Protein 5MJ6 (pdb70)

Secondary structure (DSSP, 8-state):
--TTSS--SSSPPSSEEEEEEEEEEEEETTTTEEEEEEEEEEEESS-EEEEEEE--S-EEEEEEEEETTT---EE-EEEEEGGGTEEEEEEEEEEPTT-EEEEEEEEEEEPBSSSSEEEEEEEE-TTS-EEEEEEEE-TTTTHHHHS-B--STT--BEEEEEEEEETTSEEEESSPEEEEEE-STTEEEEEE----SB-GGG--EEEE--EEEEEEETTEEEEEEE-GGGGGGGHHHHHHHHHHHHHHHHHH------SEEEEEEESS-SSSEE--TTEEEEEGGGT---TTTS-HHHHHHHHHHHHHHHHHTTBTTTEEESSGGGTHHHHHHHHHHHHHHHHHH-GGG-THHHHHHHHHHHHHHHTSTTPPPSS----SHHHHHHTSSHIIIIIHHHHHHHHHHHS-HHHHHHHHHHHHHHHTTEEE-HHHHHHHHHHHHTTSS-HHHHHHHHHHSSS-EEEEEEEETTEEEEEEEE----------EEEEEEEEETTS-EEEEEEEE-SSEEEEE-SS-EEEEEESGGG-SSSEEEE-HHHHHHHHHHHHH-GGGS-HHHHHHHHHHHHHHHHHTSS-HHHHHHHHGGGGG---HHHHHHHHHHHHHHHHHHHHHT-HHHHHHHHHHHHHHHHHHHHT--SSS-S-HHHHHHHHHHHHHHHHTT-TTHHHHHHHHHHHHHTTTS-S---TTTHHHHHHHHTTSHHHHHHHHHHHTT-S-HHHHHHHHHHHTT-S-HHHHHHHHHHHHH-TTS-GGGHHHHHHHHHHSHHHHHHHHHHHHHTHHHHHHHS-TT-HHHHHHHHHTTTT--SHHHHHHHHHHHHTT-HHHHTSHHHHHHHHHHHHHHHHHHHHHHHHHHHTTTSPPSS---/--S---SSPPSSEEEEEEEEEEEEETTTTEEEEEEEEEEEESS-EEEEEEE--SEEEEEEEEEETTT--EEE-EEEEEGGGTEEEEEEEEEEPTT-EEEEEEEEEEEPBSSSSEEEEEEEE-TT--EEEEEEEE-TTTTGGGTS-B--STT--BEEEEEEEEETTSEEEESSPEEE--B-TTSEEEEEEPPPPSB-GGG--EEEE--EEEEEESSS-EEEEEE-GGGGGGGHHHHHHHHHHHHHHHHHH------SEEEEEEESS-SSSEE--TTEEEEEGGGT---TTT--HHHHHHHHHHHHHHHHHHHBTTTEEESSGGGTHHHHHHHHHHHHHHHHHH-GGG-THHHHHHHHHHHHHHHTSTTPPPSS----SHHHHHHTSSHIIIIIHHHHHHHHHHHS-HHHHHHHHHHHHHHHTTEEE-HHHHHHHHHHTS-TT--HHHHHHHHHHSSS-EEEEEEEETTEEEEEEEE---------EEEEEEEEETTS-EEEEEEEE-SSEEEEEPSS-EEEEEESGGG-SSSEEEE-HHHHHHHHHHHHH-GGGS-HHHHHHHHHHHHHHHTTTSS-HHHHHHHGGGGGG---HHHHHHHHHHHHHHHHHHHHHT-HHHHHHHHHHHHHHHHHHHHT--SS--S-HHHHHHHHHHHHHHHHTT-TTHHHHHHHHHHHHHHTTT-S---TTTHHHHHHHHTTSHHHHHHHHHHHHH---HHHHHHHHHHHTT-S-HHHHHHHHHHHHHTSSS-GGGHHHHHHHHHHSGGGHHHHHHHHHHTHHHHHHHS-TT-HHHHHHHHHHHTT--SHHHHHHHHHHHHTT-HHHHTSHHHHHHHHHHHHHHHHHHHHHHHHHHHTTTS--SS---

Radius of gyration: 40.8 Å; Cα contacts (8 Å, |Δi|>4): 3440; chains: 2; bounding box: 120×125×76 Å

InterPro domains:
  IPR001930 Peptidase M1, alanine aminopeptidase/leukotriene A4 hydrolase [PR00756] (300-315)
  IPR001930 Peptidase M1, alanine aminopeptidase/leukotriene A4 hydrolase [PR00756] (348-363)
  IPR001930 Peptidase M1, alanine aminopeptidase/leukotriene A4 hydrolase [PR00756] (425-435)
  IPR001930 Peptidase M1, alanine aminopeptidase/leukotriene A4 hydrolase [PR00756] (461-476)
  IPR001930 Peptidase M1, alanine aminopeptidase/leukotriene A4 hydrolase [PR00756] (480-492)
  IPR014782 Peptidase M1, membrane alanine aminopeptidase [PF01433] (392-610)
  IPR024571 ERAP1-like C-terminal domain [PF11838] (689-1008)
  IPR027268 Peptidase M4/M1, CTD superfamily [G3DSA:1.10.390.10] (367-615)
  IPR034016 Aminopeptidase N-type [cd09601] (175-612)
  IPR042097 Aminopeptidase N-like , N-terminal domain superfamliy [G3DSA:2.60.40.1730] (155-366)
  IPR042097 Aminopeptidase N-like , N-terminal domain superfamliy [SSF63737] (159-365)
  IPR045357 Aminopeptidase N-like , N-terminal domain [PF17900] (173-358)
  IPR050344 Peptidase M1 family aminopeptidases [PTHR11533] (153-1024)

Sequence (1736 aa):
NGKLFPWAQIRLPTAVVPLRYEELSLHPNLTSMTFRRGSVTISVQALQVTWNIILHSTGHNISRVTFMSAVSSQEKQAEILEYAYHGQIAIVAPEALLAGHNYTLKIEYSANISSSYYGFYGFSYTDESNEEKKYFAATQFEPLAARSAFPCFDEPAFKATFIIKIIRDEQYTALSNMPKKSSVVLDDGLVQDEFSESVKMSTYLVAFIVGEMKNLSQDVNGTLVSIYAVPEKIGQVHYALETTVKLLEFFQNNYFEIQYPLKKLDLVAIPDFEAGAMENWGLLTFREETLLYDSNTSSMADRKLVTKIIAHELAHQWFGNLVTMKWWNDLWLNEGFATFMEYFSLEKIFKELSSYEDFLDARFKTMKKDSLNSSHPISSSVQSSEQIEEMFDSLSYFKGSSLLLMLKTYLSEDVFQHHAVVLYLHNHSYASIQSDDLWDSFNEVTNQTLDVKRMMKTWTLQKGFPLVTVQKKGKELFIQQERFFLNMSYLWHIPLSYVTEGRNYSKYQSVSLLDDKKSGVINLTEEVLWVKVNINMNGYYIVHYADDDWEALIHQLKINPYVLSDKDRANLINNIFELAGLGKVPLKRRAFDLINYLGNENHTAPITEALFQTDLIYNLLEKLGYMDLASRLVTRVFKLLQNQIQQQTWTDEGTPSMRELRSALLEFACTHNLGNCCSTTAMKLFDDWMASNGTQQSLPTDVMTTVFKVGAKTDKGWSFLLGKYISIGSEAEKNKILEALASSEDVRKLYWLMKSSLNGDNFRTQKLSFIIRTVGRHFPGHLLAWDFVKENWNKLVQKFPLGSYTIQNIVAGSTYLFSTKTHLSEVQAFFEENQSEATFRRLRCVQEALEVIQQLNIQWMEKNLKSLTWWLRTETSQVAPALFPWAQIRLPTAVVPLRYELSLHPNLTSMTFRGSVTISVQALQVTWNIILHSTGHNISRVTFMSAVSSQEKQAEILEYAYHGQIAIVAPEALLAGHNYTLKIEYSANISSSYYYGFYGFSYTDESNEKKYFAATQFEPLAARSAFPCFDEPAFKATFIIKIIRDEQYTALSNMPKKSSVVLDDGLVQDEFSESVKMSTYLVAFIVGEMKNLSQDVNGTLVSIYAVPEKIGQVHYALETTVKLLEFFQNYFEIQYPLKKLDLVAIPDFEAGAMENWGLLTFREETLLYDSNTSSMADRKLVTKIIAHELAHQWFGNLVTMKWWNDLWLNEGFATFMEYFSLEEKIFKELSSYEDFLDARFKTMKKDSLNSSHPISSSVQQSSEQIEEMFDSLSYFKGSSLLLMLKTYLSEDVFQHAVVLYLHNHSYASIQSDDLWDSFNEVTNQTLDVKRMMKTWTLQKGFPLVTVQKKGKELFIQQERFFLNSYLWHIPLSYVTEGRNYSKYQSVSLLDKKSGVINLTEEVLWVKVNINMNGYYIVHYADDDWWEALIHQLKINPYVLSDKDRANLINNIFELAGLGKVPLKRAFDLINYLGNNENHTAPITEALFQTDLIYNLLEKLGYMDLASRLVTRVFKLLQNNQIQQQQTWTDEGTPSMRELRSALLEFACTHNLGNCCSTTAMKLFDDWMASNGTQSLPTDVMTTVFKVGAKTDKGWSFLLGKYISIGSEAEKNKILEALASSEDVRRKLYWLMKSSLNGDNFRTQKLSFIIRTVGRRHFPGHLLAWDFVKENWNKLVQKFPLGSYTIQNIVAGSTYLFSTKTHLSEVQQAFFENQSEATFRLRRCVQEALEVIQQLNIQWMEKNLKSLTWWLRTETSQVAPA

Structure (mmCIF, N/CA/C/O backbone):
data_5MJ6
#
_entry.id   5MJ6
#
_cell.length_a   112.240
_cell.length_b   143.170
_cell.length_c   148.990
_cell.angle_alpha   90.00
_cell.angle_beta   90.00
_cell.angle_gamma   90.00
#
_symmetry.space_group_name_H-M   'P 21 21 21'
#
loop_
_entity.id
_entity.type
_entity.pdbx_description
1 polymer 'Leucyl-cystinyl aminopeptidase'
2 branched alpha-D-mannopyranose-(1-3)-beta-D-mannopyranose-(1-4)-2-acetamido-2-deoxy-beta-D-glucopyranose-(1-4)-2-acetamido-2-deoxy-beta-D-glucopyranose
3 branched beta-D-mannopyranose-(1-4)-2-acetamido-2-deoxy-beta-D-glucopyranose-(1-4)-2-acetamido-2-deoxy-beta-D-glucopyranose
4 branched 2-acetamido-2-deoxy-beta-D-glucopyranose-(1-4)-2-acetamido-2-deoxy-beta-D-glucopyranose
5 branched alpha-D-mannopyranose-(1-3)-[alpha-D-mannopyranose-(1-6)]beta-D-mannopyranose-(1-4)-2-acetamido-2-deoxy-beta-D-glucopyranose-(1-4)-2-acetamido-2-deoxy-beta-D-glucopyranose
6 non-polymer 2-acetamido-2-deoxy-beta-D-glucopyranose
7 non-polymer 'ZINC ION'
8 non-polymer '[(2~{S})-2-[[(2~{S})-1-azanyl-1-oxidanylidene-3-phenyl-propan-2-yl]carbamoyl]-4,4-diphenyl-butyl]-[(1~{R})-1-azanyl-3-phenyl-propyl]phosphinic acid'
9 non-polymer 'BROMIDE ION'
10 water water
#
loop_
_atom_site.group_PDB
_atom_site.id
_atom_site.type_symbol
_atom_site.label_atom_id
_atom_site.label_alt_id
_atom_site.label_comp_id
_atom_site.label_asym_id
_atom_site.label_entity_id
_atom_site.label_seq_id
_atom_site.pdbx_PDB_ins_code
_atom_site.Cartn_x
_atom_site.Cartn_y
_atom_site.Cartn_z
_atom_site.occupancy
_atom_site.B_iso_or_equiv
_atom_site.auth_seq_id
_atom_site.auth_comp_id
_atom_site.auth_asym_id
_atom_site.auth_atom_id
_atom_site.pdbx_PDB_model_num
ATOM 1 N N . ASN A 1 3 ? 32.670 -34.635 3.307 1.00 98.51 157 ASN A N 1
ATOM 2 C CA . ASN A 1 3 ? 33.234 -33.644 2.396 1.00 92.97 157 ASN A CA 1
ATOM 3 C C . ASN A 1 3 ? 33.520 -32.312 3.090 1.00 94.83 157 ASN A C 1
ATOM 4 O O . ASN A 1 3 ? 34.468 -32.204 3.869 1.00 91.61 157 ASN A O 1
ATOM 9 N N . GLY A 1 4 ? 32.699 -31.302 2.814 1.00 89.03 158 GLY A N 1
ATOM 10 C CA . GLY A 1 4 ? 32.968 -29.961 3.305 1.00 72.92 158 GLY A CA 1
ATOM 11 C C . GLY A 1 4 ? 32.086 -29.489 4.448 1.00 69.36 158 GLY A C 1
ATOM 12 O O . GLY A 1 4 ? 31.094 -28.806 4.226 1.00 57.24 158 GLY A O 1
ATOM 13 N N . LYS A 1 5 ? 32.451 -29.846 5.678 1.00 73.69 159 LYS A N 1
ATOM 14 C CA . LYS A 1 5 ? 31.794 -29.309 6.863 1.00 63.82 159 LYS A CA 1
ATOM 15 C C . LYS A 1 5 ? 32.341 -27.893 7.094 1.00 56.65 159 LYS A C 1
ATOM 16 O O . LYS A 1 5 ? 31.878 -27.145 7.954 1.00 55.28 159 LYS A O 1
ATOM 22 N N . LEU A 1 6 ? 33.336 -27.521 6.300 1.00 52.79 160 LEU A N 1
ATOM 23 C CA . LEU A 1 6 ? 33.849 -26.163 6.350 1.00 49.59 160 LEU A CA 1
ATOM 24 C C . LEU A 1 6 ? 33.301 -25.301 5.194 1.00 47.32 160 LEU A C 1
ATOM 25 O O . LEU A 1 6 ? 33.820 -24.224 4.899 1.00 39.46 160 LEU A O 1
ATOM 30 N N . PHE A 1 7 ? 32.229 -25.776 4.562 1.00 46.50 161 PHE A N 1
ATOM 31 C CA . PHE A 1 7 ? 31.528 -24.980 3.563 1.00 42.69 161 PHE A CA 1
ATOM 32 C C . PHE A 1 7 ? 30.233 -24.476 4.182 1.00 35.90 161 PHE A C 1
ATOM 33 O O . PHE A 1 7 ? 29.479 -25.258 4.778 1.00 47.07 161 PHE A O 1
ATOM 41 N N . PRO A 1 8 ? 29.975 -23.162 4.079 1.00 38.27 162 PRO A N 1
ATOM 42 C CA . PRO A 1 8 ? 28.913 -22.511 4.880 1.00 41.11 162 PRO A CA 1
ATOM 43 C C . PRO A 1 8 ? 27.470 -22.812 4.479 1.00 46.38 162 PRO A C 1
ATOM 44 O O . PRO A 1 8 ? 26.570 -22.035 4.775 1.00 57.25 162 PRO A O 1
ATOM 48 N N . TRP A 1 9 ? 27.251 -23.942 3.833 1.00 43.78 163 TRP A N 1
ATOM 49 C CA . TRP A 1 9 ? 25.923 -24.330 3.418 1.00 41.49 163 TRP A CA 1
ATOM 50 C C . TRP A 1 9 ? 25.921 -25.823 3.231 1.00 43.42 163 TRP A C 1
ATOM 51 O O . TRP A 1 9 ? 26.919 -26.391 2.779 1.00 56.46 163 TRP A O 1
ATOM 62 N N . ALA A 1 10 ? 24.821 -26.472 3.575 1.00 38.21 164 ALA A N 1
ATOM 63 C CA . ALA A 1 10 ? 24.801 -27.929 3.541 1.00 49.96 164 ALA A CA 1
ATOM 64 C C . ALA A 1 10 ? 23.759 -28.503 2.580 1.00 54.52 164 ALA A C 1
ATOM 65 O O . ALA A 1 10 ? 24.011 -29.499 1.904 1.00 64.00 164 ALA A O 1
ATOM 67 N N . GLN A 1 11 ? 22.595 -27.872 2.510 1.00 47.26 165 GLN A N 1
ATOM 68 C CA . GLN A 1 11 ? 21.531 -28.367 1.655 1.00 41.54 165 GLN A CA 1
ATOM 69 C C . GLN A 1 11 ? 21.860 -28.232 0.167 1.00 47.05 165 GLN A C 1
ATOM 70 O O . GLN A 1 11 ? 22.830 -27.588 -0.222 1.00 55.21 165 GLN A O 1
ATOM 76 N N . ILE A 1 12 ? 21.035 -28.869 -0.653 1.00 43.67 166 ILE A N 1
ATOM 77 C CA . ILE A 1 12 ? 21.162 -28.843 -2.093 1.00 42.51 166 ILE A CA 1
ATOM 78 C C . ILE A 1 12 ? 20.362 -27.668 -2.678 1.00 43.71 166 ILE A C 1
ATOM 79 O O . ILE A 1 12 ? 20.699 -27.134 -3.740 1.00 46.44 166 ILE A O 1
ATOM 84 N N . ARG A 1 13 ? 19.305 -27.251 -1.996 1.00 28.96 167 ARG A N 1
ATOM 85 C CA . ARG A 1 13 ? 18.631 -26.042 -2.437 1.00 37.72 167 ARG A CA 1
ATOM 86 C C . ARG A 1 13 ? 19.409 -24.849 -1.894 1.00 33.69 167 ARG A C 1
ATOM 87 O O . ARG A 1 13 ? 19.897 -24.886 -0.775 1.00 32.12 167 ARG A O 1
ATOM 95 N N . LEU A 1 14 ? 19.557 -23.812 -2.710 1.00 33.23 168 LEU A N 1
ATOM 96 C CA . LEU A 1 14 ? 20.299 -22.629 -2.317 1.00 33.93 168 LEU A CA 1
ATOM 97 C C . LEU A 1 14 ? 19.549 -21.913 -1.211 1.00 41.70 168 LEU A C 1
ATOM 98 O O . LEU A 1 14 ? 18.330 -22.087 -1.066 1.00 39.75 168 LEU A O 1
ATOM 103 N N . PRO A 1 15 ? 20.263 -21.096 -0.426 1.00 38.99 169 PRO A N 1
ATOM 104 C CA . PRO A 1 15 ? 19.551 -20.246 0.531 1.00 37.90 169 PRO A CA 1
ATOM 105 C C . PRO A 1 15 ? 18.573 -19.312 -0.190 1.00 41.01 169 PRO A C 1
ATOM 106 O O . PRO A 1 15 ? 18.676 -19.098 -1.402 1.00 42.11 169 PRO A O 1
ATOM 110 N N . THR A 1 16 ? 17.620 -18.773 0.553 1.00 40.87 170 THR A N 1
ATOM 111 C CA . THR A 1 16 ? 16.694 -17.804 -0.003 1.00 45.07 170 THR A CA 1
ATOM 112 C C . THR A 1 16 ? 17.145 -16.368 0.277 1.00 44.00 170 THR A C 1
ATOM 113 O O . THR A 1 16 ? 16.540 -15.411 -0.217 1.00 49.14 170 THR A O 1
ATOM 117 N N . ALA A 1 17 ? 18.218 -16.244 1.054 1.00 36.86 171 ALA A N 1
ATOM 118 C CA . ALA A 1 17 ? 18.649 -14.976 1.624 1.00 41.79 171 ALA A CA 1
ATOM 119 C C . ALA A 1 17 ? 19.083 -13.932 0.599 1.00 39.41 171 ALA A C 1
ATOM 120 O O . ALA A 1 17 ? 19.047 -12.746 0.885 1.00 50.37 171 ALA A O 1
ATOM 122 N N . VAL A 1 18 ? 19.515 -14.370 -0.577 1.00 40.52 172 VAL A N 1
ATOM 123 C CA . VAL A 1 18 ? 20.009 -13.479 -1.630 1.00 37.79 172 VAL A CA 1
ATOM 124 C C . VAL A 1 18 ? 19.438 -13.916 -2.956 1.00 40.79 172 VAL A C 1
ATOM 125 O O . VAL A 1 18 ? 19.521 -15.106 -3.292 1.00 41.30 172 VAL A O 1
ATOM 129 N N . VAL A 1 19 ? 18.856 -12.990 -3.719 1.00 40.27 173 VAL A N 1
ATOM 130 C CA . VAL A 1 19 ? 18.354 -13.372 -5.037 1.00 44.44 173 VAL A CA 1
ATOM 131 C C . VAL A 1 19 ? 18.934 -12.483 -6.123 1.00 42.54 173 VAL A C 1
ATOM 132 O O . VAL A 1 19 ? 19.151 -11.293 -5.913 1.00 40.80 173 VAL A O 1
ATOM 136 N N . PRO A 1 20 ? 19.203 -13.073 -7.294 1.00 41.43 174 PRO A N 1
ATOM 137 C CA . PRO A 1 20 ? 19.700 -12.349 -8.469 1.00 39.70 174 PRO A CA 1
ATOM 138 C C . PRO A 1 20 ? 18.607 -11.533 -9.164 1.00 39.70 174 PRO A C 1
ATOM 139 O O . PRO A 1 20 ? 17.485 -12.007 -9.278 1.00 39.40 174 PRO A O 1
ATOM 143 N N . LEU A 1 21 ? 18.933 -10.331 -9.629 1.00 45.14 175 LEU A N 1
ATOM 144 C CA . LEU A 1 21 ? 17.991 -9.537 -10.409 1.00 38.00 175 LEU A CA 1
ATOM 145 C C . LEU A 1 21 ? 18.400 -9.516 -11.873 1.00 41.24 175 LEU A C 1
ATOM 146 O O . LEU A 1 21 ? 17.572 -9.679 -12.751 1.00 43.66 175 LEU A O 1
ATOM 151 N N . ARG A 1 22 ? 19.690 -9.305 -12.122 1.00 42.23 176 ARG A N 1
ATOM 152 C CA . ARG A 1 22 ? 20.214 -9.160 -13.482 1.00 36.62 176 ARG A CA 1
ATOM 153 C C . ARG A 1 22 ? 21.554 -9.864 -13.641 1.00 31.89 176 ARG A C 1
ATOM 154 O O . ARG A 1 22 ? 22.409 -9.772 -12.761 1.00 39.39 176 ARG A O 1
ATOM 162 N N . TYR A 1 23 ? 21.747 -10.562 -14.756 1.00 30.96 177 TYR A N 1
ATOM 163 C CA . TYR A 1 23 ? 23.098 -10.995 -15.155 1.00 30.81 177 TYR A CA 1
ATOM 164 C C . TYR A 1 23 ? 23.576 -10.338 -16.454 1.00 30.01 177 TYR A C 1
ATOM 165 O O . TYR A 1 23 ? 22.855 -10.278 -17.441 1.00 32.40 177 TYR A O 1
ATOM 174 N N . GLU A 1 24 ? 24.808 -9.864 -16.447 1.00 35.73 178 GLU A N 1
ATOM 175 C CA A GLU A 1 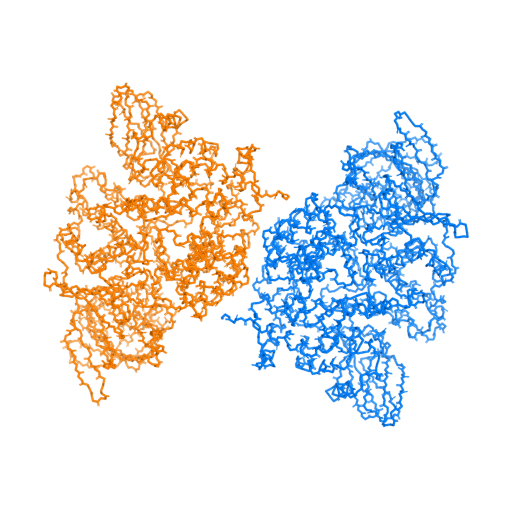24 ? 25.489 -9.447 -17.662 0.50 36.58 178 GLU A CA 1
ATOM 176 C CA B GLU A 1 24 ? 25.475 -9.481 -17.686 0.50 36.28 178 GLU A CA 1
ATOM 177 C C . GLU A 1 24 ? 26.635 -10.444 -17.894 1.00 34.74 178 GLU A C 1
ATOM 178 O O . GLU A 1 24 ? 27.612 -10.457 -17.142 1.00 37.14 178 GLU A O 1
ATOM 189 N N . LEU A 1 25 ? 26.511 -11.284 -18.909 1.00 33.53 179 LEU A N 1
ATOM 190 C CA . LEU A 1 25 ? 27.480 -12.345 -19.136 1.00 35.56 179 LEU A CA 1
ATOM 191 C C . LEU A 1 25 ? 28.221 -12.119 -20.426 1.00 33.93 179 LEU A C 1
ATOM 192 O O . LEU A 1 25 ? 27.601 -12.130 -21.488 1.00 41.87 179 LEU A O 1
ATOM 197 N N . SER A 1 26 ? 29.530 -11.893 -20.373 1.00 33.45 180 SER A N 1
ATOM 198 C CA . SER A 1 26 ? 30.288 -11.779 -21.633 1.00 46.64 180 SER A CA 1
ATOM 199 C C . SER A 1 26 ? 31.308 -12.924 -21.768 1.00 42.59 180 SER A C 1
ATOM 200 O O . SER A 1 26 ? 32.024 -13.268 -20.824 1.00 40.64 180 SER A O 1
ATOM 203 N N . LEU A 1 27 ? 31.330 -13.531 -22.949 1.00 44.82 181 LEU A N 1
ATOM 204 C CA . LEU A 1 27 ? 32.100 -14.744 -23.174 1.00 39.92 181 LEU A CA 1
ATOM 205 C C . LEU A 1 27 ? 33.003 -14.624 -24.386 1.00 46.97 181 LEU A C 1
ATOM 206 O O . LEU A 1 27 ? 32.637 -14.010 -25.396 1.00 39.26 181 LEU A O 1
ATOM 21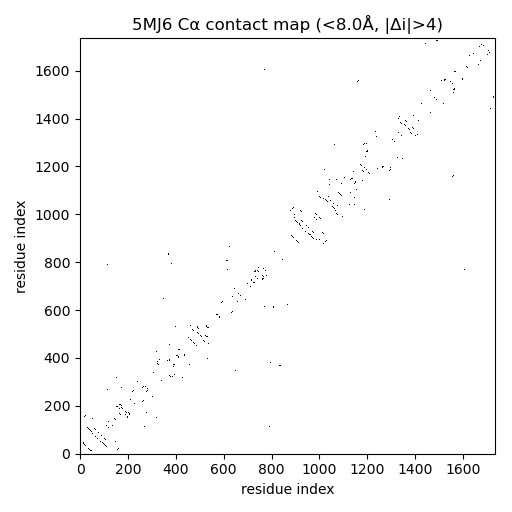1 N N . HIS A 1 28 ? 34.179 -15.232 -24.286 1.00 39.97 182 HIS A N 1
ATOM 212 C CA . HIS A 1 28 ? 35.053 -15.344 -25.432 1.00 40.79 182 HIS A CA 1
ATOM 213 C C . HIS A 1 28 ? 35.405 -16.808 -25.669 1.00 44.31 182 HIS A C 1
ATOM 214 O O . HIS A 1 28 ? 36.410 -17.320 -25.152 1.00 37.99 182 HIS A O 1
ATOM 221 N N . PRO A 1 29 ? 34.547 -17.497 -26.430 1.00 42.43 183 PRO A N 1
ATOM 222 C CA . PRO A 1 29 ? 34.774 -18.888 -26.812 1.00 40.17 183 PRO A CA 1
ATOM 223 C C . PRO A 1 29 ? 35.848 -19.009 -27.881 1.00 45.23 183 PRO A C 1
ATOM 224 O O . PRO A 1 29 ? 35.869 -18.248 -28.846 1.00 41.20 183 PRO A O 1
ATOM 228 N N . ASN A 1 30 ? 36.747 -19.963 -27.718 1.00 43.67 184 ASN A N 1
ATOM 229 C CA . ASN A 1 30 ? 37.571 -20.326 -28.845 1.00 46.80 184 ASN A CA 1
ATOM 230 C C . ASN A 1 30 ? 37.320 -21.760 -29.280 1.00 43.94 184 ASN A C 1
ATOM 231 O O . ASN A 1 30 ? 37.775 -22.711 -28.643 1.00 42.91 184 ASN A O 1
ATOM 236 N N . LEU A 1 31 ? 36.608 -21.908 -30.381 1.00 39.57 185 LEU A N 1
ATOM 237 C CA . LEU A 1 31 ? 36.133 -23.219 -30.774 1.00 44.59 185 LEU A CA 1
ATOM 238 C C . LEU A 1 31 ? 37.309 -24.120 -31.132 1.00 51.38 185 LEU A C 1
ATOM 239 O O . LEU A 1 31 ? 37.297 -25.319 -30.852 1.00 57.64 185 LEU A O 1
ATOM 244 N N . THR A 1 32 ? 38.342 -23.519 -31.713 1.00 56.25 186 THR A N 1
ATOM 245 C CA . THR A 1 32 ? 39.547 -24.237 -32.121 1.00 49.86 186 THR A CA 1
ATOM 246 C C . THR A 1 32 ? 40.266 -24.871 -30.935 1.00 49.53 186 THR A C 1
ATOM 247 O O . THR A 1 32 ? 40.431 -26.087 -30.883 1.00 56.79 186 THR A O 1
ATOM 251 N N . SER A 1 33 ? 40.683 -24.047 -29.984 1.00 49.44 187 SER A N 1
ATOM 252 C CA . SER A 1 33 ? 41.341 -24.537 -28.784 1.00 43.78 187 SER A CA 1
ATOM 253 C C . SER A 1 33 ? 40.371 -25.167 -27.775 1.00 45.55 187 SER A C 1
ATOM 254 O O . SER A 1 33 ? 40.827 -25.743 -26.795 1.00 44.69 187 SER A O 1
ATOM 257 N N . MET A 1 34 ? 39.055 -25.047 -28.006 1.00 44.45 188 MET A N 1
ATOM 258 C CA . MET A 1 34 ? 38.015 -25.614 -27.118 1.00 45.93 188 MET A CA 1
ATOM 259 C C . MET A 1 34 ? 38.044 -25.081 -25.678 1.00 40.08 188 MET A C 1
ATOM 260 O O . MET A 1 34 ? 37.743 -25.809 -24.732 1.00 37.67 188 MET A O 1
ATOM 265 N N . THR A 1 35 ? 38.400 -23.811 -25.527 1.00 41.04 189 THR A N 1
ATOM 266 C CA . THR A 1 35 ? 38.432 -23.133 -24.235 1.00 34.90 189 THR A CA 1
ATOM 267 C C . THR A 1 35 ? 37.601 -21.853 -24.287 1.00 40.51 189 THR A C 1
ATOM 268 O O . THR A 1 35 ? 37.291 -21.350 -25.371 1.00 37.67 189 THR A O 1
ATOM 272 N N . PHE A 1 36 ? 37.262 -21.289 -23.136 1.00 34.75 190 PHE A N 1
ATOM 273 C CA . PHE A 1 36 ? 36.649 -19.977 -23.182 1.00 36.69 190 PHE A CA 1
ATOM 274 C C . PHE A 1 36 ? 36.933 -19.224 -21.913 1.00 39.50 190 PHE A C 1
ATOM 275 O O . PHE A 1 36 ? 37.148 -19.819 -20.853 1.00 43.75 190 PHE A O 1
ATOM 283 N N . ARG A 1 37 ? 37.013 -17.908 -22.083 1.00 43.32 191 ARG A N 1
ATOM 284 C CA A ARG A 1 37 ? 37.222 -16.978 -20.977 0.60 45.25 191 ARG A CA 1
ATOM 285 C CA B ARG A 1 37 ? 37.243 -16.944 -21.012 0.40 45.30 191 ARG A CA 1
ATOM 286 C C . ARG A 1 37 ? 35.934 -16.200 -20.772 1.00 51.37 191 ARG A C 1
ATOM 287 O O . ARG A 1 37 ? 35.174 -15.955 -21.717 1.00 47.38 191 ARG A O 1
ATOM 302 N N . GLY A 1 38 ? 35.661 -15.826 -19.532 1.00 53.39 192 GLY A N 1
ATOM 303 C CA . GLY A 1 38 ? 34.377 -15.227 -19.259 1.00 42.13 192 GLY A CA 1
ATOM 304 C C . GLY A 1 38 ? 34.358 -14.216 -18.148 1.00 43.68 192 GLY A C 1
ATOM 305 O O . GLY A 1 38 ? 35.241 -14.183 -17.293 1.00 41.82 192 GLY A O 1
ATOM 306 N N . SER A 1 39 ? 33.319 -13.393 -18.172 1.00 40.11 193 SER A N 1
ATOM 307 C CA . SER A 1 39 ? 33.067 -12.438 -17.116 1.00 47.88 193 SER A CA 1
ATOM 308 C C . SER A 1 39 ? 31.571 -12.426 -16.813 1.00 46.77 193 SER A C 1
ATOM 309 O O . SER A 1 39 ? 30.753 -12.211 -17.713 1.00 43.07 193 SER A O 1
ATOM 312 N N . VAL A 1 40 ? 31.194 -12.669 -15.564 1.00 38.57 194 VAL A N 1
ATOM 313 C CA . VAL A 1 40 ? 29.786 -12.581 -15.243 1.00 34.67 194 VAL A CA 1
ATOM 314 C C . VAL A 1 40 ? 29.559 -11.537 -14.158 1.00 40.09 194 VAL A C 1
ATOM 315 O O . VAL A 1 40 ? 30.207 -11.549 -13.111 1.00 30.76 194 VAL A O 1
ATOM 319 N N . THR A 1 41 ? 28.655 -10.605 -14.454 1.00 32.51 195 THR A N 1
ATOM 320 C CA . THR A 1 41 ? 28.257 -9.589 -13.496 1.00 37.12 195 THR A CA 1
ATOM 321 C C . THR A 1 41 ? 26.831 -9.849 -13.028 1.00 36.76 195 THR A C 1
ATOM 322 O O . THR A 1 41 ? 25.892 -9.892 -13.837 1.00 32.45 195 THR A O 1
ATOM 326 N N . ILE A 1 42 ? 26.674 -10.035 -11.721 1.00 32.27 196 ILE A N 1
ATOM 327 C CA . ILE A 1 42 ? 25.377 -10.417 -11.170 1.00 35.76 196 ILE A CA 1
ATOM 328 C C . ILE A 1 42 ? 24.815 -9.381 -10.212 1.00 34.30 196 ILE A C 1
ATOM 329 O O . ILE A 1 42 ? 25.379 -9.150 -9.146 1.00 32.27 196 ILE A O 1
ATOM 334 N N . SER A 1 43 ? 23.700 -8.765 -10.589 1.00 37.39 197 SER A N 1
ATOM 335 C CA . SER A 1 43 ? 23.004 -7.836 -9.693 1.00 37.22 197 SER A CA 1
ATOM 336 C C . SER A 1 43 ? 22.143 -8.598 -8.718 1.00 39.74 197 SER A C 1
ATOM 337 O O . SER A 1 43 ? 21.190 -9.254 -9.127 1.00 43.25 197 SER A O 1
ATOM 340 N N . VAL A 1 44 ? 22.444 -8.491 -7.431 1.00 35.59 198 VAL A N 1
ATOM 341 C CA . VAL A 1 44 ? 21.668 -9.213 -6.441 1.00 33.73 198 VAL A CA 1
ATOM 342 C C . VAL A 1 44 ? 21.034 -8.302 -5.401 1.00 44.89 198 VAL A C 1
ATOM 343 O O . VAL A 1 44 ? 21.379 -7.112 -5.269 1.00 42.19 198 VAL A O 1
ATOM 347 N N . GLN A 1 45 ? 20.098 -8.890 -4.663 1.00 40.32 199 GLN A N 1
ATOM 348 C CA . GLN A 1 45 ? 19.474 -8.239 -3.532 1.00 37.34 199 GLN A CA 1
ATOM 349 C C . GLN A 1 45 ? 19.451 -9.184 -2.349 1.00 42.38 199 GLN A C 1
ATOM 350 O O . GLN A 1 45 ? 19.111 -10.372 -2.496 1.00 37.21 199 GLN A O 1
ATOM 356 N N . ALA A 1 46 ? 19.843 -8.659 -1.183 1.00 38.84 200 ALA A N 1
ATOM 357 C CA . ALA A 1 46 ? 19.743 -9.409 0.065 1.00 40.38 200 ALA A CA 1
ATOM 358 C C . ALA A 1 46 ? 18.332 -9.269 0.659 1.00 46.34 200 ALA A C 1
ATOM 359 O O . ALA A 1 46 ? 17.748 -8.183 0.664 1.00 42.94 200 ALA A O 1
ATOM 361 N N . LEU A 1 47 ? 17.785 -10.373 1.149 1.00 49.76 201 LEU A N 1
ATOM 362 C CA . LEU A 1 47 ? 16.475 -10.364 1.790 1.00 48.36 201 LEU A CA 1
ATOM 363 C C . LEU A 1 47 ? 16.599 -10.572 3.288 1.00 41.50 201 LEU A C 1
ATOM 364 O O . LEU A 1 47 ? 15.711 -10.217 4.044 1.00 51.80 201 LEU A O 1
ATOM 369 N N . GLN A 1 48 ? 17.706 -11.162 3.712 1.00 50.12 202 GLN A N 1
ATOM 370 C CA . GLN A 1 48 ? 17.980 -11.345 5.128 1.00 38.65 202 GLN A CA 1
ATOM 371 C C . GLN A 1 48 ? 19.385 -10.851 5.358 1.00 47.47 202 GLN A C 1
ATOM 372 O O . GLN A 1 48 ? 20.128 -10.646 4.406 1.00 48.76 202 GLN A O 1
ATOM 378 N N . VAL A 1 49 ? 19.754 -10.656 6.614 1.00 45.75 203 VAL A N 1
ATOM 379 C CA . VAL A 1 49 ? 21.122 -10.313 6.931 1.00 40.06 203 VAL A CA 1
ATOM 380 C C . VAL A 1 49 ? 21.987 -11.536 6.704 1.00 45.35 203 VAL A C 1
ATOM 381 O O . VAL A 1 49 ? 21.662 -12.612 7.209 1.00 50.30 203 VAL A O 1
ATOM 385 N N . THR A 1 50 ? 23.067 -11.401 5.934 1.00 44.87 204 THR A N 1
ATOM 386 C CA . THR A 1 50 ? 23.965 -12.536 5.746 1.00 46.58 204 THR A CA 1
ATOM 387 C C . THR A 1 50 ? 25.385 -12.153 5.341 1.00 42.97 204 THR A C 1
ATOM 388 O O . THR A 1 50 ? 25.619 -11.101 4.746 1.00 51.28 204 THR A O 1
ATOM 392 N N . TRP A 1 51 ? 26.320 -13.048 5.670 1.00 48.84 205 TRP A N 1
ATOM 393 C CA . TRP A 1 51 ? 27.745 -12.922 5.353 1.00 40.48 205 TRP A CA 1
ATOM 394 C C . TRP A 1 51 ? 28.193 -13.717 4.137 1.00 37.18 205 TRP A C 1
ATOM 395 O O . TRP A 1 51 ? 29.288 -13.517 3.624 1.00 45.67 205 TRP A O 1
ATOM 406 N N . ASN A 1 52 ? 27.343 -14.624 3.684 1.00 45.30 206 ASN A N 1
ATOM 407 C CA . ASN A 1 52 ? 27.662 -15.509 2.575 1.00 43.47 206 ASN A CA 1
ATOM 408 C C . ASN A 1 52 ? 26.707 -15.378 1.405 1.00 38.30 206 ASN A C 1
ATOM 409 O O . ASN A 1 52 ? 25.500 -15.377 1.584 1.00 49.39 206 ASN A O 1
ATOM 414 N N . ILE A 1 53 ? 27.257 -15.265 0.207 1.00 38.50 207 ILE A N 1
ATOM 415 C CA . ILE A 1 53 ? 26.493 -15.506 -1.000 1.00 37.05 207 ILE A CA 1
ATOM 416 C C . ILE A 1 53 ? 26.833 -16.932 -1.468 1.00 42.33 207 ILE A C 1
ATOM 417 O O . ILE A 1 53 ? 27.996 -17.218 -1.785 1.00 39.58 207 ILE A O 1
ATOM 422 N N . ILE A 1 54 ? 25.841 -17.822 -1.464 1.00 35.11 208 ILE A N 1
ATOM 423 C CA . ILE A 1 54 ? 25.999 -19.185 -1.961 1.00 33.44 208 ILE A CA 1
ATOM 424 C C . ILE A 1 54 ? 25.426 -19.265 -3.362 1.00 36.50 208 ILE A C 1
ATOM 425 O O . ILE A 1 54 ? 24.338 -18.772 -3.625 1.00 44.03 208 ILE A O 1
ATOM 430 N N . LEU A 1 55 ? 26.117 -19.970 -4.235 1.00 40.34 209 LEU A N 1
ATOM 431 C CA . LEU A 1 55 ? 25.940 -19.826 -5.666 1.00 29.37 209 LEU A CA 1
ATOM 432 C C . LEU A 1 55 ? 26.367 -21.140 -6.327 1.00 32.37 209 LEU A C 1
ATOM 433 O O . LEU A 1 55 ? 26.898 -22.009 -5.648 1.00 34.88 209 LEU A O 1
ATOM 438 N N . HIS A 1 56 ? 26.171 -21.305 -7.628 1.00 32.63 210 HIS A N 1
ATOM 439 C CA . HIS A 1 56 ? 26.662 -22.507 -8.296 1.00 26.92 210 HIS A CA 1
ATOM 440 C C . HIS A 1 56 ? 27.797 -22.211 -9.267 1.00 32.45 210 HIS A C 1
ATOM 441 O O . HIS A 1 56 ? 27.755 -21.216 -9.982 1.00 35.29 210 HIS A O 1
ATOM 448 N N . SER A 1 57 ? 28.800 -23.088 -9.292 1.00 36.16 211 SER A N 1
ATOM 449 C CA . SER A 1 57 ? 29.907 -23.022 -10.264 1.00 39.50 211 SER A CA 1
ATOM 450 C C . SER A 1 57 ? 30.687 -24.340 -10.323 1.00 34.38 211 SER A C 1
ATOM 451 O O . SER A 1 57 ? 31.026 -24.920 -9.288 1.00 38.77 211 SER A O 1
ATOM 454 N N . THR A 1 58 ? 30.955 -24.833 -11.525 1.00 37.69 212 THR A N 1
ATOM 455 C CA . THR A 1 58 ? 31.771 -26.045 -11.668 1.00 39.52 212 THR A CA 1
ATOM 456 C C . THR A 1 58 ? 32.682 -25.907 -12.870 1.00 37.34 212 THR A C 1
ATOM 457 O O . THR A 1 58 ? 32.285 -25.336 -13.892 1.00 40.54 212 THR A O 1
ATOM 461 N N . GLY A 1 59 ? 33.913 -26.401 -12.734 1.00 39.83 213 GLY A N 1
ATOM 462 C CA . GLY A 1 59 ? 34.885 -26.397 -13.822 1.00 31.09 213 GLY A CA 1
ATOM 463 C C . GLY A 1 59 ? 35.418 -25.021 -14.167 1.00 38.19 213 GLY A C 1
ATOM 464 O O . GLY A 1 59 ? 35.785 -24.741 -15.304 1.00 50.09 213 GLY A O 1
ATOM 465 N N . HIS A 1 60 ? 35.450 -24.138 -13.190 1.00 29.64 214 HIS A N 1
ATOM 466 C CA . HIS A 1 60 ? 35.833 -22.774 -13.496 1.00 42.09 214 HIS A CA 1
ATOM 467 C C . HIS A 1 60 ? 37.128 -22.434 -12.825 1.00 41.03 214 HIS A C 1
ATOM 468 O O . HIS A 1 60 ? 37.279 -22.602 -11.632 1.00 40.55 214 HIS A O 1
ATOM 475 N N . ASN A 1 61 ? 38.077 -21.994 -13.621 1.00 42.38 215 ASN A N 1
ATOM 476 C CA . ASN A 1 61 ? 39.283 -21.412 -13.111 1.00 44.59 215 ASN A CA 1
ATOM 477 C C . ASN A 1 61 ? 39.023 -19.941 -12.879 1.00 43.39 215 ASN A C 1
ATOM 478 O O . ASN A 1 61 ? 39.042 -19.157 -13.830 1.00 43.35 215 ASN A O 1
ATOM 483 N N . ILE A 1 62 ? 38.779 -19.572 -11.622 1.00 37.11 216 ILE A N 1
ATOM 484 C CA . ILE A 1 62 ? 38.331 -18.223 -11.273 1.00 40.57 216 ILE A CA 1
ATOM 485 C C . ILE A 1 62 ? 39.504 -17.320 -10.937 1.00 40.23 216 ILE A C 1
ATOM 486 O O . ILE A 1 62 ? 40.209 -17.571 -9.971 1.00 39.13 216 ILE A O 1
ATOM 491 N N . SER A 1 63 ? 39.692 -16.264 -11.731 1.00 48.76 217 SER A N 1
ATOM 492 C CA . SER A 1 63 ? 40.871 -15.406 -11.622 1.00 35.22 217 SER A CA 1
ATOM 493 C C . SER A 1 63 ? 40.640 -14.167 -10.771 1.00 43.45 217 SER A C 1
ATOM 494 O O . SER A 1 63 ? 41.541 -13.760 -10.053 1.00 62.89 217 SER A O 1
ATOM 497 N N . ARG A 1 64 ? 39.457 -13.560 -10.838 1.00 46.35 218 ARG A N 1
ATOM 498 C CA . ARG A 1 64 ? 39.146 -12.414 -9.968 1.00 47.34 218 ARG A CA 1
ATOM 499 C C . ARG A 1 64 ? 37.672 -12.400 -9.536 1.00 45.63 218 ARG A C 1
ATOM 500 O O . ARG A 1 64 ? 36.785 -12.756 -10.306 1.00 45.10 218 ARG A O 1
ATOM 508 N N . VAL A 1 65 ? 37.433 -12.019 -8.282 1.00 45.71 219 VAL A N 1
ATOM 509 C CA . VAL A 1 65 ? 36.092 -11.881 -7.735 1.00 43.46 219 VAL A CA 1
ATOM 510 C C . VAL A 1 65 ? 35.927 -10.550 -7.030 1.00 48.29 219 VAL A C 1
ATOM 511 O O . VAL A 1 65 ? 36.475 -10.357 -5.949 1.00 52.34 219 VAL A O 1
ATOM 515 N N . THR A 1 66 ? 35.166 -9.631 -7.609 1.00 52.14 220 THR A N 1
ATOM 516 C CA . THR A 1 66 ? 34.982 -8.356 -6.936 1.00 50.30 220 THR A CA 1
ATOM 517 C C . THR A 1 66 ? 33.572 -8.203 -6.384 1.00 53.73 220 THR A C 1
ATOM 518 O O . THR A 1 66 ? 32.609 -8.799 -6.870 1.00 52.40 220 THR A O 1
ATOM 522 N N . PHE A 1 67 ? 33.469 -7.405 -5.334 1.00 63.98 221 PHE A N 1
ATOM 523 C CA . PHE A 1 67 ? 32.219 -7.240 -4.628 1.00 50.92 221 PHE A CA 1
ATOM 524 C C . PHE A 1 67 ? 31.945 -5.763 -4.411 1.00 58.42 221 PHE A C 1
ATOM 525 O O . PHE A 1 67 ? 32.757 -5.044 -3.843 1.00 66.11 221 PHE A O 1
ATOM 533 N N . MET A 1 68 ? 30.798 -5.302 -4.882 1.00 67.46 222 MET A N 1
ATOM 534 C CA . MET A 1 68 ? 30.472 -3.896 -4.754 1.00 67.69 222 MET A CA 1
ATOM 535 C C . MET A 1 68 ? 29.139 -3.694 -4.036 1.00 60.37 222 MET A C 1
ATOM 536 O O . MET A 1 68 ? 28.090 -4.081 -4.550 1.00 50.60 222 MET A O 1
ATOM 541 N N . SER A 1 69 ? 29.202 -3.111 -2.835 1.00 69.87 223 SER A N 1
ATOM 542 C CA . SER A 1 69 ? 28.033 -2.476 -2.229 1.00 73.90 223 SER A CA 1
ATOM 543 C C . SER A 1 69 ? 27.528 -1.443 -3.240 1.00 83.87 223 SER A C 1
ATOM 544 O O . SER A 1 69 ? 28.300 -0.604 -3.692 1.00 96.81 223 SER A O 1
ATOM 547 N N . ALA A 1 70 ? 26.256 -1.516 -3.619 1.00 83.98 224 ALA A N 1
ATOM 548 C CA . ALA A 1 70 ? 25.696 -0.581 -4.601 1.00 88.02 224 ALA A CA 1
ATOM 549 C C . ALA A 1 70 ? 25.826 0.886 -4.184 1.00 101.80 224 ALA A C 1
ATOM 550 O O . ALA A 1 70 ? 26.160 1.743 -5.008 1.00 108.56 224 ALA A O 1
ATOM 552 N N . VAL A 1 71 ? 25.557 1.174 -2.912 1.00 99.02 225 VAL A N 1
ATOM 553 C CA . VAL A 1 71 ? 25.702 2.540 -2.394 1.00 102.50 225 VAL A CA 1
ATOM 554 C C . VAL A 1 71 ? 27.149 3.021 -2.475 1.00 104.87 225 VAL A C 1
ATOM 555 O O . VAL A 1 71 ? 27.414 4.150 -2.897 1.00 103.65 225 VAL A O 1
ATOM 559 N N . SER A 1 72 ? 28.074 2.103 -2.170 1.00 105.32 226 SER A N 1
ATOM 560 C CA . SER A 1 72 ? 29.469 2.396 -1.802 1.00 104.66 226 SER A CA 1
ATOM 561 C C . SER A 1 72 ? 30.290 2.596 -3.093 1.00 113.58 226 SER A C 1
ATOM 562 O O . SER A 1 72 ? 31.233 3.374 -3.117 1.00 118.36 226 SER A O 1
ATOM 565 N N . SER A 1 73 ? 29.883 1.939 -4.181 1.00 108.81 227 SER A N 1
ATOM 566 C CA . SER A 1 73 ? 30.586 1.977 -5.482 1.00 109.48 227 SER A CA 1
ATOM 567 C C . SER A 1 73 ? 32.119 2.033 -5.446 1.00 112.96 227 SER A C 1
ATOM 568 O O . SER A 1 73 ? 32.747 2.856 -6.164 1.00 115.36 227 SER A O 1
ATOM 571 N N . GLN A 1 74 ? 32.707 1.149 -4.638 1.00 114.90 228 GLN A N 1
ATOM 572 C CA . GLN A 1 74 ? 34.142 0.951 -4.646 1.00 112.83 228 GLN A CA 1
ATOM 573 C C . GLN A 1 74 ? 34.395 -0.603 -4.801 1.00 103.65 228 GLN A C 1
ATOM 574 O O . GLN A 1 74 ? 33.647 -1.467 -4.303 1.00 91.73 228 GLN A O 1
ATOM 580 N N . GLU A 1 75 ? 35.389 -0.963 -5.600 1.00 100.25 229 GLU A N 1
ATOM 581 C CA . GLU A 1 75 ? 35.520 -2.335 -6.102 1.00 86.96 229 GLU A CA 1
ATOM 582 C C . GLU A 1 75 ? 36.399 -3.222 -5.183 1.00 88.85 229 GLU A C 1
ATOM 583 O O . GLU A 1 75 ? 37.605 -3.308 -5.392 1.00 85.44 229 GLU A O 1
ATOM 589 N N . LYS A 1 76 ? 35.784 -3.844 -4.162 1.00 81.31 230 LYS A N 1
ATOM 590 C CA . LYS A 1 76 ? 36.438 -4.775 -3.192 1.00 71.76 230 LYS A CA 1
ATOM 591 C C . LYS A 1 76 ? 36.839 -6.117 -3.757 1.00 74.47 230 LYS A C 1
ATOM 592 O O . LYS A 1 76 ? 36.351 -6.569 -4.789 1.00 79.33 230 LYS A O 1
ATOM 598 N N . GLN A 1 77 ? 37.738 -6.759 -3.033 1.00 77.28 231 GLN A N 1
ATOM 599 C CA . GLN A 1 77 ? 38.022 -8.149 -3.254 1.00 68.02 231 GLN A CA 1
ATOM 600 C C . GLN A 1 77 ? 37.266 -8.965 -2.222 1.00 66.92 231 GLN A C 1
ATOM 601 O O . GLN A 1 77 ? 37.094 -8.541 -1.077 1.00 59.22 231 GLN A O 1
ATOM 607 N N . ALA A 1 78 ? 36.803 -10.137 -2.629 1.00 63.84 232 ALA A N 1
ATOM 608 C CA . ALA A 1 78 ? 36.086 -10.991 -1.701 1.00 64.41 232 ALA A CA 1
ATOM 609 C C . ALA A 1 78 ? 36.610 -12.416 -1.750 1.00 61.01 232 ALA A C 1
ATOM 610 O O . ALA A 1 78 ? 37.117 -12.870 -2.772 1.00 58.30 232 ALA A O 1
ATOM 612 N N . GLU A 1 79 ? 36.470 -13.101 -0.621 1.00 65.27 233 GLU A N 1
ATOM 613 C CA . GLU A 1 79 ? 36.898 -14.487 -0.440 1.00 65.92 233 GLU A CA 1
ATOM 614 C C . GLU A 1 79 ? 36.026 -15.517 -1.147 1.00 58.22 233 GLU A C 1
ATOM 615 O O . GLU A 1 79 ? 34.809 -15.352 -1.197 1.00 62.51 233 GLU A O 1
ATOM 621 N N . ILE A 1 80 ? 36.622 -16.596 -1.653 1.00 48.02 234 ILE A N 1
ATOM 622 C CA . ILE A 1 80 ? 35.811 -17.624 -2.287 1.00 41.75 234 ILE A CA 1
ATOM 623 C C . ILE A 1 80 ? 36.110 -19.049 -1.842 1.00 45.70 234 ILE A C 1
ATOM 624 O O . ILE A 1 80 ? 37.239 -19.501 -1.855 1.00 48.57 234 ILE A O 1
ATOM 629 N N . LEU A 1 81 ? 35.059 -19.750 -1.435 1.00 45.26 235 LEU A N 1
ATOM 630 C CA . LEU A 1 81 ? 35.138 -21.159 -1.072 1.00 40.46 235 LEU A CA 1
ATOM 631 C C . LEU A 1 81 ? 34.401 -22.046 -2.075 1.00 39.92 235 LEU A C 1
ATOM 632 O O . LEU A 1 81 ? 33.509 -21.590 -2.768 1.00 46.78 235 LEU A O 1
ATOM 637 N N . GLU A 1 82 ? 34.768 -23.319 -2.138 1.00 45.15 236 GLU A N 1
ATOM 638 C CA . GLU A 1 82 ? 34.206 -24.233 -3.126 1.00 46.39 236 GLU A CA 1
ATOM 639 C C . GLU A 1 82 ? 33.693 -25.514 -2.468 1.00 48.49 236 GLU A C 1
ATOM 640 O O . GLU A 1 82 ? 34.213 -25.945 -1.439 1.00 52.87 236 GLU A O 1
ATOM 646 N N . TYR A 1 83 ? 32.641 -26.094 -3.044 1.00 47.14 237 TYR A N 1
ATOM 647 C CA . TYR A 1 83 ? 32.110 -27.380 -2.596 1.00 46.43 237 TYR A CA 1
ATOM 648 C C . TYR A 1 83 ? 31.619 -28.127 -3.837 1.00 49.92 237 TYR A C 1
ATOM 649 O O . TYR A 1 83 ? 30.467 -27.993 -4.261 1.00 49.95 237 TYR A O 1
ATOM 658 N N . ALA A 1 84 ? 32.515 -28.912 -4.418 1.00 53.05 238 ALA A N 1
ATOM 659 C CA . ALA A 1 84 ? 32.297 -29.452 -5.745 1.00 50.83 238 ALA A CA 1
ATOM 660 C C . ALA A 1 84 ? 31.149 -30.453 -5.767 1.00 55.97 238 ALA A C 1
ATOM 661 O O . ALA A 1 84 ? 30.462 -30.598 -6.788 1.00 59.95 238 ALA A O 1
ATOM 663 N N . TYR A 1 85 ? 30.925 -31.114 -4.636 1.00 51.16 239 TYR A N 1
ATOM 664 C CA . TYR A 1 85 ? 29.933 -32.176 -4.569 1.00 53.37 239 TYR A CA 1
ATOM 665 C C . TYR A 1 85 ? 28.534 -31.651 -4.891 1.00 55.13 239 TYR A C 1
ATOM 666 O O . TYR A 1 85 ? 27.744 -32.322 -5.549 1.00 58.43 239 TYR A O 1
ATOM 675 N N . HIS A 1 86 ? 28.238 -30.446 -4.425 1.00 55.58 240 HIS A N 1
ATOM 676 C CA . HIS A 1 86 ? 26.945 -29.839 -4.669 1.00 49.84 240 HIS A CA 1
ATOM 677 C C . HIS A 1 86 ? 27.030 -28.776 -5.764 1.00 47.57 240 HIS A C 1
ATOM 678 O O . HIS A 1 86 ? 26.044 -28.113 -6.087 1.00 43.51 240 HIS A O 1
ATOM 685 N N . GLY A 1 87 ? 28.208 -28.643 -6.364 1.00 46.34 241 GLY A N 1
ATOM 686 C CA . GLY A 1 87 ? 28.386 -27.731 -7.478 1.00 36.18 241 GLY A CA 1
ATOM 687 C C . GLY A 1 87 ? 28.292 -26.293 -7.013 1.00 40.36 241 GLY A C 1
ATOM 688 O O . GLY A 1 87 ? 28.064 -25.388 -7.823 1.00 34.06 241 GLY A O 1
ATOM 689 N N . GLN A 1 88 ? 28.509 -26.092 -5.710 1.00 35.63 242 GLN A N 1
ATOM 690 C CA . GLN A 1 88 ? 28.337 -24.794 -5.069 1.00 33.86 242 GLN A CA 1
ATOM 691 C C . GLN A 1 88 ? 29.635 -24.017 -4.778 1.00 29.95 242 GLN A C 1
ATOM 692 O O . GLN A 1 88 ? 30.694 -24.586 -4.524 1.00 38.65 242 GLN A O 1
ATOM 698 N N . ILE A 1 89 ? 29.546 -22.699 -4.839 1.00 29.95 243 ILE A N 1
ATOM 699 C CA . ILE A 1 89 ? 30.630 -21.826 -4.362 1.00 35.43 243 ILE A CA 1
ATOM 700 C C . ILE A 1 89 ? 30.078 -20.795 -3.388 1.00 40.05 243 ILE A C 1
ATOM 701 O O . ILE A 1 89 ? 28.885 -20.469 -3.397 1.00 39.86 243 ILE A O 1
ATOM 706 N N . ALA A 1 90 ? 30.951 -20.257 -2.559 1.00 40.03 244 ALA A N 1
ATOM 707 C CA . ALA A 1 90 ? 30.507 -19.280 -1.584 1.00 42.90 244 ALA A CA 1
ATOM 708 C C . ALA A 1 90 ? 31.414 -18.068 -1.630 1.00 41.77 244 ALA A C 1
ATOM 709 O O . ALA A 1 90 ? 32.630 -18.191 -1.514 1.00 39.93 244 ALA A O 1
ATOM 711 N N . ILE A 1 91 ? 30.812 -16.899 -1.820 1.00 48.47 245 ILE A N 1
ATOM 712 C CA . ILE A 1 91 ? 31.525 -15.636 -1.664 1.00 42.96 245 ILE A CA 1
ATOM 713 C C . ILE A 1 91 ? 31.283 -15.136 -0.249 1.00 41.23 245 ILE A C 1
ATOM 714 O O . ILE A 1 91 ? 30.140 -14.849 0.135 1.00 42.45 245 ILE A O 1
ATOM 719 N N . VAL A 1 92 ? 32.351 -15.067 0.538 1.00 48.89 246 VAL A N 1
ATOM 720 C CA . VAL A 1 92 ? 32.275 -14.502 1.882 1.00 44.13 246 VAL A CA 1
ATOM 721 C C . VAL A 1 92 ? 32.518 -13.003 1.794 1.00 50.21 246 VAL A C 1
ATOM 722 O O . VAL A 1 92 ? 33.523 -12.563 1.244 1.00 47.78 246 VAL A O 1
ATOM 726 N N . ALA A 1 93 ? 31.576 -12.222 2.320 1.00 57.55 247 ALA A N 1
ATOM 727 C CA . ALA A 1 93 ? 31.582 -10.769 2.127 1.00 55.48 247 ALA A CA 1
ATOM 728 C C . ALA A 1 93 ? 32.366 -10.057 3.225 1.00 46.50 247 ALA A C 1
ATOM 729 O O . ALA A 1 93 ? 32.357 -10.477 4.387 1.00 45.93 247 ALA A O 1
ATOM 731 N N . PRO A 1 94 ? 33.059 -8.979 2.847 1.00 52.66 248 PRO A N 1
ATOM 732 C CA . PRO A 1 94 ? 33.832 -8.129 3.764 1.00 55.72 248 PRO A CA 1
ATOM 733 C C . PRO A 1 94 ? 32.951 -7.531 4.873 1.00 66.95 248 PRO A C 1
ATOM 734 O O . PRO A 1 94 ? 33.316 -7.617 6.047 1.00 69.38 248 PRO A O 1
ATOM 738 N N . GLU A 1 95 ? 31.809 -6.945 4.506 1.00 61.21 249 GLU A N 1
ATOM 739 C CA . GLU A 1 95 ? 30.795 -6.545 5.486 1.00 59.54 249 GLU A CA 1
ATOM 740 C C . GLU A 1 95 ? 29.527 -7.372 5.287 1.00 55.74 249 GLU A C 1
ATOM 741 O O . GLU A 1 95 ? 29.321 -7.947 4.216 1.00 60.96 249 GLU A O 1
ATOM 747 N N . ALA A 1 96 ? 28.670 -7.427 6.300 1.00 50.93 250 ALA A N 1
ATOM 748 C CA . ALA A 1 96 ? 27.411 -8.157 6.170 1.00 52.22 250 ALA A CA 1
ATOM 749 C C . ALA A 1 96 ? 26.512 -7.523 5.115 1.00 52.55 250 ALA A C 1
ATOM 750 O O . ALA A 1 96 ? 26.453 -6.293 4.987 1.00 48.41 250 ALA A O 1
ATOM 752 N N . LEU A 1 97 ? 25.851 -8.377 4.339 1.00 47.95 251 LEU A N 1
ATOM 753 C CA . LEU A 1 97 ? 24.791 -7.949 3.429 1.00 50.51 251 LEU A CA 1
ATOM 754 C C . LEU A 1 97 ? 23.538 -7.649 4.219 1.00 41.94 251 LEU A C 1
ATOM 755 O O . LEU A 1 97 ? 23.088 -8.498 5.001 1.00 35.86 251 LEU A O 1
ATOM 760 N N . LEU A 1 98 ? 22.963 -6.466 4.002 1.00 41.18 252 LEU A N 1
ATOM 761 C CA . LEU A 1 98 ? 21.720 -6.061 4.687 1.00 41.37 252 LEU A CA 1
ATOM 762 C C . LEU A 1 98 ? 20.440 -6.268 3.855 1.00 43.25 252 LEU A C 1
ATOM 763 O O . LEU A 1 98 ? 20.417 -6.047 2.636 1.00 46.71 252 LEU A O 1
ATOM 768 N N . ALA A 1 99 ? 19.370 -6.679 4.527 1.00 47.56 253 ALA A N 1
ATOM 769 C CA . ALA A 1 99 ? 18.078 -6.884 3.874 1.00 44.81 253 ALA A CA 1
ATOM 770 C C . ALA A 1 99 ? 17.596 -5.660 3.090 1.00 43.00 253 ALA A C 1
ATOM 771 O O . ALA A 1 99 ? 17.528 -4.556 3.626 1.00 46.54 253 ALA A O 1
ATOM 773 N N . GLY A 1 100 ? 17.285 -5.863 1.809 1.00 42.18 254 GLY A N 1
ATOM 774 C CA . GLY A 1 100 ? 16.787 -4.801 0.948 1.00 30.65 254 GLY A CA 1
ATOM 775 C C . GLY A 1 100 ? 17.848 -3.982 0.229 1.00 44.49 254 GLY A C 1
ATOM 776 O O . GLY A 1 100 ? 17.512 -3.106 -0.567 1.00 55.18 254 GLY A O 1
ATOM 777 N N . HIS A 1 101 ? 19.124 -4.248 0.504 1.00 45.65 255 HIS A N 1
ATOM 778 C CA . HIS A 1 101 ? 20.226 -3.582 -0.198 1.00 42.81 255 HIS A CA 1
ATOM 779 C C . HIS A 1 101 ? 20.619 -4.305 -1.482 1.00 41.81 255 HIS A C 1
ATOM 780 O O . HIS A 1 101 ? 20.456 -5.509 -1.606 1.00 35.26 255 HIS A O 1
ATOM 787 N N . ASN A 1 102 ? 21.149 -3.547 -2.429 1.00 47.14 256 ASN A N 1
ATOM 788 C CA . ASN A 1 102 ? 21.587 -4.081 -3.709 1.00 47.18 256 ASN A CA 1
ATOM 789 C C . ASN A 1 102 ? 23.102 -4.237 -3.763 1.00 48.53 256 ASN A C 1
ATOM 790 O O . ASN A 1 102 ? 23.828 -3.392 -3.260 1.00 53.89 256 ASN A O 1
ATOM 795 N N . TYR A 1 103 ? 23.587 -5.325 -4.339 1.00 45.56 257 TYR A N 1
ATOM 796 C CA . TYR A 1 103 ? 25.022 -5.499 -4.471 1.00 40.70 257 TYR A CA 1
ATOM 797 C C . TYR A 1 103 ? 25.361 -6.026 -5.841 1.00 42.67 257 TYR A C 1
ATOM 798 O O . TYR A 1 103 ? 24.543 -6.702 -6.477 1.00 41.12 257 TYR A O 1
ATOM 807 N N . THR A 1 104 ? 26.572 -5.727 -6.298 1.00 47.07 258 THR A N 1
ATOM 808 C CA . THR A 1 104 ? 27.027 -6.252 -7.573 1.00 43.10 258 THR A CA 1
ATOM 809 C C . THR A 1 104 ? 28.207 -7.187 -7.366 1.00 47.50 258 THR A C 1
ATOM 810 O O . THR A 1 104 ? 29.132 -6.894 -6.617 1.00 46.61 258 THR A O 1
ATOM 814 N N . LEU A 1 105 ? 28.139 -8.334 -8.026 1.00 38.60 259 LEU A N 1
ATOM 815 C CA . LEU A 1 105 ? 29.090 -9.406 -7.833 1.00 37.43 259 LEU A CA 1
ATOM 816 C C . LEU A 1 105 ? 29.702 -9.664 -9.176 1.00 42.79 259 LEU A C 1
ATOM 817 O O . LEU A 1 105 ? 28.975 -9.859 -10.150 1.00 43.44 259 LEU A O 1
ATOM 822 N N . LYS A 1 106 ? 31.029 -9.625 -9.254 1.00 47.10 260 LYS A N 1
ATOM 823 C CA . LYS A 1 106 ? 31.697 -9.824 -10.536 1.00 41.11 260 LYS A CA 1
ATOM 824 C C . LYS A 1 106 ? 32.757 -10.917 -10.440 1.00 41.70 260 LYS A C 1
ATOM 825 O O . LYS A 1 106 ? 33.667 -10.848 -9.622 1.00 45.06 260 LYS A O 1
ATOM 831 N N . ILE A 1 107 ? 32.611 -11.922 -11.294 1.00 35.43 261 ILE A N 1
ATOM 832 C CA . ILE A 1 107 ? 33.471 -13.089 -11.321 1.00 33.32 261 ILE A CA 1
ATOM 833 C C . ILE A 1 107 ? 34.094 -13.256 -12.696 1.00 38.51 261 ILE A C 1
ATOM 834 O O . ILE A 1 107 ? 33.376 -13.432 -13.685 1.00 37.48 261 ILE A O 1
ATOM 839 N N . GLU A 1 108 ? 35.424 -13.175 -12.766 1.00 40.15 262 GLU A N 1
ATOM 840 C CA . GLU A 1 108 ? 36.159 -13.436 -14.010 1.00 39.26 262 GLU A CA 1
ATOM 841 C C . GLU A 1 108 ? 36.787 -14.797 -13.956 1.00 35.33 262 GLU A C 1
ATOM 842 O O . GLU A 1 108 ? 37.331 -15.188 -12.929 1.00 40.95 262 GLU A O 1
ATOM 848 N N . TYR A 1 109 ? 36.753 -15.517 -15.066 1.00 34.75 263 TYR A N 1
ATOM 849 C CA . TYR A 1 109 ? 37.140 -16.908 -15.012 1.00 34.29 263 TYR A CA 1
ATOM 850 C C . TYR A 1 109 ? 37.401 -17.459 -16.381 1.00 35.58 263 TYR A C 1
ATOM 851 O O . TYR A 1 109 ? 36.949 -16.897 -17.377 1.00 41.81 263 TYR A O 1
ATOM 860 N N . SER A 1 110 ? 38.091 -18.592 -16.413 1.00 36.71 264 SER A N 1
ATOM 861 C CA . SER A 1 110 ? 38.349 -19.307 -17.649 1.00 35.54 264 SER A CA 1
ATOM 862 C C . SER A 1 110 ? 37.824 -20.732 -17.514 1.00 38.15 264 SER A C 1
ATOM 863 O O . SER A 1 110 ? 37.763 -21.269 -16.394 1.00 39.50 264 SER A O 1
ATOM 866 N N . ALA A 1 111 ? 37.472 -21.361 -18.635 1.00 32.15 265 ALA A N 1
ATOM 867 C CA . ALA A 1 111 ? 37.021 -22.758 -18.588 1.00 38.12 265 ALA A CA 1
ATOM 868 C C . ALA A 1 111 ? 37.255 -23.518 -19.893 1.00 36.06 265 ALA A C 1
ATOM 869 O O . ALA A 1 111 ? 37.614 -22.939 -20.906 1.00 32.30 265 ALA A O 1
ATOM 871 N N . ASN A 1 112 ? 36.999 -24.820 -19.847 1.00 44.09 266 ASN A N 1
ATOM 872 C CA . ASN A 1 112 ? 36.937 -25.660 -21.040 1.00 42.88 266 ASN A CA 1
ATOM 873 C C . ASN A 1 112 ? 35.547 -25.746 -21.653 1.00 38.60 266 ASN A C 1
ATOM 874 O O . ASN A 1 112 ? 34.546 -25.821 -20.952 1.00 41.12 266 ASN A O 1
ATOM 879 N N . ILE A 1 113 ? 35.495 -25.718 -22.979 1.00 35.70 267 ILE A N 1
ATOM 880 C CA . ILE A 1 113 ? 34.267 -25.995 -23.691 1.00 38.24 267 ILE A CA 1
ATOM 881 C C . ILE A 1 113 ? 34.062 -27.500 -23.636 1.00 40.18 267 ILE A C 1
ATOM 882 O O . ILE A 1 113 ? 34.980 -28.274 -23.880 1.00 39.78 267 ILE A O 1
ATOM 887 N N . SER A 1 114 ? 32.857 -27.914 -23.290 1.00 41.21 268 SER A N 1
ATOM 888 C CA . SER A 1 114 ? 32.636 -29.303 -22.952 1.00 39.37 268 SER A CA 1
ATOM 889 C C . SER A 1 114 ? 32.764 -30.194 -24.185 1.00 43.29 268 SER A C 1
ATOM 890 O O . SER A 1 114 ? 32.430 -29.783 -25.304 1.00 42.64 268 SER A O 1
ATOM 893 N N . SER A 1 115 ? 33.265 -31.406 -23.990 1.00 36.35 269 SER A N 1
ATOM 894 C CA . SER A 1 115 ? 33.242 -32.395 -25.071 1.00 47.62 269 SER A CA 1
ATOM 895 C C . SER A 1 115 ? 32.117 -33.445 -24.917 1.00 46.24 269 SER A C 1
ATOM 896 O O . SER A 1 115 ? 32.090 -34.447 -25.630 1.00 44.03 269 SER A O 1
ATOM 899 N N . SER A 1 116 ? 31.194 -33.219 -23.984 1.00 42.77 270 SER A N 1
ATOM 900 C CA . SER A 1 116 ? 29.979 -34.025 -23.931 1.00 42.32 270 SER A CA 1
ATOM 901 C C . SER A 1 116 ? 28.854 -33.320 -24.681 1.00 42.66 270 SER A C 1
ATOM 902 O O . SER A 1 116 ? 29.080 -32.496 -25.563 1.00 39.55 270 SER A O 1
ATOM 905 N N . TYR A 1 117 ? 27.629 -33.643 -24.317 1.00 44.69 271 TYR A N 1
ATOM 906 C CA . TYR A 1 117 ? 26.495 -33.001 -24.933 1.00 41.33 271 TYR A CA 1
ATOM 907 C C . TYR A 1 117 ? 25.815 -32.059 -23.946 1.00 39.71 271 TYR A C 1
ATOM 908 O O . TYR A 1 117 ? 24.724 -31.572 -24.173 1.00 34.57 271 TYR A O 1
ATOM 917 N N . TYR A 1 118 ? 26.495 -31.799 -22.847 1.00 36.17 272 TYR A N 1
ATOM 918 C CA . TYR A 1 118 ? 25.881 -31.165 -21.703 1.00 37.40 272 TYR A CA 1
ATOM 919 C C . TYR A 1 118 ? 26.705 -29.921 -21.369 1.00 35.76 272 TYR A C 1
ATOM 920 O O . TYR A 1 118 ? 27.908 -29.918 -21.556 1.00 37.25 272 TYR A O 1
ATOM 929 N N . GLY A 1 119 ? 26.061 -28.847 -20.937 1.00 33.59 273 GLY A N 1
ATOM 930 C CA . GLY A 1 119 ? 26.781 -27.602 -20.708 1.00 40.69 273 GLY A CA 1
ATOM 931 C C . GLY A 1 119 ? 26.995 -26.775 -21.973 1.00 34.36 273 GLY A C 1
ATOM 932 O O . GLY A 1 119 ? 26.291 -26.954 -22.965 1.00 39.18 273 GLY A O 1
ATOM 933 N N . PHE A 1 120 ? 27.931 -25.836 -21.914 1.00 33.48 274 PHE A N 1
ATOM 934 C CA . PHE A 1 120 ? 28.416 -25.121 -23.089 1.00 31.17 274 PHE A CA 1
ATOM 935 C C . PHE A 1 120 ? 29.371 -26.038 -23.859 1.00 36.45 274 PHE A C 1
ATOM 936 O O . PHE A 1 120 ? 30.526 -26.209 -23.458 1.00 38.93 274 PHE A O 1
ATOM 944 N N . TYR A 1 121 ? 28.908 -26.660 -24.937 1.00 32.15 275 TYR A N 1
ATOM 945 C CA . TYR A 1 121 ? 29.734 -27.680 -25.569 1.00 37.99 275 TYR A CA 1
ATOM 946 C C . TYR A 1 121 ? 30.040 -27.340 -27.000 1.00 33.89 275 TYR A C 1
ATOM 947 O O . TYR A 1 121 ? 29.464 -26.427 -27.572 1.00 40.81 275 TYR A O 1
ATOM 956 N N . GLY A 1 122 ? 30.984 -28.071 -27.567 1.00 36.52 276 GLY A N 1
ATOM 957 C CA . GLY A 1 122 ? 31.429 -27.798 -28.911 1.00 40.86 276 GLY A CA 1
ATOM 958 C C . GLY A 1 122 ? 31.972 -29.032 -29.587 1.00 36.53 276 GLY A C 1
ATOM 959 O O . GLY A 1 122 ? 32.461 -29.949 -28.935 1.00 43.48 276 GLY A O 1
ATOM 960 N N . PHE A 1 123 ? 31.897 -29.036 -30.907 1.00 35.30 277 PHE A N 1
ATOM 961 C CA . PHE A 1 123 ? 32.276 -30.189 -31.715 1.00 37.67 277 PHE A CA 1
ATOM 962 C C . PHE A 1 123 ? 32.689 -29.724 -33.095 1.00 42.00 277 PHE A C 1
ATOM 963 O O . PHE A 1 123 ? 32.478 -28.566 -33.476 1.00 45.15 277 PHE A O 1
ATOM 971 N N . SER A 1 124 ? 33.234 -30.645 -33.870 1.00 47.80 278 SER A N 1
ATOM 972 C CA . SER A 1 124 ? 33.487 -30.354 -35.273 1.00 50.71 278 SER A CA 1
ATOM 973 C C . SER A 1 124 ? 32.699 -31.328 -36.114 1.00 54.86 278 SER A C 1
ATOM 974 O O . SER A 1 124 ? 32.456 -32.456 -35.688 1.00 60.42 278 SER A O 1
ATOM 977 N N . TYR A 1 125 ? 32.278 -30.887 -37.292 1.00 55.25 279 TYR A N 1
ATOM 978 C CA . TYR A 1 125 ? 31.654 -31.784 -38.250 1.00 57.58 279 TYR A CA 1
ATOM 979 C C . TYR A 1 125 ? 32.319 -31.552 -39.610 1.00 67.01 279 TYR A C 1
ATOM 980 O O . TYR A 1 125 ? 33.196 -30.684 -39.737 1.00 60.43 279 TYR A O 1
ATOM 989 N N . THR A 1 126 ? 31.906 -32.329 -40.613 1.00 79.15 280 THR A N 1
ATOM 990 C CA . THR A 1 126 ? 32.509 -32.288 -41.948 1.00 74.65 280 THR A CA 1
ATOM 991 C C . THR A 1 126 ? 31.494 -31.912 -43.035 1.00 72.99 280 THR A C 1
ATOM 992 O O . THR A 1 126 ? 30.369 -32.405 -43.051 1.00 71.28 280 THR A O 1
ATOM 996 N N . ASP A 1 127 ? 31.920 -31.017 -43.925 1.00 82.04 281 ASP A N 1
ATOM 997 C CA . ASP A 1 127 ? 31.177 -30.574 -45.108 1.00 79.28 281 ASP A CA 1
ATOM 998 C C . ASP A 1 127 ? 30.889 -31.672 -46.128 1.00 85.14 281 ASP A C 1
ATOM 999 O O . ASP A 1 127 ? 31.415 -32.783 -46.041 1.00 86.00 281 ASP A O 1
ATOM 1004 N N . GLU A 1 128 ? 30.070 -31.337 -47.122 1.00 90.97 282 GLU A N 1
ATOM 1005 C CA . GLU A 1 128 ? 30.096 -32.059 -48.394 1.00 92.92 282 GLU A CA 1
ATOM 1006 C C . GLU A 1 128 ? 31.469 -31.826 -49.011 1.00 95.72 282 GLU A C 1
ATOM 1007 O O . GLU A 1 128 ? 32.032 -32.690 -49.680 1.00 96.22 282 GLU A O 1
ATOM 1013 N N . SER A 1 129 ? 31.997 -30.630 -48.762 1.00 95.26 283 SER A N 1
ATOM 1014 C CA . SER A 1 129 ? 33.287 -30.192 -49.284 1.00 93.03 283 SER A CA 1
ATOM 1015 C C . SER A 1 129 ? 34.485 -30.932 -48.667 1.00 88.89 283 SER A C 1
ATOM 1016 O O . SER A 1 129 ? 35.624 -30.727 -49.081 1.00 90.29 283 SER A O 1
ATOM 1019 N N . ASN A 1 130 ? 34.224 -31.806 -47.702 1.00 86.49 284 ASN A N 1
ATOM 1020 C CA . ASN A 1 130 ? 35.279 -32.466 -46.937 1.00 87.50 284 ASN A CA 1
ATOM 1021 C C . ASN A 1 130 ? 36.207 -31.440 -46.281 1.00 89.39 284 ASN A C 1
ATOM 1022 O O . ASN A 1 130 ? 37.423 -31.610 -46.220 1.00 92.45 284 ASN A O 1
ATOM 1027 N N . GLU A 1 131 ? 35.593 -30.353 -45.827 1.00 83.89 285 GLU A N 1
ATOM 1028 C CA A GLU A 1 131 ? 36.263 -29.333 -45.029 0.53 80.28 285 GLU A CA 1
ATOM 1029 C CA B GLU A 1 131 ? 36.272 -29.361 -45.008 0.47 80.27 285 GLU A CA 1
ATOM 1030 C C . GLU A 1 131 ? 35.711 -29.419 -43.603 1.00 80.76 285 GLU A C 1
ATOM 1031 O O . GLU A 1 131 ? 34.506 -29.608 -43.413 1.00 78.59 285 GLU A O 1
ATOM 1042 N N . LYS A 1 132 ? 36.589 -29.286 -42.616 1.00 75.43 286 LYS A N 1
ATOM 1043 C CA . LYS A 1 132 ? 36.193 -29.406 -41.218 1.00 71.22 286 LYS A CA 1
ATOM 1044 C C . LYS A 1 132 ? 35.620 -28.086 -40.707 1.00 72.06 286 LYS A C 1
ATOM 1045 O O . LYS A 1 132 ? 36.197 -27.007 -40.925 1.00 63.41 286 LYS A O 1
ATOM 1051 N N . LYS A 1 133 ? 34.467 -28.188 -40.048 1.00 57.96 287 LYS A N 1
ATOM 1052 C CA . LYS A 1 133 ? 33.741 -27.028 -39.543 1.00 55.46 287 LYS A CA 1
ATOM 1053 C C . LYS A 1 133 ? 33.596 -27.150 -38.034 1.00 49.97 287 LYS A C 1
ATOM 1054 O O . LYS A 1 133 ? 33.503 -28.263 -37.510 1.00 49.65 287 LYS A O 1
ATOM 1060 N N . TYR A 1 134 ? 33.582 -26.014 -37.340 1.00 48.80 288 TYR A N 1
ATOM 1061 C CA . TYR A 1 134 ? 33.419 -26.013 -35.889 1.00 47.94 288 TYR A CA 1
ATOM 1062 C C . TYR A 1 134 ? 32.068 -25.467 -35.480 1.00 46.34 288 TYR A C 1
ATOM 1063 O O . TYR A 1 134 ? 31.454 -24.685 -36.217 1.00 47.16 288 TYR A O 1
ATOM 1072 N N . PHE A 1 135 ? 31.603 -25.893 -34.303 1.00 43.36 289 PHE A N 1
ATOM 1073 C CA . PHE A 1 135 ? 30.288 -25.484 -33.809 1.00 37.54 289 PHE A CA 1
ATOM 1074 C C . PHE A 1 135 ? 30.258 -25.502 -32.267 1.00 38.53 289 PHE A C 1
ATOM 1075 O O . PHE A 1 135 ? 30.839 -26.391 -31.639 1.00 38.31 289 PHE A O 1
ATOM 1083 N N . ALA A 1 136 ? 29.605 -24.507 -31.663 1.00 35.62 290 ALA A N 1
ATOM 1084 C CA . ALA A 1 136 ? 29.357 -24.505 -30.215 1.00 36.33 290 ALA A CA 1
ATOM 1085 C C . ALA A 1 136 ? 27.875 -24.231 -29.896 1.00 33.94 290 ALA A C 1
ATOM 1086 O O . ALA A 1 136 ? 27.233 -23.373 -30.515 1.00 35.56 290 ALA A O 1
ATOM 1088 N N . ALA A 1 137 ? 27.326 -24.980 -28.944 1.00 32.24 291 ALA A N 1
ATOM 1089 C CA . ALA A 1 137 ? 25.941 -24.775 -28.517 1.00 28.86 291 ALA A CA 1
ATOM 1090 C C . ALA A 1 137 ? 25.813 -25.052 -27.039 1.00 31.86 291 ALA A C 1
ATOM 1091 O O . ALA A 1 137 ? 26.666 -25.709 -26.457 1.00 34.26 291 ALA A O 1
ATOM 1093 N N . THR A 1 138 ? 24.732 -24.573 -26.438 1.00 39.48 292 THR A N 1
ATOM 1094 C CA . THR A 1 138 ? 24.468 -24.810 -25.018 1.00 36.91 292 THR A CA 1
ATOM 1095 C C . THR A 1 138 ? 23.331 -25.802 -24.809 1.00 33.49 292 THR A C 1
ATOM 1096 O O . THR A 1 138 ? 22.357 -25.764 -25.534 1.00 37.19 292 THR A O 1
ATOM 1100 N N . GLN A 1 139 ? 23.474 -26.701 -23.836 1.00 35.64 293 GLN A N 1
ATOM 1101 C CA . GLN A 1 139 ? 22.360 -27.526 -23.356 1.00 32.96 293 GLN A CA 1
ATOM 1102 C C . GLN A 1 139 ? 22.366 -27.496 -21.843 1.00 32.83 293 GLN A C 1
ATOM 1103 O O . GLN A 1 139 ? 23.116 -28.230 -21.217 1.00 34.41 293 GLN A O 1
ATOM 1109 N N . PHE A 1 140 ? 21.545 -26.644 -21.244 1.00 33.76 294 PHE A N 1
ATOM 1110 C CA . PHE A 1 140 ? 21.681 -26.406 -19.808 1.00 30.14 294 PHE A CA 1
ATOM 1111 C C . PHE A 1 140 ? 20.729 -27.222 -18.946 1.00 28.86 294 PHE A C 1
ATOM 1112 O O . PHE A 1 140 ? 21.100 -27.581 -17.833 1.00 32.62 294 PHE A O 1
ATOM 1120 N N . GLU A 1 141 ? 19.530 -27.542 -19.428 1.00 30.15 295 GLU A N 1
ATOM 1121 C CA . GLU A 1 141 ? 18.574 -28.257 -18.559 1.00 36.66 295 GLU A CA 1
ATOM 1122 C C . GLU A 1 141 ? 19.024 -29.695 -18.269 1.00 30.53 295 GLU A C 1
ATOM 1123 O O . GLU A 1 141 ? 19.357 -30.448 -19.171 1.00 34.32 295 GLU A O 1
ATOM 1129 N N . PRO A 1 142 ? 19.033 -30.086 -16.999 1.00 29.43 296 PRO A N 1
ATOM 1130 C CA . PRO A 1 142 ? 18.649 -29.290 -15.834 1.00 32.25 296 PRO A CA 1
ATOM 1131 C C . PRO A 1 142 ? 19.780 -28.556 -15.114 1.00 34.01 296 PRO A C 1
ATOM 1132 O O . PRO A 1 142 ? 19.495 -27.479 -14.579 1.00 35.05 296 PRO A O 1
ATOM 1136 N N . LEU A 1 143 ? 20.999 -29.112 -15.056 1.00 31.51 297 LEU A N 1
ATOM 1137 C CA . LEU A 1 143 ? 21.988 -28.623 -14.075 1.00 38.41 297 LEU A CA 1
ATOM 1138 C C . LEU A 1 143 ? 23.329 -28.190 -14.666 1.00 39.13 297 LEU A C 1
ATOM 1139 O O . LEU A 1 143 ? 24.344 -28.144 -13.949 1.00 38.98 297 LEU A O 1
ATOM 1144 N N . ALA A 1 144 ? 23.348 -27.872 -15.955 1.00 31.85 298 ALA A N 1
ATOM 1145 C CA . ALA A 1 144 ? 24.604 -27.539 -16.602 1.00 33.38 298 ALA A CA 1
ATOM 1146 C C . ALA A 1 144 ? 24.912 -26.031 -16.757 1.00 33.29 298 ALA A C 1
ATOM 1147 O O . ALA A 1 144 ? 26.048 -25.696 -17.104 1.00 30.39 298 ALA A O 1
ATOM 1149 N N . ALA A 1 145 ? 23.945 -25.131 -16.507 1.00 32.12 299 ALA A N 1
ATOM 1150 C CA . ALA A 1 145 ? 24.205 -23.694 -16.677 1.00 32.14 299 ALA A CA 1
ATOM 1151 C C . ALA A 1 145 ? 25.414 -23.275 -15.854 1.00 33.70 299 ALA A C 1
ATOM 1152 O O . ALA A 1 145 ? 26.245 -22.456 -16.296 1.00 30.19 299 ALA A O 1
ATOM 1154 N N . ARG A 1 146 ? 25.495 -23.845 -14.655 1.00 32.72 300 ARG A N 1
ATOM 1155 C CA . ARG A 1 146 ? 26.567 -23.582 -13.710 1.00 29.07 300 ARG A CA 1
ATOM 1156 C C . ARG A 1 146 ? 27.945 -24.007 -14.240 1.00 35.36 300 ARG A C 1
ATOM 1157 O O . ARG A 1 146 ? 28.972 -23.631 -13.673 1.00 31.94 300 ARG A O 1
ATOM 1165 N N . SER A 1 147 ? 27.989 -24.805 -15.299 1.00 31.81 301 SER A N 1
ATOM 1166 C CA . SER A 1 147 ? 29.291 -25.213 -15.803 1.00 29.95 301 SER A CA 1
ATOM 1167 C C . SER A 1 147 ? 29.724 -24.249 -16.903 1.00 36.72 301 SER A C 1
ATOM 1168 O O . SER A 1 147 ? 30.888 -24.237 -17.293 1.00 39.48 301 SER A O 1
ATOM 1171 N N . ALA A 1 148 ? 28.799 -23.440 -17.410 1.00 30.05 302 ALA A N 1
ATOM 1172 C CA . ALA A 1 148 ? 29.196 -22.389 -18.336 1.00 35.31 302 ALA A CA 1
ATOM 1173 C C . ALA A 1 148 ? 29.469 -21.077 -17.595 1.00 33.32 302 ALA A C 1
ATOM 1174 O O . ALA A 1 148 ? 30.377 -20.335 -17.960 1.00 37.24 302 ALA A O 1
ATOM 1176 N N . PHE A 1 149 ? 28.690 -20.773 -16.564 1.00 31.73 303 PHE A N 1
ATOM 1177 C CA . PHE A 1 149 ? 28.975 -19.568 -15.771 1.00 32.39 303 PHE A CA 1
ATOM 1178 C C . PHE A 1 149 ? 28.485 -19.660 -14.337 1.00 32.19 303 PHE A C 1
ATOM 1179 O O . PHE A 1 149 ? 27.509 -20.347 -14.043 1.00 34.93 303 PHE A O 1
ATOM 1187 N N . PRO A 1 150 ? 29.181 -18.980 -13.425 1.00 30.08 304 PRO A N 1
ATOM 1188 C CA . PRO A 1 150 ? 28.680 -18.946 -12.051 1.00 31.11 304 PRO A CA 1
ATOM 1189 C C . PRO A 1 150 ? 27.289 -18.353 -12.041 1.00 28.94 304 PRO A C 1
ATOM 1190 O O . PRO A 1 150 ? 27.077 -17.319 -12.675 1.00 29.59 304 PRO A O 1
ATOM 1194 N N . CYS A 1 151 ? 26.357 -18.985 -11.338 1.00 30.82 305 CYS A N 1
ATOM 1195 C CA . CYS A 1 151 ? 25.000 -18.467 -11.301 1.00 30.34 305 CYS A CA 1
ATOM 1196 C C . CYS A 1 151 ? 24.181 -19.161 -10.234 1.00 36.81 305 CYS A C 1
ATOM 1197 O O . CYS A 1 151 ? 24.596 -20.185 -9.669 1.00 27.96 305 CYS A O 1
ATOM 1200 N N . PHE A 1 152 ? 23.030 -18.572 -9.925 1.00 39.03 306 PHE A N 1
ATOM 1201 C CA . PHE A 1 152 ? 22.078 -19.212 -9.021 1.00 41.19 306 PHE A CA 1
ATOM 1202 C C . PHE A 1 152 ? 21.284 -20.205 -9.851 1.00 35.75 306 PHE A C 1
ATOM 1203 O O . PHE A 1 152 ? 20.240 -19.860 -10.382 1.00 41.34 306 PHE A O 1
ATOM 1211 N N . ASP A 1 153 ? 21.797 -21.429 -9.961 1.00 35.92 307 ASP A N 1
ATOM 1212 C CA . ASP A 1 153 ? 21.323 -22.380 -10.961 1.00 36.75 307 ASP A CA 1
ATOM 1213 C C . ASP A 1 153 ? 20.153 -23.228 -10.457 1.00 39.04 307 ASP A C 1
ATOM 1214 O O . ASP A 1 153 ? 20.275 -24.444 -10.349 1.00 37.15 307 ASP A O 1
ATOM 1219 N N . GLU A 1 154 ? 19.028 -22.567 -10.170 1.00 42.76 308 GLU A N 1
ATOM 1220 C CA . GLU A 1 154 ? 17.781 -23.186 -9.712 1.00 38.07 308 GLU A CA 1
ATOM 1221 C C . GLU A 1 154 ? 16.633 -22.511 -10.399 1.00 40.42 308 GLU A C 1
ATOM 1222 O O . GLU A 1 154 ? 16.556 -21.294 -10.367 1.00 43.36 308 GLU A O 1
ATOM 1228 N N . PRO A 1 155 ? 15.694 -23.285 -10.948 1.00 37.60 309 PRO A N 1
ATOM 1229 C CA . PRO A 1 155 ? 14.557 -22.731 -11.705 1.00 37.58 309 PRO A CA 1
ATOM 1230 C C . PRO A 1 155 ? 13.790 -21.570 -11.041 1.00 37.50 309 PRO A C 1
ATOM 1231 O O . PRO A 1 155 ? 13.390 -20.644 -11.736 1.00 41.50 309 PRO A O 1
ATOM 1235 N N . ALA A 1 156 ? 13.614 -21.582 -9.734 1.00 33.56 310 ALA A N 1
ATOM 1236 C CA . ALA A 1 156 ? 12.821 -20.530 -9.074 1.00 39.18 310 ALA A CA 1
ATOM 1237 C C . ALA A 1 156 ? 13.472 -19.138 -9.038 1.00 35.86 310 ALA A C 1
ATOM 1238 O O . ALA A 1 156 ? 12.776 -18.148 -8.870 1.00 33.25 310 ALA A O 1
ATOM 1240 N N . PHE A 1 157 ? 14.797 -19.062 -9.168 1.00 37.52 311 PHE A N 1
ATOM 1241 C CA . PHE A 1 157 ? 15.502 -17.771 -9.178 1.00 40.70 311 PHE A CA 1
ATOM 1242 C C . PHE A 1 157 ? 15.479 -17.106 -10.554 1.00 35.66 311 PHE A C 1
ATOM 1243 O O . PHE A 1 157 ? 16.488 -17.097 -11.232 1.00 44.18 311 PHE A O 1
ATOM 1251 N N . LYS A 1 158 ? 14.363 -16.536 -10.974 1.00 34.15 312 LYS A N 1
ATOM 1252 C CA . LYS A 1 158 ? 14.315 -15.968 -12.315 1.00 29.68 312 LYS A CA 1
ATOM 1253 C C . LYS A 1 158 ? 14.920 -14.566 -12.369 1.00 32.25 312 LYS A C 1
ATOM 1254 O O . LYS A 1 158 ? 14.876 -13.805 -11.408 1.00 31.25 312 LYS A O 1
ATOM 1260 N N . ALA A 1 159 ? 15.499 -14.230 -13.509 1.00 33.14 313 ALA A N 1
ATOM 1261 C CA . ALA A 1 159 ? 16.170 -12.948 -13.655 1.00 32.61 313 ALA A CA 1
ATOM 1262 C C . ALA A 1 159 ? 16.286 -12.590 -15.121 1.00 31.09 313 ALA A C 1
ATOM 1263 O O . ALA A 1 159 ? 15.870 -13.358 -15.988 1.00 29.64 313 ALA A O 1
ATOM 1265 N N . THR A 1 160 ? 16.824 -11.417 -15.405 1.00 30.44 314 THR A N 1
ATOM 1266 C CA . THR A 1 160 ? 17.073 -11.047 -16.798 1.00 42.22 314 THR A CA 1
ATOM 1267 C C . THR A 1 160 ? 18.548 -11.266 -17.158 1.00 40.25 314 THR A C 1
ATOM 1268 O O . THR A 1 160 ? 19.429 -11.255 -16.291 1.00 39.58 314 THR A O 1
ATOM 1272 N N . PHE A 1 161 ? 18.811 -11.508 -18.435 1.00 38.33 315 PHE A N 1
ATOM 1273 C CA . PHE A 1 161 ? 20.175 -11.786 -18.883 1.00 34.55 315 PHE A CA 1
ATOM 1274 C C . PHE A 1 161 ? 20.567 -10.884 -20.029 1.00 36.31 315 PHE A C 1
ATOM 1275 O O . PHE A 1 161 ? 19.782 -10.668 -20.955 1.00 35.51 315 PHE A O 1
ATOM 1283 N N . ILE A 1 162 ? 21.772 -10.333 -19.944 1.00 31.89 316 ILE A N 1
ATOM 1284 C CA . ILE A 1 162 ? 22.384 -9.646 -21.070 1.00 33.18 316 ILE A CA 1
ATOM 1285 C C . ILE A 1 162 ? 23.571 -10.500 -21.530 1.00 35.70 316 ILE A C 1
ATOM 1286 O O . ILE A 1 162 ? 24.542 -10.649 -20.791 1.00 35.21 316 ILE A O 1
ATOM 1291 N N . ILE A 1 163 ? 23.490 -11.079 -22.727 1.00 31.22 317 ILE A N 1
ATOM 1292 C CA . ILE A 1 163 ? 24.573 -11.936 -23.224 1.00 34.89 317 ILE A CA 1
ATOM 1293 C C . ILE A 1 163 ? 25.495 -11.225 -24.243 1.00 37.05 317 ILE A C 1
ATOM 1294 O O . ILE A 1 163 ? 25.040 -10.558 -25.170 1.00 33.35 317 ILE A O 1
ATOM 1299 N N . LYS A 1 164 ? 26.796 -11.382 -24.051 1.00 36.67 318 LYS A N 1
ATOM 1300 C CA . LYS A 1 164 ? 27.800 -10.903 -24.997 1.00 38.48 318 LYS A CA 1
ATOM 1301 C C . LYS A 1 164 ? 28.755 -12.023 -25.436 1.00 42.24 318 LYS A C 1
ATOM 1302 O O . LYS A 1 164 ? 29.424 -12.653 -24.602 1.00 34.62 318 LYS A O 1
ATOM 1308 N N . ILE A 1 165 ? 28.819 -12.256 -26.744 1.00 41.67 319 ILE A N 1
ATOM 1309 C CA . ILE A 1 165 ? 29.694 -13.277 -27.303 1.00 38.52 319 ILE A CA 1
ATOM 1310 C C . ILE A 1 165 ? 30.716 -12.679 -28.253 1.00 35.73 319 ILE A C 1
ATOM 1311 O O . ILE A 1 165 ? 30.373 -11.894 -29.126 1.00 37.22 319 ILE A O 1
ATOM 1316 N N . ILE A 1 166 ? 31.975 -13.049 -28.095 1.00 34.16 320 ILE A N 1
ATOM 1317 C CA . ILE A 1 166 ? 32.966 -12.704 -29.104 1.00 39.59 320 ILE A CA 1
ATOM 1318 C C . ILE A 1 166 ? 33.148 -13.885 -30.045 1.00 38.27 320 ILE A C 1
ATOM 1319 O O . ILE A 1 166 ? 33.338 -15.016 -29.615 1.00 34.92 320 ILE A O 1
ATOM 1324 N N . ARG A 1 167 ? 33.045 -13.624 -31.338 1.00 38.46 321 ARG A N 1
ATOM 1325 C CA . ARG A 1 167 ? 33.041 -14.692 -32.314 1.00 35.02 321 ARG A CA 1
ATOM 1326 C C . ARG A 1 167 ? 33.865 -14.307 -33.538 1.00 42.43 321 ARG A C 1
ATOM 1327 O O . ARG A 1 167 ? 34.008 -13.126 -33.862 1.00 41.47 321 ARG A O 1
ATOM 1335 N N . ASP A 1 168 ? 34.388 -15.314 -34.230 1.00 46.20 322 ASP A N 1
ATOM 1336 C CA . ASP A 1 168 ? 35.010 -15.100 -35.537 1.00 40.17 322 ASP A CA 1
ATOM 1337 C C . ASP A 1 168 ? 33.957 -14.591 -36.517 1.00 44.12 322 ASP A C 1
ATOM 1338 O O . ASP A 1 168 ? 32.813 -15.055 -36.503 1.00 51.43 322 ASP A O 1
ATOM 1343 N N . GLU A 1 169 ? 34.360 -13.657 -37.376 1.00 43.58 323 GLU A N 1
ATOM 1344 C CA . GLU A 1 169 ? 33.485 -13.018 -38.365 1.00 46.36 323 GLU A CA 1
ATOM 1345 C C . GLU A 1 169 ? 32.675 -13.998 -39.213 1.00 48.45 323 GLU A C 1
ATOM 1346 O O . GLU A 1 169 ? 31.511 -13.750 -39.504 1.00 52.79 323 GLU A O 1
ATOM 1352 N N . GLN A 1 170 ? 33.281 -15.107 -39.608 1.00 44.45 324 GLN A N 1
ATOM 1353 C CA . GLN A 1 170 ? 32.572 -16.093 -40.417 1.00 46.68 324 GLN A CA 1
ATOM 1354 C C . GLN A 1 170 ? 31.369 -16.726 -39.672 1.00 52.92 324 GLN A C 1
ATOM 1355 O O . GLN A 1 170 ? 30.395 -17.131 -40.302 1.00 48.86 324 GLN A O 1
ATOM 1361 N N . TYR A 1 171 ? 31.424 -16.795 -38.343 1.00 50.33 325 TYR A N 1
ATOM 1362 C CA . TYR A 1 171 ? 30.400 -17.501 -37.571 1.00 47.03 325 TYR A CA 1
ATOM 1363 C C . TYR A 1 171 ? 29.179 -16.648 -37.251 1.00 47.69 325 TYR A C 1
ATOM 1364 O O . TYR A 1 171 ? 29.243 -15.426 -37.207 1.00 45.84 325 TYR A O 1
ATOM 1373 N N . THR A 1 172 ? 28.047 -17.301 -37.048 1.00 42.72 326 THR A N 1
ATOM 1374 C CA . THR A 1 172 ? 26.869 -16.605 -36.571 1.00 45.82 326 THR A CA 1
ATOM 1375 C C . THR A 1 172 ? 26.684 -16.926 -35.099 1.00 44.63 326 THR A C 1
ATOM 1376 O O . THR A 1 172 ? 26.876 -18.070 -34.691 1.00 47.50 326 THR A O 1
ATOM 1380 N N . ALA A 1 173 ? 26.365 -15.912 -34.299 1.00 44.83 327 ALA A N 1
ATOM 1381 C CA . ALA A 1 173 ? 26.023 -16.117 -32.898 1.00 34.14 327 ALA A CA 1
ATOM 1382 C C . ALA A 1 173 ? 24.542 -15.913 -32.725 1.00 35.02 327 ALA A C 1
ATOM 1383 O O . ALA A 1 173 ? 23.965 -14.995 -33.302 1.00 36.52 327 ALA A O 1
ATOM 1385 N N . LEU A 1 174 ? 23.926 -16.805 -31.956 1.00 36.73 328 LEU A N 1
ATOM 1386 C CA . LEU A 1 174 ? 22.529 -16.667 -31.591 1.00 35.64 328 LEU A CA 1
ATOM 1387 C C . LEU A 1 174 ? 22.375 -16.736 -30.082 1.00 37.77 328 LEU A C 1
ATOM 1388 O O . LEU A 1 174 ? 23.206 -17.328 -29.359 1.00 35.72 328 LEU A O 1
ATOM 1393 N N . SER A 1 175 ? 21.307 -16.137 -29.596 1.00 31.04 329 SER A N 1
ATOM 1394 C CA . SER A 1 175 ? 20.984 -16.263 -28.184 1.00 38.75 329 SER A CA 1
ATOM 1395 C C . SER A 1 175 ? 19.461 -16.176 -28.002 1.00 38.23 329 SER A C 1
ATOM 1396 O O . SER A 1 175 ? 18.731 -16.162 -28.999 1.00 37.37 329 SER A O 1
ATOM 1399 N N . ASN A 1 176 ? 18.990 -16.135 -26.752 1.00 34.40 330 ASN A N 1
ATOM 1400 C CA . ASN A 1 176 ? 17.550 -16.115 -26.482 1.00 37.79 330 ASN A CA 1
ATOM 1401 C C . ASN A 1 176 ? 16.869 -14.918 -27.122 1.00 39.22 330 ASN A C 1
ATOM 1402 O O . ASN A 1 176 ? 15.841 -15.074 -27.779 1.00 33.45 330 ASN A O 1
ATOM 1407 N N . MET A 1 177 ? 17.478 -13.744 -26.945 1.00 36.66 331 MET A N 1
ATOM 1408 C CA . MET A 1 177 ? 16.969 -12.460 -27.432 1.00 35.67 331 MET A CA 1
ATOM 1409 C C . MET A 1 177 ? 17.551 -12.032 -28.777 1.00 38.38 331 MET A C 1
ATOM 1410 O O . MET A 1 177 ? 18.589 -12.546 -29.191 1.00 44.70 331 MET A O 1
ATOM 1415 N N . PRO A 1 178 ? 16.902 -11.066 -29.456 1.00 42.42 332 PRO A N 1
ATOM 1416 C CA . PRO A 1 178 ? 17.486 -10.507 -30.694 1.00 36.33 332 PRO A CA 1
ATOM 1417 C C . PRO A 1 178 ? 18.866 -9.878 -30.472 1.00 40.76 332 PRO A C 1
ATOM 1418 O O . PRO A 1 178 ? 19.159 -9.370 -29.389 1.00 49.06 332 PRO A O 1
ATOM 1422 N N . LYS A 1 179 ? 19.711 -9.885 -31.490 1.00 44.30 333 LYS A N 1
ATOM 1423 C CA . LYS A 1 179 ? 21.000 -9.223 -31.363 1.00 41.81 333 LYS A CA 1
ATOM 1424 C C . LYS A 1 179 ? 20.782 -7.717 -31.370 1.00 41.43 333 LYS A C 1
ATOM 1425 O O . LYS A 1 179 ? 20.131 -7.192 -32.249 1.00 45.82 333 LYS A O 1
ATOM 1431 N N . LYS A 1 180 ? 21.311 -7.024 -30.371 1.00 48.40 334 LYS A N 1
ATOM 1432 C CA . LYS A 1 180 ? 21.146 -5.574 -30.274 1.00 45.40 334 LYS A CA 1
ATOM 1433 C C . LYS A 1 180 ? 22.150 -4.816 -31.142 1.00 51.21 334 LYS A C 1
ATOM 1434 O O . LYS A 1 180 ? 21.798 -3.828 -31.773 1.00 49.93 334 LYS A O 1
ATOM 1440 N N . SER A 1 181 ? 23.393 -5.295 -31.177 1.00 45.44 335 SER A N 1
ATOM 1441 C CA . SER A 1 181 ? 24.477 -4.621 -31.882 1.00 46.49 335 SER A CA 1
ATOM 1442 C C . SER A 1 181 ? 25.691 -5.531 -32.131 1.00 52.69 335 SER A C 1
ATOM 1443 O O . SER A 1 181 ? 25.840 -6.588 -31.504 1.00 52.86 335 SER A O 1
ATOM 1446 N N . SER A 1 182 ? 26.551 -5.107 -33.058 1.00 53.29 336 SER A N 1
ATOM 1447 C CA . SER A 1 182 ? 27.845 -5.747 -33.302 1.00 49.12 336 SER A CA 1
ATOM 1448 C C . SER A 1 182 ? 28.937 -4.697 -33.302 1.00 48.88 336 SER A C 1
ATOM 1449 O O . SER A 1 182 ? 28.709 -3.554 -33.692 1.00 56.39 336 SER A O 1
ATOM 1452 N N . VAL A 1 183 ? 30.120 -5.094 -32.854 1.00 53.00 337 VAL A N 1
ATOM 1453 C CA . VAL A 1 183 ? 31.279 -4.217 -32.831 1.00 55.38 337 VAL A CA 1
ATOM 1454 C C . VAL A 1 183 ? 32.492 -4.982 -33.349 1.00 50.44 337 VAL A C 1
ATOM 1455 O O . VAL A 1 183 ? 32.810 -6.057 -32.848 1.00 49.43 337 VAL A O 1
ATOM 1459 N N . VAL A 1 184 ? 33.161 -4.437 -34.361 1.00 48.05 338 VAL A N 1
ATOM 1460 C CA . VAL A 1 184 ? 34.315 -5.108 -34.957 1.00 47.10 338 VAL A CA 1
ATOM 1461 C C . VAL A 1 184 ? 35.545 -5.019 -34.054 1.00 42.32 338 VAL A C 1
ATOM 1462 O O . VAL A 1 184 ? 35.855 -3.962 -33.523 1.00 50.04 338 VAL A O 1
ATOM 1466 N N . LEU A 1 185 ? 36.239 -6.132 -33.857 1.00 54.86 339 LEU A N 1
ATOM 1467 C CA . LEU A 1 185 ? 37.414 -6.129 -32.984 1.00 55.07 339 LEU A CA 1
ATOM 1468 C C . LEU A 1 185 ? 38.685 -6.457 -33.751 1.00 55.38 339 LEU A C 1
ATOM 1469 O O . LEU A 1 185 ? 38.643 -6.803 -34.939 1.00 50.95 339 LEU A O 1
ATOM 1474 N N . ASP A 1 186 ? 39.820 -6.349 -33.072 1.00 58.86 340 ASP A N 1
ATOM 1475 C CA . ASP A 1 186 ? 41.090 -6.659 -33.709 1.00 56.31 340 ASP A CA 1
ATOM 1476 C C . ASP A 1 186 ? 41.080 -8.110 -34.179 1.00 60.26 340 ASP A C 1
ATOM 1477 O O . ASP A 1 186 ? 40.280 -8.921 -33.705 1.00 61.49 340 ASP A O 1
ATOM 1482 N N . ASP A 1 187 ? 41.962 -8.422 -35.122 1.00 67.12 341 ASP A N 1
ATOM 1483 C CA . ASP A 1 187 ? 41.950 -9.709 -35.800 1.00 57.98 341 ASP A CA 1
ATOM 1484 C C . ASP A 1 187 ? 40.593 -9.837 -36.477 1.00 56.63 341 ASP A C 1
ATOM 1485 O O . ASP A 1 187 ? 39.915 -8.828 -36.713 1.00 64.83 341 ASP A O 1
ATOM 1490 N N . GLY A 1 188 ? 40.188 -11.039 -36.839 1.00 47.03 342 GLY A N 1
ATOM 1491 C CA . GLY A 1 188 ? 38.916 -11.155 -37.522 1.00 49.69 342 GLY A CA 1
ATOM 1492 C C . GLY A 1 188 ? 37.759 -11.374 -36.564 1.00 52.42 342 GLY A C 1
ATOM 1493 O O . GLY A 1 188 ? 36.939 -12.259 -36.804 1.00 48.09 342 GLY A O 1
ATOM 1494 N N . LEU A 1 189 ? 37.694 -10.583 -35.488 1.00 47.31 343 LEU A N 1
ATOM 1495 C CA . LEU A 1 189 ? 36.737 -10.829 -34.395 1.00 52.25 343 LEU A CA 1
ATOM 1496 C C . LEU A 1 189 ? 35.593 -9.823 -34.348 1.00 52.15 343 LEU A C 1
ATOM 1497 O O . LEU A 1 189 ? 35.742 -8.643 -34.699 1.00 53.55 343 LEU A O 1
ATOM 1502 N N . VAL A 1 190 ? 34.445 -10.322 -33.910 1.00 43.73 344 VAL A N 1
ATOM 1503 C CA . VAL A 1 190 ? 33.242 -9.523 -33.736 1.00 42.72 344 VAL A CA 1
ATOM 1504 C C . VAL A 1 190 ? 32.718 -9.764 -32.335 1.00 46.62 344 VAL A C 1
ATOM 1505 O O . VAL A 1 190 ? 32.736 -10.897 -31.828 1.00 46.64 344 VAL A O 1
ATOM 1509 N N . GLN A 1 191 ? 32.274 -8.683 -31.710 1.00 45.84 345 GLN A N 1
ATOM 1510 C CA . GLN A 1 191 ? 31.648 -8.706 -30.408 1.00 38.59 345 GLN A CA 1
ATOM 1511 C C . GLN A 1 191 ? 30.153 -8.475 -30.592 1.00 44.97 345 GLN A C 1
ATOM 1512 O O . GLN A 1 191 ? 29.735 -7.436 -31.108 1.00 46.81 345 GLN A O 1
ATOM 1518 N N . ASP A 1 192 ? 29.366 -9.464 -30.179 1.00 47.52 346 ASP A N 1
ATOM 1519 C CA . ASP A 1 192 ? 27.908 -9.431 -30.267 1.00 44.50 346 ASP A CA 1
ATOM 1520 C C . ASP A 1 192 ? 27.245 -9.111 -28.961 1.00 44.95 346 ASP A C 1
ATOM 1521 O O . ASP A 1 192 ? 27.641 -9.646 -27.929 1.00 43.39 346 ASP A O 1
ATOM 1526 N N . GLU A 1 193 ? 26.205 -8.285 -29.002 1.00 45.08 347 GLU A N 1
ATOM 1527 C CA . GLU A 1 193 ? 25.443 -8.009 -27.786 1.00 44.99 347 GLU A CA 1
ATOM 1528 C C . GLU A 1 193 ? 23.942 -8.220 -28.002 1.00 46.47 347 GLU A C 1
ATOM 1529 O O . GLU A 1 193 ? 23.336 -7.708 -28.945 1.00 40.30 347 GLU A O 1
ATOM 1535 N N . PHE A 1 194 ? 23.346 -8.994 -27.111 1.00 38.88 348 PHE A N 1
ATOM 1536 C CA . PHE A 1 194 ? 21.958 -9.343 -27.268 1.00 40.07 348 PHE A CA 1
ATOM 1537 C C . PHE A 1 194 ? 21.149 -8.516 -26.284 1.00 43.89 348 PHE A C 1
ATOM 1538 O O . PHE A 1 194 ? 21.651 -8.117 -25.233 1.00 42.44 348 PHE A O 1
ATOM 1546 N N . SER A 1 195 ? 19.923 -8.192 -26.671 1.00 42.65 349 SER A N 1
ATOM 1547 C CA . SER A 1 195 ? 19.026 -7.406 -25.832 1.00 41.76 349 SER A CA 1
ATOM 1548 C C . SER A 1 195 ? 18.808 -8.036 -24.457 1.00 44.11 349 SER A C 1
ATOM 1549 O O . SER A 1 195 ? 18.888 -9.257 -24.310 1.00 50.12 349 SER A O 1
ATOM 1552 N N . GLU A 1 196 ? 18.517 -7.216 -23.455 1.00 34.97 350 GLU A N 1
ATOM 1553 C CA . GLU A 1 196 ? 18.187 -7.757 -22.149 1.00 43.09 350 GLU A CA 1
ATOM 1554 C C . GLU A 1 196 ? 16.945 -8.635 -22.233 1.00 39.34 350 GLU A C 1
ATOM 1555 O O . GLU A 1 196 ? 15.928 -8.242 -22.791 1.00 48.73 350 GLU A O 1
ATOM 1561 N N . SER A 1 197 ? 17.035 -9.827 -21.670 1.00 38.31 351 SER A N 1
ATOM 1562 C CA . SER A 1 197 ? 15.959 -10.794 -21.798 1.00 44.31 351 SER A CA 1
ATOM 1563 C C . SER A 1 197 ? 14.794 -10.491 -20.863 1.00 37.37 351 SER A C 1
ATOM 1564 O O . SER A 1 197 ? 14.856 -9.581 -20.036 1.00 44.18 351 SER A O 1
ATOM 1567 N N . VAL A 1 198 ? 13.724 -11.261 -21.011 1.00 34.92 352 VAL A N 1
ATOM 1568 C CA . VAL A 1 198 ? 12.640 -11.241 -20.036 1.00 36.20 352 VAL A CA 1
ATOM 1569 C C . VAL A 1 198 ? 13.061 -12.071 -18.817 1.00 38.26 352 VAL A C 1
ATOM 1570 O O . VAL A 1 198 ? 14.020 -12.847 -18.883 1.00 38.07 352 VAL A O 1
ATOM 1574 N N . LYS A 1 199 ? 12.371 -11.874 -17.702 1.00 34.22 353 LYS A N 1
ATOM 1575 C CA . LYS A 1 199 ? 12.588 -12.662 -16.493 1.00 33.38 353 LYS A CA 1
ATOM 1576 C C . LYS A 1 199 ? 12.449 -14.165 -16.792 1.00 40.98 353 LYS A C 1
ATOM 1577 O O . LYS A 1 199 ? 11.382 -14.607 -17.234 1.00 42.25 353 LYS A O 1
ATOM 1583 N N . MET A 1 200 ? 13.517 -14.935 -16.561 1.00 34.76 354 MET A N 1
ATOM 1584 C CA . MET A 1 200 ? 13.528 -16.377 -16.855 1.00 33.92 354 MET A CA 1
ATOM 1585 C C . MET A 1 200 ? 14.522 -17.177 -15.998 1.00 32.45 354 MET A C 1
ATOM 1586 O O . MET A 1 200 ? 15.356 -16.614 -15.281 1.00 34.77 354 MET A O 1
ATOM 1591 N N . SER A 1 201 ? 14.428 -18.497 -16.099 1.00 31.92 355 SER A N 1
ATOM 1592 C CA . SER A 1 201 ? 15.288 -19.426 -15.372 1.00 33.83 355 SER A CA 1
ATOM 1593 C C . SER A 1 201 ? 16.647 -19.605 -16.058 1.00 36.85 355 SER A C 1
ATOM 1594 O O . SER A 1 201 ? 16.745 -19.490 -17.280 1.00 39.03 355 SER A O 1
ATOM 1597 N N . THR A 1 202 ? 17.694 -19.881 -15.280 1.00 33.25 356 THR A N 1
ATOM 1598 C CA . THR A 1 202 ? 19.025 -20.020 -15.862 1.00 35.43 356 THR A CA 1
ATOM 1599 C C . THR A 1 202 ? 19.098 -21.214 -16.818 1.00 38.01 356 THR A C 1
ATOM 1600 O O . THR A 1 202 ? 19.855 -21.180 -17.801 1.00 35.84 356 THR A O 1
ATOM 1604 N N . TYR A 1 203 ? 18.302 -22.252 -16.569 1.00 27.60 357 TYR A N 1
ATOM 1605 C CA . TYR A 1 203 ? 18.401 -23.444 -17.406 1.00 35.02 357 TYR A CA 1
ATOM 1606 C C . TYR A 1 203 ? 17.889 -23.162 -18.830 1.00 34.57 357 TYR A C 1
ATOM 1607 O O . TYR A 1 203 ? 18.129 -23.947 -19.734 1.00 32.91 357 TYR A O 1
ATOM 1616 N N . LEU A 1 204 ? 17.228 -22.021 -19.019 1.00 33.40 358 LEU A N 1
ATOM 1617 C CA . LEU A 1 204 ? 16.682 -21.618 -20.316 1.00 32.17 358 LEU A CA 1
ATOM 1618 C C . LEU A 1 204 ? 17.603 -20.696 -21.133 1.00 35.03 358 LEU A C 1
ATOM 1619 O O . LEU A 1 204 ? 17.336 -20.412 -22.310 1.00 39.95 358 LEU A O 1
ATOM 1624 N N . VAL A 1 205 ? 18.644 -20.173 -20.497 1.00 33.73 359 VAL A N 1
ATOM 1625 C CA . VAL A 1 205 ? 19.612 -19.359 -21.196 1.00 28.60 359 VAL A CA 1
ATOM 1626 C C . VAL A 1 205 ? 20.267 -20.205 -22.302 1.00 39.06 359 VAL A C 1
ATOM 1627 O O . VAL A 1 205 ? 20.555 -21.395 -22.095 1.00 29.67 359 VAL A O 1
ATOM 1631 N N . ALA A 1 206 ? 20.472 -19.622 -23.483 1.00 29.23 360 ALA A N 1
ATOM 1632 C CA . ALA A 1 206 ? 21.072 -20.392 -24.574 1.00 37.64 360 ALA A CA 1
ATOM 1633 C C . ALA A 1 206 ? 21.902 -19.525 -25.506 1.00 36.45 360 ALA A C 1
ATOM 1634 O O . ALA A 1 206 ? 21.575 -18.356 -25.752 1.00 38.47 360 ALA A O 1
ATOM 1636 N N . PHE A 1 207 ? 22.979 -20.090 -26.027 1.00 28.42 361 PHE A N 1
ATOM 1637 C CA . PHE A 1 207 ? 23.713 -19.382 -27.065 1.00 42.39 361 PHE A CA 1
ATOM 1638 C C . PHE A 1 207 ? 24.396 -20.372 -27.983 1.00 35.68 361 PHE A C 1
ATOM 1639 O O . PHE A 1 207 ? 24.674 -21.506 -27.603 1.00 37.02 361 PHE A O 1
ATOM 1647 N N . ILE A 1 208 ? 24.598 -19.936 -29.220 1.00 37.86 362 ILE A N 1
ATOM 1648 C CA . ILE A 1 208 ? 25.080 -20.793 -30.286 1.00 32.17 362 ILE A CA 1
ATOM 1649 C C . ILE A 1 208 ? 26.107 -20.032 -31.126 1.00 39.07 362 ILE A C 1
ATOM 1650 O O . ILE A 1 208 ? 25.931 -18.846 -31.406 1.00 41.26 362 ILE A O 1
ATOM 1655 N N . VAL A 1 209 ? 27.201 -20.694 -31.475 1.00 31.72 363 VAL A N 1
ATOM 1656 C CA . VAL A 1 209 ? 28.193 -20.111 -32.358 1.00 35.63 363 VAL A CA 1
ATOM 1657 C C . VAL A 1 209 ? 28.489 -21.117 -33.462 1.00 37.62 363 VAL A C 1
ATOM 1658 O O . VAL A 1 209 ? 28.873 -22.237 -33.177 1.00 38.86 363 VAL A O 1
ATOM 1662 N N . GLY A 1 210 ? 28.287 -20.730 -34.716 1.00 35.14 364 GLY A N 1
ATOM 1663 C CA . GLY A 1 210 ? 28.540 -21.623 -35.831 1.00 35.99 364 GLY A CA 1
ATOM 1664 C C . GLY A 1 210 ? 28.045 -21.048 -37.147 1.00 41.63 364 GLY A C 1
ATOM 1665 O O . GLY A 1 210 ? 27.351 -20.035 -37.158 1.00 51.06 364 GLY A O 1
ATOM 1666 N N . GLU A 1 211 ? 28.390 -21.704 -38.252 1.00 43.29 365 GLU A N 1
ATOM 1667 C CA . GLU A 1 211 ? 27.984 -21.267 -39.587 1.00 47.63 365 GLU A CA 1
ATOM 1668 C C . GLU A 1 211 ? 26.612 -21.807 -39.983 1.00 44.98 365 GLU A C 1
ATOM 1669 O O . GLU A 1 211 ? 26.426 -23.012 -40.098 1.00 49.80 365 GLU A O 1
ATOM 1675 N N . MET A 1 212 ? 25.671 -20.899 -40.226 1.00 40.63 366 MET A N 1
ATOM 1676 C CA . MET A 1 212 ? 24.290 -21.264 -40.483 1.00 44.27 366 MET A CA 1
ATOM 1677 C C . MET A 1 212 ? 23.617 -20.337 -41.476 1.00 44.69 366 MET A C 1
ATOM 1678 O O . MET A 1 212 ? 24.076 -19.232 -41.729 1.00 47.84 366 MET A O 1
ATOM 1683 N N . LYS A 1 213 ? 22.501 -20.794 -42.020 1.00 46.78 367 LYS A N 1
ATOM 1684 C CA . LYS A 1 213 ? 21.637 -19.949 -42.825 1.00 40.81 367 LYS A CA 1
ATOM 1685 C C . LYS A 1 213 ? 20.252 -19.973 -42.188 1.00 48.55 367 LYS A C 1
ATOM 1686 O O . LYS A 1 213 ? 19.997 -20.755 -41.269 1.00 42.85 367 LYS A O 1
ATOM 1692 N N . ASN A 1 214 ? 19.360 -19.120 -42.664 1.00 40.57 368 ASN A N 1
ATOM 1693 C CA . ASN A 1 214 ? 18.039 -19.041 -42.075 1.00 44.21 368 ASN A CA 1
ATOM 1694 C C . ASN A 1 214 ? 16.944 -18.963 -43.110 1.00 50.20 368 ASN A C 1
ATOM 1695 O O . ASN A 1 214 ? 17.135 -18.410 -44.176 1.00 47.46 368 ASN A O 1
ATOM 1700 N N . LEU A 1 215 ? 15.792 -19.529 -42.784 1.00 48.79 369 LEU A N 1
ATOM 1701 C CA . LEU A 1 215 ? 14.585 -19.334 -43.567 1.00 43.51 369 LEU A CA 1
ATOM 1702 C C . LEU A 1 215 ? 13.558 -18.683 -42.658 1.00 47.19 369 LEU A C 1
ATOM 1703 O O . LEU A 1 215 ? 13.271 -19.213 -41.583 1.00 46.93 369 LEU A O 1
ATOM 1708 N N . SER A 1 216 ? 13.010 -17.538 -43.060 1.00 46.56 370 SER A N 1
ATOM 1709 C CA . SER A 1 216 ? 12.243 -16.733 -42.112 1.00 44.82 370 SER A CA 1
ATOM 1710 C C . SER A 1 216 ? 10.904 -16.300 -42.636 1.00 43.31 370 SER A C 1
ATOM 1711 O O . SER A 1 216 ? 10.663 -16.293 -43.835 1.00 55.93 370 SER A O 1
ATOM 1714 N N . GLN A 1 217 ? 10.046 -15.911 -41.708 1.00 41.63 371 GLN A N 1
ATOM 1715 C CA . GLN A 1 217 ? 8.718 -15.440 -42.012 1.00 46.71 371 GLN A CA 1
ATOM 1716 C C . GLN A 1 217 ? 8.180 -14.606 -40.850 1.00 53.92 371 GLN A C 1
ATOM 1717 O O . GLN A 1 217 ? 8.388 -14.960 -39.694 1.00 54.85 371 GLN A O 1
ATOM 1723 N N . ASP A 1 218 ? 7.501 -13.502 -41.162 1.00 58.64 372 ASP A N 1
ATOM 1724 C CA . ASP A 1 218 ? 6.828 -12.681 -40.161 1.00 46.34 372 ASP A CA 1
ATOM 1725 C C . ASP A 1 218 ? 5.470 -13.267 -39.790 1.00 51.50 372 ASP A C 1
ATOM 1726 O O . ASP A 1 218 ? 4.700 -13.683 -40.657 1.00 53.19 372 ASP A O 1
ATOM 1731 N N . VAL A 1 219 ? 5.191 -13.339 -38.494 1.00 52.18 373 VAL A N 1
ATOM 1732 C CA . VAL A 1 219 ? 3.867 -13.728 -38.023 1.00 43.96 373 VAL A CA 1
ATOM 1733 C C . VAL A 1 219 ? 3.392 -12.643 -37.073 1.00 49.20 373 VAL A C 1
ATOM 1734 O O . VAL A 1 219 ? 3.530 -12.764 -35.846 1.00 44.51 373 VAL A O 1
ATOM 1738 N N . ASN A 1 220 ? 2.913 -11.541 -37.650 1.00 53.69 374 ASN A N 1
ATOM 1739 C CA . ASN A 1 220 ? 2.238 -10.522 -36.857 1.00 57.52 374 ASN A CA 1
ATOM 1740 C C . ASN A 1 220 ? 3.231 -9.833 -35.899 1.00 49.45 374 ASN A C 1
ATOM 1741 O O . ASN A 1 220 ? 2.962 -9.650 -34.728 1.00 59.21 374 ASN A O 1
ATOM 1746 N N . GLY A 1 221 ? 4.403 -9.472 -36.405 1.00 52.70 375 GLY A N 1
ATOM 1747 C CA . GLY A 1 221 ? 5.410 -8.866 -35.557 1.00 50.95 375 GLY A CA 1
ATOM 1748 C C . GLY A 1 221 ? 6.434 -9.815 -34.942 1.00 55.45 375 GLY A C 1
ATOM 1749 O O . GLY A 1 221 ? 7.484 -9.371 -34.479 1.00 68.37 375 GLY A O 1
ATOM 1750 N N . THR A 1 222 ? 6.147 -11.110 -34.897 1.00 47.19 376 THR A N 1
ATOM 1751 C CA . THR A 1 222 ? 7.175 -12.050 -34.465 1.00 48.74 376 THR A CA 1
ATOM 1752 C C . THR A 1 222 ? 7.913 -12.628 -35.682 1.00 49.00 376 THR A C 1
ATOM 1753 O O . THR A 1 222 ? 7.296 -13.196 -36.593 1.00 53.24 376 THR A O 1
ATOM 1757 N N . LEU A 1 223 ? 9.229 -12.456 -35.724 1.00 31.94 377 LEU A N 1
ATOM 1758 C CA . LEU A 1 223 ? 9.999 -13.084 -36.789 1.00 42.41 377 LEU A CA 1
ATOM 1759 C C . LEU A 1 223 ? 10.328 -14.547 -36.419 1.00 45.45 377 LEU A C 1
ATOM 1760 O O . LEU A 1 223 ? 11.080 -14.805 -35.473 1.00 40.02 377 LEU A O 1
ATOM 1765 N N . VAL A 1 224 ? 9.752 -15.488 -37.172 1.00 46.67 378 VAL A N 1
ATOM 1766 C CA . VAL A 1 224 ? 10.019 -16.925 -37.017 1.00 43.66 378 VAL A CA 1
ATOM 1767 C C . VAL A 1 224 ? 11.117 -17.366 -37.989 1.00 46.23 378 VAL A C 1
ATOM 1768 O O . VAL A 1 224 ? 10.995 -17.135 -39.183 1.00 42.29 378 VAL A O 1
ATOM 1772 N N . SER A 1 225 ? 12.182 -17.986 -37.491 1.00 37.56 379 SER A N 1
ATOM 1773 C CA . SER A 1 225 ? 13.306 -18.359 -38.347 1.00 38.99 379 SER A CA 1
ATOM 1774 C C . SER A 1 225 ? 13.753 -19.789 -38.072 1.00 46.38 379 SER A C 1
ATOM 1775 O O . SER A 1 225 ? 13.887 -20.171 -36.914 1.00 47.73 379 SER A O 1
ATOM 1778 N N . ILE A 1 226 ? 13.975 -20.578 -39.118 1.00 35.45 380 ILE A N 1
ATOM 1779 C CA . ILE A 1 226 ? 14.617 -21.870 -38.958 1.00 32.43 380 ILE A CA 1
ATOM 1780 C C . ILE A 1 226 ? 16.066 -21.716 -39.390 1.00 37.55 380 ILE A C 1
ATOM 1781 O O . ILE A 1 226 ? 16.345 -21.189 -40.455 1.00 42.10 380 ILE A O 1
ATOM 1786 N N . TYR A 1 227 ? 16.990 -22.142 -38.541 1.00 39.92 381 TYR A N 1
ATOM 1787 C CA . TYR A 1 227 ? 18.407 -22.200 -38.889 1.00 38.88 381 TYR A CA 1
ATOM 1788 C C . TYR A 1 227 ? 18.909 -23.623 -39.091 1.00 38.28 381 TYR A C 1
ATOM 1789 O O . TYR A 1 227 ? 18.398 -24.569 -38.502 1.00 35.30 381 TYR A O 1
ATOM 1798 N N . ALA A 1 228 ? 19.932 -23.746 -39.923 1.00 38.64 382 ALA A N 1
ATOM 1799 C CA . ALA A 1 228 ? 20.559 -25.014 -40.257 1.00 41.62 382 ALA A CA 1
ATOM 1800 C C . ALA A 1 228 ? 21.922 -24.703 -40.863 1.00 45.14 382 ALA A C 1
ATOM 1801 O O . ALA A 1 228 ? 22.154 -23.567 -41.289 1.00 44.85 382 ALA A O 1
ATOM 1803 N N . VAL A 1 229 ? 22.818 -25.688 -40.906 1.00 40.82 383 VAL A N 1
ATOM 1804 C CA . VAL A 1 229 ? 24.080 -25.482 -41.598 1.00 49.77 383 VAL A CA 1
ATOM 1805 C C . VAL A 1 229 ? 23.732 -25.298 -43.078 1.00 47.72 383 VAL A C 1
ATOM 1806 O O . VAL A 1 229 ? 22.707 -25.808 -43.531 1.00 46.58 383 VAL A O 1
ATOM 1810 N N . PRO A 1 230 ? 24.555 -24.527 -43.818 1.00 53.50 384 PRO A N 1
ATOM 1811 C CA . PRO A 1 230 ? 24.259 -24.129 -45.203 1.00 48.58 384 PRO A CA 1
ATOM 1812 C C . PRO A 1 230 ? 23.868 -25.285 -46.125 1.00 51.51 384 PRO A C 1
ATOM 1813 O O . PRO A 1 230 ? 22.922 -25.126 -46.903 1.00 53.22 384 PRO A O 1
ATOM 1817 N N . GLU A 1 231 ? 24.566 -26.421 -46.034 1.00 50.28 385 GLU A N 1
ATOM 1818 C CA . GLU A 1 231 ? 24.284 -27.572 -46.890 1.00 48.49 385 GLU A CA 1
ATOM 1819 C C . GLU A 1 231 ? 22.864 -28.096 -46.648 1.00 58.32 385 GLU A C 1
ATOM 1820 O O . GLU A 1 231 ? 22.260 -28.681 -47.547 1.00 62.69 385 GLU A O 1
ATOM 1826 N N . LYS A 1 232 ? 22.318 -27.875 -45.449 1.00 52.71 386 LYS A N 1
ATOM 1827 C CA . LYS A 1 232 ? 21.012 -28.455 -45.093 1.00 53.90 386 LYS A CA 1
ATOM 1828 C C . LYS A 1 232 ? 19.812 -27.519 -45.265 1.00 48.05 386 LYS A C 1
ATOM 1829 O O . LYS A 1 232 ? 18.686 -27.958 -45.071 1.00 42.62 386 LYS A O 1
ATOM 1835 N N . ILE A 1 233 ? 20.031 -26.245 -45.594 1.00 51.20 387 ILE A N 1
ATOM 1836 C CA . ILE A 1 233 ? 18.963 -25.242 -45.447 1.00 41.81 387 ILE A CA 1
ATOM 1837 C C . ILE A 1 233 ? 17.784 -25.484 -46.369 1.00 40.97 387 ILE A C 1
ATOM 1838 O O . ILE A 1 233 ? 16.706 -24.932 -46.163 1.00 50.30 387 ILE A O 1
ATOM 1843 N N . GLY A 1 234 ? 17.968 -26.329 -47.372 1.00 42.58 388 GLY A N 1
ATOM 1844 C CA . GLY A 1 234 ? 16.864 -26.704 -48.230 1.00 40.17 388 GLY A CA 1
ATOM 1845 C C . GLY A 1 234 ? 15.828 -27.571 -47.533 1.00 46.32 388 GLY A C 1
ATOM 1846 O O . GLY A 1 234 ? 14.685 -27.661 -47.989 1.00 58.88 388 GLY A O 1
ATOM 1847 N N . GLN A 1 235 ? 16.211 -28.195 -46.419 1.00 42.74 389 GLN A N 1
ATOM 1848 C CA . GLN A 1 235 ? 15.331 -29.157 -45.743 1.00 44.96 389 GLN A CA 1
ATOM 1849 C C . GLN A 1 235 ? 14.469 -28.559 -44.618 1.00 41.09 389 GLN A C 1
ATOM 1850 O O . GLN A 1 235 ? 13.822 -29.302 -43.878 1.00 49.60 389 GLN A O 1
ATOM 1856 N N . VAL A 1 236 ? 14.418 -27.237 -44.504 1.00 33.13 390 VAL A N 1
ATOM 1857 C CA . VAL A 1 236 ? 13.653 -26.604 -43.429 1.00 35.07 390 VAL A CA 1
ATOM 1858 C C . VAL A 1 236 ? 12.247 -26.067 -43.774 1.00 38.92 390 VAL A C 1
ATOM 1859 O O . VAL A 1 236 ? 11.620 -25.425 -42.931 1.00 42.33 390 VAL A O 1
ATOM 1863 N N . HIS A 1 237 ? 11.735 -26.293 -44.978 1.00 46.23 391 HIS A N 1
ATOM 1864 C CA . HIS A 1 237 ? 10.466 -25.648 -45.345 1.00 47.68 391 HIS A CA 1
ATOM 1865 C C . HIS A 1 237 ? 9.250 -26.162 -44.564 1.00 42.83 391 HIS A C 1
ATOM 1866 O O . HIS A 1 237 ? 8.358 -25.391 -44.241 1.00 42.42 391 HIS A O 1
ATOM 1873 N N . TYR A 1 238 ? 9.199 -27.458 -44.278 1.00 41.79 392 TYR A N 1
ATOM 1874 C CA . TYR A 1 238 ? 8.058 -28.007 -43.570 1.00 36.14 392 TYR A CA 1
ATOM 1875 C C . TYR A 1 238 ? 8.052 -27.507 -42.117 1.00 42.05 392 TYR A C 1
ATOM 1876 O O . TYR A 1 238 ? 7.019 -27.071 -41.610 1.00 43.28 392 TYR A O 1
ATOM 1885 N N . ALA A 1 239 ? 9.204 -27.549 -41.451 1.00 43.78 393 ALA A N 1
ATOM 1886 C CA . ALA A 1 239 ? 9.320 -26.989 -40.102 1.00 36.26 393 ALA A CA 1
ATOM 1887 C C . ALA A 1 239 ? 8.861 -25.524 -40.020 1.00 42.95 393 ALA A C 1
ATOM 1888 O O . ALA A 1 239 ? 8.159 -25.153 -39.077 1.00 47.54 393 ALA A O 1
ATOM 1890 N N . LEU A 1 240 ? 9.241 -24.687 -40.990 1.00 44.76 394 LEU A N 1
ATOM 1891 C CA . LEU A 1 240 ? 8.803 -23.291 -40.947 1.00 42.60 394 LEU A CA 1
ATOM 1892 C C . LEU A 1 240 ? 7.285 -23.204 -41.041 1.00 45.37 394 LEU A C 1
ATOM 1893 O O . LEU A 1 240 ? 6.657 -22.553 -40.205 1.00 51.02 394 LEU A O 1
ATOM 1898 N N . GLU A 1 241 ? 6.691 -23.898 -42.012 1.00 48.78 395 GLU A N 1
ATOM 1899 C CA . GLU A 1 241 ? 5.232 -23.857 -42.214 1.00 49.45 395 GLU A CA 1
ATOM 1900 C C . GLU A 1 241 ? 4.448 -24.375 -41.012 1.00 45.04 395 GLU A C 1
ATOM 1901 O O . GLU A 1 241 ? 3.464 -23.767 -40.589 1.00 48.13 395 GLU A O 1
ATOM 1907 N N . THR A 1 242 ? 4.891 -25.504 -40.477 1.00 41.95 396 THR A N 1
ATOM 1908 C CA . THR A 1 242 ? 4.354 -26.058 -39.228 1.00 42.35 396 THR A CA 1
ATOM 1909 C C . THR A 1 242 ? 4.440 -25.108 -38.025 1.00 43.32 396 THR A C 1
ATOM 1910 O O . THR A 1 242 ? 3.454 -24.922 -37.309 1.00 44.13 396 THR A O 1
ATOM 1914 N N . THR A 1 243 ? 5.625 -24.536 -37.794 1.00 43.08 397 THR A N 1
ATOM 1915 C CA . THR A 1 243 ? 5.845 -23.636 -36.664 1.00 39.38 397 THR A CA 1
ATOM 1916 C C . THR A 1 243 ? 4.867 -22.475 -36.681 1.00 42.89 397 THR A C 1
ATOM 1917 O O . THR A 1 243 ? 4.318 -22.093 -35.642 1.00 40.21 397 THR A O 1
ATOM 1921 N N . VAL A 1 244 ? 4.662 -21.910 -37.865 1.00 41.65 398 VAL A N 1
ATOM 1922 C CA . VAL A 1 244 ? 3.746 -20.796 -38.017 1.00 37.77 398 VAL A CA 1
ATOM 1923 C C . VAL A 1 244 ? 2.316 -21.204 -37.668 1.00 48.23 398 VAL A C 1
ATOM 1924 O O . VAL A 1 244 ? 1.611 -20.459 -36.992 1.00 54.90 398 VAL A O 1
ATOM 1928 N N . LYS A 1 245 ? 1.884 -22.381 -38.117 1.00 42.07 399 LYS A N 1
ATOM 1929 C CA . LYS A 1 245 ? 0.545 -22.862 -37.772 1.00 43.20 399 LYS A CA 1
ATOM 1930 C C . LYS A 1 245 ? 0.382 -23.047 -36.280 1.00 45.12 399 LYS A C 1
ATOM 1931 O O . LYS A 1 245 ? -0.616 -22.614 -35.703 1.00 45.88 399 LYS A O 1
ATOM 1937 N N . LEU A 1 246 ? 1.343 -23.726 -35.657 1.00 41.24 400 LEU A N 1
ATOM 1938 C CA . LEU A 1 246 ? 1.196 -24.090 -34.254 1.00 40.42 400 LEU A CA 1
ATOM 1939 C C . LEU A 1 246 ? 1.274 -22.851 -33.366 1.00 43.06 400 LEU A C 1
ATOM 1940 O O . LEU A 1 246 ? 0.639 -22.776 -32.309 1.00 44.82 400 LEU A O 1
ATOM 1945 N N . LEU A 1 247 ? 2.050 -21.877 -33.814 1.00 40.07 401 LEU A N 1
ATOM 1946 C CA . LEU A 1 247 ? 2.212 -20.638 -33.081 1.00 42.86 401 LEU A CA 1
ATOM 1947 C C . LEU A 1 247 ? 0.874 -19.891 -33.012 1.00 47.22 401 LEU A C 1
ATOM 1948 O O . LEU A 1 247 ? 0.472 -19.410 -31.947 1.00 47.89 401 LEU A O 1
ATOM 1953 N N . GLU A 1 248 ? 0.169 -19.816 -34.135 1.00 45.87 402 GLU A N 1
ATOM 1954 C CA . GLU A 1 248 ? -1.093 -19.084 -34.177 1.00 49.84 402 GLU A CA 1
ATOM 1955 C C . GLU A 1 248 ? -2.098 -19.788 -33.299 1.00 50.39 402 GLU A C 1
ATOM 1956 O O . GLU A 1 248 ? -2.847 -19.163 -32.547 1.00 51.91 402 GLU A O 1
ATOM 1962 N N . PHE A 1 249 ? -2.086 -21.109 -33.391 1.00 44.76 403 PHE A N 1
ATOM 1963 C CA . PHE A 1 249 ? -2.962 -21.938 -32.595 1.00 43.84 403 PHE A CA 1
ATOM 1964 C C . PHE A 1 249 ? -2.757 -21.773 -31.104 1.00 42.63 403 PHE A C 1
ATOM 1965 O O . PHE A 1 249 ? -3.720 -21.703 -30.344 1.00 51.33 403 PHE A O 1
ATOM 1973 N N . PHE A 1 250 ? -1.506 -21.762 -30.674 1.00 38.55 404 PHE A N 1
ATOM 1974 C CA . PHE A 1 250 ? -1.220 -21.725 -29.246 1.00 43.92 404 PHE A CA 1
ATOM 1975 C C . PHE A 1 250 ? -1.545 -20.344 -28.684 1.00 42.25 404 PHE A C 1
ATOM 1976 O O . PHE A 1 250 ? -2.017 -20.216 -27.561 1.00 39.97 404 PHE A O 1
ATOM 1984 N N . GLN A 1 251 ? -1.321 -19.318 -29.490 1.00 41.06 405 GLN A N 1
ATOM 1985 C CA . GLN A 1 251 ? -1.615 -17.961 -29.080 1.00 43.83 405 GLN A CA 1
ATOM 1986 C C . GLN A 1 251 ? -3.116 -17.731 -28.936 1.00 47.06 405 GLN A C 1
ATOM 1987 O O . GLN A 1 251 ? -3.554 -16.973 -28.066 1.00 51.02 405 GLN A O 1
ATOM 1993 N N . ASN A 1 252 ? -3.912 -18.413 -29.751 1.00 41.83 406 ASN A N 1
ATOM 1994 C CA A ASN A 1 252 ? -5.363 -18.310 -29.666 0.56 43.73 406 ASN A CA 1
ATOM 1995 C CA B ASN A 1 252 ? -5.347 -18.265 -29.644 0.44 43.78 406 ASN A CA 1
ATOM 1996 C C . ASN A 1 252 ? -5.908 -19.101 -28.500 1.00 43.66 406 ASN A C 1
ATOM 1997 O O . ASN A 1 252 ? -6.847 -18.679 -27.836 1.00 46.74 406 ASN A O 1
ATOM 2006 N N . TYR A 1 253 ? -5.317 -20.265 -28.258 1.00 42.38 407 TYR A N 1
ATOM 2007 C CA . TYR A 1 253 ? -5.778 -21.132 -27.175 1.00 40.54 407 TYR A CA 1
ATOM 2008 C C . TYR A 1 253 ? -5.434 -20.591 -25.784 1.00 46.41 407 TYR A C 1
ATOM 2009 O O . TYR A 1 253 ? -6.297 -20.504 -24.916 1.00 48.75 407 TYR A O 1
ATOM 2018 N N . PHE A 1 254 ? -4.170 -20.232 -25.575 1.00 40.33 408 PHE A N 1
ATOM 2019 C CA . PHE A 1 254 ? -3.729 -19.722 -24.281 1.00 45.07 408 PHE A CA 1
ATOM 2020 C C . PHE A 1 254 ? -4.185 -18.299 -24.042 1.00 46.46 408 PHE A C 1
ATOM 2021 O O . PHE A 1 254 ? -4.241 -17.862 -22.896 1.00 45.87 408 PHE A O 1
ATOM 2029 N N . GLU A 1 255 ? -4.456 -17.579 -25.129 1.00 44.30 409 GLU A N 1
ATOM 2030 C CA . GLU A 1 255 ? -4.906 -16.197 -25.053 1.00 46.85 409 GLU A CA 1
ATOM 2031 C C . GLU A 1 255 ? -3.822 -15.284 -24.512 1.00 43.63 409 GLU A C 1
ATOM 2032 O O . GLU A 1 255 ? -4.099 -14.263 -23.898 1.00 45.49 409 GLU A O 1
ATOM 2038 N N . ILE A 1 256 ? -2.582 -15.697 -24.706 1.00 50.41 410 ILE A N 1
ATOM 2039 C CA . ILE A 1 256 ? -1.428 -14.928 -24.295 1.00 46.03 410 ILE A CA 1
ATOM 2040 C C . ILE A 1 256 ? -0.429 -14.978 -25.414 1.00 45.59 410 ILE A C 1
ATOM 2041 O O . ILE A 1 256 ? -0.029 -16.048 -25.840 1.00 49.51 410 ILE A O 1
ATOM 2046 N N . GLN A 1 257 ? -0.035 -13.814 -25.904 1.00 53.16 411 GLN A N 1
ATOM 2047 C CA . GLN A 1 257 ? 0.945 -13.738 -26.978 1.00 49.67 411 GLN A CA 1
ATOM 2048 C C . GLN A 1 257 ? 2.318 -14.246 -26.565 1.00 42.29 411 GLN A C 1
ATOM 2049 O O . GLN A 1 257 ? 2.779 -14.000 -25.461 1.00 46.81 411 GLN A O 1
ATOM 2055 N N . TYR A 1 258 ? 2.965 -14.969 -27.464 1.00 42.45 412 TYR A N 1
ATOM 2056 C CA . TYR A 1 258 ? 4.399 -15.187 -27.367 1.00 41.72 412 TYR A CA 1
ATOM 2057 C C . TYR A 1 258 ? 5.066 -13.811 -27.280 1.00 36.45 412 TYR A C 1
ATOM 2058 O O . TYR A 1 258 ? 4.881 -12.995 -28.174 1.00 40.70 412 TYR A O 1
ATOM 2067 N N . PRO A 1 259 ? 5.845 -13.542 -26.225 1.00 42.84 413 PRO A N 1
ATOM 2068 C CA . PRO A 1 259 ? 6.279 -12.165 -25.934 1.00 41.61 413 PRO A CA 1
ATOM 2069 C C . PRO A 1 259 ? 7.629 -11.762 -26.510 1.00 45.77 413 PRO A C 1
ATOM 2070 O O . PRO A 1 259 ? 8.196 -10.794 -26.021 1.00 49.94 413 PRO A O 1
ATOM 2074 N N . LEU A 1 260 ? 8.172 -12.482 -27.480 1.00 45.13 414 LEU A N 1
ATOM 2075 C CA . LEU A 1 260 ? 9.456 -12.046 -28.033 1.00 46.89 414 LEU A CA 1
ATOM 2076 C C . LEU A 1 260 ? 9.242 -11.598 -29.465 1.00 46.11 414 LEU A C 1
ATOM 2077 O O . LEU A 1 260 ? 8.243 -11.939 -30.105 1.00 51.89 414 LEU A O 1
ATOM 2082 N N . LYS A 1 261 ? 10.175 -10.808 -29.960 1.00 44.61 415 LYS A N 1
ATOM 2083 C CA . LYS A 1 261 ? 10.040 -10.229 -31.275 1.00 47.76 415 LYS A CA 1
ATOM 2084 C C . LYS A 1 261 ? 10.597 -11.198 -32.312 1.00 50.78 415 LYS A C 1
ATOM 2085 O O . LYS A 1 261 ? 10.371 -11.043 -33.517 1.00 54.72 415 LYS A O 1
ATOM 2091 N N . LYS A 1 262 ? 11.307 -12.216 -31.825 1.00 39.90 416 LYS A N 1
ATOM 2092 C CA . LYS A 1 262 ? 11.903 -13.240 -32.672 1.00 36.26 416 LYS A CA 1
ATOM 2093 C C . LYS A 1 262 ? 11.670 -14.631 -32.059 1.00 40.76 416 LYS A C 1
ATOM 2094 O O . LYS A 1 262 ? 11.578 -14.789 -30.832 1.00 39.10 416 LYS A O 1
ATOM 2100 N N . LEU A 1 263 ? 11.571 -15.633 -32.923 1.00 42.92 417 LEU A N 1
ATOM 2101 C CA . LEU A 1 263 ? 11.518 -17.020 -32.494 1.00 34.32 417 LEU A CA 1
ATOM 2102 C C . LEU A 1 263 ? 12.439 -17.841 -33.392 1.00 39.54 417 LEU A C 1
ATOM 2103 O O . LEU A 1 263 ? 12.205 -17.950 -34.593 1.00 37.25 417 LEU A O 1
ATOM 2108 N N . ASP A 1 264 ? 13.505 -18.392 -32.816 1.00 38.26 418 ASP A N 1
ATOM 2109 C CA . ASP A 1 264 ? 14.455 -19.194 -33.584 1.00 37.45 418 ASP A CA 1
ATOM 2110 C C . ASP A 1 264 ? 14.377 -20.692 -33.283 1.00 41.59 418 ASP A C 1
ATOM 2111 O O . ASP A 1 264 ? 14.262 -21.125 -32.122 1.00 34.50 418 ASP A O 1
ATOM 2116 N N . LEU A 1 265 ? 14.440 -21.475 -34.352 1.00 36.31 419 LEU A N 1
ATOM 2117 C CA . LEU A 1 265 ? 14.434 -22.926 -34.256 1.00 36.90 419 LEU A CA 1
ATOM 2118 C C . LEU A 1 265 ? 15.650 -23.388 -35.003 1.00 38.69 419 LEU A C 1
ATOM 2119 O O . LEU A 1 265 ? 15.768 -23.113 -36.204 1.00 38.22 419 LEU A O 1
ATOM 2124 N N . VAL A 1 266 ? 16.562 -24.065 -34.308 1.00 34.14 420 VAL A N 1
ATOM 2125 C CA . VAL A 1 266 ? 17.872 -24.367 -34.872 1.00 35.03 420 VAL A CA 1
ATOM 2126 C C . VAL A 1 266 ? 18.165 -25.868 -34.959 1.00 37.17 420 VAL A C 1
ATOM 2127 O O . VAL A 1 266 ? 18.099 -26.589 -33.957 1.00 39.47 420 VAL A O 1
ATOM 2131 N N . ALA A 1 267 ? 18.507 -26.329 -36.159 1.00 36.67 421 ALA A N 1
ATOM 2132 C CA . ALA A 1 267 ? 18.945 -27.712 -36.349 1.00 38.36 421 ALA A CA 1
ATOM 2133 C C . ALA A 1 267 ? 20.420 -27.837 -36.014 1.00 36.43 421 ALA A C 1
ATOM 2134 O O . ALA A 1 267 ? 21.276 -27.382 -36.749 1.00 44.93 421 ALA A O 1
ATOM 2136 N N . ILE A 1 268 ? 20.720 -28.447 -34.886 1.00 40.51 422 ILE A N 1
ATOM 2137 C CA . ILE A 1 268 ? 22.099 -28.630 -34.474 1.00 43.47 422 ILE A CA 1
ATOM 2138 C C . ILE A 1 268 ? 22.611 -29.998 -34.934 1.00 40.64 422 ILE A C 1
ATOM 2139 O O . ILE A 1 268 ? 21.964 -31.005 -34.694 1.00 44.52 422 ILE A O 1
ATOM 2144 N N . PRO A 1 269 ? 23.769 -30.022 -35.624 1.00 52.02 423 PRO A N 1
ATOM 2145 C CA . PRO A 1 269 ? 24.416 -31.226 -36.176 1.00 48.79 423 PRO A CA 1
ATOM 2146 C C . PRO A 1 269 ? 24.727 -32.319 -35.147 1.00 50.15 423 PRO A C 1
ATOM 2147 O O . PRO A 1 269 ? 24.855 -33.485 -35.504 1.00 55.31 423 PRO A O 1
ATOM 2151 N N . ASP A 1 270 ? 24.836 -31.955 -33.880 1.00 45.25 424 ASP A N 1
ATOM 2152 C CA . ASP A 1 270 ? 25.297 -32.906 -32.884 1.00 49.17 424 ASP A CA 1
ATOM 2153 C C . ASP A 1 270 ? 24.700 -32.533 -31.517 1.00 40.17 424 ASP A C 1
ATOM 2154 O O . ASP A 1 270 ? 25.034 -31.497 -30.952 1.00 44.52 424 ASP A O 1
ATOM 2159 N N . PHE A 1 271 ? 23.805 -33.368 -30.999 1.00 39.13 425 PHE A N 1
ATOM 2160 C CA . PHE A 1 271 ? 22.845 -32.932 -29.975 1.00 36.88 425 PHE A CA 1
ATOM 2161 C C . PHE A 1 271 ? 22.170 -34.154 -29.346 1.00 40.25 425 PHE A C 1
ATOM 2162 O O . PHE A 1 271 ? 21.606 -34.958 -30.074 1.00 44.85 425 PHE A O 1
ATOM 2170 N N . GLU A 1 272 ? 22.220 -34.319 -28.020 1.00 39.59 426 GLU A N 1
ATOM 2171 C CA . GLU A 1 272 ? 21.784 -35.597 -27.422 1.00 39.12 426 GLU A CA 1
ATOM 2172 C C . GLU A 1 272 ? 20.268 -35.758 -27.284 1.00 45.80 426 GLU A C 1
ATOM 2173 O O . GLU A 1 272 ? 19.729 -36.807 -27.639 1.00 43.45 426 GLU A O 1
ATOM 2179 N N . ALA A 1 273 ? 19.587 -34.741 -26.760 1.00 39.20 427 ALA A N 1
ATOM 2180 C CA . ALA A 1 273 ? 18.128 -34.767 -26.667 1.00 34.33 427 ALA A CA 1
ATOM 2181 C C . ALA A 1 273 ? 17.470 -34.721 -28.037 1.00 39.03 427 ALA A C 1
ATOM 2182 O O . ALA A 1 273 ? 18.126 -34.411 -29.024 1.00 42.08 427 ALA A O 1
ATOM 2184 N N . GLY A 1 274 ? 16.171 -35.012 -28.095 1.00 36.01 428 GLY A N 1
ATOM 2185 C CA . GLY A 1 274 ? 15.391 -34.698 -29.278 1.00 32.20 428 GLY A CA 1
ATOM 2186 C C . GLY A 1 274 ? 15.299 -33.187 -29.530 1.00 37.11 428 GLY A C 1
ATOM 2187 O O . GLY A 1 274 ? 15.399 -32.732 -30.661 1.00 37.79 428 GLY A O 1
ATOM 2188 N N . ALA A 1 275 ? 15.111 -32.399 -28.477 1.00 30.11 429 ALA A N 1
ATOM 2189 C CA . ALA A 1 275 ? 14.994 -30.954 -28.633 1.00 36.42 429 ALA A CA 1
ATOM 2190 C C . ALA A 1 275 ? 15.098 -30.269 -27.296 1.00 33.01 429 ALA A C 1
ATOM 2191 O O . ALA A 1 275 ? 15.156 -30.924 -26.262 1.00 37.44 429 ALA A O 1
ATOM 2193 N N . MET A 1 276 ? 15.113 -28.943 -27.323 1.00 32.00 430 MET A N 1
ATOM 2194 C CA . MET A 1 276 ? 15.197 -28.148 -26.108 1.00 30.23 430 MET A CA 1
ATOM 2195 C C . MET A 1 276 ? 14.486 -26.835 -26.326 1.00 38.01 430 MET A C 1
ATOM 2196 O O . MET A 1 276 ? 14.623 -26.212 -27.375 1.00 36.04 430 MET A O 1
ATOM 2201 N N . GLU A 1 277 ? 13.764 -26.400 -25.306 1.00 39.91 431 GLU A N 1
ATOM 2202 C CA . GLU A 1 277 ? 12.845 -25.289 -25.429 1.00 37.90 431 GLU A CA 1
ATOM 2203 C C . GLU A 1 277 ? 13.356 -23.907 -25.022 1.00 36.36 431 GLU A C 1
ATOM 2204 O O . GLU A 1 277 ? 12.548 -23.050 -24.637 1.00 38.37 431 GLU A O 1
ATOM 2210 N N . ASN A 1 278 ? 14.663 -23.688 -25.063 1.00 35.23 432 ASN A N 1
ATOM 2211 C CA . ASN A 1 278 ? 15.210 -22.387 -24.648 1.00 35.20 432 ASN A CA 1
ATOM 2212 C C . ASN A 1 278 ? 14.422 -21.215 -25.248 1.00 38.23 432 ASN A C 1
ATOM 2213 O O . ASN A 1 278 ? 14.341 -21.153 -26.469 1.00 42.64 432 ASN A O 1
ATOM 2218 N N . TRP A 1 279 ? 13.826 -20.331 -24.429 1.00 39.28 433 TRP A N 1
ATOM 2219 C CA . TRP A 1 279 ? 13.105 -19.175 -24.980 1.00 43.03 433 TRP A CA 1
ATOM 2220 C C . TRP A 1 279 ? 13.726 -18.543 -26.244 1.00 40.37 433 TRP A C 1
ATOM 2221 O O . TRP A 1 279 ? 14.788 -17.970 -26.123 1.00 44.41 433 TRP A O 1
ATOM 2232 N N . GLY A 1 280 ? 12.990 -18.409 -27.346 1.00 35.38 434 GLY A N 1
ATOM 2233 C CA . GLY A 1 280 ? 13.477 -17.642 -28.482 1.00 33.51 434 GLY A CA 1
ATOM 2234 C C . GLY A 1 280 ? 14.553 -18.376 -29.252 1.00 44.21 434 GLY A C 1
ATOM 2235 O O . GLY A 1 280 ? 14.892 -17.953 -30.347 1.00 38.66 434 GLY A O 1
ATOM 2236 N N . LEU A 1 281 ? 15.075 -19.482 -28.712 1.00 37.73 435 LEU A N 1
ATOM 2237 C CA . LEU A 1 281 ? 16.138 -20.224 -29.385 1.00 36.73 435 LEU A CA 1
ATOM 2238 C C . LEU A 1 281 ? 15.955 -21.730 -29.111 1.00 35.94 435 LEU A C 1
ATOM 2239 O O . LEU A 1 281 ? 16.705 -22.379 -28.381 1.00 41.34 435 LEU A O 1
ATOM 2244 N N . LEU A 1 282 ? 14.883 -22.255 -29.659 1.00 35.44 436 LEU A N 1
ATOM 2245 C CA . LEU A 1 282 ? 14.582 -23.661 -29.582 1.00 30.55 436 LEU A CA 1
ATOM 2246 C C . LEU A 1 282 ? 15.615 -24.438 -30.395 1.00 34.40 436 LEU A C 1
ATOM 2247 O O . LEU A 1 282 ? 15.906 -24.055 -31.520 1.00 33.56 436 LEU A O 1
ATOM 2252 N N . THR A 1 283 ? 16.167 -25.514 -29.825 1.00 34.82 437 THR A N 1
ATOM 2253 C CA . THR A 1 283 ? 17.177 -26.327 -30.510 1.00 36.37 437 THR A CA 1
ATOM 2254 C C . THR A 1 283 ? 16.707 -27.771 -30.762 1.00 32.06 437 THR A C 1
ATOM 2255 O O . THR A 1 283 ? 15.967 -28.334 -29.964 1.00 33.23 437 THR A O 1
ATOM 2259 N N . PHE A 1 284 ? 17.129 -28.352 -31.884 1.00 31.47 438 PHE A N 1
ATOM 2260 C CA . PHE A 1 284 ? 16.707 -29.710 -32.282 1.00 35.40 438 PHE A CA 1
ATOM 2261 C C . PHE A 1 284 ? 17.840 -30.567 -32.812 1.00 37.37 438 PHE A C 1
ATOM 2262 O O . PHE A 1 284 ? 18.780 -30.038 -33.398 1.00 40.87 438 PHE A O 1
ATOM 2270 N N . ARG A 1 285 ? 17.749 -31.888 -32.662 1.00 33.58 439 ARG A N 1
ATOM 2271 C CA . ARG A 1 285 ? 18.529 -32.758 -33.542 1.00 34.92 439 ARG A CA 1
ATOM 2272 C C . ARG A 1 285 ? 18.172 -32.452 -34.997 1.00 40.39 439 ARG A C 1
ATOM 2273 O O . ARG A 1 285 ? 17.029 -32.126 -35.293 1.00 43.00 439 ARG A O 1
ATOM 2281 N N . GLU A 1 286 ? 19.130 -32.560 -35.911 1.00 42.55 440 GLU A N 1
ATOM 2282 C CA . GLU A 1 286 ? 18.802 -32.451 -37.329 1.00 40.59 440 GLU A CA 1
ATOM 2283 C C . GLU A 1 286 ? 17.708 -33.453 -37.725 1.00 36.34 440 GLU A C 1
ATOM 2284 O O . GLU A 1 286 ? 16.749 -33.079 -38.390 1.00 36.80 440 GLU A O 1
ATOM 2290 N N . GLU A 1 287 ? 17.828 -34.708 -37.289 1.00 42.92 441 GLU A N 1
ATOM 2291 C CA . GLU A 1 287 ? 16.860 -35.758 -37.650 1.00 38.88 441 GLU A CA 1
ATOM 2292 C C . GLU A 1 287 ? 15.417 -35.507 -37.140 1.00 45.43 441 GLU A C 1
ATOM 2293 O O . GLU A 1 287 ? 14.484 -36.219 -37.525 1.00 51.61 441 GLU A O 1
ATOM 2299 N N . THR A 1 288 ? 15.225 -34.520 -36.266 1.00 42.16 442 THR A N 1
ATOM 2300 C CA . THR A 1 288 ? 13.888 -34.238 -35.734 1.00 42.96 442 THR A CA 1
ATOM 2301 C C . THR A 1 288 ? 13.353 -32.873 -36.171 1.00 42.55 442 THR A C 1
ATOM 2302 O O . THR A 1 288 ? 12.295 -32.441 -35.718 1.00 45.65 442 THR A O 1
ATOM 2306 N N . LEU A 1 289 ? 14.069 -32.174 -37.038 1.00 43.30 443 LEU A N 1
ATOM 2307 C CA . LEU A 1 289 ? 13.560 -30.881 -37.495 1.00 41.30 443 LEU A CA 1
ATOM 2308 C C . LEU A 1 289 ? 13.612 -30.753 -39.015 1.00 38.92 443 LEU A C 1
ATOM 2309 O O . LEU A 1 289 ? 12.729 -30.158 -39.622 1.00 39.21 443 LEU A O 1
ATOM 2314 N N . LEU A 1 290 ? 14.647 -31.307 -39.634 1.00 43.26 444 LEU A N 1
ATOM 2315 C CA . LEU A 1 290 ? 14.723 -31.286 -41.089 1.00 39.73 444 LEU A CA 1
ATOM 2316 C C . LEU A 1 290 ? 13.739 -32.300 -41.658 1.00 41.70 444 LEU A C 1
ATOM 2317 O O . LEU A 1 290 ? 13.352 -33.232 -40.969 1.00 38.24 444 LEU A O 1
ATOM 2322 N N . TYR A 1 291 ? 13.297 -32.084 -42.894 1.00 49.57 445 TYR A N 1
ATOM 2323 C CA . TYR A 1 291 ? 12.291 -32.945 -43.515 1.00 44.18 445 TYR A CA 1
ATOM 2324 C C . TYR A 1 291 ? 12.270 -32.809 -45.036 1.00 47.46 445 TYR A C 1
ATOM 2325 O O . TYR A 1 291 ? 12.217 -31.694 -45.568 1.00 45.00 445 TYR A O 1
ATOM 2334 N N . ASP A 1 292 ? 12.319 -33.950 -45.723 1.00 50.62 446 ASP A N 1
ATOM 2335 C CA . ASP A 1 292 ? 12.094 -34.003 -47.165 1.00 50.37 446 ASP A CA 1
ATOM 2336 C C . ASP A 1 292 ? 11.142 -35.127 -47.509 1.00 56.31 446 ASP A C 1
ATOM 2337 O O . ASP A 1 292 ? 11.420 -36.300 -47.250 1.00 55.63 446 ASP A O 1
ATOM 2342 N N . SER A 1 293 ? 10.041 -34.742 -48.139 1.00 58.68 447 SER A N 1
ATOM 2343 C CA . SER A 1 293 ? 8.998 -35.661 -48.566 1.00 61.87 447 SER A CA 1
ATOM 2344 C C . SER A 1 293 ? 9.509 -36.931 -49.273 1.00 62.79 447 SER A C 1
ATOM 2345 O O . SER A 1 293 ? 8.896 -37.980 -49.145 1.00 67.15 447 SER A O 1
ATOM 2348 N N . ASN A 1 294 ? 10.625 -36.848 -49.998 1.00 57.95 448 ASN A N 1
ATOM 2349 C CA . ASN A 1 294 ? 11.075 -37.996 -50.785 1.00 57.34 448 ASN A CA 1
ATOM 2350 C C . ASN A 1 294 ? 12.040 -38.902 -50.056 1.00 65.77 448 ASN A C 1
ATOM 2351 O O . ASN A 1 294 ? 12.238 -40.032 -50.475 1.00 61.43 448 ASN A O 1
ATOM 2356 N N . THR A 1 295 ? 12.640 -38.426 -48.970 1.00 61.40 449 THR A N 1
ATOM 2357 C CA . THR A 1 295 ? 13.606 -39.240 -48.245 1.00 50.96 449 THR A CA 1
ATOM 2358 C C . THR A 1 295 ? 13.108 -39.551 -46.845 1.00 50.81 449 THR A C 1
ATOM 2359 O O . THR A 1 295 ? 13.609 -40.468 -46.191 1.00 50.33 449 THR A O 1
ATOM 2363 N N . SER A 1 296 ? 12.116 -38.785 -46.391 1.00 50.30 450 SER A N 1
ATOM 2364 C CA . SER A 1 296 ? 11.557 -38.954 -45.046 1.00 43.68 450 SER A CA 1
ATOM 2365 C C . SER A 1 296 ? 10.227 -39.702 -45.109 1.00 50.59 450 SER A C 1
ATOM 2366 O O . SER A 1 296 ? 9.373 -39.397 -45.944 1.00 54.01 450 SER A O 1
ATOM 2369 N N . SER A 1 297 ? 10.051 -40.677 -44.223 1.00 47.56 451 SER A N 1
ATOM 2370 C CA . SER A 1 297 ? 8.802 -41.426 -44.151 1.00 45.93 451 SER A CA 1
ATOM 2371 C C . SER A 1 297 ? 7.665 -40.618 -43.515 1.00 56.14 451 SER A C 1
ATOM 2372 O O . SER A 1 297 ? 7.881 -39.504 -43.006 1.00 47.84 451 SER A O 1
ATOM 2375 N N . MET A 1 298 ? 6.456 -41.190 -43.547 1.00 50.46 452 MET A N 1
ATOM 2376 C CA . MET A 1 298 ? 5.305 -40.616 -42.853 1.00 47.81 452 MET A CA 1
ATOM 2377 C C . MET A 1 298 ? 5.603 -40.426 -41.364 1.00 45.40 452 MET A C 1
ATOM 2378 O O . MET A 1 298 ? 5.279 -39.384 -40.781 1.00 47.84 452 MET A O 1
ATOM 2383 N N . ALA A 1 299 ? 6.219 -41.447 -40.770 1.00 40.61 453 ALA A N 1
ATOM 2384 C CA . ALA A 1 299 ? 6.624 -41.446 -39.367 1.00 46.67 453 ALA A CA 1
ATOM 2385 C C . ALA A 1 299 ? 7.556 -40.267 -39.053 1.00 43.14 453 ALA A C 1
ATOM 2386 O O . ALA A 1 299 ? 7.466 -39.656 -37.991 1.00 37.76 453 ALA A O 1
ATOM 2388 N N . ASP A 1 300 ? 8.462 -39.976 -39.985 1.00 45.92 454 ASP A N 1
ATOM 2389 C CA . ASP A 1 300 ? 9.382 -38.860 -39.857 1.00 44.07 454 ASP A CA 1
ATOM 2390 C C . ASP A 1 300 ? 8.652 -37.522 -39.858 1.00 42.40 454 ASP A C 1
ATOM 2391 O O . ASP A 1 300 ? 9.028 -36.618 -39.125 1.00 44.96 454 ASP A O 1
ATOM 2396 N N . ARG A 1 301 ? 7.604 -37.404 -40.668 1.00 40.79 455 ARG A N 1
ATOM 2397 C CA . ARG A 1 301 ? 6.794 -36.190 -40.707 1.00 38.78 455 ARG A CA 1
ATOM 2398 C C . ARG A 1 301 ? 6.032 -35.991 -39.395 1.00 46.28 455 ARG A C 1
ATOM 2399 O O . ARG A 1 301 ? 5.982 -34.888 -38.857 1.00 41.98 455 ARG A O 1
ATOM 2407 N N . LYS A 1 302 ? 5.446 -37.063 -38.874 1.00 39.40 456 LYS A N 1
ATOM 2408 C CA . LYS A 1 302 ? 4.834 -37.015 -37.556 1.00 42.53 456 LYS A CA 1
ATOM 2409 C C . LYS A 1 302 ? 5.823 -36.576 -36.464 1.00 41.45 456 LYS A C 1
ATOM 2410 O O . LYS A 1 302 ? 5.507 -35.696 -35.659 1.00 40.45 456 LYS A O 1
ATOM 2416 N N . LEU A 1 303 ? 7.014 -37.174 -36.457 1.00 38.62 457 LEU A N 1
ATOM 2417 C CA . LEU A 1 303 ? 8.069 -36.821 -35.502 1.00 37.46 457 LEU A CA 1
ATOM 2418 C C . LEU A 1 303 ? 8.380 -35.314 -35.511 1.00 39.82 457 LEU A C 1
ATOM 2419 O O . LEU A 1 303 ? 8.428 -34.680 -34.459 1.00 40.55 457 LEU A O 1
ATOM 2424 N N . VAL A 1 304 ? 8.562 -34.739 -36.693 1.00 38.16 458 VAL A N 1
ATOM 2425 C CA . VAL A 1 304 ? 8.810 -33.301 -36.819 1.00 37.63 458 VAL A CA 1
ATOM 2426 C C . VAL A 1 304 ? 7.621 -32.457 -36.356 1.00 34.78 458 VAL A C 1
ATOM 2427 O O . VAL A 1 304 ? 7.804 -31.446 -35.674 1.00 39.64 458 VAL A O 1
ATOM 2431 N N . THR A 1 305 ? 6.403 -32.873 -36.689 1.00 35.21 459 THR A N 1
ATOM 2432 C CA . THR A 1 305 ? 5.228 -32.108 -36.267 1.00 38.76 459 THR A CA 1
ATOM 2433 C C . THR A 1 305 ? 5.082 -32.181 -34.737 1.00 38.65 459 THR A C 1
ATOM 2434 O O . THR A 1 305 ? 4.867 -31.160 -34.056 1.00 35.95 459 THR A O 1
ATOM 2438 N N . LYS A 1 306 ? 5.218 -33.387 -34.192 1.00 41.81 460 LYS A N 1
ATOM 2439 C CA . LYS A 1 306 ? 5.056 -33.599 -32.756 1.00 31.55 460 LYS A CA 1
ATOM 2440 C C . LYS A 1 306 ? 6.053 -32.800 -31.937 1.00 34.75 460 LYS A C 1
ATOM 2441 O O . LYS A 1 306 ? 5.674 -32.164 -30.957 1.00 34.05 460 LYS A O 1
ATOM 2447 N N . ILE A 1 307 ? 7.324 -32.823 -32.337 1.00 34.06 461 ILE A N 1
ATOM 2448 C CA . ILE A 1 307 ? 8.369 -32.241 -31.498 1.00 33.43 461 ILE A CA 1
ATOM 2449 C C . ILE A 1 307 ? 8.306 -30.713 -31.572 1.00 38.48 461 ILE A C 1
ATOM 2450 O O . ILE A 1 307 ? 8.683 -30.030 -30.625 1.00 41.35 461 ILE A O 1
ATOM 2455 N N . ILE A 1 308 ? 7.802 -30.177 -32.679 1.00 35.50 462 ILE A N 1
ATOM 2456 C CA . ILE A 1 308 ? 7.676 -28.735 -32.810 1.00 32.76 462 ILE A CA 1
ATOM 2457 C C . ILE A 1 308 ? 6.521 -28.251 -31.955 1.00 38.14 462 ILE A C 1
ATOM 2458 O O . ILE A 1 308 ? 6.597 -27.185 -31.331 1.00 37.87 462 ILE A O 1
ATOM 2463 N N . ALA A 1 309 ? 5.453 -29.043 -31.910 1.00 39.32 463 ALA A N 1
ATOM 2464 C CA . ALA A 1 309 ? 4.308 -28.710 -31.061 1.00 39.93 463 ALA A CA 1
ATOM 2465 C C . ALA A 1 309 ? 4.756 -28.729 -29.613 1.00 35.77 463 ALA A C 1
ATOM 2466 O O . ALA A 1 309 ? 4.454 -27.824 -28.833 1.00 39.71 463 ALA A O 1
ATOM 2468 N N . HIS A 1 310 ? 5.534 -29.747 -29.275 1.00 32.71 464 HIS A N 1
ATOM 2469 C CA . HIS A 1 310 ? 6.040 -29.882 -27.926 1.00 33.78 464 HIS A CA 1
ATOM 2470 C C . HIS A 1 310 ? 6.920 -28.685 -27.507 1.00 37.03 464 HIS A C 1
ATOM 2471 O O . HIS A 1 310 ? 6.717 -28.130 -26.425 1.00 33.44 464 HIS A O 1
ATOM 2478 N N . GLU A 1 311 ? 7.872 -28.271 -28.351 1.00 28.96 465 GLU A N 1
ATOM 2479 C CA . GLU A 1 311 ? 8.747 -27.195 -27.946 1.00 28.86 465 GLU A CA 1
ATOM 2480 C C . GLU A 1 311 ? 8.001 -25.881 -27.871 1.00 39.86 465 GLU A C 1
ATOM 2481 O O . GLU A 1 311 ? 8.254 -25.088 -26.967 1.00 34.78 465 GLU A O 1
ATOM 2487 N N . LEU A 1 312 ? 7.077 -25.653 -28.804 1.00 39.83 466 LEU A N 1
ATOM 2488 C CA . LEU A 1 312 ? 6.269 -24.443 -28.789 1.00 32.50 466 LEU A CA 1
ATOM 2489 C C . LEU A 1 312 ? 5.418 -24.372 -27.518 1.00 38.15 466 LEU A C 1
ATOM 2490 O O . LEU A 1 312 ? 5.350 -23.312 -26.875 1.00 36.01 466 LEU A O 1
ATOM 2495 N N . ALA A 1 313 ? 4.788 -25.486 -27.130 1.00 33.50 467 ALA A N 1
ATOM 2496 C CA . ALA A 1 313 ? 3.988 -25.484 -25.892 1.00 34.79 467 ALA A CA 1
ATOM 2497 C C . ALA A 1 313 ? 4.805 -25.051 -24.677 1.00 34.99 467 ALA A C 1
ATOM 2498 O O . ALA A 1 313 ? 4.323 -24.263 -23.862 1.00 40.54 467 ALA A O 1
ATOM 2500 N N . HIS A 1 314 ? 6.035 -25.560 -24.567 1.00 32.35 468 HIS A N 1
ATOM 2501 C CA . HIS A 1 314 ? 6.972 -25.153 -23.514 1.00 30.73 468 HIS A CA 1
ATOM 2502 C C . HIS A 1 314 ? 7.161 -23.641 -23.379 1.00 33.43 468 HIS A C 1
ATOM 2503 O O . HIS A 1 314 ? 7.483 -23.156 -22.283 1.00 35.04 468 HIS A O 1
ATOM 2510 N N . GLN A 1 315 ? 6.990 -22.904 -24.479 1.00 34.13 469 GLN A N 1
ATOM 2511 C CA . GLN A 1 315 ? 7.147 -21.457 -24.439 1.00 31.96 469 GLN A CA 1
ATOM 2512 C C . GLN A 1 315 ? 6.186 -20.861 -23.416 1.00 37.15 469 GLN A C 1
ATOM 2513 O O . GLN A 1 315 ? 6.491 -19.836 -22.798 1.00 43.76 469 GLN A O 1
ATOM 2519 N N . TRP A 1 316 ? 5.039 -21.513 -23.217 1.00 36.02 470 TRP A N 1
ATOM 2520 C CA . TRP A 1 316 ? 4.121 -21.118 -22.146 1.00 39.85 470 TRP A CA 1
ATOM 2521 C C . TRP A 1 316 ? 4.325 -21.982 -20.886 1.00 34.28 470 TRP A C 1
ATOM 2522 O O . TRP A 1 316 ? 4.629 -21.466 -19.803 1.00 38.56 470 TRP A O 1
ATOM 2533 N N . PHE A 1 317 ? 4.184 -23.293 -21.022 1.00 30.90 471 PHE A N 1
ATOM 2534 C CA . PHE A 1 317 ? 4.359 -24.179 -19.881 1.00 27.27 471 PHE A CA 1
ATOM 2535 C C . PHE A 1 317 ? 5.802 -24.586 -19.755 1.00 39.28 471 PHE A C 1
ATOM 2536 O O . PHE A 1 317 ? 6.251 -25.540 -20.404 1.00 36.17 471 PHE A O 1
ATOM 2544 N N . GLY A 1 318 ? 6.535 -23.863 -18.916 1.00 38.82 472 GLY A N 1
ATOM 2545 C CA . GLY A 1 318 ? 7.956 -24.095 -18.791 1.00 35.27 472 GLY A CA 1
ATOM 2546 C C . GLY A 1 318 ? 8.739 -22.809 -18.812 1.00 36.05 472 GLY A C 1
ATOM 2547 O O . GLY A 1 318 ? 9.618 -22.607 -17.984 1.00 34.63 472 GLY A O 1
ATOM 2548 N N . ASN A 1 319 ? 8.408 -21.920 -19.740 1.00 29.54 473 ASN A N 1
ATOM 2549 C CA . ASN A 1 319 ? 9.188 -20.696 -19.858 1.00 38.39 473 ASN A CA 1
ATOM 2550 C C . ASN A 1 319 ? 8.515 -19.511 -19.187 1.00 35.83 473 ASN A C 1
ATOM 2551 O O . ASN A 1 319 ? 9.091 -18.866 -18.311 1.00 39.49 473 ASN A O 1
ATOM 2556 N N . LEU A 1 320 ? 7.288 -19.237 -19.597 1.00 39.29 474 LEU A N 1
ATOM 2557 C CA . LEU A 1 320 ? 6.466 -18.218 -18.968 1.00 33.35 474 LEU A CA 1
ATOM 2558 C C . LEU A 1 320 ? 6.144 -18.623 -17.529 1.00 36.44 474 LEU A C 1
ATOM 2559 O O . LEU A 1 320 ? 6.287 -17.855 -16.589 1.00 36.00 474 LEU A O 1
ATOM 2564 N N . VAL A 1 321 ? 5.745 -19.868 -17.357 1.00 39.80 475 VAL A N 1
ATOM 2565 C CA . VAL A 1 321 ? 5.368 -20.358 -16.046 1.00 33.21 475 VAL A CA 1
ATOM 2566 C C . VAL A 1 321 ? 6.256 -21.555 -15.754 1.00 35.86 475 VAL A C 1
ATOM 2567 O O . VAL A 1 321 ? 6.368 -22.444 -16.593 1.00 36.91 475 VAL A O 1
ATOM 2571 N N . THR A 1 322 ? 6.918 -21.566 -14.600 1.00 33.36 476 THR A N 1
ATOM 2572 C CA . THR A 1 322 ? 7.937 -22.577 -14.314 1.00 30.39 476 THR A CA 1
ATOM 2573 C C . THR A 1 322 ? 7.785 -23.132 -12.919 1.00 37.04 476 THR A C 1
ATOM 2574 O O . THR A 1 322 ? 7.508 -22.397 -11.976 1.00 42.39 476 THR A O 1
ATOM 2578 N N . MET A 1 323 ? 7.996 -24.427 -12.783 1.00 32.17 477 MET A N 1
ATOM 2579 C CA . MET A 1 323 ? 8.006 -25.088 -11.482 1.00 38.91 477 MET A CA 1
ATOM 2580 C C . MET A 1 323 ? 9.030 -24.427 -10.536 1.00 43.48 477 MET A C 1
ATOM 2581 O O . MET A 1 323 ? 10.059 -23.888 -10.989 1.00 42.60 477 MET A O 1
ATOM 2586 N N . LYS A 1 324 ? 8.763 -24.472 -9.231 1.00 41.38 478 LYS A N 1
ATOM 2587 C CA . LYS A 1 324 ? 9.696 -23.915 -8.262 1.00 37.90 478 LYS A CA 1
ATOM 2588 C C . LYS A 1 324 ? 10.917 -24.798 -8.136 1.00 46.92 478 LYS A C 1
ATOM 2589 O O . LYS A 1 324 ? 12.026 -24.318 -7.869 1.00 41.62 478 LYS A O 1
ATOM 2595 N N . TRP A 1 325 ? 10.706 -26.099 -8.296 1.00 38.29 479 TRP A N 1
ATOM 2596 C CA . TRP A 1 325 ? 11.774 -27.057 -8.062 1.00 39.07 479 TRP A CA 1
ATOM 2597 C C . TRP A 1 325 ? 11.481 -28.362 -8.826 1.00 41.58 479 TRP A C 1
ATOM 2598 O O . TRP A 1 325 ? 10.355 -28.583 -9.275 1.00 40.02 479 TRP A O 1
ATOM 2609 N N . TRP A 1 326 ? 12.498 -29.205 -8.988 1.00 29.61 480 TRP A N 1
ATOM 2610 C CA . TRP A 1 326 ? 12.424 -30.316 -9.926 1.00 34.65 480 TRP A CA 1
ATOM 2611 C C . TRP A 1 326 ? 11.436 -31.388 -9.505 1.00 38.15 480 TRP A C 1
ATOM 2612 O O . TRP A 1 326 ? 11.110 -32.279 -10.288 1.00 41.88 480 TRP A O 1
ATOM 2623 N N . ASN A 1 327 ? 10.935 -31.299 -8.282 1.00 38.69 481 ASN A N 1
ATOM 2624 C CA . ASN A 1 327 ? 10.003 -32.305 -7.813 1.00 41.69 481 ASN A CA 1
ATOM 2625 C C . ASN A 1 327 ? 8.707 -32.146 -8.588 1.00 36.16 481 ASN A C 1
ATOM 2626 O O . ASN A 1 327 ? 7.958 -33.110 -8.772 1.00 40.60 481 ASN A O 1
ATOM 2631 N N . ASP A 1 328 ? 8.472 -30.930 -9.079 1.00 33.99 482 ASP A N 1
ATOM 2632 C CA . ASP A 1 328 ? 7.283 -30.645 -9.874 1.00 31.18 482 ASP A CA 1
ATOM 2633 C C . ASP A 1 328 ? 7.612 -30.467 -11.348 1.00 33.98 482 ASP A C 1
ATOM 2634 O O . ASP A 1 328 ? 6.949 -29.701 -12.040 1.00 36.31 482 ASP A O 1
ATOM 2639 N N . LEU A 1 329 ? 8.618 -31.200 -11.836 1.00 35.48 483 LEU A N 1
ATOM 2640 C CA . LEU A 1 329 ? 8.943 -31.200 -13.271 1.00 36.60 483 LEU A CA 1
ATOM 2641 C C . LEU A 1 329 ? 7.729 -31.468 -14.174 1.00 40.14 483 LEU A C 1
ATOM 2642 O O . LEU A 1 329 ? 7.575 -30.813 -15.211 1.00 40.15 483 LEU A O 1
ATOM 2647 N N . TRP A 1 330 ? 6.858 -32.395 -13.761 1.00 36.01 484 TRP A N 1
ATOM 2648 C CA . TRP A 1 330 ? 5.682 -32.784 -14.554 1.00 33.81 484 TRP A CA 1
ATOM 2649 C C . TRP A 1 330 ? 4.761 -31.620 -14.869 1.00 34.51 484 TRP A C 1
ATOM 2650 O O . TRP A 1 330 ? 4.061 -31.666 -15.868 1.00 33.79 484 TRP A O 1
ATOM 2661 N N . LEU A 1 331 ? 4.741 -30.587 -14.032 1.00 28.94 485 LEU A N 1
ATOM 2662 C CA . LEU A 1 331 ? 3.983 -29.382 -14.372 1.00 35.07 485 LEU A CA 1
ATOM 2663 C C . LEU A 1 331 ? 4.464 -28.773 -15.698 1.00 41.07 485 LEU A C 1
ATOM 2664 O O . LEU A 1 331 ? 3.684 -28.177 -16.433 1.00 40.55 485 LEU A O 1
ATOM 2669 N N . ASN A 1 332 ? 5.754 -28.927 -16.002 1.00 39.98 486 ASN A N 1
ATOM 2670 C CA . ASN A 1 332 ? 6.279 -28.528 -17.300 1.00 39.62 486 ASN A CA 1
ATOM 2671 C C . ASN A 1 332 ? 5.989 -29.564 -18.367 1.00 43.11 486 ASN A C 1
ATOM 2672 O O . ASN A 1 332 ? 5.280 -29.319 -19.335 1.00 38.75 486 ASN A O 1
ATOM 2677 N N . GLU A 1 333 ? 6.582 -30.732 -18.152 1.00 39.85 487 GLU A N 1
ATOM 2678 C CA . GLU A 1 333 ? 6.681 -31.781 -19.147 1.00 40.42 487 GLU A CA 1
ATOM 2679 C C . GLU A 1 333 ? 5.361 -32.506 -19.411 1.00 37.28 487 GLU A C 1
ATOM 2680 O O . GLU A 1 333 ? 5.036 -32.821 -20.565 1.00 35.29 487 GLU A O 1
ATOM 2686 N N . GLY A 1 334 ? 4.605 -32.769 -18.354 1.00 34.96 488 GLY A N 1
ATOM 2687 C CA . GLY A 1 334 ? 3.248 -33.262 -18.513 1.00 33.65 488 GLY A CA 1
ATOM 2688 C C . GLY A 1 334 ? 2.391 -32.306 -19.337 1.00 35.96 488 GLY A C 1
ATOM 2689 O O . GLY A 1 334 ? 1.779 -32.711 -20.318 1.00 40.89 488 GLY A O 1
ATOM 2690 N N . PHE A 1 335 ? 2.358 -31.030 -18.968 1.00 30.64 489 PHE A N 1
ATOM 2691 C CA . PHE A 1 335 ? 1.543 -30.097 -19.718 1.00 39.20 489 PHE A CA 1
ATOM 2692 C C . PHE A 1 335 ? 2.006 -29.982 -21.160 1.00 37.24 489 PHE A C 1
ATOM 2693 O O . PHE A 1 335 ? 1.199 -29.980 -22.072 1.00 41.70 489 PHE A O 1
ATOM 2701 N N . ALA A 1 336 ? 3.303 -29.845 -21.369 1.00 37.19 490 ALA A N 1
ATOM 2702 C CA . ALA A 1 336 ? 3.820 -29.681 -22.713 1.00 35.00 490 ALA A CA 1
ATOM 2703 C C . ALA A 1 336 ? 3.512 -30.914 -23.560 1.00 36.79 490 ALA A C 1
ATOM 2704 O O . ALA A 1 336 ? 3.293 -30.792 -24.766 1.00 37.79 490 ALA A O 1
ATOM 2706 N N . THR A 1 337 ? 3.502 -32.093 -22.938 1.00 31.39 491 THR A N 1
ATOM 2707 C CA . THR A 1 337 ? 3.219 -33.327 -23.668 1.00 38.45 491 THR A CA 1
ATOM 2708 C C . THR A 1 337 ? 1.744 -33.369 -24.007 1.00 34.82 491 THR A C 1
ATOM 2709 O O . THR A 1 337 ? 1.354 -33.734 -25.116 1.00 36.74 491 THR A O 1
ATOM 2713 N N . PHE A 1 338 ? 0.918 -32.996 -23.041 1.00 35.68 492 PHE A N 1
ATOM 2714 C CA . PHE A 1 338 ? -0.524 -32.888 -23.285 1.00 39.94 492 PHE A CA 1
ATOM 2715 C C . PHE A 1 338 ? -0.841 -31.929 -24.451 1.00 38.21 492 PHE A C 1
ATOM 2716 O O . PHE A 1 338 ? -1.693 -32.221 -25.290 1.00 39.07 492 PHE A O 1
ATOM 2724 N N . MET A 1 339 ? -0.143 -30.799 -24.517 1.00 29.45 493 MET A N 1
ATOM 2725 C CA . MET A 1 339 ? -0.451 -29.798 -25.535 1.00 36.14 493 MET A CA 1
ATOM 2726 C C . MET A 1 339 ? 0.080 -30.220 -26.911 1.00 42.43 493 MET A C 1
ATOM 2727 O O . MET A 1 339 ? -0.522 -29.940 -27.961 1.00 43.30 493 MET A O 1
ATOM 2732 N N . GLU A 1 340 ? 1.208 -30.912 -26.894 1.00 39.46 494 GLU A N 1
ATOM 2733 C CA . GLU A 1 340 ? 1.712 -31.556 -28.089 1.00 44.53 494 GLU A CA 1
ATOM 2734 C C . GLU A 1 340 ? 0.609 -32.382 -28.773 1.00 42.07 494 GLU A C 1
ATOM 2735 O O . GLU A 1 340 ? 0.317 -32.148 -29.929 1.00 48.23 494 GLU A O 1
ATOM 2741 N N . TYR A 1 341 ? -0.033 -33.300 -28.056 1.00 36.41 495 TYR A N 1
ATOM 2742 C CA . TYR A 1 341 ? -0.993 -34.211 -28.688 1.00 40.08 495 TYR A CA 1
ATOM 2743 C C . TYR A 1 341 ? -2.370 -33.590 -28.876 1.00 45.45 495 TYR A C 1
ATOM 2744 O O . TYR A 1 341 ? -3.139 -34.018 -29.733 1.00 39.72 495 TYR A O 1
ATOM 2753 N N . PHE A 1 342 ? -2.674 -32.586 -28.060 1.00 45.01 496 PHE A N 1
ATOM 2754 C CA . PHE A 1 342 ? -3.923 -31.868 -28.163 1.00 38.48 496 PHE A CA 1
ATOM 2755 C C . PHE A 1 342 ? -3.919 -31.031 -29.447 1.00 44.63 496 PHE A C 1
ATOM 2756 O O . PHE A 1 342 ? -4.826 -31.134 -30.270 1.00 46.45 496 PHE A O 1
ATOM 2764 N N . SER A 1 343 ? -2.875 -30.232 -29.629 1.00 39.21 497 SER A N 1
ATOM 2765 C CA . SER A 1 343 ? -2.800 -29.319 -30.766 1.00 40.29 497 SER A CA 1
ATOM 2766 C C . SER A 1 343 ? -2.795 -30.055 -32.115 1.00 41.41 497 SER A C 1
ATOM 2767 O O . SER A 1 343 ? -3.407 -29.596 -33.080 1.00 46.09 497 SER A O 1
ATOM 2770 N N . LEU A 1 344 ? -2.104 -31.194 -32.180 1.00 43.55 498 LEU A N 1
ATOM 2771 C CA . LEU A 1 344 ? -2.086 -32.024 -33.389 1.00 43.58 498 LEU A CA 1
ATOM 2772 C C . LEU A 1 344 ? -3.456 -32.623 -33.686 1.00 45.60 498 LEU A C 1
ATOM 2773 O O . LEU A 1 344 ? -3.821 -32.811 -34.840 1.00 44.66 498 LEU A O 1
ATOM 2778 N N . GLU A 1 345 ? -4.212 -32.948 -32.645 1.00 45.15 499 GLU A N 1
ATOM 2779 C CA . GLU A 1 345 ? -5.532 -33.498 -32.872 1.00 46.74 499 GLU A CA 1
ATOM 2780 C C . GLU A 1 345 ? -6.462 -32.403 -33.378 1.00 49.18 499 GLU A C 1
ATOM 2781 O O . GLU A 1 345 ? -7.407 -32.681 -34.102 1.00 50.84 499 GLU A O 1
ATOM 2787 N N . LYS A 1 346 ? -6.174 -31.152 -33.034 1.00 42.30 500 LYS A N 1
ATOM 2788 C CA . LYS A 1 346 ? -6.984 -30.045 -33.530 1.00 47.11 500 LYS A CA 1
ATOM 2789 C C . LYS A 1 346 ? -6.653 -29.701 -34.977 1.00 50.49 500 LYS A C 1
ATOM 2790 O O . LYS A 1 346 ? -7.547 -29.627 -35.817 1.00 57.05 500 LYS A O 1
ATOM 2796 N N . ILE A 1 347 ? -5.381 -29.491 -35.290 1.00 50.80 501 ILE A N 1
ATOM 2797 C CA . ILE A 1 347 ? -5.062 -28.997 -36.626 1.00 47.21 501 ILE A CA 1
ATOM 2798 C C . ILE A 1 347 ? -4.158 -29.903 -37.457 1.00 38.10 501 ILE A C 1
ATOM 2799 O O . ILE A 1 347 ? -3.740 -29.523 -38.533 1.00 50.25 501 ILE A O 1
ATOM 2804 N N . PHE A 1 348 ? -3.867 -31.104 -36.973 1.00 41.83 502 PHE A N 1
ATOM 2805 C CA . PHE A 1 348 ? -3.190 -32.114 -37.795 1.00 45.63 502 PHE A CA 1
ATOM 2806 C C . PHE A 1 348 ? -3.852 -33.462 -37.599 1.00 45.58 502 PHE A C 1
ATOM 2807 O O . PHE A 1 348 ? -3.168 -34.464 -37.436 1.00 44.09 502 PHE A O 1
ATOM 2815 N N . LYS A 1 349 ? -5.185 -33.476 -37.606 1.00 46.11 503 LYS A N 1
ATOM 2816 C CA . LYS A 1 349 ? -5.952 -34.673 -37.271 1.00 44.61 503 LYS A CA 1
ATOM 2817 C C . LYS A 1 349 ? -5.606 -35.857 -38.165 1.00 45.41 503 LYS A C 1
ATOM 2818 O O . LYS A 1 349 ? -5.639 -37.000 -37.721 1.00 50.71 503 LYS A O 1
ATOM 2824 N N . GLU A 1 350 ? -5.260 -35.579 -39.420 1.00 43.53 504 GLU A N 1
ATOM 2825 C CA . GLU A 1 350 ? -4.935 -36.630 -40.380 1.00 45.94 504 GLU A CA 1
ATOM 2826 C C . GLU A 1 350 ? -3.681 -37.453 -39.999 1.00 48.73 504 GLU A C 1
ATOM 2827 O O . GLU A 1 350 ? -3.514 -38.567 -40.469 1.00 44.38 504 GLU A O 1
ATOM 2833 N N . LEU A 1 351 ? -2.813 -36.923 -39.140 1.00 42.52 505 LEU A N 1
ATOM 2834 C CA . LEU A 1 351 ? -1.612 -37.666 -38.761 1.00 46.41 505 LEU A CA 1
ATOM 2835 C C . LEU A 1 351 ? -1.906 -38.826 -37.794 1.00 44.67 505 LEU A C 1
ATOM 2836 O O . LEU A 1 351 ? -1.046 -39.693 -37.579 1.00 47.30 505 LEU A O 1
ATOM 2841 N N . SER A 1 352 ? -3.113 -38.840 -37.222 1.00 37.20 506 SER A N 1
ATOM 2842 C CA . SER A 1 352 ? -3.503 -39.849 -36.227 1.00 43.43 506 SER A CA 1
ATOM 2843 C C . SER A 1 352 ? -2.458 -39.960 -35.095 1.00 48.91 506 SER A C 1
ATOM 2844 O O . SER A 1 352 ? -2.077 -41.050 -34.660 1.00 41.06 506 SER A O 1
ATOM 2847 N N . SER A 1 353 ? -1.996 -38.820 -34.615 1.00 47.37 507 SER A N 1
ATOM 2848 C CA . SER A 1 353 ? -0.989 -38.831 -33.585 1.00 44.11 507 SER A CA 1
ATOM 2849 C C . SER A 1 353 ? -1.530 -39.416 -32.263 1.00 42.50 507 SER A C 1
ATOM 2850 O O . SER A 1 353 ? -0.747 -39.809 -31.385 1.00 49.67 507 SER A O 1
ATOM 2853 N N . TYR A 1 354 ? -2.847 -39.540 -32.134 1.00 39.15 508 TYR A N 1
ATOM 2854 C CA . TYR A 1 354 ? -3.431 -40.165 -30.936 1.00 40.65 508 TYR A CA 1
ATOM 2855 C C . TYR A 1 354 ? -2.960 -41.626 -30.717 1.00 44.08 508 TYR A C 1
ATOM 2856 O O . TYR A 1 354 ? -2.977 -42.116 -29.598 1.00 44.29 508 TYR A O 1
ATOM 2865 N N . GLU A 1 355 ? -2.555 -42.312 -31.781 1.00 47.31 509 GLU A N 1
ATOM 2866 C CA . GLU A 1 355 ? -1.995 -43.663 -31.661 1.00 50.14 509 GLU A CA 1
ATOM 2867 C C . GLU A 1 355 ? -0.675 -43.670 -30.868 1.00 46.18 509 GLU A C 1
ATOM 2868 O O . GLU A 1 355 ? -0.497 -44.484 -29.967 1.00 46.94 509 GLU A O 1
ATOM 2874 N N . ASP A 1 356 ? 0.234 -42.757 -31.195 1.00 42.51 510 ASP A N 1
ATOM 2875 C CA . ASP A 1 356 ? 1.460 -42.594 -30.437 1.00 39.02 510 ASP A CA 1
ATOM 2876 C C . ASP A 1 356 ? 1.174 -42.272 -28.975 1.00 39.85 510 ASP A C 1
ATOM 2877 O O . ASP A 1 356 ? 1.792 -42.851 -28.088 1.00 37.99 510 ASP A O 1
ATOM 2882 N N . PHE A 1 357 ? 0.259 -41.334 -28.719 1.00 36.29 511 PHE A N 1
ATOM 2883 C CA . PHE A 1 357 ? -0.052 -40.968 -27.337 1.00 38.51 511 PHE A CA 1
ATOM 2884 C C . PHE A 1 357 ? -0.452 -42.217 -26.564 1.00 43.04 511 PHE A C 1
ATOM 2885 O O . PHE A 1 357 ? 0.028 -42.475 -25.456 1.00 47.73 511 PHE A O 1
ATOM 2893 N N . LEU A 1 358 ? -1.294 -43.017 -27.203 1.00 44.82 512 LEU A N 1
ATOM 2894 C CA . LEU A 1 358 ? -1.849 -44.230 -26.621 1.00 46.34 512 LEU A CA 1
ATOM 2895 C C . LEU A 1 358 ? -0.777 -45.284 -26.364 1.00 40.85 512 LEU A C 1
ATOM 2896 O O . LEU A 1 358 ? -0.726 -45.886 -25.292 1.00 40.22 512 LEU A O 1
ATOM 2901 N N . ASP A 1 359 ? 0.087 -45.501 -27.349 1.00 37.93 513 ASP A N 1
ATOM 2902 C CA . ASP A 1 359 ? 1.182 -46.443 -27.177 1.00 36.62 513 ASP A CA 1
ATOM 2903 C C . ASP A 1 359 ? 2.109 -46.022 -26.039 1.00 41.49 513 ASP A C 1
ATOM 2904 O O . ASP A 1 359 ? 2.570 -46.857 -25.248 1.00 44.54 513 ASP A O 1
ATOM 2909 N N . ALA A 1 360 ? 2.383 -44.727 -25.944 1.00 36.96 514 ALA A N 1
ATOM 2910 C CA . ALA A 1 360 ? 3.330 -44.272 -24.949 1.00 37.13 514 ALA A CA 1
ATOM 2911 C C . ALA A 1 360 ? 2.745 -44.454 -23.545 1.00 38.64 514 ALA A C 1
ATOM 2912 O O . ALA A 1 360 ? 3.460 -44.751 -22.591 1.00 40.41 514 ALA A O 1
ATOM 2914 N N . ARG A 1 361 ? 1.434 -44.329 -23.423 1.00 38.03 515 ARG A N 1
ATOM 2915 C CA . ARG A 1 361 ? 0.803 -44.506 -22.119 1.00 40.23 515 ARG A CA 1
ATOM 2916 C C . ARG A 1 361 ? 0.837 -45.969 -21.670 1.00 35.47 515 ARG A C 1
ATOM 2917 O O . ARG A 1 361 ? 1.167 -46.245 -20.509 1.00 30.31 515 ARG A O 1
ATOM 2925 N N . PHE A 1 362 ? 0.523 -46.895 -22.581 1.00 38.16 516 PHE A N 1
ATOM 2926 C CA . PHE A 1 362 ? 0.725 -48.334 -22.325 1.00 34.66 516 PHE A CA 1
ATOM 2927 C C . PHE A 1 362 ? 2.088 -48.598 -21.687 1.00 33.44 516 PHE A C 1
ATOM 2928 O O . PHE A 1 362 ? 2.173 -49.240 -20.643 1.00 43.37 516 PHE A O 1
ATOM 2936 N N . LYS A 1 363 ? 3.146 -48.075 -22.310 1.00 40.14 517 LYS A N 1
ATOM 2937 C CA . LYS A 1 363 ? 4.508 -48.225 -21.795 1.00 36.19 517 LYS A CA 1
ATOM 2938 C C . LYS A 1 363 ? 4.742 -47.514 -20.476 1.00 37.02 517 LYS A C 1
ATOM 2939 O O . LYS A 1 363 ? 5.515 -47.985 -19.631 1.00 34.54 517 LYS A O 1
ATOM 2945 N N . THR A 1 364 ? 4.126 -46.354 -20.292 1.00 35.19 518 THR A N 1
ATOM 2946 C CA . THR A 1 364 ? 4.352 -45.649 -19.028 1.00 33.58 518 THR A CA 1
ATOM 2947 C C . THR A 1 364 ? 3.696 -46.413 -17.873 1.00 35.25 518 THR A C 1
ATOM 2948 O O . THR A 1 364 ? 4.243 -46.497 -16.783 1.00 37.09 518 THR A O 1
ATOM 2952 N N . MET A 1 365 ? 2.546 -47.014 -18.138 1.00 33.31 519 MET A N 1
ATOM 2953 C CA . MET A 1 365 ? 1.876 -47.807 -17.135 1.00 32.64 519 MET A CA 1
ATOM 2954 C C . MET A 1 365 ? 2.715 -49.007 -16.712 1.00 32.71 519 MET A C 1
ATOM 2955 O O . MET A 1 365 ? 2.896 -49.218 -15.525 1.00 31.17 519 MET A O 1
ATOM 2960 N N . LYS A 1 366 ? 3.231 -49.785 -17.660 1.00 34.14 520 LYS A N 1
ATOM 2961 C CA . LYS A 1 366 ? 4.113 -50.909 -17.329 1.00 39.26 520 LYS A CA 1
ATOM 2962 C C . LYS A 1 366 ? 5.251 -50.438 -16.378 1.00 40.54 520 LYS A C 1
ATOM 2963 O O . LYS A 1 366 ? 5.499 -51.059 -15.342 1.00 35.17 520 LYS A O 1
ATOM 2969 N N . LYS A 1 367 ? 5.884 -49.305 -16.704 1.00 32.45 521 LYS A N 1
ATOM 2970 C CA . LYS A 1 367 ? 6.888 -48.693 -15.838 1.00 36.09 521 LYS A CA 1
ATOM 2971 C C . LYS A 1 367 ? 6.296 -48.305 -14.480 1.00 38.06 521 LYS A C 1
ATOM 2972 O O . LYS A 1 367 ? 6.818 -48.697 -13.432 1.00 45.72 521 LYS A O 1
ATOM 2978 N N . ASP A 1 368 ? 5.189 -47.567 -14.491 1.00 34.93 522 ASP A N 1
ATOM 2979 C CA . ASP A 1 368 ? 4.535 -47.122 -13.249 1.00 35.10 522 ASP A CA 1
ATOM 2980 C C . ASP A 1 368 ? 4.099 -48.273 -12.315 1.00 41.04 522 ASP A C 1
ATOM 2981 O O . ASP A 1 368 ? 3.991 -48.104 -11.090 1.00 38.28 522 ASP A O 1
ATOM 2986 N N . SER A 1 369 ? 3.863 -49.450 -12.877 1.00 36.24 523 SER A N 1
ATOM 2987 C CA . SER A 1 369 ? 3.389 -50.556 -12.062 1.00 34.70 523 SER A CA 1
ATOM 2988 C C . SER A 1 369 ? 4.492 -51.197 -11.222 1.00 38.23 523 SER A C 1
ATOM 2989 O O . SER A 1 369 ? 4.200 -51.928 -10.292 1.00 45.07 523 SER A O 1
ATOM 2992 N N . LEU A 1 370 ? 5.751 -50.935 -11.554 1.00 44.18 524 LEU A N 1
ATOM 2993 C CA . LEU A 1 370 ? 6.875 -51.436 -10.760 1.00 41.08 524 LEU A CA 1
ATOM 2994 C C . LEU A 1 370 ? 6.967 -50.840 -9.364 1.00 45.76 524 LEU A C 1
ATOM 2995 O O . LEU A 1 370 ? 6.549 -49.707 -9.124 1.00 46.82 524 LEU A O 1
ATOM 3000 N N . ASN A 1 371 ? 7.560 -51.593 -8.447 1.00 44.73 525 ASN A N 1
ATOM 3001 C CA . ASN A 1 371 ? 7.715 -51.114 -7.090 1.00 49.02 525 ASN A CA 1
ATOM 3002 C C . ASN A 1 371 ? 8.722 -49.978 -6.954 1.00 48.77 525 ASN A C 1
ATOM 3003 O O . ASN A 1 371 ? 8.621 -49.147 -6.064 1.00 55.01 525 ASN A O 1
ATOM 3008 N N . SER A 1 372 ? 9.696 -49.946 -7.847 1.00 50.04 526 SER A N 1
ATOM 3009 C CA . SER A 1 372 ? 10.697 -48.898 -7.850 1.00 43.75 526 SER A CA 1
ATOM 3010 C C . SER A 1 372 ? 10.214 -47.658 -8.601 1.00 48.04 526 SER A C 1
ATOM 3011 O O . SER A 1 372 ? 10.994 -46.801 -8.998 1.00 52.28 526 SER A O 1
ATOM 3014 N N . SER A 1 373 ? 8.916 -47.548 -8.791 1.00 44.87 527 SER A N 1
ATOM 3015 C CA . SER A 1 373 ? 8.356 -46.304 -9.269 1.00 45.28 527 SER A CA 1
ATOM 3016 C C . SER A 1 373 ? 8.310 -45.288 -8.102 1.00 42.11 527 SER A C 1
ATOM 3017 O O . SER A 1 373 ? 8.216 -45.711 -6.961 1.00 43.33 527 SER A O 1
ATOM 3020 N N . HIS A 1 374 ? 8.437 -43.991 -8.383 1.00 49.67 528 HIS A N 1
ATOM 3021 C CA . HIS A 1 374 ? 7.981 -42.969 -7.463 1.00 52.77 528 HIS A CA 1
ATOM 3022 C C . HIS A 1 374 ? 6.613 -42.374 -7.796 1.00 43.40 528 HIS A C 1
ATOM 3023 O O . HIS A 1 374 ? 6.094 -42.553 -8.906 1.00 47.79 528 HIS A O 1
ATOM 3030 N N . PRO A 1 375 ? 6.038 -41.635 -6.832 1.00 42.06 529 PRO A N 1
ATOM 3031 C CA . PRO A 1 375 ? 4.969 -40.692 -7.154 1.00 41.91 529 PRO A CA 1
ATOM 3032 C C . PRO A 1 375 ? 5.444 -39.703 -8.212 1.00 45.65 529 PRO A C 1
ATOM 3033 O O . PRO A 1 375 ? 6.642 -39.429 -8.284 1.00 50.16 529 PRO A O 1
ATOM 3037 N N . ILE A 1 376 ? 4.514 -39.164 -8.996 1.00 41.85 530 ILE A N 1
ATOM 3038 C CA . ILE A 1 376 ? 4.824 -38.296 -10.114 1.00 38.27 530 ILE A CA 1
ATOM 3039 C C . ILE A 1 376 ? 5.375 -36.938 -9.650 1.00 42.52 530 ILE A C 1
ATOM 3040 O O . ILE A 1 376 ? 6.152 -36.295 -10.345 1.00 43.93 530 ILE A O 1
ATOM 3045 N N . SER A 1 377 ? 4.951 -36.512 -8.469 1.00 48.93 531 SER A N 1
ATOM 3046 C CA . SER A 1 377 ? 5.545 -35.390 -7.766 1.00 42.19 531 SER A CA 1
ATOM 3047 C C . SER A 1 377 ? 6.233 -35.937 -6.525 1.00 44.00 531 SER A C 1
ATOM 3048 O O . SER A 1 377 ? 5.577 -36.200 -5.527 1.00 53.44 531 SER A O 1
ATOM 3051 N N . SER A 1 378 ? 7.539 -36.141 -6.591 1.00 42.27 532 SER A N 1
ATOM 3052 C CA . SER A 1 378 ? 8.274 -36.755 -5.486 1.00 45.85 532 SER A CA 1
ATOM 3053 C C . SER A 1 378 ? 9.587 -36.028 -5.231 1.00 47.25 532 SER A C 1
ATOM 3054 O O . SER A 1 378 ? 10.193 -35.465 -6.146 1.00 49.73 532 SER A O 1
ATOM 3057 N N . SER A 1 379 ? 10.032 -36.054 -3.984 1.00 49.12 533 SER A N 1
ATOM 3058 C CA . SER A 1 379 ? 11.204 -35.286 -3.595 1.00 53.12 533 SER A CA 1
ATOM 3059 C C . SER A 1 379 ? 12.445 -35.715 -4.362 1.00 55.10 533 SER A C 1
ATOM 3060 O O . SER A 1 379 ? 12.626 -36.900 -4.680 1.00 57.49 533 SER A O 1
ATOM 3063 N N . VAL A 1 380 ? 13.274 -34.729 -4.678 1.00 42.99 534 VAL A N 1
ATOM 3064 C CA . VAL A 1 380 ? 14.543 -34.944 -5.355 1.00 52.37 534 VAL A CA 1
ATOM 3065 C C . VAL A 1 380 ? 15.614 -34.243 -4.532 1.00 51.49 534 VAL A C 1
ATOM 3066 O O . VAL A 1 380 ? 15.521 -33.056 -4.222 1.00 51.78 534 VAL A O 1
ATOM 3070 N N . GLN A 1 381 ? 16.617 -35.000 -4.129 1.00 49.92 535 GLN A N 1
ATOM 3071 C CA . GLN A 1 381 ? 17.550 -34.508 -3.136 1.00 49.25 535 GLN A CA 1
ATOM 3072 C C . GLN A 1 381 ? 19.003 -34.719 -3.548 1.00 51.49 535 GLN A C 1
ATOM 3073 O O . GLN A 1 381 ? 19.908 -34.559 -2.745 1.00 50.41 535 GLN A O 1
ATOM 3079 N N . SER A 1 382 ? 19.207 -35.084 -4.806 1.00 44.58 536 SER A N 1
ATOM 3080 C CA . SER A 1 382 ? 20.533 -35.231 -5.370 1.00 45.23 536 SER A CA 1
ATOM 3081 C C . SER A 1 382 ? 20.452 -34.940 -6.849 1.00 45.94 536 SER A C 1
ATOM 3082 O O . SER A 1 382 ? 19.366 -34.942 -7.430 1.00 42.88 536 SER A O 1
ATOM 3085 N N . SER A 1 383 ? 21.603 -34.724 -7.465 1.00 40.81 537 SER A N 1
ATOM 3086 C CA . SER A 1 383 ? 21.632 -34.464 -8.889 1.00 42.53 537 SER A CA 1
ATOM 3087 C C . SER A 1 383 ? 21.108 -35.670 -9.680 1.00 42.54 537 SER A C 1
ATOM 3088 O O . SER A 1 383 ? 20.451 -35.491 -10.713 1.00 43.65 537 SER A O 1
ATOM 3091 N N . GLU A 1 384 ? 21.393 -36.881 -9.195 1.00 41.28 538 GLU A N 1
ATOM 3092 C CA . GLU A 1 384 ? 20.924 -38.118 -9.832 1.00 42.97 538 GLU A CA 1
ATOM 3093 C C . GLU A 1 384 ? 19.412 -38.167 -9.859 1.00 42.18 538 GLU A C 1
ATOM 3094 O O . GLU A 1 384 ? 18.800 -38.523 -10.875 1.00 38.80 538 GLU A O 1
ATOM 3100 N N . GLN A 1 385 ? 18.801 -37.817 -8.736 1.00 38.42 539 GLN A N 1
ATOM 3101 C CA . GLN A 1 385 ? 17.355 -37.780 -8.692 1.00 36.09 539 GLN A CA 1
ATOM 3102 C C . GLN A 1 385 ? 16.782 -36.680 -9.556 1.00 38.13 539 GLN A C 1
ATOM 3103 O O . GLN A 1 385 ? 15.715 -36.859 -10.126 1.00 44.47 539 GLN A O 1
ATOM 3109 N N . ILE A 1 386 ? 17.483 -35.555 -9.690 1.00 39.98 540 ILE A N 1
ATOM 3110 C CA . ILE A 1 386 ? 16.976 -34.492 -10.547 1.00 36.67 540 ILE A CA 1
ATOM 3111 C C . ILE A 1 386 ? 16.952 -35.009 -11.974 1.00 36.95 540 ILE A C 1
ATOM 3112 O O . ILE A 1 386 ? 15.943 -34.921 -12.643 1.00 39.49 540 ILE A O 1
ATOM 3117 N N . GLU A 1 387 ? 18.071 -35.557 -12.419 1.00 37.61 541 GLU A N 1
ATOM 3118 C CA . GLU A 1 387 ? 18.184 -36.152 -13.741 1.00 38.04 541 GLU A CA 1
ATOM 3119 C C . GLU A 1 387 ? 17.126 -37.208 -13.975 1.00 35.60 541 GLU A C 1
ATOM 3120 O O . GLU A 1 387 ? 16.529 -37.242 -15.036 1.00 43.26 541 GLU A O 1
ATOM 3126 N N . GLU A 1 388 ? 16.897 -38.068 -12.985 1.00 40.37 542 GLU A N 1
ATOM 3127 C CA . GLU A 1 388 ? 15.926 -39.165 -13.099 1.00 42.44 542 GLU A CA 1
ATOM 3128 C C . GLU A 1 388 ? 14.476 -38.705 -13.274 1.00 38.58 542 GLU A C 1
ATOM 3129 O O . GLU A 1 388 ? 13.621 -39.491 -13.672 1.00 38.39 542 GLU A O 1
ATOM 3135 N N . MET A 1 389 ? 14.196 -37.442 -12.977 1.00 34.98 543 MET A N 1
ATOM 3136 C CA . MET A 1 389 ? 12.859 -36.909 -13.192 1.00 34.06 543 MET A CA 1
ATOM 3137 C C . MET A 1 389 ? 12.514 -36.865 -14.673 1.00 34.13 543 MET A C 1
ATOM 3138 O O . MET A 1 389 ? 11.350 -36.914 -15.035 1.00 36.45 543 MET A O 1
ATOM 3143 N N . PHE A 1 390 ? 13.526 -36.769 -15.534 1.00 38.65 544 PHE A N 1
ATOM 3144 C CA . PHE A 1 390 ? 13.282 -36.684 -16.973 1.00 34.66 544 PHE A CA 1
ATOM 3145 C C . PHE A 1 390 ? 13.025 -38.053 -17.568 1.00 41.75 544 PHE A C 1
ATOM 3146 O O . PHE A 1 390 ? 13.852 -38.592 -18.304 1.00 44.12 544 PHE A O 1
ATOM 3154 N N . ASP A 1 391 ? 11.862 -38.604 -17.229 1.00 37.61 545 ASP A N 1
ATOM 3155 C CA . ASP A 1 391 ? 11.488 -39.945 -17.659 1.00 44.20 545 ASP A CA 1
ATOM 3156 C C . ASP A 1 391 ? 10.047 -39.987 -18.142 1.00 46.42 545 ASP A C 1
ATOM 3157 O O . ASP A 1 391 ? 9.363 -38.966 -18.175 1.00 40.19 545 ASP A O 1
ATOM 3162 N N . SER A 1 392 ? 9.576 -41.167 -18.507 1.00 40.58 546 SER A N 1
ATOM 3163 C CA . SER A 1 392 ? 8.233 -41.242 -19.060 1.00 41.73 546 SER A CA 1
ATOM 3164 C C . SER A 1 392 ? 7.125 -40.946 -18.037 1.00 39.02 546 SER A C 1
ATOM 3165 O O . SER A 1 392 ? 6.052 -40.536 -18.428 1.00 43.59 546 SER A O 1
ATOM 3168 N N . LEU A 1 393 ? 7.363 -41.115 -16.744 1.00 37.23 547 LEU A N 1
ATOM 3169 C CA . LEU A 1 393 ? 6.314 -40.763 -15.785 1.00 33.93 547 LEU A CA 1
ATOM 3170 C C . LEU A 1 393 ? 5.951 -39.285 -15.872 1.00 40.28 547 LEU A C 1
ATOM 3171 O O . LEU A 1 393 ? 4.800 -38.958 -16.144 1.00 46.85 547 LEU A O 1
ATOM 3176 N N . SER A 1 394 ? 6.922 -38.403 -15.634 1.00 38.09 548 SER A N 1
ATOM 3177 C CA . SER A 1 394 ? 6.708 -36.945 -15.703 1.00 39.68 548 SER A CA 1
ATOM 3178 C C . SER A 1 394 ? 6.060 -36.474 -17.000 1.00 38.89 548 SER A C 1
ATOM 3179 O O . SER A 1 394 ? 5.311 -35.494 -17.010 1.00 44.07 548 SER A O 1
ATOM 3182 N N . TYR A 1 395 ? 6.380 -37.141 -18.104 1.00 37.56 549 TYR A N 1
ATOM 3183 C CA . TYR A 1 395 ? 5.846 -36.748 -19.406 1.00 34.02 549 TYR A CA 1
ATOM 3184 C C . TYR A 1 395 ? 4.482 -37.348 -19.684 1.00 35.05 549 TYR A C 1
ATOM 3185 O O . TYR A 1 395 ? 3.540 -36.623 -19.954 1.00 44.30 549 TYR A O 1
ATOM 3194 N N . PHE A 1 396 ? 4.373 -38.671 -19.622 1.00 34.26 550 PHE A N 1
ATOM 3195 C CA . PHE A 1 396 ? 3.169 -39.325 -20.106 1.00 34.06 550 PHE A CA 1
ATOM 3196 C C . PHE A 1 396 ? 2.125 -39.607 -19.027 1.00 34.89 550 PHE A C 1
ATOM 3197 O O . PHE A 1 396 ? 0.936 -39.509 -19.301 1.00 41.15 550 PHE A O 1
ATOM 3205 N N . LYS A 1 397 ? 2.532 -39.916 -17.804 1.00 32.83 551 LYS A N 1
ATOM 3206 C CA . LYS A 1 397 ? 1.556 -39.934 -16.714 1.00 35.08 551 LYS A CA 1
ATOM 3207 C C . LYS A 1 397 ? 1.045 -38.522 -16.418 1.00 37.39 551 LYS A C 1
ATOM 3208 O O . LYS A 1 397 ? -0.128 -38.326 -16.143 1.00 40.50 551 LYS A O 1
ATOM 3214 N N . GLY A 1 398 ? 1.919 -37.531 -16.481 1.00 39.54 552 GLY A N 1
ATOM 3215 C CA . GLY A 1 398 ? 1.482 -36.169 -16.237 1.00 37.06 552 GLY A CA 1
ATOM 3216 C C . GLY A 1 398 ? 0.435 -35.712 -17.237 1.00 41.21 552 GLY A C 1
ATOM 3217 O O . GLY A 1 398 ? -0.565 -35.109 -16.858 1.00 40.05 552 GLY A O 1
ATOM 3218 N N . SER A 1 399 ? 0.655 -35.998 -18.517 1.00 32.97 553 SER A N 1
ATOM 3219 C CA . SER A 1 399 ? -0.299 -35.591 -19.533 1.00 35.50 553 SER A CA 1
ATOM 3220 C C . SER A 1 399 ? -1.569 -36.438 -19.543 1.00 42.64 553 SER A C 1
ATOM 3221 O O . SER A 1 399 ? -2.571 -36.050 -20.137 1.00 47.47 553 SER A O 1
ATOM 3224 N N . SER A 1 400 ? -1.521 -37.604 -18.912 1.00 38.67 554 SER A N 1
ATOM 3225 C CA . SER A 1 400 ? -2.674 -38.485 -18.930 1.00 44.89 554 SER A CA 1
ATOM 3226 C C . SER A 1 400 ? -3.516 -38.193 -17.697 1.00 42.03 554 SER A C 1
ATOM 3227 O O . SER A 1 400 ? -4.722 -38.409 -17.703 1.00 47.85 554 SER A O 1
ATOM 3230 N N . LEU A 1 401 ? -2.878 -37.679 -16.650 1.00 37.03 555 LEU A N 1
ATOM 3231 C CA . LEU A 1 401 ? -3.613 -37.030 -15.581 1.00 37.04 555 LEU A CA 1
ATOM 3232 C C . LEU A 1 401 ? -4.467 -35.896 -16.147 1.00 45.57 555 LEU A C 1
ATOM 3233 O O . LEU A 1 401 ? -5.640 -35.776 -15.823 1.00 46.85 555 LEU A O 1
ATOM 3238 N N . LEU A 1 402 ? -3.881 -35.061 -16.997 1.00 45.02 556 LEU A N 1
ATOM 3239 C CA . LEU A 1 402 ? -4.624 -33.943 -17.573 1.00 45.99 556 LEU A CA 1
ATOM 3240 C C . LEU A 1 402 ? -5.682 -34.400 -18.542 1.00 45.50 556 LEU A C 1
ATOM 3241 O O . LEU A 1 402 ? -6.698 -33.744 -18.687 1.00 46.86 556 LEU A O 1
ATOM 3246 N N . LEU A 1 403 ? -5.431 -35.513 -19.223 1.00 43.79 557 LEU A N 1
ATOM 3247 C CA . LEU A 1 403 ? -6.405 -36.044 -20.166 1.00 49.24 557 LEU A CA 1
ATOM 3248 C C . LEU A 1 403 ? -7.642 -36.538 -19.416 1.00 48.58 557 LEU A C 1
ATOM 3249 O O . LEU A 1 403 ? -8.777 -36.358 -19.853 1.00 48.17 557 LEU A O 1
ATOM 3254 N N . MET A 1 404 ? -7.396 -37.176 -18.283 1.00 46.68 558 MET A N 1
ATOM 3255 C CA . MET A 1 404 ? -8.446 -37.637 -17.399 1.00 48.43 558 MET A CA 1
ATOM 3256 C C . MET A 1 404 ? -9.245 -36.425 -16.934 1.00 48.75 558 MET A C 1
ATOM 3257 O O . MET A 1 404 ? -10.460 -36.448 -16.890 1.00 54.78 558 MET A O 1
ATOM 3262 N N . LEU A 1 405 ? -8.554 -35.349 -16.617 1.00 45.72 559 LEU A N 1
ATOM 3263 C CA . LEU A 1 405 ? -9.222 -34.197 -16.052 1.00 47.17 559 LEU A CA 1
ATOM 3264 C C . LEU A 1 405 ? -10.023 -33.457 -17.108 1.00 51.62 559 LEU A C 1
ATOM 3265 O O . LEU A 1 405 ? -11.162 -33.075 -16.874 1.00 59.10 559 LEU A O 1
ATOM 3270 N N . LYS A 1 406 ? -9.432 -33.253 -18.276 1.00 49.96 560 LYS A N 1
ATOM 3271 C CA . LYS A 1 406 ? -10.137 -32.606 -19.368 1.00 45.19 560 LYS A CA 1
ATOM 3272 C C . LYS A 1 406 ? -11.365 -33.426 -19.818 1.00 49.92 560 LYS A C 1
ATOM 3273 O O . LYS A 1 406 ? -12.439 -32.877 -20.025 1.00 53.83 560 LYS A O 1
ATOM 3279 N N . THR A 1 407 ? -11.205 -34.736 -19.973 1.00 53.62 561 THR A N 1
ATOM 3280 C CA . THR A 1 407 ? -12.331 -35.603 -20.340 1.00 56.84 561 THR A CA 1
ATOM 3281 C C . THR A 1 407 ? -13.487 -35.474 -19.334 1.00 56.92 561 THR A C 1
ATOM 3282 O O . THR A 1 407 ? -14.650 -35.344 -19.717 1.00 50.45 561 THR A O 1
ATOM 3286 N N . TYR A 1 408 ? -13.144 -35.492 -18.049 1.00 50.04 562 TYR A N 1
ATOM 3287 C CA . TYR A 1 408 ? -14.131 -35.522 -16.986 1.00 51.80 562 TYR A CA 1
ATOM 3288 C C . TYR A 1 408 ? -14.855 -34.200 -16.781 1.00 57.05 562 TYR A C 1
ATOM 3289 O O . TYR A 1 408 ? -16.076 -34.168 -16.666 1.00 55.96 562 TYR A O 1
ATOM 3298 N N . LEU A 1 409 ? -14.108 -33.109 -16.703 1.00 52.45 563 LEU A N 1
ATOM 3299 C CA . LEU A 1 409 ? -14.732 -31.800 -16.707 1.00 53.17 563 LEU A CA 1
ATOM 3300 C C . LEU A 1 409 ? -15.061 -31.522 -18.164 1.00 51.92 563 LEU A C 1
ATOM 3301 O O . LEU A 1 409 ? -15.314 -32.442 -18.933 1.00 62.69 563 LEU A O 1
ATOM 3306 N N . SER A 1 410 ? -15.059 -30.273 -18.572 1.00 55.80 564 SER A N 1
ATOM 3307 C CA . SER A 1 410 ? -15.293 -30.007 -19.983 1.00 62.86 564 SER A CA 1
ATOM 3308 C C . SER A 1 410 ? -14.019 -29.528 -20.675 1.00 56.06 564 SER A C 1
ATOM 3309 O O . SER A 1 410 ? -13.049 -29.182 -20.010 1.00 55.34 564 SER A O 1
ATOM 3312 N N . GLU A 1 411 ? -14.019 -29.510 -22.003 1.00 54.44 565 GLU A N 1
ATOM 3313 C CA . GLU A 1 411 ? -12.923 -28.907 -22.768 1.00 55.60 565 GLU A CA 1
ATOM 3314 C C . GLU A 1 411 ? -12.802 -27.408 -22.429 1.00 51.55 565 GLU A C 1
ATOM 3315 O O . GLU A 1 411 ? -11.702 -26.887 -22.211 1.00 50.98 565 GLU A O 1
ATOM 3321 N N . ASP A 1 412 ? -13.949 -26.742 -22.364 1.00 45.92 566 ASP A N 1
ATOM 3322 C CA . ASP A 1 412 ? -14.034 -25.317 -22.092 1.00 48.19 566 ASP A CA 1
ATOM 3323 C C . ASP A 1 412 ? -13.713 -25.014 -20.638 1.00 48.17 566 ASP A C 1
ATOM 3324 O O . ASP A 1 412 ? -13.110 -23.991 -20.331 1.00 47.04 566 ASP A O 1
ATOM 3329 N N . VAL A 1 413 ? -14.128 -25.895 -19.738 1.00 45.60 567 VAL A N 1
ATOM 3330 C CA . VAL A 1 413 ? -13.797 -25.721 -18.333 1.00 48.35 567 VAL A CA 1
ATOM 3331 C C . VAL A 1 413 ? -12.275 -25.873 -18.136 1.00 51.10 567 VAL A C 1
ATOM 3332 O O . VAL A 1 413 ? -11.659 -25.152 -17.350 1.00 45.64 567 VAL A O 1
ATOM 3336 N N . PHE A 1 414 ? -11.693 -26.796 -18.899 1.00 48.94 568 PHE A N 1
ATOM 3337 C CA . PHE A 1 414 ? -10.262 -27.037 -18.946 1.00 40.87 568 PHE A CA 1
ATOM 3338 C C . PHE A 1 414 ? -9.493 -25.840 -19.468 1.00 46.51 568 PHE A C 1
ATOM 3339 O O . PHE A 1 414 ? -8.481 -25.437 -18.897 1.00 46.09 568 PHE A O 1
ATOM 3347 N N . GLN A 1 415 ? -9.949 -25.294 -20.583 1.00 41.61 569 GLN A N 1
ATOM 3348 C CA . GLN A 1 415 ? -9.268 -24.164 -21.172 1.00 41.99 569 GLN A CA 1
ATOM 3349 C C . GLN A 1 415 ? -9.373 -22.908 -20.296 1.00 43.78 569 GLN A C 1
ATOM 3350 O O . GLN A 1 415 ? -8.464 -22.074 -20.274 1.00 47.28 569 GLN A O 1
ATOM 3356 N N . HIS A 1 416 ? -10.473 -22.765 -19.569 1.00 44.88 570 HIS A N 1
ATOM 3357 C CA A HIS A 1 416 ? -10.625 -21.613 -18.700 0.45 45.72 570 HIS A CA 1
ATOM 3358 C CA B HIS A 1 416 ? -10.647 -21.625 -18.681 0.55 45.75 570 HIS A CA 1
ATOM 3359 C C . HIS A 1 416 ? -9.635 -21.718 -17.548 1.00 40.00 570 HIS A C 1
ATOM 3360 O O . HIS A 1 416 ? -8.996 -20.739 -17.198 1.00 41.36 570 HIS A O 1
ATOM 3373 N N . ALA A 1 417 ? -9.500 -22.914 -16.979 1.00 44.08 571 ALA A N 1
ATOM 3374 C CA . ALA A 1 417 ? -8.548 -23.156 -15.886 1.00 41.83 571 ALA A CA 1
ATOM 3375 C C . ALA A 1 417 ? -7.139 -22.834 -16.338 1.00 42.10 571 ALA A C 1
ATOM 3376 O O . ALA A 1 417 ? -6.407 -22.152 -15.634 1.00 43.38 571 ALA A O 1
ATOM 3378 N N . VAL A 1 418 ? -6.777 -23.334 -17.516 1.00 36.27 572 VAL A N 1
ATOM 3379 C CA . VAL A 1 418 ? -5.471 -23.113 -18.105 1.00 43.21 572 VAL A CA 1
ATOM 3380 C C . VAL A 1 418 ? -5.149 -21.626 -18.256 1.00 46.23 572 VAL A C 1
ATOM 3381 O O . VAL A 1 418 ? -4.094 -21.172 -17.791 1.00 47.83 572 VAL A O 1
ATOM 3385 N N . VAL A 1 419 ? -6.059 -20.873 -18.874 1.00 40.16 573 VAL A N 1
ATOM 3386 C CA . VAL A 1 419 ? -5.857 -19.438 -19.084 1.00 37.70 573 VAL A CA 1
ATOM 3387 C C . VAL A 1 419 ? -5.747 -18.666 -17.761 1.00 41.42 573 VAL A C 1
ATOM 3388 O O . VAL A 1 419 ? -5.016 -17.679 -17.672 1.00 43.21 573 VAL A O 1
ATOM 3392 N N . LEU A 1 420 ? -6.453 -19.097 -16.721 1.00 39.57 574 LEU A N 1
ATOM 3393 C CA . LEU A 1 420 ? -6.320 -18.398 -15.455 1.00 42.44 574 LEU A CA 1
ATOM 3394 C C . LEU A 1 420 ? -4.922 -18.615 -14.916 1.00 44.44 574 LEU A C 1
ATOM 3395 O O . LEU A 1 420 ? -4.165 -17.677 -14.670 1.00 48.46 574 LEU A O 1
ATOM 3400 N N . TYR A 1 421 ? -4.601 -19.882 -14.747 1.00 45.16 575 TYR A N 1
ATOM 3401 C CA . TYR A 1 421 ? -3.273 -20.361 -14.401 1.00 44.80 575 TYR A CA 1
ATOM 3402 C C . TYR A 1 421 ? -2.107 -19.614 -15.064 1.00 42.04 575 TYR A C 1
ATOM 3403 O O . TYR A 1 421 ? -1.244 -19.101 -14.363 1.00 43.39 575 TYR A O 1
ATOM 3412 N N . LEU A 1 422 ? -2.073 -19.543 -16.395 1.00 35.83 576 LEU A N 1
ATOM 3413 C CA . LEU A 1 422 ? -0.944 -18.891 -17.064 1.00 44.30 576 LEU A CA 1
ATOM 3414 C C . LEU A 1 422 ? -0.922 -17.384 -16.819 1.00 46.56 576 LEU A C 1
ATOM 3415 O O . LEU A 1 422 ? 0.158 -16.796 -16.816 1.00 43.22 576 LEU A O 1
ATOM 3420 N N . HIS A 1 423 ? -2.088 -16.759 -16.612 1.00 44.89 577 HIS A N 1
ATOM 3421 C CA . HIS A 1 423 ? -2.129 -15.316 -16.322 1.00 47.31 577 HIS A CA 1
ATOM 3422 C C . HIS A 1 423 ? -1.626 -15.013 -14.918 1.00 43.14 577 HIS A C 1
ATOM 3423 O O . HIS A 1 423 ? -0.834 -14.110 -14.699 1.00 50.62 577 HIS A O 1
ATOM 3430 N N . ASN A 1 424 ? -2.097 -15.797 -13.972 1.00 38.52 578 ASN A N 1
ATOM 3431 C CA . ASN A 1 424 ? -1.789 -15.616 -12.573 1.00 42.70 578 ASN A CA 1
ATOM 3432 C C . ASN A 1 424 ? -0.318 -15.866 -12.213 1.00 45.63 578 ASN A C 1
ATOM 3433 O O . ASN A 1 424 ? 0.158 -15.454 -11.161 1.00 49.29 578 ASN A O 1
ATOM 3438 N N . HIS A 1 425 ? 0.404 -16.566 -13.072 1.00 44.70 579 HIS A N 1
ATOM 3439 C CA . HIS A 1 425 ? 1.730 -16.996 -12.679 1.00 41.71 579 HIS A CA 1
ATOM 3440 C C . HIS A 1 425 ? 2.779 -16.661 -13.732 1.00 42.34 579 HIS A C 1
ATOM 3441 O O . HIS A 1 425 ? 3.925 -17.106 -13.623 1.00 40.12 579 HIS A O 1
ATOM 3448 N N . SER A 1 426 ? 2.385 -15.865 -14.728 1.00 41.04 580 SER A N 1
ATOM 3449 C CA . SER A 1 426 ? 3.308 -15.330 -15.733 1.00 36.25 580 SER A CA 1
ATOM 3450 C C . SER A 1 426 ? 4.586 -14.791 -15.143 1.00 40.35 580 SER A C 1
ATOM 3451 O O . SER A 1 426 ? 4.544 -13.930 -14.262 1.00 38.39 580 SER A O 1
ATOM 3454 N N . TYR A 1 427 ? 5.706 -15.318 -15.641 1.00 35.98 581 TYR A N 1
ATOM 3455 C CA . TYR A 1 427 ? 7.055 -14.916 -15.248 1.00 34.74 581 TYR A CA 1
ATOM 3456 C C . TYR A 1 427 ? 7.332 -15.296 -13.811 1.00 31.65 581 TYR A C 1
ATOM 3457 O O . TYR A 1 427 ? 8.061 -14.610 -13.126 1.00 42.39 581 TYR A O 1
ATOM 3466 N N . ALA A 1 428 ? 6.750 -16.398 -13.358 1.00 32.49 582 ALA A N 1
ATOM 3467 C CA . ALA A 1 428 ? 6.865 -16.761 -11.956 1.00 40.65 582 ALA A CA 1
ATOM 3468 C C . ALA A 1 428 ? 6.874 -18.270 -11.741 1.00 35.16 582 ALA A C 1
ATOM 3469 O O . ALA A 1 428 ? 6.948 -19.049 -12.684 1.00 38.11 582 ALA A O 1
ATOM 3471 N N . SER A 1 429 ? 6.814 -18.678 -10.486 1.00 39.60 583 SER A N 1
ATOM 3472 C CA . SER A 1 429 ? 7.012 -20.075 -10.168 1.00 40.31 583 SER A CA 1
ATOM 3473 C C . SER A 1 429 ? 5.822 -20.709 -9.484 1.00 44.72 583 SER A C 1
ATOM 3474 O O . SER A 1 429 ? 5.046 -20.049 -8.817 1.00 56.77 583 SER A O 1
ATOM 3477 N N . ILE A 1 430 ? 5.699 -22.012 -9.659 1.00 44.09 584 ILE A N 1
ATOM 3478 C CA . ILE A 1 430 ? 4.516 -22.749 -9.264 1.00 48.52 584 ILE A CA 1
ATOM 3479 C C . ILE A 1 430 ? 4.865 -24.077 -8.631 1.00 45.06 584 ILE A C 1
ATOM 3480 O O . ILE A 1 430 ? 5.944 -24.591 -8.818 1.00 46.51 584 ILE A O 1
ATOM 3485 N N . GLN A 1 431 ? 3.930 -24.627 -7.876 1.00 54.26 585 GLN A N 1
ATOM 3486 C CA . GLN A 1 431 ? 4.018 -26.013 -7.439 1.00 47.97 585 GLN A CA 1
ATOM 3487 C C . GLN A 1 431 ? 2.651 -26.626 -7.659 1.00 42.69 585 GLN A C 1
ATOM 3488 O O . GLN A 1 431 ? 1.720 -25.915 -8.005 1.00 42.23 585 GLN A O 1
ATOM 3494 N N . SER A 1 432 ? 2.530 -27.929 -7.454 1.00 48.86 586 SER A N 1
ATOM 3495 C CA . SER A 1 432 ? 1.320 -28.669 -7.838 1.00 55.36 586 SER A CA 1
ATOM 3496 C C . SER A 1 432 ? 0.006 -28.017 -7.427 1.00 49.54 586 SER A C 1
ATOM 3497 O O . SER A 1 432 ? -0.960 -28.021 -8.190 1.00 52.62 586 SER A O 1
ATOM 3500 N N . ASP A 1 433 ? -0.020 -27.428 -6.240 1.00 50.01 587 ASP A N 1
ATOM 3501 C CA . ASP A 1 433 ? -1.269 -26.916 -5.695 1.00 44.79 587 ASP A CA 1
ATOM 3502 C C . ASP A 1 433 ? -1.802 -25.749 -6.477 1.00 52.42 587 ASP A C 1
ATOM 3503 O O . ASP A 1 433 ? -3.012 -25.558 -6.523 1.00 55.22 587 ASP A O 1
ATOM 3508 N N . ASP A 1 434 ? -0.923 -24.966 -7.091 1.00 45.65 588 ASP A N 1
ATOM 3509 C CA . ASP A 1 434 ? -1.397 -23.815 -7.852 1.00 47.77 588 ASP A CA 1
ATOM 3510 C C . ASP A 1 434 ? -2.241 -24.261 -9.034 1.00 51.20 588 ASP A C 1
ATOM 3511 O O . ASP A 1 434 ? -3.209 -23.593 -9.408 1.00 47.98 588 ASP A O 1
ATOM 3516 N N . LEU A 1 435 ? -1.897 -25.408 -9.605 1.00 48.48 589 LEU A N 1
ATOM 3517 C CA . LEU A 1 435 ? -2.622 -25.879 -10.768 1.00 49.35 589 LEU A CA 1
ATOM 3518 C C . LEU A 1 435 ? -4.010 -26.328 -10.336 1.00 54.17 589 LEU A C 1
ATOM 3519 O O . LEU A 1 435 ? -5.004 -26.054 -11.008 1.00 58.38 589 LEU A O 1
ATOM 3524 N N . TRP A 1 436 ? -4.090 -27.011 -9.203 1.00 48.05 590 TRP A N 1
ATOM 3525 C CA . TRP A 1 436 ? -5.387 -27.451 -8.745 1.00 49.67 590 TRP A CA 1
ATOM 3526 C C . TRP A 1 436 ? -6.197 -26.252 -8.253 1.00 50.90 590 TRP A C 1
ATOM 3527 O O . TRP A 1 436 ? -7.415 -26.250 -8.354 1.00 49.46 590 TRP A O 1
ATOM 3538 N N . ASP A 1 437 ? -5.524 -25.224 -7.748 1.00 56.33 591 ASP A N 1
ATOM 3539 C CA . ASP A 1 437 ? -6.221 -24.020 -7.310 1.00 47.91 591 ASP A CA 1
ATOM 3540 C C . ASP A 1 437 ? -6.915 -23.375 -8.485 1.00 51.28 591 ASP A C 1
ATOM 3541 O O . ASP A 1 437 ? -8.069 -22.992 -8.380 1.00 65.11 591 ASP A O 1
ATOM 3546 N N . SER A 1 438 ? -6.214 -23.253 -9.603 1.00 49.84 592 SER A N 1
ATOM 3547 C CA . SER A 1 438 ? -6.789 -22.619 -10.779 1.00 51.37 592 SER A CA 1
ATOM 3548 C C . SER A 1 438 ? -7.977 -23.406 -11.303 1.00 53.89 592 SER A C 1
ATOM 3549 O O . SER A 1 438 ? -8.894 -22.841 -11.878 1.00 52.20 592 SER A O 1
ATOM 3552 N N . PHE A 1 439 ? -7.955 -24.716 -11.123 1.00 49.86 593 PHE A N 1
ATOM 3553 C CA . PHE A 1 439 ? -9.093 -25.515 -11.536 1.00 56.21 593 PHE A CA 1
ATOM 3554 C C . PHE A 1 439 ? -10.255 -25.283 -10.595 1.00 56.04 593 PHE A C 1
ATOM 3555 O O . PHE A 1 439 ? -11.401 -25.185 -11.030 1.00 49.87 593 PHE A O 1
ATOM 3563 N N . ASN A 1 440 ? -9.947 -25.202 -9.304 1.00 52.27 594 ASN A N 1
ATOM 3564 C CA . ASN A 1 440 ? -10.959 -24.962 -8.293 1.00 53.30 594 ASN A CA 1
ATOM 3565 C C . ASN A 1 440 ? -11.684 -23.634 -8.496 1.00 60.15 594 ASN A C 1
ATOM 3566 O O . ASN A 1 440 ? -12.863 -23.529 -8.188 1.00 76.48 594 ASN A O 1
ATOM 3571 N N . GLU A 1 441 ? -10.997 -22.632 -9.035 1.00 58.58 595 GLU A N 1
ATOM 3572 C CA . GLU A 1 441 ? -11.617 -21.332 -9.288 1.00 65.15 595 GLU A CA 1
ATOM 3573 C C . GLU A 1 441 ? -12.619 -21.407 -10.428 1.00 62.91 595 GLU A C 1
ATOM 3574 O O . GLU A 1 441 ? -13.688 -20.808 -10.378 1.00 79.07 595 GLU A O 1
ATOM 3580 N N . VAL A 1 442 ? -12.268 -22.149 -11.463 1.00 54.62 596 VAL A N 1
ATOM 3581 C CA . VAL A 1 442 ? -13.167 -22.332 -12.604 1.00 62.02 596 VAL A CA 1
ATOM 3582 C C . VAL A 1 442 ? -14.280 -23.331 -12.266 1.00 69.38 596 VAL A C 1
ATOM 3583 O O . VAL A 1 442 ? -15.378 -23.272 -12.810 1.00 73.88 596 VAL A O 1
ATOM 3587 N N . THR A 1 443 ? -13.982 -24.242 -11.345 1.00 74.00 597 THR A N 1
ATOM 3588 C CA . THR A 1 443 ? -14.872 -25.347 -11.019 1.00 73.77 597 THR A CA 1
ATOM 3589 C C . THR A 1 443 ? -16.125 -24.915 -10.274 1.00 86.72 597 THR A C 1
ATOM 3590 O O . THR A 1 443 ? -17.186 -25.570 -10.490 1.00 93.43 597 THR A O 1
ATOM 3594 N N . ASN A 1 444 ? -16.058 -23.851 -9.453 1.00 89.75 598 ASN A N 1
ATOM 3595 C CA . ASN A 1 444 ? -17.284 -23.326 -8.862 1.00 99.31 598 ASN A CA 1
ATOM 3596 C C . ASN A 1 444 ? -17.618 -24.237 -7.705 1.00 105.46 598 ASN A C 1
ATOM 3597 O O . ASN A 1 444 ? -18.752 -24.554 -7.410 1.00 99.44 598 ASN A O 1
ATOM 3602 N N . GLN A 1 445 ? -16.509 -24.779 -7.196 1.00 102.50 599 GLN A N 1
ATOM 3603 C CA . GLN A 1 445 ? -16.343 -25.644 -6.007 1.00 91.63 599 GLN A CA 1
ATOM 3604 C C . GLN A 1 445 ? -17.427 -26.696 -5.907 1.00 93.61 599 GLN A C 1
ATOM 3605 O O . GLN A 1 445 ? -17.783 -27.175 -4.842 1.00 100.95 599 GLN A O 1
ATOM 3611 N N . THR A 1 446 ? -17.915 -27.046 -7.089 1.00 100.34 600 THR A N 1
ATOM 3612 C CA . THR A 1 446 ? -18.824 -28.160 -7.319 1.00 96.33 600 THR A CA 1
ATOM 3613 C C . THR A 1 446 ? -18.050 -29.451 -7.095 1.00 96.55 600 THR A C 1
ATOM 3614 O O . THR A 1 446 ? -18.539 -30.424 -6.508 1.00 93.05 600 THR A O 1
ATOM 3618 N N . LEU A 1 447 ? -16.812 -29.417 -7.573 1.00 86.14 601 LEU A N 1
ATOM 3619 C CA . LEU A 1 447 ? -15.860 -30.490 -7.395 1.00 74.93 601 LEU A CA 1
ATOM 3620 C C . LEU A 1 447 ? -14.569 -29.905 -6.826 1.00 65.83 601 LEU A C 1
ATOM 3621 O O . LEU A 1 447 ? -14.040 -28.933 -7.346 1.00 68.33 601 LEU A O 1
ATOM 3626 N N . ASP A 1 448 ? -14.074 -30.473 -5.736 1.00 60.90 602 ASP A N 1
ATOM 3627 C CA . ASP A 1 448 ? -12.798 -30.030 -5.190 1.00 59.67 602 ASP A CA 1
ATOM 3628 C C . ASP A 1 448 ? -11.637 -30.767 -5.860 1.00 63.82 602 ASP A C 1
ATOM 3629 O O . ASP A 1 448 ? -11.226 -31.840 -5.423 1.00 62.24 602 ASP A O 1
ATOM 3634 N N . VAL A 1 449 ? -11.096 -30.163 -6.908 1.00 59.54 603 VAL A N 1
ATOM 3635 C CA . VAL A 1 449 ? -10.104 -30.821 -7.737 1.00 61.10 603 VAL A CA 1
ATOM 3636 C C . VAL A 1 449 ? -8.809 -31.119 -6.971 1.00 62.07 603 VAL A C 1
ATOM 3637 O O . VAL A 1 449 ? -8.146 -32.134 -7.223 1.00 57.28 603 VAL A O 1
ATOM 3641 N N . LYS A 1 450 ? -8.473 -30.277 -5.997 1.00 57.29 604 LYS A N 1
ATOM 3642 C CA . LYS A 1 450 ? -7.274 -30.545 -5.215 1.00 52.49 604 LYS A CA 1
ATOM 3643 C C . LYS A 1 450 ? -7.361 -31.902 -4.499 1.00 55.19 604 LYS A C 1
ATOM 3644 O O . LYS A 1 450 ? -6.420 -32.695 -4.559 1.00 60.95 604 LYS A O 1
ATOM 3650 N N . ARG A 1 451 ? -8.484 -32.191 -3.845 1.00 62.45 605 ARG A N 1
ATOM 3651 C CA . ARG A 1 451 ? -8.582 -33.438 -3.097 1.00 66.38 605 ARG A CA 1
ATOM 3652 C C . ARG A 1 451 ? -8.846 -34.616 -4.034 1.00 55.82 605 ARG A C 1
ATOM 3653 O O . ARG A 1 451 ? -8.588 -35.763 -3.695 1.00 57.91 605 ARG A O 1
ATOM 3661 N N . MET A 1 452 ? -9.314 -34.321 -5.237 1.00 51.84 606 MET A N 1
ATOM 3662 C CA . MET A 1 452 ? -9.494 -35.365 -6.237 1.00 52.95 606 MET A CA 1
ATOM 3663 C C . MET A 1 452 ? -8.153 -35.855 -6.807 1.00 56.91 606 MET A C 1
ATOM 3664 O O . MET A 1 452 ? -8.016 -37.035 -7.138 1.00 51.84 606 MET A O 1
ATOM 3669 N N . MET A 1 453 ? -7.175 -34.952 -6.927 1.00 48.80 607 MET A N 1
ATOM 3670 C CA . MET A 1 453 ? -5.914 -35.264 -7.609 1.00 41.39 607 MET A CA 1
ATOM 3671 C C . MET A 1 453 ? -4.820 -35.653 -6.628 1.00 48.31 607 MET A C 1
ATOM 3672 O O . MET A 1 453 ? -3.716 -36.033 -7.033 1.00 51.15 607 MET A O 1
ATOM 3677 N N . LYS A 1 454 ? -5.125 -35.561 -5.338 1.00 57.14 608 LYS A N 1
ATOM 3678 C CA . LYS A 1 454 ? -4.149 -35.831 -4.289 1.00 45.12 608 LYS A CA 1
ATOM 3679 C C . LYS A 1 454 ? -3.432 -37.162 -4.526 1.00 49.64 608 LYS A C 1
ATOM 3680 O O . LYS A 1 454 ? -2.209 -37.217 -4.619 1.00 50.96 608 LYS A O 1
ATOM 3686 N N . THR A 1 455 ? -4.197 -38.238 -4.635 1.00 50.07 609 THR A N 1
ATOM 3687 C CA . THR A 1 455 ? -3.582 -39.548 -4.708 1.00 44.74 609 THR A CA 1
ATOM 3688 C C . THR A 1 455 ? -2.906 -39.712 -6.053 1.00 42.80 609 THR A C 1
ATOM 3689 O O . THR A 1 455 ? -1.821 -40.295 -6.149 1.00 43.77 609 THR A O 1
ATOM 3693 N N . TRP A 1 456 ? -3.532 -39.177 -7.097 1.00 35.42 610 TRP A N 1
ATOM 3694 C CA . TRP A 1 456 ? -2.951 -39.298 -8.430 1.00 41.62 610 TRP A CA 1
ATOM 3695 C C . TRP A 1 456 ? -1.530 -38.704 -8.523 1.00 38.36 610 TRP A C 1
ATOM 3696 O O . TRP A 1 456 ? -0.717 -39.174 -9.303 1.00 34.23 610 TRP A O 1
ATOM 3707 N N . THR A 1 457 ? -1.239 -37.682 -7.720 1.00 36.81 611 THR A N 1
ATOM 3708 C CA . THR A 1 457 ? 0.050 -37.004 -7.803 1.00 43.18 611 THR A CA 1
ATOM 3709 C C . THR A 1 457 ? 1.047 -37.398 -6.700 1.00 45.85 611 THR A C 1
ATOM 3710 O O . THR A 1 457 ? 2.259 -37.229 -6.878 1.00 44.27 611 THR A O 1
ATOM 3714 N N . LEU A 1 458 ? 0.557 -37.924 -5.577 1.00 43.45 612 LEU A N 1
ATOM 3715 C CA . LEU A 1 458 ? 1.440 -38.246 -4.454 1.00 37.97 612 LEU A CA 1
ATOM 3716 C C . LEU A 1 458 ? 1.628 -39.730 -4.176 1.00 39.61 612 LEU A C 1
ATOM 3717 O O . LEU A 1 458 ? 2.469 -40.105 -3.360 1.00 42.86 612 LEU A O 1
ATOM 3722 N N . GLN A 1 459 ? 0.852 -40.577 -4.836 1.00 41.57 613 GLN A N 1
ATOM 3723 C CA . GLN A 1 459 ? 1.034 -42.015 -4.689 1.00 42.43 613 GLN A CA 1
ATOM 3724 C C . GLN A 1 459 ? 1.606 -42.608 -5.961 1.00 37.71 613 GLN A C 1
ATOM 3725 O O . GLN A 1 459 ? 1.286 -42.161 -7.053 1.00 38.22 613 GLN A O 1
ATOM 3731 N N . LYS A 1 460 ? 2.475 -43.603 -5.833 1.00 43.61 614 LYS A N 1
ATOM 3732 C CA . LYS A 1 460 ? 3.024 -44.239 -7.030 1.00 43.20 614 LYS A CA 1
ATOM 3733 C C . LYS A 1 460 ? 1.992 -45.228 -7.597 1.00 42.71 614 LYS A C 1
ATOM 3734 O O . LYS A 1 460 ? 1.118 -45.716 -6.874 1.00 44.66 614 LYS A O 1
ATOM 3740 N N . GLY A 1 461 ? 2.082 -45.493 -8.892 1.00 39.05 615 GLY A N 1
ATOM 3741 C CA . GLY A 1 461 ? 1.230 -46.472 -9.524 1.00 31.65 615 GLY A CA 1
ATOM 3742 C C . GLY A 1 461 ? -0.131 -45.937 -9.909 1.00 40.38 615 GLY A C 1
ATOM 3743 O O . GLY A 1 461 ? -0.338 -44.726 -10.115 1.00 42.56 615 GLY A O 1
ATOM 3744 N N . PHE A 1 462 ? -1.074 -46.862 -10.004 1.00 38.61 616 PHE A N 1
ATOM 3745 C CA . PHE A 1 462 ? -2.425 -46.557 -10.455 1.00 41.01 616 PHE A CA 1
ATOM 3746 C C . PHE A 1 462 ? -3.326 -47.718 -10.004 1.00 38.67 616 PHE A C 1
ATOM 3747 O O . PHE A 1 462 ? -2.820 -48.809 -9.711 1.00 33.59 616 PHE A O 1
ATOM 3755 N N . PRO A 1 463 ? -4.654 -47.484 -9.933 1.00 38.53 617 PRO A N 1
ATOM 3756 C CA . PRO A 1 463 ? -5.545 -48.548 -9.462 1.00 40.44 617 PRO A CA 1
ATOM 3757 C C . PRO A 1 463 ? -5.799 -49.636 -10.507 1.00 36.29 617 PRO A C 1
ATOM 3758 O O . PRO A 1 463 ? -5.845 -49.321 -11.698 1.00 34.41 617 PRO A O 1
ATOM 3762 N N . LEU A 1 464 ? -5.926 -50.888 -10.062 1.00 33.62 618 LEU A N 1
ATOM 3763 C CA . LEU A 1 464 ? -6.628 -51.923 -10.823 1.00 40.87 618 LEU A CA 1
ATOM 3764 C C . LEU A 1 464 ? -8.125 -51.825 -10.495 1.00 37.64 618 LEU A C 1
ATOM 3765 O O . LEU A 1 464 ? -8.516 -52.003 -9.348 1.00 39.65 618 LEU A O 1
ATOM 3770 N N . VAL A 1 465 ? -8.954 -51.489 -11.476 1.00 34.64 619 VAL A N 1
ATOM 3771 C CA . VAL A 1 465 ? -10.404 -51.459 -11.263 1.00 34.50 619 VAL A CA 1
ATOM 3772 C C . VAL A 1 465 ? -11.040 -52.778 -11.679 1.00 36.23 619 VAL A C 1
ATOM 3773 O O . VAL A 1 465 ? -10.967 -53.159 -12.853 1.00 39.31 619 VAL A O 1
ATOM 3777 N N . THR A 1 466 ? -11.669 -53.468 -10.733 1.00 35.15 620 THR A N 1
ATOM 3778 C CA . THR A 1 466 ? -12.315 -54.751 -11.035 1.00 37.91 620 THR A CA 1
ATOM 3779 C C . THR A 1 466 ? -13.835 -54.612 -11.216 1.00 41.08 620 THR A C 1
ATOM 3780 O O . THR A 1 466 ? -14.502 -53.965 -10.425 1.00 42.74 620 THR A O 1
ATOM 3784 N N . VAL A 1 467 ? -14.365 -55.222 -12.270 1.00 40.43 621 VAL A N 1
ATOM 3785 C CA . VAL A 1 467 ? -15.762 -55.055 -12.677 1.00 43.97 621 VAL A CA 1
ATOM 3786 C C . VAL A 1 467 ? -16.492 -56.387 -12.791 1.00 45.45 621 VAL A C 1
ATOM 3787 O O . VAL A 1 467 ? -15.980 -57.337 -13.382 1.00 39.56 621 VAL A O 1
ATOM 3791 N N . GLN A 1 468 ? -17.699 -56.444 -12.240 1.00 39.91 622 GLN A N 1
ATOM 3792 C CA . GLN A 1 468 ? -18.505 -57.658 -12.281 1.00 42.93 622 GLN A CA 1
ATOM 3793 C C . GLN A 1 468 ? -19.966 -57.299 -12.436 1.00 47.44 622 GLN A C 1
ATOM 3794 O O . GLN A 1 468 ? -20.533 -56.600 -11.597 1.00 47.90 622 GLN A O 1
ATOM 3800 N N . LYS A 1 469 ? -20.571 -57.752 -13.522 1.00 47.93 623 LYS A N 1
ATOM 3801 C CA . LYS A 1 469 ? -21.965 -57.438 -13.779 1.00 54.41 623 LYS A CA 1
ATOM 3802 C C . LYS A 1 469 ? -22.888 -58.328 -12.951 1.00 52.37 623 LYS A C 1
ATOM 3803 O O . LYS A 1 469 ? -22.963 -59.532 -13.165 1.00 57.87 623 LYS A O 1
ATOM 3809 N N . LYS A 1 470 ? -23.577 -57.738 -11.987 1.00 50.83 624 LYS A N 1
ATOM 3810 C CA . LYS A 1 470 ? -24.593 -58.469 -11.242 1.00 49.73 624 LYS A CA 1
ATOM 3811 C C . LYS A 1 470 ? -25.991 -58.014 -11.706 1.00 53.36 624 LYS A C 1
ATOM 3812 O O . LYS A 1 470 ? -26.566 -57.060 -11.174 1.00 48.75 624 LYS A O 1
ATOM 3818 N N . GLY A 1 471 ? -26.522 -58.675 -12.730 1.00 52.85 625 GLY A N 1
ATOM 3819 C CA . GLY A 1 471 ? -27.822 -58.303 -13.263 1.00 44.35 625 GLY A CA 1
ATOM 3820 C C . GLY A 1 471 ? -27.811 -56.995 -14.029 1.00 54.29 625 GLY A C 1
ATOM 3821 O O . GLY A 1 471 ? -27.208 -56.903 -15.100 1.00 64.44 625 GLY A O 1
ATOM 3822 N N . LYS A 1 472 ? -28.494 -55.989 -13.487 1.00 53.99 626 LYS A N 1
ATOM 3823 C CA . LYS A 1 472 ? -28.594 -54.664 -14.112 1.00 53.41 626 LYS A CA 1
ATOM 3824 C C . LYS A 1 472 ? -27.720 -53.638 -13.375 1.00 58.06 626 LYS A C 1
ATOM 3825 O O . LYS A 1 472 ? -27.886 -52.424 -13.529 1.00 59.63 626 LYS A O 1
ATOM 3831 N N . GLU A 1 473 ? -26.799 -54.127 -12.559 1.00 45.88 627 GLU A N 1
ATOM 3832 C CA . GLU A 1 473 ? -25.873 -53.238 -11.883 1.00 53.26 627 GLU A CA 1
ATOM 3833 C C . GLU A 1 473 ? -24.437 -53.787 -11.951 1.00 46.62 627 GLU A C 1
ATOM 3834 O O . GLU A 1 473 ? -24.201 -54.996 -11.854 1.00 46.14 627 GLU A O 1
ATOM 3840 N N . LEU A 1 474 ? -23.489 -52.880 -12.140 1.00 48.45 628 LEU A N 1
ATOM 3841 C CA . LEU A 1 474 ? -22.064 -53.214 -12.107 1.00 49.72 628 LEU A CA 1
ATOM 3842 C C . LEU A 1 474 ? -21.502 -53.107 -10.718 1.00 44.08 628 LEU A C 1
ATOM 3843 O O . LEU A 1 474 ? -21.524 -52.025 -10.127 1.00 45.25 628 LEU A O 1
ATOM 3848 N N . PHE A 1 475 ? -20.982 -54.208 -10.197 1.00 34.59 629 PHE A N 1
ATOM 3849 C CA . PHE A 1 475 ? -20.223 -54.084 -8.984 1.00 43.46 629 PHE A CA 1
ATOM 3850 C C . PHE A 1 475 ? -18.747 -53.750 -9.290 1.00 52.37 629 PHE A C 1
ATOM 3851 O O . PHE A 1 475 ? -18.127 -54.380 -10.128 1.00 46.94 629 PHE A O 1
ATOM 3859 N N . ILE A 1 476 ? -18.210 -52.751 -8.588 1.00 51.46 630 ILE A N 1
ATOM 3860 C CA . ILE A 1 476 ? -16.925 -52.125 -8.922 1.00 44.02 630 ILE A CA 1
ATOM 3861 C C . ILE A 1 476 ? -15.964 -52.075 -7.714 1.00 47.54 630 ILE A C 1
ATOM 3862 O O . ILE A 1 476 ? -16.362 -51.711 -6.630 1.00 50.12 630 ILE A O 1
ATOM 3867 N N . GLN A 1 477 ? -14.693 -52.414 -7.906 1.00 46.56 631 GLN A N 1
ATOM 3868 C CA . GLN A 1 477 ? -13.665 -52.241 -6.874 1.00 45.52 631 GLN A CA 1
ATOM 3869 C C . GLN A 1 477 ? -12.364 -51.645 -7.413 1.00 40.44 631 GLN A C 1
ATOM 3870 O O . GLN A 1 477 ? -12.025 -51.824 -8.586 1.00 43.89 631 GLN A O 1
ATOM 3876 N N . GLN A 1 478 ? -11.632 -50.957 -6.539 1.00 34.15 632 GLN A N 1
ATOM 3877 C CA . GLN A 1 478 ? -10.275 -50.496 -6.832 1.00 41.48 632 GLN A CA 1
ATOM 3878 C C . GLN A 1 478 ? -9.272 -51.082 -5.827 1.00 41.96 632 GLN A C 1
ATOM 3879 O O . GLN A 1 478 ? -9.619 -51.436 -4.697 1.00 37.62 632 GLN A O 1
ATOM 3885 N N . GLU A 1 479 ? -8.025 -51.186 -6.272 1.00 39.33 633 GLU A N 1
ATOM 3886 C CA . GLU A 1 479 ? -6.904 -51.605 -5.445 1.00 41.08 633 GLU A CA 1
ATOM 3887 C C . GLU A 1 479 ? -5.621 -51.200 -6.161 1.00 42.25 633 GLU A C 1
ATOM 3888 O O . GLU A 1 479 ? -5.646 -50.925 -7.367 1.00 42.33 633 GLU A O 1
ATOM 3894 N N . ARG A 1 480 ? -4.513 -51.145 -5.425 1.00 40.24 634 ARG A N 1
ATOM 3895 C CA . ARG A 1 480 ? -3.192 -50.961 -6.032 1.00 52.67 634 ARG A CA 1
ATOM 3896 C C . ARG A 1 480 ? -2.902 -52.007 -7.106 1.00 52.41 634 ARG A C 1
ATOM 3897 O O . ARG A 1 480 ? -3.006 -53.209 -6.849 1.00 50.79 634 ARG A O 1
ATOM 3905 N N . PHE A 1 481 ? -2.508 -51.560 -8.296 1.00 43.54 635 PHE A N 1
ATOM 3906 C CA . PHE A 1 481 ? -2.018 -52.503 -9.296 1.00 44.54 635 PHE A CA 1
ATOM 3907 C C . PHE A 1 481 ? -0.496 -52.640 -9.208 1.00 63.28 635 PHE A C 1
ATOM 3908 O O . PHE A 1 481 ? 0.256 -51.644 -9.294 1.00 59.90 635 PHE A O 1
ATOM 3916 N N . PHE A 1 482 ? -0.071 -53.890 -9.043 1.00 62.46 636 PHE A N 1
ATOM 3917 C CA . PHE A 1 482 ? 1.330 -54.271 -8.938 1.00 71.68 636 PHE A CA 1
ATOM 3918 C C . PHE A 1 482 ? 1.429 -55.789 -8.800 1.00 80.95 636 PHE A C 1
ATOM 3919 O O . PHE A 1 482 ? 0.474 -56.439 -8.356 1.00 79.10 636 PHE A O 1
ATOM 3927 N N . LEU A 1 483 ? 2.580 -56.351 -9.170 1.00 85.65 637 LEU A N 1
ATOM 3928 C CA . LEU A 1 483 ? 2.856 -57.752 -8.853 1.00 90.18 637 LEU A CA 1
ATOM 3929 C C . LEU A 1 483 ? 3.834 -57.843 -7.662 1.00 96.34 637 LEU A C 1
ATOM 3930 O O . LEU A 1 483 ? 4.930 -57.266 -7.716 1.00 95.70 637 LEU A O 1
ATOM 3935 N N . ASN A 1 484 ? 3.441 -58.563 -6.600 1.00 104.67 638 ASN A N 1
ATOM 3936 C CA . ASN A 1 484 ? 4.248 -58.652 -5.384 1.00 113.63 638 ASN A CA 1
ATOM 3937 C C . ASN A 1 484 ? 5.124 -59.895 -5.612 1.00 117.72 638 ASN A C 1
ATOM 3938 O O . ASN A 1 484 ? 5.050 -60.539 -6.663 1.00 110.68 638 ASN A O 1
ATOM 3943 N N . MET A 1 485 ? 5.965 -60.220 -4.645 1.00 122.90 639 MET A N 1
ATOM 3944 C CA . MET A 1 485 ? 7.131 -61.052 -4.898 1.00 114.65 639 MET A CA 1
ATOM 3945 C C . MET A 1 485 ? 7.405 -61.936 -3.695 1.00 103.64 639 MET A C 1
ATOM 3946 O O . MET A 1 485 ? 7.123 -61.542 -2.567 1.00 104.66 639 MET A O 1
ATOM 3951 N N . SER A 1 495 ? -2.744 -49.059 1.535 1.00 78.08 649 SER A N 1
ATOM 3952 C CA . SER A 1 495 ? -2.320 -47.759 1.020 1.00 84.15 649 SER A CA 1
ATOM 3953 C C . SER A 1 495 ? -3.528 -46.838 0.853 1.00 78.63 649 SER A C 1
ATOM 3954 O O . SER A 1 495 ? -4.423 -46.842 1.706 1.00 91.06 649 SER A O 1
ATOM 3957 N N . TYR A 1 496 ? -3.571 -46.062 -0.233 1.00 61.08 650 TYR A N 1
ATOM 3958 C CA . TYR A 1 496 ? -4.652 -45.077 -0.402 1.00 67.91 650 TYR A CA 1
ATOM 3959 C C . TYR A 1 496 ? -5.577 -45.298 -1.604 1.00 61.15 650 TYR A C 1
ATOM 3960 O O . TYR A 1 496 ? -5.277 -46.060 -2.523 1.00 56.22 650 TYR A O 1
ATOM 3969 N N . LEU A 1 497 ? -6.710 -44.605 -1.565 1.00 51.34 651 LEU A N 1
ATOM 3970 C CA . LEU A 1 497 ? -7.727 -44.678 -2.598 1.00 45.81 651 LEU A CA 1
ATOM 3971 C C . LEU A 1 497 ? -7.549 -43.588 -3.639 1.00 41.69 651 LEU A C 1
ATOM 3972 O O . LEU A 1 497 ? -7.160 -42.471 -3.312 1.00 44.35 651 LEU A O 1
ATOM 3977 N N . TRP A 1 498 ? -7.848 -43.911 -4.889 1.00 34.94 652 TRP A N 1
ATOM 3978 C CA . TRP A 1 498 ? -7.858 -42.911 -5.942 1.00 37.31 652 TRP A CA 1
ATOM 3979 C C . TRP A 1 498 ? -9.290 -42.418 -6.133 1.00 44.15 652 TRP A C 1
ATOM 3980 O O . TRP A 1 498 ? -10.254 -43.161 -5.916 1.00 40.80 652 TRP A O 1
ATOM 3991 N N . HIS A 1 499 ? -9.430 -41.165 -6.532 1.00 37.32 653 HIS A N 1
ATOM 3992 C CA . HIS A 1 499 ? -10.686 -40.704 -7.049 1.00 39.07 653 HIS A CA 1
ATOM 3993 C C . HIS A 1 499 ? -10.657 -40.912 -8.539 1.00 42.76 653 HIS A C 1
ATOM 3994 O O . HIS A 1 499 ? -9.947 -40.207 -9.254 1.00 34.91 653 HIS A O 1
ATOM 4001 N N . ILE A 1 500 ? -11.442 -41.877 -9.006 1.00 44.78 654 ILE A N 1
ATOM 4002 C CA . ILE A 1 500 ? -11.353 -42.318 -10.387 1.00 45.11 654 ILE A CA 1
ATOM 4003 C C . ILE A 1 500 ? -12.575 -41.952 -11.232 1.00 45.67 654 ILE A C 1
ATOM 4004 O O . ILE A 1 500 ? -13.697 -42.321 -10.901 1.00 45.64 654 ILE A O 1
ATOM 4009 N N . PRO A 1 501 ? -12.360 -41.223 -12.335 1.00 51.71 655 PRO A N 1
ATOM 4010 C CA . PRO A 1 501 ? -13.479 -41.064 -13.269 1.00 46.34 655 PRO A CA 1
ATOM 4011 C C . PRO A 1 501 ? -13.725 -42.344 -14.064 1.00 46.03 655 PRO A C 1
ATOM 4012 O O . PRO A 1 501 ? -13.050 -42.593 -15.055 1.00 48.82 655 PRO A O 1
ATOM 4016 N N . LEU A 1 502 ? -14.677 -43.156 -13.625 1.00 47.66 656 LEU A N 1
ATOM 4017 C CA . LEU A 1 502 ? -15.055 -44.355 -14.366 1.00 48.41 656 LEU A CA 1
ATOM 4018 C C . LEU A 1 502 ? -16.008 -44.014 -15.497 1.00 51.51 656 LEU A C 1
ATOM 4019 O O . LEU A 1 502 ? -17.165 -43.705 -15.261 1.00 56.74 656 LEU A O 1
ATOM 4024 N N . SER A 1 503 ? -15.543 -44.071 -16.731 1.00 57.55 657 SER A N 1
ATOM 4025 C CA . SER A 1 503 ? -16.474 -43.968 -17.835 1.00 46.60 657 SER A CA 1
ATOM 4026 C C . SER A 1 503 ? -16.835 -45.392 -18.258 1.00 52.72 657 SER A C 1
ATOM 4027 O O . SER A 1 503 ? -16.120 -46.346 -17.908 1.00 49.81 657 SER A O 1
ATOM 4030 N N . TYR A 1 504 ? -17.945 -45.554 -18.977 1.00 44.46 658 TYR A N 1
ATOM 4031 C CA . TYR A 1 504 ? -18.325 -46.874 -19.460 1.00 45.17 658 TYR A CA 1
ATOM 4032 C C . TYR A 1 504 ? -19.333 -46.786 -20.581 1.00 44.67 658 TYR A C 1
ATOM 4033 O O . TYR A 1 504 ? -20.187 -45.913 -20.599 1.00 50.95 658 TYR A O 1
ATOM 4042 N N . VAL A 1 505 ? -19.208 -47.700 -21.525 1.00 42.69 659 VAL A N 1
ATOM 4043 C CA . VAL A 1 505 ? -20.080 -47.738 -22.667 1.00 41.70 659 VAL A CA 1
ATOM 4044 C C . VAL A 1 505 ? -20.631 -49.135 -22.686 1.00 44.52 659 VAL A C 1
ATOM 4045 O O . VAL A 1 505 ? -20.011 -50.058 -22.167 1.00 42.98 659 VAL A O 1
ATOM 4049 N N . THR A 1 506 ? -21.816 -49.286 -23.258 1.00 52.99 660 THR A N 1
ATOM 4050 C CA . THR A 1 506 ? -22.569 -50.508 -23.076 1.00 51.75 660 THR A CA 1
ATOM 4051 C C . THR A 1 506 ? -23.605 -50.674 -24.175 1.00 52.40 660 THR A C 1
ATOM 4052 O O . THR A 1 506 ? -23.980 -49.709 -24.845 1.00 51.93 660 THR A O 1
ATOM 4056 N N . GLU A 1 507 ? -24.050 -51.908 -24.365 1.00 51.46 661 GLU A N 1
ATOM 4057 C CA . GLU A 1 507 ? -25.057 -52.200 -25.361 1.00 52.69 661 GLU A CA 1
ATOM 4058 C C . GLU A 1 507 ? -26.167 -53.006 -24.742 1.00 60.35 661 GLU A C 1
ATOM 4059 O O . GLU A 1 507 ? -25.920 -54.102 -24.226 1.00 55.70 661 GLU A O 1
ATOM 4065 N N . GLY A 1 508 ? -27.388 -52.467 -24.798 1.00 65.43 662 GLY A N 1
ATOM 4066 C CA . GLY A 1 508 ? -28.570 -53.162 -24.303 1.00 61.86 662 GLY A CA 1
ATOM 4067 C C . GLY A 1 508 ? -28.980 -54.351 -25.161 1.00 68.73 662 GLY A C 1
ATOM 4068 O O . GLY A 1 508 ? -28.359 -54.639 -26.187 1.00 71.26 662 GLY A O 1
ATOM 4069 N N . ARG A 1 509 ? -30.032 -55.052 -24.752 1.00 72.60 663 ARG A N 1
ATOM 4070 C CA . ARG A 1 509 ? -30.509 -56.195 -25.525 1.00 71.11 663 ARG A CA 1
ATOM 4071 C C . ARG A 1 509 ? -31.046 -55.781 -26.908 1.00 76.65 663 ARG A C 1
ATOM 4072 O O . ARG A 1 509 ? -30.993 -56.575 -27.850 1.00 78.22 663 ARG A O 1
ATOM 4080 N N . ASN A 1 510 ? -31.539 -54.545 -27.040 1.00 73.89 664 ASN A N 1
ATOM 4081 C CA . ASN A 1 510 ? -32.057 -54.058 -28.331 1.00 73.82 664 ASN A CA 1
ATOM 4082 C C . ASN A 1 510 ? -31.029 -53.324 -29.210 1.00 79.62 664 ASN A C 1
ATOM 4083 O O . ASN A 1 510 ? -31.404 -52.661 -30.184 1.00 69.37 664 ASN A O 1
ATOM 4088 N N . TYR A 1 511 ? -29.751 -53.441 -28.840 1.00 77.89 665 TYR A N 1
ATOM 4089 C CA . TYR A 1 511 ? -28.600 -53.038 -29.662 1.00 74.31 665 TYR A CA 1
ATOM 4090 C C . TYR A 1 511 ? -28.370 -51.532 -29.733 1.00 76.46 665 TYR A C 1
ATOM 4091 O O . TYR A 1 511 ? -27.613 -51.037 -30.567 1.00 69.18 665 TYR A O 1
ATOM 4100 N N . SER A 1 512 ? -29.007 -50.809 -28.827 1.00 78.63 666 SER A N 1
ATOM 4101 C CA . SER A 1 512 ? -28.740 -49.392 -28.668 1.00 73.68 666 SER A CA 1
ATOM 4102 C C . SER A 1 512 ? -27.583 -49.213 -27.691 1.00 71.26 666 SER A C 1
ATOM 4103 O O . SER A 1 512 ? -27.413 -50.009 -26.763 1.00 62.61 666 SER A O 1
ATOM 4106 N N . LYS A 1 513 ? -26.784 -48.174 -27.909 1.00 75.39 667 LYS A N 1
ATOM 4107 C CA . LYS A 1 513 ? -25.603 -47.947 -27.093 1.00 62.68 667 LYS A CA 1
ATOM 4108 C C . LYS A 1 513 ? -25.779 -46.775 -26.136 1.00 62.24 667 LYS A C 1
ATOM 4109 O O . LYS A 1 513 ? -26.211 -45.686 -26.518 1.00 64.74 667 LYS A O 1
ATOM 4115 N N . TYR A 1 514 ? -25.421 -47.019 -24.882 1.00 62.02 668 TYR A N 1
ATOM 4116 C CA . TYR A 1 514 ? -25.530 -46.035 -23.818 1.00 63.53 668 TYR A CA 1
ATOM 4117 C C . TYR A 1 514 ? -24.132 -45.863 -23.210 1.00 67.23 668 TYR A C 1
ATOM 4118 O O . TYR A 1 514 ? -23.365 -46.825 -23.145 1.00 54.60 668 TYR A O 1
ATOM 4127 N N . GLN A 1 515 ? -23.776 -44.640 -22.818 1.00 62.42 669 GLN A N 1
ATOM 4128 C CA . GLN A 1 515 ? -22.516 -44.415 -22.117 1.00 56.97 669 GLN A CA 1
ATOM 4129 C C . GLN A 1 515 ? -22.655 -43.326 -21.059 1.00 61.58 669 GLN A C 1
ATOM 4130 O O . GLN A 1 515 ? -23.372 -42.332 -21.245 1.00 59.09 669 GLN A O 1
ATOM 4136 N N . SER A 1 516 ? -21.963 -43.520 -19.945 1.00 54.60 670 SER A N 1
ATOM 4137 C CA . SER A 1 516 ? -22.099 -42.615 -18.815 1.00 60.54 670 SER A CA 1
ATOM 4138 C C . SER A 1 516 ? -20.776 -42.462 -18.048 1.00 54.77 670 SER A C 1
ATOM 4139 O O . SER A 1 516 ? -19.783 -43.112 -18.363 1.00 56.28 670 SER A O 1
ATOM 4142 N N . VAL A 1 517 ? -20.760 -41.585 -17.053 1.00 48.76 671 VAL A N 1
ATOM 4143 C CA . VAL A 1 517 ? -19.601 -41.451 -16.189 1.00 52.00 671 VAL A CA 1
ATOM 4144 C C . VAL A 1 517 ? -20.021 -41.414 -14.724 1.00 50.33 671 VAL A C 1
ATOM 4145 O O . VAL A 1 517 ? -20.990 -40.761 -14.381 1.00 63.54 671 VAL A O 1
ATOM 4149 N N . SER A 1 518 ? -19.298 -42.135 -13.877 1.00 49.70 672 SER A N 1
ATOM 4150 C CA . SER A 1 518 ? -19.426 -42.029 -12.425 1.00 54.05 672 SER A CA 1
ATOM 4151 C C . SER A 1 518 ? -18.028 -41.837 -11.840 1.00 48.99 672 SER A C 1
ATOM 4152 O O . SER A 1 518 ? -17.027 -42.031 -12.518 1.00 54.01 672 SER A O 1
ATOM 4155 N N . LEU A 1 519 ? -17.963 -41.498 -10.565 1.00 47.90 673 LEU A N 1
ATOM 4156 C CA . LEU A 1 519 ? -16.706 -41.185 -9.933 1.00 42.77 673 LEU A CA 1
ATOM 4157 C C . LEU A 1 519 ? -16.487 -42.044 -8.683 1.00 43.77 673 LEU A C 1
ATOM 4158 O O . LEU A 1 519 ? -17.087 -41.792 -7.650 1.00 57.90 673 LEU A O 1
ATOM 4163 N N . LEU A 1 520 ? -15.615 -43.046 -8.773 1.00 43.12 674 LEU A N 1
ATOM 4164 C CA . LEU A 1 520 ? -15.332 -43.920 -7.646 1.00 40.60 674 LEU A CA 1
ATOM 4165 C C . LEU A 1 520 ? -14.395 -43.252 -6.632 1.00 46.78 674 LEU A C 1
ATOM 4166 O O . LEU A 1 520 ? -13.220 -43.013 -6.900 1.00 48.80 674 LEU A O 1
ATOM 4171 N N . ASP A 1 521 ? -14.939 -42.947 -5.465 1.00 52.39 675 ASP A N 1
ATOM 4172 C CA A ASP A 1 521 ? -14.200 -42.309 -4.383 0.52 49.53 675 ASP A CA 1
ATOM 4173 C CA B ASP A 1 521 ? -14.180 -42.300 -4.404 0.48 49.58 675 ASP A CA 1
ATOM 4174 C C . ASP A 1 521 ? -13.803 -43.327 -3.336 1.00 52.49 675 ASP A C 1
ATOM 4175 O O . ASP A 1 521 ? -12.811 -43.173 -2.636 1.00 53.11 675 ASP A O 1
ATOM 4184 N N . LYS A 1 522 ? -14.599 -44.380 -3.222 1.00 55.21 676 LYS A N 1
ATOM 4185 C CA . LYS A 1 522 ? -14.397 -45.345 -2.150 1.00 51.35 676 LYS A CA 1
ATOM 4186 C C . LYS A 1 522 ? -13.741 -46.634 -2.655 1.00 45.22 676 LYS A C 1
ATOM 4187 O O . LYS A 1 522 ? -13.443 -46.765 -3.831 1.00 39.57 676 LYS A O 1
ATOM 4193 N N . LYS A 1 523 ? -13.485 -47.556 -1.738 1.00 48.88 677 LYS A N 1
ATOM 4194 C CA . LYS A 1 523 ? -12.955 -48.858 -2.069 1.00 36.25 677 LYS A CA 1
ATOM 4195 C C . LYS A 1 523 ? -13.813 -49.579 -3.097 1.00 39.41 677 LYS A C 1
ATOM 4196 O O . LYS A 1 523 ? -13.300 -50.220 -4.002 1.00 40.99 677 LYS A O 1
ATOM 4202 N N . SER A 1 524 ? -15.124 -49.489 -2.955 1.00 45.24 678 SER A N 1
ATOM 4203 C CA . SER A 1 524 ? -16.008 -50.096 -3.939 1.00 41.88 678 SER A CA 1
ATOM 4204 C C . SER A 1 524 ? -17.255 -49.283 -4.144 1.00 40.63 678 SER A C 1
ATOM 4205 O O . SER A 1 524 ? -17.502 -48.319 -3.428 1.00 52.86 678 SER A O 1
ATOM 4208 N N . GLY A 1 525 ? -18.025 -49.661 -5.151 1.00 39.35 679 GLY A N 1
ATOM 4209 C CA . GLY A 1 525 ? -19.222 -48.934 -5.516 1.00 38.74 679 GLY A CA 1
ATOM 4210 C C . GLY A 1 525 ? -20.111 -49.825 -6.363 1.00 44.94 679 GLY A C 1
ATOM 4211 O O . GLY A 1 525 ? -19.705 -50.911 -6.768 1.00 45.01 679 GLY A O 1
ATOM 4212 N N . VAL A 1 526 ? -21.338 -49.384 -6.608 1.00 45.82 680 VAL A N 1
ATOM 4213 C CA . VAL A 1 526 ? -22.203 -50.058 -7.561 1.00 44.09 680 VAL A CA 1
ATOM 4214 C C . VAL A 1 526 ? -22.631 -49.030 -8.598 1.00 51.01 680 VAL A C 1
ATOM 4215 O O . VAL A 1 526 ? -22.935 -47.887 -8.252 1.00 47.46 680 VAL A O 1
ATOM 4219 N N . ILE A 1 527 ? -22.633 -49.432 -9.865 1.00 45.78 681 ILE A N 1
ATOM 4220 C CA . ILE A 1 527 ? -23.156 -48.595 -10.930 1.00 40.54 681 ILE A CA 1
ATOM 4221 C C . ILE A 1 527 ? -24.490 -49.145 -11.433 1.00 51.37 681 ILE A C 1
ATOM 4222 O O . ILE A 1 527 ? -24.608 -50.332 -11.733 1.00 47.90 681 ILE A O 1
ATOM 4227 N N . ASN A 1 528 ? -25.495 -48.280 -11.518 1.00 50.74 682 ASN A N 1
ATOM 4228 C CA . ASN A 1 528 ? -26.799 -48.695 -11.989 1.00 44.82 682 ASN A CA 1
ATOM 4229 C C . ASN A 1 528 ? -26.850 -48.645 -13.508 1.00 54.14 682 ASN A C 1
ATOM 4230 O O . ASN A 1 528 ? -26.692 -47.580 -14.100 1.00 58.00 682 ASN A O 1
ATOM 4235 N N . LEU A 1 529 ? -27.070 -49.790 -14.146 1.00 51.38 683 LEU A N 1
ATOM 4236 C CA . LEU A 1 529 ? -26.992 -49.831 -15.602 1.00 56.63 683 LEU A CA 1
ATOM 4237 C C . LEU A 1 529 ? -28.272 -49.505 -16.360 1.00 65.31 683 LEU A C 1
ATOM 4238 O O . LEU A 1 529 ? -28.227 -49.407 -17.588 1.00 71.21 683 LEU A O 1
ATOM 4243 N N . THR A 1 530 ? -29.395 -49.372 -15.646 1.00 62.52 684 THR A N 1
ATOM 4244 C CA . THR A 1 530 ? -30.705 -49.008 -16.231 1.00 66.24 684 THR A CA 1
ATOM 4245 C C . THR A 1 530 ? -31.393 -50.132 -17.018 1.00 64.97 684 THR A C 1
ATOM 4246 O O . THR A 1 530 ? -32.610 -50.242 -16.998 1.00 75.03 684 THR A O 1
ATOM 4250 N N . GLU A 1 531 ? -30.627 -50.965 -17.707 1.00 68.43 685 GLU A N 1
ATOM 4251 C CA . GLU A 1 531 ? -31.208 -52.021 -18.534 1.00 68.58 685 GLU A CA 1
ATOM 4252 C C . GLU A 1 531 ? -30.448 -53.326 -18.345 1.00 61.12 685 GLU A C 1
ATOM 4253 O O . GLU A 1 531 ? -29.526 -53.382 -17.547 1.00 73.05 685 GLU A O 1
ATOM 4259 N N . GLU A 1 532 ? -30.835 -54.378 -19.054 1.00 57.40 686 GLU A N 1
ATOM 4260 C CA . GLU A 1 532 ? -29.955 -55.534 -19.188 1.00 59.24 686 GLU A CA 1
ATOM 4261 C C . GLU A 1 532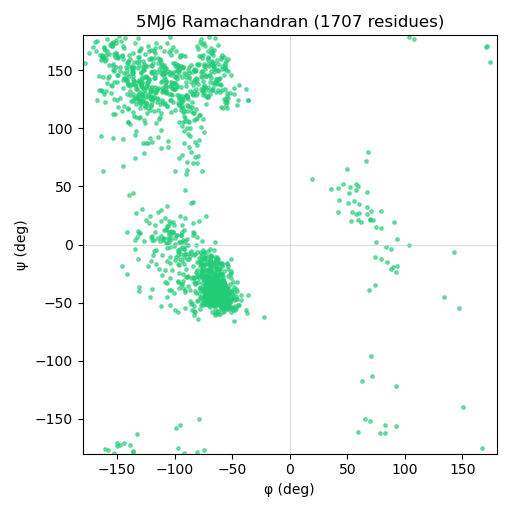 ? -29.040 -55.296 -20.386 1.00 64.11 686 GLU A C 1
ATOM 4262 O O . GLU A 1 532 ? -29.460 -54.712 -21.392 1.00 61.13 686 GLU A O 1
ATOM 4268 N N . VAL A 1 533 ? -27.787 -55.731 -20.285 1.00 53.72 687 VAL A N 1
ATOM 4269 C CA . VAL A 1 533 ? -26.829 -55.431 -21.340 1.00 56.10 687 VAL A CA 1
ATOM 4270 C C . VAL A 1 533 ? -26.157 -56.706 -21.840 1.00 52.80 687 VAL A C 1
ATOM 4271 O O . VAL A 1 533 ? -26.025 -57.677 -21.094 1.00 50.50 687 VAL A O 1
ATOM 4275 N N . LEU A 1 534 ? -25.740 -56.696 -23.105 1.00 50.75 688 LEU A N 1
ATOM 4276 C CA . LEU A 1 534 ? -24.961 -57.799 -23.668 1.00 52.58 688 LEU A CA 1
ATOM 4277 C C . LEU A 1 534 ? -23.537 -57.781 -23.137 1.00 54.58 688 LEU A C 1
ATOM 4278 O O . LEU A 1 534 ? -23.023 -58.789 -22.632 1.00 54.51 688 LEU A O 1
ATOM 4283 N N . TRP A 1 535 ? -22.910 -56.616 -23.252 1.00 46.09 689 TRP A N 1
ATOM 4284 C CA . TRP A 1 535 ? -21.522 -56.456 -22.853 1.00 56.03 689 TRP A CA 1
ATOM 4285 C C . TRP A 1 535 ? -21.370 -55.067 -22.272 1.00 49.04 689 TRP A C 1
ATOM 4286 O O . TRP A 1 535 ? -22.194 -54.191 -22.536 1.00 52.72 689 TRP A O 1
ATOM 4297 N N . VAL A 1 536 ? -20.318 -54.871 -21.487 1.00 33.59 690 VAL A N 1
ATOM 4298 C CA . VAL A 1 536 ? -19.958 -53.551 -21.008 1.00 49.13 690 VAL A CA 1
ATOM 4299 C C . VAL A 1 536 ? -18.424 -53.393 -21.025 1.00 42.57 690 VAL A C 1
ATOM 4300 O O . VAL A 1 536 ? -17.689 -54.325 -20.696 1.00 42.51 690 VAL A O 1
ATOM 4304 N N . LYS A 1 537 ? -17.962 -52.223 -21.462 1.00 40.34 691 LYS A N 1
ATOM 4305 C CA . LYS A 1 537 ? -16.545 -51.868 -21.525 1.00 38.33 691 LYS A CA 1
ATOM 4306 C C . LYS A 1 537 ? -16.280 -50.636 -20.671 1.00 34.71 691 LYS A C 1
ATOM 4307 O O . LYS A 1 537 ? -16.847 -49.568 -20.906 1.00 40.84 691 LYS A O 1
ATOM 4313 N N . VAL A 1 538 ? -15.429 -50.784 -19.667 1.00 37.94 692 VAL A N 1
ATOM 4314 C CA . VAL A 1 538 ? -15.105 -49.673 -18.770 1.00 41.47 692 VAL A CA 1
ATOM 4315 C C . VAL A 1 538 ? -13.847 -48.918 -19.243 1.00 45.42 692 VAL A C 1
ATOM 4316 O O . VAL A 1 538 ? -13.008 -49.490 -19.939 1.00 51.15 692 VAL A O 1
ATOM 4320 N N . ASN A 1 539 ? -13.758 -47.625 -18.923 1.00 41.77 693 ASN A N 1
ATOM 4321 C CA . ASN A 1 539 ? -12.629 -46.780 -19.327 1.00 43.89 693 ASN A CA 1
ATOM 4322 C C . ASN A 1 539 ? -12.611 -46.552 -20.828 1.00 43.21 693 ASN A C 1
ATOM 4323 O O . ASN A 1 539 ? -11.849 -47.191 -21.552 1.00 47.16 693 ASN A O 1
ATOM 4328 N N . ILE A 1 540 ? -13.446 -45.626 -21.285 1.00 40.76 694 ILE A N 1
ATOM 4329 C CA . ILE A 1 540 ? -13.634 -45.384 -22.715 1.00 49.42 694 ILE A CA 1
ATOM 4330 C C . ILE A 1 540 ? -12.441 -44.688 -23.338 1.00 47.84 694 ILE A C 1
ATOM 4331 O O . ILE A 1 540 ? -12.017 -43.651 -22.844 1.00 41.84 694 ILE A O 1
ATOM 4336 N N . ASN A 1 541 ? -11.919 -45.259 -24.429 1.00 49.47 695 ASN A N 1
ATOM 4337 C CA . ASN A 1 541 ? -10.762 -44.707 -25.157 1.00 56.72 695 ASN A CA 1
ATOM 4338 C C . ASN A 1 541 ? -9.506 -44.582 -24.290 1.00 49.82 695 ASN A C 1
ATOM 4339 O O . ASN A 1 541 ? -8.593 -43.819 -24.609 1.00 54.99 695 ASN A O 1
ATOM 4344 N N . MET A 1 542 ? -9.471 -45.350 -23.206 1.00 41.08 696 MET A N 1
ATOM 4345 C CA . MET A 1 542 ? -8.487 -45.181 -22.141 1.00 45.10 696 MET A CA 1
ATOM 4346 C C . MET A 1 542 ? -8.212 -43.735 -21.726 1.00 45.86 696 MET A C 1
ATOM 4347 O O . MET A 1 542 ? -7.083 -43.385 -21.406 1.00 44.27 696 MET A O 1
ATOM 4352 N N . ASN A 1 543 ? -9.245 -42.903 -21.693 1.00 42.20 697 ASN A N 1
ATOM 4353 C CA . ASN A 1 543 ? -9.077 -41.558 -21.181 1.00 40.49 697 ASN A CA 1
ATOM 4354 C C . ASN A 1 543 ? -8.717 -41.549 -19.704 1.00 42.00 697 ASN A C 1
ATOM 4355 O O . ASN A 1 543 ? -8.344 -40.511 -19.175 1.00 52.17 697 ASN A O 1
ATOM 4360 N N . GLY A 1 544 ? -8.817 -42.700 -19.044 1.00 31.00 698 GLY A N 1
ATOM 4361 C CA . GLY A 1 544 ? -8.431 -42.812 -17.654 1.00 33.72 698 GLY A CA 1
ATOM 4362 C C . GLY A 1 544 ? -7.155 -43.614 -17.416 1.00 43.70 698 GLY A C 1
ATOM 4363 O O . GLY A 1 544 ? -6.834 -44.561 -18.136 1.00 36.72 698 GLY A O 1
ATOM 4364 N N . TYR A 1 545 ? -6.424 -43.234 -16.379 1.00 36.75 699 TYR A N 1
ATOM 4365 C CA . TYR A 1 545 ? -5.124 -43.816 -16.123 1.00 34.10 699 TYR A CA 1
ATOM 4366 C C . TYR A 1 545 ? -5.289 -44.941 -15.114 1.00 35.99 699 TYR A C 1
ATOM 4367 O O . TYR A 1 545 ? -4.959 -44.787 -13.932 1.00 31.84 699 TYR A O 1
ATOM 4376 N N . TYR A 1 546 ? -5.841 -46.062 -15.585 1.00 30.13 700 TYR A N 1
ATOM 4377 C CA . TYR A 1 546 ? -5.977 -47.256 -14.749 1.00 33.01 700 TYR A CA 1
ATOM 4378 C C . TYR A 1 546 ? -6.188 -48.464 -15.655 1.00 33.71 700 TYR A C 1
ATOM 4379 O O . TYR A 1 546 ? -6.350 -48.314 -16.851 1.00 33.62 700 TYR A O 1
ATOM 4388 N N . ILE A 1 547 ? -6.117 -49.662 -15.089 1.00 31.90 701 ILE A N 1
ATOM 4389 C CA . ILE A 1 547 ? -6.336 -50.877 -15.855 1.00 34.30 701 ILE A CA 1
ATOM 4390 C C . ILE A 1 547 ? -7.649 -51.480 -15.346 1.00 39.37 701 ILE A C 1
ATOM 4391 O O . ILE A 1 547 ? -7.976 -51.294 -14.169 1.00 32.06 701 ILE A O 1
ATOM 4396 N N . VAL A 1 548 ? -8.415 -52.147 -16.217 1.00 32.18 702 VAL A N 1
ATOM 4397 C CA . VAL A 1 548 ? -9.665 -52.766 -15.796 1.00 33.13 702 VAL A CA 1
ATOM 4398 C C . VAL A 1 548 ? -9.642 -54.277 -15.963 1.00 39.16 702 VAL A C 1
ATOM 4399 O O . VAL A 1 548 ? -9.272 -54.784 -17.020 1.00 34.46 702 VAL A O 1
ATOM 4403 N N . HIS A 1 549 ? -10.031 -54.982 -14.902 1.00 40.50 703 HIS A N 1
ATOM 4404 C CA . HIS A 1 549 ? -10.175 -56.439 -14.904 1.00 38.54 703 HIS A CA 1
ATOM 4405 C C . HIS A 1 549 ? -11.663 -56.849 -14.794 1.00 44.29 703 HIS A C 1
ATOM 4406 O O . HIS A 1 549 ? -12.361 -56.446 -13.869 1.00 39.61 703 HIS A O 1
ATOM 4413 N N . TYR A 1 550 ? -12.159 -57.639 -15.735 1.00 41.60 704 TYR A N 1
ATOM 4414 C CA . TYR A 1 550 ? -13.547 -58.083 -15.643 1.00 46.18 704 TYR A CA 1
ATOM 4415 C C . TYR A 1 550 ? -13.644 -59.481 -15.009 1.00 45.77 704 TYR A C 1
ATOM 4416 O O . TYR A 1 550 ? -12.691 -60.260 -15.043 1.00 46.17 704 TYR A O 1
ATOM 4425 N N . ALA A 1 551 ? -14.785 -59.774 -14.394 1.00 43.88 705 ALA A N 1
ATOM 4426 C CA . ALA A 1 551 ? -15.132 -61.140 -14.017 1.00 46.09 705 ALA A CA 1
ATOM 4427 C C . ALA A 1 551 ? -15.145 -62.014 -15.267 1.00 50.87 705 ALA A C 1
ATOM 4428 O O . ALA A 1 551 ? -15.207 -61.495 -16.388 1.00 54.58 705 ALA A O 1
ATOM 4430 N N . ASP A 1 552 ? -15.098 -63.331 -15.093 1.00 51.44 706 ASP A N 1
ATOM 4431 C CA . ASP A 1 552 ? -14.922 -64.210 -16.250 1.00 53.27 706 ASP A CA 1
ATOM 4432 C C . ASP A 1 552 ? -16.058 -64.130 -17.240 1.00 60.25 706 ASP A C 1
ATOM 4433 O O . ASP A 1 552 ? -15.833 -64.193 -18.443 1.00 61.03 706 ASP A O 1
ATOM 4438 N N . ASP A 1 553 ? -17.276 -63.986 -16.726 1.00 59.15 707 ASP A N 1
ATOM 4439 C CA . ASP A 1 553 ? -18.456 -63.846 -17.561 1.00 55.83 707 ASP A CA 1
ATOM 4440 C C . ASP A 1 553 ? -18.401 -62.593 -18.410 1.00 54.80 707 ASP A C 1
ATOM 4441 O O . ASP A 1 553 ? -18.884 -62.563 -19.540 1.00 57.70 707 ASP A O 1
ATOM 4446 N N . ASP A 1 554 ? -17.814 -61.548 -17.854 1.00 59.30 708 ASP A N 1
ATOM 4447 C CA . ASP A 1 554 ? -17.792 -60.265 -18.529 1.00 50.35 708 ASP A CA 1
ATOM 4448 C C . ASP A 1 554 ? -16.623 -60.135 -19.503 1.00 46.56 708 ASP A C 1
ATOM 4449 O O . ASP A 1 554 ? -16.748 -59.421 -20.496 1.00 49.30 708 ASP A O 1
ATOM 4454 N N . TRP A 1 555 ? -15.505 -60.820 -19.239 1.00 38.80 709 TRP A N 1
ATOM 4455 C CA . TRP A 1 555 ? -14.442 -60.945 -20.251 1.00 44.31 709 TRP A CA 1
ATOM 4456 C C . TRP A 1 555 ? -15.016 -61.662 -21.459 1.00 52.02 709 TRP A C 1
ATOM 4457 O O . TRP A 1 555 ? -14.843 -61.236 -22.610 1.00 47.74 709 TRP A O 1
ATOM 4468 N N . GLU A 1 556 ? -15.734 -62.745 -21.171 1.00 53.37 710 GLU A N 1
ATOM 4469 C CA . GLU A 1 556 ? -16.279 -63.596 -22.201 1.00 51.07 710 GLU A CA 1
ATOM 4470 C C . GLU A 1 556 ? -17.204 -62.803 -23.107 1.00 50.84 710 GLU A C 1
ATOM 4471 O O . GLU A 1 556 ? -17.183 -62.982 -24.324 1.00 60.06 710 GLU A O 1
ATOM 4477 N N . ALA A 1 557 ? -17.992 -61.909 -22.524 1.00 44.21 711 ALA A N 1
ATOM 4478 C CA . ALA A 1 557 ? -18.917 -61.124 -23.326 1.00 44.74 711 ALA A CA 1
ATOM 4479 C C . ALA A 1 557 ? -18.163 -60.188 -24.274 1.00 44.10 711 ALA A C 1
ATOM 4480 O O . ALA A 1 557 ? -18.495 -60.132 -25.455 1.00 52.48 711 ALA A O 1
ATOM 4482 N N . LEU A 1 558 ? -17.154 -59.463 -23.783 1.00 43.54 712 LEU A N 1
ATOM 4483 C CA . LEU A 1 558 ? -16.368 -58.589 -24.684 1.00 50.81 712 LEU A CA 1
ATOM 4484 C C . LEU A 1 558 ? -15.624 -59.392 -25.746 1.00 45.32 712 LEU A C 1
ATOM 4485 O O . LEU A 1 558 ? -15.610 -59.009 -26.915 1.00 40.20 712 LEU A O 1
ATOM 4490 N N . ILE A 1 559 ? -15.022 -60.508 -25.338 1.00 39.79 713 ILE A N 1
ATOM 4491 C CA . ILE A 1 559 ? -14.302 -61.371 -26.272 1.00 47.98 713 ILE A CA 1
ATOM 4492 C C . ILE A 1 559 ? -15.241 -61.951 -27.342 1.00 51.54 713 ILE A C 1
ATOM 4493 O O . ILE A 1 559 ? -14.866 -62.055 -28.510 1.00 53.49 713 ILE A O 1
ATOM 4498 N N . HIS A 1 560 ? -16.471 -62.296 -26.968 1.00 58.41 714 HIS A N 1
ATOM 4499 C CA . HIS A 1 560 ? -17.431 -62.789 -27.963 1.00 56.22 714 HIS A CA 1
ATOM 4500 C C . HIS A 1 560 ? -17.904 -61.689 -28.934 1.00 54.64 714 HIS A C 1
ATOM 4501 O O . HIS A 1 560 ? -18.088 -61.937 -30.131 1.00 52.35 714 HIS A O 1
ATOM 4508 N N . GLN A 1 561 ? -18.108 -60.487 -28.409 1.00 48.55 715 GLN A N 1
ATOM 4509 C CA . GLN A 1 561 ? -18.519 -59.345 -29.220 1.00 52.31 715 GLN A CA 1
ATOM 4510 C C . GLN A 1 561 ? -17.452 -58.922 -30.246 1.00 51.79 715 GLN A C 1
ATOM 4511 O O . GLN A 1 561 ? -17.783 -58.405 -31.320 1.00 52.23 715 GLN A O 1
ATOM 4517 N N . LEU A 1 562 ? -16.177 -59.133 -29.914 1.00 46.98 716 LEU A N 1
ATOM 4518 C CA . LEU A 1 562 ? -15.088 -58.780 -30.829 1.00 48.56 716 LEU A CA 1
ATOM 4519 C C . LEU A 1 562 ? -15.073 -59.765 -31.980 1.00 47.12 716 LEU A C 1
ATOM 4520 O O . LEU A 1 562 ? -14.791 -59.407 -33.126 1.00 44.30 716 LEU A O 1
ATOM 4525 N N . LYS A 1 563 ? -15.384 -61.016 -31.660 1.00 48.43 717 LYS A N 1
ATOM 4526 C CA . LYS A 1 563 ? -15.464 -62.059 -32.672 1.00 53.83 717 LYS A CA 1
ATOM 4527 C C . LYS A 1 563 ? -16.712 -61.853 -33.556 1.00 60.19 717 LYS A C 1
ATOM 4528 O O . LYS A 1 563 ? -16.705 -62.223 -34.729 1.00 63.93 717 LYS A O 1
ATOM 4534 N N . ILE A 1 564 ? -17.757 -61.224 -33.009 1.00 54.34 718 ILE A N 1
ATOM 4535 C CA . ILE A 1 564 ? -18.988 -60.948 -33.771 1.00 52.52 718 ILE A CA 1
ATOM 4536 C C . ILE A 1 564 ? -18.964 -59.648 -34.565 1.00 53.33 718 ILE A C 1
ATOM 4537 O O . ILE A 1 564 ? -19.314 -59.627 -35.734 1.00 54.58 718 ILE A O 1
ATOM 4542 N N . ASN A 1 565 ? -18.568 -58.562 -33.917 1.00 54.01 719 ASN A N 1
ATOM 4543 C CA . ASN A 1 565 ? -18.433 -57.276 -34.581 1.00 54.27 719 ASN A CA 1
ATOM 4544 C C . ASN A 1 565 ? -17.607 -56.312 -33.730 1.00 54.21 719 ASN A C 1
ATOM 4545 O O . ASN A 1 565 ? -18.156 -55.607 -32.882 1.00 57.15 719 ASN A O 1
ATOM 4550 N N . PRO A 1 566 ? -16.288 -56.259 -33.975 1.00 50.43 720 PRO A N 1
ATOM 4551 C CA . PRO A 1 566 ? -15.389 -55.459 -33.135 1.00 46.77 720 PRO A CA 1
ATOM 4552 C C . PRO A 1 566 ? -15.674 -53.948 -33.200 1.00 45.20 720 PRO A C 1
ATOM 4553 O O . PRO A 1 566 ? -15.321 -53.228 -32.266 1.00 42.03 720 PRO A O 1
ATOM 4557 N N . TYR A 1 567 ? -16.350 -53.480 -34.246 1.00 51.19 721 TYR A N 1
ATOM 4558 C CA . TYR A 1 567 ? -16.480 -52.029 -34.467 1.00 46.98 721 TYR A CA 1
ATOM 4559 C C . TYR A 1 567 ? -17.595 -51.341 -33.682 1.00 50.87 721 TYR A C 1
ATOM 4560 O O . TYR A 1 567 ? -17.874 -50.168 -33.913 1.00 53.88 721 TYR A O 1
ATOM 4569 N N . VAL A 1 568 ? -18.211 -52.050 -32.737 1.00 49.67 722 VAL A N 1
ATOM 4570 C CA . VAL A 1 568 ? -19.066 -51.382 -31.756 1.00 54.05 722 VAL A CA 1
ATOM 4571 C C . VAL A 1 568 ? -18.201 -50.563 -30.789 1.00 50.23 722 VAL A C 1
ATOM 4572 O O . VAL A 1 568 ? -18.676 -49.616 -30.181 1.00 52.25 722 VAL A O 1
ATOM 4576 N N . LEU A 1 569 ? -16.924 -50.938 -30.674 1.00 52.77 723 LEU A N 1
ATOM 4577 C CA . LEU A 1 569 ? -15.917 -50.195 -29.911 1.00 41.14 723 LEU A CA 1
ATOM 4578 C C . LEU A 1 569 ? -14.994 -49.398 -30.828 1.00 44.27 723 LEU A C 1
ATOM 4579 O O . LEU A 1 569 ? -14.940 -49.673 -32.025 1.00 43.08 723 LEU A O 1
ATOM 4584 N N . SER A 1 570 ? -14.269 -48.419 -30.281 1.00 43.09 724 SER A N 1
ATOM 4585 C CA . SER A 1 570 ? -13.241 -47.707 -31.066 1.00 41.67 724 SER A CA 1
ATOM 4586 C C . SER A 1 570 ? -11.933 -48.494 -31.184 1.00 45.91 724 SER A C 1
ATOM 4587 O O . SER A 1 570 ? -11.733 -49.503 -30.494 1.00 42.52 724 SER A O 1
ATOM 4590 N N . ASP A 1 571 ? -11.045 -48.043 -32.070 1.00 40.14 725 ASP A N 1
ATOM 4591 C CA . ASP A 1 571 ? -9.735 -48.672 -32.186 1.00 40.73 725 ASP A CA 1
ATOM 4592 C C . ASP A 1 571 ? -8.943 -48.501 -30.880 1.00 44.68 725 ASP A C 1
ATOM 4593 O O . ASP A 1 571 ? -8.216 -49.415 -30.464 1.00 43.92 725 ASP A O 1
ATOM 4598 N N . LYS A 1 572 ? -9.110 -47.355 -30.222 1.00 37.53 726 LYS A N 1
ATOM 4599 C CA . LYS A 1 572 ? -8.513 -47.126 -28.910 1.00 40.55 726 LYS A CA 1
ATOM 4600 C C . LYS A 1 572 ? -9.050 -48.111 -27.866 1.00 47.61 726 LYS A C 1
ATOM 4601 O O . LYS A 1 572 ? -8.271 -48.687 -27.083 1.00 40.89 726 LYS A O 1
ATOM 4607 N N . ASP A 1 573 ? -10.377 -48.301 -27.868 1.00 43.95 727 ASP A N 1
ATOM 4608 C CA . ASP A 1 573 ? -11.049 -49.272 -26.992 1.00 36.92 727 ASP A CA 1
ATOM 4609 C C . ASP A 1 573 ? -10.493 -50.669 -27.206 1.00 36.17 727 ASP A C 1
ATOM 4610 O O . ASP A 1 573 ? -10.191 -51.375 -26.248 1.00 40.83 727 ASP A O 1
ATOM 4615 N N . ARG A 1 574 ? -10.374 -51.082 -28.462 1.00 30.01 728 ARG A N 1
ATOM 4616 C CA . ARG A 1 574 ? -9.865 -52.432 -28.741 1.00 42.18 728 ARG A CA 1
ATOM 4617 C C . ARG A 1 574 ? -8.360 -52.548 -28.429 1.00 42.07 728 ARG A C 1
ATOM 4618 O O . ARG A 1 574 ? -7.891 -53.623 -28.046 1.00 36.95 728 ARG A O 1
ATOM 4626 N N . ALA A 1 575 ? -7.615 -51.444 -28.554 1.00 37.25 729 ALA A N 1
ATOM 4627 C CA . ALA A 1 575 ? -6.190 -51.447 -28.219 1.00 29.82 729 ALA A CA 1
ATOM 4628 C C . ALA A 1 575 ? -6.036 -51.609 -26.718 1.00 40.81 729 ALA A C 1
ATOM 4629 O O . ALA A 1 575 ? -5.255 -52.463 -26.270 1.00 37.54 729 ALA A O 1
ATOM 4631 N N . ASN A 1 576 ? -6.766 -50.776 -25.957 1.00 39.17 730 ASN A N 1
ATOM 4632 C CA . ASN A 1 576 ? -6.955 -50.938 -24.510 1.00 34.31 730 ASN A CA 1
ATOM 4633 C C . ASN A 1 576 ? -7.093 -52.370 -24.030 1.00 43.31 730 ASN A C 1
ATOM 4634 O O . ASN A 1 576 ? -6.354 -52.822 -23.155 1.00 35.55 730 ASN A O 1
ATOM 4639 N N . LEU A 1 577 ? -8.103 -53.047 -24.575 1.00 36.65 731 LEU A N 1
ATOM 4640 C CA . LEU A 1 577 ? -8.438 -54.403 -24.177 1.00 37.76 731 LEU A CA 1
ATOM 4641 C C . LEU A 1 577 ? -7.265 -55.327 -24.420 1.00 38.05 731 LEU A C 1
ATOM 4642 O O . LEU A 1 577 ? -6.931 -56.149 -23.571 1.00 37.22 731 LEU A O 1
ATOM 4647 N N . ILE A 1 578 ? -6.621 -55.183 -25.571 1.00 38.70 732 ILE A N 1
ATOM 4648 C CA . ILE A 1 578 ? -5.505 -56.064 -25.878 1.00 44.71 732 ILE A CA 1
ATOM 4649 C C . ILE A 1 578 ? -4.382 -55.847 -24.863 1.00 41.44 732 ILE A C 1
ATOM 4650 O O . ILE A 1 578 ? -3.901 -56.810 -24.259 1.00 37.42 732 ILE A O 1
ATOM 4655 N N . ASN A 1 579 ? -3.993 -54.585 -24.663 1.00 34.74 733 ASN A N 1
ATOM 4656 C CA . ASN A 1 579 ? -3.014 -54.245 -23.638 1.00 30.08 733 ASN A CA 1
ATOM 4657 C C . ASN A 1 579 ? -3.356 -54.817 -22.265 1.00 38.32 733 ASN A C 1
ATOM 4658 O O . ASN A 1 579 ? -2.565 -55.550 -21.668 1.00 43.76 733 ASN A O 1
ATOM 4663 N N . ASN A 1 580 ? -4.532 -54.463 -21.760 1.00 43.55 734 ASN A N 1
ATOM 4664 C CA . ASN A 1 580 ? -4.929 -54.825 -20.401 1.00 43.42 734 ASN A CA 1
ATOM 4665 C C . ASN A 1 580 ? -4.934 -56.335 -20.175 1.00 40.73 734 ASN A C 1
ATOM 4666 O O . ASN A 1 580 ? -4.508 -56.804 -19.128 1.00 42.86 734 ASN A O 1
ATOM 4671 N N . ILE A 1 581 ? -5.410 -57.101 -21.151 1.00 37.71 735 ILE A N 1
ATOM 4672 C CA . ILE A 1 581 ? -5.497 -58.537 -20.958 1.00 40.48 735 ILE A CA 1
ATOM 4673 C C . ILE A 1 581 ? -4.097 -59.148 -20.944 1.00 43.26 735 ILE A C 1
ATOM 4674 O O . ILE A 1 581 ? -3.841 -60.084 -20.187 1.00 41.61 735 ILE A O 1
ATOM 4679 N N . PHE A 1 582 ? -3.174 -58.606 -21.731 1.00 37.39 736 PHE A N 1
ATOM 4680 C CA . PHE A 1 582 ? -1.806 -59.117 -21.683 1.00 42.07 736 PHE A CA 1
ATOM 4681 C C . PHE A 1 582 ? -1.107 -58.725 -20.363 1.00 48.32 736 PHE A C 1
ATOM 4682 O O . PHE A 1 582 ? -0.542 -59.595 -19.690 1.00 51.80 736 PHE A O 1
ATOM 4690 N N . GLU A 1 583 ? -1.198 -57.463 -19.944 1.00 43.24 737 GLU A N 1
ATOM 4691 C CA . GLU A 1 583 ? -0.657 -57.088 -18.629 1.00 53.50 737 GLU A CA 1
ATOM 4692 C C . GLU A 1 583 ? -1.299 -57.881 -17.477 1.00 56.38 737 GLU A C 1
ATOM 4693 O O . GLU A 1 583 ? -0.625 -58.193 -16.494 1.00 60.12 737 GLU A O 1
ATOM 4699 N N . LEU A 1 584 ? -2.579 -58.229 -17.588 1.00 47.05 738 LEU A N 1
ATOM 4700 C CA . LEU A 1 584 ? -3.220 -59.031 -16.543 1.00 40.63 738 LEU A CA 1
ATOM 4701 C C . LEU A 1 584 ? -2.815 -60.506 -16.572 1.00 50.13 738 LEU A C 1
ATOM 4702 O O . LEU A 1 584 ? -2.797 -61.153 -15.530 1.00 48.35 738 LEU A O 1
ATOM 4707 N N . ALA A 1 585 ? -2.496 -61.040 -17.752 1.00 56.63 739 ALA A N 1
ATOM 4708 C CA . ALA A 1 585 ? -1.966 -62.411 -17.856 1.00 53.74 739 ALA A CA 1
ATOM 4709 C C . ALA A 1 585 ? -0.536 -62.489 -17.343 1.00 52.78 739 ALA A C 1
ATOM 4710 O O . ALA A 1 585 ? -0.066 -63.552 -16.973 1.00 61.15 739 ALA A O 1
ATOM 4712 N N . GLY A 1 586 ? 0.151 -61.353 -17.323 1.00 60.97 740 GLY A N 1
ATOM 4713 C CA . GLY A 1 586 ? 1.500 -61.277 -16.786 1.00 64.54 740 GLY A CA 1
ATOM 4714 C C . GLY A 1 586 ? 1.518 -61.293 -15.269 1.00 63.10 740 GLY A C 1
ATOM 4715 O O . GLY A 1 586 ? 2.261 -62.061 -14.664 1.00 72.16 740 GLY A O 1
ATOM 4716 N N . LEU A 1 587 ? 0.714 -60.423 -14.662 1.00 69.14 741 LEU A N 1
ATOM 4717 C CA . LEU A 1 587 ? 0.422 -60.484 -13.235 1.00 71.44 741 LEU A CA 1
ATOM 4718 C C . LEU A 1 587 ? 0.040 -61.926 -12.859 1.00 79.27 741 LEU A C 1
ATOM 4719 O O . LEU A 1 587 ? 0.762 -62.603 -12.124 1.00 82.93 741 LEU A O 1
ATOM 4724 N N . GLY A 1 588 ? -1.089 -62.389 -13.388 1.00 70.17 742 GLY A N 1
ATOM 4725 C CA . GLY A 1 588 ? -1.596 -63.716 -13.102 1.00 66.07 742 GLY A CA 1
ATOM 4726 C C . GLY A 1 588 ? -3.114 -63.753 -12.990 1.00 64.57 742 GLY A C 1
ATOM 4727 O O . GLY A 1 588 ? -3.701 -64.825 -12.880 1.00 74.60 742 GLY A O 1
ATOM 4728 N N . LYS A 1 589 ? -3.749 -62.583 -13.034 1.00 57.75 743 LYS A N 1
ATOM 4729 C CA . LYS A 1 589 ? -5.197 -62.459 -12.839 1.00 53.31 743 LYS A CA 1
ATOM 4730 C C . LYS A 1 589 ? -6.036 -63.154 -13.917 1.00 59.93 743 LYS A C 1
ATOM 4731 O O . LYS A 1 589 ? -7.249 -63.271 -13.763 1.00 62.11 743 LYS A O 1
ATOM 4737 N N . VAL A 1 590 ? -5.409 -63.565 -15.018 1.00 55.30 744 VAL A N 1
ATOM 4738 C CA . VAL A 1 590 ? -6.063 -64.388 -16.041 1.00 58.73 744 VAL A CA 1
ATOM 4739 C C . VAL A 1 590 ? -5.025 -65.324 -16.661 1.00 55.73 744 VAL A C 1
ATOM 4740 O O . VAL A 1 590 ? -3.845 -64.979 -16.728 1.00 61.85 744 VAL A O 1
ATOM 4744 N N . PRO A 1 591 ? -5.454 -66.521 -17.100 1.00 57.01 745 PRO A N 1
ATOM 4745 C CA . PRO A 1 591 ? -4.553 -67.399 -17.861 1.00 50.16 745 PRO A CA 1
ATOM 4746 C C . PRO A 1 591 ? -4.086 -66.764 -19.169 1.00 47.69 745 PRO A C 1
ATOM 4747 O O . PRO A 1 591 ? -4.861 -66.072 -19.822 1.00 50.45 745 PRO A O 1
ATOM 4751 N N . LEU A 1 592 ? -2.829 -66.988 -19.545 1.00 51.41 746 LEU A N 1
ATOM 4752 C CA . LEU A 1 592 ? -2.271 -66.359 -20.745 1.00 49.06 746 LEU A CA 1
ATOM 4753 C C . LEU A 1 592 ? -3.058 -66.775 -22.002 1.00 53.44 746 LEU A C 1
ATOM 4754 O O . LEU A 1 592 ? -3.120 -66.044 -23.006 1.00 44.88 746 LEU A O 1
ATOM 4759 N N . LYS A 1 593 ? -3.681 -67.944 -21.916 1.00 46.82 747 LYS A N 1
ATOM 4760 C CA . LYS A 1 593 ? -4.508 -68.465 -22.987 1.00 57.65 747 LYS A CA 1
ATOM 4761 C C . LYS A 1 593 ? -5.664 -67.504 -23.272 1.00 56.02 747 LYS A C 1
ATOM 4762 O O . LYS A 1 593 ? -6.032 -67.277 -24.427 1.00 52.43 747 LYS A O 1
ATOM 4768 N N . ARG A 1 594 ? -6.216 -66.910 -22.223 1.00 52.00 748 ARG A N 1
ATOM 4769 C CA A ARG A 1 594 ? -7.331 -65.989 -22.406 0.48 51.55 748 ARG A CA 1
ATOM 4770 C CA B ARG A 1 594 ? -7.317 -65.969 -22.372 0.52 51.53 748 ARG A CA 1
ATOM 4771 C C . ARG A 1 594 ? -6.909 -64.781 -23.244 1.00 50.41 748 ARG A C 1
ATOM 4772 O O . ARG A 1 594 ? -7.719 -64.231 -23.981 1.00 53.10 748 ARG A O 1
ATOM 4787 N N . ALA A 1 595 ? -5.640 -64.383 -23.154 1.00 45.94 749 ALA A N 1
ATOM 4788 C CA . ALA A 1 595 ? -5.140 -63.247 -23.933 1.00 48.25 749 ALA A CA 1
ATOM 4789 C C . ALA A 1 595 ? -5.054 -63.586 -25.411 1.00 46.32 749 ALA A C 1
ATOM 4790 O O . ALA A 1 595 ? -5.287 -62.751 -26.285 1.00 39.05 749 ALA A O 1
ATOM 4792 N N . PHE A 1 596 ? -4.727 -64.833 -25.693 1.00 51.89 750 PHE A N 1
ATOM 4793 C CA . PHE A 1 596 ? -4.623 -65.230 -27.071 1.00 48.02 750 PHE A CA 1
ATOM 4794 C C . PHE A 1 596 ? -6.003 -65.521 -27.638 1.00 49.46 750 PHE A C 1
ATOM 4795 O O . PHE A 1 596 ? -6.227 -65.298 -28.829 1.00 56.19 750 PHE A O 1
ATOM 4803 N N . ASP A 1 597 ? -6.949 -65.925 -26.790 1.00 51.13 751 ASP A N 1
ATOM 4804 C CA . ASP A 1 597 ? -8.355 -65.963 -27.211 1.00 47.70 751 ASP A CA 1
ATOM 4805 C C . ASP A 1 597 ? -8.820 -64.593 -27.669 1.00 45.18 751 ASP A C 1
ATOM 4806 O O . ASP A 1 597 ? -9.433 -64.463 -28.715 1.00 53.22 751 ASP A O 1
ATOM 4811 N N . LEU A 1 598 ? -8.526 -63.566 -26.886 1.00 39.90 752 LEU A N 1
ATOM 4812 C CA . LEU A 1 598 ? -8.979 -62.240 -27.237 1.00 44.10 752 LEU A CA 1
ATOM 4813 C C . LEU A 1 598 ? -8.413 -61.731 -28.565 1.00 43.76 752 LEU A C 1
ATOM 4814 O O . LEU A 1 598 ? -9.095 -60.987 -29.256 1.00 48.63 752 LEU A O 1
ATOM 4819 N N . ILE A 1 599 ? -7.191 -62.091 -28.945 1.00 48.00 753 ILE A N 1
ATOM 4820 C CA . ILE A 1 599 ? -6.670 -61.528 -30.198 1.00 51.21 753 ILE A CA 1
ATOM 4821 C C . ILE A 1 599 ? -6.978 -62.375 -31.432 1.00 51.43 753 ILE A C 1
ATOM 4822 O O . ILE A 1 599 ? -6.623 -61.993 -32.548 1.00 51.62 753 ILE A O 1
ATOM 4827 N N . ASN A 1 600 ? -7.665 -63.505 -31.257 1.00 50.06 754 ASN A N 1
ATOM 4828 C CA . ASN A 1 600 ? -8.157 -64.278 -32.412 1.00 49.79 754 ASN A CA 1
ATOM 4829 C C . ASN A 1 600 ? -9.089 -63.493 -33.339 1.00 44.60 754 ASN A C 1
ATOM 4830 O O . ASN A 1 600 ? -9.314 -63.892 -34.490 1.00 50.97 754 ASN A O 1
ATOM 4835 N N . TYR A 1 601 ? -9.621 -62.374 -32.868 1.00 39.94 755 TYR A N 1
ATOM 4836 C CA . TYR A 1 601 ? -10.529 -61.619 -33.696 1.00 42.34 755 TYR A CA 1
ATOM 4837 C C . TYR A 1 601 ? -9.722 -60.851 -34.738 1.00 46.16 755 TYR A C 1
ATOM 4838 O O . TYR A 1 601 ? -10.305 -60.277 -35.679 1.00 48.75 755 TYR A O 1
ATOM 4847 N N . LEU A 1 602 ? -8.394 -60.782 -34.567 1.00 50.02 756 LEU A N 1
ATOM 4848 C CA . LEU A 1 602 ? -7.553 -59.858 -35.344 1.00 45.48 756 LEU A CA 1
ATOM 4849 C C . LEU A 1 602 ? -7.633 -60.072 -36.844 1.00 45.04 756 LEU A C 1
ATOM 4850 O O . LEU A 1 602 ? -7.267 -59.174 -37.611 1.00 47.87 756 LEU A O 1
ATOM 4855 N N . GLY A 1 603 ? -8.115 -61.237 -37.273 1.00 44.34 757 GLY A N 1
ATOM 4856 C CA . GLY A 1 603 ? -8.325 -61.464 -38.694 1.00 45.65 757 GLY A CA 1
ATOM 4857 C C . GLY A 1 603 ? -9.303 -60.455 -39.286 1.00 45.92 757 GLY A C 1
ATOM 4858 O O . GLY A 1 603 ? -9.269 -60.137 -40.466 1.00 44.70 757 GLY A O 1
ATOM 4859 N N . ASN A 1 604 ? -10.168 -59.926 -38.438 1.00 50.56 758 ASN A N 1
ATOM 4860 C CA . ASN A 1 604 ? -11.203 -59.020 -38.879 1.00 52.08 758 ASN A CA 1
ATOM 4861 C C . ASN A 1 604 ? -10.934 -57.566 -38.484 1.00 51.10 758 ASN A C 1
ATOM 4862 O O . ASN A 1 604 ? -11.838 -56.727 -38.526 1.00 53.04 758 ASN A O 1
ATOM 4867 N N . GLU A 1 605 ? -9.698 -57.268 -38.098 1.00 47.69 759 GLU A N 1
ATOM 4868 C CA . GLU A 1 605 ? -9.340 -55.919 -37.646 1.00 48.12 759 GLU A CA 1
ATOM 4869 C C . GLU A 1 605 ? -8.595 -55.108 -38.730 1.00 47.08 759 GLU A C 1
ATOM 4870 O O . GLU A 1 605 ? -7.558 -55.545 -39.218 1.00 52.22 759 GLU A O 1
ATOM 4876 N N . ASN A 1 606 ? -9.114 -53.940 -39.113 1.00 47.65 760 ASN A N 1
ATOM 4877 C CA . ASN A 1 606 ? -8.418 -53.090 -40.105 1.00 51.60 760 ASN A CA 1
ATOM 4878 C C . ASN A 1 606 ? -7.736 -51.832 -39.539 1.00 42.90 760 ASN A C 1
ATOM 4879 O O . ASN A 1 606 ? -7.185 -51.037 -40.285 1.00 43.95 760 ASN A O 1
ATOM 4884 N N . HIS A 1 607 ? -7.788 -51.622 -38.233 1.00 48.76 761 HIS A N 1
ATOM 4885 C CA . HIS A 1 607 ? -7.182 -50.405 -37.692 1.00 54.81 761 HIS A CA 1
ATOM 4886 C C . HIS A 1 607 ? -5.747 -50.683 -37.222 1.00 44.85 761 HIS A C 1
ATOM 4887 O O . HIS A 1 607 ? -5.391 -51.819 -36.880 1.00 46.60 761 HIS A O 1
ATOM 4894 N N . THR A 1 608 ? -4.924 -49.644 -37.223 1.00 40.63 762 THR A N 1
ATOM 4895 C CA . THR A 1 608 ? -3.526 -49.804 -36.892 1.00 38.70 762 THR A CA 1
ATOM 4896 C C . THR A 1 608 ? -3.322 -50.130 -35.418 1.00 42.89 762 THR A C 1
ATOM 4897 O O . THR A 1 608 ? -2.694 -51.143 -35.088 1.00 45.41 762 THR A O 1
ATOM 4901 N N . ALA A 1 609 ? -3.889 -49.290 -34.550 1.00 38.57 763 ALA A N 1
ATOM 4902 C CA . ALA A 1 609 ? -3.624 -49.321 -33.108 1.00 32.23 763 ALA A CA 1
ATOM 4903 C C . ALA A 1 609 ? -3.801 -50.698 -32.458 1.00 44.07 763 ALA A C 1
ATOM 4904 O O . ALA A 1 609 ? -2.914 -51.140 -31.720 1.00 46.04 763 ALA A O 1
ATOM 4906 N N . PRO A 1 610 ? -4.934 -51.385 -32.714 1.00 41.92 764 PRO A N 1
ATOM 4907 C CA . PRO A 1 610 ? -4.982 -52.707 -32.084 1.00 36.56 764 PRO A CA 1
ATOM 4908 C C . PRO A 1 610 ? -3.970 -53.670 -32.679 1.00 39.24 764 PRO A C 1
ATOM 4909 O O . PRO A 1 610 ? -3.473 -54.510 -31.949 1.00 38.40 764 PRO A O 1
ATOM 4913 N N . ILE A 1 611 ? -3.657 -53.549 -33.962 1.00 36.99 765 ILE A N 1
ATOM 4914 C CA . ILE A 1 611 ? -2.734 -54.497 -34.565 1.00 38.94 765 ILE A CA 1
ATOM 4915 C C . ILE A 1 611 ? -1.319 -54.277 -34.028 1.00 40.38 765 ILE A C 1
ATOM 4916 O O . ILE A 1 611 ? -0.681 -55.229 -33.595 1.00 40.23 765 ILE A O 1
ATOM 4921 N N . THR A 1 612 ? -0.842 -53.034 -34.008 1.00 43.34 766 THR A N 1
ATOM 4922 C CA . THR A 1 612 ? 0.488 -52.754 -33.455 1.00 42.17 766 THR A CA 1
ATOM 4923 C C . THR A 1 612 ? 0.620 -53.099 -31.949 1.00 41.39 766 THR A C 1
ATOM 4924 O O . THR A 1 612 ? 1.678 -53.565 -31.501 1.00 41.69 766 THR A O 1
ATOM 4928 N N . GLU A 1 613 ? -0.441 -52.910 -31.169 1.00 35.51 767 GLU A N 1
ATOM 4929 C CA . GLU A 1 613 ? -0.390 -53.326 -29.765 1.00 35.09 767 GLU A CA 1
ATOM 4930 C C . GLU A 1 613 ? -0.255 -54.843 -29.610 1.00 40.90 767 GLU A C 1
ATOM 4931 O O . GLU A 1 613 ? 0.459 -55.309 -28.732 1.00 38.91 767 GLU A O 1
ATOM 4937 N N . ALA A 1 614 ? -0.929 -55.611 -30.457 1.00 36.42 768 ALA A N 1
ATOM 4938 C CA . ALA A 1 614 ? -0.767 -57.057 -30.458 1.00 36.45 768 ALA A CA 1
ATOM 4939 C C . ALA A 1 614 ? 0.633 -57.462 -30.954 1.00 41.90 768 ALA A C 1
ATOM 4940 O O . ALA A 1 614 ? 1.278 -58.350 -30.382 1.00 37.28 768 ALA A O 1
ATOM 4942 N N . LEU A 1 615 ? 1.104 -56.801 -32.010 1.00 38.91 769 LEU A N 1
ATOM 4943 C CA . LEU A 1 615 ? 2.431 -57.065 -32.550 1.00 36.57 769 LEU A CA 1
ATOM 4944 C C . LEU A 1 615 ? 3.480 -56.766 -31.497 1.00 47.73 769 LEU A C 1
ATOM 4945 O O . LEU A 1 615 ? 4.536 -57.418 -31.454 1.00 42.70 769 LEU A O 1
ATOM 4950 N 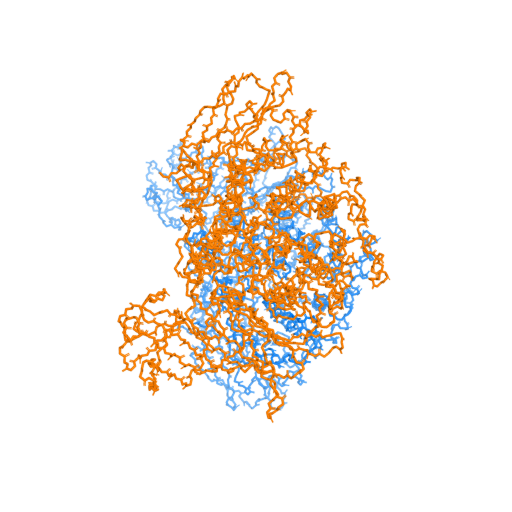N . PHE A 1 616 ? 3.189 -55.791 -30.638 1.00 40.58 770 PHE A N 1
ATOM 4951 C CA . PHE A 1 616 ? 4.120 -55.472 -29.563 1.00 38.99 770 PHE A CA 1
ATOM 4952 C C . PHE A 1 616 ? 4.237 -56.617 -28.564 1.00 37.31 770 PHE A C 1
ATOM 4953 O O . PHE A 1 616 ? 5.341 -57.047 -28.248 1.00 47.30 770 PHE A O 1
ATOM 4961 N N . GLN A 1 617 ? 3.106 -57.101 -28.059 1.00 37.43 771 GLN A N 1
ATOM 4962 C CA . GLN A 1 617 ? 3.104 -58.158 -27.038 1.00 37.44 771 GLN A CA 1
ATOM 4963 C C . GLN A 1 617 ? 3.725 -59.461 -27.569 1.00 42.01 771 GLN A C 1
ATOM 4964 O O . GLN A 1 617 ? 4.517 -60.100 -26.887 1.00 46.82 771 GLN A O 1
ATOM 4970 N N . THR A 1 618 ? 3.352 -59.837 -28.787 1.00 39.08 772 THR A N 1
ATOM 4971 C CA . THR A 1 618 ? 3.964 -60.945 -29.518 1.00 38.95 772 THR A CA 1
ATOM 4972 C C . THR A 1 618 ? 5.494 -60.838 -29.593 1.00 41.61 772 THR A C 1
ATOM 4973 O O . THR A 1 618 ? 6.215 -61.778 -29.221 1.00 38.82 772 THR A O 1
ATOM 4977 N N . ASP A 1 619 ? 5.988 -59.696 -30.070 1.00 37.67 773 ASP A N 1
ATOM 4978 C CA . ASP A 1 619 ? 7.439 -59.481 -30.174 1.00 43.41 773 ASP A CA 1
ATOM 4979 C C . ASP A 1 619 ? 8.144 -59.521 -28.825 1.00 43.50 773 ASP A C 1
ATOM 4980 O O . ASP A 1 619 ? 9.236 -60.060 -28.732 1.00 38.82 773 ASP A O 1
ATOM 4985 N N . LEU A 1 620 ? 7.526 -58.963 -27.788 1.00 36.78 774 LEU A N 1
ATOM 4986 C CA . LEU A 1 620 ? 8.091 -59.038 -26.455 1.00 30.91 774 LEU A CA 1
ATOM 4987 C C . LEU A 1 620 ? 8.291 -60.472 -26.033 1.00 40.57 774 LEU A C 1
ATOM 4988 O O . LEU A 1 620 ? 9.388 -60.865 -25.628 1.00 45.13 774 LEU A O 1
ATOM 4993 N N . ILE A 1 621 ? 7.222 -61.252 -26.125 1.00 39.01 775 ILE A N 1
ATOM 4994 C CA . ILE A 1 621 ? 7.284 -62.660 -25.799 1.00 37.48 775 ILE A CA 1
ATOM 4995 C C . ILE A 1 621 ? 8.274 -63.411 -26.700 1.00 41.38 775 ILE A C 1
ATOM 4996 O O . ILE A 1 621 ? 9.070 -64.225 -26.216 1.00 40.77 775 ILE A O 1
ATOM 5001 N N . TYR A 1 622 ? 8.220 -63.148 -27.999 1.00 36.06 776 TYR A N 1
ATOM 5002 C CA . TYR A 1 622 ? 9.153 -63.778 -28.914 1.00 38.68 776 TYR A CA 1
ATOM 5003 C C . TYR A 1 622 ? 10.581 -63.524 -28.459 1.00 37.35 776 TYR A C 1
ATOM 5004 O O . TYR A 1 622 ? 11.374 -64.448 -28.367 1.00 35.63 776 TYR A O 1
ATOM 5013 N N . ASN A 1 623 ? 10.903 -62.273 -28.155 1.00 36.56 777 ASN A N 1
ATOM 5014 C CA . ASN A 1 623 ? 12.284 -61.909 -27.841 1.00 39.50 777 ASN A CA 1
ATOM 5015 C C . ASN A 1 623 ? 12.731 -62.423 -26.493 1.00 38.77 777 ASN A C 1
ATOM 5016 O O . ASN A 1 623 ? 13.922 -62.667 -26.288 1.00 38.28 777 ASN A O 1
ATOM 5021 N N . LEU A 1 624 ? 11.785 -62.616 -25.580 1.00 36.06 778 LEU A N 1
ATOM 5022 C CA . LEU A 1 624 ? 12.123 -63.247 -24.317 1.00 35.53 778 LEU A CA 1
ATOM 5023 C C . LEU A 1 624 ? 12.474 -64.722 -24.546 1.00 40.95 778 LEU A C 1
ATOM 5024 O O . LEU A 1 624 ? 13.527 -65.193 -24.081 1.00 38.48 778 LEU A O 1
ATOM 5029 N N . LEU A 1 625 ? 11.634 -65.437 -25.293 1.00 32.65 779 LEU A N 1
ATOM 5030 C CA . LEU A 1 625 ? 11.876 -66.864 -25.534 1.00 33.64 779 LEU A CA 1
ATOM 5031 C C . LEU A 1 625 ? 13.156 -67.108 -26.302 1.00 39.27 779 LEU A C 1
ATOM 5032 O O . LEU A 1 625 ? 13.922 -68.037 -25.985 1.00 36.78 779 LEU A O 1
ATOM 5037 N N . GLU A 1 626 ? 13.377 -66.286 -27.325 1.00 34.75 780 GLU A N 1
ATOM 5038 C CA . GLU A 1 626 ? 14.585 -66.380 -28.150 1.00 37.14 780 GLU A CA 1
ATOM 5039 C C . GLU A 1 626 ? 15.859 -66.322 -27.284 1.00 42.16 780 GLU A C 1
ATOM 5040 O O . GLU A 1 626 ? 16.742 -67.173 -27.426 1.00 43.13 780 GLU A O 1
ATOM 5046 N N . LYS A 1 627 ? 15.939 -65.342 -26.374 1.00 43.85 781 LYS A N 1
ATOM 5047 C CA . LYS A 1 627 ? 17.121 -65.178 -25.499 1.00 42.46 781 LYS A CA 1
ATOM 5048 C C . LYS A 1 627 ? 17.289 -66.290 -24.462 1.00 35.37 781 LYS A C 1
ATOM 5049 O O . LYS A 1 627 ? 18.378 -66.494 -23.946 1.00 39.91 781 LYS A O 1
ATOM 5055 N N . LEU A 1 628 ? 16.216 -66.994 -24.142 1.00 42.47 782 LEU A N 1
ATOM 5056 C CA . LEU A 1 628 ? 16.309 -68.158 -23.270 1.00 42.26 782 LEU A CA 1
ATOM 5057 C C . LEU A 1 628 ? 16.772 -69.361 -24.055 1.00 41.80 782 LEU A C 1
ATOM 5058 O O . LEU A 1 628 ? 17.146 -70.378 -23.481 1.00 48.00 782 LEU A O 1
ATOM 5063 N N . GLY A 1 629 ? 16.712 -69.249 -25.374 1.00 41.65 783 GLY A N 1
ATOM 5064 C CA . GLY A 1 629 ? 17.070 -70.352 -26.244 1.00 45.41 783 GLY A CA 1
ATOM 5065 C C . GLY A 1 629 ? 15.920 -71.249 -26.666 1.00 50.77 783 GLY A C 1
ATOM 5066 O O . GLY A 1 629 ? 16.146 -72.243 -27.332 1.00 51.26 783 GLY A O 1
ATOM 5067 N N . TYR A 1 630 ? 14.689 -70.907 -26.290 1.00 51.66 784 TYR A N 1
ATOM 5068 C CA . TYR A 1 630 ? 13.515 -71.648 -26.755 1.00 42.69 784 TYR A CA 1
ATOM 5069 C C . TYR A 1 630 ? 13.165 -71.300 -28.199 1.00 41.03 784 TYR A C 1
ATOM 5070 O O . TYR A 1 630 ? 12.076 -70.795 -28.468 1.00 48.69 784 TYR A O 1
ATOM 5079 N N . MET A 1 631 ? 14.065 -71.598 -29.122 1.00 35.51 785 MET A N 1
ATOM 5080 C CA . MET A 1 631 ? 13.954 -71.127 -30.491 1.00 40.40 785 MET A CA 1
ATOM 5081 C C . MET A 1 631 ? 12.734 -71.667 -31.193 1.00 40.68 785 MET A C 1
ATOM 5082 O O . MET A 1 631 ? 11.995 -70.934 -31.863 1.00 42.98 785 MET A O 1
ATOM 5087 N N . ASP A 1 632 ? 12.541 -72.967 -31.049 1.00 38.36 786 ASP A N 1
ATOM 5088 C CA . ASP A 1 632 ? 11.434 -73.652 -31.657 1.00 44.48 786 ASP A CA 1
ATOM 5089 C C . ASP A 1 632 ? 10.104 -73.073 -31.150 1.00 49.54 786 ASP A C 1
ATOM 5090 O O . ASP A 1 632 ? 9.195 -72.768 -31.932 1.00 38.82 786 ASP A O 1
ATOM 5095 N N . LEU A 1 633 ? 10.002 -72.902 -29.841 1.00 38.14 787 LEU A N 1
ATOM 5096 C CA . LEU A 1 633 ? 8.772 -72.413 -29.265 1.00 37.41 787 LEU A CA 1
ATOM 5097 C C . LEU A 1 633 ? 8.497 -70.996 -29.762 1.00 45.19 787 LEU A C 1
ATOM 5098 O O . LEU A 1 633 ? 7.350 -70.659 -30.079 1.00 44.84 787 LEU A O 1
ATOM 5103 N N . ALA A 1 634 ? 9.548 -70.182 -29.866 1.00 37.47 788 ALA A N 1
ATOM 5104 C CA . ALA A 1 634 ? 9.405 -68.787 -30.308 1.00 37.21 788 ALA A CA 1
ATOM 5105 C C . ALA A 1 634 ? 9.010 -68.669 -31.781 1.00 40.17 788 ALA A C 1
ATOM 5106 O O . ALA A 1 634 ? 8.219 -67.803 -32.153 1.00 46.26 788 ALA A O 1
ATOM 5108 N N . SER A 1 635 ? 9.560 -69.534 -32.623 1.00 44.14 789 SER A N 1
ATOM 5109 C CA . SER A 1 635 ? 9.137 -69.585 -34.022 1.00 45.42 789 SER A CA 1
ATOM 5110 C C . SER A 1 635 ? 7.681 -70.053 -34.173 1.00 48.76 789 SER A C 1
ATOM 5111 O O . SER A 1 635 ? 6.955 -69.600 -35.067 1.00 40.46 789 SER A O 1
ATOM 5114 N N . ARG A 1 636 ? 7.253 -70.961 -33.303 1.00 42.39 790 ARG A N 1
ATOM 5115 C CA . ARG A 1 636 ? 5.874 -71.418 -33.351 1.00 44.20 790 ARG A CA 1
ATOM 5116 C C . ARG A 1 636 ? 4.935 -70.281 -33.022 1.00 46.89 790 ARG A C 1
ATOM 5117 O O . ARG A 1 636 ? 3.880 -70.129 -33.639 1.00 46.05 790 ARG A O 1
ATOM 5125 N N . LEU A 1 637 ? 5.346 -69.455 -32.070 1.00 46.86 791 LEU A N 1
ATOM 5126 C CA . LEU A 1 637 ? 4.529 -68.329 -31.655 1.00 41.43 791 LEU A CA 1
ATOM 5127 C C . LEU A 1 637 ? 4.272 -67.333 -32.791 1.00 44.29 791 LEU A C 1
ATOM 5128 O O . LEU A 1 637 ? 3.123 -66.978 -33.034 1.00 45.64 791 LEU A O 1
ATOM 5133 N N . VAL A 1 638 ? 5.317 -66.895 -33.499 1.00 44.95 792 VAL A N 1
ATOM 5134 C CA . VAL A 1 638 ? 5.111 -65.874 -34.531 1.00 41.25 792 VAL A CA 1
ATOM 5135 C C . VAL A 1 638 ? 4.469 -66.476 -35.767 1.00 43.25 792 VAL A C 1
ATOM 5136 O O . VAL A 1 638 ? 3.834 -65.764 -36.548 1.00 48.47 792 VAL A O 1
ATOM 5140 N N . THR A 1 639 ? 4.637 -67.783 -35.948 1.00 40.70 793 THR A N 1
ATOM 5141 C CA . THR A 1 639 ? 3.943 -68.496 -37.009 1.00 44.22 793 THR A CA 1
ATOM 5142 C C . THR A 1 639 ? 2.419 -68.439 -36.761 1.00 50.81 793 THR A C 1
ATOM 5143 O O . THR A 1 639 ? 1.634 -68.139 -37.665 1.00 43.81 793 THR A O 1
ATOM 5147 N N . ARG A 1 640 ? 2.019 -68.707 -35.521 1.00 50.06 794 ARG A N 1
ATOM 5148 C CA . ARG A 1 640 ? 0.629 -68.605 -35.107 1.00 46.43 794 ARG A CA 1
ATOM 5149 C C . ARG A 1 640 ? 0.077 -67.211 -35.391 1.00 46.73 794 ARG A C 1
ATOM 5150 O O . ARG A 1 640 ? -0.943 -67.072 -36.049 1.00 44.75 794 ARG A O 1
ATOM 5158 N N . VAL A 1 641 ? 0.778 -66.185 -34.917 1.00 45.80 795 VAL A N 1
ATOM 5159 C CA . VAL A 1 641 ? 0.377 -64.798 -35.113 1.00 34.44 795 VAL A CA 1
ATOM 5160 C C . VAL A 1 641 ? 0.414 -64.418 -36.588 1.00 41.41 795 VAL A C 1
ATOM 5161 O O . VAL A 1 641 ? -0.420 -63.647 -37.068 1.00 37.10 795 VAL A O 1
ATOM 5165 N N . PHE A 1 642 ? 1.384 -64.948 -37.322 1.00 48.67 796 PHE A N 1
ATOM 5166 C CA . PHE A 1 642 ? 1.452 -64.627 -38.745 1.00 45.32 796 PHE A CA 1
ATOM 5167 C C . PHE A 1 642 ? 0.195 -65.134 -39.473 1.00 47.37 796 PHE A C 1
ATOM 5168 O O . PHE A 1 642 ? -0.359 -64.423 -40.317 1.00 45.45 796 PHE A O 1
ATOM 5176 N N . LYS A 1 643 ? -0.239 -66.358 -39.141 1.00 47.45 797 LYS A N 1
ATOM 5177 C CA . LYS A 1 643 ? -1.422 -66.973 -39.755 1.00 51.63 797 LYS A CA 1
ATOM 5178 C C . LYS A 1 643 ? -2.667 -66.175 -39.389 1.00 48.71 797 LYS A C 1
ATOM 5179 O O . LYS A 1 643 ? -3.613 -66.049 -40.166 1.00 51.26 797 LYS A O 1
ATOM 5185 N N . LEU A 1 644 ? -2.643 -65.612 -38.196 1.00 46.29 798 LEU A N 1
ATOM 5186 C CA . LEU A 1 644 ? -3.728 -64.786 -37.722 1.00 38.74 798 LEU A CA 1
ATOM 5187 C C . LEU A 1 644 ? -3.865 -63.489 -38.518 1.00 41.57 798 LEU A C 1
ATOM 5188 O O . LEU A 1 644 ? -4.963 -63.004 -38.701 1.00 50.11 798 LEU A O 1
ATOM 5193 N N . LEU A 1 645 ? -2.753 -62.926 -38.986 1.00 42.26 799 LEU A N 1
ATOM 5194 C CA . LEU A 1 645 ? -2.775 -61.646 -39.701 1.00 38.71 799 LEU A CA 1
ATOM 5195 C C . LEU A 1 645 ? -2.465 -61.805 -41.179 1.00 43.15 799 LEU A C 1
ATOM 5196 O O . LEU A 1 645 ? -2.355 -60.815 -41.909 1.00 45.07 799 LEU A O 1
ATOM 5201 N N . GLN A 1 646 ? -2.318 -63.060 -41.598 1.00 44.86 800 GLN A N 1
ATOM 5202 C CA . GLN A 1 646 ? -2.046 -63.449 -42.988 1.00 49.19 800 GLN A CA 1
ATOM 5203 C C . GLN A 1 646 ? -2.738 -62.600 -44.067 1.00 57.12 800 GLN A C 1
ATOM 5204 O O . GLN A 1 646 ? -2.120 -62.213 -45.056 1.00 53.01 800 GLN A O 1
ATOM 5210 N N . ASN A 1 647 ? -4.014 -62.288 -43.873 1.00 56.24 801 ASN A N 1
ATOM 5211 C CA . ASN A 1 647 ? -4.717 -61.527 -44.887 1.00 55.19 801 ASN A CA 1
ATOM 5212 C C . ASN A 1 647 ? -4.322 -60.069 -44.912 1.00 55.11 801 ASN A C 1
ATOM 5213 O O . ASN A 1 647 ? -4.067 -59.551 -45.997 1.00 52.10 801 ASN A O 1
ATOM 5218 N N . GLN A 1 648 ? -4.233 -59.400 -43.765 1.00 44.18 802 GLN A N 1
ATOM 5219 C CA . GLN A 1 648 ? -3.756 -58.016 -43.813 1.00 48.37 802 GLN A CA 1
ATOM 5220 C C . GLN A 1 648 ? -2.319 -57.917 -44.344 1.00 48.64 802 GLN A C 1
ATOM 5221 O O . GLN A 1 648 ? -1.990 -57.009 -45.115 1.00 48.01 802 GLN A O 1
ATOM 5227 N N . ILE A 1 649 ? -1.485 -58.868 -43.943 1.00 44.23 803 ILE A N 1
ATOM 5228 C CA . ILE A 1 649 ? -0.082 -58.914 -44.353 1.00 46.53 803 ILE A CA 1
ATOM 5229 C C . ILE A 1 649 ? 0.053 -59.146 -45.859 1.00 51.80 803 ILE A C 1
ATOM 5230 O O . ILE A 1 649 ? 0.635 -58.331 -46.579 1.00 56.60 803 ILE A O 1
ATOM 5235 N N . GLN A 1 650 ? -0.451 -60.262 -46.350 1.00 56.52 804 GLN A N 1
ATOM 5236 C CA . GLN A 1 650 ? -0.631 -60.400 -47.792 1.00 58.72 804 GLN A CA 1
ATOM 5237 C C . GLN A 1 650 ? -1.335 -59.397 -48.675 1.00 62.80 804 GLN A C 1
ATOM 5238 O O . GLN A 1 650 ? -0.959 -59.314 -49.843 1.00 68.05 804 GLN A O 1
ATOM 5244 N N . GLN A 1 651 ? -2.206 -58.554 -48.144 1.00 62.21 805 GLN A N 1
ATOM 5245 C CA . GLN A 1 651 ? -2.775 -57.547 -49.012 1.00 59.12 805 GLN A CA 1
ATOM 5246 C C . GLN A 1 651 ? -1.970 -56.243 -49.032 1.00 58.80 805 GLN A C 1
ATOM 5247 O O . GLN A 1 651 ? -2.378 -55.280 -49.683 1.00 52.44 805 GLN A O 1
ATOM 5253 N N . GLN A 1 652 ? -0.841 -56.193 -48.325 1.00 56.01 806 GLN A N 1
ATOM 5254 C CA . GLN A 1 652 ? -0.050 -54.962 -48.272 1.00 50.53 806 GLN A CA 1
ATOM 5255 C C . GLN A 1 652 ? 0.717 -54.724 -49.563 1.00 59.97 806 GLN A C 1
ATOM 5256 O O . GLN A 1 652 ? 1.397 -55.630 -50.073 1.00 56.38 806 GLN A O 1
ATOM 5262 N N . THR A 1 653 ? 0.639 -53.498 -50.074 1.00 49.62 807 THR A N 1
ATOM 5263 C CA . THR A 1 653 ? 1.509 -53.100 -51.175 1.00 52.37 807 THR A CA 1
ATOM 5264 C C . THR A 1 653 ? 2.818 -52.476 -50.673 1.00 53.08 807 THR A C 1
ATOM 5265 O O . THR A 1 653 ? 2.942 -52.077 -49.514 1.00 50.90 807 THR A O 1
ATOM 5269 N N . TRP A 1 654 ? 3.800 -52.426 -51.560 1.00 50.11 808 TRP A N 1
ATOM 5270 C CA . TRP A 1 654 ? 5.095 -51.860 -51.247 1.00 43.05 808 TRP A CA 1
ATOM 5271 C C . TRP A 1 654 ? 5.178 -50.436 -51.791 1.00 48.98 808 TRP A C 1
ATOM 5272 O O . TRP A 1 654 ? 5.981 -50.148 -52.676 1.00 46.77 808 TRP A O 1
ATOM 5283 N N . THR A 1 655 ? 4.323 -49.555 -51.262 1.00 40.43 809 THR A N 1
ATOM 5284 C CA . THR A 1 655 ? 4.197 -48.185 -51.757 1.00 39.99 809 THR A CA 1
ATOM 5285 C C . THR A 1 655 ? 4.050 -47.171 -50.609 1.00 43.06 809 THR A C 1
ATOM 5286 O O . THR A 1 655 ? 4.189 -47.525 -49.440 1.00 51.98 809 THR A O 1
ATOM 5290 N N . ASP A 1 656 ? 3.771 -45.913 -50.951 1.00 47.10 810 ASP A N 1
ATOM 5291 C CA . ASP A 1 656 ? 3.471 -44.869 -49.967 1.00 49.99 810 ASP A CA 1
ATOM 5292 C C . ASP A 1 656 ? 1.976 -44.485 -49.962 1.00 55.44 810 ASP A C 1
ATOM 5293 O O . ASP A 1 656 ? 1.602 -43.459 -49.383 1.00 58.43 810 ASP A O 1
ATOM 5298 N N . GLU A 1 657 ? 1.133 -45.288 -50.611 1.00 53.98 811 GLU A N 1
ATOM 5299 C CA . GLU A 1 657 ? -0.301 -44.981 -50.742 1.00 49.14 811 GLU A CA 1
ATOM 5300 C C . GLU A 1 657 ? -1.053 -45.064 -49.433 1.00 48.58 811 GLU A C 1
ATOM 5301 O O . GLU A 1 657 ? -0.698 -45.864 -48.569 1.00 55.34 811 GLU A O 1
ATOM 5307 N N . GLY A 1 658 ? -2.098 -44.248 -49.292 1.00 47.71 812 GLY A N 1
ATOM 5308 C CA . GLY A 1 658 ? -3.011 -44.359 -48.164 1.00 40.21 812 GLY A CA 1
ATOM 5309 C C . GLY A 1 658 ? -2.909 -43.253 -47.126 1.00 47.52 812 GLY A C 1
ATOM 5310 O O . GLY A 1 658 ? -2.055 -42.368 -47.229 1.00 53.95 812 GLY A O 1
ATOM 5311 N N . THR A 1 659 ? -3.789 -43.303 -46.126 1.00 38.69 813 THR A N 1
ATOM 5312 C CA . THR A 1 659 ? -3.735 -42.393 -44.996 1.00 41.21 813 THR A CA 1
ATOM 5313 C C . THR A 1 659 ? -2.488 -42.662 -44.165 1.00 48.89 813 THR A C 1
ATOM 5314 O O . THR A 1 659 ? -1.989 -43.789 -44.165 1.00 48.59 813 THR A O 1
ATOM 5318 N N . PRO A 1 660 ? -1.990 -41.639 -43.434 1.00 54.07 814 PRO A N 1
ATOM 5319 C CA . PRO A 1 660 ? -0.835 -41.803 -42.541 1.00 45.56 814 PRO A CA 1
ATOM 5320 C C . PRO A 1 660 ? -0.939 -43.061 -41.689 1.00 47.20 814 PRO A C 1
ATOM 5321 O O . PRO A 1 660 ? 0.020 -43.835 -41.586 1.00 46.73 814 PRO A O 1
ATOM 5325 N N . SER A 1 661 ? -2.111 -43.263 -41.094 1.00 49.52 815 SER A N 1
ATOM 5326 C CA . SER A 1 661 ? -2.356 -44.447 -40.289 1.00 46.94 815 SER A CA 1
ATOM 5327 C C . SER A 1 661 ? -2.199 -45.751 -41.080 1.00 48.71 815 SER A C 1
ATOM 5328 O O . SER A 1 661 ? -1.693 -46.742 -40.552 1.00 46.30 815 SER A O 1
ATOM 5331 N N . MET A 1 662 ? -2.639 -45.752 -42.334 1.00 43.53 816 MET A N 1
ATOM 5332 C CA . MET A 1 662 ? -2.574 -46.962 -43.133 1.00 52.56 816 MET A CA 1
ATOM 5333 C C . MET A 1 662 ? -1.145 -47.202 -43.590 1.00 50.11 816 MET A C 1
ATOM 5334 O O . MET A 1 662 ? -0.734 -48.345 -43.849 1.00 46.23 816 MET A O 1
ATOM 5339 N N . ARG A 1 663 ? -0.403 -46.105 -43.697 1.00 41.20 817 ARG A N 1
ATOM 5340 C CA . ARG A 1 663 ? 1.000 -46.164 -44.030 1.00 43.95 817 ARG A CA 1
ATOM 5341 C C . ARG A 1 663 ? 1.796 -46.727 -42.849 1.00 44.89 817 ARG A C 1
ATOM 5342 O O . ARG A 1 663 ? 2.734 -47.490 -43.047 1.00 44.22 817 ARG A O 1
ATOM 5350 N N . GLU A 1 664 ? 1.389 -46.390 -41.626 1.00 42.85 818 GLU A N 1
ATOM 5351 C CA . GLU A 1 664 ? 2.028 -46.947 -40.438 1.00 42.36 818 GLU A CA 1
ATOM 5352 C C . GLU A 1 664 ? 1.727 -48.428 -40.250 1.00 41.64 818 GLU A C 1
ATOM 5353 O O . GLU A 1 664 ? 2.542 -49.173 -39.706 1.00 47.98 818 GLU A O 1
ATOM 5359 N N . LEU A 1 665 ? 0.561 -48.859 -40.707 1.00 39.52 819 LEU A N 1
ATOM 5360 C CA . LEU A 1 665 ? 0.197 -50.266 -40.626 1.00 37.04 819 LEU A CA 1
ATOM 5361 C C . LEU A 1 665 ? 1.010 -51.089 -41.623 1.00 38.17 819 LEU A C 1
ATOM 5362 O O . LEU A 1 665 ? 1.425 -52.212 -41.325 1.00 41.09 819 LEU A O 1
ATOM 5367 N N . ARG A 1 666 ? 1.255 -50.520 -42.799 1.00 35.28 820 ARG A N 1
ATOM 5368 C CA . ARG A 1 666 ? 2.035 -51.199 -43.825 1.00 40.74 820 ARG A CA 1
ATOM 5369 C C . ARG A 1 666 ? 3.440 -51.488 -43.311 1.00 46.21 820 ARG A C 1
ATOM 5370 O O . ARG A 1 666 ? 3.928 -52.618 -43.407 1.00 47.77 820 ARG A O 1
ATOM 5378 N N . SER A 1 667 ? 4.069 -50.458 -42.754 1.00 43.09 821 SER A N 1
ATOM 5379 C CA . SER A 1 667 ? 5.392 -50.571 -42.187 1.00 44.18 821 SER A CA 1
ATOM 5380 C C . SER A 1 667 ? 5.417 -51.580 -41.052 1.00 43.83 821 SER A C 1
ATOM 5381 O O . SER A 1 667 ? 6.277 -52.457 -41.014 1.00 40.45 821 SER A O 1
ATOM 5384 N N . ALA A 1 668 ? 4.477 -51.458 -40.126 1.00 41.85 822 ALA A N 1
ATOM 5385 C CA . ALA A 1 668 ? 4.441 -52.379 -39.000 1.00 37.56 822 ALA A CA 1
ATOM 5386 C C . ALA A 1 668 ? 4.302 -53.846 -39.465 1.00 45.88 822 ALA A C 1
ATOM 5387 O O . ALA A 1 668 ? 4.985 -54.741 -38.954 1.00 38.34 822 ALA A O 1
ATOM 5389 N N . LEU A 1 669 ? 3.433 -54.084 -40.443 1.00 41.48 823 LEU A N 1
ATOM 5390 C CA . LEU A 1 669 ? 3.155 -55.441 -40.903 1.00 35.58 823 LEU A CA 1
ATOM 5391 C C . LEU A 1 669 ? 4.296 -56.046 -41.709 1.00 40.71 823 LEU A C 1
ATOM 5392 O O . LEU A 1 669 ? 4.718 -57.177 -41.446 1.00 39.85 823 LEU A O 1
ATOM 5397 N N . LEU A 1 670 ? 4.794 -55.302 -42.695 1.00 42.14 824 LEU A N 1
ATOM 5398 C CA . LEU A 1 670 ? 5.914 -55.782 -43.504 1.00 40.03 824 LEU A CA 1
ATOM 5399 C C . LEU A 1 670 ? 7.156 -55.996 -42.641 1.00 46.36 824 LEU A C 1
ATOM 5400 O O . LEU A 1 670 ? 7.907 -56.958 -42.844 1.00 46.40 824 LEU A O 1
ATOM 5405 N N . GLU A 1 671 ? 7.357 -55.112 -41.662 1.00 42.75 825 GLU A N 1
ATOM 5406 C CA . GLU A 1 671 ? 8.510 -55.222 -40.774 1.00 44.59 825 GLU A CA 1
ATOM 5407 C C . GLU A 1 671 ? 8.440 -56.500 -39.943 1.00 46.40 825 GLU A C 1
ATOM 5408 O O . GLU A 1 671 ? 9.451 -57.176 -39.739 1.00 47.24 825 GLU A O 1
ATOM 5414 N N . PHE A 1 672 ? 7.238 -56.826 -39.471 1.00 41.86 826 PHE A N 1
ATOM 5415 C CA . PHE A 1 672 ? 7.006 -58.050 -38.693 1.00 41.00 826 PHE A CA 1
ATOM 5416 C C . PHE A 1 672 ? 7.304 -59.294 -39.541 1.00 47.56 826 PHE A C 1
ATOM 5417 O O . PHE A 1 672 ? 7.966 -60.221 -39.078 1.00 43.97 826 PHE A O 1
ATOM 5425 N N . ALA A 1 673 ? 6.836 -59.310 -40.784 1.00 41.50 827 ALA A N 1
ATOM 5426 C CA . ALA A 1 673 ? 7.065 -60.471 -41.635 1.00 46.43 827 ALA A CA 1
ATOM 5427 C C . ALA A 1 673 ? 8.534 -60.638 -42.052 1.00 54.38 827 ALA A C 1
ATOM 5428 O O . ALA A 1 673 ? 9.070 -61.749 -42.019 1.00 53.66 827 ALA A O 1
ATOM 5430 N N . CYS A 1 674 ? 9.198 -59.551 -42.431 1.00 49.14 828 CYS A N 1
ATOM 5431 C CA . CYS A 1 674 ? 10.602 -59.660 -42.838 1.00 44.95 828 CYS A CA 1
ATOM 5432 C C . CYS A 1 674 ? 11.558 -60.039 -41.701 1.00 43.22 828 CYS A C 1
ATOM 5433 O O . CYS A 1 674 ? 12.484 -60.823 -41.899 1.00 50.64 828 CYS A O 1
ATOM 5436 N N . THR A 1 675 ? 11.330 -59.483 -40.518 1.00 44.20 829 THR A N 1
ATOM 5437 C CA . THR A 1 675 ? 12.168 -59.749 -39.357 1.00 47.34 829 THR A CA 1
ATOM 5438 C C . THR A 1 675 ? 12.176 -61.230 -38.992 1.00 48.69 829 THR A C 1
ATOM 5439 O O . THR A 1 675 ? 13.224 -61.785 -38.682 1.00 53.20 829 THR A O 1
ATOM 5443 N N . HIS A 1 676 ? 11.011 -61.871 -39.044 1.00 44.62 830 HIS A N 1
ATOM 5444 C CA . HIS A 1 676 ? 10.909 -63.280 -38.675 1.00 54.06 830 HIS A CA 1
ATOM 5445 C C . HIS A 1 676 ? 10.911 -64.250 -39.863 1.00 51.93 830 HIS A C 1
ATOM 5446 O O . HIS A 1 676 ? 10.688 -65.453 -39.690 1.00 54.79 830 HIS A O 1
ATOM 5453 N N . ASN A 1 677 ? 11.175 -63.724 -41.056 1.00 56.01 831 ASN A N 1
ATOM 5454 C CA . ASN A 1 677 ? 11.306 -64.543 -42.251 1.00 54.02 831 ASN A CA 1
ATOM 5455 C C . ASN A 1 677 ? 10.046 -65.328 -42.528 1.00 58.42 831 ASN A C 1
ATOM 5456 O O . ASN A 1 677 ? 10.096 -66.541 -42.732 1.00 58.71 831 ASN A O 1
ATOM 5461 N N . LEU A 1 678 ? 8.916 -64.628 -42.524 1.00 54.13 832 LEU A N 1
ATOM 5462 C CA . LEU A 1 678 ? 7.629 -65.251 -42.782 1.00 53.57 832 LEU A CA 1
ATOM 5463 C C . LEU A 1 678 ? 7.078 -64.785 -44.128 1.00 56.15 832 LEU A C 1
ATOM 5464 O O . LEU A 1 678 ? 7.293 -63.644 -44.538 1.00 51.33 832 LEU A O 1
ATOM 5469 N N . GLY A 1 679 ? 6.357 -65.669 -44.808 1.00 58.50 833 GLY A N 1
ATOM 5470 C CA . GLY A 1 679 ? 5.866 -65.369 -46.133 1.00 47.77 833 GLY A CA 1
ATOM 5471 C C . GLY A 1 679 ? 7.020 -65.223 -47.089 1.00 51.30 833 GLY A C 1
ATOM 5472 O O . GLY A 1 679 ? 8.083 -65.837 -46.929 1.00 62.40 833 GLY A O 1
ATOM 5473 N N . ASN A 1 680 ? 6.828 -64.396 -48.097 1.00 47.69 834 ASN A N 1
ATOM 5474 C CA . ASN A 1 680 ? 7.901 -64.156 -49.039 1.00 55.70 834 ASN A CA 1
ATOM 5475 C C . ASN A 1 680 ? 8.234 -62.650 -49.053 1.00 58.35 834 ASN A C 1
ATOM 5476 O O . ASN A 1 680 ? 8.784 -62.130 -50.017 1.00 55.67 834 ASN A O 1
ATOM 5481 N N . CYS A 1 681 ? 7.916 -61.965 -47.953 1.00 49.79 835 CYS A N 1
ATOM 5482 C CA A CYS A 1 681 ? 8.205 -60.549 -47.852 0.63 49.52 835 CYS A CA 1
ATOM 5483 C CA B CYS A 1 681 ? 8.257 -60.552 -47.731 0.37 49.55 835 CYS A CA 1
ATOM 5484 C C . CYS A 1 681 ? 9.721 -60.289 -47.979 1.00 48.48 835 CYS A C 1
ATOM 5485 O O . CYS A 1 681 ? 10.114 -59.319 -48.645 1.00 49.97 835 CYS A O 1
ATOM 5490 N N . SER A 1 682 ? 10.542 -61.136 -47.366 1.00 45.45 836 SER A N 1
ATOM 5491 C CA . SER A 1 682 ? 11.983 -61.098 -47.536 1.00 46.66 836 SER A CA 1
ATOM 5492 C C . SER A 1 682 ? 12.405 -61.076 -49.015 1.00 50.84 836 SER A C 1
ATOM 5493 O O . SER A 1 682 ? 13.274 -60.309 -49.414 1.00 57.25 836 SER A O 1
ATOM 5496 N N . THR A 1 683 ? 11.799 -61.934 -49.819 1.00 56.69 837 THR A N 1
ATOM 5497 C CA . THR A 1 683 ? 12.121 -62.011 -51.237 1.00 50.62 837 THR A CA 1
ATOM 5498 C C . THR A 1 683 ? 11.806 -60.714 -52.003 1.00 47.86 837 THR A C 1
ATOM 5499 O O . THR A 1 683 ? 12.554 -60.280 -52.899 1.00 49.05 837 THR A O 1
ATOM 5503 N N . THR A 1 684 ? 10.682 -60.107 -51.655 1.00 45.78 838 THR A N 1
ATOM 5504 C CA . THR A 1 684 ? 10.231 -58.887 -52.294 1.00 44.30 838 THR A CA 1
ATOM 5505 C C . THR A 1 684 ? 11.158 -57.744 -51.898 1.00 51.19 838 THR A C 1
ATOM 5506 O O . THR A 1 684 ? 11.544 -56.906 -52.727 1.00 41.80 838 THR A O 1
ATOM 5510 N N . ALA A 1 685 ? 11.540 -57.750 -50.624 1.00 45.95 839 ALA A N 1
ATOM 5511 C CA . ALA A 1 685 ? 12.418 -56.733 -50.091 1.00 42.38 839 ALA A CA 1
ATOM 5512 C C . ALA A 1 685 ? 13.784 -56.809 -50.738 1.00 47.53 839 ALA A C 1
ATOM 5513 O O . ALA A 1 685 ? 14.372 -55.769 -51.055 1.00 48.84 839 ALA A O 1
ATOM 5515 N N . MET A 1 686 ? 14.293 -58.027 -50.920 1.00 41.52 840 MET A N 1
ATOM 5516 C CA . MET A 1 686 ? 15.639 -58.191 -51.452 1.00 44.82 840 MET A CA 1
ATOM 5517 C C . MET A 1 686 ? 15.682 -57.710 -52.897 1.00 47.84 840 MET A C 1
ATOM 5518 O O . MET A 1 686 ? 16.636 -57.049 -53.308 1.00 46.59 840 MET A O 1
ATOM 5523 N N . LYS A 1 687 ? 14.639 -58.034 -53.655 1.00 41.30 841 LYS A N 1
ATOM 5524 C CA . LYS A 1 687 ? 14.528 -57.576 -55.034 1.00 43.41 841 LYS A CA 1
ATOM 5525 C C . LYS A 1 687 ? 14.610 -56.060 -55.097 1.00 43.43 841 LYS A C 1
ATOM 5526 O O . LYS A 1 687 ? 15.318 -55.510 -55.928 1.00 51.00 841 LYS A O 1
ATOM 5532 N N . LEU A 1 688 ? 13.895 -55.392 -54.204 1.00 38.43 842 LEU A N 1
ATOM 5533 C CA . LEU A 1 688 ? 13.948 -53.934 -54.117 1.00 47.84 842 LEU A CA 1
ATOM 5534 C C . LEU A 1 688 ? 15.327 -53.408 -53.718 1.00 43.39 842 LEU A C 1
ATOM 5535 O O . LEU A 1 688 ? 15.808 -52.450 -54.303 1.00 45.25 842 LEU A O 1
ATOM 5540 N N . PHE A 1 689 ? 15.965 -54.028 -52.735 1.00 39.19 843 PHE A N 1
ATOM 5541 C CA . PHE A 1 689 ? 17.296 -53.602 -52.329 1.00 37.98 843 PHE A CA 1
ATOM 5542 C C . PHE A 1 689 ? 18.315 -53.699 -53.463 1.00 42.09 843 PHE A C 1
ATOM 5543 O O . PHE A 1 689 ? 19.017 -52.724 -53.730 1.00 42.72 843 PHE A O 1
ATOM 5551 N N . ASP A 1 690 ? 18.394 -54.860 -54.118 1.00 40.64 844 ASP A N 1
ATOM 5552 C CA . ASP A 1 690 ? 19.339 -55.084 -55.224 1.00 41.36 844 ASP A CA 1
ATOM 5553 C C . ASP A 1 690 ? 19.164 -54.080 -56.355 1.00 44.38 844 ASP A C 1
ATOM 5554 O O . ASP A 1 690 ? 20.138 -53.612 -56.936 1.00 46.56 844 ASP A O 1
ATOM 5559 N N . ASP A 1 691 ? 17.918 -53.766 -56.675 1.00 36.67 845 ASP A N 1
ATOM 5560 C CA . ASP A 1 691 ? 17.626 -52.781 -57.698 1.00 43.16 845 ASP A CA 1
ATOM 5561 C C . ASP A 1 691 ? 18.002 -51.378 -57.236 1.00 48.42 845 ASP A C 1
ATOM 5562 O O . ASP A 1 691 ? 18.365 -50.532 -58.045 1.00 51.69 845 ASP A O 1
ATOM 5567 N N . TRP A 1 692 ? 17.892 -51.121 -55.938 1.00 42.96 846 TRP A N 1
ATOM 5568 C CA . TRP A 1 692 ? 18.268 -49.823 -55.411 1.00 41.62 846 TRP A CA 1
ATOM 5569 C C . TRP A 1 692 ? 19.794 -49.714 -55.420 1.00 41.37 846 TRP A C 1
ATOM 5570 O O . TRP A 1 692 ? 20.353 -48.727 -55.873 1.00 39.49 846 TRP A O 1
ATOM 5581 N N . MET A 1 693 ? 20.463 -50.774 -54.979 1.00 40.41 847 MET A N 1
ATOM 5582 C CA . MET A 1 693 ? 21.926 -50.830 -54.935 1.00 43.23 847 MET A CA 1
ATOM 5583 C C . MET A 1 693 ? 22.590 -50.794 -56.320 1.00 46.26 847 MET A C 1
ATOM 5584 O O . MET A 1 693 ? 23.570 -50.089 -56.525 1.00 46.09 847 MET A O 1
ATOM 5589 N N . ALA A 1 694 ? 22.061 -51.561 -57.267 1.00 46.89 848 ALA A N 1
ATOM 5590 C CA . ALA A 1 694 ? 22.595 -51.553 -58.629 1.00 47.01 848 ALA A CA 1
ATOM 5591 C C . ALA A 1 694 ? 22.333 -50.224 -59.341 1.00 42.23 848 ALA A C 1
ATOM 5592 O O . ALA A 1 694 ? 22.930 -49.944 -60.374 1.00 46.42 848 ALA A O 1
ATOM 5594 N N . SER A 1 695 ? 21.459 -49.393 -58.797 1.00 37.29 849 SER A N 1
ATOM 5595 C CA . SER A 1 695 ? 21.271 -48.081 -59.394 1.00 36.28 849 SER A CA 1
ATOM 5596 C C . SER A 1 695 ? 22.006 -46.988 -58.612 1.00 41.61 849 SER A C 1
ATOM 5597 O O . SER A 1 695 ? 21.695 -45.806 -58.757 1.00 45.05 849 SER A O 1
ATOM 5600 N N . ASN A 1 696 ? 22.988 -47.374 -57.802 1.00 37.75 850 ASN A N 1
ATOM 5601 C CA . ASN A 1 696 ? 23.660 -46.422 -56.905 1.00 47.16 850 ASN A CA 1
ATOM 5602 C C . ASN A 1 696 ? 22.651 -45.523 -56.158 1.00 45.56 850 ASN A C 1
ATOM 5603 O O . ASN A 1 696 ? 22.751 -44.300 -56.195 1.00 52.24 850 ASN A O 1
ATOM 5608 N N . GLY A 1 697 ? 21.664 -46.141 -55.512 1.00 45.59 851 GLY A N 1
ATOM 5609 C CA . GLY A 1 697 ? 20.626 -45.432 -54.769 1.00 40.83 851 GLY A CA 1
ATOM 5610 C C . GLY A 1 697 ? 19.893 -44.338 -55.525 1.00 43.35 851 GLY A C 1
ATOM 5611 O O . GLY A 1 697 ? 19.741 -43.230 -55.030 1.00 65.29 851 GLY A O 1
ATOM 5612 N N . THR A 1 698 ? 19.428 -44.655 -56.723 1.00 52.60 852 THR A N 1
ATOM 5613 C CA . THR A 1 698 ? 18.756 -43.699 -57.602 1.00 45.66 852 THR A CA 1
ATOM 5614 C C . THR A 1 698 ? 17.281 -44.045 -57.761 1.00 53.23 852 THR A C 1
ATOM 5615 O O . THR A 1 698 ? 16.414 -43.195 -57.573 1.00 68.47 852 THR A O 1
ATOM 5619 N N . GLN A 1 699 ? 17.004 -45.293 -58.137 1.00 59.19 853 GLN A N 1
ATOM 5620 C CA A GLN A 1 699 ? 15.629 -45.757 -58.283 0.60 63.36 853 GLN A CA 1
ATOM 5621 C CA B GLN A 1 699 ? 15.629 -45.764 -58.278 0.40 63.27 853 GLN A CA 1
ATOM 5622 C C . GLN A 1 699 ? 14.920 -45.695 -56.935 1.00 61.30 853 GLN A C 1
ATOM 5623 O O . GLN A 1 699 ? 15.016 -46.618 -56.131 1.00 66.25 853 GLN A O 1
ATOM 5634 N N . SER A 1 700 ? 14.221 -44.593 -56.706 1.00 56.47 854 SER A N 1
ATOM 5635 C CA . SER A 1 700 ? 13.560 -44.328 -55.445 1.00 56.63 854 SER A CA 1
ATOM 5636 C C . SER A 1 700 ? 12.921 -45.550 -54.794 1.00 62.54 854 SER A C 1
ATOM 5637 O O . SER A 1 700 ? 12.259 -46.350 -55.457 1.00 60.52 854 SER A O 1
ATOM 5640 N N . LEU A 1 701 ? 13.167 -45.697 -53.498 1.00 57.98 855 LEU A N 1
ATOM 5641 C CA . LEU A 1 701 ? 12.417 -46.610 -52.658 1.00 50.59 855 LEU A CA 1
ATOM 5642 C C . LEU A 1 701 ? 11.297 -45.829 -51.995 1.00 48.41 855 LEU A C 1
ATOM 5643 O O . LEU A 1 701 ? 11.521 -44.721 -51.504 1.00 44.22 855 LEU A O 1
ATOM 5648 N N . PRO A 1 702 ? 10.085 -46.399 -51.977 1.00 44.49 856 PRO A N 1
ATOM 5649 C CA . PRO A 1 702 ? 9.011 -45.806 -51.172 1.00 46.08 856 PRO A CA 1
ATOM 5650 C C . PRO A 1 702 ? 9.449 -45.667 -49.711 1.00 52.21 856 PRO A C 1
ATOM 5651 O O . PRO A 1 702 ? 9.833 -46.673 -49.104 1.00 43.25 856 PRO A O 1
ATOM 5655 N N . THR A 1 703 ? 9.402 -44.448 -49.168 1.00 55.76 857 THR A N 1
ATOM 5656 C CA . THR A 1 703 ? 9.867 -44.180 -47.798 1.00 54.34 857 THR A CA 1
ATOM 5657 C C . THR A 1 703 ? 9.243 -45.073 -46.702 1.00 47.78 857 THR A C 1
ATOM 5658 O O . THR A 1 703 ? 9.785 -45.188 -45.615 1.00 51.82 857 THR A O 1
ATOM 5662 N N . ASP A 1 704 ? 8.115 -45.709 -46.985 1.00 50.74 858 ASP A N 1
ATOM 5663 C CA . ASP A 1 704 ? 7.452 -46.525 -45.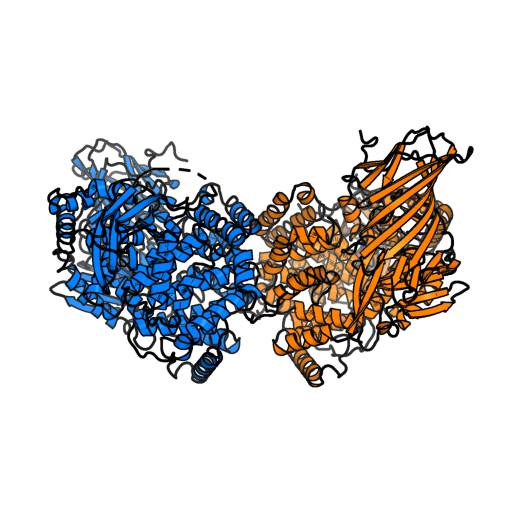975 1.00 51.17 858 ASP A CA 1
ATOM 5664 C C . ASP A 1 704 ? 7.980 -47.954 -45.900 1.00 46.07 858 ASP A C 1
ATOM 5665 O O . ASP A 1 704 ? 7.582 -48.719 -45.035 1.00 49.39 858 ASP A O 1
ATOM 5670 N N . VAL A 1 705 ? 8.872 -48.326 -46.800 1.00 42.65 859 VAL A N 1
ATOM 5671 C CA . VAL A 1 705 ? 9.373 -49.688 -46.785 1.00 42.16 859 VAL A CA 1
ATOM 5672 C C . VAL A 1 705 ? 10.900 -49.725 -46.753 1.00 44.10 859 VAL A C 1
ATOM 5673 O O . VAL A 1 705 ? 11.479 -50.805 -46.757 1.00 44.93 859 VAL A O 1
ATOM 5677 N N . MET A 1 706 ? 11.530 -48.545 -46.687 1.00 40.30 860 MET A N 1
ATOM 5678 C CA . MET A 1 706 ? 12.999 -48.413 -46.665 1.00 49.92 860 MET A CA 1
ATOM 5679 C C . MET A 1 706 ? 13.690 -49.227 -45.571 1.00 47.82 860 MET A C 1
ATOM 5680 O O . MET A 1 706 ? 14.594 -50.023 -45.858 1.00 45.15 860 MET A O 1
ATOM 5685 N N . THR A 1 707 ? 13.277 -48.996 -44.325 1.00 40.95 861 THR A N 1
ATOM 5686 C CA . THR A 1 707 ? 13.834 -49.683 -43.172 1.00 42.71 861 THR A CA 1
ATOM 5687 C C . THR A 1 707 ? 13.818 -51.192 -43.377 1.00 41.22 861 THR A C 1
ATOM 5688 O O . THR A 1 707 ? 14.819 -51.870 -43.154 1.00 48.16 861 THR A O 1
ATOM 5692 N N . THR A 1 708 ? 12.688 -51.704 -43.835 1.00 41.23 862 THR A N 1
ATOM 5693 C CA . THR A 1 708 ? 12.544 -53.120 -44.153 1.00 43.20 862 THR A CA 1
ATOM 5694 C C . THR A 1 708 ? 13.472 -53.579 -45.260 1.00 40.26 862 THR A C 1
ATOM 5695 O O . THR A 1 708 ? 14.127 -54.615 -45.127 1.00 39.35 862 THR A O 1
ATOM 5699 N N . VAL A 1 709 ? 13.515 -52.807 -46.346 1.00 37.99 863 VAL A N 1
ATOM 5700 C CA . VAL A 1 709 ? 14.352 -53.114 -47.517 1.00 35.77 863 VAL A CA 1
ATOM 5701 C C . VAL A 1 709 ? 15.827 -53.033 -47.132 1.00 39.87 863 VAL A C 1
ATOM 5702 O O . VAL A 1 709 ? 16.594 -53.943 -47.435 1.00 34.42 863 VAL A O 1
ATOM 5706 N N . PHE A 1 710 ? 16.211 -51.967 -46.431 1.00 39.47 864 PHE A N 1
ATOM 5707 C CA . PHE A 1 710 ? 17.574 -51.840 -45.920 1.00 33.81 864 PHE A CA 1
ATOM 5708 C C . PHE A 1 710 ? 17.932 -52.948 -44.936 1.00 38.59 864 PHE A C 1
ATOM 5709 O O . PHE A 1 710 ? 19.066 -53.433 -44.942 1.00 36.10 864 PHE A O 1
ATOM 5717 N N . LYS A 1 711 ? 16.994 -53.363 -44.083 1.00 39.42 865 LYS A N 1
ATOM 5718 C CA . LYS A 1 711 ? 17.337 -54.419 -43.111 1.00 36.71 865 LYS A CA 1
ATOM 5719 C C . LYS A 1 711 ? 17.730 -55.683 -43.836 1.00 38.96 865 LYS A C 1
ATOM 5720 O O . LYS A 1 711 ? 18.651 -56.396 -43.438 1.00 43.49 865 LYS A O 1
ATOM 5726 N N . VAL A 1 712 ? 17.023 -55.957 -44.917 1.00 36.99 866 VAL A N 1
ATOM 5727 C CA . VAL A 1 712 ? 17.196 -57.216 -45.600 1.00 38.98 866 VAL A CA 1
ATOM 5728 C C . VAL A 1 712 ? 18.473 -57.168 -46.442 1.00 46.11 866 VAL A C 1
ATOM 5729 O O . VAL A 1 712 ? 19.240 -58.131 -46.464 1.00 43.42 866 VAL A O 1
ATOM 5733 N N . GLY A 1 713 ? 18.746 -56.023 -47.066 1.00 44.18 867 GLY A N 1
ATOM 5734 C CA . GLY A 1 713 ? 19.999 -55.849 -47.771 1.00 35.27 867 GLY A CA 1
ATOM 5735 C C . GLY A 1 713 ? 21.216 -55.943 -46.871 1.00 41.05 867 GLY A C 1
ATOM 5736 O O . GLY A 1 713 ? 22.246 -56.504 -47.235 1.00 43.66 867 GLY A O 1
ATOM 5737 N N . ALA A 1 714 ? 21.104 -55.397 -45.672 1.00 40.36 868 ALA A N 1
ATOM 5738 C CA . ALA A 1 714 ? 22.244 -55.356 -44.779 1.00 40.76 868 ALA A CA 1
ATOM 5739 C C . ALA A 1 714 ? 22.649 -56.736 -44.276 1.00 39.40 868 ALA A C 1
ATOM 5740 O O . ALA A 1 714 ? 23.691 -56.885 -43.639 1.00 38.91 868 ALA A O 1
ATOM 5742 N N . LYS A 1 715 ? 21.833 -57.746 -44.553 1.00 41.84 869 LYS A N 1
ATOM 5743 C CA . LYS A 1 715 ? 22.149 -59.092 -44.103 1.00 41.06 869 LYS A CA 1
ATOM 5744 C C . LYS A 1 715 ? 23.280 -59.701 -44.923 1.00 39.27 869 LYS A C 1
ATOM 5745 O O . LYS A 1 715 ? 23.804 -60.744 -44.564 1.00 45.61 869 LYS A O 1
ATOM 5751 N N . THR A 1 716 ? 23.643 -59.051 -46.025 1.00 42.53 870 THR A N 1
ATOM 5752 C CA . THR A 1 716 ? 24.804 -59.438 -46.851 1.00 42.07 870 THR A CA 1
ATOM 5753 C C . THR A 1 716 ? 26.013 -58.498 -46.665 1.00 50.09 870 THR A C 1
ATOM 5754 O O . THR A 1 716 ? 25.837 -57.299 -46.429 1.00 52.44 870 THR A O 1
ATOM 5758 N N . ASP A 1 717 ? 27.227 -59.038 -46.768 1.00 45.41 871 ASP A N 1
ATOM 5759 C CA . ASP A 1 717 ? 28.442 -58.219 -46.875 1.00 49.79 871 ASP A CA 1
ATOM 5760 C C . ASP A 1 717 ? 28.340 -57.100 -47.910 1.00 45.40 871 ASP A C 1
ATOM 5761 O O . ASP A 1 717 ? 28.551 -55.920 -47.596 1.00 52.28 871 ASP A O 1
ATOM 5766 N N . LYS A 1 718 ? 28.039 -57.484 -49.143 1.00 38.46 872 LYS A N 1
ATOM 5767 C CA . LYS A 1 718 ? 27.963 -56.542 -50.252 1.00 43.97 872 LYS A CA 1
ATOM 5768 C C . LYS A 1 718 ? 26.968 -55.411 -49.943 1.00 47.13 872 LYS A C 1
ATOM 5769 O O . LYS A 1 718 ? 27.254 -54.235 -50.191 1.00 43.23 872 LYS A O 1
ATOM 5775 N N . GLY A 1 719 ? 25.827 -55.773 -49.355 1.00 37.40 873 GLY A N 1
ATOM 5776 C CA . GLY A 1 719 ? 24.787 -54.810 -49.025 1.00 36.63 873 GLY A CA 1
ATOM 5777 C C . GLY A 1 719 ? 25.133 -53.931 -47.833 1.00 43.89 873 GLY A C 1
ATOM 5778 O O . GLY A 1 719 ? 24.894 -52.715 -47.842 1.00 38.43 873 GLY A O 1
ATOM 5779 N N . TRP A 1 720 ? 25.686 -54.566 -46.800 1.00 40.76 874 TRP A N 1
ATOM 5780 C CA . TRP A 1 720 ? 26.141 -53.888 -45.604 1.00 33.70 874 TRP A CA 1
ATOM 5781 C C . TRP A 1 720 ? 27.171 -52.811 -45.940 1.00 44.33 874 TRP A C 1
ATOM 5782 O O . TRP A 1 720 ? 27.002 -51.635 -45.585 1.00 39.60 874 TRP A O 1
ATOM 5793 N N . SER A 1 721 ? 28.226 -53.215 -46.641 1.00 42.27 875 SER A N 1
ATOM 5794 C CA . SER A 1 721 ? 29.229 -52.275 -47.113 1.00 39.56 875 SER A CA 1
ATOM 5795 C C . SER A 1 721 ? 28.615 -51.143 -47.922 1.00 35.27 875 SER A C 1
ATOM 5796 O O . SER A 1 721 ? 28.987 -49.978 -47.772 1.00 41.94 875 SER A O 1
ATOM 5799 N N . PHE A 1 722 ? 27.669 -51.476 -48.785 1.00 39.04 876 PHE A N 1
ATOM 5800 C CA . PHE A 1 722 ? 27.101 -50.446 -49.645 1.00 39.47 876 PHE A CA 1
ATOM 5801 C C . PHE A 1 722 ? 26.298 -49.445 -48.834 1.00 37.06 876 PHE A C 1
ATOM 5802 O O . PHE A 1 722 ? 26.361 -48.248 -49.102 1.00 37.47 876 PHE A O 1
ATOM 5810 N N . LEU A 1 723 ? 25.565 -49.939 -47.837 1.00 41.55 877 LEU A N 1
ATOM 5811 C CA . LEU A 1 723 ? 24.791 -49.083 -46.936 1.00 38.69 877 LEU A CA 1
ATOM 5812 C C . LEU A 1 723 ? 25.685 -48.152 -46.118 1.00 44.17 877 LEU A C 1
ATOM 5813 O O . LEU A 1 723 ? 25.398 -46.953 -46.002 1.00 39.86 877 LEU A O 1
ATOM 5818 N N . LEU A 1 724 ? 26.751 -48.707 -45.541 1.00 37.15 878 LEU A N 1
ATOM 5819 C CA . LEU A 1 724 ? 27.741 -47.896 -44.849 1.00 36.08 878 LEU A CA 1
ATOM 5820 C C . LEU A 1 724 ? 28.238 -46.734 -45.727 1.00 46.72 878 LEU A C 1
ATOM 5821 O O . LEU A 1 724 ? 28.263 -45.569 -45.291 1.00 44.82 878 LEU A O 1
ATOM 5826 N N . GLY A 1 725 ? 28.617 -47.054 -46.965 1.00 36.79 879 GLY A N 1
ATOM 5827 C CA . GLY A 1 725 ? 28.984 -46.042 -47.934 1.00 35.46 879 GLY A CA 1
ATOM 5828 C C . GLY A 1 725 ? 27.953 -44.934 -48.089 1.00 42.07 879 GLY A C 1
ATOM 5829 O O . GLY A 1 725 ? 28.335 -43.772 -48.216 1.00 40.94 879 GLY A O 1
ATOM 5830 N N . LYS A 1 726 ? 26.659 -45.279 -48.096 1.00 33.47 880 LYS A N 1
ATOM 5831 C CA . LYS A 1 726 ? 25.598 -44.262 -48.175 1.00 38.03 880 LYS A CA 1
ATOM 5832 C C . LYS A 1 726 ? 25.477 -43.442 -46.880 1.00 40.45 880 LYS A C 1
ATOM 5833 O O . LYS A 1 726 ? 25.322 -42.224 -46.923 1.00 44.75 880 LYS A O 1
ATOM 5839 N N . TYR A 1 727 ? 25.552 -44.114 -45.734 1.00 34.29 881 TYR A N 1
ATOM 5840 C CA . TYR A 1 727 ? 25.456 -43.438 -44.442 1.00 38.87 881 TYR A CA 1
ATOM 5841 C C . TYR A 1 727 ? 26.520 -42.341 -44.256 1.00 45.55 881 TYR A C 1
ATOM 5842 O O . TYR A 1 727 ? 26.242 -41.274 -43.708 1.00 46.66 881 TYR A O 1
ATOM 5851 N N . ILE A 1 728 ? 27.748 -42.600 -44.673 1.00 38.72 882 ILE A N 1
ATOM 5852 C CA . ILE A 1 728 ? 28.776 -41.601 -44.457 1.00 40.75 882 ILE A CA 1
ATOM 5853 C C . ILE A 1 728 ? 28.788 -40.535 -45.556 1.00 46.17 882 ILE A C 1
ATOM 5854 O O . ILE A 1 728 ? 29.705 -39.726 -45.607 1.00 52.29 882 ILE A O 1
ATOM 5859 N N . SER A 1 729 ? 27.780 -40.501 -46.425 1.00 44.81 883 SER A N 1
ATOM 5860 C CA . SER A 1 729 ? 27.859 -39.544 -47.526 1.00 43.23 883 SER A CA 1
ATOM 5861 C C . SER A 1 729 ? 26.571 -38.828 -47.959 1.00 41.19 883 SER A C 1
ATOM 5862 O O . SER A 1 729 ? 26.647 -37.752 -48.532 1.00 46.68 883 SER A O 1
ATOM 5865 N N . ILE A 1 730 ? 25.399 -39.407 -47.725 1.00 46.49 884 ILE A N 1
ATOM 5866 C CA . ILE A 1 730 ? 24.160 -38.724 -48.111 1.00 40.53 884 ILE A CA 1
ATOM 5867 C C . ILE A 1 730 ? 23.790 -37.605 -47.118 1.00 49.43 884 ILE A C 1
ATOM 5868 O O . ILE A 1 730 ? 24.266 -37.559 -45.976 1.00 50.41 884 ILE A O 1
ATOM 5873 N N . GLY A 1 731 ? 22.924 -36.705 -47.563 1.00 55.94 885 GLY A N 1
ATOM 5874 C CA . GLY A 1 731 ? 22.580 -35.532 -46.782 1.00 47.07 885 GLY A CA 1
ATOM 5875 C C . GLY A 1 731 ? 21.305 -35.602 -45.962 1.00 55.93 885 GLY A C 1
ATOM 5876 O O . GLY A 1 731 ? 21.047 -34.695 -45.165 1.00 55.21 885 GLY A O 1
ATOM 5877 N N . SER A 1 732 ? 20.495 -36.646 -46.142 1.00 51.73 886 SER A N 1
ATOM 5878 C CA . SER A 1 732 ? 19.258 -36.770 -45.349 1.00 42.10 886 SER A CA 1
ATOM 5879 C C . SER A 1 732 ? 19.456 -37.581 -44.079 1.00 43.87 886 SER A C 1
ATOM 5880 O O . SER A 1 732 ? 19.709 -38.793 -44.135 1.00 37.23 886 SER A O 1
ATOM 5883 N N . GLU A 1 733 ? 19.315 -36.904 -42.940 1.00 43.35 887 GLU A N 1
ATOM 5884 C CA . GLU A 1 733 ? 19.472 -37.537 -41.644 1.00 40.41 887 GLU A CA 1
ATOM 5885 C C . GLU A 1 733 ? 18.335 -38.530 -41.371 1.00 43.28 887 GLU A C 1
ATOM 5886 O O . GLU A 1 733 ? 18.508 -39.470 -40.601 1.00 51.84 887 GLU A O 1
ATOM 5892 N N . ALA A 1 734 ? 17.189 -38.356 -42.028 1.00 41.42 888 ALA A N 1
ATOM 5893 C CA . ALA A 1 734 ? 16.086 -39.296 -41.834 1.00 39.46 888 ALA A CA 1
ATOM 5894 C C . ALA A 1 734 ? 16.429 -40.635 -42.457 1.00 42.29 888 ALA A C 1
ATOM 5895 O O . ALA A 1 734 ? 16.240 -41.683 -41.842 1.00 42.60 888 ALA A O 1
ATOM 5897 N N . GLU A 1 735 ? 16.936 -40.590 -43.685 1.00 38.10 889 GLU A N 1
ATOM 5898 C CA . GLU A 1 735 ? 17.345 -41.794 -44.392 1.00 40.54 889 GLU A CA 1
ATOM 5899 C C . GLU A 1 735 ? 18.545 -42.468 -43.692 1.00 46.51 889 GLU A C 1
ATOM 5900 O O . GLU A 1 735 ? 18.547 -43.700 -43.516 1.00 40.61 889 GLU A O 1
ATOM 5906 N N . LYS A 1 736 ? 19.532 -41.668 -43.263 1.00 38.89 890 LYS A N 1
ATOM 5907 C CA . LYS A 1 736 ? 20.695 -42.212 -42.548 1.00 43.17 890 LYS A CA 1
ATOM 5908 C C . LYS A 1 736 ? 20.256 -43.023 -41.340 1.00 45.42 890 LYS A C 1
ATOM 5909 O O . LYS A 1 736 ? 20.847 -44.051 -41.043 1.00 41.86 890 LYS A O 1
ATOM 5915 N N . ASN A 1 737 ? 19.214 -42.555 -40.655 1.00 46.21 891 ASN A N 1
ATOM 5916 C CA . ASN A 1 737 ? 18.713 -43.242 -39.477 1.00 44.79 891 ASN A CA 1
ATOM 5917 C C . ASN A 1 737 ? 18.115 -44.597 -39.818 1.00 39.29 891 ASN A C 1
ATOM 5918 O O . ASN A 1 737 ? 18.274 -45.553 -39.058 1.00 37.91 891 ASN A O 1
ATOM 5923 N N . LYS A 1 738 ? 17.448 -44.693 -40.963 1.00 40.92 892 LYS A N 1
ATOM 5924 C CA . LYS A 1 738 ? 16.870 -45.970 -41.356 1.00 41.65 892 LYS A CA 1
ATOM 5925 C C . LYS A 1 738 ? 18.010 -46.903 -41.760 1.00 41.57 892 LYS A C 1
ATOM 5926 O O . LYS A 1 738 ? 17.990 -48.100 -41.445 1.00 37.50 892 LYS A O 1
ATOM 5932 N N . ILE A 1 739 ? 19.010 -46.344 -42.434 1.00 36.34 893 ILE A N 1
ATOM 5933 C CA . ILE A 1 739 ? 20.213 -47.093 -42.775 1.00 36.24 893 ILE A CA 1
ATOM 5934 C C . ILE A 1 739 ? 20.900 -47.637 -41.518 1.00 42.27 893 ILE A C 1
ATOM 5935 O O . ILE A 1 739 ? 21.207 -48.839 -41.438 1.00 33.80 893 ILE A O 1
ATOM 5940 N N . LEU A 1 740 ? 21.103 -46.764 -40.526 1.00 32.07 894 LEU A N 1
ATOM 5941 C CA . LEU A 1 740 ? 21.811 -47.155 -39.311 1.00 36.75 894 LEU A CA 1
ATOM 5942 C C . LEU A 1 740 ? 21.096 -48.302 -38.599 1.00 35.95 894 LEU A C 1
ATOM 5943 O O . LEU A 1 740 ? 21.733 -49.246 -38.113 1.00 36.98 894 LEU A O 1
ATOM 5948 N N . GLU A 1 741 ? 19.777 -48.234 -38.558 1.00 37.73 895 GLU A N 1
ATOM 5949 C CA . GLU A 1 741 ? 18.999 -49.325 -37.995 1.00 39.53 895 GLU A CA 1
ATOM 5950 C C . GLU A 1 741 ? 19.244 -50.637 -38.726 1.00 38.96 895 GLU A C 1
ATOM 5951 O O . GLU A 1 741 ? 19.263 -51.708 -38.101 1.00 36.17 895 GLU A O 1
ATOM 5957 N N . ALA A 1 742 ? 19.435 -50.552 -40.046 1.00 37.14 896 ALA A N 1
ATOM 5958 C CA . ALA A 1 742 ? 19.689 -51.749 -40.850 1.00 35.54 896 ALA A CA 1
ATOM 5959 C C . ALA A 1 742 ? 21.064 -52.317 -40.516 1.00 38.64 896 ALA A C 1
ATOM 5960 O O . ALA A 1 742 ? 21.190 -53.516 -40.259 1.00 41.13 896 ALA A O 1
ATOM 5962 N N . LEU A 1 743 ? 22.085 -51.449 -40.538 1.00 30.82 897 LEU A N 1
ATOM 5963 C CA . LEU A 1 743 ? 23.460 -51.842 -40.209 1.00 32.74 897 LEU A CA 1
ATOM 5964 C C . LEU A 1 743 ? 23.508 -52.563 -38.868 1.00 40.08 897 LEU A C 1
ATOM 5965 O O . LEU A 1 743 ? 24.104 -53.642 -38.745 1.00 36.74 897 LEU A O 1
ATOM 5970 N N . ALA A 1 744 ? 22.849 -51.969 -37.875 1.00 33.17 898 ALA A N 1
ATOM 5971 C CA . ALA A 1 744 ? 22.870 -52.504 -36.526 1.00 37.83 898 ALA A CA 1
ATOM 5972 C C . ALA A 1 744 ? 21.967 -53.732 -36.367 1.00 43.62 898 ALA A C 1
ATOM 5973 O O . ALA A 1 744 ? 21.840 -54.263 -35.271 1.00 34.93 898 ALA A O 1
ATOM 5975 N N . SER A 1 745 ? 21.347 -54.171 -37.467 1.00 42.37 899 SER A N 1
ATOM 5976 C CA . SER A 1 745 ? 20.502 -55.367 -37.465 1.00 41.21 899 SER A CA 1
ATOM 5977 C C . SER A 1 745 ? 21.221 -56.552 -38.128 1.00 42.98 899 SER A C 1
ATOM 5978 O O . SER A 1 745 ? 20.649 -57.649 -38.270 1.00 42.58 899 SER A O 1
ATOM 5981 N N . SER A 1 746 ? 22.464 -56.314 -38.546 1.00 36.91 900 SER A N 1
ATOM 5982 C CA . SER A 1 746 ? 23.314 -57.354 -39.104 1.00 41.84 900 SER A CA 1
ATOM 5983 C C . SER A 1 746 ? 23.466 -58.481 -38.113 1.00 44.71 900 SER A C 1
ATOM 5984 O O . SER A 1 746 ? 23.390 -58.249 -36.906 1.00 46.06 900 SER A O 1
ATOM 5987 N N . GLU A 1 747 ? 23.685 -59.695 -38.612 1.00 45.61 901 GLU A N 1
ATOM 5988 C CA . GLU A 1 747 ? 23.867 -60.837 -37.725 1.00 46.92 901 GLU A CA 1
ATOM 5989 C C . GLU A 1 747 ? 25.344 -61.091 -37.505 1.00 40.04 901 GLU A C 1
ATOM 5990 O O . GLU A 1 747 ? 25.717 -62.030 -36.817 1.00 41.47 901 GLU A O 1
ATOM 5996 N N . ASP A 1 748 ? 26.187 -60.248 -38.093 1.00 44.94 902 ASP A N 1
ATOM 5997 C CA . ASP A 1 748 ? 27.629 -60.386 -37.909 1.00 43.68 902 ASP A CA 1
ATOM 5998 C C . ASP A 1 748 ? 28.100 -59.605 -36.682 1.00 41.02 902 ASP A C 1
ATOM 5999 O O . ASP A 1 748 ? 27.971 -58.383 -36.617 1.00 40.79 902 ASP A O 1
ATOM 6004 N N . VAL A 1 749 ? 28.661 -60.330 -35.723 1.00 38.43 903 VAL A N 1
ATOM 6005 C CA . VAL A 1 749 ? 29.021 -59.788 -34.422 1.00 37.56 903 VAL A CA 1
ATOM 6006 C C . VAL A 1 749 ? 30.175 -58.774 -34.493 1.00 43.72 903 VAL A C 1
ATOM 6007 O O . VAL A 1 749 ? 30.161 -57.752 -33.792 1.00 38.80 903 VAL A O 1
ATOM 6011 N N . ARG A 1 750 ? 31.168 -59.043 -35.337 1.00 42.03 904 ARG A N 1
ATOM 6012 C CA . ARG A 1 750 ? 32.273 -58.109 -35.495 1.00 39.84 904 ARG A CA 1
ATOM 6013 C C . ARG A 1 750 ? 31.769 -56.738 -35.962 1.00 43.51 904 ARG A C 1
ATOM 6014 O O . ARG A 1 750 ? 32.271 -55.704 -35.522 1.00 42.37 904 ARG A O 1
ATOM 6022 N N . LYS A 1 751 ? 30.780 -56.736 -36.851 1.00 39.66 905 LYS A N 1
ATOM 6023 C CA . LYS A 1 751 ? 30.211 -55.492 -37.337 1.00 37.85 905 LYS A CA 1
ATOM 6024 C C . LYS A 1 751 ? 29.417 -54.788 -36.255 1.00 37.34 905 LYS A C 1
ATOM 6025 O O . LYS A 1 751 ? 29.554 -53.580 -36.063 1.00 34.03 905 LYS A O 1
ATOM 6031 N N . LEU A 1 752 ? 28.589 -55.537 -35.542 1.00 38.09 906 LEU A N 1
ATOM 6032 C CA . LEU A 1 752 ? 27.826 -54.951 -34.460 1.00 34.63 906 LEU A CA 1
ATOM 6033 C C . LEU A 1 752 ? 28.769 -54.348 -33.417 1.00 40.27 906 LEU A C 1
ATOM 6034 O O . LEU A 1 752 ? 28.485 -53.282 -32.856 1.00 38.80 906 LEU A O 1
ATOM 6039 N N . TYR A 1 753 ? 29.895 -55.019 -33.159 1.00 37.76 907 TYR A N 1
ATOM 6040 C CA . TYR A 1 753 ? 30.833 -54.493 -32.184 1.00 36.15 907 TYR A CA 1
ATOM 6041 C C . TYR A 1 753 ? 31.454 -53.201 -32.708 1.00 36.89 907 TYR A C 1
ATOM 6042 O O . TYR A 1 753 ? 31.538 -52.203 -31.989 1.00 38.80 907 TYR A O 1
ATOM 6051 N N . TRP A 1 754 ? 31.864 -53.218 -33.966 1.00 30.44 908 TRP A N 1
ATOM 6052 C CA . TRP A 1 754 ? 32.421 -52.042 -34.612 1.00 31.60 908 TRP A CA 1
ATOM 6053 C C . TRP A 1 754 ? 31.476 -50.822 -34.581 1.00 35.43 908 TRP A C 1
ATOM 6054 O O . TRP A 1 754 ? 31.942 -49.691 -34.436 1.00 33.19 908 TRP A O 1
ATOM 6065 N N . LEU A 1 755 ? 30.166 -51.038 -34.734 1.00 39.17 909 LEU A N 1
ATOM 6066 C CA . LEU A 1 755 ? 29.212 -49.925 -34.725 1.00 31.80 909 LEU A CA 1
ATOM 6067 C C . LEU A 1 755 ? 29.176 -49.233 -33.376 1.00 31.67 909 LEU A C 1
ATOM 6068 O O . LEU A 1 755 ? 29.137 -48.012 -33.295 1.00 32.89 909 LEU A O 1
ATOM 6073 N N . MET A 1 756 ? 29.203 -50.019 -32.313 1.00 35.76 910 MET A N 1
ATOM 6074 C CA . MET A 1 756 ? 29.116 -49.458 -30.975 1.00 33.17 910 MET A CA 1
ATOM 6075 C C . MET A 1 756 ? 30.406 -48.724 -30.621 1.00 34.91 910 MET A C 1
ATOM 6076 O O . MET A 1 756 ? 30.370 -47.594 -30.129 1.00 33.69 910 MET A O 1
ATOM 6081 N N . LYS A 1 757 ? 31.542 -49.358 -30.899 1.00 30.40 911 LYS A N 1
ATOM 6082 C CA . LYS A 1 757 ? 32.827 -48.775 -30.560 1.00 31.42 911 LYS A CA 1
ATOM 6083 C C . LYS A 1 757 ? 33.057 -47.484 -31.347 1.00 39.31 911 LYS A C 1
ATOM 6084 O O . LYS A 1 757 ? 33.539 -46.477 -30.793 1.00 40.00 911 LYS A O 1
ATOM 6090 N N . SER A 1 758 ? 32.683 -47.508 -32.626 1.00 34.46 912 SER A N 1
ATOM 6091 C CA . SER A 1 758 ? 32.813 -46.325 -33.478 1.00 36.18 912 SER A CA 1
ATOM 6092 C C . SER A 1 758 ? 31.982 -45.198 -32.899 1.00 42.70 912 SER A C 1
ATOM 6093 O O . SER A 1 758 ? 32.498 -44.118 -32.672 1.00 48.67 912 SER A O 1
ATOM 6096 N N . SER A 1 759 ? 30.704 -45.455 -32.627 1.00 38.08 913 SER A N 1
ATOM 6097 C CA . SER A 1 759 ? 29.850 -44.409 -32.091 1.00 43.98 913 SER A CA 1
ATOM 6098 C C . SER A 1 759 ? 30.304 -43.859 -30.733 1.00 42.71 913 SER A C 1
ATOM 6099 O O . SER A 1 759 ? 30.129 -42.677 -30.474 1.00 34.89 913 SER A O 1
ATOM 6102 N N . LEU A 1 760 ? 30.857 -44.694 -29.859 1.00 37.54 914 LEU A N 1
ATOM 6103 C CA . LEU A 1 760 ? 31.269 -44.184 -28.560 1.00 41.15 914 LEU A CA 1
ATOM 6104 C C . LEU A 1 760 ? 32.433 -43.205 -28.731 1.00 45.70 914 LEU A C 1
ATOM 6105 O O . LEU A 1 760 ? 32.593 -42.271 -27.942 1.00 44.70 914 LEU A O 1
ATOM 6110 N N . ASN A 1 761 ? 33.217 -43.397 -29.786 1.00 39.38 915 ASN A N 1
ATOM 6111 C CA . ASN A 1 761 ? 34.367 -42.540 -30.029 1.00 43.94 915 ASN A CA 1
ATOM 6112 C C . ASN A 1 761 ? 34.070 -41.327 -30.930 1.00 52.66 915 ASN A C 1
ATOM 6113 O O . ASN A 1 761 ? 34.890 -40.407 -31.027 1.00 44.75 915 ASN A O 1
ATOM 6118 N N . GLY A 1 762 ? 32.892 -41.305 -31.554 1.00 51.50 916 GLY A N 1
ATOM 6119 C CA . GLY A 1 762 ? 32.606 -40.353 -32.627 1.00 47.71 916 GLY A CA 1
ATOM 6120 C C . GLY A 1 762 ? 32.968 -41.022 -33.945 1.00 58.30 916 GLY A C 1
ATOM 6121 O O . GLY A 1 762 ? 32.446 -42.085 -34.276 1.00 69.78 916 GLY A O 1
ATOM 6122 N N . ASP A 1 763 ? 33.864 -40.420 -34.706 1.00 58.37 917 ASP A N 1
ATOM 6123 C CA . ASP A 1 763 ? 34.438 -41.100 -35.877 1.00 75.36 917 ASP A CA 1
ATOM 6124 C C . ASP A 1 763 ? 33.440 -41.280 -37.042 1.00 69.51 917 ASP A C 1
ATOM 6125 O O . ASP A 1 763 ? 33.274 -40.358 -37.849 1.00 81.05 917 ASP A O 1
ATOM 6130 N N . ASN A 1 764 ? 32.785 -42.428 -37.174 1.00 49.06 918 ASN A N 1
ATOM 6131 C CA . ASN A 1 764 ? 31.859 -42.539 -38.305 1.00 50.68 918 ASN A CA 1
ATOM 6132 C C . ASN A 1 764 ? 30.428 -42.239 -37.890 1.00 49.55 918 ASN A C 1
ATOM 6133 O O . ASN A 1 764 ? 29.622 -41.723 -38.663 1.00 48.93 918 ASN A O 1
ATOM 6138 N N . PHE A 1 765 ? 30.106 -42.578 -36.655 1.00 40.92 919 PHE A N 1
ATOM 6139 C CA . PHE A 1 765 ? 28.792 -42.299 -36.159 1.00 41.77 919 PHE A CA 1
ATOM 6140 C C . PHE A 1 765 ? 28.951 -41.359 -34.997 1.00 41.99 919 PHE A C 1
ATOM 6141 O O . PHE A 1 765 ? 29.908 -41.470 -34.245 1.00 40.66 919 PHE A O 1
ATOM 6149 N N . ARG A 1 766 ? 28.026 -40.424 -34.850 1.00 40.10 920 ARG A N 1
ATOM 6150 C CA . ARG A 1 766 ? 28.070 -39.538 -33.702 1.00 33.42 920 ARG A CA 1
ATOM 6151 C C . ARG A 1 766 ? 27.629 -40.275 -32.445 1.00 36.77 920 ARG A C 1
ATOM 6152 O O . ARG A 1 766 ? 26.906 -41.266 -32.512 1.00 43.06 920 ARG A O 1
ATOM 6160 N N . THR A 1 767 ? 28.106 -39.815 -31.301 1.00 38.52 921 THR A N 1
ATOM 6161 C CA . THR A 1 767 ? 27.818 -40.449 -30.027 1.00 34.70 921 THR A CA 1
ATOM 6162 C C . THR A 1 767 ? 26.353 -40.252 -29.655 1.00 38.71 921 THR A C 1
ATOM 6163 O O . THR A 1 767 ? 25.818 -40.935 -28.784 1.00 38.81 921 THR A O 1
ATOM 6167 N N . GLN A 1 768 ? 25.696 -39.317 -30.325 1.00 41.54 922 GLN A N 1
ATOM 6168 C CA . GLN A 1 768 ? 24.257 -39.151 -30.151 1.00 41.61 922 GLN A CA 1
ATOM 6169 C C . GLN A 1 768 ? 23.475 -40.368 -30.687 1.00 36.79 922 GLN A C 1
ATOM 6170 O O . GLN A 1 768 ? 22.299 -40.534 -30.379 1.00 42.65 922 GLN A O 1
ATOM 6176 N N . LYS A 1 769 ? 24.111 -41.207 -31.505 1.00 39.68 923 LYS A N 1
ATOM 6177 C CA . LYS A 1 769 ? 23.424 -42.395 -32.026 1.00 38.58 923 LYS A CA 1
ATOM 6178 C C . LYS A 1 769 ? 23.673 -43.622 -31.167 1.00 33.81 923 LYS A C 1
ATOM 6179 O O . LYS A 1 769 ? 23.198 -44.685 -31.490 1.00 31.09 923 LYS A O 1
ATOM 6185 N N . LEU A 1 770 ? 24.409 -43.475 -30.074 1.00 32.78 924 LEU A N 1
ATOM 6186 C CA . LEU A 1 770 ? 24.933 -44.641 -29.374 1.00 32.81 924 LEU A CA 1
ATOM 6187 C C . LEU A 1 770 ? 23.849 -45.437 -28.652 1.00 33.02 924 LEU A C 1
ATOM 6188 O O . LEU A 1 770 ? 23.797 -46.658 -28.794 1.00 33.16 924 LEU A O 1
ATOM 6193 N N . SER A 1 771 ? 22.984 -44.768 -27.892 1.00 32.33 925 SER A N 1
ATOM 6194 C CA . SER A 1 771 ? 21.874 -45.465 -27.234 1.00 33.03 925 SER A CA 1
ATOM 6195 C C . SER A 1 771 ? 20.990 -46.233 -28.239 1.00 33.24 925 SER A C 1
ATOM 6196 O O . SER A 1 771 ? 20.593 -47.362 -27.982 1.00 38.07 925 SER A O 1
ATOM 6199 N N . PHE A 1 772 ? 20.709 -45.615 -29.380 1.00 26.08 926 PHE A N 1
ATOM 6200 C CA . PHE A 1 772 ? 20.005 -46.258 -30.477 1.00 31.65 926 PHE A CA 1
ATOM 6201 C C . PHE A 1 772 ? 20.737 -47.478 -31.077 1.00 34.86 926 PHE A C 1
ATOM 6202 O O . PHE A 1 772 ? 20.132 -48.532 -31.309 1.00 36.61 926 PHE A O 1
ATOM 6210 N N . ILE A 1 773 ? 22.029 -47.345 -31.341 1.00 30.62 927 ILE A N 1
ATOM 6211 C CA . ILE A 1 773 ? 22.786 -48.486 -31.842 1.00 33.44 927 ILE A CA 1
ATOM 6212 C C . ILE A 1 773 ? 22.803 -49.658 -30.828 1.00 37.20 927 ILE A C 1
ATOM 6213 O O . ILE A 1 773 ? 22.571 -50.819 -31.220 1.00 32.93 927 ILE A O 1
ATOM 6218 N N . ILE A 1 774 ? 23.060 -49.358 -29.546 1.00 30.64 928 ILE A N 1
ATOM 6219 C CA . ILE A 1 774 ? 23.068 -50.380 -28.487 1.00 29.47 928 ILE A CA 1
ATOM 6220 C C . ILE A 1 774 ? 21.695 -51.030 -28.330 1.00 33.88 928 ILE A C 1
ATOM 6221 O O . ILE A 1 774 ? 21.602 -52.253 -28.258 1.00 42.97 928 ILE A O 1
ATOM 6226 N N . ARG A 1 775 ? 20.637 -50.215 -28.280 1.00 34.02 929 ARG A N 1
ATOM 6227 C CA . ARG A 1 775 ? 19.252 -50.698 -28.286 1.00 33.43 929 ARG A CA 1
ATOM 6228 C C . ARG A 1 775 ? 19.081 -51.750 -29.388 1.00 43.33 929 ARG A C 1
ATOM 6229 O O . ARG A 1 775 ? 18.646 -52.874 -29.142 1.00 42.68 929 ARG A O 1
ATOM 6237 N N . THR A 1 776 ? 19.442 -51.377 -30.608 1.00 34.88 930 THR A N 1
ATOM 6238 C CA . THR A 1 776 ? 19.167 -52.220 -31.743 1.00 35.18 930 THR A CA 1
ATOM 6239 C C . THR A 1 776 ? 19.973 -53.501 -31.684 1.00 40.96 930 THR A C 1
ATOM 6240 O O . THR A 1 776 ? 19.456 -54.559 -31.979 1.00 42.30 930 THR A O 1
ATOM 6244 N N . VAL A 1 777 ? 21.237 -53.398 -31.291 1.00 35.31 931 VAL A N 1
ATOM 6245 C CA . VAL A 1 777 ? 22.117 -54.556 -31.222 1.00 31.63 931 VAL A CA 1
ATOM 6246 C C . VAL A 1 777 ? 21.673 -55.571 -30.160 1.00 41.75 931 VAL A C 1
ATOM 6247 O O . VAL A 1 777 ? 21.734 -56.788 -30.394 1.00 34.26 931 VAL A O 1
ATOM 6251 N N . GLY A 1 778 ? 21.216 -55.070 -29.008 1.00 39.01 932 GLY A N 1
ATOM 6252 C CA . GLY A 1 778 ? 20.843 -55.914 -27.887 1.00 31.17 932 GLY A CA 1
ATOM 6253 C C . GLY A 1 778 ? 19.528 -56.674 -28.031 1.00 41.41 932 GLY A C 1
ATOM 6254 O O . GLY A 1 778 ? 19.227 -57.583 -27.252 1.00 37.23 932 GLY A O 1
ATOM 6255 N N . ARG A 1 779 ? 18.759 -56.307 -29.049 1.00 39.09 933 ARG A N 1
ATOM 6256 C CA . ARG A 1 779 ? 17.382 -56.758 -29.220 1.00 39.89 933 ARG A CA 1
ATOM 6257 C C . ARG A 1 779 ? 17.299 -58.156 -29.846 1.00 38.77 933 ARG A C 1
ATOM 6258 O O . ARG A 1 779 ? 16.400 -58.940 -29.550 1.00 38.66 933 ARG A O 1
ATOM 6266 N N . HIS A 1 780 ? 18.243 -58.465 -30.715 1.00 38.01 934 HIS A N 1
ATOM 6267 C CA . HIS A 1 780 ? 18.214 -59.726 -31.419 1.00 37.01 934 HIS A CA 1
ATOM 6268 C C . HIS A 1 780 ? 19.271 -60.666 -30.881 1.00 39.11 934 HIS A C 1
ATOM 6269 O O . HIS A 1 780 ? 20.093 -60.269 -30.050 1.00 41.88 934 HIS A O 1
ATOM 6276 N N . PHE A 1 781 ? 19.255 -61.909 -31.347 1.00 38.77 935 PHE A N 1
ATOM 6277 C CA . PHE A 1 781 ? 20.057 -62.930 -30.695 1.00 36.32 935 PHE A CA 1
ATOM 6278 C C . PHE A 1 781 ? 21.572 -62.753 -30.810 1.00 36.86 935 PHE A C 1
ATOM 6279 O O . PHE A 1 781 ? 22.259 -62.855 -29.798 1.00 40.08 935 PHE A O 1
ATOM 6287 N N . PRO A 1 782 ? 22.102 -62.495 -32.024 1.00 36.27 936 PRO A N 1
ATOM 6288 C CA . PRO A 1 782 ? 23.566 -62.414 -32.126 1.00 29.51 936 PRO A CA 1
ATOM 6289 C C . PRO A 1 782 ? 24.202 -61.316 -31.274 1.00 37.88 936 PRO A C 1
ATOM 6290 O O . PRO A 1 782 ? 25.366 -61.447 -30.863 1.00 39.05 936 PRO A O 1
ATOM 6294 N N . GLY A 1 783 ? 23.464 -60.245 -31.005 1.00 37.92 937 GLY A N 1
ATOM 6295 C CA . GLY A 1 783 ? 24.045 -59.084 -30.352 1.00 33.28 937 GLY A CA 1
ATOM 6296 C C . GLY A 1 783 ? 23.598 -58.951 -28.916 1.00 42.92 937 GLY A C 1
ATOM 6297 O O . GLY A 1 783 ? 23.988 -58.004 -28.217 1.00 39.41 937 GLY A O 1
ATOM 6298 N N . HIS A 1 784 ? 22.780 -59.903 -28.471 1.00 41.31 938 HIS A N 1
ATOM 6299 C CA . HIS A 1 784 ? 22.196 -59.831 -27.137 1.00 36.79 938 HIS A CA 1
ATOM 6300 C C . HIS A 1 784 ? 23.285 -59.741 -26.080 1.00 37.23 938 HIS A C 1
ATOM 6301 O O . HIS A 1 784 ? 23.316 -58.794 -25.303 1.00 43.26 938 HIS A O 1
ATOM 6308 N N . LEU A 1 785 ? 24.193 -60.711 -26.057 1.00 44.69 939 LEU A N 1
ATOM 6309 C CA . LEU A 1 785 ? 25.246 -60.705 -25.044 1.00 38.55 939 LEU A CA 1
ATOM 6310 C C . LEU A 1 785 ? 26.234 -59.556 -25.285 1.00 36.78 939 LEU A C 1
ATOM 6311 O O . LEU A 1 785 ? 26.799 -59.006 -24.351 1.00 45.23 939 LEU A O 1
ATOM 6316 N N . LEU A 1 786 ? 26.376 -59.157 -26.535 1.00 31.99 940 LEU A N 1
ATOM 6317 C CA . LEU A 1 786 ? 27.362 -58.155 -26.952 1.00 33.80 940 LEU A CA 1
ATOM 6318 C C . LEU A 1 786 ? 27.082 -56.730 -26.436 1.00 37.07 940 LEU A C 1
ATOM 6319 O O . LEU A 1 786 ? 27.986 -56.031 -25.989 1.00 36.96 940 LEU A O 1
ATOM 6324 N N . ALA A 1 787 ? 25.819 -56.319 -26.494 1.00 40.13 941 ALA A N 1
ATOM 6325 C CA . ALA A 1 787 ? 25.390 -55.002 -26.034 1.00 32.68 941 ALA A CA 1
ATOM 6326 C C . ALA A 1 787 ? 25.605 -54.831 -24.549 1.00 35.48 941 ALA A C 1
ATOM 6327 O O . ALA A 1 787 ? 26.191 -53.841 -24.106 1.00 34.83 941 ALA A O 1
ATOM 6329 N N . TRP A 1 788 ? 25.119 -55.790 -23.772 1.00 32.89 942 TRP A N 1
ATOM 6330 C CA . TRP A 1 788 ? 25.278 -55.714 -22.335 1.00 28.39 942 TRP A CA 1
ATOM 6331 C C . TRP A 1 788 ? 26.783 -55.656 -21.969 1.00 34.31 942 TRP A C 1
ATOM 6332 O O . TRP A 1 788 ? 27.206 -54.801 -21.177 1.00 35.42 942 TRP A O 1
ATOM 6343 N N . ASP A 1 789 ? 27.581 -56.547 -22.569 1.00 31.68 943 ASP A N 1
ATOM 6344 C CA . ASP A 1 789 ? 29.021 -56.545 -22.374 1.00 33.24 943 ASP A CA 1
ATOM 6345 C C . ASP A 1 789 ? 29.616 -55.212 -22.763 1.00 34.51 943 ASP A C 1
ATOM 6346 O O . ASP A 1 789 ? 30.524 -54.728 -22.101 1.00 28.40 943 ASP A O 1
ATOM 6351 N N . PHE A 1 790 ? 29.107 -54.617 -23.836 1.00 29.65 944 PHE A N 1
ATOM 6352 C CA . PHE A 1 790 ? 29.604 -53.318 -24.221 1.00 28.47 944 PHE A CA 1
ATOM 6353 C C . PHE A 1 790 ? 29.327 -52.280 -23.146 1.00 35.54 944 PHE A C 1
ATOM 6354 O O . PHE A 1 790 ? 30.169 -51.437 -22.848 1.00 35.21 944 PHE A O 1
ATOM 6362 N N . VAL A 1 791 ? 28.128 -52.330 -22.589 1.00 30.74 945 VAL A N 1
ATOM 6363 C CA . VAL A 1 791 ? 27.743 -51.392 -21.562 1.00 35.96 945 VAL A CA 1
ATOM 6364 C C . VAL A 1 791 ? 28.607 -51.537 -20.309 1.00 35.11 945 VAL A C 1
ATOM 6365 O O . VAL A 1 791 ? 28.998 -50.541 -19.707 1.00 31.96 945 VAL A O 1
ATOM 6369 N N . LYS A 1 792 ? 28.891 -52.772 -19.906 1.00 33.29 946 LYS A N 1
ATOM 6370 C CA . LYS A 1 792 ? 29.713 -53.001 -18.720 1.00 33.79 946 LYS A CA 1
ATOM 6371 C C . LYS A 1 792 ? 31.158 -52.552 -18.917 1.00 36.48 946 LYS A C 1
ATOM 6372 O O . LYS A 1 792 ? 31.682 -51.817 -18.092 1.00 42.93 946 LYS A O 1
ATOM 6378 N N . GLU A 1 793 ? 31.801 -53.000 -19.993 1.00 30.88 947 GLU A N 1
ATOM 6379 C CA . GLU A 1 793 ? 33.209 -52.664 -20.241 1.00 36.84 947 GLU A CA 1
ATOM 6380 C C . GLU A 1 793 ? 33.443 -51.185 -20.488 1.00 37.39 947 GLU A C 1
ATOM 6381 O O . GLU A 1 793 ? 34.522 -50.682 -20.228 1.00 38.04 947 GLU A O 1
ATOM 6387 N N . ASN A 1 794 ? 32.452 -50.473 -20.994 1.00 27.96 948 ASN A N 1
ATOM 6388 C CA . ASN A 1 794 ? 32.674 -49.065 -21.243 1.00 35.00 948 ASN A CA 1
ATOM 6389 C C . ASN A 1 794 ? 31.910 -48.222 -20.256 1.00 35.68 948 ASN A C 1
ATOM 6390 O O . ASN A 1 794 ? 31.639 -47.053 -20.512 1.00 37.79 948 ASN A O 1
ATOM 6395 N N . TRP A 1 795 ? 31.579 -48.810 -19.114 1.00 33.17 949 TRP A N 1
ATOM 6396 C CA . TRP A 1 795 ? 30.634 -48.150 -18.216 1.00 45.66 949 TRP A CA 1
ATOM 6397 C C . TRP A 1 795 ? 31.102 -46.744 -17.820 1.00 42.42 949 TRP A C 1
ATOM 6398 O O . TRP A 1 795 ? 30.331 -45.800 -17.890 1.00 38.38 949 TRP A O 1
ATOM 6409 N N . ASN A 1 796 ? 32.374 -46.602 -17.467 1.00 38.52 950 ASN A N 1
ATOM 6410 C CA . ASN A 1 796 ? 32.883 -45.315 -17.012 1.00 43.29 950 ASN A CA 1
ATOM 6411 C C . ASN A 1 796 ? 32.964 -44.262 -18.083 1.00 39.45 950 ASN A C 1
ATOM 6412 O O . ASN A 1 796 ? 32.795 -43.084 -17.798 1.00 39.73 950 ASN A O 1
ATOM 6417 N N . LYS A 1 797 ? 33.243 -44.675 -19.307 1.00 37.35 951 LYS A N 1
ATOM 6418 C CA . LYS A 1 797 ? 33.284 -43.728 -20.407 1.00 45.45 951 LYS A CA 1
ATOM 6419 C C . LYS A 1 797 ? 31.865 -43.248 -20.744 1.00 45.61 951 LYS A C 1
ATOM 6420 O O . LYS A 1 797 ? 31.670 -42.104 -21.167 1.00 36.10 951 LYS A O 1
ATOM 6426 N N . LEU A 1 798 ? 30.881 -44.124 -20.533 1.00 37.48 952 LEU A N 1
ATOM 6427 C CA . LEU A 1 798 ? 29.484 -43.773 -20.779 1.00 38.61 952 LEU A CA 1
ATOM 6428 C C . LEU A 1 798 ? 29.036 -42.747 -19.762 1.00 43.03 952 LEU A C 1
ATOM 6429 O O . LEU A 1 798 ? 28.379 -41.756 -20.111 1.00 42.24 952 LEU A O 1
ATOM 6434 N N . VAL A 1 799 ? 29.421 -42.961 -18.508 1.00 37.10 953 VAL A N 1
ATOM 6435 C CA . VAL A 1 799 ? 28.996 -42.068 -17.440 1.00 40.08 953 VAL A CA 1
ATOM 6436 C C . VAL A 1 799 ? 29.715 -40.709 -17.548 1.00 42.29 953 VAL A C 1
ATOM 6437 O O . VAL A 1 799 ? 29.157 -39.661 -17.205 1.00 50.22 953 VAL A O 1
ATOM 6441 N N . GLN A 1 800 ? 30.930 -40.720 -18.076 1.00 44.92 954 GLN A N 1
ATOM 6442 C CA . GLN A 1 800 ? 31.643 -39.480 -18.396 1.00 49.87 954 GLN A CA 1
ATOM 6443 C C . GLN A 1 800 ? 30.877 -38.627 -19.429 1.00 51.28 954 GLN A C 1
ATOM 6444 O O . GLN A 1 800 ? 30.870 -37.414 -19.335 1.00 55.36 954 GLN A O 1
ATOM 6450 N N . LYS A 1 801 ? 30.232 -39.273 -20.402 1.00 52.03 955 LYS A N 1
ATOM 6451 C CA . LYS A 1 801 ? 29.495 -38.588 -21.468 1.00 47.74 955 LYS A CA 1
ATOM 6452 C C . LYS A 1 801 ? 28.033 -38.310 -21.101 1.00 53.75 955 LYS A C 1
ATOM 6453 O O . LYS A 1 801 ? 27.429 -37.366 -21.601 1.00 48.77 955 LYS A O 1
ATOM 6459 N N . PHE A 1 802 ? 27.477 -39.155 -20.238 1.00 54.02 956 PHE A N 1
ATOM 6460 C CA . PHE A 1 802 ? 26.083 -39.063 -19.812 1.00 44.28 956 PHE A CA 1
ATOM 6461 C C . PHE A 1 802 ? 25.982 -39.341 -18.317 1.00 53.23 956 PHE A C 1
ATOM 6462 O O . PHE A 1 802 ? 26.033 -40.505 -17.897 1.00 57.36 956 PHE A O 1
ATOM 6470 N N . PRO A 1 803 ? 25.807 -38.295 -17.506 1.00 48.82 957 PRO A N 1
ATOM 6471 C CA . PRO A 1 803 ? 25.817 -38.467 -16.047 1.00 52.23 957 PRO A CA 1
ATOM 6472 C C . PRO A 1 803 ? 24.802 -39.485 -15.490 1.00 46.23 957 PRO A C 1
ATOM 6473 O O . PRO A 1 803 ? 23.776 -39.787 -16.107 1.00 43.05 957 PRO A O 1
ATOM 6477 N N . LEU A 1 804 ? 25.119 -40.034 -14.325 1.00 37.51 958 LEU A N 1
ATOM 6478 C CA . LEU A 1 804 ? 24.123 -40.734 -13.545 1.00 43.24 958 LEU A CA 1
ATOM 6479 C C . LEU A 1 804 ? 23.093 -39.706 -13.118 1.00 52.25 958 LEU A C 1
ATOM 6480 O O . LEU A 1 804 ? 23.465 -38.577 -12.770 1.00 64.55 958 LEU A O 1
ATOM 6485 N N . GLY A 1 805 ? 21.808 -40.026 -13.161 1.00 47.14 959 GLY A N 1
ATOM 6486 C CA . GLY A 1 805 ? 21.238 -41.096 -13.938 1.00 42.43 959 GLY A CA 1
ATOM 6487 C C . GLY A 1 805 ? 20.284 -40.317 -14.841 1.00 50.60 959 GLY A C 1
ATOM 6488 O O . GLY A 1 805 ? 19.122 -40.052 -14.528 1.00 41.13 959 GLY A O 1
ATOM 6489 N N . SER A 1 806 ? 20.843 -39.891 -15.958 1.00 45.26 960 SER A N 1
ATOM 6490 C CA . SER A 1 806 ? 20.133 -39.199 -17.000 1.00 38.06 960 SER A CA 1
ATOM 6491 C C . SER A 1 806 ? 19.369 -40.158 -17.904 1.00 43.60 960 SER A C 1
ATOM 6492 O O . SER A 1 806 ? 19.553 -41.378 -17.857 1.00 36.73 960 SER A O 1
ATOM 6495 N N . TYR A 1 807 ? 18.550 -39.584 -18.771 1.00 42.71 961 TYR A N 1
ATOM 6496 C CA . TYR A 1 807 ? 17.685 -40.378 -19.609 1.00 39.41 961 TYR A CA 1
ATOM 6497 C C . TYR A 1 807 ? 18.486 -41.344 -20.501 1.00 38.80 961 TYR A C 1
ATOM 6498 O O . TYR A 1 807 ? 18.108 -42.508 -20.653 1.00 40.66 961 TYR A O 1
ATOM 6507 N N . THR A 1 808 ? 19.580 -40.865 -21.088 1.00 37.74 962 THR A N 1
ATOM 6508 C CA . THR A 1 808 ? 20.385 -41.687 -21.997 1.00 36.23 962 THR A CA 1
ATOM 6509 C C . THR A 1 808 ? 20.916 -42.968 -21.309 1.00 40.96 962 THR A C 1
ATOM 6510 O O . THR A 1 808 ? 20.835 -44.065 -21.867 1.00 33.06 962 THR A O 1
ATOM 6514 N N . ILE A 1 809 ? 21.467 -42.819 -20.103 1.00 36.76 963 ILE A N 1
ATOM 6515 C CA . ILE A 1 809 ? 21.993 -43.959 -19.349 1.00 39.84 963 ILE A CA 1
ATOM 6516 C C . ILE A 1 809 ? 20.881 -44.924 -18.960 1.00 42.64 963 ILE A C 1
ATOM 6517 O O . ILE A 1 809 ? 21.043 -46.150 -19.030 1.00 37.65 963 ILE A O 1
ATOM 6522 N N . GLN A 1 810 ? 19.741 -44.382 -18.553 1.00 38.78 964 GLN A N 1
ATOM 6523 C CA . GLN A 1 810 ? 18.669 -45.260 -18.141 1.00 42.10 964 GLN A CA 1
ATOM 6524 C C . GLN A 1 810 ? 18.175 -46.017 -19.384 1.00 40.67 964 GLN A C 1
ATOM 6525 O O . GLN A 1 810 ? 17.849 -47.207 -19.323 1.00 39.80 964 GLN A O 1
ATOM 6531 N N . ASN A 1 811 ? 18.191 -45.347 -20.529 1.00 34.85 965 ASN A N 1
ATOM 6532 C CA . ASN A 1 811 ? 17.845 -45.998 -21.788 1.00 36.49 965 ASN A CA 1
ATOM 6533 C C . ASN A 1 811 ? 18.820 -47.130 -22.121 1.00 43.85 965 ASN A C 1
ATOM 6534 O O . ASN A 1 811 ? 18.430 -48.208 -22.594 1.00 37.80 965 ASN A O 1
ATOM 6539 N N . ILE A 1 812 ? 20.102 -46.881 -21.870 1.00 35.73 966 ILE A N 1
ATOM 6540 C CA . ILE A 1 812 ? 21.112 -47.852 -22.226 1.00 35.13 966 ILE A CA 1
ATOM 6541 C C . ILE A 1 812 ? 21.026 -49.066 -21.292 1.00 36.23 966 ILE A C 1
ATOM 6542 O O . ILE A 1 812 ? 21.091 -50.208 -21.732 1.00 34.34 966 ILE A O 1
ATOM 6547 N N . VAL A 1 813 ? 20.833 -48.810 -20.003 1.00 39.53 967 VAL A N 1
ATOM 6548 C CA . VAL A 1 813 ? 20.759 -49.881 -19.020 1.00 36.25 967 VAL A CA 1
ATOM 6549 C C . VAL A 1 813 ? 19.529 -50.761 -19.246 1.00 37.98 967 VAL A C 1
ATOM 6550 O O . VAL A 1 813 ? 19.607 -51.991 -19.229 1.00 36.23 967 VAL A O 1
ATOM 6554 N N . ALA A 1 814 ? 18.399 -50.108 -19.471 1.00 39.32 968 ALA A N 1
ATOM 6555 C CA . ALA A 1 814 ? 17.127 -50.780 -19.699 1.00 37.89 968 ALA A CA 1
ATOM 6556 C C . ALA A 1 814 ? 17.155 -51.609 -20.974 1.00 33.01 968 ALA A C 1
ATOM 6557 O O . ALA A 1 814 ? 16.679 -52.740 -21.004 1.00 39.14 968 ALA A O 1
ATOM 6559 N N . GLY A 1 815 ? 17.706 -51.040 -22.033 1.00 30.88 969 GLY A N 1
ATOM 6560 C CA . GLY A 1 815 ? 17.604 -51.651 -23.342 1.00 28.71 969 GLY A CA 1
ATOM 6561 C C . GLY A 1 815 ? 18.539 -52.816 -23.520 1.00 36.73 969 GLY A C 1
ATOM 6562 O O . GLY A 1 815 ? 18.399 -53.596 -24.471 1.00 47.94 969 GLY A O 1
ATOM 6563 N N . SER A 1 816 ? 19.507 -52.942 -22.619 1.00 30.99 970 SER A N 1
ATOM 6564 C CA . SER A 1 816 ? 20.474 -54.016 -22.746 1.00 28.90 970 SER A CA 1
ATOM 6565 C C . SER A 1 816 ? 20.333 -55.050 -21.653 1.00 32.47 970 SER A C 1
ATOM 6566 O O . SER A 1 816 ? 21.184 -55.937 -21.557 1.00 31.65 970 SER A O 1
ATOM 6569 N N . THR A 1 817 ? 19.277 -54.933 -20.837 1.00 29.48 971 THR A N 1
ATOM 6570 C CA . THR A 1 817 ? 19.034 -55.868 -19.727 1.00 31.76 971 THR A CA 1
ATOM 6571 C C . THR A 1 817 ? 17.611 -56.415 -19.655 1.00 33.29 971 THR A C 1
ATOM 6572 O O . THR A 1 817 ? 17.374 -57.374 -18.963 1.00 35.66 971 THR A O 1
ATOM 6576 N N . TYR A 1 818 ? 16.669 -55.848 -20.398 1.00 29.85 972 TYR A N 1
ATOM 6577 C CA . TYR A 1 818 ? 15.250 -56.139 -20.145 1.00 37.61 972 TYR A CA 1
ATOM 6578 C C . TYR A 1 818 ? 14.818 -57.470 -20.782 1.00 38.76 972 TYR A C 1
ATOM 6579 O O . TYR A 1 818 ? 13.667 -57.944 -20.588 1.00 33.08 972 TYR A O 1
ATOM 6588 N N . LEU A 1 819 ? 15.708 -58.082 -21.558 1.00 33.65 973 LEU A N 1
ATOM 6589 C CA . LEU A 1 819 ? 15.386 -59.363 -22.155 1.00 27.90 973 LEU A CA 1
ATOM 6590 C C . LEU A 1 819 ? 16.097 -60.493 -21.427 1.00 31.60 973 LEU A C 1
ATOM 6591 O O . LEU A 1 819 ? 16.279 -61.570 -21.982 1.00 43.89 973 LEU A O 1
ATOM 6596 N N . PHE A 1 820 ? 16.555 -60.219 -20.208 1.00 35.08 974 PHE A N 1
ATOM 6597 C CA . PHE A 1 820 ? 17.200 -61.226 -19.360 1.00 37.46 974 PHE A CA 1
ATOM 6598 C C . PHE A 1 820 ? 16.130 -61.925 -18.498 1.00 37.62 974 PHE A C 1
ATOM 6599 O O . PHE A 1 820 ? 15.361 -61.242 -17.813 1.00 33.56 974 PHE A O 1
ATOM 6607 N N . SER A 1 821 ? 16.096 -63.260 -18.498 1.00 34.74 975 SER A N 1
ATOM 6608 C CA . SER A 1 821 ? 15.051 -63.985 -17.765 1.00 36.31 975 SER A CA 1
ATOM 6609 C C . SER A 1 821 ? 15.526 -65.138 -16.903 1.00 40.80 975 SER A C 1
ATOM 6610 O O . SER A 1 821 ? 14.778 -66.076 -16.671 1.00 45.52 975 SER A O 1
ATOM 6613 N N . THR A 1 822 ? 16.757 -65.090 -16.424 1.00 42.37 976 THR A N 1
ATOM 6614 C CA . THR A 1 822 ? 17.201 -66.109 -15.486 1.00 39.46 976 THR A CA 1
ATOM 6615 C C . THR A 1 822 ? 17.772 -65.503 -14.204 1.00 39.00 976 THR A C 1
ATOM 6616 O O . THR A 1 822 ? 18.326 -64.396 -14.214 1.00 37.84 976 THR A O 1
ATOM 6620 N N . LYS A 1 823 ? 17.616 -66.244 -13.111 1.00 35.80 977 LYS A N 1
ATOM 6621 C CA . LYS A 1 823 ? 18.300 -65.969 -11.851 1.00 45.08 977 LYS A CA 1
ATOM 6622 C C . LYS A 1 823 ? 19.788 -65.680 -12.040 1.00 44.48 977 LYS A C 1
ATOM 6623 O O . LYS A 1 823 ? 20.347 -64.802 -11.371 1.00 42.48 977 LYS A O 1
ATOM 6629 N N . THR A 1 824 ? 20.430 -66.420 -12.940 1.00 37.56 978 THR A N 1
ATOM 6630 C CA . THR A 1 824 ? 21.858 -66.236 -13.195 1.00 39.41 978 THR A CA 1
ATOM 6631 C C . THR A 1 824 ? 22.181 -64.843 -13.759 1.00 38.61 978 THR A C 1
ATOM 6632 O O . THR A 1 824 ? 23.108 -64.188 -13.302 1.00 39.90 978 THR A O 1
ATOM 6636 N N . HIS A 1 825 ? 21.414 -64.377 -14.731 1.00 36.62 979 HIS A N 1
ATOM 6637 C CA . HIS A 1 825 ? 21.573 -62.999 -15.183 1.00 41.28 979 HIS A CA 1
ATOM 6638 C C . HIS A 1 825 ? 21.218 -61.990 -14.095 1.00 42.48 979 HIS A C 1
ATOM 6639 O O . HIS A 1 825 ? 21.873 -60.949 -13.983 1.00 40.66 979 HIS A O 1
ATOM 6646 N N . LEU A 1 826 ? 20.194 -62.289 -13.295 1.00 38.60 980 LEU A N 1
ATOM 6647 C CA . LEU A 1 826 ? 19.806 -61.370 -12.220 1.00 38.39 980 LEU A CA 1
ATOM 6648 C C . LEU A 1 826 ? 20.989 -61.138 -11.283 1.00 35.83 980 LEU A C 1
ATOM 6649 O O . LEU A 1 826 ? 21.410 -60.006 -11.064 1.00 34.37 980 LEU A O 1
ATOM 6654 N N . SER A 1 827 ? 21.549 -62.219 -10.764 1.00 35.39 981 SER A N 1
ATOM 6655 C CA . SER A 1 827 ? 22.740 -62.105 -9.940 1.00 39.09 981 SER A CA 1
ATOM 6656 C C . SER A 1 827 ? 23.868 -61.379 -10.666 1.00 34.16 981 SER A C 1
ATOM 6657 O O . SER A 1 827 ? 24.590 -60.608 -10.047 1.00 36.90 981 SER A O 1
ATOM 6660 N N . GLU A 1 828 ? 24.023 -61.613 -11.969 1.00 38.44 982 GLU A N 1
ATOM 6661 C CA . GLU A 1 828 ? 25.147 -61.015 -12.684 1.00 38.02 982 GLU A CA 1
ATOM 6662 C C . GLU A 1 828 ? 24.991 -59.498 -12.755 1.00 40.87 982 GLU A C 1
ATOM 6663 O O . GLU A 1 828 ? 25.940 -58.760 -12.450 1.00 34.45 982 GLU A O 1
ATOM 6669 N N . VAL A 1 829 ? 23.789 -59.042 -13.122 1.00 32.47 983 VAL A N 1
ATOM 6670 C CA . VAL A 1 829 ? 23.523 -57.615 -13.275 1.00 34.67 983 VAL A CA 1
ATOM 6671 C C . VAL A 1 829 ? 23.639 -56.897 -11.932 1.00 33.86 983 VAL A C 1
ATOM 6672 O O . VAL A 1 829 ? 24.224 -55.827 -11.831 1.00 39.97 983 VAL A O 1
ATOM 6676 N N . GLN A 1 830 ? 23.110 -57.527 -10.898 1.00 42.27 984 GLN A N 1
ATOM 6677 C CA . GLN A 1 830 ? 23.184 -57.021 -9.531 1.00 40.36 984 GLN A CA 1
ATOM 6678 C C . GLN A 1 830 ? 24.633 -56.876 -9.054 1.00 42.89 984 GLN A C 1
ATOM 6679 O O . GLN A 1 830 ? 25.027 -55.830 -8.523 1.00 40.98 984 GLN A O 1
ATOM 6685 N N . ALA A 1 831 ? 25.424 -57.926 -9.261 1.00 36.30 985 ALA A N 1
ATOM 6686 C CA . ALA A 1 831 ? 26.830 -57.937 -8.852 1.00 32.03 985 ALA A CA 1
ATOM 6687 C C . ALA A 1 831 ? 27.628 -56.884 -9.598 1.00 42.23 985 ALA A C 1
ATOM 6688 O O . ALA A 1 831 ? 28.537 -56.270 -9.034 1.00 47.26 985 ALA A O 1
ATOM 6690 N N . PHE A 1 832 ? 27.300 -56.672 -10.868 1.00 45.88 986 PHE A N 1
ATOM 6691 C CA . PHE A 1 832 ? 28.027 -55.677 -11.642 1.00 40.58 986 PHE A CA 1
ATOM 6692 C C . PHE A 1 832 ? 27.811 -54.307 -11.036 1.00 45.72 986 PHE A C 1
ATOM 6693 O O . PHE A 1 832 ? 28.765 -53.555 -10.833 1.00 47.40 986 PHE A O 1
ATOM 6701 N N . PHE A 1 833 ? 26.558 -53.975 -10.740 1.00 41.84 987 PHE A N 1
ATOM 6702 C CA . PHE A 1 833 ? 26.271 -52.620 -10.276 1.00 41.13 987 PHE A CA 1
ATOM 6703 C C . PHE A 1 833 ? 26.743 -52.425 -8.843 1.00 42.19 987 PHE A C 1
ATOM 6704 O O . PHE A 1 833 ? 27.149 -51.335 -8.471 1.00 46.95 987 PHE A O 1
ATOM 6712 N N . GLU A 1 834 ? 26.743 -53.486 -8.046 1.00 46.70 988 GLU A N 1
ATOM 6713 C CA A GLU A 1 834 ? 27.280 -53.433 -6.685 0.43 46.83 988 GLU A CA 1
ATOM 6714 C CA B GLU A 1 834 ? 27.251 -53.364 -6.681 0.57 46.95 988 GLU A CA 1
ATOM 6715 C C . GLU A 1 834 ? 28.764 -53.084 -6.682 1.00 48.92 988 GLU A C 1
ATOM 6716 O O . GLU A 1 834 ? 29.263 -52.409 -5.784 1.00 50.94 988 GLU A O 1
ATOM 6727 N N . ASN A 1 835 ? 29.482 -53.551 -7.699 1.00 47.01 989 ASN A N 1
ATOM 6728 C CA . ASN A 1 835 ? 30.900 -53.224 -7.794 1.00 49.63 989 ASN A CA 1
ATOM 6729 C C . ASN A 1 835 ? 31.183 -51.849 -8.386 1.00 54.64 989 ASN A C 1
ATOM 6730 O O . ASN A 1 835 ? 32.340 -51.468 -8.513 1.00 51.61 989 ASN A O 1
ATOM 6735 N N . GLN A 1 836 ? 30.152 -51.098 -8.758 1.00 53.57 990 GLN A N 1
ATOM 6736 C CA . GLN A 1 836 ? 30.409 -49.756 -9.257 1.00 52.36 990 GLN A CA 1
ATOM 6737 C C . GLN A 1 836 ? 30.555 -48.813 -8.092 1.00 54.90 990 GLN A C 1
ATOM 6738 O O . GLN A 1 836 ? 31.542 -48.090 -7.989 1.00 70.97 990 GLN A O 1
ATOM 6744 N N . SER A 1 837 ? 29.557 -48.851 -7.221 1.00 48.65 991 SER A N 1
ATOM 6745 C CA . SER A 1 837 ? 29.517 -48.131 -5.956 1.00 55.71 991 SER A CA 1
ATOM 6746 C C . SER A 1 837 ? 28.140 -48.383 -5.417 1.00 64.06 991 SER A C 1
ATOM 6747 O O . SER A 1 837 ? 27.218 -48.677 -6.194 1.00 59.28 991 SER A O 1
ATOM 6750 N N . GLU A 1 838 ? 27.988 -48.256 -4.102 1.00 72.27 992 GLU A N 1
ATOM 6751 C CA . GLU A 1 838 ? 26.686 -48.434 -3.464 1.00 58.90 992 GLU A CA 1
ATOM 6752 C C . GLU A 1 838 ? 25.690 -47.379 -3.973 1.00 59.12 992 GLU A C 1
ATOM 6753 O O . GLU A 1 838 ? 24.514 -47.681 -4.180 1.00 62.58 992 GLU A O 1
ATOM 6759 N N . ALA A 1 839 ? 26.179 -46.163 -4.217 1.00 59.02 993 ALA A N 1
ATOM 6760 C CA . ALA A 1 839 ? 25.379 -45.091 -4.811 1.00 54.85 993 ALA A CA 1
ATOM 6761 C C . ALA A 1 839 ? 24.806 -45.461 -6.207 1.00 64.52 993 ALA A C 1
ATOM 6762 O O . ALA A 1 839 ? 23.617 -45.235 -6.476 1.00 63.03 993 ALA A O 1
ATOM 6764 N N . THR A 1 840 ? 25.636 -46.021 -7.088 1.00 55.58 994 THR A N 1
ATOM 6765 C CA . THR A 1 840 ? 25.176 -46.409 -8.419 1.00 53.88 994 THR A CA 1
ATOM 6766 C C . THR A 1 840 ? 24.133 -47.524 -8.346 1.00 52.56 994 THR A C 1
ATOM 6767 O O . THR A 1 840 ? 23.134 -47.492 -9.062 1.00 54.94 994 THR A O 1
ATOM 6771 N N . PHE A 1 841 ? 24.350 -48.484 -7.453 1.00 47.02 995 PHE A N 1
ATOM 6772 C CA . PHE A 1 841 ? 23.461 -49.635 -7.323 1.00 42.87 995 PHE A CA 1
ATOM 6773 C C . PHE A 1 841 ? 22.102 -49.272 -6.727 1.00 50.81 995 PHE A C 1
ATOM 6774 O O . PHE A 1 841 ? 21.109 -49.986 -6.933 1.00 44.34 995 PHE A O 1
ATOM 6782 N N . ARG A 1 842 ? 22.065 -48.161 -6.001 1.00 52.48 996 ARG A N 1
ATOM 6783 C CA A ARG A 1 842 ? 20.839 -47.707 -5.363 0.54 50.88 996 ARG A CA 1
ATOM 6784 C CA B ARG A 1 842 ? 20.841 -47.696 -5.355 0.46 50.89 996 ARG A CA 1
ATOM 6785 C C . ARG A 1 842 ? 20.033 -46.776 -6.275 1.00 49.98 996 ARG A C 1
ATOM 6786 O O . ARG A 1 842 ? 18.924 -46.345 -5.923 1.00 45.64 996 ARG A O 1
ATOM 6801 N N . LEU A 1 843 ? 20.573 -46.475 -7.459 1.00 46.57 997 LEU A N 1
ATOM 6802 C CA . LEU A 1 843 ? 19.833 -45.661 -8.431 1.00 46.35 997 LEU A CA 1
ATOM 6803 C C . LEU A 1 843 ? 18.555 -46.342 -8.925 1.00 47.85 997 LEU A C 1
ATOM 6804 O O . LEU A 1 843 ? 18.524 -47.556 -9.139 1.00 46.26 997 LEU A O 1
ATOM 6809 N N . ARG A 1 844 ? 17.505 -45.550 -9.119 1.00 48.43 998 ARG A N 1
ATOM 6810 C CA . ARG A 1 844 ? 16.232 -46.073 -9.589 1.00 49.19 998 ARG A CA 1
ATOM 6811 C C . ARG A 1 844 ? 16.403 -46.860 -10.883 1.00 50.95 998 ARG A C 1
ATOM 6812 O O . ARG A 1 844 ? 15.819 -47.926 -11.035 1.00 45.21 998 ARG A O 1
ATOM 6820 N N . CYS A 1 845 ? 17.198 -46.309 -11.801 1.00 52.28 999 CYS A N 1
ATOM 6821 C CA . CYS A 1 845 ? 17.589 -46.968 -13.051 1.00 51.76 999 CYS A CA 1
ATOM 6822 C C . CYS A 1 845 ? 18.000 -48.419 -12.832 1.00 49.80 999 CYS A C 1
ATOM 6823 O O . CYS A 1 845 ? 17.503 -49.336 -13.497 1.00 48.66 999 CYS A O 1
ATOM 6826 N N . VAL A 1 846 ? 18.919 -48.622 -11.896 1.00 48.76 1000 VAL A N 1
ATOM 6827 C CA . VAL A 1 846 ? 19.435 -49.952 -11.633 1.00 43.46 1000 VAL A CA 1
ATOM 6828 C C . VAL A 1 846 ? 18.331 -50.810 -11.000 1.00 40.40 1000 VAL A C 1
ATOM 6829 O O . VAL A 1 846 ? 18.107 -51.952 -11.410 1.00 39.81 1000 VAL A O 1
ATOM 6833 N N . GLN A 1 847 ? 17.609 -50.243 -10.041 1.00 40.74 1001 GLN A N 1
ATOM 6834 C CA . GLN A 1 847 ? 16.577 -50.991 -9.313 1.00 44.77 1001 GLN A CA 1
ATOM 6835 C C . GLN A 1 847 ? 15.419 -51.411 -10.213 1.00 35.81 1001 GLN A C 1
ATOM 6836 O O . GLN A 1 847 ? 14.865 -52.491 -10.037 1.00 37.32 1001 GLN A O 1
ATOM 6842 N N . GLU A 1 848 ? 15.069 -50.573 -11.186 1.00 44.44 1002 GLU A N 1
ATOM 6843 C CA . GLU A 1 848 ? 14.014 -50.926 -12.129 1.00 42.51 1002 GLU A CA 1
ATOM 6844 C C . GLU A 1 848 ? 14.487 -52.049 -13.057 1.00 47.29 1002 GLU A C 1
ATOM 6845 O O . GLU A 1 848 ? 13.726 -52.970 -13.361 1.00 44.97 1002 GLU A O 1
ATOM 6851 N N . ALA A 1 849 ? 15.746 -52.003 -13.475 1.00 37.58 1003 ALA A N 1
ATOM 6852 C CA . ALA A 1 849 ? 16.296 -53.093 -14.268 1.00 35.87 1003 ALA A CA 1
ATOM 6853 C C . ALA A 1 849 ? 16.297 -54.411 -13.495 1.00 37.21 1003 ALA A C 1
ATOM 6854 O O . ALA A 1 849 ? 16.011 -55.464 -14.060 1.00 43.78 1003 ALA A O 1
ATOM 6856 N N . LEU A 1 850 ? 16.626 -54.370 -12.210 1.00 33.44 1004 LEU A N 1
ATOM 6857 C CA . LEU A 1 850 ? 16.688 -55.616 -11.463 1.00 36.66 1004 LEU A CA 1
ATOM 6858 C C . LEU A 1 850 ? 15.266 -56.131 -11.282 1.00 39.55 1004 LEU A C 1
ATOM 6859 O O . LEU A 1 850 ? 15.025 -57.349 -11.259 1.00 44.23 1004 LEU A O 1
ATOM 6864 N N . GLU A 1 851 ? 14.315 -55.205 -11.191 1.00 33.74 1005 GLU A N 1
ATOM 6865 C CA . GLU A 1 851 ? 12.931 -55.609 -10.988 1.00 42.09 1005 GLU A CA 1
ATOM 6866 C C . GLU A 1 851 ? 12.310 -56.190 -12.267 1.00 40.17 1005 GLU A C 1
ATOM 6867 O O . GLU A 1 851 ? 11.568 -57.170 -12.203 1.00 42.09 1005 GLU A O 1
ATOM 6873 N N . VAL A 1 852 ? 12.628 -55.604 -13.424 1.00 35.27 1006 VAL A N 1
ATOM 6874 C CA . VAL A 1 852 ? 12.113 -56.092 -14.701 1.00 35.77 1006 VAL A CA 1
ATOM 6875 C C . VAL A 1 852 ? 12.590 -57.513 -14.960 1.00 40.89 1006 VAL A C 1
ATOM 6876 O O . VAL A 1 852 ? 11.834 -58.346 -15.447 1.00 40.46 1006 VAL A O 1
ATOM 6880 N N . ILE A 1 853 ? 13.837 -57.792 -14.596 1.00 34.05 1007 ILE A N 1
ATOM 6881 C CA . ILE A 1 853 ? 14.401 -59.125 -14.747 1.00 33.29 1007 ILE A CA 1
ATOM 6882 C C . ILE A 1 853 ? 13.700 -60.131 -13.831 1.00 36.64 1007 ILE A C 1
ATOM 6883 O O . ILE A 1 853 ? 13.365 -61.222 -14.269 1.00 42.37 1007 ILE A O 1
ATOM 6888 N N . GLN A 1 854 ? 13.490 -59.783 -12.565 1.00 38.75 1008 GLN A N 1
ATOM 6889 C CA A GLN A 1 854 ? 12.747 -60.654 -11.660 0.55 40.05 1008 GLN A CA 1
ATOM 6890 C CA B GLN A 1 854 ? 12.738 -60.650 -11.662 0.45 40.04 1008 GLN A CA 1
ATOM 6891 C C . GLN A 1 854 ? 11.348 -60.963 -12.233 1.00 42.31 1008 GLN A C 1
ATOM 6892 O O . GLN A 1 854 ? 10.885 -62.106 -12.191 1.00 41.96 1008 GLN A O 1
ATOM 6903 N N . LEU A 1 855 ? 10.684 -59.953 -12.786 1.00 38.22 1009 LEU A N 1
ATOM 6904 C CA . LEU A 1 855 ? 9.380 -60.173 -13.400 1.00 42.52 1009 LEU A CA 1
ATOM 6905 C C . LEU A 1 855 ? 9.457 -61.075 -14.623 1.00 38.16 1009 LEU A C 1
ATOM 6906 O O . LEU A 1 855 ? 8.570 -61.899 -14.829 1.00 48.76 1009 LEU A O 1
ATOM 6911 N N . ASN A 1 856 ? 10.511 -60.931 -15.426 1.00 40.84 1010 ASN A N 1
ATOM 6912 C CA . ASN A 1 856 ? 10.780 -61.858 -16.539 1.00 33.66 1010 ASN A CA 1
ATOM 6913 C C . ASN A 1 856 ? 10.872 -63.302 -16.075 1.00 35.79 1010 ASN A C 1
ATOM 6914 O O . ASN A 1 856 ? 10.284 -64.202 -16.683 1.00 38.12 1010 ASN A O 1
ATOM 6919 N N . ILE A 1 857 ? 11.616 -63.516 -14.993 1.00 38.15 1011 ILE A N 1
ATOM 6920 C CA . ILE A 1 857 ? 11.752 -64.824 -14.369 1.00 31.47 1011 ILE A CA 1
ATOM 6921 C C . ILE A 1 857 ? 10.409 -65.397 -13.862 1.00 45.02 1011 ILE A C 1
ATOM 6922 O O . ILE A 1 857 ? 10.108 -66.574 -14.086 1.00 42.27 1011 ILE A O 1
ATOM 6927 N N . GLN A 1 858 ? 9.596 -64.575 -13.195 1.00 44.49 1012 GLN A N 1
ATOM 6928 C CA . GLN A 1 858 ? 8.317 -65.065 -12.707 1.00 45.64 1012 GLN A CA 1
ATOM 6929 C C . GLN A 1 858 ? 7.360 -65.328 -13.851 1.00 48.80 1012 GLN A C 1
ATOM 6930 O O . GLN A 1 858 ? 6.496 -66.206 -13.754 1.00 45.59 1012 GLN A O 1
ATOM 6936 N N . TRP A 1 859 ? 7.506 -64.564 -14.930 1.00 39.50 1013 TRP A N 1
ATOM 6937 C CA . TRP A 1 859 ? 6.615 -64.722 -16.074 1.00 36.37 1013 TRP A CA 1
ATOM 6938 C C . TRP A 1 859 ? 6.842 -66.062 -16.728 1.00 44.13 1013 TRP A C 1
ATOM 6939 O O . TRP A 1 859 ? 5.900 -66.719 -17.124 1.00 45.63 1013 TRP A O 1
ATOM 6950 N N . MET A 1 860 ? 8.099 -66.464 -16.850 1.00 41.10 1014 MET A N 1
ATOM 6951 C CA . MET A 1 860 ? 8.391 -67.753 -17.455 1.00 44.92 1014 MET A CA 1
ATOM 6952 C C . MET A 1 860 ? 7.859 -68.863 -16.571 1.00 50.29 1014 MET A C 1
ATOM 6953 O O . MET A 1 860 ? 7.225 -69.791 -17.048 1.00 53.22 1014 MET A O 1
ATOM 6958 N N . GLU A 1 861 ? 8.087 -68.755 -15.270 1.00 53.02 1015 GLU A N 1
ATOM 6959 C CA . GLU A 1 861 ? 7.713 -69.842 -14.376 1.00 50.48 1015 GLU A CA 1
ATOM 6960 C C . GLU A 1 861 ? 6.186 -69.938 -14.225 1.00 51.91 1015 GLU A C 1
ATOM 6961 O O . GLU A 1 861 ? 5.679 -70.869 -13.609 1.00 56.06 1015 GLU A O 1
ATOM 6967 N N . LYS A 1 862 ? 5.449 -68.998 -14.808 1.00 47.80 1016 LYS A N 1
ATOM 6968 C CA . LYS A 1 862 ? 3.994 -69.086 -14.756 1.00 51.09 1016 LYS A CA 1
ATOM 6969 C C . LYS A 1 862 ? 3.397 -69.492 -16.092 1.00 55.50 1016 LYS A C 1
ATOM 6970 O O . LYS A 1 862 ? 2.384 -70.181 -16.125 1.00 53.50 1016 LYS A O 1
ATOM 6976 N N . ASN A 1 863 ? 4.026 -69.077 -17.188 1.00 50.39 1017 ASN A N 1
ATOM 6977 C CA . ASN A 1 863 ? 3.404 -69.210 -18.500 1.00 49.98 1017 ASN A CA 1
ATOM 6978 C C . ASN A 1 863 ? 4.163 -70.095 -19.476 1.00 47.53 1017 ASN A C 1
ATOM 6979 O O . ASN A 1 863 ? 3.673 -70.365 -20.567 1.00 52.36 1017 ASN A O 1
ATOM 6984 N N . LEU A 1 864 ? 5.346 -70.563 -19.097 1.00 46.34 1018 LEU A N 1
ATOM 6985 C CA . LEU A 1 864 ? 6.157 -71.320 -20.044 1.00 44.20 1018 LEU A CA 1
ATOM 6986 C C . LEU A 1 864 ? 5.476 -72.626 -20.442 1.00 55.60 1018 LEU A C 1
ATOM 6987 O O . LEU A 1 864 ? 5.297 -72.898 -21.635 1.00 52.17 1018 LEU A O 1
ATOM 6992 N N . LYS A 1 865 ? 5.071 -73.417 -19.450 1.00 56.21 1019 LYS A N 1
ATOM 6993 C CA . LYS A 1 865 ? 4.397 -74.686 -19.742 1.00 64.19 1019 LYS A CA 1
ATOM 6994 C C . LYS A 1 865 ? 3.029 -74.465 -20.406 1.00 53.81 1019 LYS A C 1
ATOM 6995 O O . LYS A 1 865 ? 2.605 -75.265 -21.235 1.00 60.46 1019 LYS A O 1
ATOM 7001 N N . SER A 1 866 ? 2.364 -73.365 -20.081 1.00 52.78 1020 SER A N 1
ATOM 7002 C CA . SER A 1 866 ? 1.103 -73.023 -20.732 1.00 51.41 1020 SER A CA 1
ATOM 7003 C C . SER A 1 866 ? 1.318 -72.803 -22.226 1.00 56.11 1020 SER A C 1
ATOM 7004 O O . SER A 1 866 ? 0.685 -73.431 -23.070 1.00 61.85 1020 SER A O 1
ATOM 7007 N N . LEU A 1 867 ? 2.215 -71.877 -22.531 1.00 56.22 1021 LEU A N 1
ATOM 7008 C CA . LEU A 1 867 ? 2.581 -71.545 -23.895 1.00 46.51 1021 LEU A CA 1
ATOM 7009 C C . LEU A 1 867 ? 3.065 -72.780 -24.664 1.00 50.71 1021 LEU A C 1
ATOM 7010 O O . LEU A 1 867 ? 2.659 -73.007 -25.799 1.00 53.91 1021 LEU A O 1
ATOM 7015 N N . THR A 1 868 ? 3.935 -73.571 -24.039 1.00 52.96 1022 THR A N 1
ATOM 7016 C CA . THR A 1 868 ? 4.417 -74.814 -24.629 1.00 52.05 1022 THR A CA 1
ATOM 7017 C C . THR A 1 868 ? 3.267 -75.723 -25.037 1.00 55.70 1022 THR A C 1
ATOM 7018 O O . THR A 1 868 ? 3.331 -76.379 -26.074 1.00 56.21 1022 THR A O 1
ATOM 7022 N N . TRP A 1 869 ? 2.209 -75.742 -24.231 1.00 60.50 1023 TRP A N 1
ATOM 7023 C CA . TRP A 1 869 ? 1.039 -76.583 -24.509 1.00 56.80 1023 TRP A CA 1
ATOM 7024 C C . TRP A 1 869 ? 0.128 -76.008 -25.604 1.00 56.93 1023 TRP A C 1
ATOM 7025 O O . TRP A 1 869 ? -0.309 -76.734 -26.493 1.00 58.56 1023 TRP A O 1
ATOM 7036 N N . TRP A 1 870 ? -0.159 -74.713 -25.532 1.00 51.22 1024 TRP A N 1
ATOM 7037 C CA . TRP A 1 870 ? -1.011 -74.058 -26.512 1.00 50.60 1024 TRP A CA 1
ATOM 7038 C C . TRP A 1 870 ? -0.445 -74.133 -27.929 1.00 55.63 1024 TRP A C 1
ATOM 7039 O O . TRP A 1 870 ? -1.179 -74.070 -28.917 1.00 65.44 1024 TRP A O 1
ATOM 7050 N N . LEU A 1 871 ? 0.869 -74.265 -28.030 1.00 59.00 1025 LEU A N 1
ATOM 7051 C CA . LEU A 1 871 ? 1.535 -74.198 -29.319 1.00 50.54 1025 LEU A CA 1
ATOM 7052 C C . LEU A 1 871 ? 2.030 -75.556 -29.798 1.00 59.88 1025 LEU A C 1
ATOM 7053 O O . LEU A 1 871 ? 2.803 -75.641 -30.758 1.00 60.41 1025 LEU A O 1
ATOM 7058 N N . ARG A 1 872 ? 1.573 -76.612 -29.131 1.00 60.79 1026 ARG A N 1
ATOM 7059 C CA . ARG A 1 872 ? 2.073 -77.971 -29.357 1.00 62.05 1026 ARG A CA 1
ATOM 7060 C C . ARG A 1 872 ? 1.822 -78.520 -30.767 1.00 68.78 1026 ARG A C 1
ATOM 7061 O O . ARG A 1 872 ? 2.498 -79.447 -31.212 1.00 64.32 1026 ARG A O 1
ATOM 7069 N N . THR A 1 873 ? 0.855 -77.946 -31.467 1.00 67.39 1027 THR A N 1
ATOM 7070 C CA . THR A 1 873 ? 0.468 -78.446 -32.777 1.00 67.36 1027 THR A CA 1
ATOM 7071 C C . THR A 1 873 ? 0.941 -77.524 -33.896 1.00 71.35 1027 THR A C 1
ATOM 7072 O O . THR A 1 873 ? 0.922 -77.892 -35.069 1.00 72.60 1027 THR A O 1
ATOM 7076 N N . GLU A 1 874 ? 1.354 -76.317 -33.521 1.00 71.02 1028 GLU A N 1
ATOM 7077 C CA . GLU A 1 874 ? 1.802 -75.317 -34.481 1.00 68.66 1028 GLU A CA 1
ATOM 7078 C C . GLU A 1 874 ? 3.120 -75.745 -35.142 1.00 68.45 1028 GLU A C 1
ATOM 7079 O O . GLU A 1 874 ? 3.855 -76.570 -34.598 1.00 65.69 1028 GLU A O 1
ATOM 7085 N N . THR A 1 875 ? 3.407 -75.206 -36.324 1.00 59.85 1029 THR A N 1
ATOM 7086 C CA . THR A 1 875 ? 4.609 -75.593 -37.044 1.00 64.93 1029 THR A CA 1
ATOM 7087 C C . THR A 1 875 ? 5.755 -74.622 -36.783 1.00 75.64 1029 THR A C 1
ATOM 7088 O O . THR A 1 875 ? 5.661 -73.427 -37.067 1.00 69.32 1029 THR A O 1
ATOM 7092 N N . SER A 1 876 ? 6.841 -75.156 -36.236 1.00 75.14 1030 SER A N 1
ATOM 7093 C CA . SER A 1 876 ? 8.051 -74.387 -36.054 1.00 69.41 1030 SER A CA 1
ATOM 7094 C C . SER A 1 876 ? 8.690 -74.136 -37.420 1.00 79.00 1030 SER A C 1
ATOM 7095 O O . SER A 1 876 ? 8.334 -74.752 -38.427 1.00 77.01 1030 SER A O 1
ATOM 7098 N N . GLN A 1 877 ? 9.641 -73.216 -37.428 1.00 73.74 1031 GLN A N 1
ATOM 7099 C CA . GLN A 1 877 ? 10.371 -72.829 -38.621 1.00 71.24 1031 GLN A CA 1
ATOM 7100 C C . GLN A 1 877 ? 11.845 -73.238 -38.509 1.00 76.37 1031 GLN A C 1
ATOM 7101 O O . GLN A 1 877 ? 12.567 -73.361 -39.488 1.00 75.68 1031 GLN A O 1
ATOM 7107 N N . VAL A 1 878 ? 12.268 -73.435 -37.266 1.00 72.39 1032 VAL A N 1
ATOM 7108 C CA . VAL A 1 878 ? 13.651 -73.772 -36.938 1.00 72.33 1032 VAL A CA 1
ATOM 7109 C C . VAL A 1 878 ? 13.755 -75.199 -36.405 1.00 81.94 1032 VAL A C 1
ATOM 7110 O O . VAL A 1 878 ? 12.760 -75.744 -35.894 1.00 77.59 1032 VAL A O 1
ATOM 7114 N N . ALA A 1 879 ? 14.930 -75.817 -36.574 1.00 83.30 1033 ALA A N 1
ATOM 7115 C CA . ALA A 1 879 ? 15.249 -77.131 -36.019 1.00 81.24 1033 ALA A CA 1
ATOM 7116 C C . ALA A 1 879 ? 15.530 -77.017 -34.526 1.00 83.47 1033 ALA A C 1
ATOM 7117 O O . ALA A 1 879 ? 16.285 -76.137 -34.096 1.00 88.35 1033 ALA A O 1
ATOM 7119 N N . PRO A 1 880 ? 14.907 -77.897 -33.723 1.00 86.98 1034 PRO A N 1
ATOM 7120 C CA . PRO A 1 880 ? 15.121 -77.814 -32.278 1.00 83.69 1034 PRO A CA 1
ATOM 7121 C C . PRO A 1 880 ? 16.439 -78.471 -31.881 1.00 75.98 1034 PRO A C 1
ATOM 7122 O O . PRO A 1 880 ? 16.946 -79.341 -32.597 1.00 69.25 1034 PRO A O 1
ATOM 7126 N N . ALA A 1 881 ? 16.990 -78.042 -30.753 1.00 72.40 1035 ALA A N 1
ATOM 7127 C CA . ALA A 1 881 ? 18.226 -78.619 -30.237 1.00 74.98 1035 ALA A CA 1
ATOM 7128 C C . ALA A 1 881 ? 17.948 -79.842 -29.360 1.00 87.82 1035 ALA A C 1
ATOM 7129 O O . ALA A 1 881 ? 17.509 -79.733 -28.208 1.00 84.16 1035 ALA A O 1
ATOM 7132 N N . LEU B 1 6 ? 25.232 -92.574 14.982 1.00 53.56 160 LEU B N 1
ATOM 7133 C CA . LEU B 1 6 ? 24.837 -93.947 14.672 1.00 60.01 160 LEU B CA 1
ATOM 7134 C C . LEU B 1 6 ? 25.834 -94.573 13.703 1.00 62.98 160 LEU B C 1
ATOM 7135 O O . LEU B 1 6 ? 26.449 -95.584 14.037 1.00 70.60 160 LEU B O 1
ATOM 7140 N N . PHE B 1 7 ? 26.021 -93.975 12.525 1.00 55.14 161 PHE B N 1
ATOM 7141 C CA . PHE B 1 7 ? 26.979 -94.523 11.556 1.00 46.80 161 PHE B CA 1
ATOM 7142 C C . PHE B 1 7 ? 28.414 -94.595 12.111 1.00 45.74 161 PHE B C 1
ATOM 7143 O O . PHE B 1 7 ? 29.033 -93.578 12.409 1.00 48.63 161 PHE B O 1
ATOM 7151 N N . PRO B 1 8 ? 28.964 -95.810 12.199 1.00 41.24 162 PRO B N 1
ATOM 7152 C CA . PRO B 1 8 ? 30.122 -96.095 13.048 1.00 41.35 162 PRO B CA 1
ATOM 7153 C C . PRO B 1 8 ? 31.456 -95.784 12.410 1.00 44.47 162 PRO B C 1
ATOM 7154 O O . PRO B 1 8 ? 32.396 -96.533 12.632 1.00 43.96 162 PRO B O 1
ATOM 7158 N N . TRP B 1 9 ? 31.534 -94.715 11.624 1.00 47.04 163 TRP B N 1
ATOM 7159 C CA . TRP B 1 9 ? 32.787 -94.315 10.986 1.00 44.35 163 TRP B CA 1
ATOM 7160 C C . TRP B 1 9 ? 32.628 -92.889 10.473 1.00 45.14 163 TRP B C 1
ATOM 7161 O O . TRP B 1 9 ? 31.539 -92.507 10.087 1.00 52.55 163 TRP B O 1
ATOM 7172 N N . ALA B 1 10 ? 33.683 -92.079 10.510 1.00 48.87 164 ALA B N 1
ATOM 7173 C CA . ALA B 1 10 ? 33.501 -90.668 10.183 1.00 52.29 164 ALA B CA 1
ATOM 7174 C C . ALA B 1 10 ? 34.561 -90.109 9.235 1.00 54.23 164 ALA B C 1
ATOM 7175 O O . ALA B 1 10 ? 34.475 -88.962 8.819 1.00 65.78 164 ALA B O 1
ATOM 7177 N N . GLN B 1 11 ? 35.547 -90.917 8.881 1.00 49.58 165 GLN B N 1
ATOM 7178 C CA . GLN B 1 11 ? 36.572 -90.487 7.942 1.00 48.13 165 GLN B CA 1
ATOM 7179 C C . GLN B 1 11 ? 36.238 -90.863 6.505 1.00 51.63 165 GLN B C 1
ATOM 7180 O O . GLN B 1 11 ? 35.563 -91.858 6.254 1.00 50.95 165 GLN B O 1
ATOM 7186 N N . ILE B 1 12 ? 36.760 -90.073 5.571 1.00 53.14 166 ILE B N 1
ATOM 7187 C CA . ILE B 1 12 ? 36.674 -90.342 4.138 1.00 49.06 166 ILE B CA 1
ATOM 7188 C C . ILE B 1 12 ? 37.414 -91.625 3.740 1.00 50.03 166 ILE B C 1
ATOM 7189 O O . ILE B 1 12 ? 36.918 -92.417 2.932 1.00 54.75 166 ILE B O 1
ATOM 7194 N N . ARG B 1 13 ? 38.609 -91.814 4.287 1.00 46.79 167 ARG B N 1
ATOM 7195 C CA . ARG B 1 13 ? 39.374 -93.030 4.034 1.00 48.96 167 ARG B CA 1
ATOM 7196 C C . ARG B 1 13 ? 38.781 -94.190 4.804 1.00 47.40 167 ARG B C 1
ATOM 7197 O O . ARG B 1 13 ? 38.262 -94.006 5.902 1.00 48.54 167 ARG B O 1
ATOM 7205 N N . LEU B 1 14 ? 38.872 -95.379 4.224 1.00 44.46 168 LEU B N 1
ATOM 7206 C CA . LEU B 1 14 ? 38.364 -96.580 4.857 1.00 46.90 168 LEU B CA 1
ATOM 7207 C C . LEU B 1 14 ? 39.239 -96.944 6.036 1.00 49.51 168 LEU B C 1
ATOM 7208 O O . LEU B 1 14 ? 40.408 -96.553 6.090 1.00 44.55 168 LEU B O 1
ATOM 7213 N N . PRO B 1 15 ? 38.665 -97.678 7.003 1.00 53.72 169 PRO B N 1
ATOM 7214 C CA . PRO B 1 15 ? 39.496 -98.285 8.043 1.00 40.66 169 PRO B CA 1
ATOM 7215 C C . PRO B 1 15 ? 40.523 -99.203 7.424 1.00 41.10 169 PRO B C 1
ATOM 7216 O O . PRO B 1 15 ? 40.308 -99.728 6.338 1.00 47.39 169 PRO B O 1
ATOM 7220 N N . THR B 1 16 ? 41.635 -99.386 8.115 1.00 47.06 170 THR B N 1
ATOM 7221 C CA . THR B 1 16 ? 42.653 -100.325 7.691 1.00 45.58 170 THR B CA 1
ATOM 7222 C C . THR B 1 16 ? 42.392 -101.721 8.271 1.00 47.63 170 THR B C 1
ATOM 7223 O O . THR B 1 16 ? 42.997 -102.701 7.831 1.00 49.90 170 THR B O 1
ATOM 7227 N N . ALA B 1 17 ? 41.475 -101.810 9.235 1.00 48.48 171 ALA B N 1
ATOM 7228 C CA . ALA B 1 17 ? 41.260 -103.043 10.017 1.00 52.81 171 ALA B CA 1
ATOM 7229 C C . ALA B 1 17 ? 40.918 -104.303 9.199 1.00 58.72 171 ALA B C 1
ATOM 7230 O O . ALA B 1 17 ? 41.385 -105.401 9.526 1.00 55.03 171 ALA B O 1
ATOM 7232 N N . VAL B 1 18 ? 40.099 -104.142 8.159 1.00 53.11 172 VAL B N 1
ATOM 7233 C CA . VAL B 1 18 ? 39.654 -105.252 7.316 1.00 45.87 172 VAL B CA 1
ATOM 7234 C C . VAL B 1 18 ? 40.118 -105.067 5.886 1.00 50.07 172 VAL B C 1
ATOM 7235 O O . VAL B 1 18 ? 39.868 -104.017 5.297 1.00 55.43 172 VAL B O 1
ATOM 7239 N N . VAL B 1 19 ? 40.787 -106.068 5.316 1.00 54.67 173 VAL B N 1
ATOM 7240 C CA . VAL B 1 19 ? 41.186 -105.981 3.911 1.00 52.56 173 VAL B CA 1
ATOM 7241 C C . VAL B 1 19 ? 40.668 -107.179 3.111 1.00 57.50 173 VAL B C 1
ATOM 7242 O O . VAL B 1 19 ? 40.725 -108.320 3.581 1.00 53.27 173 VAL B O 1
ATOM 7246 N N . PRO B 1 20 ? 40.139 -106.907 1.905 1.00 56.34 174 PRO B N 1
ATOM 7247 C CA . PRO B 1 20 ? 39.666 -107.886 0.917 1.00 46.21 174 PRO B CA 1
ATOM 7248 C C . PRO B 1 20 ? 40.759 -108.808 0.394 1.00 46.75 174 PRO B C 1
ATOM 7249 O O . PRO B 1 20 ? 41.915 -108.410 0.340 1.00 53.75 174 PRO B O 1
ATOM 7253 N N . LEU B 1 21 ? 40.391 -110.034 0.030 1.00 55.54 175 LEU B N 1
ATOM 7254 C CA . LEU B 1 21 ? 41.321 -110.970 -0.588 1.00 48.63 175 LEU B CA 1
ATOM 7255 C C . LEU B 1 21 ? 40.794 -111.380 -1.931 1.00 46.23 175 LEU B C 1
ATOM 7256 O O . LEU B 1 21 ? 41.528 -111.425 -2.896 1.00 49.72 175 LEU B O 1
ATOM 7261 N N . ARG B 1 22 ? 39.507 -111.695 -1.988 1.00 53.00 176 ARG B N 1
ATOM 7262 C CA . ARG B 1 22 ? 38.908 -112.237 -3.200 1.00 47.57 176 ARG B CA 1
ATOM 7263 C C . ARG B 1 22 ? 37.492 -111.741 -3.350 1.00 50.86 176 ARG B C 1
ATOM 7264 O O . ARG B 1 22 ? 36.725 -111.757 -2.399 1.00 57.33 176 ARG B O 1
ATOM 7272 N N . TYR B 1 23 ? 37.140 -111.307 -4.549 1.00 50.04 177 TYR B N 1
ATOM 7273 C CA . TYR B 1 23 ? 35.774 -110.912 -4.828 1.00 47.05 177 TYR B CA 1
ATOM 7274 C C . TYR B 1 23 ? 35.172 -111.935 -5.765 1.00 53.27 177 TYR B C 1
ATOM 7275 O O . TYR B 1 23 ? 35.868 -112.490 -6.614 1.00 52.70 177 TYR B O 1
ATOM 7284 N N . GLU B 1 24 ? 33.879 -112.184 -5.615 1.00 46.96 178 GLU B N 1
ATOM 7285 C CA . GLU B 1 24 ? 33.135 -112.907 -6.623 1.00 50.34 178 GLU B CA 1
ATOM 7286 C C . GLU B 1 24 ? 31.880 -112.115 -6.940 1.00 51.96 178 GLU B C 1
ATOM 7287 O O . GLU B 1 24 ? 30.968 -111.996 -6.118 1.00 49.42 178 GLU B O 1
ATOM 7293 N N . LEU B 1 25 ? 31.862 -111.556 -8.140 1.00 48.65 179 LEU B N 1
ATOM 7294 C CA . LEU B 1 25 ? 30.819 -110.642 -8.559 1.00 51.55 179 LEU B CA 1
ATOM 7295 C C . LEU B 1 25 ? 30.016 -111.317 -9.645 1.00 59.49 179 LEU B C 1
ATOM 7296 O O . LEU B 1 25 ? 30.578 -111.708 -10.676 1.00 57.57 179 LEU B O 1
ATOM 7301 N N . SER B 1 26 ? 28.715 -111.482 -9.414 1.00 54.78 180 SER B N 1
ATOM 7302 C CA . SER B 1 26 ? 27.862 -112.075 -10.436 1.00 60.47 180 SER B CA 1
ATOM 7303 C C . SER B 1 26 ? 26.792 -111.072 -10.834 1.00 54.19 180 SER B C 1
ATOM 7304 O O . SER B 1 26 ? 26.063 -110.542 -9.982 1.00 48.54 180 SER B O 1
ATOM 7307 N N . LEU B 1 27 ? 26.710 -110.802 -12.132 1.00 48.80 181 LEU B N 1
ATOM 7308 C CA . LEU B 1 27 ? 25.839 -109.733 -12.606 1.00 62.81 181 LEU B CA 1
ATOM 7309 C C . LEU B 1 27 ? 24.788 -110.167 -13.610 1.00 65.42 181 LEU B C 1
ATOM 7310 O O . LEU B 1 27 ? 25.034 -111.000 -14.489 1.00 70.34 181 LEU B O 1
ATOM 7315 N N . HIS B 1 28 ? 23.616 -109.568 -13.476 1.00 61.29 182 HIS B N 1
ATOM 7316 C CA . HIS B 1 28 ? 22.547 -109.790 -14.416 1.00 61.20 182 HIS B CA 1
ATOM 7317 C C . HIS B 1 28 ? 22.135 -108.451 -14.977 1.00 56.96 182 HIS B C 1
ATOM 7318 O O . HIS B 1 28 ? 21.254 -107.804 -14.436 1.00 56.47 182 HIS B O 1
ATOM 7325 N N . PRO B 1 29 ? 22.795 -107.997 -16.040 1.00 57.66 183 PRO B N 1
ATOM 7326 C CA . PRO B 1 29 ? 22.380 -106.720 -16.623 1.00 58.30 183 PRO B CA 1
ATOM 7327 C C . PRO B 1 29 ? 21.251 -106.878 -17.621 1.00 65.79 183 PRO B C 1
ATOM 7328 O O . PRO B 1 29 ? 21.275 -107.841 -18.395 1.00 68.14 183 PRO B O 1
ATOM 7332 N N . ASN B 1 30 ? 20.292 -105.957 -17.610 1.00 61.07 184 ASN B N 1
ATOM 7333 C CA . ASN B 1 30 ? 19.363 -105.837 -18.733 1.00 72.84 184 ASN B CA 1
ATOM 7334 C C . ASN B 1 30 ? 19.563 -104.511 -19.463 1.00 69.61 184 ASN B C 1
ATOM 7335 O O . ASN B 1 30 ? 19.195 -103.449 -18.954 1.00 68.60 184 ASN B O 1
ATOM 7340 N N . LEU B 1 31 ? 20.134 -104.577 -20.660 1.00 71.18 185 LEU B N 1
ATOM 7341 C CA . LEU B 1 31 ? 20.456 -103.369 -21.418 1.00 70.66 185 LEU B CA 1
ATOM 7342 C C . LEU B 1 31 ? 19.191 -102.632 -21.863 1.00 67.45 185 LEU B C 1
ATOM 7343 O O . LEU B 1 31 ? 19.164 -101.408 -21.936 1.00 76.87 185 LEU B O 1
ATOM 7348 N N . THR B 1 32 ? 18.134 -103.384 -22.137 1.00 76.57 186 THR B N 1
ATOM 7349 C CA . THR B 1 32 ? 16.868 -102.804 -22.571 1.00 76.19 186 THR B CA 1
ATOM 7350 C C . THR B 1 32 ? 16.254 -101.908 -21.489 1.00 72.82 186 THR B C 1
ATOM 7351 O O . THR B 1 32 ? 15.832 -100.785 -21.756 1.00 56.57 186 THR B O 1
ATOM 7355 N N . SER B 1 33 ? 16.211 -102.417 -20.263 1.00 71.07 187 SER B N 1
ATOM 7356 C CA . SER B 1 33 ? 15.590 -101.699 -19.156 1.00 71.88 187 SER B CA 1
ATOM 7357 C C . SER B 1 33 ? 16.558 -100.807 -18.371 1.00 76.36 187 SER B C 1
ATOM 7358 O O . SER B 1 33 ? 16.122 -100.047 -17.494 1.00 68.22 187 SER B O 1
ATOM 7361 N N . MET B 1 34 ? 17.856 -100.916 -18.680 1.00 69.63 188 MET B N 1
ATOM 7362 C CA . MET B 1 34 ? 18.909 -100.134 -18.023 1.00 61.56 188 MET B CA 1
ATOM 7363 C C . MET B 1 34 ? 18.937 -100.343 -16.503 1.00 66.46 188 MET B C 1
ATOM 7364 O O . MET B 1 34 ? 18.994 -99.379 -15.720 1.00 57.79 188 MET B O 1
ATOM 7369 N N . THR B 1 35 ? 18.878 -101.614 -16.106 1.00 63.51 189 THR B N 1
ATOM 7370 C CA . THR B 1 35 ? 18.978 -102.019 -14.710 1.00 54.96 189 THR B CA 1
ATOM 7371 C C . THR B 1 35 ? 19.835 -103.270 -14.614 1.00 58.85 189 THR B C 1
ATOM 7372 O O . THR B 1 35 ? 20.062 -103.951 -15.611 1.00 60.17 189 THR B O 1
ATOM 7376 N N . PHE B 1 36 ? 20.320 -103.573 -13.417 1.00 56.49 190 PHE B N 1
ATOM 7377 C CA . PHE B 1 36 ? 20.989 -104.847 -13.200 1.00 55.24 190 PHE B CA 1
ATOM 7378 C C . PHE B 1 36 ? 20.810 -105.297 -11.767 1.00 50.83 190 PHE B C 1
ATOM 7379 O O . PHE B 1 36 ? 20.445 -104.513 -10.890 1.00 51.86 190 PHE B O 1
ATOM 7387 N N . ARG B 1 37 ? 21.034 -106.585 -11.563 1.00 50.93 191 ARG B N 1
ATOM 7388 C CA . ARG B 1 37 ? 20.915 -107.218 -10.266 1.00 58.19 191 ARG B CA 1
ATOM 7389 C C . ARG B 1 37 ? 22.237 -107.901 -10.015 1.00 60.61 191 ARG B C 1
ATOM 7390 O O . ARG B 1 37 ? 22.868 -108.394 -10.960 1.00 62.24 191 ARG B O 1
ATOM 7398 N N . GLY B 1 38 ? 22.674 -107.915 -8.757 1.00 63.88 192 GLY B N 1
ATOM 7399 C CA . GLY B 1 38 ? 24.013 -108.387 -8.450 1.00 60.04 192 GLY B CA 1
ATOM 7400 C C . GLY B 1 38 ? 24.244 -109.088 -7.122 1.00 56.41 192 GLY B C 1
ATOM 7401 O O . GLY B 1 38 ? 23.554 -108.858 -6.119 1.00 52.14 192 GLY B O 1
ATOM 7402 N N . SER B 1 39 ? 25.241 -109.959 -7.134 1.00 57.86 193 SER B N 1
ATOM 7403 C CA . SER B 1 39 ? 25.712 -110.609 -5.927 1.00 58.65 193 SER B CA 1
ATOM 7404 C C . SER B 1 39 ? 27.229 -110.477 -5.838 1.00 57.72 193 SER B C 1
ATOM 7405 O O . SER B 1 39 ? 27.940 -110.956 -6.717 1.00 59.55 193 SER B O 1
ATOM 7408 N N . VAL B 1 40 ? 27.714 -109.802 -4.796 1.00 55.19 194 VAL B N 1
ATOM 7409 C CA . VAL B 1 40 ? 29.144 -109.751 -4.493 1.00 50.33 194 VAL B CA 1
ATOM 7410 C C . VAL B 1 40 ? 29.424 -110.679 -3.334 1.00 49.02 194 VAL B C 1
ATOM 7411 O O . VAL B 1 40 ? 28.678 -110.688 -2.373 1.00 55.10 194 VAL B O 1
ATOM 7415 N N . THR B 1 41 ? 30.493 -111.452 -3.408 1.00 46.73 195 THR B N 1
ATOM 7416 C CA . THR B 1 41 ? 30.911 -112.219 -2.247 1.00 49.85 195 THR B CA 1
ATOM 7417 C C . THR B 1 41 ? 32.359 -111.900 -1.983 1.00 56.09 195 THR B C 1
ATOM 7418 O O . THR B 1 41 ? 33.240 -112.326 -2.725 1.00 58.52 195 THR B O 1
ATOM 7422 N N . ILE B 1 42 ? 32.588 -111.135 -0.921 1.00 52.98 196 ILE B N 1
ATOM 7423 C CA . ILE B 1 42 ? 33.912 -110.658 -0.564 1.00 51.57 196 ILE B CA 1
ATOM 7424 C C . ILE B 1 42 ? 34.565 -111.534 0.502 1.00 51.73 196 ILE B C 1
ATOM 7425 O O . ILE B 1 42 ? 34.025 -111.724 1.585 1.00 52.01 196 ILE B O 1
ATOM 7430 N N . SER B 1 43 ? 35.728 -112.076 0.180 1.00 48.22 197 SER B N 1
ATOM 7431 C CA . SER B 1 43 ? 36.531 -112.775 1.161 1.00 53.91 197 SER B CA 1
ATOM 7432 C C . SER B 1 43 ? 37.517 -111.808 1.811 1.00 56.83 197 SER B C 1
ATOM 7433 O O . SER B 1 43 ? 38.422 -111.279 1.151 1.00 50.79 197 SER B O 1
ATOM 7436 N N . VAL B 1 44 ? 37.330 -111.581 3.108 1.00 53.06 198 VAL B N 1
ATOM 7437 C CA . VAL B 1 44 ? 38.141 -110.625 3.840 1.00 51.67 198 VAL B CA 1
ATOM 7438 C C . VAL B 1 44 ? 38.954 -111.280 4.947 1.00 52.47 198 VAL B C 1
ATOM 7439 O O . VAL B 1 44 ? 38.761 -112.441 5.290 1.00 61.16 198 VAL B O 1
ATOM 7443 N N . GLN B 1 45 ? 39.878 -110.507 5.490 1.00 50.84 199 GLN B N 1
ATOM 7444 C CA . GLN B 1 45 ? 40.675 -110.905 6.629 1.00 52.58 199 GLN B CA 1
ATOM 7445 C C . GLN B 1 45 ? 40.773 -109.705 7.548 1.00 55.04 199 GLN B C 1
ATOM 7446 O O . GLN B 1 45 ? 40.920 -108.576 7.079 1.00 59.84 199 GLN B O 1
ATOM 7452 N N . ALA B 1 46 ? 40.654 -109.924 8.850 1.00 56.55 200 ALA B N 1
ATOM 7453 C CA . ALA B 1 46 ? 40.803 -108.819 9.789 1.00 57.94 200 ALA B CA 1
ATOM 7454 C C . ALA B 1 46 ? 42.262 -108.705 10.208 1.00 63.68 200 ALA B C 1
ATOM 7455 O O . ALA B 1 46 ? 42.940 -109.710 10.456 1.00 59.79 200 ALA B O 1
ATOM 7457 N N . LEU B 1 47 ? 42.754 -107.475 10.252 1.00 59.92 201 LEU B N 1
ATOM 7458 C CA . LEU B 1 47 ? 44.116 -107.246 10.683 1.00 61.85 201 LEU B CA 1
ATOM 7459 C C . LEU B 1 47 ? 44.112 -106.892 12.159 1.00 60.63 201 LEU B C 1
ATOM 7460 O O . LEU B 1 47 ? 45.097 -107.104 12.858 1.00 68.17 201 LEU B O 1
ATOM 7465 N N . GLN B 1 48 ? 42.987 -106.374 12.631 1.00 60.78 202 GLN B N 1
ATOM 7466 C CA . GLN B 1 48 ? 42.807 -106.136 14.052 1.00 63.25 202 GLN B CA 1
ATOM 7467 C C . GLN B 1 48 ? 41.359 -106.431 14.449 1.00 59.20 202 GLN B C 1
ATOM 7468 O O . GLN B 1 48 ? 40.540 -106.785 13.603 1.00 62.36 202 GLN B O 1
ATOM 7474 N N . VAL B 1 49 ? 41.051 -106.300 15.735 1.00 56.99 203 VAL B N 1
ATOM 7475 C CA . VAL B 1 49 ? 39.719 -106.582 16.257 1.00 51.51 203 VAL B CA 1
ATOM 7476 C C . VAL B 1 49 ? 38.757 -105.453 15.934 1.00 57.99 203 VAL B C 1
ATOM 7477 O O . VAL B 1 49 ? 39.075 -104.275 16.104 1.00 63.18 203 VAL B O 1
ATOM 7481 N N . THR B 1 50 ? 37.577 -105.807 15.451 1.00 51.95 204 THR B N 1
ATOM 7482 C CA . THR B 1 50 ? 36.589 -104.794 15.144 1.00 53.95 204 THR B CA 1
ATOM 7483 C C . THR B 1 50 ? 35.212 -105.406 15.067 1.00 50.87 204 THR B C 1
ATOM 7484 O O . THR B 1 50 ? 35.078 -106.608 14.850 1.00 53.01 204 THR B O 1
ATOM 7488 N N . TRP B 1 51 ? 34.201 -104.561 15.253 1.00 51.08 205 TRP B N 1
ATOM 7489 C CA . TRP B 1 51 ? 32.805 -104.968 15.206 1.00 56.37 205 TRP B CA 1
ATOM 7490 C C . TRP B 1 51 ? 32.126 -104.482 13.938 1.00 66.73 205 TRP B C 1
ATOM 7491 O O . TRP B 1 51 ? 30.950 -104.778 13.688 1.00 63.78 205 TRP B O 1
ATOM 7502 N N . ASN B 1 52 ? 32.861 -103.734 13.127 1.00 62.02 206 ASN B N 1
ATOM 7503 C CA . ASN B 1 52 ? 32.263 -103.235 11.904 1.00 63.34 206 ASN B CA 1
ATOM 7504 C C . ASN B 1 52 ? 33.139 -103.378 10.666 1.00 62.15 206 ASN B C 1
ATOM 7505 O O . ASN B 1 52 ? 34.366 -103.519 10.740 1.00 50.69 206 ASN B O 1
ATOM 7510 N N . ILE B 1 53 ? 32.457 -103.388 9.526 1.00 57.04 207 ILE B N 1
ATOM 7511 C CA . ILE B 1 53 ? 33.088 -103.431 8.224 1.00 56.84 207 ILE B CA 1
ATOM 7512 C C . ILE B 1 53 ? 32.560 -102.249 7.438 1.00 52.04 207 ILE B C 1
ATOM 7513 O O . ILE B 1 53 ? 31.345 -102.090 7.277 1.00 51.79 207 ILE B O 1
ATOM 7518 N N . ILE B 1 54 ? 33.467 -101.394 6.990 1.00 45.82 208 ILE B N 1
ATOM 7519 C CA . ILE B 1 54 ? 33.073 -100.203 6.252 1.00 37.67 208 ILE B CA 1
ATOM 7520 C C . ILE B 1 54 ? 33.492 -100.377 4.825 1.00 40.41 208 ILE B C 1
ATOM 7521 O O . ILE B 1 54 ? 34.613 -100.787 4.544 1.00 48.74 208 ILE B O 1
ATOM 7526 N N . LEU B 1 55 ? 32.569 -100.062 3.931 1.00 39.69 209 LEU B N 1
ATOM 7527 C CA . LEU B 1 55 ? 32.658 -100.418 2.525 1.00 44.78 209 LEU B CA 1
ATOM 7528 C C . LEU B 1 55 ? 32.256 -99.236 1.719 1.00 41.83 209 LEU B C 1
ATOM 7529 O O . LEU B 1 55 ? 31.628 -98.333 2.254 1.00 43.51 209 LEU B O 1
ATOM 7534 N N . HIS B 1 56 ? 32.569 -99.261 0.429 1.00 40.63 210 HIS B N 1
ATOM 7535 C CA . HIS B 1 56 ? 32.009 -98.276 -0.489 1.00 49.47 210 HIS B CA 1
ATOM 7536 C C . HIS B 1 56 ? 30.809 -98.849 -1.280 1.00 46.62 210 HIS B C 1
ATOM 7537 O O . HIS B 1 56 ? 30.851 -99.979 -1.771 1.00 46.71 210 HIS B O 1
ATOM 7544 N N . SER B 1 57 ? 29.738 -98.066 -1.360 1.00 41.96 211 SER B N 1
ATOM 7545 C CA . SER B 1 57 ? 28.538 -98.428 -2.106 1.00 41.16 211 SER B CA 1
ATOM 7546 C C . SER B 1 57 ? 27.671 -97.192 -2.290 1.00 41.95 211 SER B C 1
ATOM 7547 O O . SER B 1 57 ? 27.434 -96.448 -1.329 1.00 44.75 211 SER B O 1
ATOM 7550 N N . THR B 1 58 ? 27.208 -96.977 -3.522 1.00 45.65 212 THR B N 1
ATOM 7551 C CA . THR B 1 58 ? 26.294 -95.870 -3.855 1.00 49.49 212 THR B CA 1
ATOM 7552 C C . THR B 1 58 ? 25.202 -96.323 -4.837 1.00 59.87 212 THR B C 1
ATOM 7553 O O . THR B 1 58 ? 25.464 -97.150 -5.721 1.00 55.47 212 THR B O 1
ATOM 7557 N N . GLY B 1 59 ? 23.991 -95.778 -4.697 1.00 54.56 213 GLY B N 1
ATOM 7558 C CA . GLY B 1 59 ? 22.889 -96.119 -5.593 1.00 51.82 213 GLY B CA 1
ATOM 7559 C C . GLY B 1 59 ? 22.498 -97.595 -5.679 1.00 59.32 213 GLY B C 1
ATOM 7560 O O . GLY B 1 59 ? 21.957 -98.055 -6.680 1.00 62.58 213 GLY B O 1
ATOM 7561 N N . HIS B 1 60 ? 22.769 -98.349 -4.626 1.00 62.19 214 HIS B N 1
ATOM 7562 C CA . HIS B 1 60 ? 22.418 -99.762 -4.596 1.00 58.11 214 HIS B CA 1
ATOM 7563 C C . HIS B 1 60 ? 21.251 -100.035 -3.665 1.00 59.95 214 HIS B C 1
ATOM 7564 O O . HIS B 1 60 ? 21.240 -99.585 -2.525 1.00 59.46 214 HIS B O 1
ATOM 7571 N N . ASN B 1 61 ? 20.274 -100.781 -4.160 1.00 63.99 215 ASN B N 1
ATOM 7572 C CA . ASN B 1 61 ? 19.171 -101.232 -3.338 1.00 62.17 215 ASN B CA 1
ATOM 7573 C C . ASN B 1 61 ? 19.581 -102.585 -2.775 1.00 63.99 215 ASN B C 1
ATOM 7574 O O . ASN B 1 61 ? 19.650 -103.577 -3.507 1.00 64.37 215 ASN B O 1
ATOM 7579 N N . ILE B 1 62 ? 19.910 -102.621 -1.487 1.00 63.34 216 ILE B N 1
ATOM 7580 C CA . ILE B 1 62 ? 20.478 -103.839 -0.923 1.00 59.48 216 ILE B CA 1
ATOM 7581 C C . ILE B 1 62 ? 19.396 -104.670 -0.257 1.00 64.42 216 ILE B C 1
ATOM 7582 O O . ILE B 1 62 ? 18.622 -104.182 0.565 1.00 60.74 216 ILE B O 1
ATOM 7587 N N . SER B 1 63 ? 19.331 -105.933 -0.651 1.00 68.53 217 SER B N 1
ATOM 7588 C CA . SER B 1 63 ? 18.240 -106.803 -0.238 1.00 65.98 217 SER B CA 1
ATOM 7589 C C . SER B 1 63 ? 18.627 -107.724 0.910 1.00 61.87 217 SER B C 1
ATOM 7590 O O . SER B 1 63 ? 17.861 -107.936 1.842 1.00 75.29 217 SER B O 1
ATOM 7593 N N . ARG B 1 64 ? 19.821 -108.279 0.841 1.00 63.06 218 ARG B N 1
ATOM 7594 C CA . ARG B 1 64 ? 20.225 -109.267 1.816 1.00 62.68 218 ARG B CA 1
ATOM 7595 C C . ARG B 1 64 ? 21.722 -109.155 2.059 1.00 65.20 218 ARG B C 1
ATOM 7596 O O . ARG B 1 64 ? 22.498 -109.179 1.111 1.00 66.40 218 ARG B O 1
ATOM 7604 N N . VAL B 1 65 ? 22.130 -109.014 3.314 1.00 59.59 219 VAL B N 1
ATOM 7605 C CA . VAL B 1 65 ? 23.541 -109.011 3.642 1.00 61.98 219 VAL B CA 1
ATOM 7606 C C . VAL B 1 65 ? 23.847 -110.165 4.552 1.00 60.26 219 VAL B C 1
ATOM 7607 O O . VAL B 1 65 ? 23.044 -110.551 5.386 1.00 63.07 219 VAL B O 1
ATOM 7611 N N . THR B 1 66 ? 25.059 -110.679 4.454 1.00 55.52 220 THR B N 1
ATOM 7612 C CA . THR B 1 66 ? 25.308 -111.980 5.041 1.00 58.90 220 THR B CA 1
ATOM 7613 C C . THR B 1 66 ? 26.753 -112.220 5.446 1.00 71.98 220 THR B C 1
ATOM 7614 O O . THR B 1 66 ? 27.647 -112.299 4.617 1.00 65.18 220 THR B O 1
ATOM 7618 N N . PHE B 1 67 ? 26.961 -112.315 6.757 1.00 67.52 221 PHE B N 1
ATOM 7619 C CA . PHE B 1 67 ? 28.292 -112.463 7.327 1.00 62.03 221 PHE B CA 1
ATOM 7620 C C . PHE B 1 67 ? 28.533 -113.918 7.673 1.00 63.92 221 PHE B C 1
ATOM 7621 O O . PHE B 1 67 ? 27.644 -114.598 8.188 1.00 66.97 221 PHE B O 1
ATOM 7629 N N . MET B 1 68 ? 29.740 -114.387 7.386 1.00 62.06 222 MET B N 1
ATOM 7630 C CA . MET B 1 68 ? 30.087 -115.770 7.626 1.00 66.52 222 MET B CA 1
ATOM 7631 C C . MET B 1 68 ? 31.545 -115.947 8.032 1.00 70.49 222 MET B C 1
ATOM 7632 O O . MET B 1 68 ? 32.454 -115.711 7.239 1.00 68.87 222 MET B O 1
ATOM 7637 N N . SER B 1 69 ? 31.761 -116.395 9.263 1.00 72.45 223 SER B N 1
ATOM 7638 C CA . SER B 1 69 ? 33.105 -116.684 9.730 1.00 69.25 223 SER B CA 1
ATOM 7639 C C . SER B 1 69 ? 33.635 -117.890 8.983 1.00 75.52 223 SER B C 1
ATOM 7640 O O . SER B 1 69 ? 32.855 -118.706 8.497 1.00 86.45 223 SER B O 1
ATOM 7643 N N . ALA B 1 70 ? 34.956 -117.994 8.887 1.00 73.02 224 ALA B N 1
ATOM 7644 C CA . ALA B 1 70 ? 35.594 -119.015 8.060 1.00 76.90 224 ALA B CA 1
ATOM 7645 C C . ALA B 1 70 ? 35.878 -120.293 8.832 1.00 83.24 224 ALA B C 1
ATOM 7646 O O . ALA B 1 70 ? 35.708 -121.385 8.299 1.00 90.98 224 ALA B O 1
ATOM 7648 N N . VAL B 1 71 ? 36.304 -120.153 10.085 1.00 87.58 225 VAL B N 1
ATOM 7649 C CA . VAL B 1 71 ? 36.721 -121.300 10.894 1.00 89.97 225 VAL B CA 1
ATOM 7650 C C . VAL B 1 71 ? 35.536 -122.166 11.348 1.00 92.11 225 VAL B C 1
ATOM 7651 O O . VAL B 1 71 ? 35.694 -123.367 11.582 1.00 98.07 225 VAL B O 1
ATOM 7655 N N . SER B 1 72 ? 34.353 -121.563 11.451 1.00 88.05 226 SER B N 1
ATOM 7656 C CA . SER B 1 72 ? 33.186 -122.227 12.029 1.00 93.64 226 SER B CA 1
ATOM 7657 C C . SER B 1 72 ? 32.129 -122.521 10.981 1.00 90.28 226 SER B C 1
ATOM 7658 O O . SER B 1 72 ? 31.307 -123.420 11.140 1.00 91.03 226 SER B O 1
ATOM 7661 N N . SER B 1 73 ? 32.153 -121.708 9.933 1.00 89.74 227 SER B N 1
ATOM 7662 C CA . SER B 1 73 ? 31.368 -121.890 8.716 1.00 90.12 227 SER B CA 1
ATOM 7663 C C . SER B 1 73 ? 29.898 -121.544 8.856 1.00 95.94 227 SER B C 1
ATOM 7664 O O . SER B 1 73 ? 29.146 -121.689 7.886 1.00 101.47 227 SER B O 1
ATOM 7667 N N . GLN B 1 74 ? 29.451 -121.078 10.019 1.00 88.14 228 GLN B N 1
ATOM 7668 C CA . GLN B 1 74 ? 28.018 -120.841 10.085 1.00 96.50 228 GLN B CA 1
ATOM 7669 C C . GLN B 1 74 ? 27.650 -119.444 9.606 1.00 91.99 228 GLN B C 1
ATOM 7670 O O . GLN B 1 74 ? 28.337 -118.448 9.856 1.00 89.26 228 GLN B O 1
ATOM 7676 N N . GLU B 1 75 ? 26.501 -119.417 8.951 1.00 91.74 229 GLU B N 1
ATOM 7677 C CA . GLU B 1 75 ? 26.052 -118.359 8.092 1.00 78.67 229 GLU B CA 1
ATOM 7678 C C . GLU B 1 75 ? 25.088 -117.437 8.861 1.00 80.52 229 GLU B C 1
ATOM 7679 O O . GLU B 1 75 ? 24.165 -117.936 9.501 1.00 96.92 229 GLU B O 1
ATOM 7685 N N . LYS B 1 76 ? 25.304 -116.119 8.857 1.00 68.90 230 LYS B N 1
ATOM 7686 C CA . LYS B 1 76 ? 24.380 -115.209 9.571 1.00 58.57 230 LYS B CA 1
ATOM 7687 C C . LYS B 1 76 ? 24.094 -113.881 8.861 1.00 64.14 230 LYS B C 1
ATOM 7688 O O . LYS B 1 76 ? 24.998 -113.248 8.322 1.00 69.46 230 LYS B O 1
ATOM 7694 N N . GLN B 1 77 ? 22.843 -113.437 8.905 1.00 52.78 231 GLN B N 1
ATOM 7695 C CA . GLN B 1 77 ? 22.485 -112.139 8.346 1.00 61.59 231 GLN B CA 1
ATOM 7696 C C . GLN B 1 77 ? 22.976 -110.983 9.209 1.00 66.37 231 GLN B C 1
ATOM 7697 O O . GLN B 1 77 ? 23.111 -111.120 10.420 1.00 69.35 231 GLN B O 1
ATOM 7703 N N . ALA B 1 78 ? 23.253 -109.843 8.584 1.00 61.69 232 ALA B N 1
ATOM 7704 C CA . ALA B 1 78 ? 23.714 -108.672 9.325 1.00 63.92 232 ALA B CA 1
ATOM 7705 C C . ALA B 1 78 ? 23.022 -107.415 8.827 1.00 63.68 232 ALA B C 1
ATOM 7706 O O . ALA B 1 78 ? 22.656 -107.334 7.650 1.00 61.24 232 ALA B O 1
ATOM 7708 N N . GLU B 1 79 ? 22.835 -106.445 9.724 1.00 65.67 233 GLU B N 1
ATOM 7709 C CA . GLU B 1 79 ? 22.202 -105.177 9.355 1.00 60.45 233 GLU B CA 1
ATOM 7710 C C . GLU B 1 79 ? 23.144 -104.347 8.480 1.00 61.61 233 GLU B C 1
ATOM 7711 O O . GLU B 1 79 ? 24.360 -104.556 8.480 1.00 59.55 233 GLU B O 1
ATOM 7717 N N . ILE B 1 80 ? 22.567 -103.409 7.736 1.00 62.88 234 ILE B N 1
ATOM 7718 C CA . ILE B 1 80 ? 23.330 -102.492 6.906 1.00 57.82 234 ILE B CA 1
ATOM 7719 C C . ILE B 1 80 ? 22.956 -101.041 7.156 1.00 54.23 234 ILE B C 1
ATOM 7720 O O . ILE B 1 80 ? 21.786 -100.673 7.156 1.00 66.03 234 ILE B O 1
ATOM 7725 N N . LEU B 1 81 ? 23.979 -100.230 7.391 1.00 57.95 235 LEU B N 1
ATOM 7726 C CA . LEU B 1 81 ? 23.823 -98.795 7.532 1.00 54.80 235 LEU B CA 1
ATOM 7727 C C . LEU B 1 81 ? 24.411 -98.096 6.308 1.00 54.00 235 LEU B C 1
ATOM 7728 O O . LEU B 1 81 ? 25.339 -98.605 5.671 1.00 49.75 235 LEU B O 1
ATOM 7733 N N . GLU B 1 82 ? 23.867 -96.934 5.972 1.00 56.60 236 GLU B N 1
ATOM 7734 C CA . GLU B 1 82 ? 24.363 -96.190 4.825 1.00 60.18 236 GLU B CA 1
ATOM 7735 C C . GLU B 1 82 ? 24.669 -94.753 5.186 1.00 57.26 236 GLU B C 1
ATOM 7736 O O . GLU B 1 82 ? 23.898 -94.098 5.881 1.00 61.28 236 GLU B O 1
ATOM 7742 N N . TYR B 1 83 ? 25.805 -94.271 4.693 1.00 57.48 237 TYR B N 1
ATOM 7743 C CA . TYR B 1 83 ? 26.193 -92.871 4.814 1.00 62.66 237 TYR B CA 1
ATOM 7744 C C . TYR B 1 83 ? 26.535 -92.361 3.407 1.00 60.56 237 TYR B C 1
ATOM 7745 O O . TYR B 1 83 ? 27.683 -92.412 2.971 1.00 57.10 237 TYR B O 1
ATOM 7754 N N . ALA B 1 84 ? 25.512 -91.897 2.697 1.00 66.30 238 ALA B N 1
ATOM 7755 C CA . ALA B 1 84 ? 25.618 -91.606 1.267 1.00 66.39 238 ALA B CA 1
ATOM 7756 C C . ALA B 1 84 ? 26.622 -90.499 0.959 1.00 60.32 238 ALA B C 1
ATOM 7757 O O . ALA B 1 84 ? 27.309 -90.543 -0.059 1.00 57.63 238 ALA B O 1
ATOM 7759 N N . TYR B 1 85 ? 26.702 -89.517 1.851 1.00 61.91 239 TYR B N 1
ATOM 7760 C CA . TYR B 1 85 ? 27.577 -88.361 1.677 1.00 64.18 239 TYR B CA 1
ATOM 7761 C C . TYR B 1 85 ? 29.073 -88.722 1.593 1.00 61.17 239 TYR B C 1
ATOM 7762 O O . TYR B 1 85 ? 29.862 -87.951 1.058 1.00 55.15 239 TYR B O 1
ATOM 7771 N N . HIS B 1 86 ? 29.463 -89.888 2.109 1.00 62.52 240 HIS B N 1
ATOM 7772 C CA . HIS B 1 86 ? 30.830 -90.390 1.910 1.00 60.69 240 HIS B CA 1
ATOM 7773 C C . HIS B 1 86 ? 30.867 -91.645 1.036 1.00 55.92 240 HIS B C 1
ATOM 7774 O O . HIS B 1 86 ? 31.924 -92.230 0.830 1.00 58.54 240 HIS B O 1
ATOM 7781 N N . GLY B 1 87 ? 29.720 -92.067 0.526 1.00 51.03 241 GLY B N 1
ATOM 7782 C CA . GLY B 1 87 ? 29.672 -93.237 -0.335 1.00 48.68 241 GLY B CA 1
ATOM 7783 C C . GLY B 1 87 ? 29.946 -94.528 0.411 1.00 48.16 241 GLY B C 1
ATOM 7784 O O . GLY B 1 87 ? 30.332 -95.540 -0.183 1.00 47.00 241 GLY B O 1
ATOM 7785 N N . GLN B 1 88 ? 29.735 -94.503 1.723 1.00 46.79 242 GLN B N 1
ATOM 7786 C CA . GLN B 1 88 ? 30.052 -95.660 2.529 1.00 41.24 242 GLN B CA 1
ATOM 7787 C C . GLN B 1 88 ? 28.810 -96.364 3.045 1.00 45.41 242 GLN B C 1
ATOM 7788 O O . GLN B 1 88 ? 27.767 -95.739 3.281 1.00 52.64 242 GLN B O 1
ATOM 7794 N N . ILE B 1 89 ? 28.936 -97.681 3.181 1.00 43.60 243 ILE B N 1
ATOM 7795 C CA . ILE B 1 89 ? 27.977 -98.506 3.908 1.00 45.34 243 ILE B CA 1
ATOM 7796 C C . ILE B 1 89 ? 28.701 -99.176 5.073 1.00 46.66 243 ILE B C 1
ATOM 7797 O O . ILE B 1 89 ? 29.921 -99.346 5.040 1.00 47.65 243 ILE B O 1
ATOM 7802 N N . ALA B 1 90 ? 27.943 -99.557 6.097 1.00 54.36 244 ALA B N 1
ATOM 7803 C CA . ALA B 1 90 ? 28.491 -100.215 7.275 1.00 43.80 244 ALA B CA 1
ATOM 7804 C C . ALA B 1 90 ? 27.797 -101.547 7.520 1.00 48.38 244 ALA B C 1
ATOM 7805 O O . ALA B 1 90 ? 26.578 -101.596 7.666 1.00 49.62 244 ALA B O 1
ATOM 7807 N N . ILE B 1 91 ? 28.578 -102.625 7.525 1.00 55.46 245 ILE B N 1
ATOM 7808 C CA . ILE B 1 91 ? 28.117 -103.948 7.948 1.00 47.82 245 ILE B CA 1
ATOM 7809 C C . ILE B 1 91 ? 28.136 -104.024 9.462 1.00 49.15 245 ILE B C 1
ATOM 7810 O O . ILE B 1 91 ? 29.210 -104.069 10.045 1.00 57.49 245 ILE B O 1
ATOM 7815 N N . VAL B 1 92 ? 26.974 -104.044 10.107 1.00 60.27 246 VAL B N 1
ATOM 7816 C CA . VAL B 1 92 ? 26.925 -104.160 11.567 1.00 55.59 246 VAL B CA 1
ATOM 7817 C C . VAL B 1 92 ? 27.140 -105.612 11.990 1.00 55.87 246 VAL B C 1
ATOM 7818 O O . VAL B 1 92 ? 26.188 -106.378 12.101 1.00 61.06 246 VAL B O 1
ATOM 7822 N N . ALA B 1 93 ? 28.388 -106.000 12.215 1.00 51.15 247 ALA B N 1
ATOM 7823 C CA . ALA B 1 93 ? 28.693 -107.420 12.304 1.00 61.73 247 ALA B CA 1
ATOM 7824 C C . ALA B 1 93 ? 28.062 -108.066 13.533 1.00 59.57 247 ALA B C 1
ATOM 7825 O O . ALA B 1 93 ? 28.052 -107.474 14.605 1.00 71.25 247 ALA B O 1
ATOM 7827 N N . PRO B 1 94 ? 27.525 -109.290 13.373 1.00 66.15 248 PRO B N 1
ATOM 7828 C CA . PRO B 1 94 ? 26.896 -110.024 14.480 1.00 63.40 248 PRO B CA 1
ATOM 7829 C C . PRO B 1 94 ? 27.913 -110.561 15.487 1.00 59.86 248 PRO B C 1
ATOM 7830 O O . PRO B 1 94 ? 27.543 -110.984 16.579 1.00 65.42 248 PRO B O 1
ATOM 7834 N N . GLU B 1 95 ? 29.187 -110.505 15.116 1.00 66.65 249 GLU B N 1
ATOM 7835 C CA . GLU B 1 95 ? 30.259 -111.178 15.838 1.00 64.51 249 GLU B CA 1
ATOM 7836 C C . GLU B 1 95 ? 31.591 -110.445 15.639 1.00 66.10 249 GLU B C 1
ATOM 7837 O O . GLU B 1 95 ? 32.006 -110.216 14.501 1.00 66.66 249 GLU B O 1
ATOM 7843 N N . ALA B 1 96 ? 32.251 -110.065 16.732 1.00 61.06 250 ALA B N 1
ATOM 7844 C CA . ALA B 1 96 ? 33.560 -109.405 16.651 1.00 61.53 250 ALA B CA 1
ATOM 7845 C C . ALA B 1 96 ? 34.535 -110.131 15.724 1.00 65.41 250 ALA B C 1
ATOM 7846 O O . ALA B 1 96 ? 34.733 -111.339 15.838 1.00 65.29 250 ALA B O 1
ATOM 7848 N N . LEU B 1 97 ? 35.143 -109.391 14.806 1.00 57.61 251 LEU B N 1
ATOM 7849 C CA . LEU B 1 97 ? 36.113 -109.987 13.898 1.00 55.06 251 LEU B CA 1
ATOM 7850 C C . LEU B 1 97 ? 37.459 -110.021 14.583 1.00 52.57 251 LEU B C 1
ATOM 7851 O O . LEU B 1 97 ? 37.904 -109.008 15.101 1.00 62.09 251 LEU B O 1
ATOM 7856 N N . LEU B 1 98 ? 38.102 -111.181 14.578 1.00 49.41 252 LEU B N 1
ATOM 7857 C CA . LEU B 1 98 ? 39.386 -111.362 15.253 1.00 58.55 252 LEU B CA 1
ATOM 7858 C C . LEU B 1 98 ? 40.586 -111.198 14.323 1.00 57.19 252 LEU B C 1
ATOM 7859 O O . LEU B 1 98 ? 40.537 -111.568 13.153 1.00 59.85 252 LEU B O 1
ATOM 7864 N N . ALA B 1 99 ? 41.673 -110.664 14.865 1.00 50.97 253 ALA B N 1
ATOM 7865 C CA . ALA B 1 99 ? 42.875 -110.422 14.083 1.00 60.60 253 ALA B CA 1
ATOM 7866 C C . ALA B 1 99 ? 43.482 -111.723 13.529 1.00 66.51 253 ALA B C 1
ATOM 7867 O O . ALA B 1 99 ? 43.628 -112.714 14.245 1.00 64.41 253 ALA B O 1
ATOM 7869 N N . GLY B 1 100 ? 43.827 -111.716 12.245 1.00 70.45 254 GLY B N 1
ATOM 7870 C CA . GLY B 1 100 ? 44.358 -112.897 11.594 1.00 61.17 254 GLY B CA 1
ATOM 7871 C C . GLY B 1 100 ? 43.280 -113.771 10.975 1.00 64.14 254 GLY B C 1
ATOM 7872 O O . GLY B 1 100 ? 43.551 -114.578 10.081 1.00 66.14 254 GLY B O 1
ATOM 7873 N N . HIS B 1 101 ? 42.043 -113.602 11.428 1.00 65.01 255 HIS B N 1
ATOM 7874 C CA . HIS B 1 101 ? 40.971 -114.495 11.002 1.00 64.41 255 HIS B CA 1
ATOM 7875 C C . HIS B 1 101 ? 40.355 -114.116 9.664 1.00 61.11 255 HIS B C 1
ATOM 7876 O O . HIS B 1 101 ? 40.312 -112.942 9.288 1.00 66.38 255 HIS B O 1
ATOM 7883 N N . ASN B 1 102 ? 39.865 -115.128 8.956 1.00 57.82 256 ASN B N 1
ATOM 7884 C CA . ASN B 1 102 ? 39.190 -114.927 7.678 1.00 56.48 256 ASN B CA 1
ATOM 7885 C C . ASN B 1 102 ? 37.664 -114.869 7.840 1.00 57.97 256 ASN B C 1
ATOM 7886 O O . ASN B 1 102 ? 37.103 -115.456 8.759 1.00 59.47 256 ASN B O 1
ATOM 7891 N N . TYR B 1 103 ? 37.000 -114.122 6.966 1.00 55.22 257 TYR B N 1
ATOM 7892 C CA . TYR B 1 103 ? 35.554 -113.981 7.001 1.00 51.06 257 TYR B CA 1
ATOM 7893 C C . TYR B 1 103 ? 35.076 -113.781 5.576 1.00 55.61 257 TYR B C 1
ATOM 7894 O O . TYR B 1 103 ? 35.857 -113.426 4.697 1.00 56.46 257 TYR B O 1
ATOM 7903 N N . THR B 1 104 ? 33.789 -114.002 5.355 1.00 54.28 258 THR B N 1
ATOM 7904 C CA . THR B 1 104 ? 33.209 -113.912 4.026 1.00 52.03 258 THR B CA 1
ATOM 7905 C C . THR B 1 104 ? 31.970 -113.050 4.053 1.00 55.77 258 THR B C 1
ATOM 7906 O O . THR B 1 104 ? 31.084 -113.236 4.883 1.00 57.69 258 THR B O 1
ATOM 7910 N N . LEU B 1 105 ? 31.919 -112.112 3.120 1.00 54.54 259 LEU B N 1
ATOM 7911 C CA . LEU B 1 105 ? 30.890 -111.093 3.079 1.00 55.02 259 LEU B CA 1
ATOM 7912 C C . LEU B 1 105 ? 30.030 -111.248 1.814 1.00 55.56 259 LEU B C 1
ATOM 7913 O O . LEU B 1 105 ? 30.553 -111.293 0.696 1.00 56.35 259 LEU B O 1
ATOM 7918 N N . LYS B 1 106 ? 28.714 -111.339 1.982 1.00 57.79 260 LYS B N 1
ATOM 7919 C CA . LYS B 1 106 ? 27.825 -111.474 0.827 1.00 53.86 260 LYS B CA 1
ATOM 7920 C C . LYS B 1 106 ? 26.711 -110.433 0.822 1.00 54.80 260 LYS B C 1
ATOM 7921 O O . LYS B 1 106 ? 25.961 -110.278 1.787 1.00 59.38 260 LYS B O 1
ATOM 7927 N N . ILE B 1 107 ? 26.624 -109.712 -0.289 1.00 58.48 261 ILE B N 1
ATOM 7928 C CA . ILE B 1 107 ? 25.665 -108.630 -0.444 1.00 57.35 261 ILE B CA 1
ATOM 7929 C C . ILE B 1 107 ? 24.917 -108.821 -1.749 1.00 63.42 261 ILE B C 1
ATOM 7930 O O . ILE B 1 107 ? 25.523 -108.935 -2.810 1.00 64.86 261 ILE B O 1
ATOM 7935 N N . GLU B 1 108 ? 23.593 -108.872 -1.663 1.00 70.01 262 GLU B N 1
ATOM 7936 C CA . GLU B 1 108 ? 22.741 -108.974 -2.841 1.00 58.88 262 GLU B CA 1
ATOM 7937 C C . GLU B 1 108 ? 22.012 -107.668 -3.056 1.00 54.30 262 GLU B C 1
ATOM 7938 O O . GLU B 1 108 ? 21.433 -107.109 -2.126 1.00 55.81 262 GLU B O 1
ATOM 7944 N N . TYR B 1 109 ? 22.024 -107.175 -4.281 1.00 51.70 263 TYR B N 1
ATOM 7945 C CA . TYR B 1 109 ? 21.505 -105.837 -4.509 1.00 60.17 263 TYR B CA 1
ATOM 7946 C C . TYR B 1 109 ? 20.957 -105.689 -5.916 1.00 57.69 263 TYR B C 1
ATOM 7947 O O . TYR B 1 109 ? 21.266 -106.489 -6.811 1.00 58.34 263 TYR B O 1
ATOM 7956 N N . SER B 1 110 ? 20.130 -104.663 -6.089 1.00 47.36 264 SER B N 1
ATOM 7957 C CA . SER B 1 110 ? 19.689 -104.202 -7.396 1.00 54.98 264 SER B CA 1
ATOM 7958 C C . SER B 1 110 ? 20.186 -102.750 -7.603 1.00 57.42 264 SER B C 1
ATOM 7959 O O . SER B 1 110 ? 20.491 -102.068 -6.620 1.00 50.21 264 SER B O 1
ATOM 7962 N N . ALA B 1 111 ? 20.243 -102.273 -8.852 1.00 50.47 265 ALA B N 1
ATOM 7963 C CA . ALA B 1 111 ? 20.746 -100.924 -9.165 1.00 48.45 265 ALA B CA 1
ATOM 7964 C C . ALA B 1 111 ? 20.341 -100.468 -10.569 1.00 56.74 265 ALA B C 1
ATOM 7965 O O . ALA B 1 111 ? 19.989 -101.302 -11.402 1.00 60.26 265 ALA B O 1
ATOM 7967 N N . ASN B 1 112 ? 20.383 -99.164 -10.852 1.00 61.58 266 ASN B N 1
ATOM 7968 C CA . ASN B 1 112 ? 20.216 -98.730 -12.246 1.00 56.92 266 ASN B CA 1
ATOM 7969 C C . ASN B 1 112 ? 21.539 -98.912 -12.980 1.00 58.69 266 ASN B C 1
ATOM 7970 O O . ASN B 1 112 ? 22.597 -98.890 -12.370 1.00 56.92 266 ASN B O 1
ATOM 7975 N N . ILE B 1 113 ? 21.481 -99.078 -14.292 1.00 63.38 267 ILE B N 1
ATOM 7976 C CA . ILE B 1 113 ? 22.652 -98.852 -15.120 1.00 60.66 267 ILE B CA 1
ATOM 7977 C C . ILE B 1 113 ? 22.730 -97.345 -15.390 1.00 55.91 267 ILE B C 1
ATOM 7978 O O . ILE B 1 113 ? 21.703 -96.688 -15.569 1.00 58.53 267 ILE B O 1
ATOM 7983 N N . SER B 1 114 ? 23.942 -96.799 -15.388 1.00 53.69 268 SER B N 1
ATOM 7984 C CA . SER B 1 114 ? 24.144 -95.355 -15.460 1.00 54.14 268 SER B CA 1
ATOM 7985 C C . SER B 1 114 ? 23.847 -94.759 -16.854 1.00 56.43 268 SER B C 1
ATOM 7986 O O . SER B 1 114 ? 24.121 -95.379 -17.888 1.00 48.55 268 SER B O 1
ATOM 7989 N N . SER B 1 115 ? 23.305 -93.542 -16.837 1.00 55.83 269 SER B N 1
ATOM 7990 C CA . SER B 1 115 ? 23.029 -92.723 -18.015 1.00 56.34 269 SER B CA 1
ATOM 7991 C C . SER B 1 115 ? 24.131 -91.714 -18.360 1.00 66.09 269 SER B C 1
ATOM 7992 O O . SER B 1 115 ? 24.040 -90.979 -19.352 1.00 64.98 269 SER B O 1
ATOM 7995 N N . SER B 1 116 ? 25.152 -91.646 -17.516 1.00 64.55 270 SER B N 1
ATOM 7996 C CA . SER B 1 116 ? 26.296 -90.786 -17.782 1.00 64.15 270 SER B CA 1
ATOM 7997 C C . SER B 1 116 ? 27.406 -91.634 -18.368 1.00 56.48 270 SER B C 1
ATOM 7998 O O . SER B 1 116 ? 27.156 -92.714 -18.895 1.00 58.31 270 SER B O 1
ATOM 8001 N N . TYR B 1 117 ? 28.636 -91.152 -18.254 1.00 58.63 271 TYR B N 1
ATOM 8002 C CA . TYR B 1 117 ? 29.773 -91.836 -18.842 1.00 55.05 271 TYR B CA 1
ATOM 8003 C C . TYR B 1 117 ? 30.597 -92.516 -17.763 1.00 49.81 271 TYR B C 1
ATOM 8004 O O . TYR B 1 117 ? 31.653 -93.075 -18.019 1.00 51.95 271 TYR B O 1
ATOM 8013 N N . TYR B 1 118 ? 30.086 -92.461 -16.549 1.00 49.07 272 TYR B N 1
ATOM 8014 C CA A TYR B 1 118 ? 30.844 -92.841 -15.364 0.54 52.90 272 TYR B CA 1
ATOM 8015 C CA B TYR B 1 118 ? 30.849 -92.864 -15.379 0.46 52.90 272 TYR B CA 1
ATOM 8016 C C . TYR B 1 118 ? 30.150 -94.049 -14.711 1.00 52.55 272 TYR B C 1
ATOM 8017 O O . TYR B 1 118 ? 28.932 -94.091 -14.638 1.00 57.77 272 TYR B O 1
ATOM 8034 N N . GLY B 1 119 ? 30.915 -95.033 -14.252 1.00 48.88 273 GLY B N 1
ATOM 8035 C CA . GLY B 1 119 ? 30.325 -96.200 -13.615 1.00 50.62 273 GLY B CA 1
ATOM 8036 C C . GLY B 1 119 ? 30.044 -97.348 -14.572 1.00 50.30 273 GLY B C 1
ATOM 8037 O O . GLY B 1 119 ? 30.691 -97.483 -15.611 1.00 45.03 273 GLY B O 1
ATOM 8038 N N . PHE B 1 120 ? 29.102 -98.208 -14.205 1.00 50.04 274 PHE B N 1
ATOM 8039 C CA . PHE B 1 120 ? 28.615 -99.215 -15.139 1.00 49.53 274 PHE B CA 1
ATOM 8040 C C . PHE B 1 120 ? 27.491 -98.552 -15.917 1.00 49.55 274 PHE B C 1
ATOM 8041 O O . PHE B 1 120 ? 26.405 -98.330 -15.379 1.00 44.42 274 PHE B O 1
ATOM 8049 N N . TYR B 1 121 ? 27.766 -98.202 -17.172 1.00 41.48 275 TYR B N 1
ATOM 8050 C CA . TYR B 1 121 ? 26.888 -97.290 -17.893 1.00 48.13 275 TYR B CA 1
ATOM 8051 C C . TYR B 1 121 ? 26.476 -97.867 -19.232 1.00 55.91 275 TYR B C 1
ATOM 8052 O O . TYR B 1 121 ? 27.195 -98.681 -19.820 1.00 50.94 275 TYR B O 1
ATOM 8061 N N . GLY B 1 122 ? 25.309 -97.445 -19.707 1.00 49.92 276 GLY B N 1
ATOM 8062 C CA . GLY B 1 122 ? 24.794 -97.979 -20.943 1.00 50.23 276 GLY B CA 1
ATOM 8063 C C . GLY B 1 122 ? 24.300 -96.932 -21.910 1.00 57.64 276 GLY B C 1
ATOM 8064 O O . GLY B 1 122 ? 23.930 -95.821 -21.532 1.00 54.41 276 GLY B O 1
ATOM 8065 N N . PHE B 1 123 ? 24.276 -97.311 -23.179 1.00 56.52 277 PHE B N 1
ATOM 8066 C CA . PHE B 1 123 ? 23.803 -96.427 -24.231 1.00 61.02 277 PHE B CA 1
ATOM 8067 C C . PHE B 1 123 ? 23.256 -97.246 -25.407 1.00 64.87 277 PHE B C 1
ATOM 8068 O O . PHE B 1 123 ? 23.486 -98.457 -25.516 1.00 62.28 277 PHE B O 1
ATOM 8076 N N . SER B 1 124 ? 22.508 -96.577 -26.274 1.00 66.52 278 SER B N 1
ATOM 8077 C CA . SER B 1 124 ? 22.062 -97.176 -27.519 1.00 66.72 278 SER B CA 1
ATOM 8078 C C . SER B 1 124 ? 22.617 -96.334 -28.642 1.00 68.28 278 SER B C 1
ATOM 8079 O O . SER B 1 124 ? 22.783 -95.125 -28.480 1.00 63.46 278 SER B O 1
ATOM 8082 N N . TYR B 1 125 ? 22.931 -96.970 -29.767 1.00 72.89 279 TYR B N 1
ATOM 8083 C CA . TYR B 1 125 ? 23.339 -96.229 -30.955 1.00 70.00 279 TYR B CA 1
ATOM 8084 C C . TYR B 1 125 ? 22.573 -96.751 -32.167 1.00 75.80 279 TYR B C 1
ATOM 8085 O O . TYR B 1 125 ? 21.551 -97.419 -32.005 1.00 74.95 279 TYR B O 1
ATOM 8094 N N . THR B 1 126 ? 23.045 -96.443 -33.374 1.00 89.38 280 THR B N 1
ATOM 8095 C CA . THR B 1 126 ? 22.331 -96.853 -34.591 1.00 81.65 280 THR B CA 1
ATOM 8096 C C . THR B 1 126 ? 23.244 -97.320 -35.726 1.00 82.79 280 THR B C 1
ATOM 8097 O O . THR B 1 126 ? 24.045 -96.553 -36.246 1.00 93.25 280 THR B O 1
ATOM 8101 N N . ASP B 1 127 ? 23.104 -98.586 -36.111 1.00 86.69 281 ASP B N 1
ATOM 8102 C CA . ASP B 1 127 ? 23.853 -99.141 -37.238 1.00 90.04 281 ASP B CA 1
ATOM 8103 C C . ASP B 1 127 ? 23.460 -98.468 -38.566 1.00 95.79 281 ASP B C 1
ATOM 8104 O O . ASP B 1 127 ? 22.598 -97.585 -38.595 1.00 98.83 281 ASP B O 1
ATOM 8109 N N . GLU B 1 128 ? 24.111 -98.857 -39.658 1.00 88.55 282 GLU B N 1
ATOM 8110 C CA . GLU B 1 128 ? 23.732 -98.346 -40.971 1.00 95.54 282 GLU B CA 1
ATOM 8111 C C . GLU B 1 128 ? 22.318 -98.818 -41.352 1.00 100.15 282 GLU B C 1
ATOM 8112 O O . GLU B 1 128 ? 21.543 -98.062 -41.945 1.00 104.97 282 GLU B O 1
ATOM 8118 N N . SER B 1 129 ? 21.987 -100.058 -40.988 1.00 90.99 283 SER B N 1
ATOM 8119 C CA . SER B 1 129 ? 20.648 -100.625 -41.181 1.00 92.82 283 SER B CA 1
ATOM 8120 C C . SER B 1 129 ? 19.525 -99.770 -40.574 1.00 95.59 283 SER B C 1
ATOM 8121 O O . SER B 1 129 ? 18.343 -99.950 -40.893 1.00 99.90 283 SER B O 1
ATOM 8124 N N . ASN B 1 130 ? 19.923 -98.854 -39.697 1.00 93.34 284 ASN B N 1
ATOM 8125 C CA . ASN B 1 130 ? 19.044 -97.947 -38.965 1.00 93.06 284 ASN B CA 1
ATOM 8126 C C . ASN B 1 130 ? 18.243 -98.644 -37.881 1.00 95.79 284 ASN B C 1
ATOM 8127 O O . ASN B 1 130 ? 17.209 -98.136 -37.456 1.00 103.82 284 ASN B O 1
ATOM 8132 N N . GLU B 1 131 ? 18.720 -99.807 -37.440 1.00 90.69 285 GLU B N 1
ATOM 8133 C CA . GLU B 1 131 ? 18.209 -100.412 -36.214 1.00 94.31 285 GLU B CA 1
ATOM 8134 C C . GLU B 1 131 ? 19.040 -100.011 -34.987 1.00 88.79 285 GLU B C 1
ATOM 8135 O O . GLU B 1 131 ? 20.229 -99.701 -35.082 1.00 78.71 285 GLU B O 1
ATOM 8141 N N . LYS B 1 132 ? 18.387 -100.018 -33.830 1.00 88.13 286 LYS B N 1
ATOM 8142 C CA . LYS B 1 132 ? 19.003 -99.595 -32.584 1.00 73.68 286 LYS B CA 1
ATOM 8143 C C . LYS B 1 132 ? 19.685 -100.745 -31.873 1.00 77.41 286 LYS B C 1
ATOM 8144 O O . LYS B 1 132 ? 19.028 -101.688 -31.425 1.00 78.12 286 LYS B O 1
ATOM 8150 N N . LYS B 1 133 ? 21.005 -100.659 -31.766 1.00 76.61 287 LYS B N 1
ATOM 8151 C CA . LYS B 1 133 ? 21.756 -101.614 -30.971 1.00 71.57 287 LYS B CA 1
ATOM 8152 C C . LYS B 1 133 ? 22.060 -101.040 -29.576 1.00 72.07 287 LYS B C 1
ATOM 8153 O O . LYS B 1 133 ? 22.165 -99.821 -29.390 1.00 69.14 287 LYS B O 1
ATOM 8159 N N . TYR B 1 134 ? 22.166 -101.925 -28.594 1.00 68.65 288 TYR B N 1
ATOM 8160 C CA . TYR B 1 134 ? 22.398 -101.507 -27.224 1.00 58.28 288 TYR B CA 1
ATOM 8161 C C . TYR B 1 134 ? 23.781 -101.907 -26.759 1.00 61.81 288 TYR B C 1
ATOM 8162 O O . TYR B 1 134 ? 24.370 -102.879 -27.259 1.00 56.28 288 TYR B O 1
ATOM 8171 N N . PHE B 1 135 ? 24.289 -101.152 -25.790 1.00 62.44 289 PHE B N 1
ATOM 8172 C CA . PHE B 1 135 ? 25.671 -101.299 -25.356 1.00 59.75 289 PHE B CA 1
ATOM 8173 C C . PHE B 1 135 ? 25.911 -100.844 -23.911 1.00 59.60 289 PHE B C 1
ATOM 8174 O O . PHE B 1 135 ? 25.418 -99.801 -23.475 1.00 65.60 289 PHE B O 1
ATOM 8182 N N . ALA B 1 136 ? 26.675 -101.636 -23.170 1.00 59.82 290 ALA B N 1
ATOM 8183 C CA . ALA B 1 136 ? 27.016 -101.294 -21.794 1.00 54.80 290 ALA B CA 1
ATOM 8184 C C . ALA B 1 136 ? 28.491 -101.573 -21.573 1.00 59.03 290 ALA B C 1
ATOM 8185 O O . ALA B 1 136 ? 29.021 -102.556 -22.123 1.00 55.70 290 ALA B O 1
ATOM 8187 N N . ALA B 1 137 ? 29.145 -100.705 -20.792 1.00 54.33 291 ALA B N 1
ATOM 8188 C CA . ALA B 1 137 ? 30.575 -100.836 -20.477 1.00 52.74 291 ALA B CA 1
ATOM 8189 C C . ALA B 1 137 ? 30.920 -100.201 -19.131 1.00 47.97 291 ALA B C 1
ATOM 8190 O O . ALA B 1 137 ? 30.055 -99.659 -18.449 1.00 39.61 291 ALA B O 1
ATOM 8192 N N . THR B 1 138 ? 32.192 -100.261 -18.755 1.00 53.46 292 THR B N 1
ATOM 8193 C CA . THR B 1 138 ? 32.601 -99.719 -17.470 1.00 45.85 292 THR B CA 1
ATOM 8194 C C . THR B 1 138 ? 33.671 -98.664 -17.583 1.00 48.02 292 THR B C 1
ATOM 8195 O O . THR B 1 138 ? 34.576 -98.755 -18.416 1.00 48.97 292 THR B O 1
ATOM 8199 N N . GLN B 1 139 ? 33.541 -97.651 -16.738 1.00 49.66 293 GLN B N 1
ATOM 8200 C CA . GLN B 1 139 ? 34.601 -96.692 -16.497 1.00 44.10 293 GLN B CA 1
ATOM 8201 C C . GLN B 1 139 ? 34.585 -96.406 -15.006 1.00 44.49 293 GLN B C 1
ATOM 8202 O O . GLN B 1 139 ? 33.692 -95.704 -14.503 1.00 44.06 293 GLN B O 1
ATOM 8208 N N . PHE B 1 140 ? 35.567 -96.966 -14.306 1.00 41.96 294 PHE B N 1
ATOM 8209 C CA . PHE B 1 140 ? 35.575 -96.976 -12.846 1.00 39.32 294 PHE B CA 1
ATOM 8210 C C . PHE B 1 140 ? 36.530 -95.954 -12.233 1.00 39.64 294 PHE B C 1
ATOM 8211 O O . PHE B 1 140 ? 36.202 -95.327 -11.228 1.00 49.73 294 PHE B O 1
ATOM 8219 N N . GLU B 1 141 ? 37.700 -95.788 -12.833 1.00 36.57 295 GLU B N 1
ATOM 8220 C CA . GLU B 1 141 ? 38.671 -94.806 -12.365 1.00 46.95 295 GLU B CA 1
ATOM 8221 C C . GLU B 1 141 ? 38.162 -93.372 -12.499 1.00 45.50 295 GLU B C 1
ATOM 8222 O O . GLU B 1 141 ? 37.711 -92.994 -13.566 1.00 47.28 295 GLU B O 1
ATOM 8228 N N . PRO B 1 142 ? 38.285 -92.556 -11.427 1.00 46.52 296 PRO B N 1
ATOM 8229 C CA . PRO B 1 142 ? 38.907 -92.938 -10.146 1.00 43.41 296 PRO B CA 1
ATOM 8230 C C . PRO B 1 142 ? 37.985 -93.609 -9.125 1.00 41.54 296 PRO B C 1
ATOM 8231 O O . PRO B 1 142 ? 38.468 -94.534 -8.483 1.00 39.64 296 PRO B O 1
ATOM 8235 N N . LEU B 1 143 ? 36.729 -93.170 -8.985 1.00 39.12 297 LEU B N 1
ATOM 8236 C CA . LEU B 1 143 ? 35.889 -93.547 -7.842 1.00 42.33 297 LEU B CA 1
ATOM 8237 C C . LEU B 1 143 ? 34.554 -94.238 -8.170 1.00 42.04 297 LEU B C 1
ATOM 8238 O O . LEU B 1 143 ? 33.675 -94.286 -7.327 1.00 44.47 297 LEU B O 1
ATOM 8243 N N . ALA B 1 144 ? 34.395 -94.785 -9.366 1.00 40.35 298 ALA B N 1
ATOM 8244 C CA . ALA B 1 144 ? 33.072 -95.258 -9.784 1.00 46.95 298 ALA B CA 1
ATOM 8245 C C . ALA B 1 144 ? 32.790 -96.749 -9.535 1.00 40.13 298 ALA B C 1
ATOM 8246 O O . ALA B 1 144 ? 31.665 -97.193 -9.724 1.00 41.26 298 ALA B O 1
ATOM 8248 N N . ALA B 1 145 ? 33.790 -97.518 -9.120 1.00 41.29 299 ALA B N 1
ATOM 8249 C CA . ALA B 1 145 ? 33.583 -98.943 -8.872 1.00 40.84 299 ALA B CA 1
ATOM 8250 C C . ALA B 1 145 ? 32.474 -99.157 -7.860 1.00 44.79 299 ALA B C 1
ATOM 8251 O O . ALA B 1 145 ? 31.621 -100.028 -8.028 1.00 43.26 299 ALA B O 1
ATOM 8253 N N . ARG B 1 146 ? 32.475 -98.330 -6.822 1.00 48.35 300 ARG B N 1
ATOM 8254 C CA . ARG B 1 146 ? 31.469 -98.406 -5.772 1.00 44.56 300 ARG B CA 1
ATOM 8255 C C . ARG B 1 146 ? 30.048 -98.217 -6.297 1.00 45.15 300 ARG B C 1
ATOM 8256 O O . ARG B 1 146 ? 29.088 -98.529 -5.594 1.00 49.06 300 ARG B O 1
ATOM 8264 N N . SER B 1 147 ? 29.904 -97.693 -7.514 1.00 41.91 301 SER B N 1
ATOM 8265 C CA . SER B 1 147 ? 28.572 -97.390 -8.040 1.00 45.44 301 SER B CA 1
ATOM 8266 C C . SER B 1 147 ? 28.059 -98.590 -8.803 1.00 45.48 301 SER B C 1
ATOM 8267 O O . SER B 1 147 ? 26.893 -98.636 -9.198 1.00 48.77 301 SER B O 1
ATOM 8270 N N . ALA B 1 148 ? 28.933 -99.571 -8.992 1.00 41.08 302 ALA B N 1
ATOM 8271 C CA . ALA B 1 148 ? 28.537 -100.816 -9.651 1.00 49.53 302 ALA B CA 1
ATOM 8272 C C . ALA B 1 148 ? 28.378 -101.950 -8.635 1.00 53.60 302 ALA B C 1
ATOM 8273 O O . ALA B 1 148 ? 27.341 -102.616 -8.598 1.00 57.35 302 ALA B O 1
ATOM 8275 N N . PHE B 1 149 ? 29.396 -102.169 -7.810 1.00 49.83 303 PHE B N 1
ATOM 8276 C CA . PHE B 1 149 ? 29.286 -103.136 -6.726 1.00 48.78 303 PHE B CA 1
ATOM 8277 C C . PHE B 1 149 ? 29.861 -102.606 -5.409 1.00 53.23 303 PHE B C 1
ATOM 8278 O O . PHE B 1 149 ? 30.733 -101.743 -5.421 1.00 54.79 303 PHE B O 1
ATOM 8286 N N . PRO B 1 150 ? 29.342 -103.093 -4.266 1.00 52.44 304 PRO B N 1
ATOM 8287 C CA . PRO B 1 150 ? 29.981 -102.804 -2.979 1.00 46.92 304 PRO B CA 1
ATOM 8288 C C . PRO B 1 150 ? 31.409 -103.317 -2.940 1.00 45.86 304 PRO B C 1
ATOM 8289 O O . PRO B 1 150 ? 31.659 -104.436 -3.408 1.00 48.49 304 PRO B O 1
ATOM 8293 N N . CYS B 1 151 ? 32.334 -102.521 -2.407 1.00 47.93 305 CYS B N 1
ATOM 8294 C CA . CYS B 1 151 ? 33.749 -102.919 -2.380 1.00 50.50 305 CYS B CA 1
ATOM 8295 C C . CYS B 1 151 ? 34.614 -101.945 -1.619 1.00 47.48 305 CYS B C 1
ATOM 8296 O O . CYS B 1 151 ? 34.213 -100.821 -1.341 1.00 45.83 305 CYS B O 1
ATOM 8299 N N . PHE B 1 152 ? 35.814 -102.403 -1.287 1.00 45.25 306 PHE B N 1
ATOM 8300 C CA . PHE B 1 152 ? 36.817 -101.562 -0.661 1.00 48.08 306 PHE B CA 1
ATOM 8301 C C . PHE B 1 152 ? 37.475 -100.746 -1.760 1.00 41.86 306 PHE B C 1
ATOM 8302 O O . PHE B 1 152 ? 38.504 -101.127 -2.304 1.00 43.32 306 PHE B O 1
ATOM 8310 N N . ASP B 1 153 ? 36.858 -99.620 -2.078 1.00 39.79 307 ASP B N 1
ATOM 8311 C CA . ASP B 1 153 ? 37.144 -98.909 -3.315 1.00 47.41 307 ASP B CA 1
ATOM 8312 C C . ASP B 1 153 ? 38.265 -97.876 -3.160 1.00 43.66 307 ASP B C 1
ATOM 8313 O O . ASP B 1 153 ? 38.067 -96.679 -3.345 1.00 44.54 307 ASP B O 1
ATOM 8318 N N . GLU B 1 154 ? 39.436 -98.374 -2.794 1.00 41.03 308 GLU B N 1
ATOM 8319 C CA . GLU B 1 154 ? 40.650 -97.584 -2.659 1.00 45.57 308 GLU B CA 1
ATOM 8320 C C . GLU B 1 154 ? 41.745 -98.396 -3.306 1.00 43.90 308 GLU B C 1
ATOM 8321 O O . GLU B 1 154 ? 41.813 -99.612 -3.124 1.00 48.88 308 GLU B O 1
ATOM 8327 N N . PRO B 1 155 ? 42.605 -97.729 -4.060 1.00 35.90 309 PRO B N 1
ATOM 8328 C CA . PRO B 1 155 ? 43.537 -98.438 -4.945 1.00 36.93 309 PRO B CA 1
ATOM 8329 C C . PRO B 1 155 ? 44.504 -99.336 -4.220 1.00 36.49 309 PRO B C 1
ATOM 8330 O O . PRO B 1 155 ? 45.155 -100.137 -4.861 1.00 44.26 309 PRO B O 1
ATOM 8334 N N . ALA B 1 156 ? 44.606 -99.228 -2.906 1.00 43.68 310 ALA B N 1
ATOM 8335 C CA . ALA B 1 156 ? 45.608 -100.015 -2.192 1.00 44.11 310 ALA B CA 1
ATOM 8336 C C . ALA B 1 156 ? 45.050 -101.361 -1.760 1.00 50.16 310 ALA B C 1
ATOM 8337 O O . ALA B 1 156 ? 45.813 -102.295 -1.465 1.00 42.36 310 ALA B O 1
ATOM 8339 N N . PHE B 1 157 ? 43.719 -101.439 -1.692 1.00 47.67 311 PHE B N 1
ATOM 8340 C CA . PHE B 1 157 ? 43.039 -102.691 -1.385 1.00 45.13 311 PHE B CA 1
ATOM 8341 C C . PHE B 1 157 ? 42.971 -103.585 -2.632 1.00 48.42 311 PHE B C 1
ATOM 8342 O O . PHE B 1 157 ? 41.928 -103.691 -3.279 1.00 48.86 311 PHE B O 1
ATOM 8350 N N . LYS B 1 158 ? 44.094 -104.216 -2.969 1.00 44.95 312 LYS B N 1
ATOM 8351 C CA . LYS B 1 158 ? 44.151 -105.109 -4.111 1.00 46.58 312 LYS B CA 1
ATOM 8352 C C . LYS B 1 158 ? 43.614 -106.476 -3.749 1.00 50.85 312 LYS B C 1
ATOM 8353 O O . LYS B 1 158 ? 43.811 -106.964 -2.650 1.00 52.11 312 LYS B O 1
ATOM 8359 N N . ALA B 1 159 ? 42.931 -107.090 -4.691 1.00 50.08 313 ALA B N 1
ATOM 8360 C CA . ALA B 1 159 ? 42.339 -108.387 -4.480 1.00 44.87 313 ALA B CA 1
ATOM 8361 C C . ALA B 1 159 ? 42.232 -109.081 -5.822 1.00 55.46 313 ALA B C 1
ATOM 8362 O O . ALA B 1 159 ? 42.509 -108.473 -6.871 1.00 46.79 313 ALA B O 1
ATOM 8364 N N . THR B 1 160 ? 41.821 -110.346 -5.797 1.00 56.42 314 THR B N 1
ATOM 8365 C CA . THR B 1 160 ? 41.519 -111.062 -7.032 1.00 54.82 314 THR B CA 1
ATOM 8366 C C . THR B 1 160 ? 40.014 -111.032 -7.296 1.00 49.23 314 THR B C 1
ATOM 8367 O O . THR B 1 160 ? 39.213 -110.964 -6.359 1.00 48.88 314 THR B O 1
ATOM 8371 N N . PHE B 1 161 ? 39.638 -111.054 -8.573 1.00 45.08 315 PHE B N 1
ATOM 8372 C CA . PHE B 1 161 ? 38.232 -110.919 -8.951 1.00 50.30 315 PHE B CA 1
ATOM 8373 C C . PHE B 1 161 ? 37.741 -112.107 -9.785 1.00 56.14 315 PHE B C 1
ATOM 8374 O O . PHE B 1 161 ? 38.464 -112.604 -10.652 1.00 56.80 315 PHE B O 1
ATOM 8382 N N . ILE B 1 162 ? 36.516 -112.559 -9.511 1.00 48.58 316 ILE B N 1
ATOM 8383 C CA . ILE B 1 162 ? 35.834 -113.517 -10.376 1.00 48.16 316 ILE B CA 1
ATOM 8384 C C . ILE B 1 162 ? 34.532 -112.903 -10.845 1.00 48.88 316 ILE B C 1
ATOM 8385 O O . ILE B 1 162 ? 33.646 -112.633 -10.037 1.00 49.72 316 ILE B O 1
ATOM 8390 N N . ILE B 1 163 ? 34.431 -112.680 -12.156 1.00 54.99 317 ILE B N 1
ATOM 8391 C CA . ILE B 1 163 ? 33.272 -112.024 -12.761 1.00 54.88 317 ILE B CA 1
ATOM 8392 C C . ILE B 1 163 ? 32.326 -112.990 -13.467 1.00 53.86 317 ILE B C 1
ATOM 8393 O O . ILE B 1 163 ? 32.743 -113.804 -14.296 1.00 58.12 317 ILE B O 1
ATOM 8398 N N . LYS B 1 164 ? 31.046 -112.868 -13.129 1.00 56.75 318 LYS B N 1
ATOM 8399 C CA . LYS B 1 164 ? 29.974 -113.625 -13.755 1.00 56.83 318 LYS B CA 1
ATOM 8400 C C . LYS B 1 164 ? 28.968 -112.681 -14.416 1.00 61.74 318 LYS B C 1
ATOM 8401 O O . LYS B 1 164 ? 28.379 -111.804 -13.759 1.00 54.33 318 LYS B O 1
ATOM 8407 N N . ILE B 1 165 ? 28.765 -112.863 -15.718 1.00 64.54 319 ILE B N 1
ATOM 8408 C CA . ILE B 1 165 ? 27.777 -112.070 -16.435 1.00 62.32 319 ILE B CA 1
ATOM 8409 C C . ILE B 1 165 ? 26.702 -112.951 -17.082 1.00 64.65 319 ILE B C 1
ATOM 8410 O O . ILE B 1 165 ? 26.996 -113.980 -17.702 1.00 59.22 319 ILE B O 1
ATOM 8415 N N . ILE B 1 166 ? 25.450 -112.540 -16.898 1.00 67.67 320 ILE B N 1
ATOM 8416 C CA . ILE B 1 166 ? 24.313 -113.106 -17.606 1.00 59.31 320 ILE B CA 1
ATOM 8417 C C . ILE B 1 166 ? 23.884 -112.128 -18.678 1.00 62.12 320 ILE B C 1
ATOM 8418 O O . ILE B 1 166 ? 23.581 -110.973 -18.375 1.00 64.06 320 ILE B O 1
ATOM 8423 N N . ARG B 1 167 ? 23.849 -112.606 -19.922 1.00 69.83 321 ARG B N 1
ATOM 8424 C CA . ARG B 1 167 ? 23.547 -111.791 -21.101 1.00 66.21 321 ARG B CA 1
ATOM 8425 C C . ARG B 1 167 ? 22.672 -112.526 -22.097 1.00 66.82 321 ARG B C 1
ATOM 8426 O O . ARG B 1 167 ? 22.669 -113.758 -22.125 1.00 69.80 321 ARG B O 1
ATOM 8434 N N . ASP B 1 168 ? 21.969 -111.775 -22.945 1.00 73.69 322 ASP B N 1
ATOM 8435 C CA . ASP B 1 168 ? 21.304 -112.358 -24.114 1.00 64.13 322 ASP B CA 1
ATOM 8436 C C . ASP B 1 168 ? 22.373 -112.880 -25.053 1.00 68.07 322 ASP B C 1
ATOM 8437 O O . ASP B 1 168 ? 23.459 -112.317 -25.116 1.00 75.38 322 ASP B O 1
ATOM 8442 N N . GLU B 1 169 ? 22.077 -113.949 -25.781 1.00 73.30 323 GLU B N 1
ATOM 8443 C CA . GLU B 1 169 ? 23.107 -114.643 -26.552 1.00 69.72 323 GLU B CA 1
ATOM 8444 C C . GLU B 1 169 ? 23.606 -113.873 -27.777 1.00 67.40 323 GLU B C 1
ATOM 8445 O O . GLU B 1 169 ? 24.696 -114.151 -28.282 1.00 63.24 323 GLU B O 1
ATOM 8451 N N . GLN B 1 170 ? 22.817 -112.916 -28.259 1.00 65.08 324 GLN B N 1
ATOM 8452 C CA . GLN B 1 170 ? 23.257 -112.029 -29.342 1.00 72.38 324 GLN B CA 1
ATOM 8453 C C . GLN B 1 170 ? 24.499 -111.185 -28.979 1.00 73.83 324 GLN B C 1
ATOM 8454 O O . GLN B 1 170 ? 25.348 -110.909 -29.829 1.00 55.46 324 GLN B O 1
ATOM 8460 N N . TYR B 1 171 ? 24.584 -110.786 -27.709 1.00 77.08 325 TYR B N 1
ATOM 8461 C CA . TYR B 1 171 ? 25.676 -109.965 -27.177 1.00 64.83 325 TYR B CA 1
ATOM 8462 C C . TYR B 1 171 ? 26.957 -110.738 -26.847 1.00 67.31 325 TYR B C 1
ATOM 8463 O O . TYR B 1 171 ? 26.893 -111.865 -26.354 1.00 68.43 325 TYR B O 1
ATOM 8472 N N . THR B 1 172 ? 28.117 -110.132 -27.100 1.00 60.74 326 THR B N 1
ATOM 8473 C CA . THR B 1 172 ? 29.363 -110.631 -26.516 1.00 59.53 326 THR B CA 1
ATOM 8474 C C . THR B 1 172 ? 29.572 -109.938 -25.162 1.00 63.83 326 THR B C 1
ATOM 8475 O O . THR B 1 172 ? 29.161 -108.787 -24.970 1.00 64.44 326 THR B O 1
ATOM 8479 N N . ALA B 1 173 ? 30.174 -110.645 -24.211 1.00 58.07 327 ALA B N 1
ATOM 8480 C CA . ALA B 1 173 ? 30.540 -110.029 -22.947 1.00 54.90 327 ALA B CA 1
ATOM 8481 C C . ALA B 1 173 ? 32.016 -110.268 -22.706 1.00 56.15 327 ALA B C 1
ATOM 8482 O O . ALA B 1 173 ? 32.514 -111.380 -22.840 1.00 52.52 327 ALA B O 1
ATOM 8484 N N . LEU B 1 174 ? 32.713 -109.188 -22.384 1.00 56.07 328 LEU B N 1
ATOM 8485 C CA . LEU B 1 174 ? 34.147 -109.231 -22.192 1.00 55.32 328 LEU B CA 1
ATOM 8486 C C . LEU B 1 174 ? 34.472 -108.752 -20.799 1.00 57.91 328 LEU B C 1
ATOM 8487 O O . LEU B 1 174 ? 33.667 -108.066 -20.170 1.00 52.98 328 LEU B O 1
ATOM 8492 N N . SER B 1 175 ? 35.653 -109.106 -20.316 1.00 55.60 329 SER B N 1
ATOM 8493 C CA . SER B 1 175 ? 36.071 -108.663 -18.997 1.00 53.22 329 SER B CA 1
ATOM 8494 C C . SER B 1 175 ? 37.586 -108.733 -18.919 1.00 51.85 329 SER B C 1
ATOM 8495 O O . SER B 1 175 ? 38.244 -109.022 -19.912 1.00 53.75 329 SER B O 1
ATOM 8498 N N . ASN B 1 176 ? 38.144 -108.428 -17.759 1.00 49.79 330 ASN B N 1
ATOM 8499 C CA . ASN B 1 176 ? 39.592 -108.366 -17.635 1.00 42.44 330 ASN B CA 1
ATOM 8500 C C . ASN B 1 176 ? 40.277 -109.657 -18.084 1.00 50.67 330 ASN B C 1
ATOM 8501 O O . ASN B 1 176 ? 41.286 -109.625 -18.780 1.00 56.80 330 ASN B O 1
ATOM 8506 N N . MET B 1 177 ? 39.696 -110.794 -17.722 1.00 60.53 331 MET B N 1
ATOM 8507 C CA . MET B 1 177 ? 40.363 -112.081 -17.882 1.00 61.19 331 MET B CA 1
ATOM 8508 C C . MET B 1 177 ? 39.835 -112.891 -19.082 1.00 60.26 331 MET B C 1
ATOM 8509 O O . MET B 1 177 ? 38.801 -112.536 -19.679 1.00 56.03 331 MET B O 1
ATOM 8514 N N . PRO B 1 178 ? 40.561 -113.967 -19.460 1.00 56.63 332 PRO B N 1
ATOM 8515 C CA . PRO B 1 178 ? 40.031 -114.924 -20.442 1.00 62.68 332 PRO B CA 1
ATOM 8516 C C . PRO B 1 178 ? 38.767 -115.604 -19.933 1.00 54.44 332 PRO B C 1
ATOM 8517 O O . PRO B 1 178 ? 38.701 -115.955 -18.763 1.00 61.08 332 PRO B O 1
ATOM 8521 N N . LYS B 1 179 ? 37.771 -115.772 -20.792 1.00 58.90 333 LYS B N 1
ATOM 8522 C CA . LYS B 1 179 ? 36.519 -116.396 -20.373 1.00 62.06 333 LYS B CA 1
ATOM 8523 C C . LYS B 1 179 ? 36.748 -117.864 -20.025 1.00 70.05 333 LYS B C 1
ATOM 8524 O O . LYS B 1 179 ? 37.456 -118.595 -20.736 1.00 65.35 333 LYS B O 1
ATOM 8530 N N . LYS B 1 180 ? 36.176 -118.282 -18.901 1.00 65.86 334 LYS B N 1
ATOM 8531 C CA . LYS B 1 180 ? 36.364 -119.647 -18.420 1.00 72.98 334 LYS B CA 1
ATOM 8532 C C . LYS B 1 180 ? 35.282 -120.581 -18.953 1.00 75.99 334 LYS B C 1
ATOM 8533 O O . LYS B 1 180 ? 35.565 -121.713 -19.345 1.00 68.87 334 LYS B O 1
ATOM 8539 N N . SER B 1 181 ? 34.046 -120.096 -18.979 1.00 69.98 335 SER B N 1
ATOM 8540 C CA . SER B 1 181 ? 32.928 -120.950 -19.309 1.00 72.44 335 SER B CA 1
ATOM 8541 C C . SER B 1 181 ? 31.688 -120.163 -19.683 1.00 79.14 335 SER B C 1
ATOM 8542 O O . SER B 1 181 ? 31.305 -119.220 -18.988 1.00 81.18 335 SER B O 1
ATOM 8545 N N . SER B 1 182 ? 31.070 -120.555 -20.792 1.00 80.78 336 SER B N 1
ATOM 8546 C CA . SER B 1 182 ? 29.695 -120.170 -21.070 1.00 80.88 336 SER B CA 1
ATOM 8547 C C . SER B 1 182 ? 28.806 -121.349 -20.683 1.00 87.09 336 SER B C 1
ATOM 8548 O O . SER B 1 182 ? 29.195 -122.504 -20.839 1.00 91.36 336 SER B O 1
ATOM 8551 N N . VAL B 1 183 ? 27.625 -121.040 -20.164 1.00 80.20 337 VAL B N 1
ATOM 8552 C CA . VAL B 1 183 ? 26.613 -122.016 -19.800 1.00 74.22 337 VAL B CA 1
ATOM 8553 C C . VAL B 1 183 ? 25.278 -121.512 -20.371 1.00 77.82 337 VAL B C 1
ATOM 8554 O O . VAL B 1 183 ? 24.922 -120.369 -20.150 1.00 80.65 337 VAL B O 1
ATOM 8558 N N . VAL B 1 184 ? 24.552 -122.317 -21.140 1.00 80.84 338 VAL B N 1
ATOM 8559 C CA . VAL B 1 184 ? 23.232 -121.878 -21.600 1.00 74.71 338 VAL B CA 1
ATOM 8560 C C . VAL B 1 184 ? 22.250 -122.156 -20.474 1.00 78.52 338 VAL B C 1
ATOM 8561 O O . VAL B 1 184 ? 22.369 -123.167 -19.799 1.00 79.12 338 VAL B O 1
ATOM 8565 N N . LEU B 1 185 ? 21.304 -121.247 -20.251 1.00 82.01 339 LEU B N 1
ATOM 8566 C CA . LEU B 1 185 ? 20.359 -121.354 -19.132 1.00 84.66 339 LEU B CA 1
ATOM 8567 C C . LEU B 1 185 ? 18.898 -121.483 -19.558 1.00 91.13 339 LEU B C 1
ATOM 8568 O O . LEU B 1 185 ? 18.540 -121.207 -20.703 1.00 85.46 339 LEU B O 1
ATOM 8573 N N . ASP B 1 186 ? 18.069 -121.869 -18.588 1.00 99.83 340 ASP B N 1
ATOM 8574 C CA . ASP B 1 186 ? 16.681 -122.283 -18.802 1.00 104.36 340 ASP B CA 1
ATOM 8575 C C . ASP B 1 186 ? 15.754 -121.231 -19.422 1.00 103.98 340 ASP B C 1
ATOM 8576 O O . ASP B 1 186 ? 14.676 -121.577 -19.905 1.00 110.29 340 ASP B O 1
ATOM 8581 N N . ASP B 1 187 ? 16.153 -119.961 -19.415 1.00 101.05 341 ASP B N 1
ATOM 8582 C CA . ASP B 1 187 ? 15.360 -118.933 -20.088 1.00 95.78 341 ASP B CA 1
ATOM 8583 C C . ASP B 1 187 ? 16.003 -118.515 -21.409 1.00 94.42 341 ASP B C 1
ATOM 8584 O O . ASP B 1 187 ? 15.450 -117.696 -22.140 1.00 89.20 341 ASP B O 1
ATOM 8589 N N . GLY B 1 188 ? 17.165 -119.080 -21.718 1.00 89.82 342 GLY B N 1
ATOM 8590 C CA . GLY B 1 188 ? 17.817 -118.797 -22.987 1.00 94.09 342 GLY B CA 1
ATOM 8591 C C . GLY B 1 188 ? 18.781 -117.623 -22.928 1.00 99.41 342 GLY B C 1
ATOM 8592 O O . GLY B 1 188 ? 19.120 -117.008 -23.950 1.00 88.99 342 GLY B O 1
ATOM 8593 N N . LEU B 1 189 ? 19.200 -117.299 -21.707 1.00 94.59 343 LEU B N 1
ATOM 8594 C CA . LEU B 1 189 ? 20.284 -116.360 -21.467 1.00 77.29 343 LEU B CA 1
ATOM 8595 C C . LEU B 1 189 ? 21.543 -117.166 -21.185 1.00 82.62 343 LEU B C 1
ATOM 8596 O O . LEU B 1 189 ? 21.459 -118.320 -20.765 1.00 84.02 343 LEU B O 1
ATOM 8601 N N . VAL B 1 190 ? 22.711 -116.582 -21.417 1.00 77.88 344 VAL B N 1
ATOM 8602 C CA . VAL B 1 190 ? 23.945 -117.304 -21.153 1.00 67.58 344 VAL B CA 1
ATOM 8603 C C . VAL B 1 190 ? 24.574 -116.840 -19.828 1.00 77.20 344 VAL B C 1
ATOM 8604 O O . VAL B 1 190 ? 24.300 -115.739 -19.340 1.00 70.96 344 VAL B O 1
ATOM 8608 N N . GLN B 1 191 ? 25.380 -117.717 -19.234 1.00 77.32 345 GLN B N 1
ATOM 8609 C CA . GLN B 1 191 ? 26.077 -117.452 -17.983 1.00 69.59 345 GLN B CA 1
ATOM 8610 C C . GLN B 1 191 ? 27.555 -117.422 -18.262 1.00 73.87 345 GLN B C 1
ATOM 8611 O O . GLN B 1 191 ? 28.211 -118.469 -18.246 1.00 73.06 345 GLN B O 1
ATOM 8617 N N . ASP B 1 192 ? 28.087 -116.235 -18.538 1.00 69.00 346 ASP B N 1
ATOM 8618 C CA . ASP B 1 192 ? 29.530 -116.119 -18.726 1.00 69.89 346 ASP B CA 1
ATOM 8619 C C . ASP B 1 192 ? 30.260 -116.068 -17.385 1.00 64.84 346 ASP B C 1
ATOM 8620 O O . ASP B 1 192 ? 29.820 -115.436 -16.417 1.00 63.99 346 ASP B O 1
ATOM 8625 N N . GLU B 1 193 ? 31.364 -116.788 -17.327 1.00 60.89 347 GLU B N 1
ATOM 8626 C CA . GLU B 1 193 ? 32.217 -116.749 -16.170 1.00 64.68 347 GLU B CA 1
ATOM 8627 C C . GLU B 1 193 ? 33.631 -116.559 -16.673 1.00 64.54 347 GLU B C 1
ATOM 8628 O O . GLU B 1 193 ? 34.019 -117.127 -17.683 1.00 64.69 347 GLU B O 1
ATOM 8634 N N . PHE B 1 194 ? 34.405 -115.743 -15.981 1.00 60.29 348 PHE B N 1
ATOM 8635 C CA . PHE B 1 194 ? 35.752 -115.483 -16.443 1.00 62.32 348 PHE B CA 1
ATOM 8636 C C . PHE B 1 194 ? 36.721 -116.039 -15.431 1.00 54.23 348 PHE B C 1
ATOM 8637 O O . PHE B 1 194 ? 36.357 -116.228 -14.279 1.00 56.17 348 PHE B O 1
ATOM 8645 N N . SER B 1 195 ? 37.934 -116.344 -15.876 1.00 58.26 349 SER B N 1
ATOM 8646 C CA . SER B 1 195 ? 38.988 -116.814 -14.985 1.00 57.16 349 SER B CA 1
ATOM 8647 C C . SER B 1 195 ? 39.200 -115.850 -13.816 1.00 63.94 349 SER B C 1
ATOM 8648 O O . SER B 1 195 ? 38.809 -114.678 -13.891 1.00 66.42 349 SER B O 1
ATOM 8651 N N . GLU B 1 196 ? 39.801 -116.349 -12.738 1.00 52.94 350 GLU B N 1
ATOM 8652 C CA . GLU B 1 196 ? 40.115 -115.525 -11.577 1.00 52.85 350 GLU B CA 1
ATOM 8653 C C . GLU B 1 196 ? 41.289 -114.591 -11.872 1.00 56.34 350 GLU B C 1
ATOM 8654 O O . GLU B 1 196 ? 42.297 -115.017 -12.444 1.00 58.08 350 GLU B O 1
ATOM 8660 N N . SER B 1 197 ? 41.161 -113.325 -11.474 1.00 49.11 351 SER B N 1
ATOM 8661 C CA . SER B 1 197 ? 42.163 -112.327 -11.828 1.00 49.11 351 SER B CA 1
ATOM 8662 C C . SER B 1 197 ? 43.405 -112.458 -10.993 1.00 47.91 351 SER B C 1
ATOM 8663 O O . SER B 1 197 ? 43.395 -113.061 -9.924 1.00 56.37 351 SER B O 1
ATOM 8666 N N . VAL B 1 198 ? 44.481 -111.884 -11.501 1.00 41.96 352 VAL B N 1
ATOM 8667 C CA . VAL B 1 198 ? 45.629 -111.566 -10.685 1.00 47.68 352 VAL B CA 1
ATOM 8668 C C . VAL B 1 198 ? 45.196 -110.520 -9.631 1.00 46.47 352 VAL B C 1
ATOM 8669 O O . VAL B 1 198 ? 44.191 -109.831 -9.811 1.00 43.05 352 VAL B O 1
ATOM 8673 N N . LYS B 1 199 ? 45.945 -110.405 -8.542 1.00 44.33 353 LYS B N 1
ATOM 8674 C CA . LYS B 1 199 ? 45.681 -109.375 -7.540 1.00 47.86 353 LYS B CA 1
ATOM 8675 C C . LYS B 1 199 ? 45.716 -107.969 -8.167 1.00 54.15 353 LYS B C 1
ATOM 8676 O O . LYS B 1 199 ? 46.708 -107.602 -8.789 1.00 50.52 353 LYS B O 1
ATOM 8682 N N . MET B 1 200 ? 44.646 -107.188 -7.994 1.00 44.37 354 MET B N 1
ATOM 8683 C CA . MET B 1 200 ? 44.582 -105.856 -8.588 1.00 40.95 354 MET B CA 1
ATOM 8684 C C . MET B 1 200 ? 43.633 -104.872 -7.869 1.00 47.63 354 MET B C 1
ATOM 8685 O O . MET B 1 200 ? 42.897 -105.253 -6.959 1.00 45.60 354 MET B O 1
ATOM 8690 N N . SER B 1 201 ? 43.651 -103.606 -8.286 1.00 40.46 355 SER B N 1
ATOM 8691 C CA . SER B 1 201 ? 42.783 -102.588 -7.674 1.00 40.45 355 SER B CA 1
ATOM 8692 C C . SER B 1 201 ? 41.388 -102.568 -8.292 1.00 38.08 355 SER B C 1
ATOM 8693 O O . SER B 1 201 ? 41.226 -102.869 -9.473 1.00 42.85 355 SER B O 1
ATOM 8696 N N . THR B 1 202 ? 40.389 -102.215 -7.486 1.00 37.11 356 THR B N 1
ATOM 8697 C CA . THR B 1 202 ? 39.008 -102.180 -7.945 1.00 43.51 356 THR B CA 1
ATOM 8698 C C . THR B 1 202 ? 38.828 -101.287 -9.154 1.00 42.90 356 THR B C 1
ATOM 8699 O O . THR B 1 202 ? 38.017 -101.593 -10.022 1.00 40.32 356 THR B O 1
ATOM 8703 N N . TYR B 1 203 ? 39.580 -100.193 -9.239 1.00 40.72 357 TYR B N 1
ATOM 8704 C CA . TYR B 1 203 ? 39.318 -99.240 -10.316 1.00 42.51 357 TYR B CA 1
ATOM 8705 C C . TYR B 1 203 ? 39.710 -99.835 -11.685 1.00 42.78 357 TYR B C 1
ATOM 8706 O O . TYR B 1 203 ? 39.375 -99.269 -12.724 1.00 41.79 357 TYR B O 1
ATOM 8715 N N . LEU B 1 204 ? 40.384 -100.988 -11.681 1.00 39.91 358 LEU B N 1
ATOM 8716 C CA . LEU B 1 204 ? 40.806 -101.639 -12.923 1.00 39.10 358 LEU B CA 1
ATOM 8717 C C . LEU B 1 204 ? 39.863 -102.733 -13.402 1.00 43.90 358 LEU B C 1
ATOM 8718 O O . LEU B 1 204 ? 39.941 -103.142 -14.553 1.00 48.24 358 LEU B O 1
ATOM 8723 N N . VAL B 1 205 ? 38.981 -103.212 -12.524 1.00 49.51 359 VAL B N 1
ATOM 8724 C CA . VAL B 1 205 ? 37.942 -104.172 -12.917 1.00 45.18 359 VAL B CA 1
ATOM 8725 C C . VAL B 1 205 ? 37.104 -103.587 -14.054 1.00 51.00 359 VAL B C 1
ATOM 8726 O O . VAL B 1 205 ? 36.700 -102.422 -13.997 1.00 51.82 359 VAL B O 1
ATOM 8730 N N . ALA B 1 206 ? 36.856 -104.378 -15.095 1.00 51.26 360 ALA B N 1
ATOM 8731 C CA . ALA B 1 206 ? 36.013 -103.903 -16.188 1.00 47.73 360 ALA B CA 1
ATOM 8732 C C . ALA B 1 206 ? 35.333 -105.037 -16.894 1.00 55.71 360 ALA B C 1
ATOM 8733 O O . ALA B 1 206 ? 35.819 -106.168 -16.896 1.00 57.70 360 ALA B O 1
ATOM 8735 N N . PHE B 1 207 ? 34.213 -104.704 -17.517 1.00 49.68 361 PHE B N 1
ATOM 8736 C CA . PHE B 1 207 ? 33.458 -105.633 -18.329 1.00 57.16 361 PHE B CA 1
ATOM 8737 C C . PHE B 1 207 ? 32.603 -104.855 -19.323 1.00 58.28 361 PHE B C 1
ATOM 8738 O O . PHE B 1 207 ? 32.132 -103.760 -19.008 1.00 50.20 361 PHE B O 1
ATOM 8746 N N . ILE B 1 208 ? 32.437 -105.423 -20.521 1.00 58.63 362 ILE B N 1
ATOM 8747 C CA . ILE B 1 208 ? 31.604 -104.857 -21.592 1.00 54.73 362 ILE B CA 1
ATOM 8748 C C . ILE B 1 208 ? 30.541 -105.861 -22.064 1.00 61.16 362 ILE B C 1
ATOM 8749 O O . ILE B 1 208 ? 30.831 -107.055 -22.174 1.00 57.35 362 ILE B O 1
ATOM 8754 N N . VAL B 1 209 ? 29.319 -105.387 -22.323 1.00 57.07 363 VAL B N 1
ATOM 8755 C CA . VAL B 1 209 ? 28.262 -106.218 -22.916 1.00 52.86 363 VAL B CA 1
ATOM 8756 C C . VAL B 1 209 ? 27.688 -105.579 -24.185 1.00 66.64 363 VAL B C 1
ATOM 8757 O O . VAL B 1 209 ? 27.126 -104.473 -24.134 1.00 68.46 363 VAL B O 1
ATOM 8761 N N . GLY B 1 210 ? 27.813 -106.256 -25.324 1.00 62.56 364 GLY B N 1
ATOM 8762 C CA . GLY B 1 210 ? 27.285 -105.698 -26.559 1.00 57.82 364 GLY B CA 1
ATOM 8763 C C . GLY B 1 210 ? 27.701 -106.451 -27.803 1.00 62.05 364 GLY B C 1
ATOM 8764 O O . GLY B 1 210 ? 28.564 -107.322 -27.755 1.00 66.25 364 GLY B O 1
ATOM 8765 N N . GLU B 1 211 ? 27.090 -106.109 -28.931 1.00 64.24 365 GLU B N 1
ATOM 8766 C CA . GLU B 1 211 ? 27.366 -106.813 -30.181 1.00 65.46 365 GLU B CA 1
ATOM 8767 C C . GLU B 1 211 ? 28.613 -106.255 -30.845 1.00 54.82 365 GLU B C 1
ATOM 8768 O O . GLU B 1 211 ? 28.641 -105.108 -31.267 1.00 60.45 365 GLU B O 1
ATOM 8774 N N . MET B 1 212 ? 29.654 -107.072 -30.905 1.00 56.86 366 MET B N 1
ATOM 8775 C CA . MET B 1 212 ? 30.940 -106.630 -31.401 1.00 54.13 366 MET B CA 1
ATOM 8776 C C . MET B 1 212 ? 31.587 -107.712 -32.223 1.00 57.98 366 MET B C 1
ATOM 8777 O O . MET B 1 212 ? 31.406 -108.891 -31.926 1.00 61.62 366 MET B O 1
ATOM 8782 N N . LYS B 1 213 ? 32.343 -107.307 -33.242 1.00 51.03 367 LYS B N 1
ATOM 8783 C CA . LYS B 1 213 ? 33.198 -108.215 -34.002 1.00 61.17 367 LYS B CA 1
ATOM 8784 C C . LYS B 1 213 ? 34.636 -108.037 -33.535 1.00 63.71 367 LYS B C 1
ATOM 8785 O O . LYS B 1 213 ? 34.933 -107.103 -32.791 1.00 64.81 367 LYS B O 1
ATOM 8791 N N . ASN B 1 214 ? 35.526 -108.924 -33.968 1.00 57.90 368 ASN B N 1
ATOM 8792 C CA . ASN B 1 214 ? 36.912 -108.861 -33.523 1.00 63.01 368 ASN B CA 1
ATOM 8793 C C . ASN B 1 214 ? 37.941 -109.250 -34.580 1.00 61.82 368 ASN B C 1
ATOM 8794 O O . ASN B 1 214 ? 37.612 -109.765 -35.650 1.00 65.92 368 ASN B O 1
ATOM 8799 N N . LEU B 1 215 ? 39.194 -108.982 -34.252 1.00 58.12 369 LEU B N 1
ATOM 8800 C CA . LEU B 1 215 ? 40.304 -109.253 -35.130 1.00 56.81 369 LEU B CA 1
ATOM 8801 C C . LEU B 1 215 ? 41.484 -109.535 -34.220 1.00 63.48 369 LEU B C 1
ATOM 8802 O O . LEU B 1 215 ? 41.813 -108.725 -33.348 1.00 64.55 369 LEU B O 1
ATOM 8807 N N . SER B 1 216 ? 42.107 -110.694 -34.393 1.00 62.64 370 SER B N 1
ATOM 8808 C CA . SER B 1 216 ? 43.067 -111.163 -33.404 1.00 60.78 370 SER B CA 1
ATOM 8809 C C . SER B 1 216 ? 44.377 -111.631 -34.005 1.00 53.91 370 SER B C 1
ATOM 8810 O O . SER B 1 216 ? 44.470 -111.913 -35.193 1.00 65.89 370 SER B O 1
ATOM 8813 N N . GLN B 1 217 ? 45.389 -111.696 -33.153 1.00 53.74 371 GLN B N 1
ATOM 8814 C CA . GLN B 1 217 ? 46.678 -112.240 -33.508 1.00 53.34 371 GLN B CA 1
ATOM 8815 C C . GLN B 1 217 ? 47.422 -112.642 -32.248 1.00 64.24 371 GLN B C 1
ATOM 8816 O O . GLN B 1 217 ? 47.489 -111.878 -31.290 1.00 68.89 371 GLN B O 1
ATOM 8822 N N . ASP B 1 218 ? 47.970 -113.851 -32.254 1.00 74.06 372 ASP B N 1
ATOM 8823 C CA . ASP B 1 218 ? 48.717 -114.380 -31.122 1.00 66.56 372 ASP B CA 1
ATOM 8824 C C . ASP B 1 218 ? 50.159 -113.904 -31.203 1.00 69.66 372 ASP B C 1
ATOM 8825 O O . ASP B 1 218 ? 50.837 -114.161 -32.197 1.00 70.32 372 ASP B O 1
ATOM 8830 N N . VAL B 1 219 ? 50.628 -113.217 -30.164 1.00 70.92 373 VAL B N 1
ATOM 8831 C CA . VAL B 1 219 ? 51.996 -112.698 -30.154 1.00 76.09 373 VAL B CA 1
ATOM 8832 C C . VAL B 1 219 ? 52.997 -113.749 -29.708 1.00 81.13 373 VAL B C 1
ATOM 8833 O O . VAL B 1 219 ? 53.947 -114.066 -30.424 1.00 94.57 373 VAL B O 1
ATOM 8837 N N . ASN B 1 220 ? 52.781 -114.291 -28.521 1.00 77.17 374 ASN B N 1
ATOM 8838 C CA . ASN B 1 220 ? 53.650 -115.333 -28.004 1.00 76.40 374 ASN B CA 1
ATOM 8839 C C . ASN B 1 220 ? 52.917 -116.046 -26.875 1.00 76.70 374 ASN B C 1
ATOM 8840 O O . ASN B 1 220 ? 53.325 -115.998 -25.719 1.00 80.75 374 ASN B O 1
ATOM 8845 N N . GLY B 1 221 ? 51.800 -116.681 -27.218 1.00 65.27 375 GLY B N 1
ATOM 8846 C CA . GLY B 1 221 ? 50.948 -117.308 -26.222 1.00 67.33 375 GLY B CA 1
ATOM 8847 C C . GLY B 1 221 ? 49.877 -116.343 -25.754 1.00 77.67 375 GLY B C 1
ATOM 8848 O O . GLY B 1 221 ? 48.808 -116.747 -25.275 1.00 73.18 375 GLY B O 1
ATOM 8849 N N . THR B 1 222 ? 50.172 -115.054 -25.902 1.00 72.87 376 THR B N 1
ATOM 8850 C CA . THR B 1 222 ? 49.230 -114.002 -25.555 1.00 66.13 376 THR B CA 1
ATOM 8851 C C . THR B 1 222 ? 48.417 -113.592 -26.792 1.00 68.17 376 THR B C 1
ATOM 8852 O O . THR B 1 222 ? 48.974 -113.140 -27.798 1.00 67.60 376 THR B O 1
ATOM 8856 N N . LEU B 1 223 ? 47.099 -113.757 -26.705 1.00 52.45 377 LEU B N 1
ATOM 8857 C CA . LEU B 1 223 ? 46.205 -113.494 -27.822 1.00 55.81 377 LEU B CA 1
ATOM 8858 C C . LEU B 1 223 ? 45.713 -112.039 -27.865 1.00 59.94 377 LEU B C 1
ATOM 8859 O O . LEU B 1 223 ? 44.771 -111.650 -27.154 1.00 53.93 377 LEU B O 1
ATOM 8864 N N . VAL B 1 224 ? 46.340 -111.244 -28.724 1.00 56.86 378 VAL B N 1
ATOM 8865 C CA . VAL B 1 224 ? 45.989 -109.834 -28.857 1.00 55.30 378 VAL B CA 1
ATOM 8866 C C . VAL B 1 224 ? 44.804 -109.627 -29.796 1.00 56.98 378 VAL B C 1
ATOM 8867 O O . VAL B 1 224 ? 44.818 -110.118 -30.910 1.00 63.47 378 VAL B O 1
ATOM 8871 N N . SER B 1 225 ? 43.785 -108.890 -29.358 1.00 57.52 379 SER B N 1
ATOM 8872 C CA . SER B 1 225 ? 42.569 -108.722 -30.158 1.00 53.01 379 SER B CA 1
ATOM 8873 C C . SER B 1 225 ? 41.973 -107.324 -30.092 1.00 59.16 379 SER B C 1
ATOM 8874 O O . SER B 1 225 ? 41.748 -106.802 -29.009 1.00 64.55 379 SER B O 1
ATOM 8877 N N . ILE B 1 226 ? 41.683 -106.728 -31.244 1.00 56.96 380 ILE B N 1
ATOM 8878 C CA . ILE B 1 226 ? 40.958 -105.465 -31.251 1.00 50.59 380 ILE B CA 1
ATOM 8879 C C . ILE B 1 226 ? 39.472 -105.712 -31.505 1.00 53.16 380 ILE B C 1
ATOM 8880 O O . ILE B 1 226 ? 39.112 -106.489 -32.381 1.00 61.79 380 ILE B O 1
ATOM 8885 N N . TYR B 1 227 ? 38.615 -105.044 -30.742 1.00 51.31 381 TYR B N 1
ATOM 8886 C CA . TYR B 1 227 ? 37.167 -105.189 -30.856 1.00 50.69 381 TYR B CA 1
ATOM 8887 C C . TYR B 1 227 ? 36.558 -103.891 -31.357 1.00 53.06 381 TYR B C 1
ATOM 8888 O O . TYR B 1 227 ? 37.104 -102.824 -31.105 1.00 54.94 381 TYR B O 1
ATOM 8897 N N . ALA B 1 228 ? 35.432 -103.990 -32.061 1.00 58.57 382 ALA B N 1
ATOM 8898 C CA . ALA B 1 228 ? 34.644 -102.826 -32.480 1.00 52.97 382 ALA B CA 1
ATOM 8899 C C . ALA B 1 228 ? 33.224 -103.279 -32.765 1.00 53.26 382 ALA B C 1
ATOM 8900 O O . ALA B 1 228 ? 32.969 -104.476 -32.860 1.00 58.47 382 ALA B O 1
ATOM 8902 N N . VAL B 1 229 ? 32.298 -102.334 -32.886 1.00 48.91 383 VAL B N 1
ATOM 8903 C CA . VAL B 1 229 ? 30.967 -102.660 -33.373 1.00 54.82 383 VAL B CA 1
ATOM 8904 C C . VAL B 1 229 ? 31.135 -103.181 -34.798 1.00 61.54 383 VAL B C 1
ATOM 8905 O O . VAL B 1 229 ? 32.125 -102.853 -35.459 1.00 64.64 383 VAL B O 1
ATOM 8909 N N . PRO B 1 230 ? 30.181 -103.998 -35.279 1.00 64.81 384 PRO B N 1
ATOM 8910 C CA . PRO B 1 230 ? 30.400 -104.738 -36.531 1.00 62.63 384 PRO B CA 1
ATOM 8911 C C . PRO B 1 230 ? 30.612 -103.854 -37.750 1.00 61.28 384 PRO B C 1
ATOM 8912 O O . PRO B 1 230 ? 31.332 -104.255 -38.650 1.00 67.70 384 PRO B O 1
ATOM 8916 N N . GLU B 1 231 ? 30.013 -102.670 -37.778 1.00 67.28 385 GLU B N 1
ATOM 8917 C CA . GLU B 1 231 ? 30.150 -101.788 -38.935 1.00 65.95 385 GLU B CA 1
ATOM 8918 C C . GLU B 1 231 ? 31.533 -101.147 -39.018 1.00 67.72 385 GLU B C 1
ATOM 8919 O O . GLU B 1 231 ? 31.932 -100.648 -40.066 1.00 66.90 385 GLU B O 1
ATOM 8925 N N . LYS B 1 232 ? 32.271 -101.153 -37.918 1.00 70.63 386 LYS B N 1
ATOM 8926 C CA . LYS B 1 232 ? 33.553 -100.452 -37.899 1.00 65.84 386 LYS B CA 1
ATOM 8927 C C . LYS B 1 232 ? 34.742 -101.388 -37.856 1.00 65.11 386 LYS B C 1
ATOM 8928 O O . LYS B 1 232 ? 35.884 -100.931 -37.783 1.00 70.94 386 LYS B O 1
ATOM 8934 N N . ILE B 1 233 ? 34.488 -102.693 -37.916 1.00 63.18 387 ILE B N 1
ATOM 8935 C CA . ILE B 1 233 ? 35.556 -103.681 -37.722 1.00 63.54 387 ILE B CA 1
ATOM 8936 C C . ILE B 1 233 ? 36.628 -103.602 -38.823 1.00 57.71 387 ILE B C 1
ATOM 8937 O O . ILE B 1 233 ? 37.712 -104.159 -38.686 1.00 59.84 387 ILE B O 1
ATOM 8942 N N . GLY B 1 234 ? 36.340 -102.873 -39.898 1.00 59.94 388 GLY B N 1
ATOM 8943 C CA . GLY B 1 234 ? 37.293 -102.713 -40.982 1.00 56.34 388 GLY B CA 1
ATOM 8944 C C . GLY B 1 234 ? 38.368 -101.678 -40.695 1.00 67.37 388 GLY B C 1
ATOM 8945 O O . GLY B 1 234 ? 39.483 -101.748 -41.220 1.00 59.13 388 GLY B O 1
ATOM 8946 N N . GLN B 1 235 ? 38.030 -100.712 -39.850 1.00 63.88 389 GLN B N 1
ATOM 8947 C CA . GLN B 1 235 ? 38.954 -99.645 -39.511 1.00 65.35 389 GLN B CA 1
ATOM 8948 C C . GLN B 1 235 ? 39.882 -100.051 -38.368 1.00 62.52 389 GLN B C 1
ATOM 8949 O O . GLN B 1 235 ? 40.238 -99.223 -37.529 1.00 61.08 389 GLN B O 1
ATOM 8955 N N . VAL B 1 236 ? 40.287 -101.311 -38.322 1.00 61.71 390 VAL B N 1
ATOM 8956 C CA . VAL B 1 236 ? 40.887 -101.804 -37.095 1.00 55.42 390 VAL B CA 1
ATOM 8957 C C . VAL B 1 236 ? 42.327 -102.280 -37.254 1.00 54.19 390 VAL B C 1
ATOM 8958 O O . VAL B 1 236 ? 43.015 -102.558 -36.265 1.00 54.14 390 VAL B O 1
ATOM 8962 N N . HIS B 1 237 ? 42.783 -102.354 -38.497 1.00 57.83 391 HIS B N 1
ATOM 8963 C CA . HIS B 1 237 ? 44.022 -103.055 -38.791 1.00 55.95 391 HIS B CA 1
ATOM 8964 C C . HIS B 1 237 ? 45.238 -102.348 -38.261 1.00 55.85 391 HIS B C 1
ATOM 8965 O O . HIS B 1 237 ? 46.145 -103.002 -37.746 1.00 58.37 391 HIS B O 1
ATOM 8972 N N . TYR B 1 238 ? 45.273 -101.024 -38.388 1.00 58.04 392 TYR B N 1
ATOM 8973 C CA . TYR B 1 238 ? 46.444 -100.283 -37.946 1.00 52.38 392 TYR B CA 1
ATOM 8974 C C . TYR B 1 238 ? 46.627 -100.459 -36.438 1.00 52.69 392 TYR B C 1
ATOM 8975 O O . TYR B 1 238 ? 47.751 -100.598 -35.962 1.00 51.49 392 TYR B O 1
ATOM 8984 N N . ALA B 1 239 ? 45.519 -100.490 -35.699 1.00 48.45 393 ALA B N 1
ATOM 8985 C CA . ALA B 1 239 ? 45.575 -100.654 -34.249 1.00 44.15 393 ALA B CA 1
ATOM 8986 C C . ALA B 1 239 ? 46.200 -101.989 -33.873 1.00 46.86 393 ALA B C 1
ATOM 8987 O O . ALA B 1 239 ? 47.046 -102.042 -32.978 1.00 47.17 393 ALA B O 1
ATOM 8989 N N . LEU B 1 240 ? 45.825 -103.062 -34.567 1.00 54.90 394 LEU B N 1
ATOM 8990 C CA . LEU B 1 240 ? 46.405 -104.369 -34.256 1.00 55.58 394 LEU B CA 1
ATOM 8991 C C . LEU B 1 240 ? 47.915 -104.458 -34.551 1.00 45.97 394 LEU B C 1
ATOM 8992 O O . LEU B 1 240 ? 48.667 -105.029 -33.765 1.00 55.97 394 LEU B O 1
ATOM 8997 N N . GLU B 1 241 ? 48.370 -103.914 -35.667 1.00 46.68 395 GLU B N 1
ATOM 8998 C CA . GLU B 1 241 ? 49.793 -104.026 -36.003 1.00 50.98 395 GLU B CA 1
ATOM 8999 C C . GLU B 1 241 ? 50.613 -103.201 -35.025 1.00 55.09 395 GLU B C 1
ATOM 9000 O O . GLU B 1 241 ? 51.747 -103.551 -34.664 1.00 61.13 395 GLU B O 1
ATOM 9006 N N . THR B 1 242 ? 50.014 -102.101 -34.588 1.00 56.13 396 THR B N 1
ATOM 9007 C CA . THR B 1 242 ? 50.666 -101.186 -33.675 1.00 56.46 396 THR B CA 1
ATOM 9008 C C . THR B 1 242 ? 50.730 -101.790 -32.291 1.00 52.40 396 THR B C 1
ATOM 9009 O O . THR B 1 242 ? 51.794 -101.805 -31.677 1.00 48.52 396 THR B O 1
ATOM 9013 N N . THR B 1 243 ? 49.595 -102.289 -31.804 1.00 44.50 397 THR B N 1
ATOM 9014 C CA . THR B 1 243 ? 49.584 -102.923 -30.493 1.00 45.69 397 THR B CA 1
ATOM 9015 C C . THR B 1 243 ? 50.644 -104.018 -30.445 1.00 54.36 397 THR B C 1
ATOM 9016 O O . THR B 1 243 ? 51.374 -104.131 -29.457 1.00 57.92 397 THR B O 1
ATOM 9020 N N . VAL B 1 244 ? 50.760 -104.793 -31.524 1.00 48.75 398 VAL B N 1
ATOM 9021 C CA . VAL B 1 244 ? 51.676 -105.928 -31.527 1.00 48.38 398 VAL B CA 1
ATOM 9022 C C . VAL B 1 244 ? 53.116 -105.462 -31.384 1.00 49.78 398 VAL B C 1
ATOM 9023 O O . VAL B 1 244 ? 53.830 -105.957 -30.518 1.00 54.35 398 VAL B O 1
ATOM 9027 N N . LYS B 1 245 ? 53.531 -104.502 -32.207 1.00 50.03 399 LYS B N 1
ATOM 9028 C CA . LYS B 1 245 ? 54.902 -103.982 -32.157 1.00 48.55 399 LYS B CA 1
ATOM 9029 C C . LYS B 1 245 ? 55.286 -103.478 -30.767 1.00 50.87 399 LYS B C 1
ATOM 9030 O O . LYS B 1 245 ? 56.354 -103.822 -30.245 1.00 55.87 399 LYS B O 1
ATOM 9036 N N . LEU B 1 246 ? 54.397 -102.678 -30.173 1.00 45.89 400 LEU B N 1
ATOM 9037 C CA . LEU B 1 246 ? 54.625 -102.068 -28.859 1.00 48.42 400 LEU B CA 1
ATOM 9038 C C . LEU B 1 246 ? 54.571 -103.086 -27.713 1.00 49.88 400 LEU B C 1
ATOM 9039 O O . LEU B 1 246 ? 55.310 -102.961 -26.741 1.00 46.79 400 LEU B O 1
ATOM 9044 N N . LEU B 1 247 ? 53.688 -104.075 -27.811 1.00 40.38 401 LEU B N 1
ATOM 9045 C CA . LEU B 1 247 ? 53.595 -105.086 -26.767 1.00 44.41 401 LEU B CA 1
ATOM 9046 C C . LEU B 1 247 ? 54.895 -105.862 -26.697 1.00 52.51 401 LEU B C 1
ATOM 9047 O O . LEU B 1 247 ? 55.298 -106.328 -25.636 1.00 57.03 401 LEU B O 1
ATOM 9052 N N . GLU B 1 248 ? 55.545 -105.995 -27.849 1.00 52.65 402 GLU B N 1
ATOM 9053 C CA . GLU B 1 248 ? 56.850 -106.625 -27.921 1.00 61.29 402 GLU B CA 1
ATOM 9054 C C . GLU B 1 248 ? 57.902 -105.720 -27.290 1.00 57.44 402 GLU B C 1
ATOM 9055 O O . GLU B 1 248 ? 58.653 -106.147 -26.402 1.00 58.68 402 GLU B O 1
ATOM 9061 N N . PHE B 1 249 ? 57.942 -104.469 -27.741 1.00 48.71 403 PHE B N 1
ATOM 9062 C CA . PHE B 1 249 ? 58.891 -103.502 -27.214 1.00 47.32 403 PHE B CA 1
ATOM 9063 C C . PHE B 1 249 ? 58.852 -103.368 -25.690 1.00 51.53 403 PHE B C 1
ATOM 9064 O O . PHE B 1 249 ? 59.893 -103.298 -25.038 1.00 49.03 403 PHE B O 1
ATOM 9072 N N . PHE B 1 250 ? 57.655 -103.316 -25.121 1.00 46.30 404 PHE B N 1
ATOM 9073 C CA . PHE B 1 250 ? 57.539 -103.066 -23.691 1.00 49.07 404 PHE B CA 1
ATOM 9074 C C . PHE B 1 250 ? 57.964 -104.268 -22.884 1.00 49.29 404 PHE B C 1
ATOM 9075 O O . PHE B 1 250 ? 58.546 -104.126 -21.818 1.00 50.82 404 PHE B O 1
ATOM 9083 N N . GLN B 1 251 ? 57.695 -105.453 -23.401 1.00 55.82 405 GLN B N 1
ATOM 9084 C CA . GLN B 1 251 ? 58.151 -106.655 -22.731 1.00 56.13 405 GLN B CA 1
ATOM 9085 C C . GLN B 1 251 ? 59.667 -106.772 -22.797 1.00 50.37 405 GLN B C 1
ATOM 9086 O O . GLN B 1 251 ? 60.316 -107.193 -21.836 1.00 53.42 405 GLN B O 1
ATOM 9092 N N . ASN B 1 252 ? 60.247 -106.368 -23.913 1.00 50.36 406 ASN B N 1
ATOM 9093 C CA . ASN B 1 252 ? 61.696 -106.421 -24.000 1.00 53.74 406 ASN B CA 1
ATOM 9094 C C . ASN B 1 252 ? 62.325 -105.429 -23.036 1.00 59.63 406 ASN B C 1
ATOM 9095 O O . ASN B 1 252 ? 63.296 -105.757 -22.347 1.00 63.78 406 ASN B O 1
ATOM 9100 N N . TYR B 1 253 ? 61.749 -104.225 -22.966 1.00 65.14 407 TYR B N 1
ATOM 9101 C CA . TYR B 1 253 ? 62.348 -103.128 -22.203 1.00 50.45 407 TYR B CA 1
ATOM 9102 C C . TYR B 1 253 ? 62.164 -103.312 -20.706 1.00 47.78 407 TYR B C 1
ATOM 9103 O O . TYR B 1 253 ? 63.134 -103.233 -19.967 1.00 45.75 407 TYR B O 1
ATOM 9112 N N . PHE B 1 254 ? 60.930 -103.536 -20.255 1.00 40.59 408 PHE B N 1
ATOM 9113 C CA . PHE B 1 254 ? 60.700 -103.727 -18.821 1.00 52.96 408 PHE B CA 1
ATOM 9114 C C . PHE B 1 254 ? 61.177 -105.099 -18.332 1.00 55.69 408 PHE B C 1
ATOM 9115 O O . PHE B 1 254 ? 61.127 -105.369 -17.133 1.00 50.26 408 PHE B O 1
ATOM 9123 N N . GLU B 1 255 ? 61.606 -105.965 -19.253 1.00 59.75 409 GLU B N 1
ATOM 9124 C CA . GLU B 1 255 ? 62.144 -107.282 -18.899 1.00 50.67 409 GLU B CA 1
ATOM 9125 C C . GLU B 1 255 ? 61.190 -108.093 -18.033 1.00 48.67 409 GLU B C 1
ATOM 9126 O O . GLU B 1 255 ? 61.634 -108.901 -17.234 1.00 52.16 409 GLU B O 1
ATOM 9132 N N . ILE B 1 256 ? 59.891 -107.842 -18.175 1.00 48.86 410 ILE B N 1
ATOM 9133 C CA . ILE B 1 256 ? 58.847 -108.547 -17.431 1.00 47.05 410 ILE B CA 1
ATOM 9134 C C . ILE B 1 256 ? 57.708 -108.843 -18.388 1.00 47.11 410 ILE B C 1
ATOM 9135 O O . ILE B 1 256 ? 57.238 -107.957 -19.093 1.00 54.61 410 ILE B O 1
ATOM 9140 N N . GLN B 1 257 ? 57.266 -110.087 -18.440 1.00 54.44 411 GLN B N 1
ATOM 9141 C CA . GLN B 1 257 ? 56.252 -110.451 -19.423 1.00 63.42 411 GLN B CA 1
ATOM 9142 C C . GLN B 1 257 ? 54.871 -109.907 -19.060 1.00 55.42 411 GLN B C 1
ATOM 9143 O O . GLN B 1 257 ? 54.567 -109.660 -17.894 1.00 56.17 411 GLN B O 1
ATOM 9149 N N . TYR B 1 258 ? 54.043 -109.702 -20.073 1.00 52.49 412 TYR B N 1
ATOM 9150 C CA . TYR B 1 258 ? 52.641 -109.416 -19.843 1.00 47.50 412 TYR B CA 1
ATOM 9151 C C . TYR B 1 258 ? 51.982 -110.707 -19.349 1.00 58.38 412 TYR B C 1
ATOM 9152 O O . TYR B 1 258 ? 52.110 -111.756 -19.977 1.00 62.19 412 TYR B O 1
ATOM 9161 N N . PRO B 1 259 ? 51.291 -110.644 -18.205 1.00 55.80 413 PRO B N 1
ATOM 9162 C CA . PRO B 1 259 ? 51.007 -111.893 -17.493 1.00 52.50 413 PRO B CA 1
ATOM 9163 C C . PRO B 1 259 ? 49.653 -112.557 -17.777 1.00 54.91 413 PRO B C 1
ATOM 9164 O O . PRO B 1 259 ? 49.297 -113.512 -17.096 1.00 60.41 413 PRO B O 1
ATOM 9168 N N . LEU B 1 260 ? 48.904 -112.075 -18.755 1.00 60.22 414 LEU B N 1
ATOM 9169 C CA . LEU B 1 260 ? 47.604 -112.671 -19.034 1.00 54.97 414 LEU B CA 1
ATOM 9170 C C . LEU B 1 260 ? 47.664 -113.356 -20.400 1.00 58.15 414 LEU B C 1
ATOM 9171 O O . LEU B 1 260 ? 48.523 -113.038 -21.225 1.00 63.55 414 LEU B O 1
ATOM 9176 N N . LYS B 1 261 ? 46.763 -114.300 -20.644 1.00 61.76 415 LYS B N 1
ATOM 9177 C CA . LYS B 1 261 ? 46.797 -115.046 -21.896 1.00 66.52 415 LYS B CA 1
ATOM 9178 C C . LYS B 1 261 ? 46.025 -114.288 -22.971 1.00 64.89 415 LYS B C 1
ATOM 9179 O O . LYS B 1 261 ? 46.095 -114.599 -24.160 1.00 64.07 415 LYS B O 1
ATOM 9185 N N . LYS B 1 262 ? 45.324 -113.253 -22.527 1.00 60.97 416 LYS B N 1
ATOM 9186 C CA . LYS B 1 262 ? 44.491 -112.436 -23.389 1.00 59.34 416 LYS B CA 1
ATOM 9187 C C . LYS B 1 262 ? 44.828 -110.945 -23.222 1.00 62.20 416 LYS B C 1
ATOM 9188 O O . LYS B 1 262 ? 45.139 -110.515 -22.114 1.00 54.25 416 LYS B O 1
ATOM 9194 N N . LEU B 1 263 ? 44.794 -110.172 -24.312 1.00 58.37 417 LEU B N 1
ATOM 9195 C CA . LEU B 1 263 ? 44.914 -108.706 -24.250 1.00 52.92 417 LEU B CA 1
ATOM 9196 C C . LEU B 1 263 ? 43.975 -108.024 -25.236 1.00 47.86 417 LEU B C 1
ATOM 9197 O O . LEU B 1 263 ? 44.231 -108.019 -26.429 1.00 52.61 417 LEU B O 1
ATOM 9202 N N . ASP B 1 264 ? 42.896 -107.436 -24.735 1.00 49.30 418 ASP B N 1
ATOM 9203 C CA . ASP B 1 264 ? 41.858 -106.861 -25.599 1.00 56.40 418 ASP B CA 1
ATOM 9204 C C . ASP B 1 264 ? 41.815 -105.325 -25.637 1.00 49.74 418 ASP B C 1
ATOM 9205 O O . ASP B 1 264 ? 41.847 -104.674 -24.605 1.00 53.35 418 ASP B O 1
ATOM 9210 N N . LEU B 1 265 ? 41.703 -104.762 -26.833 1.00 50.29 419 LEU B N 1
ATOM 9211 C CA . LEU B 1 265 ? 41.474 -103.328 -27.000 1.00 50.62 419 LEU B CA 1
ATOM 9212 C C . LEU B 1 265 ? 40.114 -103.137 -27.638 1.00 43.33 419 LEU B C 1
ATOM 9213 O O . LEU B 1 265 ? 39.877 -103.669 -28.712 1.00 53.85 419 LEU B O 1
ATOM 9218 N N . VAL B 1 266 ? 39.222 -102.389 -26.995 1.00 43.59 420 VAL B N 1
ATOM 9219 C CA . VAL B 1 266 ? 37.867 -102.196 -27.525 1.00 45.80 420 VAL B CA 1
ATOM 9220 C C . VAL B 1 266 ? 37.568 -100.739 -27.895 1.00 46.83 420 VAL B C 1
ATOM 9221 O O . VAL B 1 266 ? 37.802 -99.829 -27.114 1.00 47.86 420 VAL B O 1
ATOM 9225 N N . ALA B 1 267 ? 37.035 -100.524 -29.091 1.00 53.84 421 ALA B N 1
ATOM 9226 C CA . ALA B 1 267 ? 36.645 -99.190 -29.514 1.00 46.00 421 ALA B CA 1
ATOM 9227 C C . ALA B 1 267 ? 35.195 -98.941 -29.164 1.00 49.98 421 ALA B C 1
ATOM 9228 O O . ALA B 1 267 ? 34.317 -99.348 -29.900 1.00 64.52 421 ALA B O 1
ATOM 9230 N N . ILE B 1 268 ? 34.951 -98.263 -28.046 1.00 53.59 422 ILE B N 1
ATOM 9231 C CA . ILE B 1 268 ? 33.600 -97.957 -27.579 1.00 52.73 422 ILE B CA 1
ATOM 9232 C C . ILE B 1 268 ? 32.977 -96.748 -28.286 1.00 57.63 422 ILE B C 1
ATOM 9233 O O . ILE B 1 268 ? 33.598 -95.690 -28.381 1.00 69.17 422 ILE B O 1
ATOM 9238 N N . PRO B 1 269 ? 31.735 -96.900 -28.776 1.00 59.72 423 PRO B N 1
ATOM 9239 C CA . PRO B 1 269 ? 30.968 -95.830 -29.445 1.00 67.64 423 PRO B CA 1
ATOM 9240 C C . PRO B 1 269 ? 30.654 -94.599 -28.584 1.00 63.74 423 PRO B C 1
ATOM 9241 O O . PRO B 1 269 ? 30.539 -93.502 -29.133 1.00 64.50 423 PRO B O 1
ATOM 9245 N N . ASP B 1 270 ? 30.487 -94.774 -27.276 1.00 62.33 424 ASP B N 1
ATOM 9246 C CA . ASP B 1 270 ? 30.151 -93.651 -26.399 1.00 62.68 424 ASP B CA 1
ATOM 9247 C C . ASP B 1 270 ? 31.031 -93.686 -25.148 1.00 51.43 424 ASP B C 1
ATOM 9248 O O . ASP B 1 270 ? 30.868 -94.555 -24.291 1.00 51.29 424 ASP B O 1
ATOM 9253 N N . PHE B 1 271 ? 31.952 -92.734 -25.044 1.00 46.90 425 PHE B N 1
ATOM 9254 C CA . PHE B 1 271 ? 33.074 -92.847 -24.111 1.00 40.26 425 PHE B CA 1
ATOM 9255 C C . PHE B 1 271 ? 33.701 -91.490 -23.814 1.00 47.50 425 PHE B C 1
ATOM 9256 O O . PHE B 1 271 ? 34.134 -90.806 -24.745 1.00 50.32 425 PHE B O 1
ATOM 9264 N N . GLU B 1 272 ? 33.755 -91.088 -22.538 1.00 48.72 426 GLU B N 1
ATOM 9265 C CA . GLU B 1 272 ? 34.207 -89.731 -22.204 1.00 50.32 426 GLU B CA 1
ATOM 9266 C C . GLU B 1 272 ? 35.728 -89.564 -22.199 1.00 45.70 426 GLU B C 1
ATOM 9267 O O . GLU B 1 272 ? 36.232 -88.629 -22.807 1.00 36.93 426 GLU B O 1
ATOM 9273 N N . ALA B 1 273 ? 36.468 -90.453 -21.545 1.00 43.79 427 ALA B N 1
ATOM 9274 C CA . ALA B 1 273 ? 37.926 -90.329 -21.580 1.00 42.99 427 ALA B CA 1
ATOM 9275 C C . ALA B 1 273 ? 38.412 -90.558 -22.991 1.00 44.06 427 ALA B C 1
ATOM 9276 O O . ALA B 1 273 ? 37.650 -90.989 -23.837 1.00 43.25 427 ALA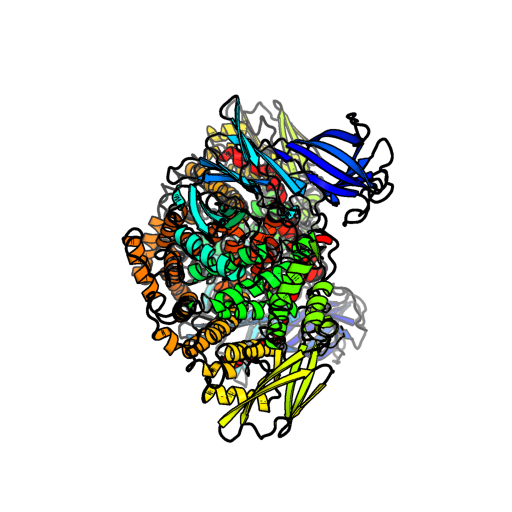 B O 1
ATOM 9278 N N . GLY B 1 274 ? 39.675 -90.232 -23.248 1.00 45.70 428 GLY B N 1
ATOM 9279 C CA . GLY B 1 274 ? 40.323 -90.665 -24.467 1.00 37.47 428 GLY B CA 1
ATOM 9280 C C . GLY B 1 274 ? 40.441 -92.184 -24.461 1.00 44.91 428 GLY B C 1
ATOM 9281 O O . GLY B 1 274 ? 39.960 -92.841 -25.378 1.00 49.48 428 GLY B O 1
ATOM 9282 N N . ALA B 1 275 ? 41.067 -92.737 -23.418 1.00 48.54 429 ALA B N 1
ATOM 9283 C CA . ALA B 1 275 ? 41.188 -94.189 -23.235 1.00 41.64 429 ALA B CA 1
ATOM 9284 C C . ALA B 1 275 ? 41.266 -94.571 -21.747 1.00 46.52 429 ALA B C 1
ATOM 9285 O O . ALA B 1 275 ? 41.275 -93.700 -20.871 1.00 46.00 429 ALA B O 1
ATOM 9287 N N . MET B 1 276 ? 41.302 -95.871 -21.469 1.00 42.39 430 MET B N 1
ATOM 9288 C CA . MET B 1 276 ? 41.354 -96.389 -20.093 1.00 36.92 430 MET B CA 1
ATOM 9289 C C . MET B 1 276 ? 42.101 -97.709 -20.085 1.00 41.74 430 MET B C 1
ATOM 9290 O O . MET B 1 276 ? 42.017 -98.478 -21.036 1.00 52.12 430 MET B O 1
ATOM 9295 N N . GLU B 1 277 ? 42.829 -97.981 -19.015 1.00 41.08 431 GLU B N 1
ATOM 9296 C CA . GLU B 1 277 ? 43.795 -99.069 -19.035 1.00 39.53 431 GLU B CA 1
ATOM 9297 C C . GLU B 1 277 ? 43.403 -100.347 -18.282 1.00 43.70 431 GLU B C 1
ATOM 9298 O O . GLU B 1 277 ? 44.287 -101.130 -17.937 1.00 46.87 431 GLU B O 1
ATOM 9304 N N . ASN B 1 278 ? 42.111 -100.556 -18.022 1.00 44.17 432 ASN B N 1
ATOM 9305 C CA . ASN B 1 278 ? 41.645 -101.790 -17.382 1.00 45.54 432 ASN B CA 1
ATOM 9306 C C . ASN B 1 278 ? 42.448 -103.009 -17.843 1.00 48.10 432 ASN B C 1
ATOM 9307 O O . ASN B 1 278 ? 42.574 -103.255 -19.041 1.00 47.76 432 ASN B O 1
ATOM 9312 N N . TRP B 1 279 ? 43.020 -103.731 -16.881 1.00 43.40 433 TRP B N 1
ATOM 9313 C CA . TRP B 1 279 ? 43.954 -104.819 -17.147 1.00 45.73 433 TRP B CA 1
ATOM 9314 C C . TRP B 1 279 ? 43.365 -105.855 -18.087 1.00 52.73 433 TRP B C 1
ATOM 9315 O O . TRP B 1 279 ? 42.352 -106.494 -17.765 1.00 44.83 433 TRP B O 1
ATOM 9326 N N . GLY B 1 280 ? 43.999 -106.005 -19.249 1.00 45.06 434 GLY B N 1
ATOM 9327 C CA . GLY B 1 280 ? 43.587 -107.001 -20.214 1.00 47.95 434 GLY B CA 1
ATOM 9328 C C . GLY B 1 280 ? 42.385 -106.630 -21.064 1.00 50.86 434 GLY B C 1
ATOM 9329 O O . GLY B 1 280 ? 42.116 -107.311 -22.045 1.00 57.83 434 GLY B O 1
ATOM 9330 N N . LEU B 1 281 ? 41.664 -105.570 -20.693 1.00 47.86 435 LEU B N 1
ATOM 9331 C CA . LEU B 1 281 ? 40.509 -105.083 -21.453 1.00 47.71 435 LEU B CA 1
ATOM 9332 C C . LEU B 1 281 ? 40.552 -103.548 -21.617 1.00 49.36 435 LEU B C 1
ATOM 9333 O O . LEU B 1 281 ? 39.793 -102.806 -20.983 1.00 50.23 435 LEU B O 1
ATOM 9338 N N . LEU B 1 282 ? 41.435 -103.082 -22.490 1.00 47.39 436 LEU B N 1
ATOM 9339 C CA . LEU B 1 282 ? 41.641 -101.649 -22.700 1.00 45.59 436 LEU B CA 1
ATOM 9340 C C . LEU B 1 282 ? 40.495 -101.042 -23.507 1.00 46.58 436 LEU B C 1
ATOM 9341 O O . LEU B 1 282 ? 40.074 -101.618 -24.497 1.00 49.96 436 LEU B O 1
ATOM 9346 N N . THR B 1 283 ? 39.982 -99.888 -23.088 1.00 47.24 437 THR B N 1
ATOM 9347 C CA . THR B 1 283 ? 38.874 -99.260 -23.816 1.00 45.40 437 THR B CA 1
ATOM 9348 C C . THR B 1 283 ? 39.282 -97.908 -24.434 1.00 49.19 437 THR B C 1
ATOM 9349 O O . THR B 1 283 ? 40.138 -97.199 -23.879 1.00 48.15 437 THR B O 1
ATOM 9353 N N . PHE B 1 284 ? 38.682 -97.566 -25.580 1.00 44.40 438 PHE B N 1
ATOM 9354 C CA . PHE B 1 284 ? 39.028 -96.348 -26.331 1.00 42.96 438 PHE B CA 1
ATOM 9355 C C . PHE B 1 284 ? 37.802 -95.646 -26.915 1.00 45.08 438 PHE B C 1
ATOM 9356 O O . PHE B 1 284 ? 36.768 -96.269 -27.124 1.00 52.00 438 PHE B O 1
ATOM 9364 N N . ARG B 1 285 ? 37.920 -94.347 -27.192 1.00 52.91 439 ARG B N 1
ATOM 9365 C CA . ARG B 1 285 ? 36.947 -93.668 -28.052 1.00 43.47 439 ARG B CA 1
ATOM 9366 C C . ARG B 1 285 ? 37.109 -94.271 -29.433 1.00 47.75 439 ARG B C 1
ATOM 9367 O O . ARG B 1 285 ? 38.190 -94.745 -29.771 1.00 51.22 439 ARG B O 1
ATOM 9375 N N . GLU B 1 286 ? 36.074 -94.263 -30.251 1.00 48.67 440 GLU B N 1
ATOM 9376 C CA . GLU B 1 286 ? 36.278 -94.738 -31.611 1.00 46.17 440 GLU B CA 1
ATOM 9377 C C . GLU B 1 286 ? 37.329 -93.888 -32.313 1.00 47.51 440 GLU B C 1
ATOM 9378 O O . GLU B 1 286 ? 38.223 -94.419 -32.963 1.00 45.05 440 GLU B O 1
ATOM 9384 N N . GLU B 1 287 ? 37.242 -92.570 -32.141 1.00 45.01 441 GLU B N 1
ATOM 9385 C CA . GLU B 1 287 ? 38.160 -91.639 -32.800 1.00 48.91 441 GLU B CA 1
ATOM 9386 C C . GLU B 1 287 ? 39.636 -91.847 -32.418 1.00 53.04 441 GLU B C 1
ATOM 9387 O O . GLU B 1 287 ? 40.523 -91.435 -33.163 1.00 56.57 441 GLU B O 1
ATOM 9393 N N . THR B 1 288 ? 39.915 -92.488 -31.287 1.00 38.33 442 THR B N 1
ATOM 9394 C CA . THR B 1 288 ? 41.303 -92.611 -30.852 1.00 36.20 442 THR B CA 1
ATOM 9395 C C . THR B 1 288 ? 41.893 -94.010 -31.071 1.00 49.81 442 THR B C 1
ATOM 9396 O O . THR B 1 288 ? 43.015 -94.284 -30.651 1.00 50.64 442 THR B O 1
ATOM 9400 N N . LEU B 1 289 ? 41.145 -94.906 -31.703 1.00 51.88 443 LEU B N 1
ATOM 9401 C CA . LEU B 1 289 ? 41.661 -96.259 -31.919 1.00 50.38 443 LEU B CA 1
ATOM 9402 C C . LEU B 1 289 ? 41.498 -96.716 -33.371 1.00 47.02 443 LEU B C 1
ATOM 9403 O O . LEU B 1 289 ? 42.400 -97.346 -33.925 1.00 41.28 443 LEU B O 1
ATOM 9408 N N . LEU B 1 290 ? 40.362 -96.376 -33.980 1.00 47.62 444 LEU B N 1
ATOM 9409 C CA . LEU B 1 290 ? 40.116 -96.668 -35.388 1.00 50.48 444 LEU B CA 1
ATOM 9410 C C . LEU B 1 290 ? 40.911 -95.734 -36.282 1.00 49.33 444 LEU B C 1
ATOM 9411 O O . LEU B 1 290 ? 40.983 -94.534 -36.025 1.00 53.56 444 LEU B O 1
ATOM 9416 N N . TYR B 1 291 ? 41.494 -96.293 -37.334 1.00 50.44 445 TYR B N 1
ATOM 9417 C CA . TYR B 1 291 ? 42.251 -95.525 -38.313 1.00 56.83 445 TYR B CA 1
ATOM 9418 C C . TYR B 1 291 ? 42.047 -96.057 -39.733 1.00 59.73 445 TYR B C 1
ATOM 9419 O O . TYR B 1 291 ? 41.956 -97.260 -39.949 1.00 57.58 445 TYR B O 1
ATOM 9428 N N . ASP B 1 292 ? 42.002 -95.138 -40.689 1.00 64.45 446 ASP B N 1
ATOM 9429 C CA . ASP B 1 292 ? 41.812 -95.435 -42.105 1.00 62.95 446 ASP B CA 1
ATOM 9430 C C . ASP B 1 292 ? 42.547 -94.367 -42.908 1.00 66.28 446 ASP B C 1
ATOM 9431 O O . ASP B 1 292 ? 42.214 -93.186 -42.813 1.00 70.45 446 ASP B O 1
ATOM 9436 N N . SER B 1 293 ? 43.530 -94.770 -43.704 1.00 63.21 447 SER B N 1
ATOM 9437 C CA . SER B 1 293 ? 44.375 -93.804 -44.409 1.00 68.20 447 SER B CA 1
ATOM 9438 C C . SER B 1 293 ? 43.633 -92.907 -45.414 1.00 67.42 447 SER B C 1
ATOM 9439 O O . SER B 1 293 ? 44.139 -91.849 -45.790 1.00 59.82 447 SER B O 1
ATOM 9442 N N . ASN B 1 294 ? 42.435 -93.307 -45.833 1.00 70.42 448 ASN B N 1
ATOM 9443 C CA . ASN B 1 294 ? 41.645 -92.483 -46.750 1.00 69.86 448 ASN B CA 1
ATOM 9444 C C . ASN B 1 294 ? 40.982 -91.282 -46.086 1.00 67.35 448 ASN B C 1
ATOM 9445 O O . ASN B 1 294 ? 40.722 -90.270 -46.734 1.00 65.98 448 ASN B O 1
ATOM 9450 N N . THR B 1 295 ? 40.714 -91.402 -44.790 1.00 66.53 449 THR B N 1
ATOM 9451 C CA . THR B 1 295 ? 39.909 -90.423 -44.067 1.00 67.21 449 THR B CA 1
ATOM 9452 C C . THR B 1 295 ? 40.645 -89.816 -42.873 1.00 65.15 449 THR B C 1
ATOM 9453 O O . THR B 1 295 ? 40.272 -88.756 -42.354 1.00 62.92 449 THR B O 1
ATOM 9457 N N . SER B 1 296 ? 41.693 -90.502 -42.437 1.00 62.46 450 SER B N 1
ATOM 9458 C CA . SER B 1 296 ? 42.448 -90.074 -41.274 1.00 52.91 450 SER B CA 1
ATOM 9459 C C . SER B 1 296 ? 43.721 -89.347 -41.667 1.00 59.40 450 SER B C 1
ATOM 9460 O O . SER B 1 296 ? 44.479 -89.802 -42.529 1.00 59.97 450 SER B O 1
ATOM 9463 N N . SER B 1 297 ? 43.962 -88.216 -41.023 1.00 56.91 451 SER B N 1
ATOM 9464 C CA . SER B 1 297 ? 45.150 -87.441 -41.317 1.00 56.50 451 SER B CA 1
ATOM 9465 C C . SER B 1 297 ? 46.392 -87.989 -40.613 1.00 53.39 451 SER B C 1
ATOM 9466 O O . SER B 1 297 ? 46.344 -89.002 -39.898 1.00 53.72 451 SER B O 1
ATOM 9469 N N . MET B 1 298 ? 47.505 -87.299 -40.829 1.00 51.02 452 MET B N 1
ATOM 9470 C CA . MET B 1 298 ? 48.749 -87.605 -40.151 1.00 54.13 452 MET B CA 1
ATOM 9471 C C . MET B 1 298 ? 48.566 -87.526 -38.646 1.00 57.44 452 MET B C 1
ATOM 9472 O O . MET B 1 298 ? 49.117 -88.325 -37.893 1.00 53.04 452 MET B O 1
ATOM 9477 N N . ALA B 1 299 ? 47.794 -86.539 -38.212 1.00 60.88 453 ALA B N 1
ATOM 9478 C CA . ALA B 1 299 ? 47.611 -86.311 -36.791 1.00 62.80 453 ALA B CA 1
ATOM 9479 C C . ALA B 1 299 ? 46.845 -87.480 -36.163 1.00 55.03 453 ALA B C 1
ATOM 9480 O O . ALA B 1 299 ? 47.212 -87.969 -35.088 1.00 52.88 453 ALA B O 1
ATOM 9482 N N . ASP B 1 300 ? 45.795 -87.930 -36.851 1.00 55.66 454 ASP B N 1
ATOM 9483 C CA . ASP B 1 300 ? 45.013 -89.080 -36.406 1.00 50.14 454 ASP B CA 1
ATOM 9484 C C . ASP B 1 300 ? 45.889 -90.324 -36.364 1.00 53.83 454 ASP B C 1
ATOM 9485 O O . ASP B 1 300 ? 45.681 -91.213 -35.539 1.00 51.73 454 ASP B O 1
ATOM 9490 N N . ARG B 1 301 ? 46.875 -90.393 -37.249 1.00 49.41 455 ARG B N 1
ATOM 9491 C CA . ARG B 1 301 ? 47.764 -91.529 -37.213 1.00 46.36 455 ARG B CA 1
ATOM 9492 C C . ARG B 1 301 ? 48.595 -91.459 -35.939 1.00 50.24 455 ARG B C 1
ATOM 9493 O O . ARG B 1 301 ? 48.709 -92.451 -35.212 1.00 50.58 455 ARG B O 1
ATOM 9501 N N . LYS B 1 302 ? 49.151 -90.283 -35.658 1.00 47.71 456 LYS B N 1
ATOM 9502 C CA . LYS B 1 302 ? 49.984 -90.082 -34.479 1.00 39.47 456 LYS B CA 1
ATOM 9503 C C . LYS B 1 302 ? 49.189 -90.283 -33.189 1.00 44.04 456 LYS B C 1
ATOM 9504 O O . LYS B 1 302 ? 49.680 -90.878 -32.237 1.00 40.33 456 LYS B O 1
ATOM 9510 N N . LEU B 1 303 ? 47.957 -89.777 -33.180 1.00 42.64 457 LEU B N 1
ATOM 9511 C CA . LEU B 1 303 ? 47.030 -89.922 -32.060 1.00 38.03 457 LEU B CA 1
ATOM 9512 C C . LEU B 1 303 ? 46.808 -91.373 -31.655 1.00 45.99 457 LEU B C 1
ATOM 9513 O O . LEU B 1 303 ? 46.939 -91.727 -30.491 1.00 48.85 457 LEU B O 1
ATOM 9518 N N . VAL B 1 304 ? 46.430 -92.198 -32.620 1.00 46.96 458 VAL B N 1
ATOM 9519 C CA . VAL B 1 304 ? 46.188 -93.613 -32.382 1.00 42.84 458 VAL B CA 1
ATOM 9520 C C . VAL B 1 304 ? 47.437 -94.324 -31.879 1.00 46.96 458 VAL B C 1
ATOM 9521 O O . VAL B 1 304 ? 47.360 -95.177 -30.993 1.00 49.92 458 VAL B O 1
ATOM 9525 N N . THR B 1 305 ? 48.592 -93.967 -32.430 1.00 45.78 459 THR B N 1
ATOM 9526 C CA . THR B 1 305 ? 49.835 -94.613 -32.024 1.00 44.17 459 THR B CA 1
ATOM 9527 C C . THR B 1 305 ? 50.172 -94.262 -30.583 1.00 44.93 459 THR B C 1
ATOM 9528 O O . THR B 1 305 ? 50.545 -95.143 -29.799 1.00 46.53 459 THR B O 1
ATOM 9532 N N . LYS B 1 306 ? 50.060 -92.981 -30.241 1.00 43.90 460 LYS B N 1
ATOM 9533 C CA . LYS B 1 306 ? 50.350 -92.518 -28.879 1.00 41.00 460 LYS B CA 1
ATOM 9534 C C . LYS B 1 306 ? 49.461 -93.200 -27.857 1.00 43.25 460 LYS B C 1
ATOM 9535 O O . LYS B 1 306 ? 49.945 -93.699 -26.834 1.00 42.11 460 LYS B O 1
ATOM 9541 N N . ILE B 1 307 ? 48.158 -93.216 -28.115 1.00 33.70 461 ILE B N 1
ATOM 9542 C CA . ILE B 1 307 ? 47.257 -93.610 -27.063 1.00 36.43 461 ILE B CA 1
ATOM 9543 C C . ILE B 1 307 ? 47.391 -95.116 -26.800 1.00 47.54 461 ILE B C 1
ATOM 9544 O O . ILE B 1 307 ? 47.248 -95.565 -25.643 1.00 42.64 461 ILE B O 1
ATOM 9549 N N . ILE B 1 308 ? 47.731 -95.880 -27.843 1.00 42.20 462 ILE B N 1
ATOM 9550 C CA . ILE B 1 308 ? 47.984 -97.303 -27.673 1.00 38.88 462 ILE B CA 1
ATOM 9551 C C . ILE B 1 308 ? 49.243 -97.478 -26.847 1.00 40.29 462 ILE B C 1
ATOM 9552 O O . ILE B 1 308 ? 49.267 -98.260 -25.891 1.00 40.54 462 ILE B O 1
ATOM 9557 N N . ALA B 1 309 ? 50.285 -96.734 -27.198 1.00 38.90 463 ALA B N 1
ATOM 9558 C CA . ALA B 1 309 ? 51.523 -96.780 -26.429 1.00 36.41 463 ALA B CA 1
ATOM 9559 C C . ALA B 1 309 ? 51.286 -96.384 -24.940 1.00 42.22 463 ALA B C 1
ATOM 9560 O O . ALA B 1 309 ? 51.859 -96.981 -24.018 1.00 44.93 463 ALA B O 1
ATOM 9562 N N . HIS B 1 310 ? 50.411 -95.406 -24.712 1.00 43.79 464 HIS B N 1
ATOM 9563 C CA . HIS B 1 310 ? 50.095 -94.977 -23.360 1.00 41.00 464 HIS B CA 1
ATOM 9564 C C . HIS B 1 310 ? 49.354 -96.064 -22.579 1.00 41.28 464 HIS B C 1
ATOM 9565 O O . HIS B 1 310 ? 49.761 -96.403 -21.470 1.00 43.00 464 HIS B O 1
ATOM 9572 N N . GLU B 1 311 ? 48.278 -96.614 -23.140 1.00 36.25 465 GLU B N 1
ATOM 9573 C CA . GLU B 1 311 ? 47.518 -97.636 -22.412 1.00 37.18 465 GLU B CA 1
ATOM 9574 C C . GLU B 1 311 ? 48.328 -98.911 -22.202 1.00 41.30 465 GLU B C 1
ATOM 9575 O O . GLU B 1 311 ? 48.194 -99.554 -21.171 1.00 44.28 465 GLU B O 1
ATOM 9581 N N . LEU B 1 312 ? 49.173 -99.278 -23.157 1.00 42.38 466 LEU B N 1
ATOM 9582 C CA . LEU B 1 312 ? 50.026 -100.451 -22.952 1.00 47.70 466 LEU B CA 1
ATOM 9583 C C . LEU B 1 312 ? 51.026 -100.211 -21.822 1.00 43.18 466 LEU B C 1
ATOM 9584 O O . LEU B 1 312 ? 51.240 -101.098 -20.997 1.00 43.14 466 LEU B O 1
ATOM 9589 N N . ALA B 1 313 ? 51.637 -99.028 -21.780 1.00 42.09 467 ALA B N 1
ATOM 9590 C CA . ALA B 1 313 ? 52.568 -98.708 -20.688 1.00 46.23 467 ALA B CA 1
ATOM 9591 C C . ALA B 1 313 ? 51.918 -98.923 -19.326 1.00 39.98 467 ALA B C 1
ATOM 9592 O O . ALA B 1 313 ? 52.550 -99.451 -18.413 1.00 38.07 467 ALA B O 1
ATOM 9594 N N . HIS B 1 314 ? 50.649 -98.531 -19.212 1.00 32.76 468 HIS B N 1
ATOM 9595 C CA . HIS B 1 314 ? 49.903 -98.665 -17.961 1.00 40.33 468 HIS B CA 1
ATOM 9596 C C . HIS B 1 314 ? 49.764 -100.111 -17.447 1.00 47.54 468 HIS B C 1
ATOM 9597 O O . HIS B 1 314 ? 49.407 -100.321 -16.279 1.00 46.42 468 HIS B O 1
ATOM 9604 N N . GLN B 1 315 ? 50.004 -101.103 -18.307 1.00 42.21 469 GLN B N 1
ATOM 9605 C CA . GLN B 1 315 ? 49.798 -102.484 -17.894 1.00 47.99 469 GLN B CA 1
ATOM 9606 C C . GLN B 1 315 ? 50.809 -102.801 -16.814 1.00 45.90 469 GLN B C 1
ATOM 9607 O O . GLN B 1 315 ? 50.484 -103.477 -15.842 1.00 51.19 469 GLN B O 1
ATOM 9613 N N . TRP B 1 316 ? 52.013 -102.267 -16.967 1.00 41.92 470 TRP B N 1
ATOM 9614 C CA . TRP B 1 316 ? 53.029 -102.313 -15.923 1.00 48.94 470 TRP B CA 1
ATOM 9615 C C . TRP B 1 316 ? 52.852 -101.184 -14.894 1.00 49.29 470 TRP B C 1
ATOM 9616 O O . TRP B 1 316 ? 52.655 -101.440 -13.697 1.00 40.03 470 TRP B O 1
ATOM 9627 N N . PHE B 1 317 ? 52.928 -99.939 -15.366 1.00 46.90 471 PHE B N 1
ATOM 9628 C CA . PHE B 1 317 ? 52.865 -98.775 -14.489 1.00 43.67 471 PHE B CA 1
ATOM 9629 C C . PHE B 1 317 ? 51.434 -98.325 -14.241 1.00 46.14 471 PHE B C 1
ATOM 9630 O O . PHE B 1 317 ? 50.922 -97.401 -14.896 1.00 48.74 471 PHE B O 1
ATOM 9638 N N . GLY B 1 318 ? 50.792 -98.970 -13.281 1.00 42.28 472 GLY B N 1
ATOM 9639 C CA . GLY B 1 318 ? 49.411 -98.683 -12.986 1.00 43.10 472 GLY B CA 1
ATOM 9640 C C . GLY B 1 318 ? 48.716 -99.943 -12.529 1.00 49.12 472 GLY B C 1
ATOM 9641 O O . GLY B 1 318 ? 48.117 -99.984 -11.453 1.00 43.60 472 GLY B O 1
ATOM 9642 N N . ASN B 1 319 ? 48.799 -100.982 -13.349 1.00 39.03 473 ASN B N 1
ATOM 9643 C CA . ASN B 1 319 ? 48.089 -102.210 -13.038 1.00 51.88 473 ASN B CA 1
ATOM 9644 C C . ASN B 1 319 ? 48.965 -103.142 -12.221 1.00 45.72 473 ASN B C 1
ATOM 9645 O O . ASN B 1 319 ? 48.588 -103.566 -11.125 1.00 46.63 473 ASN B O 1
ATOM 9650 N N . LEU B 1 320 ? 50.146 -103.431 -12.756 1.00 45.69 474 LEU B N 1
ATOM 9651 C CA . LEU B 1 320 ? 51.121 -104.287 -12.097 1.00 41.91 474 LEU B CA 1
ATOM 9652 C C . LEU B 1 320 ? 51.660 -103.646 -10.813 1.00 46.05 474 LEU B C 1
ATOM 9653 O O . LEU B 1 320 ? 51.711 -104.273 -9.764 1.00 46.65 474 LEU B O 1
ATOM 9658 N N . VAL B 1 321 ? 52.072 -102.392 -10.910 1.00 43.96 475 VAL B N 1
ATOM 9659 C CA . VAL B 1 321 ? 52.529 -101.643 -9.748 1.00 44.35 475 VAL B CA 1
ATOM 9660 C C . VAL B 1 321 ? 51.641 -100.424 -9.638 1.00 45.02 475 VAL B C 1
ATOM 9661 O O . VAL B 1 321 ? 51.412 -99.762 -10.633 1.00 44.39 475 VAL B O 1
ATOM 9665 N N . THR B 1 322 ? 51.126 -100.136 -8.441 1.00 51.85 476 THR B N 1
ATOM 9666 C CA . THR B 1 322 ? 50.109 -99.088 -8.266 1.00 45.41 476 THR B CA 1
ATOM 9667 C C . THR B 1 322 ? 50.388 -98.155 -7.087 1.00 46.03 476 THR B C 1
ATOM 9668 O O . THR B 1 322 ? 50.797 -98.585 -6.018 1.00 43.94 476 THR B O 1
ATOM 9672 N N . MET B 1 323 ? 50.189 -96.868 -7.312 1.00 45.86 477 MET B N 1
ATOM 9673 C CA . MET B 1 323 ? 50.131 -95.870 -6.248 1.00 41.01 477 MET B CA 1
ATOM 9674 C C . MET B 1 323 ? 49.295 -96.347 -5.060 1.00 48.07 477 MET B C 1
ATOM 9675 O O . MET B 1 323 ? 48.209 -96.913 -5.237 1.00 40.39 477 MET B O 1
ATOM 9680 N N . LYS B 1 324 ? 49.792 -96.099 -3.853 1.00 46.11 478 LYS B N 1
ATOM 9681 C CA . LYS B 1 324 ? 49.067 -96.474 -2.657 1.00 41.22 478 LYS B CA 1
ATOM 9682 C C . LYS B 1 324 ? 47.793 -95.607 -2.462 1.00 42.62 478 LYS B C 1
ATOM 9683 O O . LYS B 1 324 ? 46.761 -96.110 -2.001 1.00 45.36 478 LYS B O 1
ATOM 9689 N N . TRP B 1 325 ? 47.854 -94.327 -2.834 1.00 36.75 479 TRP B N 1
ATOM 9690 C CA . TRP B 1 325 ? 46.717 -93.394 -2.703 1.00 37.78 479 TRP B CA 1
ATOM 9691 C C . TRP B 1 325 ? 46.811 -92.320 -3.786 1.00 36.12 479 TRP B C 1
ATOM 9692 O O . TRP B 1 325 ? 47.863 -92.180 -4.414 1.00 39.68 479 TRP B O 1
ATOM 9703 N N . TRP B 1 326 ? 45.734 -91.573 -4.029 1.00 32.56 480 TRP B N 1
ATOM 9704 C CA . TRP B 1 326 ? 45.670 -90.690 -5.218 1.00 38.37 480 TRP B CA 1
ATOM 9705 C C . TRP B 1 326 ? 46.609 -89.467 -5.174 1.00 41.07 480 TRP B C 1
ATOM 9706 O O . TRP B 1 326 ? 46.844 -88.796 -6.189 1.00 34.16 480 TRP B O 1
ATOM 9717 N N . ASN B 1 327 ? 47.154 -89.178 -4.004 1.00 45.84 481 ASN B N 1
ATOM 9718 C CA . ASN B 1 327 ? 48.155 -88.129 -3.905 1.00 42.65 481 ASN B CA 1
ATOM 9719 C C . ASN B 1 327 ? 49.392 -88.466 -4.746 1.00 41.55 481 ASN B C 1
ATOM 9720 O O . ASN B 1 327 ? 50.151 -87.569 -5.111 1.00 48.41 481 ASN B O 1
ATOM 9725 N N . ASP B 1 328 ? 49.594 -89.749 -5.062 1.00 36.77 482 ASP B N 1
ATOM 9726 C CA . ASP B 1 328 ? 50.739 -90.144 -5.888 1.00 41.31 482 ASP B CA 1
ATOM 9727 C C . ASP B 1 328 ? 50.335 -90.656 -7.267 1.00 41.96 482 ASP B C 1
ATOM 9728 O O . ASP B 1 328 ? 51.042 -91.481 -7.864 1.00 40.25 482 ASP B O 1
ATOM 9733 N N . LEU B 1 329 ? 49.213 -90.151 -7.775 1.00 40.68 483 LEU B N 1
ATOM 9734 C CA . LEU B 1 329 ? 48.747 -90.510 -9.112 1.00 35.99 483 LEU B CA 1
ATOM 9735 C C . LEU B 1 329 ? 49.836 -90.398 -10.174 1.00 37.57 483 LEU B C 1
ATOM 9736 O O . LEU B 1 329 ? 49.843 -91.184 -11.128 1.00 44.41 483 LEU B O 1
ATOM 9741 N N . TRP B 1 330 ? 50.763 -89.449 -10.006 1.00 36.57 484 TRP B N 1
ATOM 9742 C CA . TRP B 1 330 ? 51.794 -89.201 -11.025 1.00 40.55 484 TRP B CA 1
ATOM 9743 C C . TRP B 1 330 ? 52.721 -90.404 -11.223 1.00 33.82 484 TRP B C 1
ATOM 9744 O O . TRP B 1 330 ? 53.316 -90.556 -12.279 1.00 36.87 484 TRP B O 1
ATOM 9755 N N . LEU B 1 331 ? 52.827 -91.269 -10.227 1.00 37.73 485 LEU B N 1
ATOM 9756 C CA . LEU B 1 331 ? 53.643 -92.471 -10.393 1.00 41.90 485 LEU B CA 1
ATOM 9757 C C . LEU B 1 331 ? 53.096 -93.401 -11.472 1.00 42.17 485 LEU B C 1
ATOM 9758 O O . LEU B 1 331 ? 53.869 -94.122 -12.082 1.00 43.90 485 LEU B O 1
ATOM 9763 N N . ASN B 1 332 ? 51.774 -93.393 -11.688 1.00 41.54 486 ASN B N 1
ATOM 9764 C CA . ASN B 1 332 ? 51.161 -94.102 -12.815 1.00 46.76 486 ASN B CA 1
ATOM 9765 C C . ASN B 1 332 ? 51.194 -93.257 -14.066 1.00 44.04 486 ASN B C 1
ATOM 9766 O O . ASN B 1 332 ? 51.582 -93.726 -15.134 1.00 45.56 486 ASN B O 1
ATOM 9771 N N . GLU B 1 333 ? 50.737 -92.015 -13.935 1.00 40.75 487 GLU B N 1
ATOM 9772 C CA . GLU B 1 333 ? 50.469 -91.202 -15.112 1.00 37.44 487 GLU B CA 1
ATOM 9773 C C . GLU B 1 333 ? 51.730 -90.552 -15.653 1.00 38.76 487 GLU B C 1
ATOM 9774 O O . GLU B 1 333 ? 51.885 -90.424 -16.873 1.00 37.20 487 GLU B O 1
ATOM 9780 N N . GLY B 1 334 ? 52.652 -90.188 -14.767 1.00 37.16 488 GLY B N 1
ATOM 9781 C CA . GLY B 1 334 ? 53.919 -89.658 -15.221 1.00 33.78 488 GLY B CA 1
ATOM 9782 C C . GLY B 1 334 ? 54.633 -90.719 -16.035 1.00 39.79 488 GLY B C 1
ATOM 9783 O O . GLY B 1 334 ? 55.066 -90.449 -17.151 1.00 41.29 488 GLY B O 1
ATOM 9784 N N . PHE B 1 335 ? 54.732 -91.928 -15.474 1.00 38.12 489 PHE B N 1
ATOM 9785 C CA . PHE B 1 335 ? 55.415 -93.029 -16.128 1.00 39.70 489 PHE B CA 1
ATOM 9786 C C . PHE B 1 335 ? 54.756 -93.456 -17.425 1.00 38.72 489 PHE B C 1
ATOM 9787 O O . PHE B 1 335 ? 55.436 -93.612 -18.433 1.00 40.78 489 PHE B O 1
ATOM 9795 N N . ALA B 1 336 ? 53.446 -93.647 -17.419 1.00 34.22 490 ALA B N 1
ATOM 9796 C CA . ALA B 1 336 ? 52.785 -94.032 -18.662 1.00 44.41 490 ALA B CA 1
ATOM 9797 C C . ALA B 1 336 ? 53.032 -92.974 -19.738 1.00 39.97 490 ALA B C 1
ATOM 9798 O O . ALA B 1 336 ? 53.212 -93.302 -20.913 1.00 44.90 490 ALA B O 1
ATOM 9800 N N . THR B 1 337 ? 53.073 -91.711 -19.335 1.00 37.80 491 THR B N 1
ATOM 9801 C CA . THR B 1 337 ? 53.265 -90.645 -20.308 1.00 41.64 491 THR B CA 1
ATOM 9802 C C . THR B 1 337 ? 54.676 -90.683 -20.836 1.00 39.48 491 THR B C 1
ATOM 9803 O O . THR B 1 337 ? 54.887 -90.571 -22.039 1.00 43.94 491 THR B O 1
ATOM 9807 N N . PHE B 1 338 ? 55.643 -90.858 -19.944 1.00 40.29 492 PHE B N 1
ATOM 9808 C CA . PHE B 1 338 ? 57.046 -90.918 -20.358 1.00 39.69 492 PHE B CA 1
ATOM 9809 C C . PHE B 1 338 ? 57.326 -92.137 -21.271 1.00 46.16 492 PHE B C 1
ATOM 9810 O O . PHE B 1 338 ? 58.013 -92.012 -22.284 1.00 40.26 492 PHE B O 1
ATOM 9818 N N . MET B 1 339 ? 56.794 -93.307 -20.918 1.00 41.10 493 MET B N 1
ATOM 9819 C CA . MET B 1 339 ? 56.995 -94.494 -21.744 1.00 43.85 493 MET B CA 1
ATOM 9820 C C . MET B 1 339 ? 56.254 -94.359 -23.069 1.00 43.52 493 MET B C 1
ATOM 9821 O O . MET B 1 339 ? 56.684 -94.895 -24.089 1.00 48.66 493 MET B O 1
ATOM 9826 N N . GLU B 1 340 ? 55.140 -93.635 -23.057 1.00 49.05 494 GLU B N 1
ATOM 9827 C CA . GLU B 1 340 ? 54.442 -93.328 -24.302 1.00 44.03 494 GLU B CA 1
ATOM 9828 C C . GLU B 1 340 ? 55.409 -92.643 -25.268 1.00 46.61 494 GLU B C 1
ATOM 9829 O O . GLU B 1 340 ? 55.597 -93.103 -26.383 1.00 53.23 494 GLU B O 1
ATOM 9835 N N . TYR B 1 341 ? 56.078 -91.588 -24.821 1.00 40.04 495 TYR B N 1
ATOM 9836 C CA . TYR B 1 341 ? 56.989 -90.850 -25.706 1.00 42.81 495 TYR B CA 1
ATOM 9837 C C . TYR B 1 341 ? 58.352 -91.504 -25.913 1.00 46.86 495 TYR B C 1
ATOM 9838 O O . TYR B 1 341 ? 58.967 -91.329 -26.961 1.00 47.76 495 TYR B O 1
ATOM 9847 N N . PHE B 1 342 ? 58.818 -92.260 -24.924 1.00 47.37 496 PHE B N 1
ATOM 9848 C CA . PHE B 1 342 ? 60.062 -93.013 -25.054 1.00 41.04 496 PHE B CA 1
ATOM 9849 C C . PHE B 1 342 ? 59.941 -94.106 -26.114 1.00 50.07 496 PHE B C 1
ATOM 9850 O O . PHE B 1 342 ? 60.795 -94.227 -26.997 1.00 49.28 496 PHE B O 1
ATOM 9858 N N . SER B 1 343 ? 58.880 -94.905 -26.023 1.00 42.45 497 SER B N 1
ATOM 9859 C CA . SER B 1 343 ? 58.686 -95.994 -26.975 1.00 51.41 497 SER B CA 1
ATOM 9860 C C . SER B 1 343 ? 58.429 -95.489 -28.402 1.00 50.57 497 SER B C 1
ATOM 9861 O O . SER B 1 343 ? 58.811 -96.151 -29.380 1.00 53.24 497 SER B O 1
ATOM 9864 N N . LEU B 1 344 ? 57.803 -94.323 -28.536 1.00 48.06 498 LEU B N 1
ATOM 9865 C CA . LEU B 1 344 ? 57.549 -93.789 -29.866 1.00 45.92 498 LEU B CA 1
ATOM 9866 C C . LEU B 1 344 ? 58.824 -93.288 -30.510 1.00 44.93 498 LEU B C 1
ATOM 9867 O O . LEU B 1 344 ? 58.974 -93.406 -31.713 1.00 49.86 498 LEU B O 1
ATOM 9872 N N . GLU B 1 345 ? 59.752 -92.736 -29.742 1.00 50.91 499 GLU B N 1
ATOM 9873 C CA A GLU B 1 345 ? 61.001 -92.282 -30.333 0.63 56.23 499 GLU B CA 1
ATOM 9874 C CA B GLU B 1 345 ? 61.015 -92.288 -30.321 0.37 56.23 499 GLU B CA 1
ATOM 9875 C C . GLU B 1 345 ? 61.827 -93.495 -30.769 1.00 57.83 499 GLU B C 1
ATOM 9876 O O . GLU B 1 345 ? 62.450 -93.468 -31.824 1.00 58.04 499 GLU B O 1
ATOM 9887 N N . LYS B 1 346 ? 61.795 -94.561 -29.965 1.00 57.58 500 LYS B N 1
ATOM 9888 C CA . LYS B 1 346 ? 62.539 -95.775 -30.266 1.00 56.47 500 LYS B CA 1
ATOM 9889 C C . LYS B 1 346 ? 62.018 -96.488 -31.514 1.00 52.68 500 LYS B C 1
ATOM 9890 O O . LYS B 1 346 ? 62.785 -96.803 -32.411 1.00 65.03 500 LYS B O 1
ATOM 9896 N N . ILE B 1 347 ? 60.726 -96.752 -31.587 1.00 51.45 501 ILE B N 1
ATOM 9897 C CA . ILE B 1 347 ? 60.262 -97.626 -32.654 1.00 52.03 501 ILE B CA 1
ATOM 9898 C C . ILE B 1 347 ? 59.229 -96.983 -33.604 1.00 57.92 501 ILE B C 1
ATOM 9899 O O . ILE B 1 347 ? 58.678 -97.657 -34.474 1.00 59.05 501 ILE B O 1
ATOM 9904 N N . PHE B 1 348 ? 58.976 -95.684 -33.441 1.00 55.36 502 PHE B N 1
ATOM 9905 C CA . PHE B 1 348 ? 58.174 -94.906 -34.395 1.00 52.84 502 PHE B CA 1
ATOM 9906 C C . PHE B 1 348 ? 58.773 -93.520 -34.612 1.00 52.73 502 PHE B C 1
ATOM 9907 O O . PHE B 1 348 ? 58.045 -92.529 -34.657 1.00 57.03 502 PHE B O 1
ATOM 9915 N N . LYS B 1 349 ? 60.094 -93.469 -34.736 1.00 58.18 503 LYS B N 1
ATOM 9916 C CA . LYS B 1 349 ? 60.844 -92.224 -34.853 1.00 60.30 503 LYS B CA 1
ATOM 9917 C C . LYS B 1 349 ? 60.308 -91.336 -35.983 1.00 55.29 503 LYS B C 1
ATOM 9918 O O . LYS B 1 349 ? 60.257 -90.112 -35.846 1.00 59.53 503 LYS B O 1
ATOM 9924 N N . GLU B 1 350 ? 59.876 -91.972 -37.070 1.00 57.57 504 GLU B N 1
ATOM 9925 C CA . GLU B 1 350 ? 59.236 -91.313 -38.218 1.00 62.66 504 GLU B CA 1
ATOM 9926 C C . GLU B 1 350 ? 58.227 -90.243 -37.808 1.00 62.46 504 GLU B C 1
ATOM 9927 O O . GLU B 1 350 ? 58.196 -89.154 -38.384 1.00 62.00 504 GLU B O 1
ATOM 9933 N N . LEU B 1 351 ? 57.415 -90.564 -36.803 1.00 51.36 505 LEU B N 1
ATOM 9934 C CA . LEU B 1 351 ? 56.273 -89.734 -36.417 1.00 55.66 505 LEU B CA 1
ATOM 9935 C C . LEU B 1 351 ? 56.638 -88.366 -35.803 1.00 52.49 505 LEU B C 1
ATOM 9936 O O . LEU B 1 351 ? 55.812 -87.453 -35.811 1.00 51.62 505 LEU B O 1
ATOM 9941 N N . SER B 1 352 ? 57.864 -88.224 -35.301 1.00 48.28 506 SER B N 1
ATOM 9942 C CA . SER B 1 352 ? 58.315 -86.995 -34.627 1.00 44.75 506 SER B CA 1
ATOM 9943 C C . SER B 1 352 ? 57.411 -86.655 -33.444 1.00 51.43 506 SER B C 1
ATOM 9944 O O . SER B 1 352 ? 56.899 -85.539 -33.310 1.00 49.96 506 SER B O 1
ATOM 9947 N N . SER B 1 353 ? 57.224 -87.646 -32.588 1.00 52.79 507 SER B N 1
ATOM 9948 C CA . SER B 1 353 ? 56.355 -87.517 -31.445 1.00 42.13 507 SER B CA 1
ATOM 9949 C C . SER B 1 353 ? 56.889 -86.502 -30.445 1.00 44.58 507 SER B C 1
ATOM 9950 O O . SER B 1 353 ? 56.119 -85.812 -29.776 1.00 42.11 507 SER B O 1
ATOM 9953 N N . TYR B 1 354 ? 58.211 -86.418 -30.357 1.00 37.04 508 TYR B N 1
ATOM 9954 C CA . TYR B 1 354 ? 58.890 -85.472 -29.474 1.00 44.13 508 TYR B CA 1
ATOM 9955 C C . TYR B 1 354 ? 58.383 -84.047 -29.645 1.00 50.79 508 TYR B C 1
ATOM 9956 O O . TYR B 1 354 ? 58.533 -83.225 -28.743 1.00 48.37 508 TYR B O 1
ATOM 9965 N N . GLU B 1 355 ? 57.834 -83.738 -30.815 1.00 40.97 509 GLU B N 1
ATOM 9966 C CA . GLU B 1 355 ? 57.309 -82.406 -31.038 1.00 46.95 509 GLU B CA 1
ATOM 9967 C C . GLU B 1 355 ? 56.089 -82.187 -30.137 1.00 52.65 509 GLU B C 1
ATOM 9968 O O . GLU B 1 355 ? 55.953 -81.127 -29.523 1.00 52.72 509 GLU B O 1
ATOM 9974 N N . ASP B 1 356 ? 55.217 -83.192 -30.047 1.00 49.88 510 ASP B N 1
ATOM 9975 C CA . ASP B 1 356 ? 54.019 -83.095 -29.198 1.00 48.99 510 ASP B CA 1
ATOM 9976 C C . ASP B 1 356 ? 54.385 -83.007 -27.719 1.00 47.32 510 ASP B C 1
ATOM 9977 O O . ASP B 1 356 ? 53.815 -82.212 -26.960 1.00 43.16 510 ASP B O 1
ATOM 9982 N N . PHE B 1 357 ? 55.327 -83.855 -27.322 1.00 44.63 511 PHE B N 1
ATOM 9983 C CA . PHE B 1 357 ? 55.816 -83.932 -25.953 1.00 39.52 511 PHE B CA 1
ATOM 9984 C C . PHE B 1 357 ? 56.273 -82.555 -25.521 1.00 45.07 511 PHE B C 1
ATOM 9985 O O . PHE B 1 357 ? 55.821 -82.016 -24.506 1.00 47.94 511 PHE B O 1
ATOM 9993 N N . LEU B 1 358 ? 57.178 -81.996 -26.318 1.00 44.25 512 LEU B N 1
ATOM 9994 C CA . LEU B 1 358 ? 57.691 -80.663 -26.091 1.00 40.81 512 LEU B CA 1
ATOM 9995 C C . LEU B 1 358 ? 56.531 -79.649 -25.946 1.00 38.87 512 LEU B C 1
ATOM 9996 O O . LEU B 1 358 ? 56.484 -78.870 -25.000 1.00 37.99 512 LEU B O 1
ATOM 10001 N N . ASP B 1 359 ? 55.586 -79.673 -26.874 1.00 37.96 513 ASP B N 1
ATOM 10002 C CA . ASP B 1 359 ? 54.492 -78.706 -26.833 1.00 43.92 513 ASP B CA 1
ATOM 10003 C C . ASP B 1 359 ? 53.658 -78.851 -25.556 1.00 44.79 513 ASP B C 1
ATOM 10004 O O . ASP B 1 359 ? 53.266 -77.854 -24.947 1.00 48.12 513 ASP B O 1
ATOM 10009 N N . ALA B 1 360 ? 53.398 -80.082 -25.135 1.00 42.36 514 ALA B N 1
ATOM 10010 C CA . ALA B 1 360 ? 52.652 -80.300 -23.897 1.00 36.92 514 ALA B CA 1
ATOM 10011 C C . ALA B 1 360 ? 53.418 -79.809 -22.668 1.00 38.30 514 ALA B C 1
ATOM 10012 O O . ALA B 1 360 ? 52.823 -79.361 -21.695 1.00 39.62 514 ALA B O 1
ATOM 10014 N N . ARG B 1 361 ? 54.740 -79.883 -22.718 1.00 36.05 515 ARG B N 1
ATOM 10015 C CA . ARG B 1 361 ? 55.539 -79.490 -21.572 1.00 34.79 515 ARG B CA 1
ATOM 10016 C C . ARG B 1 361 ? 55.548 -77.981 -21.426 1.00 34.06 515 ARG B C 1
ATOM 10017 O O . ARG B 1 361 ? 55.487 -77.473 -20.313 1.00 38.40 515 ARG B O 1
ATOM 10025 N N . PHE B 1 362 ? 55.610 -77.271 -22.548 1.00 37.88 516 PHE B N 1
ATOM 10026 C CA . PHE B 1 362 ? 55.365 -75.830 -22.565 1.00 35.56 516 PHE B CA 1
ATOM 10027 C C . PHE B 1 362 ? 54.052 -75.480 -21.868 1.00 37.98 516 PHE B C 1
ATOM 10028 O O . PHE B 1 362 ? 54.064 -74.675 -20.951 1.00 41.12 516 PHE B O 1
ATOM 10036 N N . LYS B 1 363 ? 52.929 -76.085 -22.284 1.00 42.29 517 LYS B N 1
ATOM 10037 C CA . LYS B 1 363 ? 51.624 -75.747 -21.685 1.00 42.25 517 LYS B CA 1
ATOM 10038 C C . LYS B 1 363 ? 51.601 -76.105 -20.218 1.00 37.66 517 LYS B C 1
ATOM 10039 O O . LYS B 1 363 ? 51.056 -75.375 -19.398 1.00 42.15 517 LYS B O 1
ATOM 10045 N N . THR B 1 364 ? 52.188 -77.241 -19.880 1.00 35.76 518 THR B N 1
ATOM 10046 C CA . THR B 1 364 ? 52.221 -77.659 -18.487 1.00 35.17 518 THR B CA 1
ATOM 10047 C C . THR B 1 364 ? 53.023 -76.670 -17.626 1.00 32.63 518 THR B C 1
ATOM 10048 O O . THR B 1 364 ? 52.678 -76.420 -16.473 1.00 39.17 518 THR B O 1
ATOM 10052 N N . MET B 1 365 ? 54.066 -76.073 -18.179 1.00 36.25 519 MET B N 1
ATOM 10053 C CA . MET B 1 365 ? 54.820 -75.102 -17.395 1.00 39.57 519 MET B CA 1
ATOM 10054 C C . MET B 1 365 ? 54.016 -73.816 -17.162 1.00 35.67 519 MET B C 1
ATOM 10055 O O . MET B 1 365 ? 53.984 -73.307 -16.040 1.00 29.95 519 MET B O 1
ATOM 10060 N N . LYS B 1 366 ? 53.363 -73.312 -18.208 1.00 32.44 520 LYS B N 1
ATOM 10061 C CA . LYS B 1 366 ? 52.506 -72.135 -18.082 1.00 39.90 520 LYS B CA 1
ATOM 10062 C C . LYS B 1 366 ? 51.473 -72.326 -16.961 1.00 38.86 520 LYS B C 1
ATOM 10063 O O . LYS B 1 366 ? 51.237 -71.427 -16.172 1.00 41.98 520 LYS B O 1
ATOM 10069 N N . LYS B 1 367 ? 50.896 -73.515 -16.874 1.00 33.38 521 LYS B N 1
ATOM 10070 C CA . LYS B 1 367 ? 49.934 -73.833 -15.839 1.00 35.48 521 LYS B CA 1
ATOM 10071 C C . LYS B 1 367 ? 50.602 -73.967 -14.467 1.00 37.67 521 LYS B C 1
ATOM 10072 O O . LYS B 1 367 ? 50.080 -73.503 -13.463 1.00 47.53 521 LYS B O 1
ATOM 10078 N N . ASP B 1 368 ? 51.773 -74.582 -14.429 1.00 34.63 522 ASP B N 1
ATOM 10079 C CA . ASP B 1 368 ? 52.505 -74.789 -13.187 1.00 34.21 522 ASP B CA 1
ATOM 10080 C C . ASP B 1 368 ? 53.104 -73.501 -12.598 1.00 38.71 522 ASP B C 1
ATOM 10081 O O . ASP B 1 368 ? 53.468 -73.465 -11.424 1.00 36.88 522 ASP B O 1
ATOM 10086 N N . SER B 1 369 ? 53.211 -72.439 -13.390 1.00 38.96 523 SER B N 1
ATOM 10087 C CA . SER B 1 369 ? 53.745 -71.194 -12.851 1.00 36.05 523 SER B CA 1
ATOM 10088 C C . SER B 1 369 ? 52.772 -70.465 -11.914 1.00 37.61 523 SER B C 1
ATOM 10089 O O . SER B 1 369 ? 53.216 -69.683 -11.092 1.00 45.18 523 SER B O 1
ATOM 10092 N N . LEU B 1 370 ? 51.466 -70.743 -12.017 1.00 39.82 524 LEU B N 1
ATOM 10093 C CA . LEU B 1 370 ? 50.416 -70.097 -11.193 1.00 38.84 524 LEU B CA 1
ATOM 10094 C C . LEU B 1 370 ? 50.492 -70.435 -9.704 1.00 45.98 524 LEU B C 1
ATOM 10095 O O . LEU B 1 370 ? 50.908 -71.539 -9.349 1.00 42.08 524 LEU B O 1
ATOM 10100 N N . ASN B 1 371 ? 50.023 -69.527 -8.840 1.00 45.56 525 ASN B N 1
ATOM 10101 C CA . ASN B 1 371 ? 50.095 -69.763 -7.394 1.00 53.30 525 ASN B CA 1
ATOM 10102 C C . ASN B 1 371 ? 49.032 -70.773 -6.989 1.00 44.48 525 ASN B C 1
ATOM 10103 O O . ASN B 1 371 ? 49.127 -71.427 -5.952 1.00 56.14 525 ASN B O 1
ATOM 10108 N N . SER B 1 372 ? 48.043 -70.943 -7.846 1.00 42.73 526 SER B N 1
ATOM 10109 C CA . SER B 1 372 ? 47.018 -71.949 -7.617 1.00 46.80 526 SER B CA 1
ATOM 10110 C C . SER B 1 372 ? 47.425 -73.354 -8.105 1.00 48.26 526 SER B C 1
ATOM 10111 O O . SER B 1 372 ? 46.611 -74.272 -8.099 1.00 51.66 526 SER B O 1
ATOM 10114 N N . SER B 1 373 ? 48.674 -73.548 -8.508 1.00 45.01 527 SER B N 1
ATOM 10115 C CA . SER B 1 373 ? 49.160 -74.910 -8.767 1.00 44.62 527 SER B CA 1
ATOM 10116 C C . SER B 1 373 ? 49.479 -75.678 -7.455 1.00 38.53 527 SER B C 1
ATOM 10117 O O . SER B 1 373 ? 49.849 -75.037 -6.489 1.00 49.65 527 SER B O 1
ATOM 10120 N N . HIS B 1 374 ? 49.309 -77.009 -7.423 1.00 44.74 528 HIS B N 1
ATOM 10121 C CA . HIS B 1 374 ? 49.841 -77.841 -6.335 1.00 50.67 528 HIS B CA 1
ATOM 10122 C C . HIS B 1 374 ? 51.212 -78.435 -6.632 1.00 36.45 528 HIS B C 1
ATOM 10123 O O . HIS B 1 374 ? 51.608 -78.539 -7.795 1.00 43.59 528 HIS B O 1
ATOM 10130 N N . PRO B 1 375 ? 51.919 -78.902 -5.587 1.00 42.25 529 PRO B N 1
ATOM 10131 C CA . PRO B 1 375 ? 53.008 -79.862 -5.793 1.00 39.95 529 PRO B CA 1
ATOM 10132 C C . PRO B 1 375 ? 52.493 -81.082 -6.544 1.00 39.66 529 PRO B C 1
ATOM 10133 O O . PRO B 1 375 ? 51.302 -81.352 -6.523 1.00 42.60 529 PRO B O 1
ATOM 10137 N N . ILE B 1 376 ? 53.378 -81.820 -7.196 1.00 39.87 530 ILE B N 1
ATOM 10138 C CA . ILE B 1 376 ? 52.934 -82.941 -7.982 1.00 36.02 530 ILE B CA 1
ATOM 10139 C C . ILE B 1 376 ? 52.409 -84.040 -7.057 1.00 44.69 530 ILE B C 1
ATOM 10140 O O . ILE B 1 376 ? 51.394 -84.677 -7.352 1.00 47.69 530 ILE B O 1
ATOM 10145 N N . SER B 1 377 ? 53.095 -84.233 -5.931 1.00 42.39 531 SER B N 1
ATOM 10146 C CA . SER B 1 377 ? 52.661 -85.133 -4.870 1.00 42.69 531 SER B CA 1
ATOM 10147 C C . SER B 1 377 ? 51.929 -84.270 -3.846 1.00 42.31 531 SER B C 1
ATOM 10148 O O . SER B 1 377 ? 52.488 -83.328 -3.311 1.00 44.25 531 SER B O 1
ATOM 10151 N N . SER B 1 378 ? 50.672 -84.565 -3.580 1.00 41.68 532 SER B N 1
ATOM 10152 C CA . SER B 1 378 ? 49.833 -83.554 -2.976 1.00 48.62 532 SER B CA 1
ATOM 10153 C C . SER B 1 378 ? 48.706 -84.177 -2.214 1.00 46.83 532 SER B C 1
ATOM 10154 O O . SER B 1 378 ? 48.004 -85.014 -2.775 1.00 56.75 532 SER B O 1
ATOM 10157 N N . SER B 1 379 ? 48.505 -83.758 -0.963 1.00 42.88 533 SER B N 1
ATOM 10158 C CA . SER B 1 379 ? 47.390 -84.262 -0.160 1.00 40.51 533 SER B CA 1
ATOM 10159 C C . SER B 1 379 ? 46.078 -84.143 -0.903 1.00 47.85 533 SER B C 1
ATOM 10160 O O . SER B 1 379 ? 45.746 -83.093 -1.462 1.00 47.43 533 SER B O 1
ATOM 10163 N N . VAL B 1 380 ? 45.337 -85.237 -0.924 1.00 38.53 534 VAL B N 1
ATOM 10164 C CA . VAL B 1 380 ? 43.996 -85.185 -1.460 1.00 54.84 534 VAL B CA 1
ATOM 10165 C C . VAL B 1 380 ? 43.090 -85.950 -0.516 1.00 50.74 534 VAL B C 1
ATOM 10166 O O . VAL B 1 380 ? 43.387 -87.087 -0.128 1.00 43.29 534 VAL B O 1
ATOM 10170 N N . GLN B 1 381 ? 42.014 -85.286 -0.099 1.00 48.86 535 GLN B N 1
ATOM 10171 C CA A GLN B 1 381 ? 41.038 -85.895 0.800 0.49 61.08 535 GLN B CA 1
ATOM 10172 C CA B GLN B 1 381 ? 41.032 -85.885 0.797 0.51 61.08 535 GLN B CA 1
ATOM 10173 C C . GLN B 1 381 ? 39.662 -86.049 0.134 1.00 59.36 535 GLN B C 1
ATOM 10174 O O . GLN B 1 381 ? 39.143 -87.161 0.043 1.00 64.90 535 GLN B O 1
ATOM 10185 N N . SER B 1 382 ? 39.064 -84.961 -0.346 1.00 45.78 536 SER B N 1
ATOM 10186 C CA . SER B 1 382 ? 37.742 -85.098 -0.970 1.00 48.60 536 SER B CA 1
ATOM 10187 C C . SER B 1 382 ? 37.783 -85.753 -2.362 1.00 47.52 536 SER B C 1
ATOM 10188 O O . SER B 1 382 ? 38.846 -85.987 -2.922 1.00 50.59 536 SER B O 1
ATOM 10191 N N . SER B 1 383 ? 36.601 -86.067 -2.886 1.00 50.15 537 SER B N 1
ATOM 10192 C CA . SER B 1 383 ? 36.429 -86.638 -4.220 1.00 45.92 537 SER B CA 1
ATOM 10193 C C . SER B 1 383 ? 36.806 -85.641 -5.312 1.00 46.10 537 SER B C 1
ATOM 10194 O O . SER B 1 383 ? 37.346 -86.030 -6.357 1.00 42.31 537 SER B O 1
ATOM 10197 N N . GLU B 1 384 ? 36.469 -84.370 -5.069 1.00 40.77 538 GLU B N 1
ATOM 10198 C CA . GLU B 1 384 ? 36.822 -83.274 -5.953 1.00 44.46 538 GLU B CA 1
ATOM 10199 C C . GLU B 1 384 ? 38.328 -83.260 -6.167 1.00 46.86 538 GLU B C 1
ATOM 10200 O O . GLU B 1 384 ? 38.798 -83.172 -7.298 1.00 46.26 538 GLU B O 1
ATOM 10206 N N . GLN B 1 385 ? 39.083 -83.380 -5.080 1.00 47.09 539 GLN B N 1
ATOM 10207 C CA . GLN B 1 385 ? 40.534 -83.310 -5.165 1.00 45.06 539 GLN B CA 1
ATOM 10208 C C . GLN B 1 385 ? 41.109 -84.533 -5.868 1.00 46.03 539 GLN B C 1
ATOM 10209 O O . GLN B 1 385 ? 42.133 -84.434 -6.548 1.00 47.24 539 GLN B O 1
ATOM 10215 N N . ILE B 1 386 ? 40.450 -85.680 -5.723 1.00 41.24 540 ILE B N 1
ATOM 10216 C CA . ILE B 1 386 ? 40.887 -86.886 -6.434 1.00 42.42 540 ILE B CA 1
ATOM 10217 C C . ILE B 1 386 ? 40.735 -86.668 -7.948 1.00 42.02 540 ILE B C 1
ATOM 10218 O O . ILE B 1 386 ? 41.671 -86.879 -8.729 1.00 38.57 540 ILE B O 1
ATOM 10223 N N . GLU B 1 387 ? 39.564 -86.188 -8.347 1.00 39.42 541 GLU B N 1
ATOM 10224 C CA . GLU B 1 387 ? 39.317 -85.822 -9.733 1.00 41.09 541 GLU B CA 1
ATOM 10225 C C . GLU B 1 387 ? 40.316 -84.781 -10.246 1.00 42.20 541 GLU B C 1
ATOM 10226 O O . GLU B 1 387 ? 40.805 -84.904 -11.365 1.00 46.33 541 GLU B O 1
ATOM 10232 N N . GLU B 1 388 ? 40.624 -83.772 -9.424 1.00 39.08 542 GLU B N 1
ATOM 10233 C CA . GLU B 1 388 ? 41.550 -82.706 -9.811 1.00 37.71 542 GLU B CA 1
ATOM 10234 C C . GLU B 1 388 ? 42.950 -83.259 -10.150 1.00 41.26 542 GLU B C 1
ATOM 10235 O O . GLU B 1 388 ? 43.685 -82.648 -10.917 1.00 39.18 542 GLU B O 1
ATOM 10241 N N . MET B 1 389 ? 43.309 -84.409 -9.580 1.00 37.49 543 MET B N 1
ATOM 10242 C CA . MET B 1 389 ? 44.620 -85.002 -9.828 1.00 44.30 543 MET B CA 1
ATOM 10243 C C . MET B 1 389 ? 44.803 -85.450 -11.284 1.00 41.85 543 MET B C 1
ATOM 10244 O O . MET B 1 389 ? 45.934 -85.572 -11.748 1.00 34.19 543 MET B O 1
ATOM 10249 N N . PHE B 1 390 ? 43.707 -85.691 -12.000 1.00 40.30 544 PHE B N 1
ATOM 10250 C CA . PHE B 1 390 ? 43.812 -86.073 -13.405 1.00 40.65 544 PHE B CA 1
ATOM 10251 C C . PHE B 1 390 ? 43.899 -84.837 -14.279 1.00 45.92 544 PHE B C 1
ATOM 10252 O O . PHE B 1 390 ? 42.913 -84.412 -14.877 1.00 50.27 544 PHE B O 1
ATOM 10260 N N . ASP B 1 391 ? 45.099 -84.264 -14.337 1.00 38.96 545 ASP B N 1
ATOM 10261 C CA . ASP B 1 391 ? 45.328 -83.029 -15.052 1.00 46.53 545 ASP B CA 1
ATOM 10262 C C . ASP B 1 391 ? 46.748 -82.986 -15.632 1.00 44.80 545 ASP B C 1
ATOM 10263 O O . ASP B 1 391 ? 47.525 -83.918 -15.456 1.00 42.47 545 ASP B O 1
ATOM 10268 N N . SER B 1 392 ? 47.072 -81.898 -16.322 1.00 47.06 546 SER B N 1
ATOM 10269 C CA . SER B 1 392 ? 48.401 -81.684 -16.884 1.00 41.42 546 SER B CA 1
ATOM 10270 C C . SER B 1 392 ? 49.576 -82.058 -15.992 1.00 43.65 546 SER B C 1
ATOM 10271 O O . SER B 1 392 ? 50.507 -82.704 -16.454 1.00 42.40 546 SER B O 1
ATOM 10274 N N . LEU B 1 393 ? 49.555 -81.631 -14.730 1.00 51.17 547 LEU B N 1
ATOM 10275 C CA . LEU B 1 393 ? 50.744 -81.733 -13.888 1.00 41.09 547 LEU B CA 1
ATOM 10276 C C . LEU B 1 393 ? 51.127 -83.172 -13.647 1.00 41.42 547 LEU B C 1
ATOM 10277 O O . LEU B 1 393 ? 52.282 -83.539 -13.831 1.00 42.73 547 LEU B O 1
ATOM 10282 N N . SER B 1 394 ? 50.163 -83.991 -13.239 1.00 39.70 548 SER B N 1
ATOM 10283 C CA . SER B 1 394 ? 50.466 -85.391 -12.961 1.00 37.08 548 SER B CA 1
ATOM 10284 C C . SER B 1 394 ? 51.032 -86.138 -14.183 1.00 38.22 548 SER B C 1
ATOM 10285 O O . SER B 1 394 ? 51.889 -87.011 -14.020 1.00 38.20 548 SER B O 1
ATOM 10288 N N . TYR B 1 395 ? 50.549 -85.810 -15.386 1.00 36.42 549 TYR B N 1
ATOM 10289 C CA . TYR B 1 395 ? 51.004 -86.487 -16.611 1.00 39.33 549 TYR B CA 1
ATOM 10290 C C . TYR B 1 395 ? 52.317 -85.929 -17.162 1.00 35.03 549 TYR B C 1
ATOM 10291 O O . TYR B 1 395 ? 53.282 -86.666 -17.311 1.00 38.08 549 TYR B O 1
ATOM 10300 N N . PHE B 1 396 ? 52.352 -84.631 -17.460 1.00 31.29 550 PHE B N 1
ATOM 10301 C CA . PHE B 1 396 ? 53.483 -84.058 -18.186 1.00 33.96 550 PHE B CA 1
ATOM 10302 C C . PHE B 1 396 ? 54.564 -83.500 -17.277 1.00 35.68 550 PHE B C 1
ATOM 10303 O O . PHE B 1 396 ? 55.754 -83.545 -17.632 1.00 40.03 550 PHE B O 1
ATOM 10311 N N . LYS B 1 397 ? 54.199 -82.991 -16.106 1.00 33.64 551 LYS B N 1
ATOM 10312 C CA . LYS B 1 397 ? 55.262 -82.615 -15.178 1.00 35.54 551 LYS B CA 1
ATOM 10313 C C . LYS B 1 397 ? 55.875 -83.900 -14.613 1.00 38.93 551 LYS B C 1
ATOM 10314 O O . LYS B 1 397 ? 57.085 -83.990 -14.435 1.00 37.47 551 LYS B O 1
ATOM 10320 N N . GLY B 1 398 ? 55.028 -84.892 -14.356 1.00 32.23 552 GLY B N 1
ATOM 10321 C CA . GLY B 1 398 ? 55.471 -86.202 -13.927 1.00 37.41 552 GLY B CA 1
ATOM 10322 C C . GLY B 1 398 ? 56.489 -86.815 -14.865 1.00 41.12 552 GLY B C 1
ATOM 10323 O O . GLY B 1 398 ? 57.533 -87.276 -14.415 1.00 43.10 552 GLY B O 1
ATOM 10324 N N . SER B 1 399 ? 56.205 -86.811 -16.163 1.00 33.92 553 SER B N 1
ATOM 10325 C CA . SER B 1 399 ? 57.146 -87.369 -17.134 1.00 38.23 553 SER B CA 1
ATOM 10326 C C . SER B 1 399 ? 58.348 -86.471 -17.415 1.00 32.43 553 SER B C 1
ATOM 10327 O O . SER B 1 399 ? 59.371 -86.943 -17.874 1.00 42.18 553 SER B O 1
ATOM 10330 N N . SER B 1 400 ? 58.221 -85.179 -17.153 1.00 40.41 554 SER B N 1
ATOM 10331 C CA . SER B 1 400 ? 59.344 -84.251 -17.288 1.00 34.26 554 SER B CA 1
ATOM 10332 C C . SER B 1 400 ? 60.403 -84.534 -16.260 1.00 37.77 554 SER B C 1
ATOM 10333 O O . SER B 1 400 ? 61.585 -84.340 -16.517 1.00 43.21 554 SER B O 1
ATOM 10336 N N . LEU B 1 401 ? 59.969 -84.930 -15.068 1.00 34.97 555 LEU B N 1
ATOM 10337 C CA . LEU B 1 401 ? 60.904 -85.263 -14.013 1.00 34.98 555 LEU B CA 1
ATOM 10338 C C . LEU B 1 401 ? 61.697 -86.494 -14.428 1.00 40.69 555 LEU B C 1
ATOM 10339 O O . LEU B 1 401 ? 62.913 -86.537 -14.315 1.00 44.73 555 LEU B O 1
ATOM 10344 N N . LEU B 1 402 ? 60.974 -87.498 -14.901 1.00 42.06 556 LEU B N 1
ATOM 10345 C CA . LEU B 1 402 ? 61.570 -88.732 -15.356 1.00 40.02 556 LEU B CA 1
ATOM 10346 C C . LEU B 1 402 ? 62.547 -88.429 -16.485 1.00 42.36 556 LEU B C 1
ATOM 10347 O O . LEU B 1 402 ? 63.675 -88.940 -16.495 1.00 38.87 556 LEU B O 1
ATOM 10352 N N . LEU B 1 403 ? 62.115 -87.578 -17.420 1.00 40.04 557 LEU B N 1
ATOM 10353 C CA . LEU B 1 403 ? 62.945 -87.211 -18.569 1.00 37.66 557 LEU B CA 1
ATOM 10354 C C . LEU B 1 403 ? 64.230 -86.519 -18.127 1.00 39.34 557 LEU B C 1
ATOM 10355 O O . LEU B 1 403 ? 65.274 -86.685 -18.746 1.00 44.77 557 LEU B O 1
ATOM 10360 N N . MET B 1 404 ? 64.142 -85.769 -17.031 1.00 40.32 558 MET B N 1
ATOM 10361 C CA . MET B 1 404 ? 65.246 -84.994 -16.488 1.00 40.48 558 MET B CA 1
ATOM 10362 C C . MET B 1 404 ? 66.254 -85.921 -15.798 1.00 42.36 558 MET B C 1
ATOM 10363 O O . MET B 1 404 ? 67.469 -85.827 -15.991 1.00 41.60 558 MET B O 1
ATOM 10368 N N . LEU B 1 405 ? 65.716 -86.811 -14.980 1.00 37.66 559 LEU B N 1
ATOM 10369 C CA . LEU B 1 405 ? 66.461 -87.889 -14.360 1.00 36.63 559 LEU B CA 1
ATOM 10370 C C . LEU B 1 405 ? 67.173 -88.744 -15.392 1.00 46.04 559 LEU B C 1
ATOM 10371 O O . LEU B 1 405 ? 68.383 -88.973 -15.293 1.00 51.29 559 LEU B O 1
ATOM 10376 N N . LYS B 1 406 ? 66.419 -89.229 -16.379 1.00 42.68 560 LYS B N 1
ATOM 10377 C CA . LYS B 1 406 ? 66.990 -90.110 -17.388 1.00 40.26 560 LYS B CA 1
ATOM 10378 C C . LYS B 1 406 ? 68.131 -89.438 -18.137 1.00 48.18 560 LYS B C 1
ATOM 10379 O O . LYS B 1 406 ? 69.178 -90.040 -18.320 1.00 50.53 560 LYS B O 1
ATOM 10385 N N . THR B 1 407 ? 67.935 -88.197 -18.565 1.00 45.75 561 THR B N 1
ATOM 10386 C CA . THR B 1 407 ? 68.997 -87.464 -19.247 1.00 43.83 561 THR B CA 1
ATOM 10387 C C . THR B 1 407 ? 70.266 -87.330 -18.390 1.00 43.65 561 THR B C 1
ATOM 10388 O O . THR B 1 407 ? 71.375 -87.461 -18.890 1.00 50.65 561 THR B O 1
ATOM 10392 N N . TYR B 1 408 ? 70.105 -87.085 -17.097 1.00 41.60 562 TYR B N 1
ATOM 10393 C CA . TYR B 1 408 ? 71.238 -86.772 -16.224 1.00 44.67 562 TYR B CA 1
ATOM 10394 C C . TYR B 1 408 ? 71.959 -88.027 -15.701 1.00 47.22 562 TYR B C 1
ATOM 10395 O O . TYR B 1 408 ? 73.162 -88.001 -15.438 1.00 54.85 562 TYR B O 1
ATOM 10404 N N . LEU B 1 409 ? 71.233 -89.123 -15.587 1.00 51.47 563 LEU B N 1
ATOM 10405 C CA . LEU B 1 409 ? 71.829 -90.414 -15.360 1.00 53.30 563 LEU B CA 1
ATOM 10406 C C . LEU B 1 409 ? 71.916 -91.023 -16.722 1.00 58.42 563 LEU B C 1
ATOM 10407 O O . LEU B 1 409 ? 71.627 -90.375 -17.697 1.00 63.07 563 LEU B O 1
ATOM 10412 N N . SER B 1 410 ? 72.329 -92.263 -16.824 1.00 56.33 564 SER B N 1
ATOM 10413 C CA . SER B 1 410 ? 72.363 -92.864 -18.152 1.00 63.89 564 SER B CA 1
ATOM 10414 C C . SER B 1 410 ? 70.943 -93.268 -18.633 1.00 64.90 564 SER B C 1
ATOM 10415 O O . SER B 1 410 ? 69.983 -93.198 -17.875 1.00 61.49 564 SER B O 1
ATOM 10418 N N . GLU B 1 411 ? 70.808 -93.687 -19.888 1.00 66.00 565 GLU B N 1
ATOM 10419 C CA . GLU B 1 411 ? 69.584 -94.364 -20.328 1.00 57.68 565 GLU B CA 1
ATOM 10420 C C . GLU B 1 411 ? 69.555 -95.799 -19.775 1.00 67.66 565 GLU B C 1
ATOM 10421 O O . GLU B 1 411 ? 68.481 -96.388 -19.568 1.00 63.20 565 GLU B O 1
ATOM 10427 N N . ASP B 1 412 ? 70.746 -96.350 -19.535 1.00 65.95 566 ASP B N 1
ATOM 10428 C CA . ASP B 1 412 ? 70.894 -97.687 -18.952 1.00 64.84 566 ASP B CA 1
ATOM 10429 C C . ASP B 1 412 ? 70.681 -97.691 -17.445 1.00 61.82 566 ASP B C 1
ATOM 10430 O O . ASP B 1 412 ? 70.057 -98.607 -16.920 1.00 55.82 566 ASP B O 1
ATOM 10435 N N . VAL B 1 413 ? 71.212 -96.687 -16.750 1.00 60.92 567 VAL B N 1
ATOM 10436 C CA . VAL B 1 413 ? 70.942 -96.540 -15.325 1.00 57.04 567 VAL B CA 1
ATOM 10437 C C . VAL B 1 413 ? 69.444 -96.401 -15.108 1.00 58.55 567 VAL B C 1
ATOM 10438 O O . VAL B 1 413 ? 68.858 -97.068 -14.245 1.00 50.46 567 VAL B O 1
ATOM 10442 N N . PHE B 1 414 ? 68.827 -95.559 -15.933 1.00 54.25 568 PHE B N 1
ATOM 10443 C CA . PHE B 1 414 ? 67.385 -95.378 -15.892 1.00 54.36 568 PHE B CA 1
ATOM 10444 C C . PHE B 1 414 ? 66.674 -96.702 -16.051 1.00 57.21 568 PHE B C 1
ATOM 10445 O O . PHE B 1 414 ? 65.691 -96.975 -15.358 1.00 57.18 568 PHE B O 1
ATOM 10453 N N . GLN B 1 415 ? 67.162 -97.532 -16.962 1.00 57.85 569 GLN B N 1
ATOM 10454 C CA . GLN B 1 415 ? 66.443 -98.754 -17.245 1.00 56.25 569 GLN B CA 1
ATOM 10455 C C . GLN B 1 415 ? 66.460 -99.745 -16.076 1.00 52.34 569 GLN B C 1
ATOM 10456 O O . GLN B 1 415 ? 65.407 -100.302 -15.738 1.00 45.59 569 GLN B O 1
ATOM 10462 N N . HIS B 1 416 ? 67.592 -100.012 -15.430 1.00 47.54 570 HIS B N 1
ATOM 10463 C CA . HIS B 1 416 ? 67.413 -101.074 -14.458 1.00 52.10 570 HIS B CA 1
ATOM 10464 C C . HIS B 1 416 ? 67.046 -100.514 -13.088 1.00 59.33 570 HIS B C 1
ATOM 10465 O O . HIS B 1 416 ? 66.662 -101.271 -12.199 1.00 55.20 570 HIS B O 1
ATOM 10472 N N . ALA B 1 417 ? 67.021 -99.191 -12.948 1.00 62.94 571 ALA B N 1
ATOM 10473 C CA . ALA B 1 417 ? 66.200 -98.614 -11.876 1.00 52.13 571 ALA B CA 1
ATOM 10474 C C . ALA B 1 417 ? 64.760 -99.065 -12.093 1.00 45.53 571 ALA B C 1
ATOM 10475 O O . ALA B 1 417 ? 64.140 -99.659 -11.219 1.00 45.14 571 ALA B O 1
ATOM 10477 N N . VAL B 1 418 ? 64.250 -98.802 -13.289 1.00 40.83 572 VAL B N 1
ATOM 10478 C CA . VAL B 1 418 ? 62.895 -99.157 -13.661 1.00 35.76 572 VAL B CA 1
ATOM 10479 C C . VAL B 1 418 ? 62.623 -100.646 -13.541 1.00 43.11 572 VAL B C 1
ATOM 10480 O O . VAL B 1 418 ? 61.591 -101.064 -12.998 1.00 44.04 572 VAL B O 1
ATOM 10484 N N . VAL B 1 419 ? 63.551 -101.455 -14.040 1.00 47.33 573 VAL B N 1
ATOM 10485 C CA . VAL B 1 419 ? 63.406 -102.901 -13.932 1.00 51.30 573 VAL B CA 1
ATOM 10486 C C . VAL B 1 419 ? 63.388 -103.388 -12.472 1.00 45.19 573 VAL B C 1
ATOM 10487 O O . VAL B 1 419 ? 62.528 -104.179 -12.087 1.00 43.18 573 VAL B O 1
ATOM 10491 N N . LEU B 1 420 ? 64.328 -102.898 -11.668 1.00 44.30 574 LEU B N 1
ATOM 10492 C CA . LEU B 1 420 ? 64.432 -103.273 -10.256 1.00 43.47 574 LEU B CA 1
ATOM 10493 C C . LEU B 1 420 ? 63.147 -102.935 -9.523 1.00 51.26 574 LEU B C 1
ATOM 10494 O O . LEU B 1 420 ? 62.642 -103.710 -8.700 1.00 55.71 574 LEU B O 1
ATOM 10499 N N . TYR B 1 421 ? 62.636 -101.750 -9.844 1.00 51.00 575 TYR B N 1
ATOM 10500 C CA . TYR B 1 421 ? 61.397 -101.200 -9.303 1.00 44.11 575 TYR B CA 1
ATOM 10501 C C . TYR B 1 421 ? 60.161 -102.036 -9.621 1.00 44.97 575 TYR B C 1
ATOM 10502 O O . TYR B 1 421 ? 59.340 -102.310 -8.742 1.00 46.47 575 TYR B O 1
ATOM 10511 N N . LEU B 1 422 ? 60.019 -102.425 -10.884 1.00 44.27 576 LEU B N 1
ATOM 10512 C CA . LEU B 1 422 ? 58.881 -103.245 -11.269 1.00 51.28 576 LEU B CA 1
ATOM 10513 C C . LEU B 1 422 ? 58.952 -104.622 -10.577 1.00 51.72 576 LEU B C 1
ATOM 10514 O O . LEU B 1 422 ? 57.926 -105.168 -10.182 1.00 51.92 576 LEU B O 1
ATOM 10519 N N . HIS B 1 423 ? 60.160 -105.156 -10.392 1.00 45.92 577 HIS B N 1
ATOM 10520 C CA . HIS B 1 423 ? 60.337 -106.450 -9.728 1.00 51.71 577 HIS B CA 1
ATOM 10521 C C . HIS B 1 423 ? 60.048 -106.362 -8.230 1.00 48.60 577 HIS B C 1
ATOM 10522 O O . HIS B 1 423 ? 59.321 -107.197 -7.703 1.00 61.48 577 HIS B O 1
ATOM 10529 N N . ASN B 1 424 ? 60.614 -105.373 -7.543 1.00 46.35 578 ASN B N 1
ATOM 10530 C CA . ASN B 1 424 ? 60.364 -105.227 -6.111 1.00 48.01 578 ASN B CA 1
ATOM 10531 C C . ASN B 1 424 ? 58.878 -105.067 -5.794 1.00 53.56 578 ASN B C 1
ATOM 10532 O O . ASN B 1 424 ? 58.390 -105.612 -4.816 1.00 58.71 578 ASN B O 1
ATOM 10537 N N . HIS B 1 425 ? 58.132 -104.345 -6.617 1.00 49.82 579 HIS B N 1
ATOM 10538 C CA . HIS B 1 425 ? 56.796 -103.983 -6.166 1.00 48.87 579 HIS B CA 1
ATOM 10539 C C . HIS B 1 425 ? 55.656 -104.547 -7.011 1.00 50.30 579 HIS B C 1
ATOM 10540 O O . HIS B 1 425 ? 54.521 -104.077 -6.899 1.00 53.10 579 HIS B O 1
ATOM 10547 N N . SER B 1 426 ? 55.938 -105.562 -7.829 1.00 47.71 580 SER B N 1
ATOM 10548 C CA . SER B 1 426 ? 54.881 -106.276 -8.564 1.00 45.46 580 SER B CA 1
ATOM 10549 C C . SER B 1 426 ? 53.700 -106.694 -7.689 1.00 50.38 580 SER B C 1
ATOM 10550 O O . SER B 1 426 ? 53.878 -107.210 -6.581 1.00 54.90 580 SER B O 1
ATOM 10553 N N . TYR B 1 427 ? 52.495 -106.456 -8.206 1.00 40.20 581 TYR B N 1
ATOM 10554 C CA . TYR B 1 427 ? 51.232 -106.813 -7.548 1.00 46.36 581 TYR B CA 1
ATOM 10555 C C . TYR B 1 427 ? 51.070 -106.129 -6.195 1.00 50.91 581 TYR B C 1
ATOM 10556 O O . TYR B 1 427 ? 50.369 -106.632 -5.306 1.00 57.29 581 TYR B O 1
ATOM 10565 N N . ALA B 1 428 ? 51.702 -104.965 -6.049 1.00 45.53 582 ALA B N 1
ATOM 10566 C CA . ALA B 1 428 ? 51.661 -104.252 -4.776 1.00 48.98 582 ALA B CA 1
ATOM 10567 C C . ALA B 1 428 ? 51.601 -102.754 -4.974 1.00 45.39 582 ALA B C 1
ATOM 10568 O O . ALA B 1 428 ? 51.414 -102.275 -6.073 1.00 44.90 582 ALA B O 1
ATOM 10570 N N . SER B 1 429 ? 51.749 -102.013 -3.890 1.00 51.80 583 SER B N 1
ATOM 10571 C CA . SER B 1 429 ? 51.553 -100.577 -3.955 1.00 47.51 583 SER B CA 1
ATOM 10572 C C . SER B 1 429 ? 52.805 -99.803 -3.543 1.00 48.90 583 SER B C 1
ATOM 10573 O O . SER B 1 429 ? 53.704 -100.329 -2.878 1.00 58.00 583 SER B O 1
ATOM 10576 N N . ILE B 1 430 ? 52.840 -98.541 -3.949 1.00 51.91 584 ILE B N 1
ATOM 10577 C CA . ILE B 1 430 ? 54.042 -97.714 -3.888 1.00 51.66 584 ILE B CA 1
ATOM 10578 C C . ILE B 1 430 ? 53.750 -96.268 -3.561 1.00 48.10 584 ILE B C 1
ATOM 10579 O O . ILE B 1 430 ? 52.729 -95.729 -3.974 1.00 44.72 584 ILE B O 1
ATOM 10584 N N . GLN B 1 431 ? 54.681 -95.633 -2.862 1.00 57.88 585 GLN B N 1
ATOM 10585 C CA . GLN B 1 431 ? 54.662 -94.188 -2.675 1.00 48.91 585 GLN B CA 1
ATOM 10586 C C . GLN B 1 431 ? 55.832 -93.569 -3.401 1.00 54.03 585 GLN B C 1
ATOM 10587 O O . GLN B 1 431 ? 56.721 -94.282 -3.860 1.00 50.74 585 GLN B O 1
ATOM 10593 N N . SER B 1 432 ? 55.831 -92.243 -3.493 1.00 57.17 586 SER B N 1
ATOM 10594 C CA . SER B 1 432 ? 56.902 -91.495 -4.150 1.00 54.60 586 SER B CA 1
ATOM 10595 C C . SER B 1 432 ? 58.300 -91.944 -3.730 1.00 53.97 586 SER B C 1
ATOM 10596 O O . SER B 1 432 ? 59.182 -92.132 -4.578 1.00 51.72 586 SER B O 1
ATOM 10599 N N . ASP B 1 433 ? 58.497 -92.143 -2.434 1.00 49.55 587 ASP B N 1
ATOM 10600 C CA . ASP B 1 433 ? 59.805 -92.549 -1.926 1.00 54.34 587 ASP B CA 1
ATOM 10601 C C . ASP B 1 433 ? 60.275 -93.924 -2.411 1.00 59.45 587 ASP B C 1
ATOM 10602 O O . ASP B 1 433 ? 61.479 -94.172 -2.482 1.00 61.13 587 ASP B O 1
ATOM 10607 N N . ASP B 1 434 ? 59.346 -94.816 -2.744 1.00 53.62 588 ASP B N 1
ATOM 10608 C CA . ASP B 1 434 ? 59.725 -96.148 -3.207 1.00 52.68 588 ASP B CA 1
ATOM 10609 C C . ASP B 1 434 ? 60.475 -96.103 -4.537 1.00 50.42 588 ASP B C 1
ATOM 10610 O O . ASP B 1 434 ? 61.377 -96.907 -4.793 1.00 55.51 588 ASP B O 1
ATOM 10615 N N . LEU B 1 435 ? 60.102 -95.157 -5.382 1.00 45.48 589 LEU B N 1
ATOM 10616 C CA . LEU B 1 435 ? 60.738 -95.007 -6.681 1.00 44.51 589 LEU B CA 1
ATOM 10617 C C . LEU B 1 435 ? 62.166 -94.475 -6.557 1.00 53.00 589 LEU B C 1
ATOM 10618 O O . LEU B 1 435 ? 63.101 -95.028 -7.145 1.00 53.29 589 LEU B O 1
ATOM 10623 N N . TRP B 1 436 ? 62.352 -93.407 -5.787 1.00 49.67 590 TRP B N 1
ATOM 10624 C CA . TRP B 1 436 ? 63.703 -92.879 -5.625 1.00 51.72 590 TRP B CA 1
ATOM 10625 C C . TRP B 1 436 ? 64.604 -93.889 -4.897 1.00 53.08 590 TRP B C 1
ATOM 10626 O O . TRP B 1 436 ? 65.816 -93.914 -5.108 1.00 51.25 590 TRP B O 1
ATOM 10637 N N . ASP B 1 437 ? 64.006 -94.711 -4.038 1.00 54.36 591 ASP B N 1
ATOM 10638 C CA . ASP B 1 437 ? 64.708 -95.841 -3.427 1.00 51.50 591 ASP B CA 1
ATOM 10639 C C . ASP B 1 437 ? 65.343 -96.759 -4.471 1.00 52.78 591 ASP B C 1
ATOM 10640 O O . ASP B 1 437 ? 66.466 -97.218 -4.288 1.00 51.24 591 ASP B O 1
ATOM 10645 N N . SER B 1 438 ? 64.634 -97.014 -5.569 1.00 48.91 592 SER B N 1
ATOM 10646 C CA . SER B 1 438 ? 65.163 -97.881 -6.617 1.00 45.88 592 SER B CA 1
ATOM 10647 C C . SER B 1 438 ? 66.306 -97.204 -7.377 1.00 53.66 592 SER B C 1
ATOM 10648 O O . SER B 1 438 ? 67.274 -97.851 -7.766 1.00 56.93 592 SER B O 1
ATOM 10651 N N . PHE B 1 439 ? 66.195 -95.902 -7.602 1.00 50.99 593 PHE B N 1
ATOM 10652 C CA . PHE B 1 439 ? 67.260 -95.186 -8.282 1.00 51.09 593 PHE B CA 1
ATOM 10653 C C . PHE B 1 439 ? 68.519 -95.161 -7.443 1.00 54.28 593 PHE B C 1
ATOM 10654 O O . PHE B 1 439 ? 69.624 -95.113 -7.977 1.00 59.05 593 PHE B O 1
ATOM 10662 N N . ASN B 1 440 ? 68.356 -95.184 -6.126 1.00 51.60 594 ASN B N 1
ATOM 10663 C CA . ASN B 1 440 ? 69.515 -95.110 -5.243 1.00 58.88 594 ASN B CA 1
ATOM 10664 C C . ASN B 1 440 ? 70.316 -96.408 -5.246 1.00 59.84 594 ASN B C 1
ATOM 10665 O O . ASN B 1 440 ? 71.527 -96.382 -5.056 1.00 55.76 594 ASN B O 1
ATOM 10670 N N . GLU B 1 441 ? 69.635 -97.533 -5.460 1.00 58.88 595 GLU B N 1
ATOM 10671 C CA . GLU B 1 441 ? 70.292 -98.839 -5.536 1.00 62.71 595 GLU B CA 1
ATOM 10672 C C . GLU B 1 441 ? 71.171 -98.961 -6.779 1.00 54.36 595 GLU B C 1
ATOM 10673 O O . GLU B 1 441 ? 72.261 -99.512 -6.734 1.00 63.08 595 GLU B O 1
ATOM 10679 N N . VAL B 1 442 ? 70.695 -98.410 -7.877 1.00 50.83 596 VAL B N 1
ATOM 10680 C CA . VAL B 1 442 ? 71.382 -98.476 -9.155 1.00 52.52 596 VAL B CA 1
ATOM 10681 C C . VAL B 1 442 ? 72.348 -97.303 -9.321 1.00 55.52 596 VAL B C 1
ATOM 10682 O O . VAL B 1 442 ? 72.975 -97.141 -10.365 1.00 64.07 596 VAL B O 1
ATOM 10686 N N . THR B 1 443 ? 72.495 -96.480 -8.289 1.00 56.74 597 THR B N 1
ATOM 10687 C CA . THR B 1 443 ? 73.482 -95.413 -8.378 1.00 56.74 597 THR B CA 1
ATOM 10688 C C . THR B 1 443 ? 74.373 -95.375 -7.161 1.00 64.33 597 THR B C 1
ATOM 10689 O O . THR B 1 443 ? 73.996 -95.765 -6.060 1.00 71.91 597 THR B O 1
ATOM 10693 N N . ASN B 1 444 ? 75.560 -94.846 -7.372 1.00 71.49 598 ASN B N 1
ATOM 10694 C CA . ASN B 1 444 ? 76.524 -94.728 -6.317 1.00 70.55 598 ASN B CA 1
ATOM 10695 C C . ASN B 1 444 ? 76.133 -93.694 -5.308 1.00 78.25 598 ASN B C 1
ATOM 10696 O O . ASN B 1 444 ? 75.352 -92.826 -5.603 1.00 87.96 598 ASN B O 1
ATOM 10701 N N . GLN B 1 445 ? 76.707 -93.774 -4.121 1.00 85.40 599 GLN B N 1
ATOM 10702 C CA . GLN B 1 445 ? 76.250 -92.979 -2.998 1.00 88.12 599 GLN B CA 1
ATOM 10703 C C . GLN B 1 445 ? 76.359 -91.472 -3.071 1.00 86.74 599 GLN B C 1
ATOM 10704 O O . GLN B 1 445 ? 75.452 -90.789 -2.641 1.00 90.12 599 GLN B O 1
ATOM 10710 N N . THR B 1 446 ? 77.451 -90.946 -3.586 1.00 91.95 600 THR B N 1
ATOM 10711 C CA . THR B 1 446 ? 77.584 -89.500 -3.624 1.00 89.51 600 THR B CA 1
ATOM 10712 C C . THR B 1 446 ? 76.376 -88.831 -4.249 1.00 88.15 600 THR B C 1
ATOM 10713 O O . THR B 1 446 ? 76.211 -87.623 -4.161 1.00 85.15 600 THR B O 1
ATOM 10717 N N . LEU B 1 447 ? 75.534 -89.630 -4.887 1.00 85.61 601 LEU B N 1
ATOM 10718 C CA . LEU B 1 447 ? 74.417 -89.114 -5.654 1.00 82.69 601 LEU B CA 1
ATOM 10719 C C . LEU B 1 447 ? 73.095 -89.644 -5.147 1.00 72.61 601 LEU B C 1
ATOM 10720 O O . LEU B 1 447 ? 72.630 -90.687 -5.569 1.00 70.20 601 LEU B O 1
ATOM 10725 N N . ASP B 1 448 ? 72.493 -88.911 -4.230 1.00 67.22 602 ASP B N 1
ATOM 10726 C CA . ASP B 1 448 ? 71.280 -89.373 -3.562 1.00 57.02 602 ASP B CA 1
ATOM 10727 C C . ASP B 1 448 ? 70.020 -88.861 -4.262 1.00 57.51 602 ASP B C 1
ATOM 10728 O O . ASP B 1 448 ? 69.615 -87.718 -4.060 1.00 55.53 602 ASP B O 1
ATOM 10733 N N . VAL B 1 449 ? 69.382 -89.731 -5.041 1.00 57.26 603 VAL B N 1
ATOM 10734 C CA . VAL B 1 449 ? 68.275 -89.331 -5.899 1.00 49.95 603 VAL B CA 1
ATOM 10735 C C . VAL B 1 449 ? 67.070 -88.872 -5.079 1.00 47.00 603 VAL B C 1
ATOM 10736 O O . VAL B 1 449 ? 66.371 -87.925 -5.462 1.00 50.24 603 VAL B O 1
ATOM 10740 N N . LYS B 1 450 ? 66.866 -89.498 -3.925 1.00 44.70 604 LYS B N 1
ATOM 10741 C CA . LYS B 1 450 ? 65.757 -89.128 -3.043 1.00 52.38 604 LYS B CA 1
ATOM 10742 C C . LYS B 1 450 ? 65.831 -87.661 -2.584 1.00 55.42 604 LYS B C 1
ATOM 10743 O O . LYS B 1 450 ? 64.861 -86.906 -2.700 1.00 49.84 604 LYS B O 1
ATOM 10749 N N . ARG B 1 451 ? 66.979 -87.235 -2.072 1.00 53.38 605 ARG B N 1
ATOM 10750 C CA . ARG B 1 451 ? 67.087 -85.842 -1.661 1.00 56.10 605 ARG B CA 1
ATOM 10751 C C . ARG B 1 451 ? 67.038 -84.884 -2.868 1.00 54.90 605 ARG B C 1
ATOM 10752 O O . ARG B 1 451 ? 66.472 -83.797 -2.785 1.00 52.26 605 ARG B O 1
ATOM 10760 N N . MET B 1 452 ? 67.607 -85.304 -3.992 1.00 46.49 606 MET B N 1
ATOM 10761 C CA . MET B 1 452 ? 67.495 -84.539 -5.218 1.00 45.65 606 MET B CA 1
ATOM 10762 C C . MET B 1 452 ? 66.038 -84.340 -5.683 1.00 52.11 606 MET B C 1
ATOM 10763 O O . MET B 1 452 ? 65.689 -83.283 -6.187 1.00 48.27 606 MET B O 1
ATOM 10768 N N . MET B 1 453 ? 65.185 -85.349 -5.535 1.00 47.30 607 MET B N 1
ATOM 10769 C CA . MET B 1 453 ? 63.838 -85.256 -6.111 1.00 49.94 607 MET B CA 1
ATOM 10770 C C . MET B 1 453 ? 62.796 -84.721 -5.131 1.00 41.93 607 MET B C 1
ATOM 10771 O O . MET B 1 453 ? 61.635 -84.553 -5.481 1.00 39.05 607 MET B O 1
ATOM 10776 N N . LYS B 1 454 ? 63.222 -84.464 -3.902 1.00 47.83 608 LYS B N 1
ATOM 10777 C CA . LYS B 1 454 ? 62.315 -84.025 -2.860 1.00 43.43 608 LYS B CA 1
ATOM 10778 C C . LYS B 1 454 ? 61.655 -82.716 -3.285 1.00 42.96 608 LYS B C 1
ATOM 10779 O O . LYS B 1 454 ? 60.420 -82.627 -3.341 1.00 44.31 608 LYS B O 1
ATOM 10785 N N . THR B 1 455 ? 62.455 -81.721 -3.649 1.00 39.96 609 THR B N 1
ATOM 10786 C CA . THR B 1 455 ? 61.874 -80.421 -3.979 1.00 40.37 609 THR B CA 1
ATOM 10787 C C . THR B 1 455 ? 61.039 -80.470 -5.238 1.00 37.63 609 THR B C 1
ATOM 10788 O O . THR B 1 455 ? 60.002 -79.810 -5.309 1.00 44.45 609 THR B O 1
ATOM 10792 N N . TRP B 1 456 ? 61.454 -81.278 -6.210 1.00 35.02 610 TRP B N 1
ATOM 10793 C CA . TRP B 1 456 ? 60.670 -81.440 -7.433 1.00 33.77 610 TRP B CA 1
ATOM 10794 C C . TRP B 1 456 ? 59.316 -82.111 -7.180 1.00 37.94 610 TRP B C 1
ATOM 10795 O O . TRP B 1 456 ? 58.402 -81.958 -7.979 1.00 37.38 610 TRP B O 1
ATOM 10806 N N . THR B 1 457 ? 59.174 -82.890 -6.110 1.00 40.33 611 THR B N 1
ATOM 10807 C CA . THR B 1 457 ? 57.897 -83.573 -5.927 1.00 30.48 611 THR B CA 1
ATOM 10808 C C . THR B 1 457 ? 57.036 -82.924 -4.850 1.00 36.42 611 THR B C 1
ATOM 10809 O O . THR B 1 457 ? 55.846 -83.168 -4.789 1.00 39.91 611 THR B O 1
ATOM 10813 N N . LEU B 1 458 ? 57.612 -82.074 -4.010 1.00 39.53 612 LEU B N 1
ATOM 10814 C CA . LEU B 1 458 ? 56.854 -81.585 -2.863 1.00 38.11 612 LEU B CA 1
ATOM 10815 C C . LEU B 1 458 ? 56.627 -80.101 -2.850 1.00 38.90 612 LEU B C 1
ATOM 10816 O O . LEU B 1 458 ? 56.079 -79.585 -1.891 1.00 44.42 612 LEU B O 1
ATOM 10821 N N . GLN B 1 459 ? 57.057 -79.417 -3.897 1.00 34.03 613 GLN B N 1
ATOM 10822 C CA . GLN B 1 459 ? 56.866 -77.983 -4.007 1.00 37.96 613 GLN B CA 1
ATOM 10823 C C . GLN B 1 459 ? 56.281 -77.682 -5.387 1.00 41.39 613 GLN B C 1
ATOM 10824 O O . GLN B 1 459 ? 56.651 -78.320 -6.371 1.00 38.69 613 GLN B O 1
ATOM 10830 N N . LYS B 1 460 ? 55.352 -76.734 -5.460 1.00 41.35 614 LYS B N 1
ATOM 10831 C CA . LYS B 1 460 ? 54.736 -76.384 -6.736 1.00 35.62 614 LYS B CA 1
ATOM 10832 C C . LYS B 1 460 ? 55.704 -75.563 -7.541 1.00 35.52 614 LYS B C 1
ATOM 10833 O O . LYS B 1 460 ? 56.654 -75.006 -7.003 1.00 40.56 614 LYS B O 1
ATOM 10839 N N . GLY B 1 461 ? 55.438 -75.476 -8.835 1.00 34.35 615 GLY B N 1
ATOM 10840 C CA . GLY B 1 461 ? 56.192 -74.609 -9.700 1.00 29.92 615 GLY B CA 1
ATOM 10841 C C . GLY B 1 461 ? 57.522 -75.220 -10.056 1.00 39.64 615 GLY B C 1
ATOM 10842 O O . GLY B 1 461 ? 57.763 -76.424 -9.901 1.00 38.09 615 GLY B O 1
ATOM 10843 N N . PHE B 1 462 ? 58.400 -74.357 -10.525 1.00 38.22 616 PHE B N 1
ATOM 10844 C CA . PHE B 1 462 ? 59.681 -74.764 -11.034 1.00 36.07 616 PHE B CA 1
ATOM 10845 C C . PHE B 1 462 ? 60.591 -73.551 -11.006 1.00 37.52 616 PHE B C 1
ATOM 10846 O O . PHE B 1 462 ? 60.112 -72.409 -10.917 1.00 28.48 616 PHE B O 1
ATOM 10854 N N . PRO B 1 463 ? 61.906 -73.783 -11.096 1.00 38.80 617 PRO B N 1
ATOM 10855 C CA . PRO B 1 463 ? 62.813 -72.653 -10.925 1.00 28.50 617 PRO B CA 1
ATOM 10856 C C . PRO B 1 463 ? 62.982 -71.839 -12.191 1.00 35.95 617 PRO B C 1
ATOM 10857 O O . PRO B 1 463 ? 62.865 -72.368 -13.283 1.00 36.51 617 PRO B O 1
ATOM 10861 N N . LEU B 1 464 ? 63.222 -70.547 -12.016 1.00 36.47 618 LEU B N 1
ATOM 10862 C CA . LEU B 1 464 ? 63.802 -69.705 -13.040 1.00 38.53 618 LEU B CA 1
ATOM 10863 C C . LEU B 1 464 ? 65.331 -69.758 -12.867 1.00 35.34 618 LEU B C 1
ATOM 10864 O O . LEU B 1 464 ? 65.829 -69.552 -11.771 1.00 34.61 618 LEU B O 1
ATOM 10869 N N . VAL B 1 465 ? 66.077 -70.055 -13.923 1.00 36.31 619 VAL B N 1
ATOM 10870 C CA . VAL B 1 465 ? 67.534 -70.099 -13.797 1.00 31.07 619 VAL B CA 1
ATOM 10871 C C . VAL B 1 465 ? 68.116 -68.886 -14.482 1.00 33.17 619 VAL B C 1
ATOM 10872 O O . VAL B 1 465 ? 67.910 -68.662 -15.674 1.00 40.65 619 VAL B O 1
ATOM 10876 N N . THR B 1 466 ? 68.817 -68.068 -13.718 1.00 30.76 620 THR B N 1
ATOM 10877 C CA . THR B 1 466 ? 69.403 -66.876 -14.304 1.00 40.52 620 THR B CA 1
ATOM 10878 C C . THR B 1 466 ? 70.872 -67.134 -14.630 1.00 44.44 620 THR B C 1
ATOM 10879 O O . THR B 1 466 ? 71.601 -67.750 -13.848 1.00 45.40 620 THR B O 1
ATOM 10883 N N . VAL B 1 467 ? 71.296 -66.668 -15.796 1.00 38.71 621 VAL B N 1
ATOM 10884 C CA . VAL B 1 467 ? 72.601 -67.012 -16.343 1.00 38.05 621 VAL B CA 1
ATOM 10885 C C . VAL B 1 467 ? 73.344 -65.780 -16.830 1.00 48.80 621 VAL B C 1
ATOM 10886 O O . VAL B 1 467 ? 72.791 -64.968 -17.580 1.00 51.26 621 VAL B O 1
ATOM 10890 N N . GLN B 1 468 ? 74.595 -65.630 -16.407 1.00 49.15 622 GLN B N 1
ATOM 10891 C CA . GLN B 1 468 ? 75.397 -64.500 -16.864 1.00 47.31 622 GLN B CA 1
ATOM 10892 C C . GLN B 1 468 ? 76.842 -64.873 -17.138 1.00 51.48 622 GLN B C 1
ATOM 10893 O O . GLN B 1 468 ? 77.581 -65.242 -16.228 1.00 48.90 622 GLN B O 1
ATOM 10899 N N . LYS B 1 469 ? 77.245 -64.739 -18.396 1.00 57.17 623 LYS B N 1
ATOM 10900 C CA . LYS B 1 469 ? 78.620 -64.996 -18.790 1.00 62.12 623 LYS B CA 1
ATOM 10901 C C . LYS B 1 469 ? 79.534 -63.866 -18.334 1.00 65.09 623 LYS B C 1
ATOM 10902 O O . LYS B 1 469 ? 79.236 -62.691 -18.546 1.00 68.90 623 LYS B O 1
ATOM 10908 N N . LYS B 1 470 ? 80.633 -64.239 -17.685 1.00 64.74 624 LYS B N 1
ATOM 10909 C CA . LYS B 1 470 ? 81.715 -63.312 -17.344 1.00 63.47 624 LYS B CA 1
ATOM 10910 C C . LYS B 1 470 ? 83.070 -63.943 -17.694 1.00 64.10 624 LYS B C 1
ATOM 10911 O O . LYS B 1 470 ? 83.648 -64.698 -16.902 1.00 55.79 624 LYS B O 1
ATOM 10917 N N . GLY B 1 471 ? 83.565 -63.635 -18.888 1.00 61.06 625 GLY B N 1
ATOM 10918 C CA . GLY B 1 471 ? 84.811 -64.207 -19.354 1.00 60.66 625 GLY B CA 1
ATOM 10919 C C . GLY B 1 471 ? 84.718 -65.711 -19.487 1.00 62.51 625 GLY B C 1
ATOM 10920 O O . GLY B 1 471 ? 83.928 -66.227 -20.276 1.00 66.38 625 GLY B O 1
ATOM 10921 N N . LYS B 1 472 ? 85.525 -66.422 -18.712 1.00 66.49 626 LYS B N 1
ATOM 10922 C CA . LYS B 1 472 ? 85.503 -67.876 -18.759 1.00 74.60 626 LYS B CA 1
ATOM 10923 C C . LYS B 1 472 ? 84.599 -68.451 -17.671 1.00 72.31 626 LYS B C 1
ATOM 10924 O O . LYS B 1 472 ? 84.476 -69.675 -17.522 1.00 62.17 626 LYS B O 1
ATOM 10930 N N . GLU B 1 473 ? 83.963 -67.568 -16.907 1.00 65.28 627 GLU B N 1
ATOM 10931 C CA . GLU B 1 473 ? 83.036 -68.044 -15.888 1.00 69.16 627 GLU B CA 1
ATOM 10932 C C . GLU B 1 473 ? 81.573 -67.792 -16.262 1.00 60.22 627 GLU B C 1
ATOM 10933 O O . GLU B 1 473 ? 81.209 -66.781 -16.868 1.00 59.10 627 GLU B O 1
ATOM 10939 N N . LEU B 1 474 ? 80.751 -68.774 -15.936 1.00 54.56 628 LEU B N 1
ATOM 10940 C CA . LEU B 1 474 ? 79.323 -68.698 -16.155 1.00 44.53 628 LEU B CA 1
ATOM 10941 C C . LEU B 1 474 ? 78.634 -68.659 -14.792 1.00 47.38 628 LEU B C 1
ATOM 10942 O O . LEU B 1 474 ? 78.654 -69.652 -14.063 1.00 40.65 628 LEU B O 1
ATOM 10947 N N . PHE B 1 475 ? 78.066 -67.503 -14.436 1.00 50.70 629 PHE B N 1
ATOM 10948 C CA . PHE B 1 475 ? 77.358 -67.346 -13.156 1.00 47.19 629 PHE B CA 1
ATOM 10949 C C . PHE B 1 475 ? 75.872 -67.715 -13.282 1.00 44.83 629 PHE B C 1
ATOM 10950 O O . PHE B 1 475 ? 75.158 -67.222 -14.167 1.00 42.12 629 PHE B O 1
ATOM 10958 N N . ILE B 1 476 ? 75.421 -68.605 -12.405 1.00 35.23 630 ILE B N 1
ATOM 10959 C CA . ILE B 1 476 ? 74.065 -69.126 -12.485 1.00 45.58 630 ILE B CA 1
ATOM 10960 C C . ILE B 1 476 ? 73.360 -69.061 -11.128 1.00 43.55 630 ILE B C 1
ATOM 10961 O O . ILE B 1 476 ? 73.955 -69.320 -10.087 1.00 41.10 630 ILE B O 1
ATOM 10966 N N . GLN B 1 477 ? 72.082 -68.712 -11.152 1.00 44.36 631 GLN B N 1
ATOM 10967 C CA . GLN B 1 477 ? 71.326 -68.495 -9.933 1.00 42.78 631 GLN B CA 1
ATOM 10968 C C . GLN B 1 477 ? 69.899 -69.015 -10.119 1.00 45.27 631 GLN B C 1
ATOM 10969 O O . GLN B 1 477 ? 69.334 -68.882 -11.208 1.00 44.25 631 GLN B O 1
ATOM 10975 N N . GLN B 1 478 ? 69.321 -69.614 -9.077 1.00 39.70 632 GLN B N 1
ATOM 10976 C CA . GLN B 1 478 ? 67.940 -70.083 -9.157 1.00 35.78 632 GLN B CA 1
ATOM 10977 C C . GLN B 1 478 ? 66.987 -69.277 -8.268 1.00 40.32 632 GLN B C 1
ATOM 10978 O O . GLN B 1 478 ? 67.372 -68.743 -7.241 1.00 41.66 632 GLN B O 1
ATOM 10984 N N . GLU B 1 479 ? 65.736 -69.179 -8.688 1.00 41.13 633 GLU B N 1
ATOM 10985 C CA . GLU B 1 479 ? 64.684 -68.652 -7.829 1.00 45.98 633 GLU B CA 1
ATOM 10986 C C . GLU B 1 479 ? 63.367 -69.191 -8.318 1.00 41.14 633 GLU B C 1
ATOM 10987 O O . GLU B 1 479 ? 63.312 -69.814 -9.378 1.00 37.89 633 GLU B O 1
ATOM 10993 N N . ARG B 1 480 ? 62.311 -68.950 -7.550 1.00 42.40 634 ARG B N 1
ATOM 10994 C CA . ARG B 1 480 ? 60.975 -69.386 -7.924 1.00 43.40 634 ARG B CA 1
ATOM 10995 C C . ARG B 1 480 ? 60.470 -68.560 -9.098 1.00 46.10 634 ARG B C 1
ATOM 10996 O O . ARG B 1 480 ? 60.626 -67.340 -9.124 1.00 43.51 634 ARG B O 1
ATOM 11004 N N . PHE B 1 481 ? 59.873 -69.229 -10.076 1.00 42.55 635 PHE B N 1
ATOM 11005 C CA . PHE B 1 481 ? 59.310 -68.535 -11.226 1.00 43.73 635 PHE B CA 1
ATOM 11006 C C . PHE B 1 481 ? 57.830 -68.200 -11.051 1.00 51.81 635 PHE B C 1
ATOM 11007 O O . PHE B 1 481 ? 56.989 -69.088 -11.174 1.00 54.31 635 PHE B O 1
ATOM 11015 N N . PHE B 1 482 ? 57.519 -66.930 -10.791 1.00 56.15 636 PHE B N 1
ATOM 11016 C CA . PHE B 1 482 ? 56.130 -66.474 -10.625 1.00 73.51 636 PHE B CA 1
ATOM 11017 C C . PHE B 1 482 ? 56.043 -64.953 -10.731 1.00 76.60 636 PHE B C 1
ATOM 11018 O O . PHE B 1 482 ? 57.039 -64.254 -10.530 1.00 74.28 636 PHE B O 1
ATOM 11026 N N . LEU B 1 483 ? 54.849 -64.448 -11.036 1.00 80.86 637 LEU B N 1
ATOM 11027 C CA . LEU B 1 483 ? 54.619 -63.005 -11.115 1.00 92.44 637 LEU B CA 1
ATOM 11028 C C . LEU B 1 483 ? 54.024 -62.455 -9.817 1.00 98.30 637 LEU B C 1
ATOM 11029 O O . LEU B 1 483 ? 53.350 -63.184 -9.089 1.00 98.91 637 LEU B O 1
ATOM 11034 N N . ASN B 1 484 ? 54.286 -61.175 -9.541 1.00 102.13 638 ASN B N 1
ATOM 11035 C CA . ASN B 1 484 ? 53.664 -60.439 -8.435 1.00 107.95 638 ASN B CA 1
ATOM 11036 C C . ASN B 1 484 ? 53.836 -61.179 -7.098 1.00 113.21 638 ASN B C 1
ATOM 11037 O O . ASN B 1 484 ? 52.934 -61.866 -6.612 1.00 111.15 638 ASN B O 1
ATOM 11042 N N . SER B 1 495 ? 63.241 -73.616 2.225 1.00 98.08 649 SER B N 1
ATOM 11043 C CA . SER B 1 495 ? 62.728 -74.780 1.500 1.00 86.20 649 SER B CA 1
ATOM 11044 C C . SER B 1 495 ? 62.134 -74.354 0.141 1.00 87.39 649 SER B C 1
ATOM 11045 O O . SER B 1 495 ? 60.972 -74.624 -0.162 1.00 96.54 649 SER B O 1
ATOM 11048 N N . TYR B 1 496 ? 62.948 -73.687 -0.675 1.00 74.19 650 TYR B N 1
ATOM 11049 C CA . TYR B 1 496 ? 62.541 -73.246 -2.009 1.00 69.77 650 TYR B CA 1
ATOM 11050 C C . TYR B 1 496 ? 63.610 -73.617 -3.023 1.00 57.79 650 TYR B C 1
ATOM 11051 O O . TYR B 1 496 ? 63.544 -73.191 -4.170 1.00 59.95 650 TYR B O 1
ATOM 11060 N N . LEU B 1 497 ? 64.621 -74.365 -2.585 1.00 49.83 651 LEU B N 1
ATOM 11061 C CA . LEU B 1 497 ? 65.762 -74.675 -3.445 1.00 41.68 651 LEU B CA 1
ATOM 11062 C C . LEU B 1 497 ? 65.589 -75.992 -4.178 1.00 44.83 651 LEU B C 1
ATOM 11063 O O . LEU B 1 497 ? 65.385 -77.050 -3.577 1.00 39.62 651 LEU B O 1
ATOM 11068 N N . TRP B 1 498 ? 65.654 -75.914 -5.496 1.00 38.71 652 TRP B N 1
ATOM 11069 C CA . TRP B 1 498 ? 65.677 -77.118 -6.294 1.00 40.33 652 TRP B CA 1
ATOM 11070 C C . TRP B 1 498 ? 67.131 -77.567 -6.472 1.00 42.95 652 TRP B C 1
ATOM 11071 O O . TRP B 1 498 ? 68.060 -76.754 -6.436 1.00 40.95 652 TRP B O 1
ATOM 11082 N N . HIS B 1 499 ? 67.308 -78.871 -6.606 1.00 39.11 653 HIS B N 1
ATOM 11083 C CA . HIS B 1 499 ? 68.558 -79.471 -7.043 1.00 41.43 653 HIS B CA 1
ATOM 11084 C C . HIS B 1 499 ? 68.400 -79.700 -8.527 1.00 36.54 653 HIS B C 1
ATOM 11085 O O . HIS B 1 499 ? 67.668 -80.584 -8.943 1.00 39.44 653 HIS B O 1
ATOM 11092 N N . ILE B 1 500 ? 69.056 -78.865 -9.323 1.00 38.04 654 ILE B N 1
ATOM 11093 C CA . ILE B 1 500 ? 68.802 -78.813 -10.763 1.00 39.36 654 ILE B CA 1
ATOM 11094 C C . ILE B 1 500 ? 69.930 -79.406 -11.594 1.00 47.76 654 ILE B C 1
ATOM 11095 O O . ILE B 1 500 ? 71.067 -78.939 -11.526 1.00 47.58 654 ILE B O 1
ATOM 11100 N N . PRO B 1 501 ? 69.624 -80.414 -12.410 1.00 48.77 655 PRO B N 1
ATOM 11101 C CA . PRO B 1 501 ? 70.670 -80.822 -13.350 1.00 46.56 655 PRO B CA 1
ATOM 11102 C C . PRO B 1 501 ? 70.765 -79.811 -14.472 1.00 45.01 655 PRO B C 1
ATOM 11103 O O . PRO B 1 501 ? 69.855 -79.761 -15.288 1.00 56.02 655 PRO B O 1
ATOM 11107 N N . LEU B 1 502 ? 71.817 -79.005 -14.503 1.00 43.59 656 LEU B N 1
ATOM 11108 C CA . LEU B 1 502 ? 72.026 -78.099 -15.620 1.00 48.07 656 LEU B CA 1
ATOM 11109 C C . LEU B 1 502 ? 72.822 -78.743 -16.726 1.00 58.49 656 LEU B C 1
ATOM 11110 O O . LEU B 1 502 ? 73.889 -79.301 -16.481 1.00 65.45 656 LEU B O 1
ATOM 11115 N N . SER B 1 503 ? 72.299 -78.660 -17.943 1.00 49.19 657 SER B N 1
ATOM 11116 C CA . SER B 1 503 ? 73.065 -78.999 -19.127 1.00 44.22 657 SER B CA 1
ATOM 11117 C C . SER B 1 503 ? 73.312 -77.695 -19.882 1.00 52.09 657 SER B C 1
ATOM 11118 O O . SER B 1 503 ? 72.434 -76.821 -19.910 1.00 51.89 657 SER B O 1
ATOM 11121 N N . TYR B 1 504 ? 74.503 -77.526 -20.453 1.00 47.26 658 TYR B N 1
AT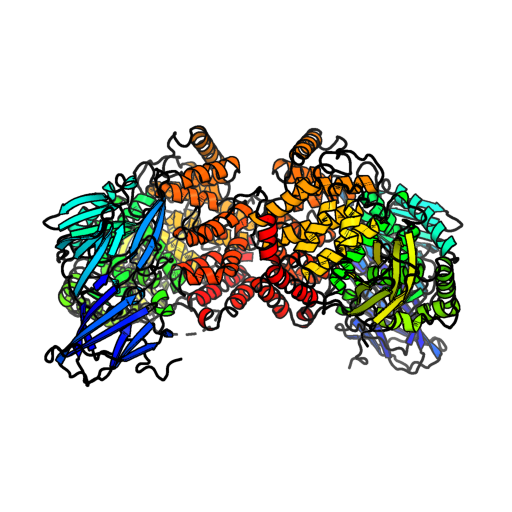OM 11122 C CA . TYR B 1 504 ? 74.767 -76.333 -21.265 1.00 43.87 658 TYR B CA 1
ATOM 11123 C C . TYR B 1 504 ? 75.597 -76.666 -22.484 1.00 49.13 658 TYR B C 1
ATOM 11124 O O . TYR B 1 504 ? 76.409 -77.581 -22.457 1.00 53.28 658 TYR B O 1
ATOM 11133 N N . VAL B 1 505 ? 75.402 -75.913 -23.553 1.00 48.87 659 VAL B N 1
ATOM 11134 C CA . VAL B 1 505 ? 76.193 -76.115 -24.747 1.00 52.64 659 VAL B CA 1
ATOM 11135 C C . VAL B 1 505 ? 76.840 -74.786 -25.159 1.00 52.08 659 VAL B C 1
ATOM 11136 O O . VAL B 1 505 ? 76.188 -73.745 -25.189 1.00 58.45 659 VAL B O 1
ATOM 11140 N N . THR B 1 506 ? 78.133 -74.821 -25.454 1.00 58.91 660 THR B N 1
ATOM 11141 C CA . THR B 1 506 ? 78.873 -73.609 -25.823 1.00 60.64 660 THR B CA 1
ATOM 11142 C C . THR B 1 506 ? 79.471 -73.723 -27.201 1.00 60.17 660 THR B C 1
ATOM 11143 O O . THR B 1 506 ? 79.640 -74.816 -27.722 1.00 59.84 660 THR B O 1
ATOM 11147 N N . GLU B 1 507 ? 79.792 -72.578 -27.789 1.00 63.20 661 GLU B N 1
ATOM 11148 C CA . GLU B 1 507 ? 80.601 -72.544 -28.998 1.00 68.04 661 GLU B CA 1
ATOM 11149 C C . GLU B 1 507 ? 81.842 -71.731 -28.710 1.00 67.85 661 GLU B C 1
ATOM 11150 O O . GLU B 1 507 ? 81.731 -70.566 -28.337 1.00 62.14 661 GLU B O 1
ATOM 11156 N N . GLY B 1 508 ? 83.013 -72.348 -28.858 1.00 65.90 662 GLY B N 1
ATOM 11157 C CA . GLY B 1 508 ? 84.270 -71.685 -28.565 1.00 69.77 662 GLY B CA 1
ATOM 11158 C C . GLY B 1 508 ? 84.692 -70.728 -29.657 1.00 73.41 662 GLY B C 1
ATOM 11159 O O . GLY B 1 508 ? 84.020 -70.591 -30.691 1.00 70.55 662 GLY B O 1
ATOM 11160 N N . ARG B 1 509 ? 85.807 -70.053 -29.406 1.00 80.52 663 ARG B N 1
ATOM 11161 C CA . ARG B 1 509 ? 86.459 -69.237 -30.421 1.00 85.39 663 ARG B CA 1
ATOM 11162 C C . ARG B 1 509 ? 87.117 -70.013 -31.551 1.00 84.07 663 ARG B C 1
ATOM 11163 O O . ARG B 1 509 ? 87.478 -69.447 -32.555 1.00 89.73 663 ARG B O 1
ATOM 11171 N N . ASN B 1 510 ? 87.292 -71.312 -31.385 1.00 88.72 664 ASN B N 1
ATOM 11172 C CA . ASN B 1 510 ? 87.908 -72.130 -32.429 1.00 88.04 664 ASN B CA 1
ATOM 11173 C C . ASN B 1 510 ? 86.783 -72.838 -33.189 1.00 86.61 664 ASN B C 1
ATOM 11174 O O . ASN B 1 510 ? 87.017 -73.619 -34.113 1.00 89.26 664 ASN B O 1
ATOM 11179 N N . TYR B 1 511 ? 85.565 -72.527 -32.728 1.00 86.14 665 TYR B N 1
ATOM 11180 C CA . TYR B 1 511 ? 84.275 -72.825 -33.354 1.00 82.76 665 TYR B CA 1
ATOM 11181 C C . TYR B 1 511 ? 83.827 -74.241 -33.017 1.00 74.41 665 TYR B C 1
ATOM 11182 O O . TYR B 1 511 ? 82.747 -74.678 -33.415 1.00 73.00 665 TYR B O 1
ATOM 11191 N N . SER B 1 512 ? 84.685 -74.942 -32.282 1.00 78.81 666 SER B N 1
ATOM 11192 C CA . SER B 1 512 ? 84.292 -76.154 -31.581 1.00 82.43 666 SER B CA 1
ATOM 11193 C C . SER B 1 512 ? 83.084 -75.877 -30.687 1.00 71.06 666 SER B C 1
ATOM 11194 O O . SER B 1 512 ? 83.081 -74.899 -29.965 1.00 70.93 666 SER B O 1
ATOM 11197 N N . LYS B 1 513 ? 82.052 -76.710 -30.780 1.00 65.59 667 LYS B N 1
ATOM 11198 C CA . LYS B 1 513 ? 81.000 -76.662 -29.773 1.00 66.11 667 LYS B CA 1
ATOM 11199 C C . LYS B 1 513 ? 81.367 -77.661 -28.683 1.00 70.03 667 LYS B C 1
ATOM 11200 O O . LYS B 1 513 ? 82.000 -78.679 -28.941 1.00 73.38 667 LYS B O 1
ATOM 11206 N N . TYR B 1 514 ? 80.994 -77.340 -27.456 1.00 69.85 668 TYR B N 1
ATOM 11207 C CA . TYR B 1 514 ? 81.299 -78.168 -26.307 1.00 63.26 668 TYR B CA 1
ATOM 11208 C C . TYR B 1 514 ? 80.025 -78.221 -25.488 1.00 62.24 668 TYR B C 1
ATOM 11209 O O . TYR B 1 514 ? 79.265 -77.257 -25.460 1.00 64.25 668 TYR B O 1
ATOM 11218 N N . GLN B 1 515 ? 79.752 -79.342 -24.852 1.00 50.02 669 GLN B N 1
ATOM 11219 C CA . GLN B 1 515 ? 78.600 -79.358 -23.978 1.00 58.95 669 GLN B CA 1
ATOM 11220 C C . GLN B 1 515 ? 78.871 -80.170 -22.743 1.00 57.71 669 GLN B C 1
ATOM 11221 O O . GLN B 1 515 ? 79.697 -81.076 -22.755 1.00 61.72 669 GLN B O 1
ATOM 11227 N N . SER B 1 516 ? 78.176 -79.832 -21.668 1.00 53.43 670 SER B N 1
ATOM 11228 C CA . SER B 1 516 ? 78.485 -80.426 -20.384 1.00 52.05 670 SER B CA 1
ATOM 11229 C C . SER B 1 516 ? 77.334 -80.311 -19.386 1.00 50.30 670 SER B C 1
ATOM 11230 O O . SER B 1 516 ? 76.248 -79.837 -19.719 1.00 50.87 670 SER B O 1
ATOM 11233 N N . VAL B 1 517 ? 77.596 -80.757 -18.161 1.00 48.19 671 VAL B N 1
ATOM 11234 C CA . VAL B 1 517 ? 76.589 -80.823 -17.118 1.00 50.40 671 VAL B CA 1
ATOM 11235 C C . VAL B 1 517 ? 77.172 -80.326 -15.806 1.00 52.97 671 VAL B C 1
ATOM 11236 O O . VAL B 1 517 ? 78.366 -80.457 -15.548 1.00 62.78 671 VAL B O 1
ATOM 11240 N N . SER B 1 518 ? 76.322 -79.707 -15.003 1.00 51.27 672 SER B N 1
ATOM 11241 C CA . SER B 1 518 ? 76.636 -79.440 -13.625 1.00 48.30 672 SER B CA 1
ATOM 11242 C C . SER B 1 518 ? 75.341 -79.312 -12.856 1.00 51.84 672 SER B C 1
ATOM 11243 O O . SER B 1 518 ? 74.399 -78.687 -13.320 1.00 61.24 672 SER B O 1
ATOM 11246 N N . LEU B 1 519 ? 75.312 -79.918 -11.682 1.00 42.75 673 LEU B N 1
ATOM 11247 C CA . LEU B 1 519 ? 74.157 -79.916 -10.816 1.00 45.67 673 LEU B CA 1
ATOM 11248 C C . LEU B 1 519 ? 74.208 -78.699 -9.897 1.00 52.97 673 LEU B C 1
ATOM 11249 O O . LEU B 1 519 ? 75.221 -78.477 -9.240 1.00 56.85 673 LEU B O 1
ATOM 11254 N N . LEU B 1 520 ? 73.134 -77.906 -9.872 1.00 41.87 674 LEU B N 1
ATOM 11255 C CA . LEU B 1 520 ? 73.031 -76.742 -8.986 1.00 43.89 674 LEU B CA 1
ATOM 11256 C C . LEU B 1 520 ? 72.128 -77.073 -7.799 1.00 44.99 674 LEU B C 1
ATOM 11257 O O . LEU B 1 520 ? 70.934 -77.303 -7.971 1.00 47.79 674 LEU B O 1
ATOM 11262 N N . ASP B 1 521 ? 72.690 -77.113 -6.598 1.00 46.61 675 ASP B N 1
ATOM 11263 C CA . ASP B 1 521 ? 71.908 -77.459 -5.411 1.00 51.44 675 ASP B CA 1
ATOM 11264 C C . ASP B 1 521 ? 71.846 -76.311 -4.390 1.00 51.56 675 ASP B C 1
ATOM 11265 O O . ASP B 1 521 ? 71.370 -76.480 -3.268 1.00 56.53 675 ASP B O 1
ATOM 11270 N N . LYS B 1 522 ? 72.299 -75.138 -4.807 1.00 38.05 676 LYS B N 1
ATOM 11271 C CA . LYS B 1 522 ? 72.374 -73.977 -3.940 1.00 42.63 676 LYS B CA 1
ATOM 11272 C C . LYS B 1 522 ? 71.725 -72.825 -4.663 1.00 39.66 676 LYS B C 1
ATOM 11273 O O . LYS B 1 522 ? 71.477 -72.924 -5.857 1.00 40.74 676 LYS B O 1
ATOM 11279 N N . LYS B 1 523 ? 71.448 -71.735 -3.954 1.00 38.04 677 LYS B N 1
ATOM 11280 C CA . LYS B 1 523 ? 70.773 -70.587 -4.564 1.00 43.61 677 LYS B CA 1
ATOM 11281 C C . LYS B 1 523 ? 71.569 -70.068 -5.763 1.00 43.16 677 LYS B C 1
ATOM 11282 O O . LYS B 1 523 ? 70.991 -69.612 -6.752 1.00 48.74 677 LYS B O 1
ATOM 11288 N N . SER B 1 524 ? 72.891 -70.189 -5.711 1.00 37.85 678 SER B N 1
ATOM 11289 C CA . SER B 1 524 ? 73.699 -69.801 -6.859 1.00 42.40 678 SER B CA 1
ATOM 11290 C C . SER B 1 524 ? 74.976 -70.599 -6.931 1.00 40.02 678 SER B C 1
ATOM 11291 O O . SER B 1 524 ? 75.286 -71.390 -6.044 1.00 46.25 678 SER B O 1
ATOM 11294 N N . GLY B 1 525 ? 75.707 -70.401 -8.014 1.00 38.75 679 GLY B N 1
ATOM 11295 C CA . GLY B 1 525 ? 76.906 -71.170 -8.268 1.00 39.22 679 GLY B CA 1
ATOM 11296 C C . GLY B 1 525 ? 77.636 -70.581 -9.443 1.00 41.76 679 GLY B C 1
ATOM 11297 O O . GLY B 1 525 ? 77.121 -69.703 -10.141 1.00 40.58 679 GLY B O 1
ATOM 11298 N N . VAL B 1 526 ? 78.851 -71.051 -9.668 1.00 43.67 680 VAL B N 1
ATOM 11299 C CA . VAL B 1 526 ? 79.618 -70.564 -10.801 1.00 45.16 680 VAL B CA 1
ATOM 11300 C C . VAL B 1 526 ? 80.198 -71.763 -11.547 1.00 42.74 680 VAL B C 1
ATOM 11301 O O . VAL B 1 526 ? 80.811 -72.647 -10.944 1.00 42.30 680 VAL B O 1
ATOM 11305 N N . ILE B 1 527 ? 79.929 -71.820 -12.852 1.00 46.57 681 ILE B N 1
ATOM 11306 C CA . ILE B 1 527 ? 80.439 -72.876 -13.732 1.00 47.25 681 ILE B CA 1
ATOM 11307 C C . ILE B 1 527 ? 81.700 -72.409 -14.449 1.00 53.02 681 ILE B C 1
ATOM 11308 O O . ILE B 1 527 ? 81.666 -71.370 -15.095 1.00 54.55 681 ILE B O 1
ATOM 11313 N N . ASN B 1 528 ? 82.806 -73.148 -14.346 1.00 60.47 682 ASN B N 1
ATOM 11314 C CA . ASN B 1 528 ? 83.964 -72.735 -15.109 1.00 62.23 682 ASN B CA 1
ATOM 11315 C C . ASN B 1 528 ? 83.893 -73.279 -16.534 1.00 61.91 682 ASN B C 1
ATOM 11316 O O . ASN B 1 528 ? 83.646 -74.463 -16.765 1.00 59.21 682 ASN B O 1
ATOM 11321 N N . LEU B 1 529 ? 84.100 -72.381 -17.484 1.00 56.99 683 LEU B N 1
ATOM 11322 C CA . LEU B 1 529 ? 84.280 -72.744 -18.874 1.00 63.37 683 LEU B CA 1
ATOM 11323 C C . LEU B 1 529 ? 85.778 -72.903 -19.144 1.00 76.51 683 LEU B C 1
ATOM 11324 O O . LEU B 1 529 ? 86.579 -72.002 -18.891 1.00 75.14 683 LEU B O 1
ATOM 11329 N N . THR B 1 530 ? 86.166 -74.044 -19.679 1.00 75.51 684 THR B N 1
ATOM 11330 C CA . THR B 1 530 ? 87.577 -74.320 -19.871 1.00 79.06 684 THR B CA 1
ATOM 11331 C C . THR B 1 530 ? 88.247 -73.365 -20.877 1.00 83.68 684 THR B C 1
ATOM 11332 O O . THR B 1 530 ? 89.438 -73.498 -21.147 1.00 79.68 684 THR B O 1
ATOM 11336 N N . GLU B 1 531 ? 87.482 -72.397 -21.393 1.00 79.91 685 GLU B N 1
ATOM 11337 C CA . GLU B 1 531 ? 87.907 -71.508 -22.481 1.00 75.99 685 GLU B CA 1
ATOM 11338 C C . GLU B 1 531 ? 86.952 -70.341 -22.693 1.00 71.64 685 GLU B C 1
ATOM 11339 O O . GLU B 1 531 ? 85.886 -70.295 -22.084 1.00 73.37 685 GLU B O 1
ATOM 11345 N N . GLU B 1 532 ? 87.325 -69.415 -23.575 1.00 68.48 686 GLU B N 1
ATOM 11346 C CA . GLU B 1 532 ? 86.432 -68.319 -23.971 1.00 70.36 686 GLU B CA 1
ATOM 11347 C C . GLU B 1 532 ? 85.367 -68.797 -24.963 1.00 71.74 686 GLU B C 1
ATOM 11348 O O . GLU B 1 532 ? 85.631 -69.663 -25.793 1.00 79.60 686 GLU B O 1
ATOM 11354 N N . VAL B 1 533 ? 84.162 -68.240 -24.879 1.00 68.12 687 VAL B N 1
ATOM 11355 C CA . VAL B 1 533 ? 83.069 -68.703 -25.735 1.00 64.88 687 VAL B CA 1
ATOM 11356 C C . VAL B 1 533 ? 82.345 -67.563 -26.440 1.00 53.61 687 VAL B C 1
ATOM 11357 O O . VAL B 1 533 ? 82.394 -66.424 -26.010 1.00 57.87 687 VAL B O 1
ATOM 11361 N N . LEU B 1 534 ? 81.684 -67.898 -27.540 1.00 59.76 688 LEU B N 1
ATOM 11362 C CA . LEU B 1 534 ? 80.950 -66.936 -28.344 1.00 52.79 688 LEU B CA 1
ATOM 11363 C C . LEU B 1 534 ? 79.522 -66.806 -27.841 1.00 58.99 688 LEU B C 1
ATOM 11364 O O . LEU B 1 534 ? 78.939 -65.731 -27.891 1.00 65.54 688 LEU B O 1
ATOM 11369 N N . TRP B 1 535 ? 78.951 -67.917 -27.382 1.00 60.99 689 TRP B N 1
ATOM 11370 C CA . TRP B 1 535 ? 77.621 -67.910 -26.772 1.00 54.58 689 TRP B CA 1
ATOM 11371 C C . TRP B 1 535 ? 77.440 -69.190 -25.974 1.00 50.43 689 TRP B C 1
ATOM 11372 O O . TRP B 1 535 ? 78.168 -70.155 -26.187 1.00 52.59 689 TRP B O 1
ATOM 11383 N N . VAL B 1 536 ? 76.485 -69.174 -25.044 1.00 47.65 690 VAL B N 1
ATOM 11384 C CA . VAL B 1 536 ? 76.121 -70.323 -24.218 1.00 42.93 690 VAL B CA 1
ATOM 11385 C C . VAL B 1 536 ? 74.621 -70.504 -24.292 1.00 50.97 690 VAL B C 1
ATOM 11386 O O . VAL B 1 536 ? 73.887 -69.525 -24.264 1.00 52.12 690 VAL B O 1
ATOM 11390 N N . LYS B 1 537 ? 74.150 -71.737 -24.401 1.00 48.07 691 LYS B N 1
ATOM 11391 C CA . LYS B 1 537 ? 72.730 -71.982 -24.240 1.00 45.37 691 LYS B CA 1
ATOM 11392 C C . LYS B 1 537 ? 72.554 -73.032 -23.167 1.00 43.68 691 LYS B C 1
ATOM 11393 O O . LYS B 1 537 ? 73.148 -74.105 -23.247 1.00 40.88 691 LYS B O 1
ATOM 11399 N N . VAL B 1 538 ? 71.727 -72.709 -22.171 1.00 44.43 692 VAL B N 1
ATOM 11400 C CA . VAL B 1 538 ? 71.480 -73.566 -21.028 1.00 37.37 692 VAL B CA 1
ATOM 11401 C C . VAL B 1 538 ? 70.220 -74.360 -21.308 1.00 39.18 692 VAL B C 1
ATOM 11402 O O . VAL B 1 538 ? 69.391 -73.939 -22.111 1.00 40.38 692 VAL B O 1
ATOM 11406 N N . ASN B 1 539 ? 70.123 -75.530 -20.683 1.00 40.00 693 ASN B N 1
ATOM 11407 C CA . ASN B 1 539 ? 69.018 -76.470 -20.832 1.00 38.08 693 ASN B CA 1
ATOM 11408 C C . ASN B 1 539 ? 68.955 -77.057 -22.239 1.00 40.35 693 ASN B C 1
ATOM 11409 O O . ASN B 1 539 ? 68.046 -76.751 -22.997 1.00 45.96 693 ASN B O 1
ATOM 11414 N N . ILE B 1 540 ? 69.906 -77.930 -22.563 1.00 42.87 694 ILE B N 1
ATOM 11415 C CA . ILE B 1 540 ? 69.953 -78.564 -23.879 1.00 54.56 694 ILE B CA 1
ATOM 11416 C C . ILE B 1 540 ? 68.675 -79.313 -24.240 1.00 44.29 694 ILE B C 1
ATOM 11417 O O . ILE B 1 540 ? 68.267 -80.220 -23.515 1.00 46.26 694 ILE B O 1
ATOM 11422 N N . ASN B 1 541 ? 68.067 -78.937 -25.365 1.00 38.65 695 ASN B N 1
ATOM 11423 C CA . ASN B 1 541 ? 66.875 -79.605 -25.886 1.00 44.41 695 ASN B CA 1
ATOM 11424 C C . ASN B 1 541 ? 65.681 -79.524 -24.946 1.00 41.71 695 ASN B C 1
ATOM 11425 O O . ASN B 1 541 ? 64.730 -80.297 -25.065 1.00 42.81 695 ASN B O 1
ATOM 11430 N N . MET B 1 542 ? 65.738 -78.565 -24.028 1.00 43.19 696 MET B N 1
ATOM 11431 C CA . MET B 1 542 ? 64.835 -78.505 -22.884 1.00 46.22 696 MET B CA 1
ATOM 11432 C C . MET B 1 542 ? 64.578 -79.851 -22.215 1.00 44.68 696 MET B C 1
ATOM 11433 O O . MET B 1 542 ? 63.441 -80.189 -21.953 1.00 42.88 696 MET B O 1
ATOM 11438 N N . ASN B 1 543 ? 65.618 -80.614 -21.925 1.00 39.18 697 ASN B N 1
ATOM 11439 C CA . ASN B 1 543 ? 65.436 -81.830 -21.142 1.00 37.98 697 ASN B CA 1
ATOM 11440 C C . ASN B 1 543 ? 65.095 -81.506 -19.706 1.00 41.87 697 ASN B C 1
ATOM 11441 O O . ASN B 1 543 ? 64.631 -82.368 -18.965 1.00 47.46 697 ASN B O 1
ATOM 11446 N N . GLY B 1 544 ? 65.358 -80.262 -19.308 1.00 35.73 698 GLY B N 1
ATOM 11447 C CA . GLY B 1 544 ? 65.157 -79.854 -17.940 1.00 34.16 698 GLY B CA 1
ATOM 11448 C C . GLY B 1 544 ? 63.840 -79.134 -17.764 1.00 41.15 698 GLY B C 1
ATOM 11449 O O . GLY B 1 544 ? 63.397 -78.394 -18.645 1.00 42.33 698 GLY B O 1
ATOM 11450 N N . TYR B 1 545 ? 63.210 -79.358 -16.617 1.00 40.43 699 TYR B N 1
ATOM 11451 C CA . TYR B 1 545 ? 61.958 -78.695 -16.296 1.00 39.74 699 TYR B CA 1
ATOM 11452 C C . TYR B 1 545 ? 62.239 -77.383 -15.589 1.00 37.93 699 TYR B C 1
ATOM 11453 O O . TYR B 1 545 ? 62.026 -77.269 -14.387 1.00 37.09 699 TYR B O 1
ATOM 11462 N N . TYR B 1 546 ? 62.757 -76.409 -16.329 1.00 34.76 700 TYR B N 1
ATOM 11463 C CA . TYR B 1 546 ? 62.951 -75.071 -15.783 1.00 34.05 700 TYR B CA 1
ATOM 11464 C C . TYR B 1 546 ? 63.083 -74.084 -16.911 1.00 31.15 700 TYR B C 1
ATOM 11465 O O . TYR B 1 546 ? 63.199 -74.477 -18.069 1.00 34.14 700 TYR B O 1
ATOM 11474 N N . ILE B 1 547 ? 62.998 -72.803 -16.578 1.00 30.99 701 ILE B N 1
ATOM 11475 C CA . ILE B 1 547 ? 63.070 -71.727 -17.568 1.00 29.83 701 ILE B CA 1
ATOM 11476 C C . ILE B 1 547 ? 64.398 -70.964 -17.407 1.00 35.13 701 ILE B C 1
ATOM 11477 O O . ILE B 1 547 ? 64.922 -70.848 -16.296 1.00 36.23 701 ILE B O 1
ATOM 11482 N N . VAL B 1 548 ? 64.961 -70.477 -18.510 1.00 30.38 702 VAL B N 1
ATOM 11483 C CA . VAL B 1 548 ? 66.255 -69.793 -18.439 1.00 36.12 702 VAL B CA 1
ATOM 11484 C C . VAL B 1 548 ? 66.190 -68.331 -18.863 1.00 35.59 702 VAL B C 1
ATOM 11485 O O . VAL B 1 548 ? 65.594 -67.970 -19.873 1.00 29.56 702 VAL B O 1
ATOM 11489 N N . HIS B 1 549 ? 66.842 -67.494 -18.073 1.00 35.74 703 HIS B N 1
ATOM 11490 C CA . HIS B 1 549 ? 66.941 -66.076 -18.362 1.00 35.66 703 HIS B CA 1
ATOM 11491 C C . HIS B 1 549 ? 68.403 -65.662 -18.505 1.00 32.48 703 HIS B C 1
ATOM 11492 O O . HIS B 1 549 ? 69.218 -65.930 -17.637 1.00 37.49 703 HIS B O 1
ATOM 11499 N N . TYR B 1 550 ? 68.729 -65.001 -19.601 1.00 40.17 704 TYR B N 1
ATOM 11500 C CA . TYR B 1 550 ? 70.089 -64.542 -19.840 1.00 40.74 704 TYR B CA 1
ATOM 11501 C C . TYR B 1 550 ? 70.276 -63.053 -19.602 1.00 45.92 704 TYR B C 1
ATOM 11502 O O . TYR B 1 550 ? 69.385 -62.262 -19.890 1.00 43.74 704 TYR B O 1
ATOM 11511 N N . ALA B 1 551 ? 71.459 -62.676 -19.113 1.00 52.36 705 ALA B N 1
ATOM 11512 C CA . ALA B 1 551 ? 71.891 -61.273 -19.126 1.00 48.47 705 ALA B CA 1
ATOM 11513 C C . ALA B 1 551 ? 71.880 -60.704 -20.549 1.00 51.85 705 ALA B C 1
ATOM 11514 O O . ALA B 1 551 ? 71.896 -61.452 -21.526 1.00 51.03 705 ALA B O 1
ATOM 11516 N N . ASP B 1 552 ? 71.878 -59.381 -20.665 1.00 58.58 706 ASP B N 1
ATOM 11517 C CA . ASP B 1 552 ? 71.727 -58.736 -21.970 1.00 60.47 706 ASP B CA 1
ATOM 11518 C C . ASP B 1 552 ? 72.785 -59.103 -23.013 1.00 56.84 706 ASP B C 1
ATOM 11519 O O . ASP B 1 552 ? 72.475 -59.244 -24.194 1.00 50.87 706 ASP B O 1
ATOM 11524 N N . ASP B 1 553 ? 74.032 -59.256 -22.591 1.00 58.21 707 ASP B N 1
ATOM 11525 C CA . ASP B 1 553 ? 75.070 -59.652 -23.535 1.00 60.28 707 ASP B CA 1
ATOM 11526 C C . ASP B 1 553 ? 74.798 -61.061 -24.058 1.00 58.66 707 ASP B C 1
ATOM 11527 O O . ASP B 1 553 ? 75.013 -61.362 -25.233 1.00 50.71 707 ASP B O 1
ATOM 11532 N N . ASP B 1 554 ? 74.306 -61.922 -23.179 1.00 56.76 708 ASP B N 1
ATOM 11533 C CA . ASP B 1 554 ? 74.199 -63.328 -23.523 1.00 57.35 708 ASP B CA 1
ATOM 11534 C C . ASP B 1 554 ? 72.928 -63.601 -24.321 1.00 48.27 708 ASP B C 1
ATOM 11535 O O . ASP B 1 554 ? 72.935 -64.484 -25.177 1.00 50.64 708 ASP B O 1
ATOM 11540 N N . TRP B 1 555 ? 71.851 -62.853 -24.065 1.00 45.51 709 TRP B N 1
ATOM 11541 C CA A TRP B 1 555 ? 70.658 -62.938 -24.909 0.66 51.40 709 TRP B CA 1
ATOM 11542 C CA B TRP B 1 555 ? 70.679 -62.953 -24.919 0.34 51.39 709 TRP B CA 1
ATOM 11543 C C . TRP B 1 555 ? 71.034 -62.436 -26.307 1.00 57.64 709 TRP B C 1
ATOM 11544 O O . TRP B 1 555 ? 70.572 -62.965 -27.322 1.00 60.80 709 TRP B O 1
ATOM 11565 N N . GLU B 1 556 ? 71.877 -61.410 -26.342 1.00 54.05 710 GLU B N 1
ATOM 11566 C CA . GLU B 1 556 ? 72.314 -60.802 -27.589 1.00 61.25 710 GLU B CA 1
ATOM 11567 C C . GLU B 1 556 ? 73.184 -61.749 -28.420 1.00 57.56 710 GLU B C 1
ATOM 11568 O O . GLU B 1 556 ? 73.097 -61.761 -29.654 1.00 55.04 710 GLU B O 1
ATOM 11574 N N . ALA B 1 557 ? 74.020 -62.532 -27.744 1.00 43.54 711 ALA B N 1
ATOM 11575 C CA . ALA B 1 557 ? 74.831 -63.523 -28.430 1.00 48.33 711 ALA B CA 1
ATOM 11576 C C . ALA B 1 557 ? 73.958 -64.580 -29.134 1.00 56.81 711 ALA B C 1
ATOM 11577 O O . ALA B 1 557 ? 74.187 -64.904 -30.304 1.00 50.62 711 ALA B O 1
ATOM 11579 N N . LEU B 1 558 ? 72.948 -65.097 -28.435 1.00 50.37 712 LEU B N 1
ATOM 11580 C CA . LEU B 1 558 ? 72.069 -66.122 -29.006 1.00 50.43 712 LEU B CA 1
ATOM 11581 C C . LEU B 1 558 ? 71.278 -65.621 -30.191 1.00 55.79 712 LEU B C 1
ATOM 11582 O O . LEU B 1 558 ? 71.131 -66.309 -31.206 1.00 62.21 712 LEU B O 1
ATOM 11587 N N . ILE B 1 559 ? 70.745 -64.419 -30.050 1.00 56.55 713 ILE B N 1
ATOM 11588 C CA . ILE B 1 559 ? 69.952 -63.846 -31.118 1.00 58.60 713 ILE B CA 1
ATOM 11589 C C . ILE B 1 559 ? 70.855 -63.506 -32.314 1.00 64.02 713 ILE B C 1
ATOM 11590 O O . ILE B 1 559 ? 70.417 -63.567 -33.467 1.00 65.31 713 ILE B O 1
ATOM 11595 N N . HIS B 1 560 ? 72.116 -63.157 -32.066 1.00 60.60 714 HIS B N 1
ATOM 11596 C CA . HIS B 1 560 ? 73.017 -62.916 -33.183 1.00 56.64 714 HIS B CA 1
ATOM 11597 C C . HIS B 1 560 ? 73.336 -64.224 -33.888 1.00 61.01 714 HIS B C 1
ATOM 11598 O O . HIS B 1 560 ? 73.281 -64.317 -35.110 1.00 61.81 714 HIS B O 1
ATOM 11605 N N . GLN B 1 561 ? 73.681 -65.231 -33.097 1.00 56.26 715 GLN B N 1
ATOM 11606 C CA . GLN B 1 561 ? 74.001 -66.546 -33.620 1.00 53.78 715 GLN B CA 1
ATOM 11607 C C . GLN B 1 561 ? 72.822 -67.134 -34.382 1.00 58.60 715 GLN B C 1
ATOM 11608 O O . GLN B 1 561 ? 73.007 -67.790 -35.408 1.00 57.72 715 GLN B O 1
ATOM 11614 N N . LEU B 1 562 ? 71.609 -66.875 -33.896 1.00 59.61 716 LEU B N 1
ATOM 11615 C CA . LEU B 1 562 ? 70.397 -67.344 -34.573 1.00 58.60 716 LEU B CA 1
ATOM 11616 C C . LEU B 1 562 ? 70.219 -66.721 -35.949 1.00 60.69 716 LEU B C 1
ATOM 11617 O O . LEU B 1 562 ? 69.459 -67.236 -36.773 1.00 65.78 716 LEU B O 1
ATOM 11622 N N . LYS B 1 563 ? 70.929 -65.623 -36.203 1.00 61.92 717 LYS B N 1
ATOM 11623 C CA . LYS B 1 563 ? 70.802 -64.910 -37.471 1.00 66.15 717 LYS B CA 1
ATOM 11624 C C . LYS B 1 563 ? 71.978 -65.150 -38.425 1.00 66.67 717 LYS B C 1
ATOM 11625 O O . LYS B 1 563 ? 71.899 -64.785 -39.591 1.00 62.08 717 LYS B O 1
ATOM 11631 N N . ILE B 1 564 ? 73.055 -65.774 -37.948 1.00 66.71 718 ILE B N 1
ATOM 11632 C CA . ILE B 1 564 ? 74.147 -66.139 -38.850 1.00 60.04 718 ILE B CA 1
ATOM 11633 C C . ILE B 1 564 ? 74.152 -67.639 -39.145 1.00 55.96 718 ILE B C 1
ATOM 11634 O O . ILE B 1 564 ? 74.391 -68.036 -40.274 1.00 71.19 718 ILE B O 1
ATOM 11639 N N . ASN B 1 565 ? 73.865 -68.476 -38.152 1.00 59.87 719 ASN B N 1
ATOM 11640 C CA . ASN B 1 565 ? 73.645 -69.897 -38.406 1.00 53.27 719 ASN B CA 1
ATOM 11641 C C . ASN B 1 565 ? 72.743 -70.517 -37.336 1.00 53.52 719 ASN B C 1
ATOM 11642 O O . ASN B 1 565 ? 73.214 -70.998 -36.303 1.00 51.70 719 ASN B O 1
ATOM 11647 N N . PRO B 1 566 ? 71.432 -70.520 -37.586 1.00 51.95 720 PRO B N 1
ATOM 11648 C CA . PRO B 1 566 ? 70.485 -71.076 -36.616 1.00 51.16 720 PRO B CA 1
ATOM 11649 C C . PRO B 1 566 ? 70.671 -72.562 -36.352 1.00 53.58 720 PRO B C 1
ATOM 11650 O O . PRO B 1 566 ? 70.114 -73.068 -35.377 1.00 52.98 720 PRO B O 1
ATOM 11654 N N . TYR B 1 567 ? 71.441 -73.256 -37.182 1.00 45.50 721 TYR B N 1
ATOM 11655 C CA . TYR B 1 567 ? 71.443 -74.708 -37.090 1.00 48.24 721 TYR B CA 1
ATOM 11656 C C . TYR B 1 567 ? 72.563 -75.290 -36.221 1.00 50.26 721 TYR B C 1
ATOM 11657 O O . TYR B 1 567 ? 72.738 -76.507 -36.155 1.00 50.26 721 TYR B O 1
ATOM 11666 N N . VAL B 1 568 ? 73.284 -74.425 -35.517 1.00 43.95 722 VAL B N 1
ATOM 11667 C CA . VAL B 1 568 ? 74.169 -74.884 -34.464 1.00 42.87 722 VAL B CA 1
ATOM 11668 C C . VAL B 1 568 ? 73.336 -75.292 -33.251 1.00 48.10 722 VAL B C 1
ATOM 11669 O O . VAL B 1 568 ? 73.846 -75.891 -32.301 1.00 53.19 722 VAL B O 1
ATOM 11673 N N . LEU B 1 569 ? 72.052 -74.946 -33.285 1.00 43.64 723 LEU B N 1
ATOM 11674 C CA . LEU B 1 569 ? 71.119 -75.296 -32.222 1.00 40.36 723 LEU B CA 1
ATOM 11675 C C . LEU B 1 569 ? 70.056 -76.202 -32.771 1.00 36.01 723 LEU B C 1
ATOM 11676 O O . LEU B 1 569 ? 69.637 -76.012 -33.902 1.00 46.02 723 LEU B O 1
ATOM 11681 N N . SER B 1 570 ? 69.605 -77.175 -31.982 1.00 36.97 724 SER B N 1
ATOM 11682 C CA . SER B 1 570 ? 68.564 -78.092 -32.436 1.00 39.38 724 SER B CA 1
ATOM 11683 C C . SER B 1 570 ? 67.226 -77.385 -32.603 1.00 43.65 724 SER B C 1
ATOM 11684 O O . SER B 1 570 ? 67.032 -76.265 -32.103 1.00 44.80 724 SER B O 1
ATOM 11687 N N . ASP B 1 571 ? 66.303 -78.037 -33.304 1.00 43.67 725 ASP B N 1
ATOM 11688 C CA . ASP B 1 571 ? 64.942 -77.507 -33.455 1.00 47.31 725 ASP B CA 1
ATOM 11689 C C . ASP B 1 571 ? 64.257 -77.312 -32.080 1.00 41.37 725 ASP B C 1
ATOM 11690 O O . ASP B 1 571 ? 63.594 -76.301 -31.857 1.00 38.59 725 ASP B O 1
ATOM 11695 N N . LYS B 1 572 ? 64.460 -78.259 -31.160 1.00 38.96 726 LYS B N 1
ATOM 11696 C CA . LYS B 1 572 ? 63.968 -78.125 -29.793 1.00 44.45 726 LYS B CA 1
ATOM 11697 C C . LYS B 1 572 ? 64.619 -76.941 -29.089 1.00 41.95 726 LYS B C 1
ATOM 11698 O O . LYS B 1 572 ? 63.956 -76.196 -28.386 1.00 42.95 726 LYS B O 1
ATOM 11704 N N . ASP B 1 573 ? 65.923 -76.778 -29.262 1.00 45.60 727 ASP B N 1
ATOM 11705 C CA . ASP B 1 573 ? 66.625 -75.662 -28.641 1.00 41.96 727 ASP B CA 1
ATOM 11706 C C . ASP B 1 573 ? 66.034 -74.325 -29.081 1.00 43.60 727 ASP B C 1
ATOM 11707 O O . ASP B 1 573 ? 65.926 -73.400 -28.281 1.00 41.62 727 ASP B O 1
ATOM 11712 N N . ARG B 1 574 ? 65.671 -74.213 -30.356 1.00 40.73 728 ARG B N 1
ATOM 11713 C CA . ARG B 1 574 ? 65.148 -72.951 -30.845 1.00 38.88 728 ARG B CA 1
ATOM 11714 C C . ARG B 1 574 ? 63.709 -72.782 -30.357 1.00 36.95 728 ARG B C 1
ATOM 11715 O O . ARG B 1 574 ? 63.319 -71.706 -29.950 1.00 34.69 728 ARG B O 1
ATOM 11723 N N . ALA B 1 575 ? 62.924 -73.851 -30.375 1.00 37.08 729 ALA B N 1
ATOM 11724 C CA . ALA B 1 575 ? 61.542 -73.761 -29.895 1.00 35.45 729 ALA B CA 1
ATOM 11725 C C . ALA B 1 575 ? 61.533 -73.328 -28.409 1.00 41.92 729 ALA B C 1
ATOM 11726 O O . ALA B 1 575 ? 60.721 -72.488 -28.011 1.00 45.77 729 ALA B O 1
ATOM 11728 N N . ASN B 1 576 ? 62.472 -73.875 -27.630 1.00 32.00 730 ASN B N 1
ATOM 11729 C CA . ASN B 1 576 ? 62.670 -73.559 -26.238 1.00 33.34 730 ASN B CA 1
ATOM 11730 C C . ASN B 1 576 ? 63.029 -72.079 -26.055 1.00 42.55 730 ASN B C 1
ATOM 11731 O O . ASN B 1 576 ? 62.430 -71.409 -25.242 1.00 37.36 730 ASN B O 1
ATOM 11736 N N . LEU B 1 577 ? 63.954 -71.552 -26.853 1.00 41.52 731 LEU B N 1
ATOM 11737 C CA . LEU B 1 577 ? 64.314 -70.136 -26.780 1.00 37.91 731 LEU B CA 1
ATOM 11738 C C . LEU B 1 577 ? 63.126 -69.202 -27.042 1.00 41.19 731 LEU B C 1
ATOM 11739 O O . LEU B 1 577 ? 62.962 -68.189 -26.367 1.00 38.98 731 LEU B O 1
ATOM 11744 N N . ILE B 1 578 ? 62.317 -69.548 -28.036 1.00 36.00 732 ILE B N 1
ATOM 11745 C CA . ILE B 1 578 ? 61.149 -68.768 -28.373 1.00 39.88 732 ILE B CA 1
ATOM 11746 C C . ILE B 1 578 ? 60.204 -68.838 -27.197 1.00 45.54 732 ILE B C 1
ATOM 11747 O O . ILE B 1 578 ? 59.637 -67.830 -26.761 1.00 38.93 732 ILE B O 1
ATOM 11752 N N . ASN B 1 579 ? 60.046 -70.038 -26.664 1.00 41.19 733 ASN B N 1
ATOM 11753 C CA . ASN B 1 579 ? 59.173 -70.178 -25.534 1.00 32.51 733 ASN B CA 1
ATOM 11754 C C . ASN B 1 579 ? 59.680 -69.418 -24.305 1.00 42.17 733 ASN B C 1
ATOM 11755 O O . ASN B 1 579 ? 58.863 -68.834 -23.629 1.00 41.64 733 ASN B O 1
ATOM 11760 N N . ASN B 1 580 ? 60.972 -69.398 -23.958 1.00 38.93 734 ASN B N 1
ATOM 11761 C CA . ASN B 1 580 ? 61.188 -68.856 -22.637 1.00 36.82 734 ASN B CA 1
ATOM 11762 C C . ASN B 1 580 ? 61.144 -67.315 -22.792 1.00 40.45 734 ASN B C 1
ATOM 11763 O O . ASN B 1 580 ? 60.770 -66.628 -21.862 1.00 40.87 734 ASN B O 1
ATOM 11768 N N . ILE B 1 581 ? 61.438 -66.772 -23.976 1.00 39.89 735 ILE B N 1
ATOM 11769 C CA . ILE B 1 581 ? 61.495 -65.334 -24.129 1.00 44.55 735 ILE B CA 1
ATOM 11770 C C . ILE B 1 581 ? 60.081 -64.751 -24.068 1.00 53.03 735 ILE B C 1
ATOM 11771 O O . ILE B 1 581 ? 59.913 -63.661 -23.572 1.00 49.37 735 ILE B O 1
ATOM 11776 N N . PHE B 1 582 ? 59.062 -65.475 -24.524 1.00 46.58 736 PHE B N 1
ATOM 11777 C CA . PHE B 1 582 ? 57.712 -64.934 -24.449 1.00 49.29 736 PHE B CA 1
ATOM 11778 C C . PHE B 1 582 ? 57.130 -65.048 -23.038 1.00 51.10 736 PHE B C 1
ATOM 11779 O O . PHE B 1 582 ? 56.409 -64.154 -22.598 1.00 56.43 736 PHE B O 1
ATOM 11787 N N . GLU B 1 583 ? 57.443 -66.139 -22.336 1.00 44.74 737 GLU B N 1
ATOM 11788 C CA . GLU B 1 583 ? 57.038 -66.305 -20.941 1.00 46.44 737 GLU B CA 1
ATOM 11789 C C . GLU B 1 583 ? 57.622 -65.196 -20.100 1.00 51.41 737 GLU B C 1
ATOM 11790 O O . GLU B 1 583 ? 56.956 -64.637 -19.243 1.00 63.19 737 GLU B O 1
ATOM 11796 N N . LEU B 1 584 ? 58.882 -64.890 -20.361 1.00 48.99 738 LEU B N 1
ATOM 11797 C CA . LEU B 1 584 ? 59.611 -63.882 -19.617 1.00 48.16 738 LEU B CA 1
ATOM 11798 C C . LEU B 1 584 ? 59.145 -62.463 -19.929 1.00 55.13 738 LEU B C 1
ATOM 11799 O O . LEU B 1 584 ? 59.205 -61.585 -19.064 1.00 58.84 738 LEU B O 1
ATOM 11804 N N . ALA B 1 585 ? 58.688 -62.240 -21.161 1.00 57.93 739 ALA B N 1
ATOM 11805 C CA . ALA B 1 585 ? 58.249 -60.914 -21.594 1.00 57.72 739 ALA B CA 1
ATOM 11806 C C . ALA B 1 585 ? 56.868 -60.651 -21.035 1.00 65.72 739 ALA B C 1
ATOM 11807 O O . ALA B 1 585 ? 56.542 -59.532 -20.628 1.00 65.42 739 ALA B O 1
ATOM 11809 N N . GLY B 1 586 ? 56.072 -61.712 -21.003 1.00 62.83 740 GLY B N 1
ATOM 11810 C CA . GLY B 1 586 ? 54.732 -61.648 -20.474 1.00 60.98 740 GLY B CA 1
ATOM 11811 C C . GLY B 1 586 ? 54.668 -61.687 -18.960 1.00 70.78 740 GLY B C 1
ATOM 11812 O O . GLY B 1 586 ? 53.620 -62.001 -18.395 1.00 81.82 740 GLY B O 1
ATOM 11813 N N . LEU B 1 587 ? 55.773 -61.360 -18.301 1.00 62.02 741 LEU B N 1
ATOM 11814 C CA . LEU B 1 587 ? 55.797 -61.288 -16.849 1.00 67.58 741 LEU B CA 1
ATOM 11815 C C . LEU B 1 587 ? 56.649 -60.101 -16.410 1.00 72.83 741 LEU B C 1
ATOM 11816 O O . LEU B 1 587 ? 56.987 -59.964 -15.231 1.00 77.85 741 LEU B O 1
ATOM 11821 N N . GLY B 1 588 ? 57.005 -59.255 -17.374 1.00 60.96 742 GLY B N 1
ATOM 11822 C CA . GLY B 1 588 ? 57.757 -58.042 -17.104 1.00 66.24 742 GLY B CA 1
ATOM 11823 C C . GLY B 1 588 ? 59.268 -58.191 -17.017 1.00 67.42 742 GLY B C 1
ATOM 11824 O O . GLY B 1 588 ? 59.999 -57.198 -17.077 1.00 69.80 742 GLY B O 1
ATOM 11825 N N . LYS B 1 589 ? 59.742 -59.427 -16.885 1.00 65.75 743 LYS B N 1
ATOM 11826 C CA . LYS B 1 589 ? 61.163 -59.693 -16.618 1.00 67.88 743 LYS B CA 1
ATOM 11827 C C . LYS B 1 589 ? 62.097 -59.423 -17.824 1.00 68.55 743 LYS B C 1
ATOM 11828 O O . LYS B 1 589 ? 63.316 -59.336 -17.664 1.00 64.77 743 LYS B O 1
ATOM 11834 N N . VAL B 1 590 ? 61.525 -59.297 -19.023 1.00 67.16 744 VAL B N 1
ATOM 11835 C CA . VAL B 1 590 ? 62.222 -58.695 -20.168 1.00 63.57 744 VAL B CA 1
ATOM 11836 C C . VAL B 1 590 ? 61.220 -57.860 -20.950 1.00 64.62 744 VAL B C 1
ATOM 11837 O O . VAL B 1 590 ? 60.009 -58.108 -20.869 1.00 68.16 744 VAL B O 1
ATOM 11841 N N . PRO B 1 591 ? 61.704 -56.862 -21.704 1.00 62.76 745 PRO B N 1
ATOM 11842 C CA . PRO B 1 591 ? 60.718 -56.132 -22.509 1.00 65.77 745 PRO B CA 1
ATOM 11843 C C . PRO B 1 591 ? 60.162 -57.010 -23.619 1.00 61.95 745 PRO B C 1
ATOM 11844 O O . PRO B 1 591 ? 60.901 -57.826 -24.161 1.00 64.53 745 PRO B O 1
ATOM 11848 N N . LEU B 1 592 ? 58.871 -56.861 -23.917 1.00 59.16 746 LEU B N 1
ATOM 11849 C CA . LEU B 1 592 ? 58.232 -57.606 -24.996 1.00 57.19 746 LEU B CA 1
ATOM 11850 C C . LEU B 1 592 ? 58.980 -57.365 -26.313 1.00 58.78 746 LEU B C 1
ATOM 11851 O O . LEU B 1 592 ? 59.037 -58.235 -27.175 1.00 63.41 746 LEU B O 1
ATOM 11856 N N . LYS B 1 593 ? 59.504 -56.149 -26.449 1.00 66.05 747 LYS B N 1
ATOM 11857 C CA . LYS B 1 593 ? 60.572 -55.766 -27.378 1.00 70.30 747 LYS B CA 1
ATOM 11858 C C . LYS B 1 593 ? 61.432 -56.911 -27.823 1.00 68.31 747 LYS B C 1
ATOM 11859 O O . LYS B 1 593 ? 61.506 -57.271 -29.002 1.00 67.45 747 LYS B O 1
ATOM 11865 N N . ARG B 1 594 ? 62.077 -57.470 -26.813 1.00 59.21 748 ARG B N 1
ATOM 11866 C CA . ARG B 1 594 ? 63.126 -58.459 -26.951 1.00 64.97 748 ARG B CA 1
ATOM 11867 C C . ARG B 1 594 ? 62.619 -59.777 -27.528 1.00 64.68 748 ARG B C 1
ATOM 11868 O O . ARG B 1 594 ? 63.311 -60.431 -28.315 1.00 57.31 748 ARG B O 1
ATOM 11876 N N . ALA B 1 595 ? 61.403 -60.151 -27.145 1.00 55.35 749 ALA B N 1
ATOM 11877 C CA . ALA B 1 595 ? 60.755 -61.336 -27.691 1.00 55.30 749 ALA B CA 1
ATOM 11878 C C . ALA B 1 595 ? 60.559 -61.215 -29.198 1.00 61.37 749 ALA B C 1
ATOM 11879 O O . ALA B 1 595 ? 60.599 -62.212 -29.922 1.00 56.94 749 ALA B O 1
ATOM 11881 N N . PHE B 1 596 ? 60.351 -59.988 -29.662 1.00 64.56 750 PHE B N 1
ATOM 11882 C CA . PHE B 1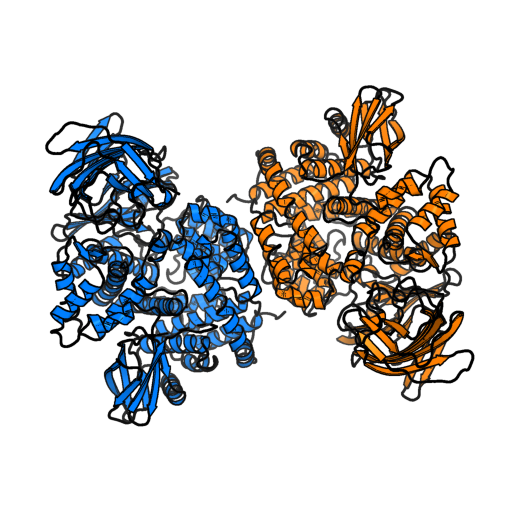 596 ? 60.019 -59.748 -31.061 1.00 66.24 750 PHE B CA 1
ATOM 11883 C C . PHE B 1 596 ? 61.270 -59.582 -31.920 1.00 68.04 750 PHE B C 1
ATOM 11884 O O . PHE B 1 596 ? 61.247 -59.883 -33.115 1.00 71.05 750 PHE B O 1
ATOM 11892 N N . ASP B 1 597 ? 62.362 -59.128 -31.309 1.00 63.03 751 ASP B N 1
ATOM 11893 C CA . ASP B 1 597 ? 63.679 -59.232 -31.930 1.00 62.76 751 ASP B CA 1
ATOM 11894 C C . ASP B 1 597 ? 64.034 -60.697 -32.221 1.00 64.00 751 ASP B C 1
ATOM 11895 O O . ASP B 1 597 ? 64.627 -61.004 -33.251 1.00 60.96 751 ASP B O 1
ATOM 11900 N N . LEU B 1 598 ? 63.696 -61.595 -31.296 1.00 57.91 752 LEU B N 1
ATOM 11901 C CA . LEU B 1 598 ? 64.128 -62.984 -31.414 1.00 49.53 752 LEU B CA 1
ATOM 11902 C C . LEU B 1 598 ? 63.445 -63.704 -32.562 1.00 54.04 752 LEU B C 1
ATOM 11903 O O . LEU B 1 598 ? 64.104 -64.445 -33.280 1.00 59.69 752 LEU B O 1
ATOM 11908 N N . ILE B 1 599 ? 62.139 -63.508 -32.750 1.00 59.18 753 ILE B N 1
ATOM 11909 C CA . ILE B 1 599 ? 61.442 -64.271 -33.794 1.00 59.41 753 ILE B CA 1
ATOM 11910 C C . ILE B 1 599 ? 61.658 -63.657 -35.160 1.00 55.92 753 ILE B C 1
ATOM 11911 O O . ILE B 1 599 ? 61.087 -64.106 -36.151 1.00 53.03 753 ILE B O 1
ATOM 11916 N N . ASN B 1 600 ? 62.512 -62.645 -35.215 1.00 58.66 754 ASN B N 1
ATOM 11917 C CA . ASN B 1 600 ? 62.880 -62.049 -36.484 1.00 55.26 754 ASN B CA 1
ATOM 11918 C C . ASN B 1 600 ? 63.724 -62.986 -37.353 1.00 58.09 754 ASN B C 1
ATOM 11919 O O . ASN B 1 600 ? 63.949 -62.713 -38.526 1.00 54.96 754 ASN B O 1
ATOM 11924 N N . TYR B 1 601 ? 64.189 -64.085 -36.770 1.00 50.63 755 TYR B N 1
ATOM 11925 C CA . TYR B 1 601 ? 64.981 -65.060 -37.498 1.00 46.07 755 TYR B CA 1
ATOM 11926 C C . TYR B 1 601 ? 64.052 -66.011 -38.254 1.00 50.86 755 TYR B C 1
ATOM 11927 O O . TYR B 1 601 ? 64.499 -66.808 -39.086 1.00 52.94 755 TYR B O 1
ATOM 11936 N N . LEU B 1 602 ? 62.751 -65.918 -37.988 1.00 52.36 756 LEU B N 1
ATOM 11937 C CA . LEU B 1 602 ? 61.826 -66.922 -38.503 1.00 48.24 756 LEU B CA 1
ATOM 11938 C C . LEU B 1 602 ? 61.689 -66.932 -40.003 1.00 49.98 756 LEU B C 1
ATOM 11939 O O . LEU B 1 602 ? 60.987 -67.782 -40.545 1.00 56.50 756 LEU B O 1
ATOM 11944 N N . GLY B 1 603 ? 62.338 -65.989 -40.674 1.00 51.87 757 GLY B N 1
ATOM 11945 C CA . GLY B 1 603 ? 62.304 -65.947 -42.119 1.00 52.65 757 GLY B CA 1
ATOM 11946 C C . GLY B 1 603 ? 63.050 -67.130 -42.689 1.00 51.39 757 GLY B C 1
ATOM 11947 O O . GLY B 1 603 ? 62.694 -67.639 -43.753 1.00 56.14 757 GLY B O 1
ATOM 11948 N N . ASN B 1 604 ? 64.067 -67.572 -41.948 1.00 51.23 758 ASN B N 1
ATOM 11949 C CA A ASN B 1 604 ? 64.930 -68.672 -42.387 0.54 53.49 758 ASN B CA 1
ATOM 11950 C CA B ASN B 1 604 ? 64.957 -68.663 -42.350 0.46 53.49 758 ASN B CA 1
ATOM 11951 C C . ASN B 1 604 ? 64.708 -69.972 -41.578 1.00 54.90 758 ASN B C 1
ATOM 11952 O O . ASN B 1 604 ? 65.630 -70.745 -41.360 1.00 66.65 758 ASN B O 1
ATOM 11961 N N . GLU B 1 605 ? 63.474 -70.228 -41.147 1.00 52.94 759 GLU B N 1
ATOM 11962 C CA . GLU B 1 605 ? 63.171 -71.433 -40.351 1.00 48.61 759 GLU B CA 1
ATOM 11963 C C . GLU B 1 605 ? 62.318 -72.429 -41.136 1.00 46.00 759 GLU B C 1
ATOM 11964 O O . GLU B 1 605 ? 61.332 -72.044 -41.746 1.00 53.20 759 GLU B O 1
ATOM 11970 N N . ASN B 1 606 ? 62.702 -73.703 -41.147 1.00 51.04 760 ASN B N 1
ATOM 11971 C CA . ASN B 1 606 ? 61.945 -74.710 -41.899 1.00 49.36 760 ASN B CA 1
ATOM 11972 C C . ASN B 1 606 ? 61.622 -75.946 -41.092 1.00 46.36 760 ASN B C 1
ATOM 11973 O O . ASN B 1 606 ? 61.174 -76.944 -41.659 1.00 53.65 760 ASN B O 1
ATOM 11978 N N . HIS B 1 607 ? 61.865 -75.890 -39.783 1.00 44.72 761 HIS B N 1
ATOM 11979 C CA . HIS B 1 607 ? 61.435 -76.957 -38.878 1.00 47.11 761 HIS B CA 1
ATOM 11980 C C . HIS B 1 607 ? 60.128 -76.605 -38.175 1.00 45.90 761 HIS B C 1
ATOM 11981 O O . HIS B 1 607 ? 59.795 -75.433 -37.990 1.00 43.37 761 HIS B O 1
ATOM 11988 N N . THR B 1 608 ? 59.405 -77.639 -37.774 1.00 42.54 762 THR B N 1
ATOM 11989 C CA . THR B 1 608 ? 58.037 -77.486 -37.337 1.00 43.14 762 THR B CA 1
ATOM 11990 C C . THR B 1 608 ? 57.984 -76.904 -35.942 1.00 46.67 762 THR B C 1
ATOM 11991 O O . THR B 1 608 ? 57.246 -75.950 -35.715 1.00 49.51 762 THR B O 1
ATOM 11995 N N . ALA B 1 609 ? 58.774 -77.457 -35.022 1.00 41.80 763 ALA B N 1
ATOM 11996 C CA . ALA B 1 609 ? 58.665 -77.107 -33.607 1.00 35.94 763 ALA B CA 1
ATOM 11997 C C . ALA B 1 609 ? 58.866 -75.611 -33.307 1.00 44.54 763 ALA B C 1
ATOM 11998 O O . ALA B 1 609 ? 58.031 -75.023 -32.616 1.00 44.63 763 ALA B O 1
ATOM 12000 N N . PRO B 1 610 ? 59.950 -74.982 -33.816 1.00 43.97 764 PRO B N 1
ATOM 12001 C CA . PRO B 1 610 ? 60.035 -73.541 -33.539 1.00 44.59 764 PRO B CA 1
ATOM 12002 C C . PRO B 1 610 ? 58.913 -72.739 -34.192 1.00 43.68 764 PRO B C 1
ATOM 12003 O O . PRO B 1 610 ? 58.528 -71.724 -33.628 1.00 44.89 764 PRO B O 1
ATOM 12007 N N . ILE B 1 611 ? 58.409 -73.158 -35.351 1.00 40.06 765 ILE B N 1
ATOM 12008 C CA . ILE B 1 611 ? 57.354 -72.380 -35.997 1.00 43.85 765 ILE B CA 1
ATOM 12009 C C . ILE B 1 611 ? 56.035 -72.495 -35.244 1.00 44.02 765 ILE B C 1
ATOM 12010 O O . ILE B 1 611 ? 55.389 -71.489 -34.993 1.00 47.42 765 ILE B O 1
ATOM 12015 N N . THR B 1 612 ? 55.637 -73.712 -34.879 1.00 46.48 766 THR B N 1
ATOM 12016 C CA . THR B 1 612 ? 54.375 -73.903 -34.165 1.00 47.26 766 THR B CA 1
ATOM 12017 C C . THR B 1 612 ? 54.399 -73.207 -32.805 1.00 43.83 766 THR B C 1
ATOM 12018 O O . THR B 1 612 ? 53.358 -72.771 -32.312 1.00 48.59 766 THR B O 1
ATOM 12022 N N . GLU B 1 613 ? 55.577 -73.075 -32.210 1.00 42.27 767 GLU B N 1
ATOM 12023 C CA . GLU B 1 613 ? 55.678 -72.365 -30.940 1.00 44.30 767 GLU B CA 1
ATOM 12024 C C . GLU B 1 613 ? 55.552 -70.852 -31.152 1.00 41.82 767 GLU B C 1
ATOM 12025 O O . GLU B 1 613 ? 55.024 -70.142 -30.304 1.00 37.44 767 GLU B O 1
ATOM 12031 N N . ALA B 1 614 ? 55.996 -70.375 -32.303 1.00 36.19 768 ALA B N 1
ATOM 12032 C CA . ALA B 1 614 ? 55.818 -68.974 -32.656 1.00 40.65 768 ALA B CA 1
ATOM 12033 C C . ALA B 1 614 ? 54.342 -68.661 -32.890 1.00 37.16 768 ALA B C 1
ATOM 12034 O O . ALA B 1 614 ? 53.832 -67.645 -32.411 1.00 36.66 768 ALA B O 1
ATOM 12036 N N . LEU B 1 615 ? 53.668 -69.544 -33.617 1.00 36.18 769 LEU B N 1
ATOM 12037 C CA . LEU B 1 615 ? 52.269 -69.357 -33.936 1.00 38.82 769 LEU B CA 1
ATOM 12038 C C . LEU B 1 615 ? 51.387 -69.492 -32.711 1.00 41.43 769 LEU B C 1
ATOM 12039 O O . LEU B 1 615 ? 50.325 -68.879 -32.644 1.00 46.80 769 LEU B O 1
ATOM 12044 N N . PHE B 1 616 ? 51.805 -70.303 -31.745 1.00 40.51 770 PHE B N 1
ATOM 12045 C CA . PHE B 1 616 ? 51.036 -70.427 -30.518 1.00 36.41 770 PHE B CA 1
ATOM 12046 C C . PHE B 1 616 ? 51.064 -69.139 -29.697 1.00 40.36 770 PHE B C 1
ATOM 12047 O O . PHE B 1 616 ? 50.057 -68.734 -29.143 1.00 41.08 770 PHE B O 1
ATOM 12055 N N . GLN B 1 617 ? 52.227 -68.516 -29.602 1.00 41.49 771 GLN B N 1
ATOM 12056 C CA . GLN B 1 617 ? 52.352 -67.250 -28.900 1.00 40.77 771 GLN B CA 1
ATOM 12057 C C . GLN B 1 617 ? 51.561 -66.158 -29.618 1.00 41.48 771 GLN B C 1
ATOM 12058 O O . GLN B 1 617 ? 50.823 -65.383 -29.004 1.00 36.90 771 GLN B O 1
ATOM 12064 N N . THR B 1 618 ? 51.746 -66.118 -30.929 1.00 37.55 772 THR B N 1
ATOM 12065 C CA . THR B 1 618 ? 51.092 -65.163 -31.806 1.00 42.05 772 THR B CA 1
ATOM 12066 C C . THR B 1 618 ? 49.572 -65.240 -31.716 1.00 40.57 772 THR B C 1
ATOM 12067 O O . THR B 1 618 ? 48.904 -64.224 -31.608 1.00 36.88 772 THR B O 1
ATOM 12071 N N . ASP B 1 619 ? 49.039 -66.454 -31.766 1.00 39.60 773 ASP B N 1
ATOM 12072 C CA . ASP B 1 619 ? 47.604 -66.649 -31.769 1.00 39.72 773 ASP B CA 1
ATOM 12073 C C . ASP B 1 619 ? 46.987 -66.323 -30.414 1.00 40.03 773 ASP B C 1
ATOM 12074 O O . ASP B 1 619 ? 45.880 -65.790 -30.347 1.00 36.21 773 ASP B O 1
ATOM 12079 N N . LEU B 1 620 ? 47.703 -66.672 -29.342 1.00 34.34 774 LEU B N 1
ATOM 12080 C CA . LEU B 1 620 ? 47.273 -66.363 -27.989 1.00 29.64 774 LEU B CA 1
ATOM 12081 C C . LEU B 1 620 ? 47.094 -64.843 -27.834 1.00 43.15 774 LEU B C 1
ATOM 12082 O O . LEU B 1 620 ? 46.044 -64.374 -27.362 1.00 41.06 774 LEU B O 1
ATOM 12087 N N . ILE B 1 621 ? 48.109 -64.082 -28.260 1.00 33.60 775 ILE B N 1
ATOM 12088 C CA . ILE B 1 621 ? 48.071 -62.641 -28.156 1.00 29.74 775 ILE B CA 1
ATOM 12089 C C . ILE B 1 621 ? 46.955 -62.094 -29.035 1.00 34.61 775 ILE B C 1
ATOM 12090 O O . ILE B 1 621 ? 46.184 -61.226 -28.630 1.00 30.77 775 ILE B O 1
ATOM 12095 N N . TYR B 1 622 ? 46.872 -62.620 -30.243 1.00 36.84 776 TYR B N 1
ATOM 12096 C CA . TYR B 1 622 ? 45.816 -62.240 -31.154 1.00 36.33 776 TYR B CA 1
ATOM 12097 C C . TYR B 1 622 ? 44.433 -62.386 -30.490 1.00 41.42 776 TYR B C 1
ATOM 12098 O O . TYR B 1 622 ? 43.648 -61.440 -30.464 1.00 38.58 776 TYR B O 1
ATOM 12107 N N . ASN B 1 623 ? 44.160 -63.562 -29.928 1.00 37.47 777 ASN B N 1
ATOM 12108 C CA . ASN B 1 623 ? 42.861 -63.853 -29.333 1.00 40.46 777 ASN B CA 1
ATOM 12109 C C . ASN B 1 623 ? 42.567 -63.029 -28.071 1.00 41.70 777 ASN B C 1
ATOM 12110 O O . ASN B 1 623 ? 41.420 -62.757 -27.760 1.00 41.41 777 ASN B O 1
ATOM 12115 N N . LEU B 1 624 ? 43.599 -62.627 -27.345 1.00 39.19 778 LEU B N 1
ATOM 12116 C CA . LEU B 1 624 ? 43.387 -61.702 -26.254 1.00 33.01 778 LEU B CA 1
ATOM 12117 C C . LEU B 1 624 ? 43.085 -60.293 -26.779 1.00 35.26 778 LEU B C 1
ATOM 12118 O O . LEU B 1 624 ? 42.102 -59.694 -26.370 1.00 35.05 778 LEU B O 1
ATOM 12123 N N . LEU B 1 625 ? 43.910 -59.762 -27.678 1.00 30.83 779 LEU B N 1
ATOM 12124 C CA . LEU B 1 625 ? 43.614 -58.461 -28.268 1.00 33.76 779 LEU B CA 1
ATOM 12125 C C . LEU B 1 625 ? 42.232 -58.439 -28.899 1.00 35.23 779 LEU B C 1
ATOM 12126 O O . LEU B 1 625 ? 41.521 -57.451 -28.803 1.00 38.45 779 LEU B O 1
ATOM 12131 N N . GLU B 1 626 ? 41.860 -59.536 -29.551 1.00 34.82 780 GLU B N 1
ATOM 12132 C CA . GLU B 1 626 ? 40.610 -59.604 -30.287 1.00 30.93 780 GLU B CA 1
ATOM 12133 C C . GLU B 1 626 ? 39.409 -59.507 -29.308 1.00 40.46 780 GLU B C 1
ATOM 12134 O O . GLU B 1 626 ? 38.536 -58.678 -29.500 1.00 36.70 780 GLU B O 1
ATOM 12140 N N . LYS B 1 627 ? 39.393 -60.299 -28.235 1.00 37.69 781 LYS B N 1
ATOM 12141 C CA . LYS B 1 627 ? 38.256 -60.277 -27.310 1.00 36.88 781 LYS B CA 1
ATOM 12142 C C . LYS B 1 627 ? 38.107 -58.953 -26.593 1.00 40.12 781 LYS B C 1
ATOM 12143 O O . LYS B 1 627 ? 37.014 -58.595 -26.173 1.00 43.34 781 LYS B O 1
ATOM 12149 N N . LEU B 1 628 ? 39.208 -58.231 -26.445 1.00 33.41 782 LEU B N 1
ATOM 12150 C CA . LEU B 1 628 ? 39.205 -56.929 -25.789 1.00 34.33 782 LEU B CA 1
ATOM 12151 C C . LEU B 1 628 ? 38.704 -55.828 -26.719 1.00 43.73 782 LEU B C 1
ATOM 12152 O O . LEU B 1 628 ? 38.412 -54.717 -26.275 1.00 44.46 782 LEU B O 1
ATOM 12157 N N . GLY B 1 629 ? 38.650 -56.132 -28.018 1.00 40.41 783 GLY B N 1
ATOM 12158 C CA . GLY B 1 629 ? 38.178 -55.182 -29.009 1.00 43.54 783 GLY B CA 1
ATOM 12159 C C . GLY B 1 629 ? 39.238 -54.506 -29.866 1.00 49.54 783 GLY B C 1
ATOM 12160 O O . GLY B 1 629 ? 38.906 -53.695 -30.728 1.00 42.40 783 GLY B O 1
ATOM 12161 N N . TYR B 1 630 ? 40.509 -54.828 -29.635 1.00 44.33 784 TYR B N 1
ATOM 12162 C CA . TYR B 1 630 ? 41.607 -54.186 -30.361 1.00 41.98 784 TYR B CA 1
ATOM 12163 C C . TYR B 1 630 ? 41.826 -54.872 -31.699 1.00 40.09 784 TYR B C 1
ATOM 12164 O O . TYR B 1 630 ? 42.845 -55.525 -31.896 1.00 43.27 784 TYR B O 1
ATOM 12173 N N . MET B 1 631 ? 40.876 -54.697 -32.612 1.00 37.70 785 MET B N 1
ATOM 12174 C CA . MET B 1 631 ? 40.817 -55.450 -33.860 1.00 47.64 785 MET B CA 1
ATOM 12175 C C . MET B 1 631 ? 41.925 -55.043 -34.815 1.00 48.98 785 MET B C 1
ATOM 12176 O O . MET B 1 631 ? 42.525 -55.876 -35.485 1.00 49.47 785 MET B O 1
ATOM 12181 N N . ASP B 1 632 ? 42.180 -53.744 -34.858 1.00 47.36 786 ASP B N 1
ATOM 12182 C CA . ASP B 1 632 ? 43.187 -53.155 -35.719 1.00 51.87 786 ASP B CA 1
ATOM 12183 C C . ASP B 1 632 ? 44.592 -53.629 -35.329 1.00 45.65 786 ASP B C 1
ATOM 12184 O O . ASP B 1 632 ? 45.373 -54.079 -36.169 1.00 45.54 786 ASP B O 1
ATOM 12189 N N . LEU B 1 633 ? 44.888 -53.527 -34.043 1.00 43.38 787 LEU B N 1
ATOM 12190 C CA . LEU B 1 633 ? 46.150 -53.965 -33.488 1.00 50.02 787 LEU B CA 1
ATOM 12191 C C . LEU B 1 633 ? 46.350 -55.469 -33.708 1.00 48.42 787 LEU B C 1
ATOM 12192 O O . LEU B 1 633 ? 47.454 -55.932 -34.030 1.00 43.21 787 LEU B O 1
ATOM 12197 N N . ALA B 1 634 ? 45.270 -56.225 -33.544 1.00 43.83 788 ALA B N 1
ATOM 12198 C CA . ALA B 1 634 ? 45.313 -57.673 -33.713 1.00 41.86 788 ALA B CA 1
ATOM 12199 C C . ALA B 1 634 ? 45.581 -58.062 -35.172 1.00 43.83 788 ALA B C 1
ATOM 12200 O O . ALA B 1 634 ? 46.348 -58.994 -35.455 1.00 38.45 788 ALA B O 1
ATOM 12202 N N . SER B 1 635 ? 44.963 -57.338 -36.098 1.00 40.78 789 SER B N 1
ATOM 12203 C CA . SER B 1 635 ? 45.201 -57.575 -37.515 1.00 39.91 789 SER B CA 1
ATOM 12204 C C . SER B 1 635 ? 46.638 -57.250 -37.919 1.00 46.89 789 SER B C 1
ATOM 12205 O O . SER B 1 635 ? 47.219 -57.942 -38.756 1.00 45.04 789 SER B O 1
ATOM 12208 N N . ARG B 1 636 ? 47.215 -56.211 -37.325 1.00 44.76 790 ARG B N 1
ATOM 12209 C CA . ARG B 1 636 ? 48.619 -55.876 -37.589 1.00 43.74 790 ARG B CA 1
ATOM 12210 C C . ARG B 1 636 ? 49.598 -56.940 -37.084 1.00 44.93 790 ARG B C 1
ATOM 12211 O O . ARG B 1 636 ? 50.570 -57.287 -37.759 1.00 47.03 790 ARG B O 1
ATOM 12219 N N . LEU B 1 637 ? 49.349 -57.431 -35.879 1.00 42.65 791 LEU B N 1
ATOM 12220 C CA . LEU B 1 637 ? 50.121 -58.526 -35.339 1.00 37.32 791 LEU B CA 1
ATOM 12221 C C . LEU B 1 637 ? 50.223 -59.712 -36.313 1.00 45.67 791 LEU B C 1
ATOM 12222 O O . LEU B 1 637 ? 51.329 -60.171 -36.619 1.00 45.76 791 LEU B O 1
ATOM 12227 N N . VAL B 1 638 ? 49.089 -60.208 -36.804 1.00 39.17 792 VAL B N 1
ATOM 12228 C CA . VAL B 1 638 ? 49.133 -61.409 -37.640 1.00 43.97 792 VAL B CA 1
ATOM 12229 C C . VAL B 1 638 ? 49.613 -61.109 -39.055 1.00 50.51 792 VAL B C 1
ATOM 12230 O O . VAL B 1 638 ? 50.128 -62.004 -39.720 1.00 51.88 792 VAL B O 1
ATOM 12234 N N . THR B 1 639 ? 49.453 -59.866 -39.513 1.00 49.81 793 THR B N 1
ATOM 12235 C CA . THR B 1 639 ? 50.075 -59.429 -40.771 1.00 50.79 793 THR B CA 1
ATOM 12236 C C . THR B 1 639 ? 51.601 -59.386 -40.655 1.00 48.82 793 THR B C 1
ATOM 12237 O O . THR B 1 639 ? 52.320 -59.827 -41.554 1.00 55.27 793 THR B O 1
ATOM 12241 N N . ARG B 1 640 ? 52.084 -58.846 -39.546 1.00 39.61 794 ARG B N 1
ATOM 12242 C CA . ARG B 1 640 ? 53.510 -58.823 -39.279 1.00 49.17 794 ARG B CA 1
ATOM 12243 C C . ARG B 1 640 ? 54.091 -60.229 -39.259 1.00 47.22 794 ARG B C 1
ATOM 12244 O O . ARG B 1 640 ? 55.114 -60.464 -39.889 1.00 51.10 794 ARG B O 1
ATOM 12252 N N . VAL B 1 641 ? 53.446 -61.156 -38.544 1.00 48.98 795 VAL B N 1
ATOM 12253 C CA . VAL B 1 641 ? 53.926 -62.541 -38.483 1.00 48.28 795 VAL B CA 1
ATOM 12254 C C . VAL B 1 641 ? 53.783 -63.249 -39.830 1.00 46.38 795 VAL B C 1
ATOM 12255 O O . VAL B 1 641 ? 54.651 -64.019 -40.220 1.00 48.04 795 VAL B O 1
ATOM 12259 N N . PHE B 1 642 ? 52.691 -62.982 -40.534 1.00 48.51 796 PHE B N 1
ATOM 12260 C CA . PHE B 1 642 ? 52.489 -63.531 -41.873 1.00 49.41 796 PHE B CA 1
ATOM 12261 C C . PHE B 1 642 ? 53.634 -63.168 -42.813 1.00 55.65 796 PHE B C 1
ATOM 12262 O O . PHE B 1 642 ? 54.094 -64.004 -43.590 1.00 53.20 796 PHE B O 1
ATOM 12270 N N . LYS B 1 643 ? 54.089 -61.919 -42.747 1.00 53.34 797 LYS B N 1
ATOM 12271 C CA . LYS B 1 643 ? 55.140 -61.470 -43.650 1.00 52.60 797 LYS B CA 1
ATOM 12272 C C . LYS B 1 643 ? 56.438 -62.167 -43.281 1.00 50.11 797 LYS B C 1
ATOM 12273 O O . LYS B 1 643 ? 57.227 -62.526 -44.140 1.00 59.83 797 LYS B O 1
ATOM 12279 N N . LEU B 1 644 ? 56.632 -62.380 -41.989 1.00 49.66 798 LEU B N 1
ATOM 12280 C CA . LEU B 1 644 ? 57.731 -63.181 -41.477 1.00 40.93 798 LEU B CA 1
ATOM 12281 C C . LEU B 1 644 ? 57.786 -64.612 -42.043 1.00 46.89 798 LEU B C 1
ATOM 12282 O O . LEU B 1 644 ? 58.852 -65.087 -42.404 1.00 50.82 798 LEU B O 1
ATOM 12287 N N . LEU B 1 645 ? 56.639 -65.292 -42.112 1.00 43.30 799 LEU B N 1
ATOM 12288 C CA . LEU B 1 645 ? 56.577 -66.687 -42.546 1.00 39.39 799 LEU B CA 1
ATOM 12289 C C . LEU B 1 645 ? 56.023 -66.846 -43.966 1.00 48.92 799 LEU B C 1
ATOM 12290 O O . LEU B 1 645 ? 55.731 -67.965 -44.417 1.00 45.15 799 LEU B O 1
ATOM 12295 N N . GLN B 1 646 ? 55.901 -65.710 -44.652 1.00 47.64 800 GLN B N 1
ATOM 12296 C CA . GLN B 1 646 ? 55.422 -65.593 -46.033 1.00 52.52 800 GLN B CA 1
ATOM 12297 C C . GLN B 1 646 ? 56.032 -66.574 -47.041 1.00 53.14 800 GLN B C 1
ATOM 12298 O O . GLN B 1 646 ? 55.316 -67.171 -47.858 1.00 45.38 800 GLN B O 1
ATOM 12304 N N . ASN B 1 647 ? 57.353 -66.715 -47.015 1.00 52.58 801 ASN B N 1
ATOM 12305 C CA A ASN B 1 647 ? 58.019 -67.679 -47.888 0.43 52.64 801 ASN B CA 1
ATOM 12306 C CA B ASN B 1 647 ? 58.017 -67.671 -47.895 0.57 52.65 801 ASN B CA 1
ATOM 12307 C C . ASN B 1 647 ? 57.525 -69.085 -47.605 1.00 52.58 801 ASN B C 1
ATOM 12308 O O . ASN B 1 647 ? 57.004 -69.756 -48.496 1.00 54.65 801 ASN B O 1
ATOM 12317 N N . GLN B 1 648 ? 57.676 -69.521 -46.353 1.00 48.94 802 GLN B N 1
ATOM 12318 C CA . GLN B 1 648 ? 57.195 -70.834 -45.925 1.00 47.22 802 GLN B CA 1
ATOM 12319 C C . GLN B 1 648 ? 55.738 -71.106 -46.330 1.00 49.86 802 GLN B C 1
ATOM 12320 O O . GLN B 1 648 ? 55.412 -72.186 -46.818 1.00 57.12 802 GLN B O 1
ATOM 12326 N N . ILE B 1 649 ? 54.872 -70.117 -46.144 1.00 46.03 803 ILE B N 1
ATOM 12327 C CA . ILE B 1 649 ? 53.445 -70.286 -46.390 1.00 48.37 803 ILE B CA 1
ATOM 12328 C C . ILE B 1 649 ? 53.153 -70.477 -47.882 1.00 54.41 803 ILE B C 1
ATOM 12329 O O . ILE B 1 649 ? 52.406 -71.378 -48.282 1.00 48.31 803 ILE B O 1
ATOM 12334 N N . GLN B 1 650 ? 53.753 -69.622 -48.702 1.00 56.61 804 GLN B N 1
ATOM 12335 C CA . GLN B 1 650 ? 53.528 -69.676 -50.137 1.00 58.03 804 GLN B CA 1
ATOM 12336 C C . GLN B 1 650 ? 54.077 -70.952 -50.780 1.00 56.04 804 GLN B C 1
ATOM 12337 O O . GLN B 1 650 ? 53.477 -71.455 -51.728 1.00 58.11 804 GLN B O 1
ATOM 12343 N N . GLN B 1 651 ? 55.186 -71.489 -50.269 1.00 49.32 805 GLN B N 1
ATOM 12344 C CA A GLN B 1 651 ? 55.756 -72.742 -50.771 0.44 52.98 805 GLN B CA 1
ATOM 12345 C CA B GLN B 1 651 ? 55.722 -72.721 -50.844 0.56 52.98 805 GLN B CA 1
ATOM 12346 C C . GLN B 1 651 ? 54.887 -73.953 -50.452 1.00 53.58 805 GLN B C 1
ATOM 12347 O O . GLN B 1 651 ? 55.130 -75.050 -50.944 1.00 57.88 805 GLN B O 1
ATOM 12358 N N . GLN B 1 652 ? 53.887 -73.773 -49.599 1.00 49.29 806 GLN B N 1
ATOM 12359 C CA . GLN B 1 652 ? 53.104 -74.926 -49.161 1.00 59.08 806 GLN B CA 1
ATOM 12360 C C . GLN B 1 652 ? 52.216 -75.461 -50.267 1.00 55.15 806 GLN B C 1
ATOM 12361 O O . GLN B 1 652 ? 51.523 -74.703 -50.929 1.00 57.73 806 GLN B O 1
ATOM 12367 N N . THR B 1 653 ? 52.246 -76.779 -50.445 1.00 53.56 807 THR B N 1
ATOM 12368 C CA . THR B 1 653 ? 51.373 -77.471 -51.389 1.00 54.54 807 THR B CA 1
ATOM 12369 C C . THR B 1 653 ? 50.183 -78.110 -50.661 1.00 55.56 807 THR B C 1
ATOM 12370 O O . THR B 1 653 ? 50.307 -78.518 -49.509 1.00 63.87 807 THR B O 1
ATOM 12374 N N . TRP B 1 654 ? 49.035 -78.201 -51.324 1.00 51.57 808 TRP B N 1
ATOM 12375 C CA . TRP B 1 654 ? 47.838 -78.747 -50.694 1.00 52.29 808 TRP B CA 1
ATOM 12376 C C . TRP B 1 654 ? 47.709 -80.248 -50.984 1.00 55.61 808 TRP B C 1
ATOM 12377 O O . TRP B 1 654 ? 46.917 -80.677 -51.823 1.00 54.62 808 TRP B O 1
ATOM 12388 N N . THR B 1 655 ? 48.515 -81.032 -50.271 1.00 56.85 809 THR B N 1
ATOM 12389 C CA . THR B 1 655 ? 48.675 -82.473 -50.487 1.00 57.44 809 THR B CA 1
ATOM 12390 C C . THR B 1 655 ? 49.024 -83.159 -49.175 1.00 60.91 809 THR B C 1
ATOM 12391 O O . THR B 1 655 ? 49.002 -82.520 -48.116 1.00 61.28 809 THR B O 1
ATOM 12395 N N . ASP B 1 656 ? 49.379 -84.444 -49.246 1.00 59.23 810 ASP B N 1
ATOM 12396 C CA . ASP B 1 656 ? 49.891 -85.157 -48.071 1.00 53.52 810 ASP B CA 1
ATOM 12397 C C . ASP B 1 656 ? 51.357 -85.566 -48.261 1.00 51.32 810 ASP B C 1
ATOM 12398 O O . ASP B 1 656 ? 51.824 -86.534 -47.674 1.00 51.97 810 ASP B O 1
ATOM 12403 N N . GLU B 1 657 ? 52.093 -84.814 -49.065 1.00 53.66 811 GLU B N 1
ATOM 12404 C CA . GLU B 1 657 ? 53.505 -85.118 -49.305 1.00 55.81 811 GLU B CA 1
ATOM 12405 C C . GLU B 1 657 ? 54.405 -84.852 -48.101 1.00 54.63 811 GLU B C 1
ATOM 12406 O O . GLU B 1 657 ? 54.177 -83.912 -47.339 1.00 52.95 811 GLU B O 1
ATOM 12412 N N . GLY B 1 658 ? 55.436 -85.683 -47.952 1.00 55.72 812 GLY B N 1
ATOM 12413 C CA . GLY B 1 658 ? 56.554 -85.402 -47.064 1.00 42.09 812 GLY B CA 1
ATOM 12414 C C . GLY B 1 658 ? 56.537 -86.183 -45.769 1.00 44.23 812 GLY B C 1
ATOM 12415 O O . GLY B 1 658 ? 55.609 -86.947 -45.508 1.00 43.67 812 GLY B O 1
ATOM 12416 N N . THR B 1 659 ? 57.564 -85.975 -44.950 1.00 43.45 813 THR B N 1
ATOM 12417 C CA . THR B 1 659 ? 57.624 -86.565 -43.617 1.00 44.48 813 THR B CA 1
ATOM 12418 C C . THR B 1 659 ? 56.407 -86.189 -42.779 1.00 48.60 813 THR B C 1
ATOM 12419 O O . THR B 1 659 ? 55.752 -85.177 -43.042 1.00 46.26 813 THR B O 1
ATOM 12423 N N . PRO B 1 660 ? 56.081 -87.005 -41.769 1.00 50.90 814 PRO B N 1
ATOM 12424 C CA . PRO B 1 660 ? 54.943 -86.591 -40.947 1.00 46.86 814 PRO B CA 1
ATOM 12425 C C . PRO B 1 660 ? 55.180 -85.230 -40.305 1.00 42.72 814 PRO B C 1
ATOM 12426 O O . PRO B 1 660 ? 54.236 -84.466 -40.118 1.00 47.47 814 PRO B O 1
ATOM 12430 N N . SER B 1 661 ? 56.430 -84.916 -39.994 1.00 50.44 815 SER B N 1
ATOM 12431 C CA . SER B 1 661 ? 56.751 -83.622 -39.404 1.00 44.18 815 SER B CA 1
ATOM 12432 C C . SER B 1 661 ? 56.389 -82.472 -40.337 1.00 45.15 815 SER B C 1
ATOM 12433 O O . SER B 1 661 ? 55.827 -81.469 -39.917 1.00 47.87 815 SER B O 1
ATOM 12436 N N . MET B 1 662 ? 56.710 -82.634 -41.613 1.00 51.33 816 MET B N 1
ATOM 12437 C CA . MET B 1 662 ? 56.460 -81.608 -42.621 1.00 46.44 816 MET B CA 1
ATOM 12438 C C . MET B 1 662 ? 54.989 -81.471 -42.946 1.00 49.99 816 MET B C 1
ATOM 12439 O O . MET B 1 662 ? 54.525 -80.407 -43.351 1.00 50.78 816 MET B O 1
ATOM 12444 N N . ARG B 1 663 ? 54.260 -82.563 -42.788 1.00 47.22 817 ARG B N 1
ATOM 12445 C CA . ARG B 1 663 ? 52.855 -82.569 -43.118 1.00 45.59 817 ARG B CA 1
ATOM 12446 C C . ARG B 1 663 ? 52.139 -81.756 -42.060 1.00 51.70 817 ARG B C 1
ATOM 12447 O O . ARG B 1 663 ? 51.208 -81.006 -42.354 1.00 55.75 817 ARG B O 1
ATOM 12455 N N . GLU B 1 664 ? 52.598 -81.895 -40.820 1.00 53.04 818 GLU B N 1
ATOM 12456 C CA . GLU B 1 664 ? 51.995 -81.173 -39.708 1.00 53.42 818 GLU B CA 1
ATOM 12457 C C . GLU B 1 664 ? 52.336 -79.690 -39.775 1.00 48.09 818 GLU B C 1
ATOM 12458 O O . GLU B 1 664 ? 51.493 -78.848 -39.424 1.00 43.44 818 GLU B O 1
ATOM 12464 N N . LEU B 1 665 ? 53.532 -79.374 -40.281 1.00 48.64 819 LEU B N 1
ATOM 12465 C CA . LEU B 1 665 ? 53.898 -77.988 -40.584 1.00 45.66 819 LEU B CA 1
ATOM 12466 C C . LEU B 1 665 ? 52.947 -77.362 -41.622 1.00 49.80 819 LEU B C 1
ATOM 12467 O O . LEU B 1 665 ? 52.543 -76.206 -41.489 1.00 52.46 819 LEU B O 1
ATOM 12472 N N . ARG B 1 666 ? 52.587 -78.136 -42.638 1.00 46.28 820 ARG B N 1
ATOM 12473 C CA . ARG B 1 666 ? 51.661 -77.681 -43.672 1.00 49.17 820 ARG B CA 1
ATOM 12474 C C . ARG B 1 666 ? 50.309 -77.327 -43.059 1.00 47.58 820 ARG B C 1
ATOM 12475 O O . ARG B 1 666 ? 49.731 -76.273 -43.359 1.00 47.00 820 ARG B O 1
ATOM 12483 N N . SER B 1 667 ? 49.817 -78.216 -42.201 1.00 44.99 821 SER B N 1
ATOM 12484 C CA . SER B 1 667 ? 48.553 -77.996 -41.520 1.00 45.77 821 SER B CA 1
ATOM 12485 C C . SER B 1 667 ? 48.609 -76.726 -40.693 1.00 43.68 821 SER B C 1
ATOM 12486 O O . SER B 1 667 ? 47.714 -75.905 -40.771 1.00 45.34 821 SER B O 1
ATOM 12489 N N . ALA B 1 668 ? 49.668 -76.565 -39.907 1.00 45.79 822 ALA B N 1
ATOM 12490 C CA . ALA B 1 668 ? 49.786 -75.402 -39.032 1.00 42.35 822 ALA B CA 1
ATOM 12491 C C . ALA B 1 668 ? 49.763 -74.085 -39.826 1.00 47.55 822 ALA B C 1
ATOM 12492 O O . ALA B 1 668 ? 48.927 -73.205 -39.575 1.00 48.68 822 ALA B O 1
ATOM 12494 N N . LEU B 1 669 ? 50.675 -73.982 -40.788 1.00 41.81 823 LEU B N 1
ATOM 12495 C CA . LEU B 1 669 ? 50.762 -72.852 -41.701 1.00 40.87 823 LEU B CA 1
ATOM 12496 C C . LEU B 1 669 ? 49.471 -72.524 -42.470 1.00 45.92 823 LEU B C 1
ATOM 12497 O O . LEU B 1 669 ? 49.116 -71.358 -42.595 1.00 38.31 823 LEU B O 1
ATOM 12502 N N . LEU B 1 670 ? 48.773 -73.532 -42.992 1.00 43.66 824 LEU B N 1
ATOM 12503 C CA . LEU B 1 670 ? 47.576 -73.253 -43.793 1.00 49.20 824 LEU B CA 1
ATOM 12504 C C . LEU B 1 670 ? 46.402 -72.874 -42.914 1.00 48.59 824 LEU B C 1
ATOM 12505 O O . LEU B 1 670 ? 45.626 -71.974 -43.257 1.00 49.78 824 LEU B O 1
ATOM 12510 N N . GLU B 1 671 ? 46.284 -73.552 -41.777 1.00 43.36 825 GLU B N 1
ATOM 12511 C CA . GLU B 1 671 ? 45.288 -73.198 -40.778 1.00 49.65 825 GLU B CA 1
ATOM 12512 C C . GLU B 1 671 ? 45.455 -71.742 -40.336 1.00 53.65 825 GLU B C 1
ATOM 12513 O O . GLU B 1 671 ? 44.478 -71.012 -40.195 1.00 49.90 825 GLU B O 1
ATOM 12519 N N . PHE B 1 672 ? 46.706 -71.323 -40.152 1.00 51.20 826 PHE B N 1
ATOM 12520 C CA . PHE B 1 672 ? 47.022 -69.964 -39.728 1.00 44.59 826 PHE B CA 1
ATOM 12521 C C . PHE B 1 672 ? 46.632 -68.905 -40.754 1.00 55.83 826 PHE B C 1
ATOM 12522 O O . PHE B 1 672 ? 45.993 -67.905 -40.411 1.00 51.15 826 PHE B O 1
ATOM 12530 N N . ALA B 1 673 ? 47.039 -69.116 -42.005 1.00 50.13 827 ALA B N 1
ATOM 12531 C CA . ALA B 1 673 ? 46.776 -68.152 -43.059 1.00 52.40 827 ALA B CA 1
ATOM 12532 C C . ALA B 1 673 ? 45.278 -68.038 -43.333 1.00 54.36 827 ALA B C 1
ATOM 12533 O O . ALA B 1 673 ? 44.764 -66.936 -43.486 1.00 58.63 827 ALA B O 1
ATOM 12535 N N . CYS B 1 674 ? 44.576 -69.168 -43.370 1.00 51.02 828 CYS B N 1
ATOM 12536 C CA . CYS B 1 674 ? 43.135 -69.152 -43.617 1.00 50.49 828 CYS B CA 1
ATOM 12537 C C . CYS B 1 674 ? 42.327 -68.561 -42.467 1.00 51.02 828 CYS B C 1
ATOM 12538 O O . CYS B 1 674 ? 41.450 -67.728 -42.691 1.00 53.14 828 CYS B O 1
ATOM 12541 N N . THR B 1 675 ? 42.609 -69.005 -41.247 1.00 51.28 829 THR B N 1
ATOM 12542 C CA . THR B 1 675 ? 41.864 -68.553 -40.080 1.00 50.63 829 THR B CA 1
ATOM 12543 C C . THR B 1 675 ? 41.904 -67.038 -40.014 1.00 50.42 829 THR B C 1
ATOM 12544 O O . THR B 1 675 ? 40.900 -66.407 -39.736 1.00 54.12 829 THR B O 1
ATOM 12548 N N . HIS B 1 676 ? 43.059 -66.460 -40.328 1.00 53.48 830 HIS B N 1
ATOM 12549 C CA . HIS B 1 676 ? 43.218 -65.014 -40.293 1.00 48.49 830 HIS B CA 1
ATOM 12550 C C . HIS B 1 676 ? 43.062 -64.343 -41.664 1.00 52.08 830 HIS B C 1
ATOM 12551 O O . HIS B 1 676 ? 43.293 -63.144 -41.795 1.00 56.40 830 HIS B O 1
ATOM 12558 N N . ASN B 1 677 ? 42.647 -65.109 -42.669 1.00 50.43 831 ASN B N 1
ATOM 12559 C CA . ASN B 1 677 ? 42.445 -64.588 -44.015 1.00 51.85 831 ASN B CA 1
ATOM 12560 C C . ASN B 1 677 ? 43.606 -63.786 -44.543 1.00 54.01 831 ASN B C 1
ATOM 12561 O O . ASN B 1 677 ? 43.479 -62.590 -44.787 1.00 62.76 831 ASN B O 1
ATOM 12566 N N . LEU B 1 678 ? 44.731 -64.458 -44.726 1.00 53.77 832 LEU B N 1
ATOM 12567 C CA . LEU B 1 678 ? 45.955 -63.811 -45.156 1.00 59.63 832 LEU B CA 1
ATOM 12568 C C . LEU B 1 678 ? 46.449 -64.441 -46.449 1.00 57.11 832 LEU B C 1
ATOM 12569 O O . LEU B 1 678 ? 46.459 -65.664 -46.594 1.00 63.70 832 LEU B O 1
ATOM 12574 N N . GLY B 1 679 ? 46.865 -63.610 -47.392 1.00 52.88 833 GLY B N 1
ATOM 12575 C CA . GLY B 1 679 ? 47.308 -64.131 -48.668 1.00 56.80 833 GLY B CA 1
ATOM 12576 C C . GLY B 1 679 ? 46.118 -64.690 -49.418 1.00 64.27 833 GLY B C 1
ATOM 12577 O O . GLY B 1 679 ? 44.994 -64.240 -49.227 1.00 68.02 833 GLY B O 1
ATOM 12578 N N . ASN B 1 680 ? 46.354 -65.678 -50.268 1.00 66.98 834 ASN B N 1
ATOM 12579 C CA . ASN B 1 680 ? 45.298 -66.224 -51.113 1.00 67.50 834 ASN B CA 1
ATOM 12580 C C . ASN B 1 680 ? 44.755 -67.566 -50.644 1.00 64.72 834 ASN B C 1
ATOM 12581 O O . ASN B 1 680 ? 43.952 -68.202 -51.329 1.00 58.77 834 ASN B O 1
ATOM 12586 N N . CYS B 1 681 ? 45.196 -67.960 -49.456 1.00 60.27 835 CYS B N 1
ATOM 12587 C CA A CYS B 1 681 ? 44.974 -69.308 -48.982 0.61 58.51 835 CYS B CA 1
ATOM 12588 C CA B CYS B 1 681 ? 44.957 -69.286 -48.877 0.39 58.52 835 CYS B CA 1
ATOM 12589 C C . CYS B 1 681 ? 43.484 -69.648 -48.798 1.00 53.61 835 CYS B C 1
ATOM 12590 O O . CYS B 1 681 ? 43.060 -70.731 -49.187 1.00 59.63 835 CYS B O 1
ATOM 12595 N N . SER B 1 682 ? 42.692 -68.734 -48.266 1.00 51.88 836 SER B N 1
ATOM 12596 C CA . SER B 1 682 ? 41.254 -68.956 -48.174 1.00 51.86 836 SER B CA 1
ATOM 12597 C C . SER B 1 682 ? 40.623 -69.290 -49.544 1.00 56.38 836 SER B C 1
ATOM 12598 O O . SER B 1 682 ? 39.769 -70.162 -49.642 1.00 57.62 836 SER B O 1
ATOM 12601 N N . THR B 1 683 ? 41.061 -68.608 -50.595 1.00 58.54 837 THR B N 1
ATOM 12602 C CA . THR B 1 683 ? 40.508 -68.796 -51.934 1.00 54.13 837 THR B CA 1
ATOM 12603 C C . THR B 1 683 ? 40.751 -70.198 -52.470 1.00 56.62 837 THR B C 1
ATOM 12604 O O . THR B 1 683 ? 39.829 -70.874 -52.948 1.00 62.51 837 THR B O 1
ATOM 12608 N N . THR B 1 684 ? 42.010 -70.613 -52.410 1.00 51.58 838 THR B N 1
ATOM 12609 C CA . THR B 1 684 ? 42.394 -71.962 -52.768 1.00 44.05 838 THR B CA 1
ATOM 12610 C C . THR B 1 684 ? 41.488 -72.999 -52.082 1.00 56.78 838 THR B C 1
ATOM 12611 O O . THR B 1 684 ? 40.959 -73.918 -52.733 1.00 51.60 838 THR B O 1
ATOM 12615 N N . ALA B 1 685 ? 41.298 -72.813 -50.771 1.00 56.34 839 ALA B N 1
ATOM 12616 C CA . ALA B 1 685 ? 40.547 -73.740 -49.927 1.00 54.52 839 ALA B CA 1
ATOM 12617 C C . ALA B 1 685 ? 39.063 -73.769 -50.274 1.00 54.64 839 ALA B C 1
ATOM 12618 O O . ALA B 1 685 ? 38.396 -74.797 -50.108 1.00 52.59 839 ALA B O 1
ATOM 12620 N N . MET B 1 686 ? 38.541 -72.634 -50.734 1.00 54.42 840 MET B N 1
ATOM 12621 C CA . MET B 1 686 ? 37.135 -72.554 -51.069 1.00 56.12 840 MET B CA 1
ATOM 12622 C C . MET B 1 686 ? 36.901 -73.297 -52.376 1.00 61.72 840 MET B C 1
ATOM 12623 O O . MET B 1 686 ? 35.885 -73.976 -52.533 1.00 55.30 840 MET B O 1
ATOM 12628 N N . LYS B 1 687 ? 37.857 -73.181 -53.297 1.00 56.05 841 LYS B N 1
ATOM 12629 C CA . LYS B 1 687 ? 37.811 -73.920 -54.551 1.00 52.90 841 LYS B CA 1
ATOM 12630 C C . LYS B 1 687 ? 37.842 -75.418 -54.290 1.00 58.92 841 LYS B C 1
ATOM 12631 O O . LYS B 1 687 ? 37.013 -76.159 -54.820 1.00 61.12 841 LYS B O 1
ATOM 12637 N N . LEU B 1 688 ? 38.795 -75.860 -53.473 1.00 51.17 842 LEU B N 1
ATOM 12638 C CA . LEU B 1 688 ? 38.860 -77.265 -53.073 1.00 47.43 842 LEU B CA 1
ATOM 12639 C C . LEU B 1 688 ? 37.608 -77.720 -52.351 1.00 47.77 842 LEU B C 1
ATOM 12640 O O . LEU B 1 688 ? 37.203 -78.868 -52.489 1.00 55.13 842 LEU B O 1
ATOM 12645 N N . PHE B 1 689 ? 37.005 -76.840 -51.555 1.00 50.20 843 PHE B N 1
ATOM 12646 C CA . PHE B 1 689 ? 35.775 -77.210 -50.874 1.00 48.91 843 PHE B CA 1
ATOM 12647 C C . PHE B 1 689 ? 34.685 -77.426 -51.887 1.00 55.41 843 PHE B C 1
ATOM 12648 O O . PHE B 1 689 ? 34.005 -78.444 -51.841 1.00 59.70 843 PHE B O 1
ATOM 12656 N N . ASP B 1 690 ? 34.533 -76.455 -52.790 1.00 54.32 844 ASP B N 1
ATOM 12657 C CA . ASP B 1 690 ? 33.498 -76.472 -53.826 1.00 55.87 844 ASP B CA 1
ATOM 12658 C C . ASP B 1 690 ? 33.506 -77.741 -54.646 1.00 59.84 844 ASP B C 1
ATOM 12659 O O . ASP B 1 690 ? 32.470 -78.378 -54.814 1.00 57.43 844 ASP B O 1
ATOM 12664 N N . ASP B 1 691 ? 34.674 -78.100 -55.164 1.00 55.58 845 ASP B N 1
ATOM 12665 C CA . ASP B 1 691 ? 34.798 -79.324 -55.936 1.00 58.44 845 ASP B CA 1
ATOM 12666 C C . ASP B 1 691 ? 34.369 -80.531 -55.106 1.00 64.38 845 ASP B C 1
ATOM 12667 O O . ASP B 1 691 ? 33.541 -81.330 -55.556 1.00 69.23 845 ASP B O 1
ATOM 12672 N N . TRP B 1 692 ? 34.911 -80.647 -53.892 1.00 59.35 846 TRP B N 1
ATOM 12673 C CA . TRP B 1 692 ? 34.579 -81.755 -52.996 1.00 50.63 846 TRP B CA 1
ATOM 12674 C C . TRP B 1 692 ? 33.081 -81.860 -52.786 1.00 57.19 846 TRP B C 1
ATOM 12675 O O . TRP B 1 692 ? 32.534 -82.955 -52.759 1.00 61.31 846 TRP B O 1
ATOM 12686 N N . MET B 1 693 ? 32.417 -80.715 -52.662 1.00 59.24 847 MET B N 1
ATOM 12687 C CA . MET B 1 693 ? 30.973 -80.678 -52.457 1.00 59.73 847 MET B CA 1
ATOM 12688 C C . MET B 1 693 ? 30.228 -81.032 -53.757 1.00 63.50 847 MET B C 1
ATOM 12689 O O . MET B 1 693 ? 29.252 -81.786 -53.736 1.00 64.70 847 MET B O 1
ATOM 12694 N N . ALA B 1 694 ? 30.715 -80.506 -54.883 1.00 68.87 848 ALA B N 1
ATOM 12695 C CA . ALA B 1 694 ? 30.183 -80.816 -56.215 1.00 64.58 848 ALA B CA 1
ATOM 12696 C C . ALA B 1 694 ? 30.008 -82.319 -56.450 1.00 71.87 848 ALA B C 1
ATOM 12697 O O . ALA B 1 694 ? 29.024 -82.767 -57.041 1.00 79.34 848 ALA B O 1
ATOM 12699 N N . SER B 1 695 ? 30.976 -83.091 -55.981 1.00 64.94 849 SER B N 1
ATOM 12700 C CA . SER B 1 695 ? 30.969 -84.524 -56.181 1.00 65.78 849 SER B CA 1
ATOM 12701 C C . SER B 1 695 ? 30.269 -85.232 -55.047 1.00 66.70 849 SER B C 1
ATOM 12702 O O . SER B 1 695 ? 30.537 -86.406 -54.801 1.00 67.15 849 SER B O 1
ATOM 12705 N N . ASN B 1 696 ? 29.398 -84.515 -54.342 1.00 65.37 850 ASN B N 1
ATOM 12706 C CA . ASN B 1 696 ? 28.679 -85.078 -53.196 1.00 68.43 850 ASN B CA 1
ATOM 12707 C C . ASN B 1 696 ? 29.600 -85.755 -52.190 1.00 72.06 850 ASN B C 1
ATOM 12708 O O . ASN B 1 696 ? 29.251 -86.779 -51.594 1.00 76.84 850 ASN B O 1
ATOM 12713 N N . GLY B 1 697 ? 30.788 -85.187 -52.020 1.00 67.30 851 GLY B N 1
ATOM 12714 C CA . GLY B 1 697 ? 31.714 -85.640 -51.000 1.00 69.23 851 GLY B CA 1
ATOM 12715 C C . GLY B 1 697 ? 32.479 -86.881 -51.387 1.00 72.58 851 GLY B C 1
ATOM 12716 O O . GLY B 1 697 ? 33.112 -87.522 -50.547 1.00 76.29 851 GLY B O 1
ATOM 12717 N N . THR B 1 698 ? 32.428 -87.215 -52.668 1.00 75.52 852 THR B N 1
ATOM 12718 C CA . THR B 1 698 ? 33.062 -88.428 -53.158 1.00 72.05 852 THR B CA 1
ATOM 12719 C C . THR B 1 698 ? 34.555 -88.249 -53.296 1.00 75.14 852 THR B C 1
ATOM 12720 O O . THR B 1 698 ? 35.341 -89.006 -52.727 1.00 84.31 852 THR B O 1
ATOM 12724 N N . GLN B 1 699 ? 34.925 -87.230 -54.062 1.00 71.88 853 GLN B N 1
ATOM 12725 C CA . GLN B 1 699 ? 36.301 -86.978 -54.442 1.00 70.23 853 GLN B CA 1
ATOM 12726 C C . GLN B 1 699 ? 37.265 -86.959 -53.255 1.00 83.24 853 GLN B C 1
ATOM 12727 O O . GLN B 1 699 ? 36.899 -86.570 -52.143 1.00 84.04 853 GLN B O 1
ATOM 12733 N N . SER B 1 700 ? 38.489 -87.421 -53.488 1.00 81.27 854 SER B N 1
ATOM 12734 C CA . SER B 1 700 ? 39.503 -87.419 -52.451 1.00 74.05 854 SER B CA 1
ATOM 12735 C C . SER B 1 700 ? 39.920 -86.002 -52.066 1.00 74.91 854 SER B C 1
ATOM 12736 O O . SER B 1 700 ? 40.170 -85.149 -52.923 1.00 76.62 854 SER B O 1
ATOM 12739 N N . LEU B 1 701 ? 39.973 -85.762 -50.761 1.00 73.97 855 LEU B N 1
ATOM 12740 C CA . LEU B 1 701 ? 40.591 -84.572 -50.201 1.00 60.69 855 LEU B CA 1
ATOM 12741 C C . LEU B 1 701 ? 41.860 -84.995 -49.492 1.00 60.80 855 LEU B C 1
ATOM 12742 O O . LEU B 1 701 ? 41.847 -85.958 -48.727 1.00 60.69 855 LEU B O 1
ATOM 12747 N N . PRO B 1 702 ? 42.971 -84.302 -49.753 1.00 58.75 856 PRO B N 1
ATOM 12748 C CA . PRO B 1 702 ? 44.161 -84.619 -48.961 1.00 53.89 856 PRO B CA 1
ATOM 12749 C C . PRO B 1 702 ? 43.858 -84.429 -47.478 1.00 62.25 856 PRO B C 1
ATOM 12750 O O . PRO B 1 702 ? 43.529 -83.310 -47.063 1.00 54.13 856 PRO B O 1
ATOM 12754 N N . THR B 1 703 ? 43.948 -85.512 -46.706 1.00 61.75 857 THR B N 1
ATOM 12755 C CA . THR B 1 703 ? 43.596 -85.508 -45.283 1.00 61.24 857 THR B CA 1
ATOM 12756 C C . THR B 1 703 ? 44.297 -84.421 -44.423 1.00 64.02 857 THR B C 1
ATOM 12757 O O . THR B 1 703 ? 43.809 -84.070 -43.352 1.00 66.86 857 THR B O 1
ATOM 12761 N N . ASP B 1 704 ? 45.425 -83.890 -44.886 1.00 55.17 858 ASP B N 1
ATOM 12762 C CA . ASP B 1 704 ? 46.144 -82.879 -44.127 1.00 53.38 858 ASP B CA 1
ATOM 12763 C C . ASP B 1 704 ? 45.576 -81.470 -44.331 1.00 58.92 858 ASP B C 1
ATOM 12764 O O . ASP B 1 704 ? 45.993 -80.522 -43.664 1.00 50.25 858 ASP B O 1
ATOM 12769 N N . VAL B 1 705 ? 44.644 -81.309 -45.260 1.00 53.34 859 VAL B N 1
ATOM 12770 C CA . VAL B 1 705 ? 44.053 -79.990 -45.434 1.00 54.99 859 VAL B CA 1
ATOM 12771 C C . VAL B 1 705 ? 42.547 -80.005 -45.202 1.00 50.14 859 VAL B C 1
ATOM 12772 O O . VAL B 1 705 ? 41.890 -78.975 -45.358 1.00 48.47 859 VAL B O 1
ATOM 12776 N N . MET B 1 706 ? 42.017 -81.159 -44.799 1.00 46.40 860 MET B N 1
ATOM 12777 C CA . MET B 1 706 ? 40.572 -81.343 -44.683 1.00 47.10 860 MET B CA 1
ATOM 12778 C C . MET B 1 706 ? 39.916 -80.338 -43.734 1.00 55.96 860 MET B C 1
ATOM 12779 O O . MET B 1 706 ? 38.894 -79.714 -44.068 1.00 49.97 860 MET B O 1
ATOM 12784 N N . THR B 1 707 ? 40.513 -80.193 -42.549 1.00 60.97 861 THR B N 1
ATOM 12785 C CA . THR B 1 707 ? 40.012 -79.285 -41.525 1.00 52.91 861 THR B CA 1
ATOM 12786 C C . THR B 1 707 ? 39.942 -77.857 -42.043 1.00 51.75 861 THR B C 1
ATOM 12787 O O . THR B 1 707 ? 38.894 -77.210 -41.951 1.00 46.63 861 THR B O 1
ATOM 12791 N N . THR B 1 708 ? 41.062 -77.376 -42.583 1.00 51.64 862 THR B N 1
ATOM 12792 C CA . THR B 1 708 ? 41.131 -76.037 -43.163 1.00 48.45 862 THR B CA 1
ATOM 12793 C C . THR B 1 708 ? 40.103 -75.842 -44.280 1.00 49.40 862 THR B C 1
ATOM 12794 O O . THR B 1 708 ? 39.401 -74.824 -44.328 1.00 51.60 862 THR B O 1
ATOM 12798 N N . VAL B 1 709 ? 39.996 -76.828 -45.163 1.00 46.84 863 VAL B N 1
ATOM 12799 C CA . VAL B 1 709 ? 39.060 -76.753 -46.277 1.00 46.34 863 VAL B CA 1
ATOM 12800 C C . VAL B 1 709 ? 37.610 -76.711 -45.798 1.00 48.76 863 VAL B C 1
ATOM 12801 O O . VAL B 1 709 ? 36.814 -75.908 -46.300 1.00 49.60 863 VAL B O 1
ATOM 12805 N N . PHE B 1 710 ? 37.271 -77.562 -44.829 1.00 43.21 864 PHE B N 1
ATOM 12806 C CA . PHE B 1 710 ? 35.924 -77.585 -44.269 1.00 42.26 864 PHE B CA 1
ATOM 12807 C C . PHE B 1 710 ? 35.590 -76.295 -43.519 1.00 43.24 864 PHE B C 1
ATOM 12808 O O . PHE B 1 710 ? 34.480 -75.774 -43.638 1.00 42.92 864 PHE B O 1
ATOM 12816 N N . LYS B 1 711 ? 36.545 -75.789 -42.737 1.00 39.68 865 LYS B N 1
ATOM 12817 C CA . LYS B 1 711 ? 36.373 -74.497 -42.055 1.00 48.19 865 LYS B CA 1
ATOM 12818 C C . LYS B 1 711 ? 36.073 -73.359 -43.009 1.00 41.60 865 LYS B C 1
ATOM 12819 O O . LYS B 1 711 ? 35.363 -72.432 -42.664 1.00 54.29 865 LYS B O 1
ATOM 12825 N N . VAL B 1 712 ? 36.637 -73.416 -44.204 1.00 41.08 866 VAL B N 1
ATOM 12826 C CA . VAL B 1 712 ? 36.361 -72.381 -45.186 1.00 48.70 866 VAL B CA 1
ATOM 12827 C C . VAL B 1 712 ? 34.951 -72.607 -45.733 1.00 50.16 866 VAL B C 1
ATOM 12828 O O . VAL B 1 712 ? 34.152 -71.674 -45.823 1.00 52.30 866 VAL B O 1
ATOM 12832 N N . GLY B 1 713 ? 34.620 -73.856 -46.030 1.00 47.76 867 GLY B N 1
ATOM 12833 C CA . GLY B 1 713 ? 33.282 -74.180 -46.493 1.00 42.75 867 GLY B CA 1
ATOM 12834 C C . GLY B 1 713 ? 32.185 -73.788 -45.523 1.00 48.18 867 GLY B C 1
ATOM 12835 O O . GLY B 1 713 ? 31.128 -73.302 -45.928 1.00 58.29 867 GLY B O 1
ATOM 12836 N N . ALA B 1 714 ? 32.440 -73.972 -44.234 1.00 49.46 868 ALA B N 1
ATOM 12837 C CA . ALA B 1 714 ? 31.392 -73.837 -43.231 1.00 46.03 868 ALA B CA 1
ATOM 12838 C C . ALA B 1 714 ? 31.002 -72.390 -42.945 1.00 51.11 868 ALA B C 1
ATOM 12839 O O . ALA B 1 714 ? 30.054 -72.137 -42.206 1.00 48.01 868 ALA B O 1
ATOM 12841 N N . LYS B 1 715 ? 31.736 -71.450 -43.532 1.00 53.55 869 LYS B N 1
ATOM 12842 C CA . LYS B 1 715 ? 31.471 -70.032 -43.354 1.00 44.28 869 LYS B CA 1
ATOM 12843 C C . LYS B 1 715 ? 30.278 -69.604 -44.184 1.00 48.36 869 LYS B C 1
ATOM 12844 O O . LYS B 1 715 ? 29.719 -68.543 -43.954 1.00 63.28 869 LYS B O 1
ATOM 12850 N N . THR B 1 716 ? 29.900 -70.421 -45.163 1.00 51.14 870 THR B N 1
ATOM 12851 C CA . THR B 1 716 ? 28.699 -70.171 -45.975 1.00 50.94 870 THR B CA 1
ATOM 12852 C C . THR B 1 716 ? 27.570 -71.117 -45.584 1.00 55.73 870 THR B C 1
ATOM 12853 O O . THR B 1 716 ? 27.826 -72.253 -45.178 1.00 56.49 870 THR B O 1
ATOM 12857 N N . ASP B 1 717 ? 26.326 -70.656 -45.719 1.00 57.04 871 ASP B N 1
ATOM 12858 C CA . ASP B 1 717 ? 25.144 -71.460 -45.387 1.00 47.11 871 ASP B CA 1
ATOM 12859 C C . ASP B 1 717 ? 25.074 -72.812 -46.113 1.00 57.63 871 ASP B C 1
ATOM 12860 O O . ASP B 1 717 ? 24.746 -73.841 -45.512 1.00 55.50 871 ASP B O 1
ATOM 12865 N N . LYS B 1 718 ? 25.371 -72.796 -47.409 1.00 58.34 872 LYS B N 1
ATOM 12866 C CA . LYS B 1 718 ? 25.334 -73.992 -48.250 1.00 52.54 872 LYS B CA 1
ATOM 12867 C C . LYS B 1 718 ? 26.315 -75.051 -47.744 1.00 53.60 872 LYS B C 1
ATOM 12868 O O . LYS B 1 718 ? 25.948 -76.212 -47.518 1.00 51.41 872 LYS B O 1
ATOM 12874 N N . GLY B 1 719 ? 27.564 -74.638 -47.556 1.00 49.41 873 GLY B N 1
ATOM 12875 C CA . GLY B 1 719 ? 28.599 -75.541 -47.087 1.00 52.45 873 GLY B CA 1
ATOM 12876 C C . GLY B 1 719 ? 28.352 -76.060 -45.681 1.00 54.39 873 GLY B C 1
ATOM 12877 O O . GLY B 1 719 ? 28.662 -77.210 -45.366 1.00 53.39 873 GLY B O 1
ATOM 12878 N N . TRP B 1 720 ? 27.793 -75.207 -44.830 1.00 51.23 874 TRP B N 1
ATOM 12879 C CA . TRP B 1 720 ? 27.528 -75.581 -43.452 1.00 45.65 874 TRP B CA 1
ATOM 12880 C C . TRP B 1 720 ? 26.483 -76.695 -43.441 1.00 46.23 874 TRP B C 1
ATOM 12881 O O . TRP B 1 720 ? 26.693 -77.732 -42.816 1.00 43.33 874 TRP B O 1
ATOM 12892 N N . SER B 1 721 ? 25.378 -76.498 -44.166 1.00 51.91 875 SER B N 1
ATOM 12893 C CA . SER B 1 721 ? 24.349 -77.539 -44.301 1.00 47.28 875 SER B CA 1
ATOM 12894 C C . SER B 1 721 ? 24.913 -78.839 -44.874 1.00 44.67 875 SER B C 1
ATOM 12895 O O . SER B 1 721 ? 24.601 -79.926 -44.392 1.00 49.66 875 SER B O 1
ATOM 12898 N N . PHE B 1 722 ? 25.747 -78.720 -45.897 1.00 41.56 876 PHE B N 1
ATOM 12899 C CA . PHE B 1 722 ? 26.380 -79.882 -46.500 1.00 47.81 876 PHE B CA 1
ATOM 12900 C C . PHE B 1 722 ? 27.221 -80.665 -45.491 1.00 52.08 876 PHE B C 1
ATOM 12901 O O . PHE B 1 722 ? 27.119 -81.898 -45.408 1.00 49.97 876 PHE B O 1
ATOM 12909 N N . LEU B 1 723 ? 28.040 -79.948 -44.720 1.00 47.20 877 LEU B N 1
ATOM 12910 C CA . LEU B 1 723 ? 28.903 -80.585 -43.728 1.00 46.39 877 LEU B CA 1
ATOM 12911 C C . LEU B 1 723 ? 28.065 -81.247 -42.646 1.00 46.30 877 LEU B C 1
ATOM 12912 O O . LEU B 1 723 ? 28.383 -82.358 -42.222 1.00 47.75 877 LEU B O 1
ATOM 12917 N N . LEU B 1 724 ? 26.987 -80.593 -42.215 1.00 33.64 878 LEU B N 1
ATOM 12918 C CA . LEU B 1 724 ? 26.109 -81.200 -41.219 1.00 37.14 878 LEU B CA 1
ATOM 12919 C C . LEU B 1 724 ? 25.476 -82.507 -41.724 1.00 50.28 878 LEU B C 1
ATOM 12920 O O . LEU B 1 724 ? 25.350 -83.481 -40.965 1.00 49.37 878 LEU B O 1
ATOM 12925 N N . GLY B 1 725 ? 25.075 -82.527 -42.997 1.00 48.28 879 GLY B N 1
ATOM 12926 C CA . GLY B 1 725 ? 24.515 -83.722 -43.606 1.00 46.30 879 GLY B CA 1
ATOM 12927 C C . GLY B 1 725 ? 25.512 -84.865 -43.663 1.00 48.70 879 GLY B C 1
ATOM 12928 O O . GLY B 1 725 ? 25.149 -86.032 -43.487 1.00 49.42 879 GLY B O 1
ATOM 12929 N N . LYS B 1 726 ? 26.780 -84.533 -43.895 1.00 41.70 880 LYS B N 1
ATOM 12930 C CA . LYS B 1 726 ? 27.822 -85.545 -43.933 1.00 45.69 880 LYS B CA 1
ATOM 12931 C C . LYS B 1 726 ? 28.219 -86.007 -42.537 1.00 51.05 880 LYS B C 1
ATOM 12932 O O . LYS B 1 726 ? 28.729 -87.112 -42.372 1.00 54.01 880 LYS B O 1
ATOM 12938 N N . TYR B 1 727 ? 28.006 -85.167 -41.531 1.00 47.31 881 TYR B N 1
ATOM 12939 C CA . TYR B 1 727 ? 28.384 -85.543 -40.174 1.00 51.48 881 TYR B CA 1
ATOM 12940 C C . TYR B 1 727 ? 27.447 -86.641 -39.707 1.00 53.71 881 TYR B C 1
ATOM 12941 O O . TYR B 1 727 ? 27.867 -87.623 -39.092 1.00 55.20 881 TYR B O 1
ATOM 12950 N N . ILE B 1 728 ? 26.171 -86.448 -40.015 1.00 53.77 882 ILE B N 1
ATOM 12951 C CA . ILE B 1 728 ? 25.117 -87.432 -39.784 1.00 59.17 882 ILE B CA 1
ATOM 12952 C C . ILE B 1 728 ? 25.361 -88.784 -40.466 1.00 59.27 882 ILE B C 1
ATOM 12953 O O . ILE B 1 728 ? 25.016 -89.828 -39.916 1.00 70.04 882 ILE B O 1
ATOM 12958 N N . SER B 1 729 ? 25.967 -88.775 -41.648 1.00 55.79 883 SER B N 1
ATOM 12959 C CA . SER B 1 729 ? 25.891 -89.951 -42.513 1.00 57.35 883 SER B CA 1
ATOM 12960 C C . SER B 1 729 ? 27.171 -90.775 -42.661 1.00 53.95 883 SER B C 1
ATOM 12961 O O . SER B 1 729 ? 27.081 -91.980 -42.830 1.00 66.80 883 SER B O 1
ATOM 12964 N N . ILE B 1 730 ? 28.352 -90.164 -42.612 1.00 49.43 884 ILE B N 1
ATOM 12965 C CA . ILE B 1 730 ? 29.589 -90.934 -42.835 1.00 53.18 884 ILE B CA 1
ATOM 12966 C C . ILE B 1 730 ? 29.972 -91.822 -41.639 1.00 56.28 884 ILE B C 1
ATOM 12967 O O . ILE B 1 730 ? 29.239 -91.903 -40.651 1.00 53.23 884 ILE B O 1
ATOM 12972 N N . GLY B 1 731 ? 31.118 -92.495 -41.742 1.00 56.64 885 GLY B N 1
ATOM 12973 C CA . GLY B 1 731 ? 31.510 -93.465 -40.736 1.00 58.44 885 GLY B CA 1
ATOM 12974 C C . GLY B 1 731 ? 32.947 -93.388 -40.256 1.00 63.29 885 GLY B C 1
ATOM 12975 O O . GLY B 1 731 ? 33.388 -94.230 -39.474 1.00 74.31 885 GLY B O 1
ATOM 12976 N N . SER B 1 732 ? 33.690 -92.396 -40.735 1.00 59.91 886 SER B N 1
ATOM 12977 C CA . SER B 1 732 ? 35.011 -92.097 -40.193 1.00 53.53 886 SER B CA 1
ATOM 12978 C C . SER B 1 732 ? 34.833 -91.121 -39.025 1.00 67.12 886 SER B C 1
ATOM 12979 O O . SER B 1 732 ? 34.517 -89.943 -39.241 1.00 61.73 886 SER B O 1
ATOM 12982 N N . GLU B 1 733 ? 34.997 -91.598 -37.790 1.00 61.19 887 GLU B N 1
ATOM 12983 C CA . GLU B 1 733 ? 34.836 -90.710 -36.638 1.00 56.70 887 GLU B CA 1
ATOM 12984 C C . GLU B 1 733 ? 35.909 -89.641 -36.672 1.00 54.86 887 GLU B C 1
ATOM 12985 O O . GLU B 1 733 ? 35.673 -88.509 -36.250 1.00 57.19 887 GLU B O 1
ATOM 12991 N N . ALA B 1 734 ? 37.074 -90.003 -37.199 1.00 50.08 888 ALA B N 1
ATOM 12992 C CA . ALA B 1 734 ? 38.170 -89.064 -37.347 1.00 50.01 888 ALA B CA 1
ATOM 12993 C C . ALA B 1 734 ? 37.778 -87.901 -38.246 1.00 55.79 888 ALA B C 1
ATOM 12994 O O . ALA B 1 734 ? 38.006 -86.743 -37.896 1.00 63.22 888 ALA B O 1
ATOM 12996 N N . GLU B 1 735 ? 37.184 -88.197 -39.399 1.00 57.17 889 GLU B N 1
ATOM 12997 C CA . GLU B 1 735 ? 36.795 -87.147 -40.342 1.00 55.13 889 GLU B CA 1
ATOM 12998 C C . GLU B 1 735 ? 35.625 -86.333 -39.778 1.00 58.00 889 GLU B C 1
ATOM 12999 O O . GLU B 1 735 ? 35.558 -85.109 -39.949 1.00 56.99 889 GLU B O 1
ATOM 13005 N N . LYS B 1 736 ? 34.713 -87.021 -39.099 1.00 43.45 890 LYS B N 1
ATOM 13006 C CA . LYS B 1 736 ? 33.635 -86.367 -38.378 1.00 50.58 890 LYS B CA 1
ATOM 13007 C C . LYS B 1 736 ? 34.133 -85.345 -37.340 1.00 51.08 890 LYS B C 1
ATOM 13008 O O . LYS B 1 736 ? 33.527 -84.282 -37.181 1.00 44.44 890 LYS B O 1
ATOM 13014 N N . ASN B 1 737 ? 35.229 -85.641 -36.642 1.00 49.65 891 ASN B N 1
ATOM 13015 C CA . ASN B 1 737 ? 35.794 -84.634 -35.743 1.00 49.04 891 ASN B CA 1
ATOM 13016 C C . ASN B 1 737 ? 36.281 -83.439 -36.534 1.00 46.29 891 ASN B C 1
ATOM 13017 O O . ASN B 1 737 ? 36.109 -82.309 -36.094 1.00 46.28 891 ASN B O 1
ATOM 13022 N N . LYS B 1 738 ? 36.858 -83.679 -37.710 1.00 47.96 892 LYS B N 1
ATOM 13023 C CA . LYS B 1 738 ? 37.313 -82.567 -38.538 1.00 47.06 892 LYS B CA 1
ATOM 13024 C C . LYS B 1 738 ? 36.136 -81.715 -39.005 1.00 49.99 892 LYS B C 1
ATOM 13025 O O . LYS B 1 738 ? 36.236 -80.489 -39.060 1.00 48.42 892 LYS B O 1
ATOM 13031 N N . ILE B 1 739 ? 35.013 -82.359 -39.312 1.00 51.80 893 ILE B N 1
ATOM 13032 C CA . ILE B 1 739 ? 33.809 -81.636 -39.708 1.00 42.90 893 ILE B CA 1
ATOM 13033 C C . ILE B 1 739 ? 33.197 -80.855 -38.543 1.00 35.41 893 ILE B C 1
ATOM 13034 O O . ILE B 1 739 ? 32.789 -79.711 -38.710 1.00 36.60 893 ILE B O 1
ATOM 13039 N N . LEU B 1 740 ? 33.118 -81.474 -37.368 1.00 35.80 894 LEU B N 1
ATOM 13040 C CA . LEU B 1 740 ? 32.524 -80.806 -36.206 1.00 41.24 894 LEU B CA 1
ATOM 13041 C C . LEU B 1 740 ? 33.310 -79.544 -35.872 1.00 36.89 894 LEU B C 1
ATOM 13042 O O . LEU B 1 740 ? 32.731 -78.530 -35.538 1.00 37.96 894 LEU B O 1
ATOM 13047 N N . GLU B 1 741 ? 34.630 -79.598 -35.998 1.00 42.25 895 GLU B N 1
ATOM 13048 C CA . GLU B 1 741 ? 35.433 -78.418 -35.774 1.00 37.76 895 GLU B CA 1
ATOM 13049 C C . GLU B 1 741 ? 35.118 -77.328 -36.804 1.00 47.71 895 GLU B C 1
ATOM 13050 O O . GLU B 1 741 ? 35.200 -76.134 -36.496 1.00 48.50 895 GLU B O 1
ATOM 13056 N N . ALA B 1 742 ? 34.749 -77.719 -38.019 1.00 37.89 896 ALA B N 1
ATOM 13057 C CA . ALA B 1 742 ? 34.418 -76.714 -39.023 1.00 34.84 896 ALA B CA 1
ATOM 13058 C C . ALA B 1 742 ? 33.066 -76.081 -38.714 1.00 36.46 896 ALA B C 1
ATOM 13059 O O . ALA B 1 742 ? 32.893 -74.869 -38.870 1.00 38.71 896 ALA B O 1
ATOM 13061 N N . LEU B 1 743 ? 32.121 -76.903 -38.252 1.00 34.99 897 LEU B N 1
ATOM 13062 C CA . LEU B 1 743 ? 30.768 -76.429 -37.974 1.00 39.30 897 LEU B CA 1
ATOM 13063 C C . LEU B 1 743 ? 30.783 -75.427 -36.833 1.00 40.15 897 LEU B C 1
ATOM 13064 O O . LEU B 1 743 ? 30.132 -74.396 -36.898 1.00 40.65 897 LEU B O 1
ATOM 13069 N N . ALA B 1 744 ? 31.579 -75.735 -35.815 1.00 42.99 898 ALA B N 1
ATOM 13070 C CA . ALA B 1 744 ? 31.700 -74.936 -34.603 1.00 41.37 898 ALA B CA 1
ATOM 13071 C C . ALA B 1 744 ? 32.510 -73.679 -34.827 1.00 41.76 898 ALA B C 1
ATOM 13072 O O . ALA B 1 744 ? 32.645 -72.859 -33.924 1.00 43.86 898 ALA B O 1
ATOM 13074 N N . SER B 1 745 ? 33.053 -73.540 -36.033 1.00 38.84 899 SER B N 1
ATOM 13075 C CA . SER B 1 745 ? 33.842 -72.370 -36.400 1.00 34.30 899 SER B CA 1
ATOM 13076 C C . SER B 1 745 ? 33.027 -71.423 -37.270 1.00 39.12 899 SER B C 1
ATOM 13077 O O . SER B 1 745 ? 33.568 -70.509 -37.879 1.00 37.97 899 SER B O 1
ATOM 13080 N N . SER B 1 746 ? 31.724 -71.654 -37.355 1.00 39.91 900 SER B N 1
ATOM 13081 C CA . SER B 1 746 ? 30.838 -70.716 -38.046 1.00 41.98 900 SER B CA 1
ATOM 13082 C C . SER B 1 746 ? 30.787 -69.315 -37.420 1.00 39.46 900 SER B C 1
ATOM 13083 O O . SER B 1 746 ? 30.943 -69.156 -36.217 1.00 39.55 900 SER B O 1
ATOM 13086 N N . GLU B 1 747 ? 30.550 -68.301 -38.240 1.00 47.31 901 GLU B N 1
ATOM 13087 C CA . GLU B 1 747 ? 30.276 -66.962 -37.729 1.00 42.42 901 GLU B CA 1
ATOM 13088 C C . GLU B 1 747 ? 28.850 -66.828 -37.194 1.00 42.61 901 GLU B C 1
ATOM 13089 O O . GLU B 1 747 ? 28.518 -65.811 -36.611 1.00 42.99 901 GLU B O 1
ATOM 13095 N N . ASP B 1 748 ? 27.989 -67.815 -37.419 1.00 44.02 902 ASP B N 1
ATOM 13096 C CA . ASP B 1 748 ? 26.579 -67.627 -37.077 1.00 41.35 902 ASP B CA 1
ATOM 13097 C C . ASP B 1 748 ? 26.243 -68.105 -35.659 1.00 46.08 902 ASP B C 1
ATOM 13098 O O . ASP B 1 748 ? 26.241 -69.300 -35.358 1.00 45.90 902 ASP B O 1
ATOM 13103 N N . VAL B 1 749 ? 25.961 -67.126 -34.805 1.00 44.72 903 VAL B N 1
ATOM 13104 C CA . VAL B 1 749 ? 25.659 -67.317 -33.402 1.00 37.79 903 VAL B CA 1
ATOM 13105 C C . VAL B 1 749 ? 24.483 -68.277 -33.154 1.00 37.48 903 VAL B C 1
ATOM 13106 O O . VAL B 1 749 ? 24.510 -69.032 -32.195 1.00 47.99 903 VAL B O 1
ATOM 13110 N N . ARG B 1 750 ? 23.456 -68.275 -33.996 1.00 41.77 904 ARG B N 1
ATOM 13111 C CA A ARG B 1 750 ? 22.356 -69.203 -33.776 0.58 43.80 904 ARG B CA 1
ATOM 13112 C CA B ARG B 1 750 ? 22.352 -69.209 -33.825 0.42 43.89 904 ARG B CA 1
ATOM 13113 C C . ARG B 1 750 ? 22.802 -70.643 -34.066 1.00 43.65 904 ARG B C 1
ATOM 13114 O O . ARG B 1 750 ? 22.316 -71.574 -33.423 1.00 37.85 904 ARG B O 1
ATOM 13129 N N . LYS B 1 751 ? 23.737 -70.823 -35.002 1.00 39.94 905 LYS B N 1
ATOM 13130 C CA . LYS B 1 751 ? 24.253 -72.165 -35.293 1.00 44.58 905 LYS B CA 1
ATOM 13131 C C . LYS B 1 751 ? 25.132 -72.674 -34.168 1.00 41.26 905 LYS B C 1
ATOM 13132 O O . LYS B 1 751 ? 24.972 -73.813 -33.711 1.00 43.19 905 LYS B O 1
ATOM 13138 N N . LEU B 1 752 ? 26.045 -71.828 -33.710 1.00 39.20 906 LEU B N 1
ATOM 13139 C CA . LEU B 1 752 ? 26.912 -72.188 -32.596 1.00 36.90 906 LEU B CA 1
ATOM 13140 C C . LEU B 1 752 ? 26.080 -72.576 -31.365 1.00 39.01 906 LEU B C 1
ATOM 13141 O O . LEU B 1 752 ? 26.377 -73.572 -30.684 1.00 35.74 906 LEU B O 1
ATOM 13146 N N . TYR B 1 753 ? 25.031 -71.798 -31.094 1.00 28.54 907 TYR B N 1
ATOM 13147 C CA . TYR B 1 753 ? 24.192 -72.063 -29.953 1.00 36.28 907 TYR B CA 1
ATOM 13148 C C . TYR B 1 753 ? 23.492 -73.417 -30.090 1.00 37.78 907 TYR B C 1
ATOM 13149 O O . TYR B 1 753 ? 23.485 -74.214 -29.151 1.00 34.86 907 TYR B O 1
ATOM 13158 N N . TRP B 1 754 ? 22.921 -73.676 -31.261 1.00 36.05 908 TRP B N 1
ATOM 13159 C CA . TRP B 1 754 ? 22.292 -74.963 -31.538 1.00 39.23 908 TRP B CA 1
ATOM 13160 C C . TRP B 1 754 ? 23.276 -76.133 -31.311 1.00 42.75 908 TRP B C 1
ATOM 13161 O O . TRP B 1 754 ? 22.915 -77.122 -30.671 1.00 43.76 908 TRP B O 1
ATOM 13172 N N . LEU B 1 755 ? 24.514 -76.011 -31.797 1.00 37.21 909 LEU B N 1
ATOM 13173 C CA . LEU B 1 755 ? 25.519 -77.062 -31.600 1.00 42.36 909 LEU B CA 1
ATOM 13174 C C . LEU B 1 755 ? 25.726 -77.443 -30.127 1.00 46.98 909 LEU B C 1
ATOM 13175 O O . LEU B 1 755 ? 25.680 -78.623 -29.759 1.00 42.31 909 LEU B O 1
ATOM 13180 N N . MET B 1 756 ? 25.948 -76.441 -29.286 1.00 39.48 910 MET B N 1
ATOM 13181 C CA . MET B 1 756 ? 26.179 -76.691 -27.874 1.00 38.36 910 MET B CA 1
ATOM 13182 C C . MET B 1 756 ? 24.940 -77.270 -27.183 1.00 42.51 910 MET B C 1
ATOM 13183 O O . MET B 1 756 ? 25.053 -78.214 -26.388 1.00 39.15 910 MET B O 1
ATOM 13188 N N . LYS B 1 757 ? 23.772 -76.695 -27.473 1.00 39.56 911 LYS B N 1
ATOM 13189 C CA . LYS B 1 757 ? 22.521 -77.158 -26.861 1.00 48.36 911 LYS B CA 1
ATOM 13190 C C . LYS B 1 757 ? 22.214 -78.590 -27.278 1.00 48.20 911 LYS B C 1
ATOM 13191 O O . LYS B 1 757 ? 21.731 -79.387 -26.472 1.00 50.22 911 LYS B O 1
ATOM 13197 N N . SER B 1 758 ? 22.517 -78.923 -28.524 1.00 41.12 912 SER B N 1
ATOM 13198 C CA . SER B 1 758 ? 22.320 -80.282 -29.007 1.00 46.76 912 SER B CA 1
ATOM 13199 C C . SER B 1 758 ? 23.278 -81.282 -28.357 1.00 49.53 912 SER B C 1
ATOM 13200 O O . SER B 1 758 ? 22.853 -82.352 -27.918 1.00 47.11 912 SER B O 1
ATOM 13203 N N . SER B 1 759 ? 24.568 -80.946 -28.305 1.00 38.70 913 SER B N 1
ATOM 13204 C CA . SER B 1 759 ? 25.542 -81.853 -27.738 1.00 37.72 913 SER B CA 1
ATOM 13205 C C . SER B 1 759 ? 25.217 -82.151 -26.266 1.00 40.22 913 SER B C 1
ATOM 13206 O O . SER B 1 759 ? 25.305 -83.296 -25.814 1.00 39.97 913 SER B O 1
ATOM 13209 N N . LEU B 1 760 ? 24.811 -81.125 -25.528 1.00 40.87 914 LEU B N 1
ATOM 13210 C CA . LEU B 1 760 ? 24.441 -81.292 -24.122 1.00 43.80 914 LEU B CA 1
ATOM 13211 C C . LEU B 1 760 ? 23.220 -82.222 -23.952 1.00 47.84 914 LEU B C 1
ATOM 13212 O O . LEU B 1 760 ? 23.137 -82.993 -23.002 1.00 50.84 914 LEU B O 1
ATOM 13217 N N . ASN B 1 761 ? 22.281 -82.143 -24.885 1.00 49.16 915 ASN B N 1
ATOM 13218 C CA . ASN B 1 761 ? 21.075 -82.962 -24.853 1.00 52.64 915 ASN B CA 1
ATOM 13219 C C . ASN B 1 761 ? 21.170 -84.322 -25.531 1.00 50.03 915 ASN B C 1
ATOM 13220 O O . ASN B 1 761 ? 20.190 -85.043 -25.554 1.00 58.11 915 ASN B O 1
ATOM 13225 N N . GLY B 1 762 ? 22.318 -84.662 -26.107 1.00 53.40 916 GLY B N 1
ATOM 13226 C CA . GLY B 1 762 ? 22.480 -85.947 -26.777 1.00 57.49 916 GLY B CA 1
ATOM 13227 C C . GLY B 1 762 ? 22.091 -86.012 -28.255 1.00 56.58 916 GLY B C 1
ATOM 13228 O O . GLY B 1 762 ? 22.545 -86.894 -28.983 1.00 55.62 916 GLY B O 1
ATOM 13229 N N . ASP B 1 763 ? 21.263 -85.065 -28.695 1.00 53.84 917 ASP B N 1
ATOM 13230 C CA . ASP B 1 763 ? 20.725 -85.013 -30.068 1.00 59.27 917 ASP B CA 1
ATOM 13231 C C . ASP B 1 763 ? 21.740 -84.610 -31.140 1.00 58.76 917 ASP B C 1
ATOM 13232 O O . ASP B 1 763 ? 22.311 -83.526 -31.071 1.00 63.34 917 ASP B O 1
ATOM 13237 N N . ASN B 1 764 ? 21.944 -85.495 -32.120 1.00 60.30 918 ASN B N 1
ATOM 13238 C CA . ASN B 1 764 ? 22.917 -85.345 -33.221 1.00 47.27 918 ASN B CA 1
ATOM 13239 C C . ASN B 1 764 ? 24.377 -85.427 -32.809 1.00 50.80 918 ASN B C 1
ATOM 13240 O O . ASN B 1 764 ? 25.204 -86.010 -33.514 1.00 60.81 918 ASN B O 1
ATOM 13245 N N . PHE B 1 765 ? 24.700 -84.837 -31.667 1.00 50.22 919 PHE B N 1
ATOM 13246 C CA . PHE B 1 765 ? 26.066 -84.835 -31.191 1.00 44.22 919 PHE B CA 1
ATOM 13247 C C . PHE B 1 765 ? 26.075 -85.471 -29.829 1.00 49.73 919 PHE B C 1
ATOM 13248 O O . PHE B 1 765 ? 25.255 -85.133 -28.979 1.00 47.57 919 PHE B O 1
ATOM 13256 N N . ARG B 1 766 ? 26.963 -86.435 -29.633 1.00 49.22 920 ARG B N 1
ATOM 13257 C CA . ARG B 1 766 ? 27.013 -87.080 -28.345 1.00 50.21 920 ARG B CA 1
ATOM 13258 C C . ARG B 1 766 ? 27.582 -86.063 -27.360 1.00 52.84 920 ARG B C 1
ATOM 13259 O O . ARG B 1 766 ? 28.317 -85.148 -27.743 1.00 47.46 920 ARG B O 1
ATOM 13267 N N . THR B 1 767 ? 27.230 -86.226 -26.093 1.00 48.17 921 THR B N 1
ATOM 13268 C CA . THR B 1 767 ? 27.634 -85.289 -25.074 1.00 46.32 921 THR B CA 1
ATOM 13269 C C . THR B 1 767 ? 29.132 -85.380 -24.837 1.00 47.36 921 THR B C 1
ATOM 13270 O O . THR B 1 767 ? 29.733 -84.482 -24.255 1.00 43.43 921 THR B O 1
ATOM 13274 N N . GLN B 1 768 ? 29.748 -86.442 -25.342 1.00 47.80 922 GLN B N 1
ATOM 13275 C CA . GLN B 1 768 ? 31.194 -86.576 -25.263 1.00 50.37 922 GLN B CA 1
ATOM 13276 C C . GLN B 1 768 ? 31.878 -85.530 -26.146 1.00 46.85 922 GLN B C 1
ATOM 13277 O O . GLN B 1 768 ? 33.069 -85.268 -25.995 1.00 49.45 922 GLN B O 1
ATOM 13283 N N . LYS B 1 769 ? 31.139 -84.940 -27.083 1.00 43.43 923 LYS B N 1
ATOM 13284 C CA . LYS B 1 769 ? 31.735 -83.925 -27.942 1.00 47.54 923 LYS B CA 1
ATOM 13285 C C . LYS B 1 769 ? 31.546 -82.517 -27.347 1.00 44.23 923 LYS B C 1
ATOM 13286 O O . LYS B 1 769 ? 32.068 -81.539 -27.889 1.00 37.35 923 LYS B O 1
ATOM 13292 N N . LEU B 1 770 ? 30.827 -82.417 -26.228 1.00 36.67 924 LEU B N 1
ATOM 13293 C CA . LEU B 1 770 ? 30.429 -81.114 -25.715 1.00 36.79 924 LEU B CA 1
ATOM 13294 C C . LEU B 1 770 ? 31.579 -80.176 -25.364 1.00 36.48 924 LEU B C 1
ATOM 13295 O O . LEU B 1 770 ? 31.499 -78.981 -25.593 1.00 40.88 924 LEU B O 1
ATOM 13300 N N . SER B 1 771 ? 32.651 -80.699 -24.797 1.00 43.11 925 SER B N 1
ATOM 13301 C CA . SER B 1 771 ? 33.702 -79.817 -24.327 1.00 35.73 925 SER B CA 1
ATOM 13302 C C . SER B 1 771 ? 34.492 -79.287 -25.523 1.00 40.10 925 SER B C 1
ATOM 13303 O O . SER B 1 771 ? 34.938 -78.130 -25.535 1.00 36.25 925 SER B O 1
ATOM 13306 N N . PHE B 1 772 ? 34.628 -80.136 -26.534 1.00 38.93 926 PHE B N 1
ATOM 13307 C CA . PHE B 1 772 ? 35.253 -79.754 -27.792 1.00 39.75 926 PHE B CA 1
ATOM 13308 C C . PHE B 1 772 ? 34.490 -78.632 -28.494 1.00 37.90 926 PHE B C 1
ATOM 13309 O O . PHE B 1 772 ? 35.089 -77.665 -28.999 1.00 36.33 926 PHE B O 1
ATOM 13317 N N . ILE B 1 773 ? 33.167 -78.770 -28.514 1.00 33.07 927 ILE B N 1
ATOM 13318 C CA . ILE B 1 773 ? 32.301 -77.779 -29.128 1.00 38.26 927 ILE B CA 1
ATOM 13319 C C . ILE B 1 773 ? 32.369 -76.445 -28.374 1.00 34.02 927 ILE B C 1
ATOM 13320 O O . ILE B 1 773 ? 32.602 -75.411 -28.987 1.00 34.81 927 ILE B O 1
ATOM 13325 N N . ILE B 1 774 ? 32.159 -76.460 -27.055 1.00 35.84 928 ILE B N 1
ATOM 13326 C CA . ILE B 1 774 ? 32.299 -75.228 -26.244 1.00 40.68 928 ILE B CA 1
ATOM 13327 C C . ILE B 1 774 ? 33.685 -74.546 -26.410 1.00 33.32 928 ILE B C 1
ATOM 13328 O O . ILE B 1 774 ? 33.776 -73.327 -26.513 1.00 36.37 928 ILE B O 1
ATOM 13333 N N . ARG B 1 775 ? 34.748 -75.349 -26.443 1.00 30.59 929 ARG B N 1
ATOM 13334 C CA . ARG B 1 775 ? 36.128 -74.873 -26.567 1.00 35.41 929 ARG B CA 1
ATOM 13335 C C . ARG B 1 775 ? 36.306 -74.102 -27.865 1.00 43.58 929 ARG B C 1
ATOM 13336 O O . ARG B 1 775 ? 36.851 -72.994 -27.869 1.00 47.47 929 ARG B O 1
ATOM 13344 N N . THR B 1 776 ? 35.840 -74.705 -28.961 1.00 40.19 930 THR B N 1
ATOM 13345 C CA . THR B 1 776 ? 35.939 -74.120 -30.297 1.00 40.78 930 THR B CA 1
ATOM 13346 C C . THR B 1 776 ? 35.076 -72.858 -30.434 1.00 38.66 930 THR B C 1
ATOM 13347 O O . THR B 1 776 ? 35.520 -71.856 -31.007 1.00 40.70 930 THR B O 1
ATOM 13351 N N . VAL B 1 777 ? 33.842 -72.919 -29.931 1.00 33.47 931 VAL B N 1
ATOM 13352 C CA . VAL B 1 777 ? 32.929 -71.785 -30.006 1.00 38.68 931 VAL B CA 1
ATOM 13353 C C . VAL B 1 777 ? 33.506 -70.590 -29.254 1.00 37.55 931 VAL B C 1
ATOM 13354 O O . VAL B 1 777 ? 33.412 -69.451 -29.711 1.00 37.59 931 VAL B O 1
ATOM 13358 N N . GLY B 1 778 ? 34.111 -70.856 -28.105 1.00 34.56 932 GLY B N 1
ATOM 13359 C CA . GLY B 1 778 ? 34.601 -69.785 -27.265 1.00 43.91 932 GLY B CA 1
ATOM 13360 C C . GLY B 1 778 ? 35.924 -69.138 -27.666 1.00 42.46 932 GLY B C 1
ATOM 13361 O O . GLY B 1 778 ? 36.288 -68.092 -27.126 1.00 54.37 932 GLY B O 1
ATOM 13362 N N . ARG B 1 779 ? 36.643 -69.751 -28.602 1.00 46.88 933 ARG B N 1
ATOM 13363 C CA A ARG B 1 779 ? 37.956 -69.268 -28.997 0.47 47.78 933 ARG B CA 1
ATOM 13364 C CA B ARG B 1 779 ? 37.961 -69.267 -29.010 0.53 47.78 933 ARG B CA 1
ATOM 13365 C C . ARG B 1 779 ? 37.859 -68.027 -29.899 1.00 50.20 933 ARG B C 1
ATOM 13366 O O . ARG B 1 779 ? 38.714 -67.136 -29.846 1.00 45.73 933 ARG B O 1
ATOM 13381 N N . HIS B 1 780 ? 36.816 -67.959 -30.721 1.00 44.19 934 HIS B N 1
ATOM 13382 C CA . HIS B 1 780 ? 36.694 -66.845 -31.663 1.00 47.78 934 HIS B CA 1
ATOM 13383 C C . HIS B 1 780 ? 35.655 -65.819 -31.240 1.00 45.64 934 HIS B C 1
ATOM 13384 O O . HIS B 1 780 ? 34.832 -66.071 -30.358 1.00 35.65 934 HIS B O 1
ATOM 13391 N N . PHE B 1 781 ? 35.706 -64.658 -31.876 1.00 41.47 935 PHE B N 1
ATOM 13392 C CA . PHE B 1 781 ? 34.891 -63.536 -31.449 1.00 41.91 935 PHE B CA 1
ATOM 13393 C C . PHE B 1 781 ? 33.352 -63.777 -31.378 1.00 41.47 935 PHE B C 1
ATOM 13394 O O . PHE B 1 781 ? 32.735 -63.424 -30.367 1.00 38.24 935 PHE B O 1
ATOM 13402 N N . PRO B 1 782 ? 32.732 -64.366 -32.427 1.00 42.75 936 PRO B N 1
ATOM 13403 C CA . PRO B 1 782 ? 31.263 -64.466 -32.404 1.00 36.79 936 PRO B CA 1
ATOM 13404 C C . PRO B 1 782 ? 30.708 -65.348 -31.278 1.00 43.54 936 PRO B C 1
ATOM 13405 O O . PRO B 1 782 ? 29.622 -65.104 -30.770 1.00 41.80 936 PRO B O 1
ATOM 13409 N N . GLY B 1 783 ? 31.436 -66.372 -30.875 1.00 37.84 937 GLY B N 1
ATOM 13410 C CA . GLY B 1 783 ? 30.895 -67.227 -29.845 1.00 34.65 937 GLY B CA 1
ATOM 13411 C C . GLY B 1 783 ? 31.531 -66.994 -28.498 1.00 36.82 937 GLY B C 1
ATOM 13412 O O . GLY B 1 783 ? 31.288 -67.744 -27.556 1.00 30.72 937 GLY B O 1
ATOM 13413 N N . HIS B 1 784 ? 32.333 -65.941 -28.389 1.00 42.28 938 HIS B N 1
ATOM 13414 C CA . HIS B 1 784 ? 33.143 -65.775 -27.190 1.00 44.21 938 HIS B CA 1
ATOM 13415 C C . HIS B 1 784 ? 32.304 -65.602 -25.930 1.00 41.32 938 HIS B C 1
ATOM 13416 O O . HIS B 1 784 ? 32.432 -66.373 -24.987 1.00 38.56 938 HIS B O 1
ATOM 13423 N N . LEU B 1 785 ? 31.449 -64.582 -25.917 1.00 43.62 939 LEU B N 1
ATOM 13424 C CA . LEU B 1 785 ? 30.539 -64.381 -24.803 1.00 30.41 939 LEU B CA 1
ATOM 13425 C C . LEU B 1 785 ? 29.525 -65.501 -24.738 1.00 32.05 939 LEU B C 1
ATOM 13426 O O . LEU B 1 785 ? 29.078 -65.872 -23.660 1.00 38.77 939 LEU B O 1
ATOM 13431 N N . LEU B 1 786 ? 29.177 -66.057 -25.896 1.00 33.26 940 LEU B N 1
ATOM 13432 C CA . LEU B 1 786 ? 28.143 -67.095 -25.976 1.00 37.13 940 LEU B CA 1
ATOM 13433 C C . LEU B 1 786 ? 28.506 -68.367 -25.219 1.00 38.12 940 LEU B C 1
ATOM 13434 O O . LEU B 1 786 ? 27.668 -68.968 -24.537 1.00 39.15 940 LEU B O 1
ATOM 13439 N N . ALA B 1 787 ? 29.758 -68.784 -25.337 1.00 31.89 941 ALA B N 1
ATOM 13440 C CA . ALA B 1 787 ? 30.174 -70.032 -24.705 1.00 37.81 941 ALA B CA 1
ATOM 13441 C C . ALA B 1 787 ? 30.200 -69.899 -23.181 1.00 36.59 941 ALA B C 1
ATOM 13442 O O . ALA B 1 787 ? 29.766 -70.798 -22.465 1.00 35.07 941 ALA B O 1
ATOM 13444 N N . TRP B 1 788 ? 30.702 -68.774 -22.686 1.00 37.81 942 TRP B N 1
ATOM 13445 C CA . TRP B 1 788 ? 30.713 -68.551 -21.251 1.00 37.31 942 TRP B CA 1
ATOM 13446 C C . TRP B 1 788 ? 29.274 -68.487 -20.730 1.00 33.47 942 TRP B C 1
ATOM 13447 O O . TRP B 1 788 ? 28.972 -69.089 -19.695 1.00 31.81 942 TRP B O 1
ATOM 13458 N N . ASP B 1 789 ? 28.383 -67.806 -21.457 1.00 33.34 943 ASP B N 1
ATOM 13459 C CA . ASP B 1 789 ? 26.953 -67.778 -21.078 1.00 34.57 943 ASP B CA 1
ATOM 13460 C C . ASP B 1 789 ? 26.414 -69.208 -20.947 1.00 35.17 943 ASP B C 1
ATOM 13461 O O . ASP B 1 789 ? 25.783 -69.550 -19.938 1.00 33.82 943 ASP B O 1
ATOM 13466 N N . PHE B 1 790 ? 26.721 -70.050 -21.935 1.00 28.47 944 PHE B N 1
ATOM 13467 C CA . PHE B 1 790 ? 26.198 -71.413 -21.977 1.00 29.31 944 PHE B CA 1
ATOM 13468 C C . PHE B 1 790 ? 26.675 -72.212 -20.786 1.00 32.91 944 PHE B C 1
ATOM 13469 O O . PHE B 1 790 ? 25.886 -72.840 -20.107 1.00 33.38 944 PHE B O 1
ATOM 13477 N N . VAL B 1 791 ? 27.973 -72.177 -20.530 1.00 36.09 945 VAL B N 1
ATOM 13478 C CA . VAL B 1 791 ? 28.511 -72.813 -19.342 1.00 36.35 945 VAL B CA 1
ATOM 13479 C C . VAL B 1 791 ? 27.771 -72.344 -18.103 1.00 37.42 945 VAL B C 1
ATOM 13480 O O . VAL B 1 791 ? 27.387 -73.165 -17.264 1.00 38.80 945 VAL B O 1
ATOM 13484 N N . LYS B 1 792 ? 27.546 -71.034 -17.994 1.00 39.90 946 LYS B N 1
ATOM 13485 C CA . LYS B 1 792 ? 26.847 -70.476 -16.826 1.00 38.93 946 LYS B CA 1
ATOM 13486 C C . LYS B 1 792 ? 25.404 -70.962 -16.729 1.00 39.55 946 LYS B C 1
ATOM 13487 O O . LYS B 1 792 ? 24.977 -71.431 -15.675 1.00 41.98 946 LYS B O 1
ATOM 13493 N N . GLU B 1 793 ? 24.658 -70.880 -17.823 1.00 38.60 947 GLU B N 1
ATOM 13494 C CA . GLU B 1 793 ? 23.240 -71.256 -17.782 1.00 41.87 947 GLU B CA 1
ATOM 13495 C C . GLU B 1 793 ? 23.016 -72.738 -17.501 1.00 40.06 947 GLU B C 1
ATOM 13496 O O . GLU B 1 793 ? 22.025 -73.131 -16.898 1.00 45.12 947 GLU B O 1
ATOM 13502 N N . ASN B 1 794 ? 23.954 -73.568 -17.907 1.00 34.97 948 ASN B N 1
ATOM 13503 C CA . ASN B 1 794 ? 23.709 -74.990 -17.828 1.00 39.27 948 ASN B CA 1
ATOM 13504 C C . ASN B 1 794 ? 24.571 -75.668 -16.812 1.00 34.42 948 ASN B C 1
ATOM 13505 O O . ASN B 1 794 ? 24.723 -76.884 -16.861 1.00 35.41 948 ASN B O 1
ATOM 13510 N N . TRP B 1 795 ? 25.097 -74.872 -15.879 1.00 40.48 949 TRP B N 1
ATOM 13511 C CA . TRP B 1 795 ? 26.146 -75.319 -14.972 1.00 36.79 949 TRP B CA 1
ATOM 13512 C C . TRP B 1 795 ? 25.726 -76.562 -14.202 1.00 38.80 949 TRP B C 1
ATOM 13513 O O . TRP B 1 795 ? 26.492 -77.527 -14.109 1.00 43.83 949 TRP B O 1
ATOM 13524 N N . ASN B 1 796 ? 24.516 -76.573 -13.665 1.00 38.17 950 ASN B N 1
ATOM 13525 C CA . ASN B 1 796 ? 24.144 -77.708 -12.828 1.00 38.47 950 ASN B CA 1
ATOM 13526 C C . ASN B 1 796 ? 23.960 -78.959 -13.644 1.00 37.52 950 ASN B C 1
ATOM 13527 O O . ASN B 1 796 ? 24.359 -80.041 -13.213 1.00 46.07 950 ASN B O 1
ATOM 13532 N N . LYS B 1 797 ? 23.417 -78.801 -14.846 1.00 34.20 951 LYS B N 1
ATOM 13533 C CA . LYS B 1 797 ? 23.248 -79.917 -15.761 1.00 33.78 951 LYS B CA 1
ATOM 13534 C C . LYS B 1 797 ? 24.614 -80.487 -16.132 1.00 41.50 951 LYS B C 1
ATOM 13535 O O . LYS B 1 797 ? 24.797 -81.703 -16.120 1.00 41.95 951 LYS B O 1
ATOM 13541 N N . LEU B 1 798 ? 25.582 -79.612 -16.412 1.00 46.24 952 LEU B N 1
ATOM 13542 C CA . LEU B 1 798 ? 26.945 -80.040 -16.738 1.00 44.73 952 LEU B CA 1
ATOM 13543 C C . LEU B 1 798 ? 27.602 -80.850 -15.606 1.00 47.87 952 LEU B C 1
ATOM 13544 O O . LEU B 1 798 ? 28.196 -81.909 -15.848 1.00 43.98 952 LEU B O 1
ATOM 13549 N N . VAL B 1 799 ? 27.481 -80.348 -14.380 1.00 40.47 953 VAL B N 1
ATOM 13550 C CA . VAL B 1 799 ? 28.071 -80.990 -13.213 1.00 44.55 953 VAL B CA 1
ATOM 13551 C C . VAL B 1 799 ? 27.400 -82.336 -12.954 1.00 47.89 953 VAL B C 1
ATOM 13552 O O . VAL B 1 799 ? 28.013 -83.245 -12.398 1.00 55.72 953 VAL B O 1
ATOM 13556 N N . GLN B 1 800 ? 26.150 -82.476 -13.373 1.00 45.36 954 GLN B N 1
ATOM 13557 C CA . GLN B 1 800 ? 25.490 -83.773 -13.306 1.00 46.13 954 GLN B CA 1
ATOM 13558 C C . GLN B 1 800 ? 26.144 -84.793 -14.262 1.00 52.10 954 GLN B C 1
ATOM 13559 O O . GLN B 1 800 ? 26.344 -85.961 -13.902 1.00 57.61 954 GLN B O 1
ATOM 13565 N N . LYS B 1 801 ? 26.492 -84.353 -15.468 1.00 48.08 955 LYS B N 1
ATOM 13566 C CA . LYS B 1 801 ? 27.098 -85.241 -16.451 1.00 49.98 955 LYS B CA 1
ATOM 13567 C C . LYS B 1 801 ? 28.583 -85.464 -16.187 1.00 57.00 955 LYS B C 1
ATOM 13568 O O . LYS B 1 801 ? 29.118 -86.535 -16.473 1.00 56.09 955 LYS B O 1
ATOM 13574 N N . PHE B 1 802 ? 29.242 -84.448 -15.642 1.00 52.39 956 PHE B N 1
ATOM 13575 C CA . PHE B 1 802 ? 30.646 -84.551 -15.288 1.00 50.11 956 PHE B CA 1
ATOM 13576 C C . PHE B 1 802 ? 30.880 -83.968 -13.909 1.00 56.53 956 PHE B C 1
ATOM 13577 O O . PHE B 1 802 ? 30.818 -82.753 -13.734 1.00 57.42 956 PHE B O 1
ATOM 13585 N N . PRO B 1 803 ? 31.192 -84.824 -12.931 1.00 57.91 957 PRO B N 1
ATOM 13586 C CA . PRO B 1 803 ? 31.398 -84.404 -11.534 1.00 54.91 957 PRO B CA 1
ATOM 13587 C C . PRO B 1 803 ? 32.420 -83.275 -11.354 1.00 51.16 957 PRO B C 1
ATOM 13588 O O . PRO B 1 803 ? 33.352 -83.167 -12.150 1.00 53.14 957 PRO B O 1
ATOM 13592 N N . LEU B 1 804 ? 32.237 -82.433 -10.336 1.00 48.32 958 LEU B N 1
ATOM 13593 C CA . LEU B 1 804 ? 33.339 -81.596 -9.865 1.00 51.18 958 LEU B CA 1
ATOM 13594 C C . LEU B 1 804 ? 34.447 -82.504 -9.343 1.00 51.54 958 LEU B C 1
ATOM 13595 O O . LEU B 1 804 ? 34.161 -83.558 -8.754 1.00 60.50 958 LEU B O 1
ATOM 13600 N N . GLY B 1 805 ? 35.704 -82.158 -9.568 1.00 52.73 959 GLY B N 1
ATOM 13601 C CA . GLY B 1 805 ? 36.146 -81.301 -10.635 1.00 50.31 959 GLY B CA 1
ATOM 13602 C C . GLY B 1 805 ? 36.922 -82.274 -11.519 1.00 53.25 959 GLY B C 1
ATOM 13603 O O . GLY B 1 805 ? 38.137 -82.440 -11.422 1.00 39.53 959 GLY B O 1
ATOM 13604 N N . SER B 1 806 ? 36.172 -82.969 -12.356 1.00 52.02 960 SER B N 1
ATOM 13605 C CA . SER B 1 806 ? 36.730 -83.844 -13.356 1.00 53.13 960 SER B CA 1
ATOM 13606 C C . SER B 1 806 ? 37.457 -83.015 -14.409 1.00 48.38 960 SER B C 1
ATOM 13607 O O . SER B 1 806 ? 37.269 -81.805 -14.498 1.00 43.22 960 SER B O 1
ATOM 13610 N N . TYR B 1 807 ? 38.280 -83.673 -15.210 1.00 38.18 961 TYR B N 1
ATOM 13611 C CA . TYR B 1 807 ? 39.012 -82.995 -16.251 1.00 37.93 961 TYR B CA 1
ATOM 13612 C C . TYR B 1 807 ? 38.086 -82.260 -17.233 1.00 43.36 961 TYR B C 1
ATOM 13613 O O . TYR B 1 807 ? 38.433 -81.195 -17.752 1.00 41.06 961 TYR B O 1
ATOM 13622 N N . THR B 1 808 ? 36.919 -82.835 -17.504 1.00 43.95 962 THR B N 1
ATOM 13623 C CA . THR B 1 808 ? 36.020 -82.270 -18.500 1.00 42.58 962 THR B CA 1
ATOM 13624 C C . THR B 1 808 ? 35.519 -80.895 -18.076 1.00 40.73 962 THR B C 1
ATOM 13625 O O . THR B 1 808 ? 35.556 -79.939 -18.859 1.00 40.80 962 THR B O 1
ATOM 13629 N N . ILE B 1 809 ? 35.041 -80.818 -16.837 1.00 35.11 963 ILE B N 1
ATOM 13630 C CA . ILE B 1 809 ? 34.667 -79.546 -16.226 1.00 41.54 963 ILE B CA 1
ATOM 13631 C C . ILE B 1 809 ? 35.833 -78.562 -16.180 1.00 38.33 963 ILE B C 1
ATOM 13632 O O . ILE B 1 809 ? 35.674 -77.395 -16.555 1.00 33.38 963 ILE B O 1
ATOM 13637 N N . GLN B 1 810 ? 37.000 -79.023 -15.734 1.00 36.46 964 GLN B N 1
ATOM 13638 C CA . GLN B 1 810 ? 38.155 -78.135 -15.737 1.00 41.12 964 GLN B CA 1
ATOM 13639 C C . GLN B 1 810 ? 38.395 -77.559 -17.132 1.00 37.35 964 GLN B C 1
ATOM 13640 O O . GLN B 1 810 ? 38.687 -76.370 -17.291 1.00 43.80 964 GLN B O 1
ATOM 13646 N N . ASN B 1 811 ? 38.262 -78.415 -18.136 1.00 36.76 965 ASN B N 1
ATOM 13647 C CA . ASN B 1 811 ? 38.468 -78.041 -19.524 1.00 34.77 965 ASN B CA 1
ATOM 13648 C C . ASN B 1 811 ? 37.434 -77.018 -19.975 1.00 39.73 965 ASN B C 1
ATOM 13649 O O . ASN B 1 811 ? 37.778 -75.985 -20.561 1.00 38.10 965 ASN B O 1
ATOM 13654 N N . ILE B 1 812 ? 36.160 -77.309 -19.697 1.00 38.97 966 ILE B N 1
ATOM 13655 C CA . ILE B 1 812 ? 35.075 -76.398 -20.054 1.00 33.70 966 ILE B CA 1
ATOM 13656 C C . ILE B 1 812 ? 35.236 -75.032 -19.373 1.00 34.87 966 ILE B C 1
ATOM 13657 O O . ILE B 1 812 ? 35.127 -73.993 -20.032 1.00 37.17 966 ILE B O 1
ATOM 13662 N N . VAL B 1 813 ? 35.534 -75.025 -18.075 1.00 37.41 967 VAL B N 1
ATOM 13663 C CA . VAL B 1 813 ? 35.735 -73.757 -17.352 1.00 38.56 967 VAL B CA 1
ATOM 13664 C C . VAL B 1 813 ? 36.945 -72.986 -17.878 1.00 39.61 967 VAL B C 1
ATOM 13665 O O . VAL B 1 813 ? 36.867 -71.776 -18.086 1.00 46.40 967 VAL B O 1
ATOM 13669 N N . ALA B 1 814 ? 38.049 -73.684 -18.116 1.00 36.06 968 ALA B N 1
ATOM 13670 C CA . ALA B 1 814 ? 39.279 -73.041 -18.580 1.00 34.11 968 ALA B CA 1
ATOM 13671 C C . ALA B 1 814 ? 39.099 -72.445 -19.954 1.00 42.12 968 ALA B C 1
ATOM 13672 O O . ALA B 1 814 ? 39.566 -71.337 -20.244 1.00 34.76 968 ALA B O 1
ATOM 13674 N N . GLY B 1 815 ? 38.431 -73.205 -20.812 1.00 36.96 969 GLY B N 1
ATOM 13675 C CA . GLY B 1 815 ? 38.410 -72.883 -22.215 1.00 26.57 969 GLY B CA 1
ATOM 13676 C C . GLY B 1 815 ? 37.461 -71.747 -22.494 1.00 44.58 969 GLY B C 1
ATOM 13677 O O . GLY B 1 815 ? 37.579 -71.069 -23.512 1.00 50.42 969 GLY B O 1
ATOM 13678 N N . SER B 1 816 ? 36.504 -71.529 -21.604 1.00 39.37 970 SER B N 1
ATOM 13679 C CA . SER B 1 816 ? 35.562 -70.440 -21.846 1.00 44.97 970 SER B CA 1
ATOM 13680 C C . SER B 1 816 ? 35.903 -69.187 -21.048 1.00 44.77 970 SER B C 1
ATOM 13681 O O . SER B 1 816 ? 35.224 -68.176 -21.178 1.00 43.92 970 SER B O 1
ATOM 13684 N N . THR B 1 817 ? 36.948 -69.227 -20.230 1.00 39.35 971 THR B N 1
ATOM 13685 C CA . THR B 1 817 ? 37.298 -68.020 -19.496 1.00 35.24 971 THR B CA 1
ATOM 13686 C C . THR B 1 817 ? 38.698 -67.485 -19.758 1.00 42.42 971 THR B C 1
ATOM 13687 O O . THR B 1 817 ? 38.979 -66.337 -19.399 1.00 45.39 971 THR B O 1
ATOM 13691 N N . TYR B 1 818 ? 39.575 -68.281 -20.378 1.00 36.03 972 TYR B N 1
ATOM 13692 C CA . TYR B 1 818 ? 41.000 -67.945 -20.375 1.00 33.80 972 TYR B CA 1
ATOM 13693 C C . TYR B 1 818 ? 41.309 -66.764 -21.285 1.00 34.88 972 TYR B C 1
ATOM 13694 O O . TYR B 1 818 ? 42.404 -66.237 -21.252 1.00 36.65 972 TYR B O 1
ATOM 13703 N N . LEU B 1 819 ? 40.350 -66.322 -22.081 1.00 37.55 973 LEU B N 1
ATOM 13704 C CA . LEU B 1 819 ? 40.595 -65.161 -22.916 1.00 38.30 973 LEU B CA 1
ATOM 13705 C C . LEU B 1 819 ? 39.987 -63.870 -22.349 1.00 35.82 973 LEU B C 1
ATOM 13706 O O . LEU B 1 819 ? 39.927 -62.867 -23.046 1.00 37.42 973 LEU B O 1
ATOM 13711 N N . PHE B 1 820 ? 39.521 -63.887 -21.102 1.00 28.82 974 PHE B N 1
ATOM 13712 C CA . PHE B 1 820 ? 39.006 -62.656 -20.488 1.00 32.76 974 PHE B CA 1
ATOM 13713 C C . PHE B 1 820 ? 40.159 -61.796 -19.950 1.00 36.65 974 PHE B C 1
ATOM 13714 O O . PHE B 1 820 ? 40.995 -62.288 -19.194 1.00 36.31 974 PHE B O 1
ATOM 13722 N N . SER B 1 821 ? 40.205 -60.516 -20.300 1.00 37.31 975 SER B N 1
ATOM 13723 C CA . SER B 1 821 ? 41.293 -59.671 -19.806 1.00 35.92 975 SER B CA 1
ATOM 13724 C C . SER B 1 821 ? 40.924 -58.356 -19.135 1.00 35.28 975 SER B C 1
ATOM 13725 O O . SER B 1 821 ? 41.683 -57.408 -19.242 1.00 35.92 975 SER B O 1
ATOM 13728 N N . THR B 1 822 ? 39.771 -58.287 -18.476 1.00 34.34 976 THR B N 1
ATOM 13729 C CA . THR B 1 822 ? 39.345 -57.067 -17.786 1.00 28.32 976 THR B CA 1
ATOM 13730 C C . THR B 1 822 ? 38.987 -57.399 -16.360 1.00 33.65 976 THR B C 1
ATOM 13731 O O . THR B 1 822 ? 38.566 -58.530 -16.069 1.00 35.98 976 THR B O 1
ATOM 13735 N N . LYS B 1 823 ? 39.171 -56.430 -15.466 1.00 34.33 977 LYS B N 1
ATOM 13736 C CA . LYS B 1 823 ? 38.755 -56.574 -14.069 1.00 39.03 977 LYS B CA 1
ATOM 13737 C C . LYS B 1 823 ? 37.256 -56.850 -13.992 1.00 34.40 977 LYS B C 1
ATOM 13738 O O . LYS B 1 823 ? 36.769 -57.550 -13.108 1.00 37.78 977 LYS B O 1
ATOM 13744 N N . THR B 1 824 ? 36.535 -56.295 -14.951 1.00 38.00 978 THR B N 1
ATOM 13745 C CA . THR B 1 824 ? 35.108 -56.509 -15.075 1.00 39.62 978 THR B CA 1
ATOM 13746 C C . THR B 1 824 ? 34.804 -58.010 -15.197 1.00 40.48 978 THR B C 1
ATOM 13747 O O . THR B 1 824 ? 34.001 -58.549 -14.436 1.00 43.38 978 THR B O 1
ATOM 13751 N N . HIS B 1 825 ? 35.450 -58.684 -16.145 1.00 37.44 979 HIS B N 1
ATOM 13752 C CA . HIS B 1 825 ? 35.261 -60.127 -16.286 1.00 40.38 979 HIS B CA 1
ATOM 13753 C C . HIS B 1 825 ? 35.766 -60.880 -15.036 1.00 34.12 979 HIS B C 1
ATOM 13754 O O . HIS B 1 825 ? 35.157 -61.852 -14.595 1.00 31.77 979 HIS B O 1
ATOM 13761 N N . LEU B 1 826 ? 36.870 -60.432 -14.459 1.00 38.40 980 LEU B N 1
ATOM 13762 C CA . LEU B 1 826 ? 37.379 -61.094 -13.265 1.00 37.10 980 LEU B CA 1
ATOM 13763 C C . LEU B 1 826 ? 36.323 -61.099 -12.150 1.00 40.97 980 LEU B C 1
ATOM 13764 O O . LEU B 1 826 ? 36.119 -62.127 -11.498 1.00 43.02 980 LEU B O 1
ATOM 13769 N N . SER B 1 827 ? 35.630 -59.976 -11.956 1.00 33.60 981 SER B N 1
ATOM 13770 C CA . SER B 1 827 ? 34.584 -59.895 -10.929 1.00 40.85 981 SER B CA 1
ATOM 13771 C C . SER B 1 827 ? 33.337 -60.724 -11.248 1.00 40.84 981 SER B C 1
ATOM 13772 O O . SER B 1 827 ? 32.707 -61.294 -10.351 1.00 35.10 981 SER B O 1
ATOM 13775 N N . GLU B 1 828 ? 32.975 -60.747 -12.525 1.00 35.72 982 GLU B N 1
ATOM 13776 C CA . GLU B 1 828 ? 31.890 -61.567 -13.009 1.00 34.07 982 GLU B CA 1
ATOM 13777 C C . GLU B 1 828 ? 32.110 -63.055 -12.701 1.00 37.60 982 GLU B C 1
ATOM 13778 O O . GLU B 1 828 ? 31.284 -63.694 -12.030 1.00 35.07 982 GLU B O 1
ATOM 13784 N N . VAL B 1 829 ? 33.224 -63.598 -13.189 1.00 31.99 983 VAL B N 1
ATOM 13785 C CA . VAL B 1 829 ? 33.573 -64.993 -12.938 1.00 32.76 983 VAL B CA 1
ATOM 13786 C C . VAL B 1 829 ? 33.694 -65.309 -11.443 1.00 34.38 983 VAL B C 1
ATOM 13787 O O . VAL B 1 829 ? 33.189 -66.327 -10.991 1.00 42.54 983 VAL B O 1
ATOM 13791 N N . GLN B 1 830 ? 34.362 -64.466 -10.672 1.00 34.63 984 GLN B N 1
ATOM 13792 C CA A GLN B 1 830 ? 34.365 -64.592 -9.213 0.50 37.62 984 GLN B CA 1
ATOM 13793 C CA B GLN B 1 830 ? 34.368 -64.674 -9.235 0.50 38.12 984 GLN B CA 1
ATOM 13794 C C . GLN B 1 830 ? 32.936 -64.727 -8.684 1.00 39.58 984 GLN B C 1
ATOM 13795 O O . GLN B 1 830 ? 32.588 -65.654 -7.951 1.00 41.67 984 GLN B O 1
ATOM 13806 N N . ALA B 1 831 ? 32.106 -63.760 -9.058 1.00 38.95 985 ALA B N 1
ATOM 13807 C CA . ALA B 1 831 ? 30.734 -63.706 -8.577 1.00 38.73 985 ALA B CA 1
ATOM 13808 C C . ALA B 1 831 ? 29.922 -64.929 -9.002 1.00 41.74 985 ALA B C 1
ATOM 13809 O O . ALA B 1 831 ? 29.101 -65.414 -8.218 1.00 42.48 985 ALA B O 1
ATOM 13811 N N . PHE B 1 832 ? 30.140 -65.450 -10.211 1.00 41.29 986 PHE B N 1
ATOM 13812 C CA . PHE B 1 832 ? 29.340 -66.608 -10.620 1.00 38.95 986 PHE B CA 1
ATOM 13813 C C . PHE B 1 832 ? 29.662 -67.842 -9.789 1.00 34.63 986 PHE B C 1
ATOM 13814 O O . PHE B 1 832 ? 28.766 -68.593 -9.431 1.00 43.54 986 PHE B O 1
ATOM 13822 N N . PHE B 1 833 ? 30.930 -68.055 -9.474 1.00 35.65 987 PHE B N 1
ATOM 13823 C CA . PHE B 1 833 ? 31.294 -69.241 -8.727 1.00 43.94 987 PHE B CA 1
ATOM 13824 C C . PHE B 1 833 ? 31.119 -69.070 -7.225 1.00 49.14 987 PHE B C 1
ATOM 13825 O O . PHE B 1 833 ? 31.023 -70.049 -6.510 1.00 56.72 987 PHE B O 1
ATOM 13833 N N . GLU B 1 834 ? 31.042 -67.841 -6.735 1.00 52.46 988 GLU B N 1
ATOM 13834 C CA . GLU B 1 834 ? 30.704 -67.656 -5.324 1.00 47.91 988 GLU B CA 1
ATOM 13835 C C . GLU B 1 834 ? 29.212 -67.901 -5.041 1.00 51.16 988 GLU B C 1
ATOM 13836 O O . GLU B 1 834 ? 28.846 -68.166 -3.901 1.00 55.05 988 GLU B O 1
ATOM 13842 N N . ASN B 1 835 ? 28.356 -67.827 -6.063 1.00 45.92 989 ASN B N 1
ATOM 13843 C CA . ASN B 1 835 ? 26.942 -68.192 -5.893 1.00 47.18 989 ASN B CA 1
ATOM 13844 C C . ASN B 1 835 ? 26.666 -69.673 -6.058 1.00 59.48 989 ASN B C 1
ATOM 13845 O O . ASN B 1 835 ? 25.548 -70.126 -5.849 1.00 60.15 989 ASN B O 1
ATOM 13850 N N . GLN B 1 836 ? 27.657 -70.436 -6.477 1.00 64.38 990 GLN B N 1
ATOM 13851 C CA . GLN B 1 836 ? 27.408 -71.853 -6.645 1.00 64.66 990 GLN B CA 1
ATOM 13852 C C . GLN B 1 836 ? 27.429 -72.514 -5.273 1.00 66.49 990 GLN B C 1
ATOM 13853 O O . GLN B 1 836 ? 26.543 -73.285 -4.917 1.00 82.37 990 GLN B O 1
ATOM 13859 N N . SER B 1 837 ? 28.435 -72.143 -4.504 1.00 55.35 991 SER B N 1
ATOM 13860 C CA . SER B 1 837 ? 28.681 -72.637 -3.168 1.00 60.57 991 SER B CA 1
ATOM 13861 C C . SER B 1 837 ? 30.089 -72.136 -2.964 1.00 63.81 991 SER B C 1
ATOM 13862 O O . SER B 1 837 ? 30.591 -71.418 -3.824 1.00 61.00 991 SER B O 1
ATOM 13865 N N . GLU B 1 838 ? 30.750 -72.461 -1.866 1.00 70.35 992 GLU B N 1
ATOM 13866 C CA . GLU B 1 838 ? 32.149 -72.091 -1.832 1.00 66.24 992 GLU B CA 1
ATOM 13867 C C . GLU B 1 838 ? 32.959 -73.359 -2.081 1.00 69.70 992 GLU B C 1
ATOM 13868 O O . GLU B 1 838 ? 34.049 -73.311 -2.669 1.00 70.44 992 GLU B O 1
ATOM 13874 N N . ALA B 1 839 ? 32.394 -74.501 -1.694 1.00 60.23 993 ALA B N 1
ATOM 13875 C CA . ALA B 1 839 ? 33.000 -75.786 -2.007 1.00 52.09 993 ALA B CA 1
ATOM 13876 C C . ALA B 1 839 ? 33.313 -75.883 -3.503 1.00 61.19 993 ALA B C 1
ATOM 13877 O O . ALA B 1 839 ? 34.221 -76.605 -3.926 1.00 68.74 993 ALA B O 1
ATOM 13879 N N . THR B 1 840 ? 32.563 -75.127 -4.296 1.00 63.44 994 THR B N 1
ATOM 13880 C CA . THR B 1 840 ? 32.846 -74.965 -5.709 1.00 59.40 994 THR B CA 1
ATOM 13881 C C . THR B 1 840 ? 33.855 -73.845 -5.926 1.00 53.58 994 THR B C 1
ATOM 13882 O O . THR B 1 840 ? 34.860 -74.039 -6.595 1.00 53.18 994 THR B O 1
ATOM 13886 N N . PHE B 1 841 ? 33.587 -72.681 -5.344 1.00 50.95 995 PHE B N 1
ATOM 13887 C CA . PHE B 1 841 ? 34.479 -71.528 -5.470 1.00 50.60 995 PHE B CA 1
ATOM 13888 C C . PHE B 1 841 ? 35.929 -71.833 -5.061 1.00 54.32 995 PHE B C 1
ATOM 13889 O O . PHE B 1 841 ? 36.861 -71.193 -5.560 1.00 54.21 995 PHE B O 1
ATOM 13897 N N . ARG B 1 842 ? 36.117 -72.805 -4.172 1.00 47.47 996 ARG B N 1
ATOM 13898 C CA . ARG B 1 842 ? 37.441 -73.117 -3.651 1.00 43.86 996 ARG B CA 1
ATOM 13899 C C . ARG B 1 842 ? 38.189 -74.216 -4.412 1.00 49.31 996 ARG B C 1
ATOM 13900 O O . ARG B 1 842 ? 39.286 -74.604 -4.020 1.00 53.66 996 ARG B O 1
ATOM 13908 N N . LEU B 1 843 ? 37.604 -74.713 -5.496 1.00 48.11 997 LEU B N 1
ATOM 13909 C CA . LEU B 1 843 ? 38.253 -75.736 -6.323 1.00 50.67 997 LEU B CA 1
ATOM 13910 C C . LEU B 1 843 ? 39.501 -75.212 -7.015 1.00 49.16 997 LEU B C 1
ATOM 13911 O O . LEU B 1 843 ? 39.618 -74.020 -7.254 1.00 51.12 997 LEU B O 1
ATOM 13916 N N . ARG B 1 844 ? 40.414 -76.099 -7.380 1.00 46.04 998 ARG B N 1
ATOM 13917 C CA A ARG B 1 844 ? 41.598 -75.676 -8.107 0.46 52.19 998 ARG B CA 1
ATOM 13918 C CA B ARG B 1 844 ? 41.599 -75.693 -8.119 0.54 52.21 998 ARG B CA 1
ATOM 13919 C C . ARG B 1 844 ? 41.199 -75.038 -9.440 1.00 53.02 998 ARG B C 1
ATOM 13920 O O . ARG B 1 844 ? 41.736 -73.987 -9.805 1.00 44.50 998 ARG B O 1
ATOM 13935 N N . CYS B 1 845 ? 40.250 -75.677 -10.135 1.00 50.55 999 CYS B N 1
ATOM 13936 C CA . CYS B 1 845 ? 39.714 -75.226 -11.427 1.00 55.28 999 CYS B CA 1
ATOM 13937 C C . CYS B 1 845 ? 39.350 -73.749 -11.395 1.00 47.10 999 CYS B C 1
ATOM 13938 O O . CYS B 1 845 ? 39.779 -72.975 -12.251 1.00 53.41 999 CYS B O 1
ATOM 13941 N N . VAL B 1 846 ? 38.543 -73.366 -10.412 1.00 42.03 1000 VAL B N 1
ATOM 13942 C CA . VAL B 1 846 ? 38.040 -72.004 -10.337 1.00 46.30 1000 VAL B CA 1
ATOM 13943 C C . VAL B 1 846 ? 39.179 -71.065 -9.979 1.00 39.95 1000 VAL B C 1
ATOM 13944 O O . VAL B 1 846 ? 39.365 -70.017 -10.608 1.00 37.32 1000 VAL B O 1
ATOM 13948 N N . GLN B 1 847 ? 39.960 -71.449 -8.983 1.00 35.17 1001 GLN B N 1
ATOM 13949 C CA . GLN B 1 847 ? 41.070 -70.602 -8.567 1.00 46.20 1001 GLN B CA 1
ATOM 13950 C C . GLN B 1 847 ? 42.075 -70.364 -9.706 1.00 40.24 1001 GLN B C 1
ATOM 13951 O O . GLN B 1 847 ? 42.538 -69.241 -9.897 1.00 37.76 1001 GLN B O 1
ATOM 13957 N N . GLU B 1 848 ? 42.372 -71.403 -10.479 1.00 37.83 1002 GLU B N 1
ATOM 13958 C CA . GLU B 1 848 ? 43.273 -71.257 -11.615 1.00 42.18 1002 GLU B CA 1
ATOM 13959 C C . GLU B 1 848 ? 42.671 -70.335 -12.672 1.00 45.17 1002 GLU B C 1
ATOM 13960 O O . GLU B 1 848 ? 43.370 -69.489 -13.236 1.00 41.89 1002 GLU B O 1
ATOM 13966 N N . ALA B 1 849 ? 41.380 -70.501 -12.940 1.00 32.71 1003 ALA B N 1
ATOM 13967 C CA . ALA B 1 849 ? 40.724 -69.673 -13.929 1.00 38.23 1003 ALA B CA 1
ATOM 13968 C C . ALA B 1 849 ? 40.752 -68.191 -13.499 1.00 37.91 1003 ALA B C 1
ATOM 13969 O O . ALA B 1 849 ? 40.968 -67.305 -14.320 1.00 30.65 1003 ALA B O 1
ATOM 13971 N N . LEU B 1 850 ? 40.566 -67.922 -12.208 1.00 39.12 1004 LEU B N 1
ATOM 13972 C CA . LEU B 1 850 ? 40.633 -66.544 -11.715 1.00 37.48 1004 LEU B CA 1
ATOM 13973 C C . LEU B 1 850 ? 42.047 -65.989 -11.842 1.00 40.75 1004 LEU B C 1
ATOM 13974 O O . LEU B 1 850 ? 42.242 -64.837 -12.272 1.00 37.01 1004 LEU B O 1
ATOM 13979 N N . GLU B 1 851 ? 43.042 -66.794 -11.482 1.00 33.24 1005 GLU B N 1
ATOM 13980 C CA . GLU B 1 851 ? 44.387 -66.274 -11.550 1.00 37.52 1005 GLU B CA 1
ATOM 13981 C C . GLU B 1 851 ? 44.801 -66.035 -13.004 1.00 41.36 1005 GLU B C 1
ATOM 13982 O O . GLU B 1 851 ? 45.528 -65.072 -13.290 1.00 40.28 1005 GLU B O 1
ATOM 13988 N N . VAL B 1 852 ? 44.323 -66.875 -13.923 1.00 37.55 1006 VAL B N 1
ATOM 13989 C CA . VAL B 1 852 ? 44.667 -66.706 -15.336 1.00 36.31 1006 VAL B CA 1
ATOM 13990 C C . VAL B 1 852 ? 44.132 -65.365 -15.845 1.00 34.42 1006 VAL B C 1
ATOM 13991 O O . VAL B 1 852 ? 44.830 -64.628 -16.520 1.00 37.09 1006 VAL B O 1
ATOM 13995 N N . ILE B 1 853 ? 42.903 -65.030 -15.490 1.00 35.86 1007 ILE B N 1
ATOM 13996 C CA . ILE B 1 853 ? 42.356 -63.739 -15.880 1.00 35.24 1007 ILE B CA 1
ATOM 13997 C C . ILE B 1 853 ? 43.186 -62.604 -15.282 1.00 38.96 1007 ILE B C 1
ATOM 13998 O O . ILE B 1 853 ? 43.470 -61.623 -15.974 1.00 34.45 1007 ILE B O 1
ATOM 14003 N N . GLN B 1 854 ? 43.588 -62.733 -14.012 1.00 39.49 1008 GLN B N 1
ATOM 14004 C CA A GLN B 1 854 ? 44.367 -61.666 -13.380 0.63 40.27 1008 GLN B CA 1
ATOM 14005 C CA B GLN B 1 854 ? 44.394 -61.709 -13.345 0.37 40.19 1008 GLN B CA 1
ATOM 14006 C C . GLN B 1 854 ? 45.682 -61.477 -14.125 1.00 40.14 1008 GLN B C 1
ATOM 14007 O O . GLN B 1 854 ? 46.148 -60.353 -14.269 1.00 41.63 1008 GLN B O 1
ATOM 14018 N N . LEU B 1 855 ? 46.247 -62.562 -14.646 1.00 35.84 1009 LEU B N 1
ATOM 14019 C CA . LEU B 1 855 ? 47.472 -62.451 -15.431 1.00 34.65 1009 LEU B CA 1
ATOM 14020 C C . LEU B 1 855 ? 47.252 -61.801 -16.791 1.00 37.96 1009 LEU B C 1
ATOM 14021 O O . LEU B 1 855 ? 48.117 -61.054 -17.257 1.00 43.65 1009 LEU B O 1
ATOM 14026 N N . ASN B 1 856 ? 46.126 -62.111 -17.439 1.00 36.41 1010 ASN B N 1
ATOM 14027 C CA . ASN B 1 856 ? 45.739 -61.416 -18.665 1.00 34.38 1010 ASN B CA 1
ATOM 14028 C C . ASN B 1 856 ? 45.629 -59.907 -18.444 1.00 40.64 1010 ASN B C 1
ATOM 14029 O O . ASN B 1 856 ? 46.089 -59.106 -19.255 1.00 36.81 1010 ASN B O 1
ATOM 14034 N N . ILE B 1 857 ? 44.999 -59.525 -17.342 1.00 39.11 1011 ILE B N 1
ATOM 14035 C CA . ILE B 1 857 ? 44.905 -58.126 -16.988 1.00 39.29 1011 ILE B CA 1
ATOM 14036 C C . ILE B 1 857 ? 46.327 -57.520 -16.833 1.00 40.90 1011 ILE B C 1
ATOM 14037 O O . ILE B 1 857 ? 46.616 -56.463 -17.409 1.00 35.16 1011 ILE B O 1
ATOM 14042 N N . GLN B 1 858 ? 47.231 -58.200 -16.124 1.00 39.09 1012 GLN B N 1
ATOM 14043 C CA . GLN B 1 858 ? 48.571 -57.624 -15.927 1.00 40.89 1012 GLN B CA 1
ATOM 14044 C C . GLN B 1 858 ? 49.340 -57.518 -17.230 1.00 43.16 1012 GLN B C 1
ATOM 14045 O O . GLN B 1 858 ? 49.986 -56.490 -17.479 1.00 42.25 1012 GLN B O 1
ATOM 14051 N N . TRP B 1 859 ? 49.237 -58.553 -18.069 1.00 38.35 1013 TRP B N 1
ATOM 14052 C CA . TRP B 1 859 ? 49.941 -58.596 -19.355 1.00 32.83 1013 TRP B CA 1
ATOM 14053 C C . TRP B 1 859 ? 49.623 -57.368 -20.194 1.00 37.40 1013 TRP B C 1
ATOM 14054 O O . TRP B 1 859 ? 50.505 -56.756 -20.777 1.00 41.21 1013 TRP B O 1
ATOM 14065 N N . MET B 1 860 ? 48.349 -57.014 -20.245 1.00 34.20 1014 MET B N 1
ATOM 14066 C CA . MET B 1 860 ? 47.933 -55.852 -21.004 1.00 46.53 1014 MET B CA 1
ATOM 14067 C C . MET B 1 860 ? 48.407 -54.519 -20.389 1.00 46.27 1014 MET B C 1
ATOM 14068 O O . MET B 1 860 ? 48.690 -53.586 -21.122 1.00 44.92 1014 MET B O 1
ATOM 14073 N N . GLU B 1 861 ? 48.498 -54.424 -19.062 1.00 47.57 1015 GLU B N 1
ATOM 14074 C CA . GLU B 1 861 ? 49.005 -53.202 -18.418 1.00 51.24 1015 GLU B CA 1
ATOM 14075 C C . GLU B 1 861 ? 50.459 -53.021 -18.815 1.00 51.83 1015 GLU B C 1
ATOM 14076 O O . GLU B 1 861 ? 50.916 -51.921 -19.104 1.00 58.43 1015 GLU B O 1
ATOM 14082 N N . LYS B 1 862 ? 51.165 -54.143 -18.843 1.00 51.76 1016 LYS B N 1
ATOM 14083 C CA . LYS B 1 862 ? 52.606 -54.176 -19.020 1.00 47.86 1016 LYS B CA 1
ATOM 14084 C C . LYS B 1 862 ? 53.015 -54.044 -20.478 1.00 48.04 1016 LYS B C 1
ATOM 14085 O O . LYS B 1 862 ? 53.956 -53.330 -20.794 1.00 50.84 1016 LYS B O 1
ATOM 14091 N N . ASN B 1 863 ? 52.306 -54.724 -21.374 1.00 51.24 1017 ASN B N 1
ATOM 14092 C CA . ASN B 1 863 ? 52.782 -54.848 -22.754 1.00 44.15 1017 ASN B CA 1
ATOM 14093 C C . ASN B 1 863 ? 51.940 -54.212 -23.849 1.00 49.77 1017 ASN B C 1
ATOM 14094 O O . ASN B 1 863 ? 52.347 -54.213 -25.001 1.00 52.95 1017 ASN B O 1
ATOM 14099 N N . LEU B 1 864 ? 50.779 -53.661 -23.519 1.00 54.45 1018 LEU B N 1
ATOM 14100 C CA . LEU B 1 864 ? 49.884 -53.209 -24.587 1.00 55.04 1018 LEU B CA 1
ATOM 14101 C C . LEU B 1 864 ? 50.483 -52.051 -25.363 1.00 49.94 1018 LEU B C 1
ATOM 14102 O O . LEU B 1 864 ? 50.390 -51.995 -26.584 1.00 59.00 1018 LEU B O 1
ATOM 14107 N N . LYS B 1 865 ? 51.117 -51.128 -24.664 1.00 54.04 1019 LYS B N 1
ATOM 14108 C CA . LYS B 1 865 ? 51.532 -49.919 -25.342 1.00 60.43 1019 LYS B CA 1
ATOM 14109 C C . LYS B 1 865 ? 52.854 -50.112 -26.075 1.00 59.82 1019 LYS B C 1
ATOM 14110 O O . LYS B 1 865 ? 53.072 -49.496 -27.119 1.00 61.16 1019 LYS B O 1
ATOM 14116 N N . SER B 1 866 ? 53.714 -50.997 -25.587 1.00 52.16 1020 SER B N 1
ATOM 14117 C CA . SER B 1 866 ? 54.938 -51.265 -26.335 1.00 55.36 1020 SER B CA 1
ATOM 14118 C C . SER B 1 866 ? 54.592 -52.114 -27.559 1.00 58.47 1020 SER B C 1
ATOM 14119 O O . SER B 1 866 ? 55.251 -52.044 -28.593 1.00 62.84 1020 SER B O 1
ATOM 14122 N N . LEU B 1 867 ? 53.539 -52.908 -27.432 1.00 58.98 1021 LEU B N 1
ATOM 14123 C CA . LEU B 1 867 ? 53.031 -53.700 -28.542 1.00 56.15 1021 LEU B CA 1
ATOM 14124 C C . LEU B 1 867 ? 52.384 -52.801 -29.592 1.00 52.85 1021 LEU B C 1
ATOM 14125 O O . LEU B 1 867 ? 52.521 -53.035 -30.791 1.00 56.18 1021 LEU B O 1
ATOM 14130 N N . THR B 1 868 ? 51.663 -51.784 -29.127 1.00 50.71 1022 THR B N 1
ATOM 14131 C CA . THR B 1 868 ? 51.031 -50.820 -30.016 1.00 54.56 1022 THR B CA 1
ATOM 14132 C C . THR B 1 868 ? 52.107 -50.042 -30.762 1.00 58.34 1022 THR B C 1
ATOM 14133 O O . THR B 1 868 ? 51.955 -49.730 -31.945 1.00 61.30 1022 THR B O 1
ATOM 14137 N N . TRP B 1 869 ? 53.205 -49.746 -30.069 1.00 63.71 1023 TRP B N 1
ATOM 14138 C CA . TRP B 1 869 ? 54.342 -49.056 -30.681 1.00 64.58 1023 TRP B CA 1
ATOM 14139 C C . TRP B 1 869 ? 55.004 -49.920 -31.767 1.00 63.07 1023 TRP B C 1
ATOM 14140 O O . TRP B 1 869 ? 55.086 -49.521 -32.926 1.00 67.22 1023 TRP B O 1
ATOM 14151 N N . TRP B 1 870 ? 55.465 -51.104 -31.387 1.00 51.94 1024 TRP B N 1
ATOM 14152 C CA . TRP B 1 870 ? 56.152 -52.008 -32.305 1.00 49.51 1024 TRP B CA 1
ATOM 14153 C C . TRP B 1 870 ? 55.375 -52.352 -33.570 1.00 62.54 1024 TRP B C 1
ATOM 14154 O O . TRP B 1 870 ? 55.951 -52.865 -34.537 1.00 60.91 1024 TRP B O 1
ATOM 14165 N N . LEU B 1 871 ? 54.067 -52.091 -33.561 1.00 63.70 1025 LEU B N 1
ATOM 14166 C CA . LEU B 1 871 ? 53.216 -52.422 -34.700 1.00 56.81 1025 LEU B CA 1
ATOM 14167 C C . LEU B 1 871 ? 52.775 -51.168 -35.427 1.00 52.61 1025 LEU B C 1
ATOM 14168 O O . LEU B 1 871 ? 51.993 -51.239 -36.366 1.00 64.31 1025 LEU B O 1
ATOM 14173 N N . ARG B 1 872 ? 53.296 -50.022 -35.011 1.00 55.59 1026 ARG B N 1
ATOM 14174 C CA . ARG B 1 872 ? 52.835 -48.723 -35.518 1.00 60.41 1026 ARG B CA 1
ATOM 14175 C C . ARG B 1 872 ? 53.015 -48.462 -37.025 1.00 58.38 1026 ARG B C 1
ATOM 14176 O O . ARG B 1 872 ? 52.344 -47.599 -37.575 1.00 64.37 1026 ARG B O 1
ATOM 14184 N N . THR B 1 873 ? 53.922 -49.174 -37.687 1.00 66.66 1027 THR B N 1
ATOM 14185 C CA . THR B 1 873 ? 54.098 -49.009 -39.133 1.00 66.64 1027 THR B CA 1
ATOM 14186 C C . THR B 1 873 ? 53.326 -50.057 -39.920 1.00 71.97 1027 THR B C 1
ATOM 14187 O O . THR B 1 873 ? 53.091 -49.897 -41.122 1.00 63.41 1027 THR B O 1
ATOM 14191 N N . GLU B 1 874 ? 52.942 -51.139 -39.245 1.00 75.22 1028 GLU B N 1
ATOM 14192 C CA . GLU B 1 874 ? 52.302 -52.271 -39.916 1.00 66.56 1028 GLU B CA 1
ATOM 14193 C C . GLU B 1 874 ? 50.912 -51.882 -40.454 1.00 67.97 1028 GLU B C 1
ATOM 14194 O O . GLU B 1 874 ? 50.334 -50.886 -40.060 1.00 67.57 1028 GLU B O 1
ATOM 14200 N N . THR B 1 875 ? 50.402 -52.696 -41.371 1.00 65.88 1029 THR B N 1
ATOM 14201 C CA . THR B 1 875 ? 49.187 -52.388 -42.099 1.00 71.91 1029 THR B CA 1
ATOM 14202 C C . THR B 1 875 ? 48.036 -53.336 -41.688 1.00 70.07 1029 THR B C 1
ATOM 14203 O O . THR B 1 875 ? 48.201 -54.546 -41.569 1.00 69.26 1029 THR B O 1
ATOM 14207 N N . SER B 1 876 ? 46.864 -52.752 -41.467 1.00 64.11 1030 SER B N 1
ATOM 14208 C CA . SER B 1 876 ? 45.750 -53.463 -40.832 1.00 62.97 1030 SER B CA 1
ATOM 14209 C C . SER B 1 876 ? 44.694 -53.935 -41.861 1.00 70.42 1030 SER B C 1
ATOM 14210 O O . SER B 1 876 ? 44.305 -53.182 -42.770 1.00 68.95 1030 SER B O 1
ATOM 14213 N N . GLN B 1 877 ? 44.243 -55.182 -41.725 1.00 66.42 1031 GLN B N 1
ATOM 14214 C CA . GLN B 1 877 ? 43.250 -55.760 -42.636 1.00 71.11 1031 GLN B CA 1
ATOM 14215 C C . GLN B 1 877 ? 41.842 -55.305 -42.271 1.00 74.35 1031 GLN B C 1
ATOM 14216 O O . GLN B 1 877 ? 40.938 -55.339 -43.097 1.00 85.55 1031 GLN B O 1
ATOM 14222 N N . VAL B 1 878 ? 41.656 -54.880 -41.027 1.00 77.88 1032 VAL B N 1
ATOM 14223 C CA . VAL B 1 878 ? 40.342 -54.432 -40.574 1.00 74.07 1032 VAL B CA 1
ATOM 14224 C C . VAL B 1 878 ? 40.330 -52.907 -40.392 1.00 71.58 1032 VAL B C 1
ATOM 14225 O O . VAL B 1 878 ? 41.326 -52.310 -39.971 1.00 67.19 1032 VAL B O 1
ATOM 14229 N N . ALA B 1 879 ? 39.207 -52.284 -40.739 1.00 72.13 1033 ALA B N 1
ATOM 14230 C CA . ALA B 1 879 ? 39.028 -50.849 -40.551 1.00 67.68 1033 ALA B CA 1
ATOM 14231 C C . ALA B 1 879 ? 38.926 -50.523 -39.059 1.00 75.86 1033 ALA B C 1
ATOM 14232 O O . ALA B 1 879 ? 38.303 -51.270 -38.296 1.00 75.13 1033 ALA B O 1
ATOM 14234 N N . PRO B 1 880 ? 39.548 -49.412 -38.630 1.00 78.33 1034 PRO B N 1
ATOM 14235 C CA . PRO B 1 880 ? 39.576 -49.127 -37.191 1.00 74.57 1034 PRO B CA 1
ATOM 14236 C C . PRO B 1 880 ? 38.297 -48.438 -36.692 1.00 69.19 1034 PRO B C 1
ATOM 14237 O O . PRO B 1 880 ? 37.636 -47.725 -37.454 1.00 57.74 1034 PRO B O 1
ATOM 14241 N N . ALA B 1 881 ? 37.969 -48.675 -35.420 1.00 67.71 1035 ALA B N 1
ATOM 14242 C CA . ALA B 1 881 ? 36.812 -48.083 -34.751 1.00 61.96 1035 ALA B CA 1
ATOM 14243 C C . ALA B 1 881 ? 37.219 -46.978 -33.776 1.00 76.60 1035 ALA B C 1
ATOM 14244 O O . ALA B 1 881 ? 38.121 -47.153 -32.947 1.00 84.29 1035 ALA B O 1
#

Foldseek 3Di:
DPPVAPDDALQADPQKAWAEKEKAKEADQVVQKIKIKIKTKMFGAAKAQKDKWAADFKAWDFKWKFFPVRPDTHGWDKDDDVQSRMMITGDPDIHHRGTMMMMMIITMGGADPFQAAFHKDWDADLVRDIWIKTKHQQPQHRLNHHHIGRRFFFRWYKYKYKYKAAQQKDKDWQAAWPDWDADPDRIIITIGDIGATGHSSLTIMIITAWDWDWDDDPQEIEIEIEHPVQHVQQPLLSVLLSVLQVVVCVLLVHHLPGSYAYEYADCFHQDQWDQRHSHIYGHNQQRGDDPQQFALVSSLSNNLVSQLSSQCSQQVTQEHARGLLQLLSRQLRSLLRSVVSCCVPVVLLVCVLVLLVLLLVVQVVLQDPLFFFLRDDDRRPLSSQVNPDSCSHNLSNLLLLQVCVVPDVVLSSQLSNVLSVVAGSRHDHPVSSQVSSCVSVVVPDNSCVQCVCSRHPTHAWAKEWEDDFQKIKIFTDGRYAPCDDDHFWWKKKWFAAPVGDIDIDTDTDGDRIDMGGNPGGTQAMAICALVSTNYAYHYDPSRLVSLLVVLLVPVVVHDLSSLLRVLSRVCVCCLSPVDPVVSSVSSCLSVLVDDFQSNVLSNLVSLLLVLLLCVQVVVQQLSQLSLLVVCVSNVVVLVVADQASDDGSRNLQNSLSSLQSCLLSVHDCSLVVLQVVLVVCVVVLNDPRGHNSCLLVSLLSQCQDPVSVVSLLVCLQNDDNPSNNVSSLLSQLNHLDQVSLLVSLVCCLVPNRHDVSCNLVSLLSQCRDDSRVVVSVVVCLVCVVSVCVNPPNPHPSNLSSLCSNQLSAADPVSLVVLLVSQVVVDPVSCPRSSNVSSSRSRVSSNVSCVRCVVVSCVVSVVGGGPDDGD/DPPDDALAFDPFKFWAEKEKAKEDDQVQQKIKIKIKTKMAGQAKDQKGKWAAEQKAWDWKWKAWDPVGDIDTFDKDDDRVSRMIMTRHPDIHHHGTMMMIMIITMGGADPFQAAFHKDWDADQVRDIWIKTKHQCPPHRLNHHDIGNQFFFRWYKYKYKYKAAPQKDKDWQAAWDDWDQDDVGIIIIIGDIGFTGHSSLTMMMITHWDKDWDQQDLAIEMEIEHPVQRVQAVLLHVLLNVLLVVVCVQLVHHLPGSAAYEYADDFHQDQWDQRHRYIYGHNQQRGHDQQQFALVSSVSNNLVSQLSSQLNLQPTFEHARGLLLLLSRQLRSLLSSVVVCCVPVVLSVCVLVLLVLLLVLQVLLQDPLDFFLRDDDRDPLRSQVNPDSCSHNVSNLVLLQVCVLDDVVLSRVLSNVLSVVATSGYDDPQSSQVSSPVSDDDVDRSNVQCVCNRHGTHAWEWEWEDDFQKIKIFIDGRYAPVGWHFWWKKKWFQAPVRDIDIDIDTDRDRIDMDGHPHGTQAMQMCALVSTSYAYDYDPVRLVSLLVCLQPPVPVHDLSSLLRVLSRLLVCCLRVNDPVVSSVSRCLSLLPDQFQNNVLSVVVSLLLVLLLCVQVPVQQLSQLSLLVVCVSCVVVLVVQDQACDDGSRNLLSSLSSLLSCQVSVHDCSLVVLQVVLVVCVVVLNPDRGHNSCLLVSLLSQLQDPVSLVSLLVCLQNDDNVNSNVSSLLSNLNYLDLVSLLCSLVCCLVCHSHPVSCNLVSLLSLCSDDNSLVVSVVVCLVCVVSVCVNPPNPHPSNLSSLQSNQLSAADVVSLVVLLVSQVVVPVVRVVRSSSVSSSVSNVSSNVSCVRHVVVSCVVSVVGGGPDDGD

Nearest PDB structures (foldseek):
  5mj6-assembly1_A  TM=1.001E+00  e=0.000E+00  Homo sapiens
  7zyf-assembly2_B  TM=9.958E-01  e=0.000E+00  Homo sapiens
  8cgw-assembly2_B  TM=9.621E-01  e=0.000E+00  Homo sapiens
  8p0i-assembly1_A  TM=9.596E-01  e=0.000E+00  Homo sapiens
  5cu5-assembly1_A  TM=9.745E-01  e=4.645E-86  Homo sapiens

CATH classification: 2.60.40.1730 (+3 more: 1.10.390.10, 2.60.40.1910, 1.25.50.20)

Organism: Homo sapiens (NCBI:txid9606)

Solvent-accessible surface area: 64009 Å² total; per-residue (Å²): 164,30,197,161,14,50,62,80,109,22,87,9,23,91,11,7,42,4,66,86,1,69,1,41,3,72,9,58,15,102,64,56,56,5,178,9,23,0,24,0,27,1,51,0,93,91,100,24,131,40,0,8,0,3,12,46,69,26,104,37,92,117,12,8,6,44,34,57,132,42,81,95,110,76,148,18,119,46,67,119,30,94,147,33,4,1,5,0,0,48,7,74,132,24,0,82,58,53,79,67,10,40,0,72,0,34,3,40,12,117,6,31,90,24,20,50,1,4,2,6,26,46,14,75,37,147,85,131,99,124,44,65,1,0,0,2,22,1,15,7,22,5,0,26,40,0,0,0,0,2,3,4,2,34,21,14,0,26,5,28,7,74,0,31,35,59,129,118,18,46,7,13,1,6,11,28,109,142,46,54,85,128,67,121,118,44,37,12,37,0,40,5,24,71,8,36,109,2,0,1,2,0,1,1,0,1,1,0,33,20,101,79,50,44,84,95,12,134,59,12,82,0,2,0,32,0,2,54,60,14,36,56,36,0,99,26,0,10,95,2,0,15,108,0,0,92,35,0,24,116,19,0,106,29,103,8,52,6,108,23,0,4,0,0,0,1,3,14,2,36,41,30,16,5,6,0,1,0,0,0,1,0,24,12,35,6,0,11,25,57,73,110,36,5,11,23,53,26,72,4,64,1,0,38,27,0,0,20,6,0,0,1,3,4,2,0,0,6,2,0,0,72,20,1,43,6,0,0,2,1,2,0,0,0,2,3,0,14,14,17,0,0,65,86,62,10,124,109,4,16,1,54,18,42,13,2,59,18,3,10,98,0,2,102,29,1,17,13,88,27,9,34,35,0,14,21,82,4,116,27,50,54,69,2,14,14,2,30,5,34,2,1,56,42,1,0,0,3,0,0,19,4,0,33,66,69,32,47,71,89,46,0,36,101,1,1,12,75,0,0,102,100,27,36,76,40,23,2,82,17,62,30,0,5,49,2,0,30,98,31,16,114,134,122,42,71,0,71,137,3,1,79,11,0,5,100,22,49,1,1,0,1,0,36,0,75,57,104,40,118,70,0,60,1,64,2,76,55,11,75,48,105,122,118,152,77,1,51,0,11,4,16,6,14,0,10,1,185,117,156,60,113,72,119,34,81,44,42,14,63,146,94,40,24,86,14,111,0,108,52,70,7,65,3,2,0,2,1,24,42,2,32,6,3,0,0,0,22,2,25,91,122,8,1,102,25,0,6,104,20,2,106,112,65,1,86,22,10,40,15,36,6,3,0,1,1,0,3,2,0,13,24,0,3,17,32,41,91,4,71,8,101,46,0,5,49,1,4,74,8,0,47,94,2,87,72,6,8,0,0,49,7,2,10,69,17,0,27,30,9,37,6,9,0,4,29,37,5,82,38,25,17,1,8,60,0,1,10,59,4,19,114,38,0,61,100,21,6,122,139,41,64,46,37,52,110,56,81,18,17,72,37,41,7,17,39,26,0,2,38,7,0,10,57,18,98,10,56,105,16,37,92,45,0,60,123,47,4,71,63,12,31,95,30,102,31,96,117,97,12,33,5,8,1,4,30,3,0,0,27,14,0,2,100,64,104,151,2,16,68,41,0,32,34,32,8,98,85,44,39,14,10,12,28,26,36,18,0,0,44,0,0,2,10,7,65,41,4,78,36,3,34,38,0,0,50,0,0,10,82,18,110,61,1,64,9,12,4,0,15,37,0,1,101,15,2,2,88,44,15,10,0,12,32,12,0,6,22,5,0,14,57,37,12,112,99,0,36,124,40,6,46,40,1,14,116,10,2,27,22,2,2,43,12,5,1,65,3,1,9,25,156,38,17,25,40,22,0,80,28,17,0,83,88,60,51,93,77,8,16,152,16,28,7,2,46,16,7,18,20,42,0,54,41,14,26,21,33,13,127,91,9,32,185,54,3,70,165,58,0,125,108,22,86,34,93,68,70,89,38,197,44,48,82,81,108,58,83,9,26,109,13,6,38,4,62,103,2,57,0,33,3,77,8,66,5,104,65,52,56,4,125,5,26,0,33,0,18,2,50,0,103,107,88,25,142,40,2,7,0,5,9,47,73,19,108,37,83,114,7,6,2,54,7,53,130,76,65,119,88,85,107,16,116,32,31,120,73,89,186,30,5,1,4,0,0,54,7,58,53,24,0,85,53,51,73,68,4,39,2,80,1,48,0,35,12,117,8,33,110,28,22,57,1,4,2,11,18,38,30,74,24,153,87,123,118,115,48,53,2,0,0,1,21,1,16,10,24,4,0,28,43,1,0,0,0,2,4,10,2,38,23,18,1,27,3,27,8,61,0,31,29,50,131,118,16,50,3,14,1,5,26,36,104,140,40,56,77,123,57,163,108,37,37,11,37,0,31,4,36,81,7,39,102,2,0,1,2,0,0,0,0,0,1,0,33,19,110,79,45,48,80,82,35,108,51,12,82,0,4,0,28,1,0,55,80,15,24,58,33,0,104,24,1,12,103,2,0,15,96,0,2,90,35,0,24,122,21,0,103,30,106,8,52,5,146,22,0,2,0,0,1,1,13,13,2,37,42,32,18,5,5,1,2,0,0,0,1,0,24,15,33,8,0,7,28,50,76,122,30,6,10,8,49,19,76,4,66,0,0,44,28,0,0,18,7,0,0,2,4,4,3,0,0,6,2,0,0,99,27,2,42,5,0,0,2,3,4,0,0,0,2,6,0,15,16,16,0,0,50,99,47,11,135,109,7,14,1,54,19,40,15,4,44,18,8,11,78,1,6,84,38,0,15,10,92,24,8,10,36,0,14,14,99,6,109,38,57,53,61,5,14,15,0,29,10,34,2,0,55,49,0,0,0,0,0,0,20,4,0,33,61,60,19,47,71,100,35,0,39,92,0,0,15,52,1,0,106,93,27,36,72,41,34,4,89,15,79,36,0,3,56,1,0,46,113,24,23,102,172,139,36,43,1,76,166,6,0,119,24,0,4,102,27,49,2,0,0,6,0,41,0,76,52,112,35,103,70,0,80,7,73,1,73,52,2,84,56,152,133,160,73,0,50,0,10,1,16,9,7,1,23,0,163,113,160,54,120,91,85,30,79,35,67,8,62,138,92,57,28,77,15,103,3,111,48,59,10,86,7,5,1,1,1,20,38,1,29,4,0,1,1,5,35,2,25,93,118,10,10,106,26,0,19,110,10,2,98,113,67,13,109,44,5,42,20,55,7,4,0,5,4,0,10,6,0,13,20,0,0,14,28,32,67,4,47,5,134,50,0,6,70,3,3,84,7,0,31,109,3,86,72,7,6,0,0,42,2,2,11,64,11,5,42,33,7,36,16,8,0,6,28,48,2,72,36,32,13,1,8,54,0,4,4,43,1,20,102,35,0,66,92,15,5,122,131,38,64,46,40,50,111,56,79,25,17,70,43,40,7,14,42,25,0,2,43,7,0,11,64,25,104,8,59,104,11,33,97,50,0,56,126,46,2,62,51,10,28,90,41,102,21,114,88,99,15,33,8,10,2,6,28,6,0,0,29,16,0,2,95,57,107,148,0,15,71,40,0,31,35,34,16,117,76,52,34,11,36,9,19,32,33,20,0,0,38,0,0,2,8,8,66,40,4,74,39,3,30,39,0,0,54,0,0,10,78,44,64,82,0,70,6,18,14,0,14,32,0,1,88,2,2,1,80,47,16,9,1,10,31,11,0,6,25,4,0,16,63,36,11,112,108,0,36,132,49,6,47,34,1,12,117,13,1,26,28,2,2,46,13,3,1,72,4,1,11,24,157,38,14,15,26,23,0,62,24,16,0,100,93,56,50,107,77,9,19,146,10,56,10,2,48,21,7,16,46,41,0,64,44,15,21,38,34,17,138,116,3,14,137,53,0,53,164,65,0,130,103,17,77,38,108,62,71,93,33

GO terms:
  GO:0005886 plasma membrane (C, IDA)
  GO:0004177 aminopeptidase activity (F, TAS)
  GO:0008237 metallopeptidase activity (F, TAS)
  GO:0008270 zinc ion binding (F, TAS)
  GO:0006508 proteolysis (P, TAS)
  GO:0007267 cell-cell signaling (P, TAS)
  GO:0007565 female pregnancy (P, TAS)
  GO:0004177 aminopeptidase activity (F, EXP)
  GO:0002480 antigen processing and presentation of exogenous peptide antigen via MHC class I, TAP-independent (P, TAS)
  GO:0031905 early endosome lumen (C, TAS)
  GO:0005829 cytosol (C, TAS)
  GO:0000209 protein polyubiquitination (P, TAS)
  GO:0005515 protein binding (F, IPI)
  GO:0005765 lysosomal membrane (C, HDA)
  GO:0016020 membrane (C, HDA)

B-factor: mean 52.98, std 17.92, range [18.81, 173.13]